Protein 3ML6 (pdb70)

Sequence (2054 aa):
MDMASVTKAMAAPESGLEVRDRMWLKITIPNAFLGSDVVDWLYHHVEGFPERREARKYASGLLKAGLIRHTVNKITFSEQCYYVFGDLSGPQPPPYHELEFGGSGGSRNELFLDVLESVNLLMSPQGQVLSAHVSGRVVMKSYLSGMPECKFGMNDIAIDDCTFHQCVRLSKFDSERSISFIPPDGEFELMRYRTTKDIILPFRVIPLVREVGRTKLEVKVVIKSNFKPSLLAQKIEVRIPTPLNTSGVQVICMKGKAKYKASENAIVWKIKRMAGMKESQISAEIELLPTNDKKKWARPPISMNFEVPFAPSGLKVRYLKVFEPKLNYSDHDVIKWVRYIGRSGIYETRCMDMASVTKAMAAPESGLEVRDRMWLKITIPNAFLGSDVVDWLYHHVEGFPERREARKYASGLLKAGLIRHTVNKITFSEQCYYVFGDLSGPPPYHELEFGGSGGSRNELFLDVLESVNLLMSPQGQVLSAHVSGRVVMKSYLSGMPECKFGMNDCTFHQCVRLSRSISFIPPDGEFELMRYRTTKDIILPFRVIPLVREVGRTKLEVKVVIKSNFKPSLLAQKIEVRIPTPLNTSGVQVICMKGKAKYKASENAIVWKIKRMAGMKESQISAEIELLPTNDKKKWARPPISMNFEVPFAPSGLKVRYLKVFEPKLNYSDHDVIKWVRYIGRSGIYETRCMDMASVTKAMAAPESGLEVRDRMWLKITIPNAFLGSDVVDWLYHHVEGFPERREARKYASGLLKAGLIRHTVNKITFSEQCYYVFGDLSGPQPPPYHELEFGGSGGSRNELFLDVLESVNLLMSPQGQVLSAHVSGRVVMKSYLSGMPECKFGMNIAIDDCTFHQCVRLSKFDSERSISFIPPDGEFELMRYRTTKDIILPFRVIPLVREVGRTKLEVKVVIKSNFKPSLLAQKIEVRIPTPLNTSGVQVICMKGKAKYKASENAIVWKIKRMAGMKESQISAEIELLPTNDKKKWARPPISMNFEVPFAPSGLKVRYLKVFEPKLNYSDHDVIKWVRYIGRSGIYETRCMDMASVTKAMAAPESGLEVRDRMWLKITIPNAFLGSDVVDWLYHHVEGFPERREARKYASGLLKAGLIRHTVNKITFSEQCYYVFGDLSGPQPPPYHELEFGGSGGSRNELFLDVLESVNLLMSPQGQVLSAHVSGRVVMKSYLSGMPECKFGMNDCTFHQCVRLSRSISFIPPDGEFELMRYRTTKDIILPFRVIPLVREVGRTKLEVKVVIKSNFKPSLLAQKIEVRIPTPLNTSGVQVICMKGKAKYKASENAIVWKIKRMAGMKESQISAEIELLPTWARPPISMNFEVPFAPSGLKVRYLKVFEPKLNYSDHDVIKWVRYIGRSGIYETRCMDMASVTKAMAAPESGLEVRDRMWLKITIPNAFLGSDVVDWLYHHVEGFPERREARKYASGLLKAGLIRHTVNKITFSEQCYYVFGDLSGPPPYHELEFGGSGGSRNELFLDVLESVNLLMSPQGQVLSAHVSGRVVMKSYLSGMPECKFGMNDDCTFHQCVRLSERSISFIPPDGEFELMRYRTTKDIILPFRVIPLVREVGRTKLEVKVVIKSNFKPSLLAQKIEVRIPTPLNTSGVQVICMKGKAKYKASENAIVWKIKRMAGMKESQISAEIELLPTNKWARPPISMNFEVPFAPSGLKVRYLKVFEPKLNYSDHDVIKWVRYIGRSGIYETRCMDMASVTKAMAAPESGLEVRDRMWLKITIPNAFLGSDVVDWLYHHVEGFPERREARKYASGLLKAGLIRHTVNKITFSEQCYYVFGDLSGPPPYHELEFGGSGGSRNELFLDVLESVNLLMSPQGQVLSAHVSGRVVMKSYLSGMPECKFGMNDDCTFHQCVRLSRSISFIPPDGEFELMRYRTTKDIILPFRVIPLVREVGRTKLEVKVVIKSNFKPSLLAQKIEVRIPTPLNTSGVQVICMKGKAKYKASENAIVWKIKRMAGMKESQISAEIELLPTNDKKKWARPPISMNFEVPFAPSGLKVRYLKVFEPKLNYSDHDVIKWVRYIGRSGIYETRC

Secondary structure (DSSP, 8-state):
--HHHHHHHHHSTTSSS--EEE--SS--EEEEEEHHHHHHHHHHT--S-SSHHHHHHHHHHHHHHSSEEESSS-SS--SSSEEEE-------PPP-EEB-SSSB-----EEEEEEEEEEEEEE-TTS-EEEEEEEEEEEEEEE-SS--EEEEEE------EEEE-TTB----SSS-SEEEE-PPSEEEEEEEEEE-SS---SEEEEEEEEEETTTEEEEEEEEEE-S-TT--EEEEEEEEEPPTTEEEEEEEESSSEEEEEGGGTEEEEEEEEE-SSEEEEEEEEEEE---SSPPS-----EEEEEEESS-TT---EEEEEEE-SSS---GGG-EEEEEE-EEEEEEEE--/--HHHHHHHHHSTTSSS--EEE--SS--EEEEEEHHHHHHHHHHH--S-SSHHHHHHHHHHHHHHSSEEESSS-SS--SSSEEEE---------EEB-SSSBPPPP-EEEEEEEEEEEEEE-TTS-EEEEEEEEEEEEEEE-SS--EEEEEE--EEE-TTEE----EEE-PPSEEEEEEEEEE-SS---SEEEEEEEEEETTTEEEEEEEEEE-S-TT--EEEEEEEEEPPTTEEEEEEEESSSEEEEEGGGTEEEEEEEEE-SSEEEEEEEEEEE------S------EEEE-EESS-TT---EEEEEEE-SSSS--GGG-EEEEEE-EEEEEEEE--/--HHHHHHHHHSTTSSS--EEE--SS--EEEEEEHHHHHHHHHHT--S-SSHHHHHHHHHHHHHHSSEEESSS-SS--SSSEEEE-------PPP---EETTEEPPPP-EEEEEEEEEEEEEE-TTS-EEEEEEEEEEEEEE--SS--EEEEEE---EEE--B-TTEE---TTTTSEEEE-PPSEEEEEEEEEE-SS---SEEEEEEEEEETTTEEEEEEEEEE-S-TT--EEEEEEEEEPPTTEEEEEEEESSSEEEEEGGGTEEEEEEEEE-SSEEEEEEEEEEE---SSS-------EEEE-EESS-TT---EEEEEEE-SSSS--GGG-EEEEEE-EEEEEEEE--/--HHHHHHHHHSTTSSS--EEE--SS--EEEEEEHHHHHHHHHHT--S-SSHHHHHHHHHHHHHHSSEEESSS-SS--SSSEEEE------------EEETTEEE----EEEEEEEEEEEEEE-TTS-EEEEEEEEEEEEEEE-SS--EEEEEE----B-TTEE---EEEE-PPSEEEEEEEEEE-SS---SEEEEEEEEEETTTEEEEEEEEEE-S-TT--EEEEEEEEEPPTTEEEEEEEESSSEEEEEGGGTEEEEEEEEE-SSEEEEEEEEEEE--------EEEE-EESS-TT---EEEEEEE-SSSS--GGG-EEE--B-EEEEEEEE--/--HHHHHHHHHSTTSSS--EEE--SS--EEEEEEHHHHHHHHHHTS-S-SSHHHHHHHHHHHHHHSSEEESSS-SS--SSSEEEE---------EEE-SSSEE----EEEEEEEEEEEEEE-TTS-EEEEEEEEEEEEEE--SS--EEEEEE-----B-TTEEP---EEEE-PPSEEEEEEEEEE-SS---SEEEEEEEEEETTTEEEEEEEEEE-S-TT--EEEEEEEEEPPTTEEEEEEEESSSEEEEEGGGTEEEEEEEEE-SSEEEEEEEEEEE----------EEEE-EESS-TT---EEEEEEE-SSSS--GGG-EEEEEE-EEEEEEEE--/--HHHHHHHHHSTTSSS--EEE--SS--EEEEEEHHHHHHHHHHT--S-SSHHHHHHHHHHHHHHSSEEESSS-SS--SSSEEEE---------EEB-SSSBPPPP-EEEEEEEEEEEEEE-TTS-EEEEEEEEEEEEEEE-SS--EEEEEE---EEE-TTEE---EEEE-PPSEEEEEEEEEE-SS---SEEEEEEEEEETTTEEEEEEEEEE-S-TT--EEEEEEEEEPPTTEEEEEEEESSSEEEEEGGGTEEEEEEEEE-SSEEEEEEEEEEE---SS-S------EEEE-EESS-TT---EEEEEEE-SSSS-BGGG-EEEEEE-EEEEEEEE--

Radius of gyration: 54.73 Å; Cα contacts (8 Å, |Δi|>4): 4835; chains: 6; bounding box: 173×129×125 Å

B-factor: mean 117.49, std 9.22, range [74.14, 153.23]

GO terms:
  GO:0043195 terminal bouton (C, HDA)
  GO:0065003 protein-containing complex assembly (P, IDA)
  GO:0002092 positive regulation of receptor internalization (P, IMP)
  GO:1900244 positive regulation of synaptic vesicle endocytosis (P, IMP)
  GO:0005515 protein binding (F, IPI)
  GO:0005886 plasma membrane (C, TAS)
  GO:0050750 low-density lipoprotein particle receptor binding (F, IDA)
  GO:0005048 signal sequence binding (F, IDA)
  GO:0030122 AP-2 adaptor complex (C, IDA)
  GO:0098978 glutamatergic synapse (C, IDA)
  GO:0098978 glutamatergic synapse (C, IMP)
  GO:0098884 postsynaptic neurotransmitter receptor internalization (P, IDA)
  GO:0098884 postsynaptic neurotransmitter receptor internalization (P, IMP)
  GO:0098894 extrinsic component of presynaptic endocytic zone membrane (C, IDA)
  GO:0098978 glutamatergic synapse (C, EXP)
  GO:0048488 synaptic vesicle endocytosis (P, IDA)
  GO:0098884 postsynaptic neurotransmitter receptor internalization (P, EXP)
  GO:0008021 synaptic vesicle (C, IDA)
  GO:0008021 synaptic vesicle (C, EXP)
  GO:0048488 synaptic vesicle endocytosis (P, IMP)

Structure (mmCIF, N/CA/C/O backbone):
data_3ML6
#
_entry.id   3ML6
#
_cell.length_a   292.371
_cell.length_b   98.137
_cell.length_c   171.322
_cell.angle_alpha   90.00
_cell.angle_beta   121.97
_cell.angle_gamma   90.00
#
_symmetry.space_group_name_H-M   'C 1 2 1'
#
loop_
_atom_site.group_PDB
_atom_site.id
_atom_site.type_symbol
_atom_site.label_atom_id
_atom_site.label_alt_id
_atom_site.label_comp_id
_atom_site.label_asym_id
_atom_site.label_entity_id
_atom_site.label_seq_id
_atom_site.pdbx_PDB_ins_code
_atom_site.Cartn_x
_atom_site.Cartn_y
_atom_site.Cartn_z
_atom_site.occupancy
_atom_site.B_iso_or_equiv
_atom_site.auth_seq_id
_atom_site.auth_comp_id
_atom_site.auth_asym_id
_atom_site.auth_atom_id
_atom_site.pdbx_PDB_model_num
ATOM 1 N N . MET A 1 7 ? 82.374 21.878 14.486 1.00 121.29 421 MET A N 1
ATOM 2 C CA . MET A 1 7 ? 81.932 20.850 13.488 1.00 121.74 421 MET A CA 1
ATOM 3 C C . MET A 1 7 ? 82.802 21.005 12.234 1.00 122.53 421 MET A C 1
ATOM 4 O O . MET A 1 7 ? 83.615 21.927 12.166 1.00 123.54 421 MET A O 1
ATOM 9 N N . ASP A 1 8 ? 82.642 20.106 11.255 1.00 123.65 422 ASP A N 1
ATOM 10 C CA . ASP A 1 8 ? 83.416 20.140 9.988 1.00 123.29 422 ASP A CA 1
ATOM 11 C C . ASP A 1 8 ? 82.763 21.071 8.954 1.00 121.90 422 ASP A C 1
ATOM 12 O O . ASP A 1 8 ? 81.539 21.243 8.950 1.00 121.40 422 ASP A O 1
ATOM 17 N N . MET A 1 9 ? 83.578 21.640 8.065 1.00 120.21 423 MET A N 1
ATOM 18 C CA . MET A 1 9 ? 83.065 22.543 7.036 1.00 119.63 423 MET A CA 1
ATOM 19 C C . MET A 1 9 ? 81.995 21.895 6.180 1.00 118.44 423 MET A C 1
ATOM 20 O O . MET A 1 9 ? 80.929 22.471 5.954 1.00 118.81 423 MET A O 1
ATOM 25 N N . ALA A 1 10 ? 82.295 20.693 5.702 1.00 117.41 424 ALA A N 1
ATOM 26 C CA . ALA A 1 10 ? 81.382 19.935 4.854 1.00 115.07 424 ALA A CA 1
ATOM 27 C C . ALA A 1 10 ? 79.987 19.804 5.460 1.00 114.56 424 ALA A C 1
ATOM 28 O O . ALA A 1 10 ? 78.979 20.002 4.777 1.00 114.08 424 ALA A O 1
ATOM 30 N N . SER A 1 11 ? 79.925 19.464 6.743 1.00 112.88 425 SER A N 1
ATOM 31 C CA . SER A 1 11 ? 78.637 19.313 7.410 1.00 111.26 425 SER A CA 1
ATOM 32 C C . SER A 1 11 ? 77.897 20.651 7.507 1.00 108.88 425 SER A C 1
ATOM 33 O O . SER A 1 11 ? 76.679 20.712 7.315 1.00 107.77 425 SER A O 1
ATOM 36 N N . VAL A 1 12 ? 78.644 21.719 7.786 1.00 106.62 426 VAL A N 1
ATOM 37 C CA . VAL A 1 12 ? 78.065 23.052 7.909 1.00 103.82 426 VAL A CA 1
ATOM 38 C C . VAL A 1 12 ? 77.297 23.420 6.647 1.00 102.58 426 VAL A C 1
ATOM 39 O O . VAL A 1 12 ? 76.115 23.742 6.701 1.00 101.87 426 VAL A O 1
ATOM 43 N N . THR A 1 13 ? 77.972 23.368 5.508 1.00 100.75 427 THR A N 1
ATOM 44 C CA . THR A 1 13 ? 77.342 23.710 4.246 1.00 100.33 427 THR A CA 1
ATOM 45 C C . THR A 1 13 ? 76.119 22.831 4.052 1.00 102.45 427 THR A C 1
ATOM 46 O O . THR A 1 13 ? 75.044 23.309 3.687 1.00 102.11 427 THR A O 1
ATOM 50 N N . LYS A 1 14 ? 76.301 21.539 4.310 1.00 104.82 428 LYS A N 1
ATOM 51 C CA . LYS A 1 14 ? 75.240 20.547 4.178 1.00 108.41 428 LYS A CA 1
ATOM 52 C C . LYS A 1 14 ? 73.995 20.988 4.941 1.00 108.80 428 LYS A C 1
ATOM 53 O O . LYS A 1 14 ? 72.882 20.519 4.672 1.00 108.99 428 LYS A O 1
ATOM 59 N N . ALA A 1 15 ? 74.196 21.892 5.893 1.00 108.34 429 ALA A N 1
ATOM 60 C CA . ALA A 1 15 ? 73.102 22.410 6.699 1.00 107.96 429 ALA A CA 1
ATOM 61 C C . ALA A 1 15 ? 72.240 23.343 5.872 1.00 108.02 429 ALA A C 1
ATOM 62 O O . ALA A 1 15 ? 71.018 23.219 5.861 1.00 107.36 429 ALA A O 1
ATOM 64 N N . MET A 1 16 ? 72.887 24.287 5.193 1.00 107.58 430 MET A N 1
ATOM 65 C CA . MET A 1 16 ? 72.189 25.241 4.338 1.00 106.80 430 MET A CA 1
ATOM 66 C C . MET A 1 16 ? 71.452 24.427 3.275 1.00 107.15 430 MET A C 1
ATOM 67 O O . MET A 1 16 ? 70.361 24.788 2.826 1.00 105.73 430 MET A O 1
ATOM 72 N N . ALA A 1 17 ? 72.087 23.325 2.881 1.00 108.93 431 ALA A N 1
ATOM 73 C CA . ALA A 1 17 ? 71.570 22.397 1.875 1.00 110.54 431 ALA A CA 1
ATOM 74 C C . ALA A 1 17 ? 70.098 22.034 2.049 1.00 111.37 431 ALA A C 1
ATOM 75 O O . ALA A 1 17 ? 69.309 22.208 1.121 1.00 110.60 431 ALA A O 1
ATOM 77 N N . ALA A 1 18 ? 69.737 21.509 3.220 1.00 113.11 432 ALA A N 1
ATOM 78 C CA . ALA A 1 18 ? 68.348 21.145 3.493 1.00 115.11 432 ALA A CA 1
ATOM 79 C C . ALA A 1 18 ? 67.455 22.261 2.954 1.00 117.21 432 ALA A C 1
ATOM 80 O O . ALA A 1 18 ? 67.622 23.428 3.314 1.00 117.78 432 ALA A O 1
ATOM 82 N N . PRO A 1 19 ? 66.491 21.917 2.083 1.00 119.40 433 PRO A N 1
ATOM 83 C CA . PRO A 1 19 ? 65.576 22.903 1.488 1.00 121.17 433 PRO A CA 1
ATOM 84 C C . PRO A 1 19 ? 64.784 23.719 2.514 1.00 123.14 433 PRO A C 1
ATOM 85 O O . PRO A 1 19 ? 64.251 24.789 2.213 1.00 123.55 433 PRO A O 1
ATOM 89 N N . GLU A 1 20 ? 64.737 23.208 3.734 1.00 125.10 434 GLU A N 1
ATOM 90 C CA . GLU A 1 20 ? 64.010 23.851 4.809 1.00 126.06 434 GLU A CA 1
ATOM 91 C C . GLU A 1 20 ? 64.877 24.852 5.570 1.00 125.70 434 GLU A C 1
ATOM 92 O O . GLU A 1 20 ? 64.355 25.775 6.196 1.00 127.16 434 GLU A O 1
ATOM 98 N N . SER A 1 21 ? 66.197 24.671 5.515 1.00 124.40 435 SER A N 1
ATOM 99 C CA . SER A 1 21 ? 67.136 25.569 6.201 1.00 122.76 435 SER A CA 1
ATOM 100 C C . SER A 1 21 ? 66.852 27.048 5.877 1.00 120.77 435 SER A C 1
ATOM 101 O O . SER A 1 21 ? 66.086 27.364 4.949 1.00 120.26 435 SER A O 1
ATOM 104 N N . GLY A 1 22 ? 67.470 27.946 6.644 1.00 117.92 436 GLY A N 1
ATOM 105 C CA . GLY A 1 22 ? 67.268 29.371 6.431 1.00 114.88 436 GLY A CA 1
ATOM 106 C C . GLY A 1 22 ? 67.640 29.910 5.057 1.00 112.18 436 GLY A C 1
ATOM 107 O O . GLY A 1 22 ? 66.813 30.531 4.389 1.00 111.65 436 GLY A O 1
ATOM 108 N N . LEU A 1 23 ? 68.882 29.668 4.640 1.00 109.90 437 LEU A N 1
ATOM 109 C CA . LEU A 1 23 ? 69.412 30.131 3.357 1.00 107.40 437 LEU A CA 1
ATOM 110 C C . LEU A 1 23 ? 68.484 29.990 2.154 1.00 107.49 437 LEU A C 1
ATOM 111 O O . LEU A 1 23 ? 68.041 28.894 1.826 1.00 107.68 437 LEU A O 1
ATOM 116 N N . GLU A 1 24 ? 68.208 31.109 1.490 1.00 107.71 438 GLU A N 1
ATOM 117 C CA . GLU A 1 24 ? 67.346 31.106 0.315 1.00 108.02 438 GLU A CA 1
ATOM 118 C C . GLU A 1 24 ? 68.169 30.713 -0.893 1.00 106.61 438 GLU A C 1
ATOM 119 O O . GLU A 1 24 ? 69.204 31.314 -1.157 1.00 107.09 438 GLU A O 1
ATOM 125 N N . VAL A 1 25 ? 67.701 29.711 -1.628 1.00 105.25 439 VAL A N 1
ATOM 126 C CA . VAL A 1 25 ? 68.409 29.227 -2.810 1.00 103.85 439 VAL A CA 1
ATOM 127 C C . VAL A 1 25 ? 67.434 28.999 -3.963 1.00 104.36 439 VAL A C 1
ATOM 128 O O . VAL A 1 25 ? 66.622 28.084 -3.913 1.00 104.25 439 VAL A O 1
ATOM 132 N N . ARG A 1 26 ? 67.509 29.841 -4.988 1.00 105.08 440 ARG A N 1
ATOM 133 C CA . ARG A 1 26 ? 66.595 29.735 -6.119 1.00 106.33 440 ARG A CA 1
ATOM 134 C C . ARG A 1 26 ? 67.299 29.993 -7.446 1.00 106.67 440 ARG A C 1
ATOM 135 O O . ARG A 1 26 ? 68.432 30.475 -7.477 1.00 105.44 440 ARG A O 1
ATOM 143 N N . ASP A 1 27 ? 66.619 29.669 -8.541 1.00 108.37 441 ASP A N 1
ATOM 144 C CA . ASP A 1 27 ? 67.171 29.874 -9.867 1.00 109.92 441 ASP A CA 1
ATOM 145 C C . ASP A 1 27 ? 67.170 31.354 -10.186 1.00 108.57 441 ASP A C 1
ATOM 146 O O . ASP A 1 27 ? 66.123 31.993 -10.200 1.00 107.86 441 ASP A O 1
ATOM 151 N N . ARG A 1 28 ? 68.358 31.905 -10.411 1.00 107.74 442 ARG A N 1
ATOM 152 C CA . ARG A 1 28 ? 68.501 33.320 -10.721 1.00 107.44 442 ARG A CA 1
ATOM 153 C C . ARG A 1 28 ? 68.896 33.489 -12.180 1.00 107.84 442 ARG A C 1
ATOM 154 O O . ARG A 1 28 ? 69.530 32.610 -12.762 1.00 107.46 442 ARG A O 1
ATOM 162 N N . MET A 1 29 ? 68.519 34.617 -12.772 1.00 107.72 443 MET A N 1
ATOM 163 C CA . MET A 1 29 ? 68.810 34.845 -14.166 1.00 108.91 443 MET A CA 1
ATOM 164 C C . MET A 1 29 ? 69.726 36.023 -14.411 1.00 108.69 443 MET A C 1
ATOM 165 O O . MET A 1 29 ? 69.362 37.159 -14.136 1.00 110.14 443 MET A O 1
ATOM 170 N N . TRP A 1 30 ? 70.909 35.738 -14.952 1.00 108.67 444 TRP A N 1
ATOM 171 C CA . TRP A 1 30 ? 71.935 36.745 -15.243 1.00 108.58 444 TRP A CA 1
ATOM 172 C C . TRP A 1 30 ? 72.180 36.837 -16.747 1.00 108.22 444 TRP A C 1
ATOM 173 O O . TRP A 1 30 ? 72.509 35.846 -17.387 1.00 108.72 444 TRP A O 1
ATOM 184 N N . LEU A 1 31 ? 72.040 38.031 -17.307 1.00 109.26 445 LEU A N 1
ATOM 185 C CA . LEU A 1 31 ? 72.219 38.208 -18.740 1.00 109.36 445 LEU A CA 1
ATOM 186 C C . LEU A 1 31 ? 71.197 37.297 -19.398 1.00 111.95 445 LEU A C 1
ATOM 187 O O . LEU A 1 31 ? 70.040 37.255 -18.984 1.00 112.98 445 LEU A O 1
ATOM 192 N N . LYS A 1 32 ? 71.616 36.559 -20.416 1.00 113.90 446 LYS A N 1
ATOM 193 C CA . LYS A 1 32 ? 70.701 35.643 -21.085 1.00 116.39 446 LYS A CA 1
ATOM 194 C C . LYS A 1 32 ? 70.558 34.375 -20.244 1.00 115.25 446 LYS A C 1
ATOM 195 O O . LYS A 1 32 ? 69.460 33.845 -20.076 1.00 115.11 446 LYS A O 1
ATOM 201 N N . ILE A 1 33 ? 71.682 33.912 -19.702 1.00 114.31 447 ILE A N 1
ATOM 202 C CA . ILE A 1 33 ? 71.732 32.698 -18.890 1.00 112.96 447 ILE A CA 1
ATOM 203 C C . ILE A 1 33 ? 70.746 32.700 -17.719 1.00 111.02 447 ILE A C 1
ATOM 204 O O . ILE A 1 33 ? 70.102 33.713 -17.433 1.00 111.31 447 ILE A O 1
ATOM 209 N N . THR A 1 34 ? 70.633 31.543 -17.065 1.00 109.17 448 THR A N 1
ATOM 210 C CA . THR A 1 34 ? 69.750 31.338 -15.914 1.00 106.33 448 THR A CA 1
ATOM 211 C C . THR A 1 34 ? 70.445 30.388 -14.948 1.00 104.59 448 THR A C 1
ATOM 212 O O . THR A 1 34 ? 70.388 29.178 -15.125 1.00 104.55 448 THR A O 1
ATOM 216 N N . ILE A 1 35 ? 71.098 30.930 -13.927 1.00 103.08 449 ILE A N 1
ATOM 217 C CA . ILE A 1 35 ? 71.813 30.096 -12.977 1.00 102.14 449 ILE A CA 1
ATOM 218 C C . ILE A 1 35 ? 70.901 29.288 -12.081 1.00 102.82 449 ILE A C 1
ATOM 219 O O . ILE A 1 35 ? 70.028 29.828 -11.411 1.00 102.22 449 ILE A O 1
ATOM 224 N N . PRO A 1 36 ? 71.097 27.964 -12.071 1.00 103.55 450 PRO A N 1
ATOM 225 C CA . PRO A 1 36 ? 70.336 27.003 -11.276 1.00 104.88 450 PRO A CA 1
ATOM 226 C C . PRO A 1 36 ? 70.695 26.969 -9.794 1.00 106.68 450 PRO A C 1
ATOM 227 O O . PRO A 1 36 ? 71.869 26.933 -9.425 1.00 107.12 450 PRO A O 1
ATOM 231 N N . ASN A 1 37 ? 69.672 26.970 -8.949 1.00 108.33 451 ASN A N 1
ATOM 232 C CA . ASN A 1 37 ? 69.855 26.913 -7.506 1.00 110.89 451 ASN A CA 1
ATOM 233 C C . ASN A 1 37 ? 71.080 27.695 -7.046 1.00 110.75 451 ASN A C 1
ATOM 234 O O . ASN A 1 37 ? 72.110 27.122 -6.667 1.00 110.65 451 ASN A O 1
ATOM 239 N N . ALA A 1 38 ? 70.937 29.019 -7.094 1.00 111.42 452 ALA A N 1
ATOM 240 C CA . ALA A 1 38 ? 71.984 29.955 -6.705 1.00 110.37 452 ALA A CA 1
ATOM 241 C C . ALA A 1 38 ? 71.504 30.850 -5.575 1.00 109.72 452 ALA A C 1
ATOM 242 O O . ALA A 1 38 ? 70.315 31.136 -5.450 1.00 109.86 452 ALA A O 1
ATOM 244 N N . PHE A 1 39 ? 72.448 31.310 -4.767 1.00 108.29 453 PHE A N 1
ATOM 245 C CA . PHE A 1 39 ? 72.145 32.161 -3.627 1.00 107.28 453 PHE A CA 1
ATOM 246 C C . PHE A 1 39 ? 73.117 33.342 -3.565 1.00 107.45 453 PHE A C 1
ATOM 247 O O . PHE A 1 39 ? 74.224 33.280 -4.110 1.00 106.92 453 PHE A O 1
ATOM 255 N N . LEU A 1 40 ? 72.705 34.419 -2.907 1.00 106.77 454 LEU A N 1
ATOM 256 C CA . LEU A 1 40 ? 73.558 35.585 -2.811 1.00 106.05 454 LEU A CA 1
ATOM 257 C C . LEU A 1 40 ? 74.648 35.400 -1.770 1.00 105.02 454 LEU A C 1
ATOM 258 O O . LEU A 1 40 ? 74.419 34.831 -0.709 1.00 104.99 454 LEU A O 1
ATOM 263 N N . GLY A 1 41 ? 75.838 35.891 -2.080 1.00 104.80 455 GLY A N 1
ATOM 264 C CA . GLY A 1 41 ? 76.952 35.765 -1.157 1.00 104.87 455 GLY A CA 1
ATOM 265 C C . GLY A 1 41 ? 76.744 36.424 0.198 1.00 104.14 455 GLY A C 1
ATOM 266 O O . GLY A 1 41 ? 77.534 36.228 1.128 1.00 102.98 455 GLY A O 1
ATOM 267 N N . SER A 1 42 ? 75.683 37.213 0.307 1.00 104.12 456 SER A N 1
ATOM 268 C CA . SER A 1 42 ? 75.364 37.902 1.547 1.00 104.72 456 SER A CA 1
ATOM 269 C C . SER A 1 42 ? 74.595 36.958 2.441 1.00 105.61 456 SER A C 1
ATOM 270 O O . SER A 1 42 ? 74.999 36.695 3.572 1.00 106.69 456 SER A O 1
ATOM 273 N N . ASP A 1 43 ? 73.481 36.452 1.918 1.00 106.87 457 ASP A N 1
ATOM 274 C CA . ASP A 1 43 ? 72.620 35.528 2.648 1.00 107.72 457 ASP A CA 1
ATOM 275 C C . ASP A 1 43 ? 73.421 34.406 3.273 1.00 105.88 457 ASP A C 1
ATOM 276 O O . ASP A 1 43 ? 72.981 33.796 4.242 1.00 106.40 457 ASP A O 1
ATOM 281 N N . VAL A 1 44 ? 74.598 34.141 2.718 1.00 104.03 458 VAL A N 1
ATOM 282 C CA . VAL A 1 44 ? 75.461 33.101 3.246 1.00 102.48 458 VAL A CA 1
ATOM 283 C C . VAL A 1 44 ? 76.106 33.538 4.558 1.00 103.28 458 VAL A C 1
ATOM 284 O O . VAL A 1 44 ? 76.190 32.757 5.507 1.00 103.44 458 VAL A O 1
ATOM 288 N N . VAL A 1 45 ? 76.567 34.785 4.609 1.00 104.92 459 VAL A N 1
ATOM 289 C CA . VAL A 1 45 ? 77.189 35.302 5.818 1.00 106.03 459 VAL A CA 1
ATOM 290 C C . VAL A 1 45 ? 76.105 35.485 6.865 1.00 106.64 459 VAL A C 1
ATOM 291 O O . VAL A 1 45 ? 76.350 35.304 8.053 1.00 106.81 459 VAL A O 1
ATOM 295 N N . ASP A 1 46 ? 74.903 35.836 6.419 1.00 107.81 460 ASP A N 1
ATOM 296 C CA . ASP A 1 46 ? 73.782 36.003 7.337 1.00 109.69 460 ASP A CA 1
ATOM 297 C C . ASP A 1 46 ? 73.532 34.663 8.013 1.00 110.55 460 ASP A C 1
ATOM 298 O O . ASP A 1 46 ? 73.839 34.480 9.190 1.00 111.18 460 ASP A O 1
ATOM 303 N N . TRP A 1 47 ? 72.978 33.728 7.250 1.00 111.67 461 TRP A N 1
ATOM 304 C CA . TRP A 1 47 ? 72.683 32.385 7.733 1.00 113.48 461 TRP A CA 1
ATOM 305 C C . TRP A 1 47 ? 73.900 31.753 8.434 1.00 115.89 461 TRP A C 1
ATOM 306 O O . TRP A 1 47 ? 73.735 30.912 9.319 1.00 116.92 461 TRP A O 1
ATOM 317 N N . LEU A 1 48 ? 75.087 32.199 8.036 1.00 118.12 462 LEU A N 1
ATOM 318 C CA . LEU A 1 48 ? 76.336 31.734 8.617 1.00 121.10 462 LEU A CA 1
ATOM 319 C C . LEU A 1 48 ? 76.381 31.973 10.121 1.00 122.07 462 LEU A C 1
ATOM 320 O O . LEU A 1 48 ? 76.709 31.064 10.883 1.00 123.94 462 LEU A O 1
ATOM 325 N N . TYR A 1 49 ? 76.058 33.189 10.550 1.00 122.65 463 TYR A N 1
ATOM 326 C CA . TYR A 1 49 ? 76.115 33.531 11.969 1.00 124.34 463 TYR A CA 1
ATOM 327 C C . TYR A 1 49 ? 74.765 33.358 12.661 1.00 122.61 463 TYR A C 1
ATOM 328 O O . TYR A 1 49 ? 74.694 32.902 13.802 1.00 122.63 463 TYR A O 1
ATOM 337 N N . HIS A 1 50 ? 73.699 33.729 11.961 1.00 121.26 464 HIS A N 1
ATOM 338 C CA . HIS A 1 50 ? 72.346 33.659 12.501 1.00 120.10 464 HIS A CA 1
ATOM 339 C C . HIS A 1 50 ? 72.000 32.257 12.998 1.00 119.59 464 HIS A C 1
ATOM 340 O O . HIS A 1 50 ? 71.335 32.098 14.021 1.00 120.23 464 HIS A O 1
ATOM 347 N N . HIS A 1 51 ? 72.455 31.245 12.267 1.00 118.54 465 HIS A N 1
ATOM 348 C CA . HIS A 1 51 ? 72.171 29.850 12.617 1.00 118.60 465 HIS A CA 1
ATOM 349 C C . HIS A 1 51 ? 73.425 29.052 12.972 1.00 118.10 465 HIS A C 1
ATOM 350 O O . HIS A 1 51 ? 73.335 27.990 13.578 1.00 117.77 465 HIS A O 1
ATOM 357 N N . VAL A 1 52 ? 74.591 29.553 12.588 1.00 119.05 466 VAL A N 1
ATOM 358 C CA . VAL A 1 52 ? 75.848 28.873 12.903 1.00 121.50 466 VAL A CA 1
ATOM 359 C C . VAL A 1 52 ? 76.500 29.530 14.113 1.00 123.53 466 VAL A C 1
ATOM 360 O O . VAL A 1 52 ? 76.884 30.706 14.049 1.00 124.71 466 VAL A O 1
ATOM 364 N N . GLU A 1 53 ? 76.645 28.784 15.208 1.00 125.00 467 GLU A N 1
ATOM 365 C CA . GLU A 1 53 ? 77.257 29.355 16.408 1.00 126.95 467 GLU A CA 1
ATOM 366 C C . GLU A 1 53 ? 78.737 29.073 16.546 1.00 126.03 467 GLU A C 1
ATOM 367 O O . GLU A 1 53 ? 79.245 28.058 16.060 1.00 126.93 467 GLU A O 1
ATOM 373 N N . GLY A 1 54 ? 79.412 30.000 17.221 1.00 126.73 468 GLY A N 1
ATOM 374 C CA . GLY A 1 54 ? 80.847 29.922 17.419 1.00 125.75 468 GLY A CA 1
ATOM 375 C C . GLY A 1 54 ? 81.436 31.141 16.730 1.00 125.56 468 GLY A C 1
ATOM 376 O O . GLY A 1 54 ? 82.655 31.265 16.561 1.00 124.66 468 GLY A O 1
ATOM 377 N N . PHE A 1 55 ? 80.540 32.046 16.332 1.00 125.03 469 PHE A N 1
ATOM 378 C CA . PHE A 1 55 ? 80.918 33.274 15.644 1.00 124.12 469 PHE A CA 1
ATOM 379 C C . PHE A 1 55 ? 80.747 34.510 16.508 1.00 124.85 469 PHE A C 1
ATOM 380 O O . PHE A 1 55 ? 79.636 34.796 16.971 1.00 124.86 469 PHE A O 1
ATOM 388 N N . PRO A 1 56 ? 81.855 35.243 16.764 1.00 125.31 470 PRO A N 1
ATOM 389 C CA . PRO A 1 56 ? 81.804 36.465 17.582 1.00 125.88 470 PRO A CA 1
ATOM 390 C C . PRO A 1 56 ? 81.027 37.589 16.865 1.00 126.06 470 PRO A C 1
ATOM 391 O O . PRO A 1 56 ? 80.000 38.087 17.354 1.00 125.08 470 PRO A O 1
ATOM 395 N N . GLU A 1 57 ? 81.524 37.973 15.693 1.00 125.53 471 GLU A N 1
ATOM 396 C CA . GLU A 1 57 ? 80.880 39.012 14.913 1.00 125.18 471 GLU A CA 1
ATOM 397 C C . GLU A 1 57 ? 80.567 38.538 13.488 1.00 124.49 471 GLU A C 1
ATOM 398 O O . GLU A 1 57 ? 81.015 37.470 13.062 1.00 123.60 471 GLU A O 1
ATOM 404 N N . ARG A 1 58 ? 79.789 39.339 12.763 1.00 122.11 472 ARG A N 1
ATOM 405 C CA . ARG A 1 58 ? 79.419 39.019 11.389 1.00 120.96 472 ARG A CA 1
ATOM 406 C C . ARG A 1 58 ? 80.651 39.153 10.494 1.00 121.69 472 ARG A C 1
ATOM 407 O O . ARG A 1 58 ? 80.626 38.803 9.312 1.00 121.44 472 ARG A O 1
ATOM 415 N N . ARG A 1 59 ? 81.732 39.660 11.077 1.00 122.00 473 ARG A N 1
ATOM 416 C CA . ARG A 1 59 ? 82.993 39.833 10.362 1.00 123.14 473 ARG A CA 1
ATOM 417 C C . ARG A 1 59 ? 83.716 38.493 10.360 1.00 123.41 473 ARG A C 1
ATOM 418 O O . ARG A 1 59 ? 84.638 38.269 9.575 1.00 122.89 473 ARG A O 1
ATOM 426 N N . GLU A 1 60 ? 83.281 37.604 11.246 1.00 123.13 474 GLU A N 1
ATOM 427 C CA . GLU A 1 60 ? 83.878 36.277 11.361 1.00 123.30 474 GLU A CA 1
ATOM 428 C C . GLU A 1 60 ? 83.068 35.278 10.531 1.00 120.74 474 GLU A C 1
ATOM 429 O O . GLU A 1 60 ? 83.601 34.296 10.010 1.00 119.76 474 GLU A O 1
ATOM 435 N N . ALA A 1 61 ? 81.771 35.542 10.431 1.00 117.98 475 ALA A N 1
ATOM 436 C CA . ALA A 1 61 ? 80.869 34.697 9.670 1.00 116.24 475 ALA A CA 1
ATOM 437 C C . ALA A 1 61 ? 81.208 34.832 8.186 1.00 115.68 475 ALA A C 1
ATOM 438 O O . ALA A 1 61 ? 80.941 33.939 7.381 1.00 116.51 475 ALA A O 1
ATOM 440 N N . ARG A 1 62 ? 81.809 35.957 7.830 1.00 113.21 476 ARG A N 1
ATOM 441 C CA . ARG A 1 62 ? 82.181 36.215 6.453 1.00 111.82 476 ARG A CA 1
ATOM 442 C C . ARG A 1 62 ? 83.559 35.632 6.171 1.00 111.37 476 ARG A C 1
ATOM 443 O O . ARG A 1 62 ? 83.840 35.183 5.066 1.00 111.83 476 ARG A O 1
ATOM 451 N N . LYS A 1 63 ? 84.426 35.644 7.173 1.00 111.58 477 LYS A N 1
ATOM 452 C CA . LYS A 1 63 ? 85.769 35.095 7.013 1.00 111.58 477 LYS A CA 1
ATOM 453 C C . LYS A 1 63 ? 85.628 33.599 6.749 1.00 110.87 477 LYS A C 1
ATOM 454 O O . LYS A 1 63 ? 86.402 33.012 5.987 1.00 111.19 477 LYS A O 1
ATOM 460 N N . TYR A 1 64 ? 84.630 32.991 7.389 1.00 109.71 478 TYR A N 1
ATOM 461 C CA . TYR A 1 64 ? 84.371 31.568 7.224 1.00 107.89 478 TYR A CA 1
ATOM 462 C C . TYR A 1 64 ? 83.826 31.324 5.829 1.00 106.85 478 TYR A C 1
ATOM 463 O O . TYR A 1 64 ? 84.284 30.428 5.123 1.00 106.70 478 TYR A O 1
ATOM 472 N N . ALA A 1 65 ? 82.846 32.128 5.436 1.00 105.83 479 ALA A N 1
ATOM 473 C CA . ALA A 1 65 ? 82.256 31.993 4.118 1.00 105.96 479 ALA A CA 1
ATOM 474 C C . ALA A 1 65 ? 83.368 32.018 3.082 1.00 105.78 479 ALA A C 1
ATOM 475 O O . ALA A 1 65 ? 83.362 31.229 2.151 1.00 105.65 479 ALA A O 1
ATOM 477 N N . SER A 1 66 ? 84.334 32.910 3.257 1.00 105.96 480 SER A N 1
ATOM 478 C CA . SER A 1 66 ? 85.445 33.003 2.323 1.00 106.16 480 SER A CA 1
ATOM 479 C C . SER A 1 66 ? 86.240 31.713 2.351 1.00 105.86 480 SER A C 1
ATOM 480 O O . SER A 1 66 ? 86.883 31.339 1.366 1.00 105.88 480 SER A O 1
ATOM 483 N N . GLY A 1 67 ? 86.194 31.037 3.493 1.00 105.01 481 GLY A N 1
ATOM 484 C CA . GLY A 1 67 ? 86.904 29.778 3.632 1.00 104.55 481 GLY A CA 1
ATOM 485 C C . GLY A 1 67 ? 86.250 28.688 2.806 1.00 102.52 481 GLY A C 1
ATOM 486 O O . GLY A 1 67 ? 86.926 27.867 2.190 1.00 102.71 481 GLY A O 1
ATOM 487 N N . LEU A 1 68 ? 84.923 28.691 2.797 1.00 100.16 482 LEU A N 1
ATOM 488 C CA . LEU A 1 68 ? 84.160 27.721 2.036 1.00 98.86 482 LEU A CA 1
ATOM 489 C C . LEU A 1 68 ? 84.373 27.905 0.542 1.00 100.83 482 LEU A C 1
ATOM 490 O O . LEU A 1 68 ? 84.312 26.947 -0.220 1.00 101.68 482 LEU A O 1
ATOM 495 N N . LEU A 1 69 ? 84.617 29.137 0.117 1.00 103.75 483 LEU A N 1
ATOM 496 C CA . LEU A 1 69 ? 84.846 29.419 -1.296 1.00 104.87 483 LEU A CA 1
ATOM 497 C C . LEU A 1 69 ? 86.180 28.830 -1.717 1.00 106.42 483 LEU A C 1
ATOM 498 O O . LEU A 1 69 ? 86.294 28.243 -2.791 1.00 106.43 483 LEU A O 1
ATOM 503 N N . LYS A 1 70 ? 87.196 28.993 -0.875 1.00 108.63 484 LYS A N 1
ATOM 504 C CA . LYS A 1 70 ? 88.505 28.451 -1.208 1.00 111.02 484 LYS A CA 1
ATOM 505 C C . LYS A 1 70 ? 88.415 26.939 -1.009 1.00 110.67 484 LYS A C 1
ATOM 506 O O . LYS A 1 70 ? 89.096 26.165 -1.684 1.00 110.83 484 LYS A O 1
ATOM 512 N N . ALA A 1 71 ? 87.542 26.529 -0.094 1.00 110.29 485 ALA A N 1
ATOM 513 C CA . ALA A 1 71 ? 87.342 25.116 0.223 1.00 109.11 485 ALA A CA 1
ATOM 514 C C . ALA A 1 71 ? 86.668 24.350 -0.905 1.00 108.02 485 ALA A C 1
ATOM 515 O O . ALA A 1 71 ? 86.911 23.167 -1.093 1.00 108.78 485 ALA A O 1
ATOM 517 N N . GLY A 1 72 ? 85.810 25.028 -1.648 1.00 106.24 486 GLY A N 1
ATOM 518 C CA . GLY A 1 72 ? 85.134 24.372 -2.742 1.00 104.04 486 GLY A CA 1
ATOM 519 C C . GLY A 1 72 ? 83.691 24.061 -2.428 1.00 103.51 486 GLY A C 1
ATOM 520 O O . GLY A 1 72 ? 82.880 23.902 -3.336 1.00 104.42 486 GLY A O 1
ATOM 521 N N . LEU A 1 73 ? 83.352 23.981 -1.149 1.00 102.07 487 LEU A N 1
ATOM 522 C CA . LEU A 1 73 ? 81.978 23.669 -0.770 1.00 101.45 487 LEU A CA 1
ATOM 523 C C . LEU A 1 73 ? 81.009 24.651 -1.419 1.00 101.19 487 LEU A C 1
ATOM 524 O O . LEU A 1 73 ? 79.826 24.370 -1.563 1.00 101.83 487 LEU A O 1
ATOM 529 N N . ILE A 1 74 ? 81.531 25.803 -1.816 1.00 101.93 488 ILE A N 1
ATOM 530 C CA . ILE A 1 74 ? 80.742 26.841 -2.471 1.00 103.21 488 ILE A CA 1
ATOM 531 C C . ILE A 1 74 ? 81.513 27.391 -3.665 1.00 103.88 488 ILE A C 1
ATOM 532 O O . ILE A 1 74 ? 82.620 27.907 -3.513 1.00 103.93 488 ILE A O 1
ATOM 537 N N . ARG A 1 75 ? 80.925 27.292 -4.851 1.00 103.47 489 ARG A N 1
ATOM 538 C CA . ARG A 1 75 ? 81.597 27.741 -6.053 1.00 103.41 489 ARG A CA 1
ATOM 539 C C . ARG A 1 75 ? 81.114 29.078 -6.543 1.00 103.30 489 ARG A C 1
ATOM 540 O O . ARG A 1 75 ? 79.942 29.412 -6.443 1.00 102.92 489 ARG A O 1
ATOM 548 N N . HIS A 1 76 ? 82.048 29.828 -7.100 1.00 105.47 490 HIS A N 1
ATOM 549 C CA . HIS A 1 76 ? 81.784 31.148 -7.629 1.00 106.92 490 HIS A CA 1
ATOM 550 C C . HIS A 1 76 ? 81.085 31.042 -8.971 1.00 105.14 490 HIS A C 1
ATOM 551 O O . HIS A 1 76 ? 81.621 30.449 -9.898 1.00 104.92 490 HIS A O 1
ATOM 558 N N . THR A 1 77 ? 79.899 31.630 -9.077 1.00 104.07 491 THR A N 1
ATOM 559 C CA . THR A 1 77 ? 79.132 31.598 -10.317 1.00 103.56 491 THR A CA 1
ATOM 560 C C . THR A 1 77 ? 79.960 31.953 -11.538 1.00 104.74 491 THR A C 1
ATOM 561 O O . THR A 1 77 ? 79.956 31.224 -12.522 1.00 105.27 491 THR A O 1
ATOM 565 N N . VAL A 1 78 ? 80.655 33.085 -11.486 1.00 107.36 492 VAL A N 1
ATOM 566 C CA . VAL A 1 78 ? 81.503 33.506 -12.599 1.00 109.80 492 VAL A CA 1
ATOM 567 C C . VAL A 1 78 ? 82.934 33.704 -12.092 1.00 111.56 492 VAL A C 1
ATOM 568 O O . VAL A 1 78 ? 83.162 34.334 -11.050 1.00 111.71 492 VAL A O 1
ATOM 572 N N . ASN A 1 79 ? 83.893 33.161 -12.839 1.00 114.42 493 ASN A N 1
ATOM 573 C CA . ASN A 1 79 ? 85.304 33.225 -12.461 1.00 116.92 493 ASN A CA 1
ATOM 574 C C . ASN A 1 79 ? 85.771 34.447 -11.680 1.00 116.76 493 ASN A C 1
ATOM 575 O O . ASN A 1 79 ? 85.896 35.541 -12.216 1.00 116.35 493 ASN A O 1
ATOM 580 N N . LYS A 1 80 ? 86.034 34.232 -10.398 1.00 117.06 494 LYS A N 1
ATOM 581 C CA . LYS A 1 80 ? 86.509 35.280 -9.521 1.00 117.52 494 LYS A CA 1
ATOM 582 C C . LYS A 1 80 ? 87.206 34.599 -8.359 1.00 118.05 494 LYS A C 1
ATOM 583 O O . LYS A 1 80 ? 86.702 33.626 -7.810 1.00 117.82 494 LYS A O 1
ATOM 589 N N . ILE A 1 81 ? 88.373 35.114 -7.996 1.00 118.59 495 ILE A N 1
ATOM 590 C CA . ILE A 1 81 ? 89.178 34.543 -6.920 1.00 119.27 495 ILE A CA 1
ATOM 591 C C . ILE A 1 81 ? 88.755 34.978 -5.506 1.00 118.31 495 ILE A C 1
ATOM 592 O O . ILE A 1 81 ? 88.593 34.140 -4.609 1.00 117.63 495 ILE A O 1
ATOM 597 N N . THR A 1 82 ? 88.580 36.285 -5.320 1.00 115.53 496 THR A N 1
ATOM 598 C CA . THR A 1 82 ? 88.201 36.842 -4.032 1.00 113.21 496 THR A CA 1
ATOM 599 C C . THR A 1 82 ? 86.733 36.605 -3.723 1.00 111.34 496 THR A C 1
ATOM 600 O O . THR A 1 82 ? 85.891 36.646 -4.613 1.00 111.06 496 THR A O 1
ATOM 604 N N . PHE A 1 83 ? 86.428 36.356 -2.458 1.00 108.53 497 PHE A N 1
ATOM 605 C CA . PHE A 1 83 ? 85.050 36.121 -2.063 1.00 107.29 497 PHE A CA 1
ATOM 606 C C . PHE A 1 83 ? 84.250 37.404 -1.917 1.00 106.50 497 PHE A C 1
ATOM 607 O O . PHE A 1 83 ? 84.387 38.103 -0.919 1.00 106.37 497 PHE A O 1
ATOM 615 N N . SER A 1 84 ? 83.411 37.711 -2.900 1.00 105.09 498 SER A N 1
ATOM 616 C CA . SER A 1 84 ? 82.577 38.906 -2.831 1.00 104.65 498 SER A CA 1
ATOM 617 C C . SER A 1 84 ? 81.309 38.560 -2.090 1.00 104.36 498 SER A C 1
ATOM 618 O O . SER A 1 84 ? 81.053 37.397 -1.822 1.00 104.89 498 SER A O 1
ATOM 621 N N . GLU A 1 85 ? 80.503 39.559 -1.767 1.00 104.22 499 GLU A N 1
ATOM 622 C CA . GLU A 1 85 ? 79.272 39.286 -1.052 1.00 105.01 499 GLU A CA 1
ATOM 623 C C . GLU A 1 85 ? 78.085 39.741 -1.878 1.00 104.77 499 GLU A C 1
ATOM 624 O O . GLU A 1 85 ? 76.938 39.458 -1.536 1.00 105.06 499 GLU A O 1
ATOM 630 N N . GLN A 1 86 ? 78.361 40.431 -2.976 1.00 103.20 500 GLN A N 1
ATOM 631 C CA . GLN A 1 86 ? 77.297 40.929 -3.827 1.00 104.16 500 GLN A CA 1
ATOM 632 C C . GLN A 1 86 ? 77.204 40.188 -5.148 1.00 104.19 500 GLN A C 1
ATOM 633 O O . GLN A 1 86 ? 76.808 40.759 -6.163 1.00 104.88 500 GLN A O 1
ATOM 639 N N . CYS A 1 87 ? 77.560 38.908 -5.121 1.00 103.88 501 CYS A N 1
ATOM 640 C CA . CYS A 1 87 ? 77.498 38.056 -6.304 1.00 104.43 501 CYS A CA 1
ATOM 641 C C . CYS A 1 87 ? 76.955 36.673 -5.937 1.00 104.21 501 CYS A C 1
ATOM 642 O O . CYS A 1 87 ? 77.158 36.191 -4.823 1.00 105.23 501 CYS A O 1
ATOM 645 N N . TYR A 1 88 ? 76.269 36.038 -6.880 1.00 103.70 502 TYR A N 1
ATOM 646 C CA . TYR A 1 88 ? 75.675 34.726 -6.652 1.00 104.77 502 TYR A CA 1
ATOM 647 C C . TYR A 1 88 ? 76.651 33.564 -6.569 1.00 104.97 502 TYR A C 1
ATOM 648 O O . TYR A 1 88 ? 77.748 33.630 -7.107 1.00 106.08 502 TYR A O 1
ATOM 657 N N . TYR A 1 89 ? 76.231 32.488 -5.912 1.00 103.38 503 TYR A N 1
ATOM 658 C CA . TYR A 1 89 ? 77.065 31.304 -5.755 1.00 102.73 503 TYR A CA 1
ATOM 659 C C . TYR A 1 89 ? 76.229 30.048 -5.879 1.00 101.81 503 TYR A C 1
ATOM 660 O O . TYR A 1 89 ? 75.013 30.099 -5.734 1.00 103.05 503 TYR A O 1
ATOM 669 N N . VAL A 1 90 ? 76.888 28.921 -6.137 1.00 100.98 504 VAL A N 1
ATOM 670 C CA . VAL A 1 90 ? 76.211 27.633 -6.263 1.00 99.69 504 VAL A CA 1
ATOM 671 C C . VAL A 1 90 ? 77.036 26.613 -5.513 1.00 100.12 504 VAL A C 1
ATOM 672 O O . VAL A 1 90 ? 78.255 26.714 -5.480 1.00 101.53 504 VAL A O 1
ATOM 676 N N . PHE A 1 91 ? 76.375 25.632 -4.916 1.00 99.95 505 PHE A N 1
ATOM 677 C CA . PHE A 1 91 ? 77.072 24.610 -4.148 1.00 101.05 505 PHE A CA 1
ATOM 678 C C . PHE A 1 91 ? 78.068 23.761 -4.927 1.00 102.81 505 PHE A C 1
ATOM 679 O O . PHE A 1 91 ? 78.052 23.730 -6.154 1.00 103.39 505 PHE A O 1
ATOM 687 N N . GLY A 1 92 ? 78.944 23.081 -4.194 1.00 103.81 506 GLY A N 1
ATOM 688 C CA . GLY A 1 92 ? 79.931 22.212 -4.811 1.00 105.66 506 GLY A CA 1
ATOM 689 C C . GLY A 1 92 ? 79.568 20.777 -4.479 1.00 108.25 506 GLY A C 1
ATOM 690 O O . GLY A 1 92 ? 78.427 20.501 -4.119 1.00 109.11 506 GLY A O 1
ATOM 691 N N . ASP A 1 93 ? 80.517 19.857 -4.584 1.00 108.88 507 ASP A N 1
ATOM 692 C CA . ASP A 1 93 ? 80.224 18.468 -4.279 1.00 111.59 507 ASP A CA 1
ATOM 693 C C . ASP A 1 93 ? 80.229 18.265 -2.780 1.00 111.92 507 ASP A C 1
ATOM 694 O O . ASP A 1 93 ? 81.279 18.164 -2.165 1.00 111.78 507 ASP A O 1
ATOM 699 N N . LEU A 1 94 ? 79.045 18.197 -2.196 1.00 113.31 508 LEU A N 1
ATOM 700 C CA . LEU A 1 94 ? 78.931 18.014 -0.762 1.00 114.80 508 LEU A CA 1
ATOM 701 C C . LEU A 1 94 ? 79.054 16.539 -0.357 1.00 117.44 508 LEU A C 1
ATOM 702 O O . LEU A 1 94 ? 79.202 16.215 0.830 1.00 116.89 508 LEU A O 1
ATOM 707 N N . SER A 1 95 ? 78.999 15.646 -1.343 1.00 120.15 509 SER A N 1
ATOM 708 C CA . SER A 1 95 ? 79.106 14.216 -1.072 1.00 123.60 509 SER A CA 1
ATOM 709 C C . SER A 1 95 ? 80.572 13.843 -0.910 1.00 125.43 509 SER A C 1
ATOM 710 O O . SER A 1 95 ? 81.425 14.716 -0.729 1.00 125.48 509 SER A O 1
ATOM 713 N N . GLY A 1 96 ? 80.857 12.544 -0.969 1.00 129.39 510 GLY A N 1
ATOM 714 C CA . GLY A 1 96 ? 82.228 12.074 -0.835 1.00 132.24 510 GLY A CA 1
ATOM 715 C C . GLY A 1 96 ? 83.098 12.381 -2.051 1.00 133.48 510 GLY A C 1
ATOM 716 O O . GLY A 1 96 ? 84.132 13.087 -1.891 1.00 133.97 510 GLY A O 1
ATOM 717 N N . PRO A 1 103 ? 91.445 11.703 -14.364 1.00 138.03 1153 PRO A N 1
ATOM 718 C CA . PRO A 1 103 ? 90.259 11.293 -15.187 1.00 137.55 1153 PRO A CA 1
ATOM 719 C C . PRO A 1 103 ? 89.764 12.360 -16.209 1.00 135.63 1153 PRO A C 1
ATOM 720 O O . PRO A 1 103 ? 88.612 12.812 -16.146 1.00 135.73 1153 PRO A O 1
ATOM 724 N N . GLN A 1 104 ? 90.638 12.727 -17.157 1.00 133.97 1154 GLN A N 1
ATOM 725 C CA . GLN A 1 104 ? 90.347 13.737 -18.200 1.00 131.98 1154 GLN A CA 1
ATOM 726 C C . GLN A 1 104 ? 90.569 13.295 -19.686 1.00 131.27 1154 GLN A C 1
ATOM 727 O O . GLN A 1 104 ? 91.656 13.498 -20.267 1.00 129.70 1154 GLN A O 1
ATOM 733 N N . PRO A 1 105 ? 89.529 12.683 -20.309 1.00 128.97 1155 PRO A N 1
ATOM 734 C CA . PRO A 1 105 ? 89.545 12.197 -21.707 1.00 127.19 1155 PRO A CA 1
ATOM 735 C C . PRO A 1 105 ? 89.365 13.315 -22.756 1.00 124.26 1155 PRO A C 1
ATOM 736 O O . PRO A 1 105 ? 88.678 14.311 -22.506 1.00 125.32 1155 PRO A O 1
ATOM 740 N N . PRO A 1 106 ? 89.972 13.157 -23.947 1.00 121.79 1156 PRO A N 1
ATOM 741 C CA . PRO A 1 106 ? 89.895 14.151 -25.033 1.00 119.58 1156 PRO A CA 1
ATOM 742 C C . PRO A 1 106 ? 88.502 14.348 -25.639 1.00 118.75 1156 PRO A C 1
ATOM 743 O O . PRO A 1 106 ? 87.940 13.417 -26.215 1.00 119.46 1156 PRO A O 1
ATOM 747 N N . PRO A 1 107 ? 87.951 15.581 -25.555 1.00 116.21 1157 PRO A N 1
ATOM 748 C CA . PRO A 1 107 ? 86.630 16.008 -26.041 1.00 113.02 1157 PRO A CA 1
ATOM 749 C C . PRO A 1 107 ? 86.410 15.941 -27.535 1.00 111.14 1157 PRO A C 1
ATOM 750 O O . PRO A 1 107 ? 87.359 15.959 -28.306 1.00 111.23 1157 PRO A O 1
ATOM 754 N N . TYR A 1 108 ? 85.141 15.884 -27.928 1.00 108.63 1158 TYR A N 1
ATOM 755 C CA . TYR A 1 108 ? 84.770 15.842 -29.333 1.00 106.88 1158 TYR A CA 1
ATOM 756 C C . TYR A 1 108 ? 84.698 17.248 -29.883 1.00 106.75 1158 TYR A C 1
ATOM 757 O O . TYR A 1 108 ? 85.167 18.179 -29.249 1.00 107.96 1158 TYR A O 1
ATOM 766 N N . HIS A 1 109 ? 84.117 17.400 -31.066 1.00 105.96 1159 HIS A N 1
ATOM 767 C CA . HIS A 1 109 ? 84.007 18.699 -31.711 1.00 106.13 1159 HIS A CA 1
ATOM 768 C C . HIS A 1 109 ? 83.018 18.636 -32.849 1.00 106.63 1159 HIS A C 1
ATOM 769 O O . HIS A 1 109 ? 82.896 17.632 -33.525 1.00 106.69 1159 HIS A O 1
ATOM 776 N N . GLU A 1 110 ? 82.298 19.715 -33.060 1.00 107.37 1160 GLU A N 1
ATOM 777 C CA . GLU A 1 110 ? 81.329 19.739 -34.126 1.00 108.69 1160 GLU A CA 1
ATOM 778 C C . GLU A 1 110 ? 82.068 19.676 -35.440 1.00 109.03 1160 GLU A C 1
ATOM 779 O O . GLU A 1 110 ? 83.019 20.411 -35.662 1.00 109.66 1160 GLU A O 1
ATOM 785 N N . LEU A 1 111 ? 81.628 18.794 -36.318 1.00 110.23 1161 LEU A N 1
ATOM 786 C CA . LEU A 1 111 ? 82.264 18.649 -37.617 1.00 112.01 1161 LEU A CA 1
ATOM 787 C C . LEU A 1 111 ? 81.962 19.828 -38.533 1.00 115.68 1161 LEU A C 1
ATOM 788 O O . LEU A 1 111 ? 80.805 20.076 -38.874 1.00 115.97 1161 LEU A O 1
ATOM 793 N N . GLU A 1 112 ? 83.003 20.564 -38.905 1.00 119.78 1162 GLU A N 1
ATOM 794 C CA . GLU A 1 112 ? 82.860 21.697 -39.808 1.00 124.83 1162 GLU A CA 1
ATOM 795 C C . GLU A 1 112 ? 83.606 21.394 -41.097 1.00 126.85 1162 GLU A C 1
ATOM 796 O O . GLU A 1 112 ? 84.150 20.301 -41.258 1.00 128.13 1162 GLU A O 1
ATOM 802 N N . PHE A 1 113 ? 83.637 22.352 -42.017 1.00 129.30 1163 PHE A N 1
ATOM 803 C CA . PHE A 1 113 ? 84.340 22.131 -43.271 1.00 130.75 1163 PHE A CA 1
ATOM 804 C C . PHE A 1 113 ? 85.764 22.588 -43.089 1.00 131.55 1163 PHE A C 1
ATOM 805 O O . PHE A 1 113 ? 86.128 23.672 -43.545 1.00 132.69 1163 PHE A O 1
ATOM 813 N N . GLY A 1 114 ? 86.578 21.793 -42.401 1.00 131.21 1164 GLY A N 1
ATOM 814 C CA . GLY A 1 114 ? 87.850 22.362 -41.992 1.00 132.04 1164 GLY A CA 1
ATOM 815 C C . GLY A 1 114 ? 87.645 23.487 -40.976 1.00 132.02 1164 GLY A C 1
ATOM 816 O O . GLY A 1 114 ? 87.965 24.653 -41.238 1.00 132.28 1164 GLY A O 1
ATOM 817 N N . GLY A 1 115 ? 87.100 23.149 -39.812 1.00 131.31 1165 GLY A N 1
ATOM 818 C CA . GLY A 1 115 ? 86.863 24.158 -38.792 1.00 131.07 1165 GLY A CA 1
ATOM 819 C C . GLY A 1 115 ? 86.670 23.571 -37.404 1.00 131.08 1165 GLY A C 1
ATOM 820 O O . GLY A 1 115 ? 86.335 22.385 -37.258 1.00 130.56 1165 GLY A O 1
ATOM 821 N N . SER A 1 116 ? 86.864 24.401 -36.384 1.00 129.53 1166 SER A N 1
ATOM 822 C CA . SER A 1 116 ? 86.724 23.966 -34.999 1.00 128.50 1166 SER A CA 1
ATOM 823 C C . SER A 1 116 ? 85.321 24.222 -34.452 1.00 126.66 1166 SER A C 1
ATOM 824 O O . SER A 1 116 ? 85.029 25.304 -33.943 1.00 127.58 1166 SER A O 1
ATOM 827 N N . GLY A 1 117 ? 84.460 23.214 -34.557 1.00 124.34 1167 GLY A N 1
ATOM 828 C CA . GLY A 1 117 ? 83.113 23.289 -34.027 1.00 122.24 1167 GLY A CA 1
ATOM 829 C C . GLY A 1 117 ? 83.172 23.213 -32.517 1.00 119.69 1167 GLY A C 1
ATOM 830 O O . GLY A 1 117 ? 84.021 22.519 -31.959 1.00 119.21 1167 GLY A O 1
ATOM 831 N N . GLY A 1 118 ? 82.278 23.932 -31.849 1.00 117.66 1168 GLY A N 1
ATOM 832 C CA . GLY A 1 118 ? 82.324 24.002 -30.397 1.00 116.27 1168 GLY A CA 1
ATOM 833 C C . GLY A 1 118 ? 82.374 22.643 -29.730 1.00 114.39 1168 GLY A C 1
ATOM 834 O O . GLY A 1 118 ? 81.689 21.718 -30.166 1.00 113.82 1168 GLY A O 1
ATOM 835 N N . SER A 1 119 ? 83.137 22.530 -28.649 1.00 113.22 1169 SER A N 1
ATOM 836 C CA . SER A 1 119 ? 83.204 21.283 -27.894 1.00 111.24 1169 SER A CA 1
ATOM 837 C C . SER A 1 119 ? 81.824 20.649 -27.699 1.00 109.87 1169 SER A C 1
ATOM 838 O O . SER A 1 119 ? 80.812 21.344 -27.609 1.00 109.53 1169 SER A O 1
ATOM 841 N N . ARG A 1 120 ? 81.805 19.321 -27.634 1.00 107.12 1170 ARG A N 1
ATOM 842 C CA . ARG A 1 120 ? 80.597 18.549 -27.424 1.00 104.61 1170 ARG A CA 1
ATOM 843 C C . ARG A 1 120 ? 80.185 18.549 -25.980 1.00 103.95 1170 ARG A C 1
ATOM 844 O O . ARG A 1 120 ? 81.020 18.406 -25.100 1.00 103.23 1170 ARG A O 1
ATOM 852 N N . ASN A 1 121 ? 78.890 18.711 -25.751 1.00 102.98 1171 ASN A N 1
ATOM 853 C CA . ASN A 1 121 ? 78.329 18.725 -24.412 1.00 101.88 1171 ASN A CA 1
ATOM 854 C C . ASN A 1 121 ? 76.859 18.345 -24.440 1.00 102.53 1171 ASN A C 1
ATOM 855 O O . ASN A 1 121 ? 75.991 19.229 -24.514 1.00 102.32 1171 ASN A O 1
ATOM 860 N N . GLU A 1 122 ? 76.591 17.035 -24.383 1.00 102.93 1172 GLU A N 1
ATOM 861 C CA . GLU A 1 122 ? 75.224 16.502 -24.393 1.00 102.06 1172 GLU A CA 1
ATOM 862 C C . GLU A 1 122 ? 75.014 15.504 -23.278 1.00 101.19 1172 GLU A C 1
ATOM 863 O O . GLU A 1 122 ? 75.958 15.092 -22.618 1.00 100.45 1172 GLU A O 1
ATOM 869 N N . LEU A 1 123 ? 73.764 15.116 -23.081 1.00 99.74 1173 LEU A N 1
ATOM 870 C CA . LEU A 1 123 ? 73.428 14.175 -22.040 1.00 100.58 1173 LEU A CA 1
ATOM 871 C C . LEU A 1 123 ? 72.244 13.348 -22.466 1.00 101.56 1173 LEU A C 1
ATOM 872 O O . LEU A 1 123 ? 71.472 13.775 -23.314 1.00 102.44 1173 LEU A O 1
ATOM 877 N N . PHE A 1 124 ? 72.093 12.170 -21.868 1.00 101.85 1174 PHE A N 1
ATOM 878 C CA . PHE A 1 124 ? 70.981 11.296 -22.199 1.00 101.09 1174 PHE A CA 1
ATOM 879 C C . PHE A 1 124 ? 70.185 10.884 -20.993 1.00 100.70 1174 PHE A C 1
ATOM 880 O O . PHE A 1 124 ? 70.747 10.448 -19.999 1.00 101.74 1174 PHE A O 1
ATOM 888 N N . LEU A 1 125 ? 68.871 11.018 -21.094 1.00 99.41 1175 LEU A N 1
ATOM 889 C CA . LEU A 1 125 ? 67.980 10.650 -20.010 1.00 99.17 1175 LEU A CA 1
ATOM 890 C C . LEU A 1 125 ? 67.109 9.471 -20.415 1.00 101.77 1175 LEU A C 1
ATOM 891 O O . LEU A 1 125 ? 66.399 9.540 -21.416 1.00 104.50 1175 LEU A O 1
ATOM 896 N N . ASP A 1 126 ? 67.156 8.395 -19.639 1.00 101.85 1176 ASP A N 1
ATOM 897 C CA . ASP A 1 126 ? 66.344 7.227 -19.925 1.00 101.41 1176 ASP A CA 1
ATOM 898 C C . ASP A 1 126 ? 65.423 6.946 -18.752 1.00 100.80 1176 ASP A C 1
ATOM 899 O O . ASP A 1 126 ? 65.879 6.814 -17.623 1.00 102.47 1176 ASP A O 1
ATOM 904 N N . VAL A 1 127 ? 64.126 6.869 -19.014 1.00 100.42 1177 VAL A N 1
ATOM 905 C CA . VAL A 1 127 ? 63.167 6.554 -17.968 1.00 100.67 1177 VAL A CA 1
ATOM 906 C C . VAL A 1 127 ? 62.700 5.123 -18.235 1.00 102.68 1177 VAL A C 1
ATOM 907 O O . VAL A 1 127 ? 61.978 4.876 -19.196 1.00 104.30 1177 VAL A O 1
ATOM 911 N N . LEU A 1 128 ? 63.116 4.180 -17.393 1.00 103.62 1178 LEU A N 1
ATOM 912 C CA . LEU A 1 128 ? 62.760 2.778 -17.584 1.00 104.20 1178 LEU A CA 1
ATOM 913 C C . LEU A 1 128 ? 61.820 2.229 -16.531 1.00 105.81 1178 LEU A C 1
ATOM 914 O O . LEU A 1 128 ? 62.237 1.923 -15.422 1.00 107.31 1178 LEU A O 1
ATOM 919 N N . GLU A 1 129 ? 60.556 2.076 -16.875 1.00 106.50 1179 GLU A N 1
ATOM 920 C CA . GLU A 1 129 ? 59.618 1.534 -15.919 1.00 108.65 1179 GLU A CA 1
ATOM 921 C C . GLU A 1 129 ? 59.120 0.171 -16.383 1.00 109.06 1179 GLU A C 1
ATOM 922 O O . GLU A 1 129 ? 59.221 -0.156 -17.560 1.00 110.41 1179 GLU A O 1
ATOM 928 N N . SER A 1 130 ? 58.589 -0.621 -15.451 1.00 108.87 1180 SER A N 1
ATOM 929 C CA . SER A 1 130 ? 58.045 -1.947 -15.742 1.00 108.02 1180 SER A CA 1
ATOM 930 C C . SER A 1 130 ? 56.708 -2.055 -15.049 1.00 107.59 1180 SER A C 1
ATOM 931 O O . SER A 1 130 ? 56.652 -1.968 -13.829 1.00 109.67 1180 SER A O 1
ATOM 934 N N . VAL A 1 131 ? 55.634 -2.242 -15.815 1.00 108.07 1181 VAL A N 1
ATOM 935 C CA . VAL A 1 131 ? 54.296 -2.338 -15.233 1.00 107.30 1181 VAL A CA 1
ATOM 936 C C . VAL A 1 131 ? 53.926 -3.760 -14.883 1.00 108.86 1181 VAL A C 1
ATOM 937 O O . VAL A 1 131 ? 54.195 -4.680 -15.654 1.00 109.34 1181 VAL A O 1
ATOM 941 N N . ASN A 1 132 ? 53.301 -3.925 -13.721 1.00 107.77 1182 ASN A N 1
ATOM 942 C CA . ASN A 1 132 ? 52.883 -5.228 -13.244 1.00 108.39 1182 ASN A CA 1
ATOM 943 C C . ASN A 1 132 ? 51.440 -5.163 -12.811 1.00 108.59 1182 ASN A C 1
ATOM 944 O O . ASN A 1 132 ? 51.095 -4.396 -11.924 1.00 109.81 1182 ASN A O 1
ATOM 949 N N . LEU A 1 133 ? 50.600 -5.977 -13.436 1.00 108.81 1183 LEU A N 1
ATOM 950 C CA . LEU A 1 133 ? 49.177 -5.997 -13.135 1.00 108.45 1183 LEU A CA 1
ATOM 951 C C . LEU A 1 133 ? 48.661 -7.416 -12.996 1.00 109.35 1183 LEU A C 1
ATOM 952 O O . LEU A 1 133 ? 49.331 -8.368 -13.380 1.00 110.65 1183 LEU A O 1
ATOM 957 N N . LEU A 1 134 ? 47.456 -7.539 -12.452 1.00 110.18 1184 LEU A N 1
ATOM 958 C CA . LEU A 1 134 ? 46.792 -8.820 -12.253 1.00 110.52 1184 LEU A CA 1
ATOM 959 C C . LEU A 1 134 ? 45.317 -8.487 -12.225 1.00 111.46 1184 LEU A C 1
ATOM 960 O O . LEU A 1 134 ? 44.684 -8.487 -11.176 1.00 111.35 1184 LEU A O 1
ATOM 965 N N . MET A 1 135 ? 44.784 -8.182 -13.397 1.00 113.11 1185 MET A N 1
ATOM 966 C CA . MET A 1 135 ? 43.388 -7.808 -13.542 1.00 114.65 1185 MET A CA 1
ATOM 967 C C . MET A 1 135 ? 42.477 -9.030 -13.475 1.00 115.89 1185 MET A C 1
ATOM 968 O O . MET A 1 135 ? 42.907 -10.125 -13.808 1.00 116.12 1185 MET A O 1
ATOM 973 N N . SER A 1 136 ? 41.227 -8.839 -13.041 1.00 116.24 1186 SER A N 1
ATOM 974 C CA . SER A 1 136 ? 40.260 -9.934 -12.931 1.00 115.13 1186 SER A CA 1
ATOM 975 C C . SER A 1 136 ? 39.502 -10.074 -14.242 1.00 115.77 1186 SER A C 1
ATOM 976 O O . SER A 1 136 ? 39.533 -9.193 -15.081 1.00 115.89 1186 SER A O 1
ATOM 979 N N . PRO A 1 137 ? 38.810 -11.192 -14.432 1.00 117.28 1187 PRO A N 1
ATOM 980 C CA . PRO A 1 137 ? 38.046 -11.439 -15.651 1.00 117.73 1187 PRO A CA 1
ATOM 981 C C . PRO A 1 137 ? 37.214 -10.273 -16.187 1.00 118.46 1187 PRO A C 1
ATOM 982 O O . PRO A 1 137 ? 37.090 -10.123 -17.401 1.00 117.66 1187 PRO A O 1
ATOM 986 N N . GLN A 1 138 ? 36.650 -9.455 -15.298 1.00 118.75 1188 GLN A N 1
ATOM 987 C CA . GLN A 1 138 ? 35.809 -8.326 -15.719 1.00 119.01 1188 GLN A CA 1
ATOM 988 C C . GLN A 1 138 ? 36.459 -6.946 -15.729 1.00 120.54 1188 GLN A C 1
ATOM 989 O O . GLN A 1 138 ? 35.782 -5.940 -15.971 1.00 122.05 1188 GLN A O 1
ATOM 995 N N . GLY A 1 139 ? 37.757 -6.886 -15.460 1.00 121.24 1189 GLY A N 1
ATOM 996 C CA . GLY A 1 139 ? 38.440 -5.602 -15.447 1.00 122.15 1189 GLY A CA 1
ATOM 997 C C . GLY A 1 139 ? 38.881 -5.190 -14.053 1.00 121.78 1189 GLY A C 1
ATOM 998 O O . GLY A 1 139 ? 39.746 -4.322 -13.895 1.00 121.43 1189 GLY A O 1
ATOM 999 N N . GLN A 1 140 ? 38.282 -5.816 -13.043 1.00 121.56 1190 GLN A N 1
ATOM 1000 C CA . GLN A 1 140 ? 38.609 -5.519 -11.657 1.00 121.87 1190 GLN A CA 1
ATOM 1001 C C . GLN A 1 140 ? 40.090 -5.714 -11.398 1.00 120.95 1190 GLN A C 1
ATOM 1002 O O . GLN A 1 140 ? 40.556 -6.832 -11.216 1.00 121.71 1190 GLN A O 1
ATOM 1008 N N . VAL A 1 141 ? 40.831 -4.615 -11.389 1.00 119.10 1191 VAL A N 1
ATOM 1009 C CA . VAL A 1 141 ? 42.257 -4.663 -11.143 1.00 115.80 1191 VAL A CA 1
ATOM 1010 C C . VAL A 1 141 ? 42.535 -5.080 -9.716 1.00 115.07 1191 VAL A C 1
ATOM 1011 O O . VAL A 1 141 ? 42.037 -4.478 -8.775 1.00 113.78 1191 VAL A O 1
ATOM 1015 N N . LEU A 1 142 ? 43.340 -6.121 -9.569 1.00 114.57 1192 LEU A N 1
ATOM 1016 C CA . LEU A 1 142 ? 43.692 -6.634 -8.254 1.00 114.62 1192 LEU A CA 1
ATOM 1017 C C . LEU A 1 142 ? 45.091 -6.149 -7.874 1.00 115.92 1192 LEU A C 1
ATOM 1018 O O . LEU A 1 142 ? 45.238 -5.315 -6.989 1.00 116.97 1192 LEU A O 1
ATOM 1023 N N . SER A 1 143 ? 46.117 -6.673 -8.534 1.00 115.31 1193 SER A N 1
ATOM 1024 C CA . SER A 1 143 ? 47.478 -6.249 -8.254 1.00 115.45 1193 SER A CA 1
ATOM 1025 C C . SER A 1 143 ? 47.791 -5.090 -9.195 1.00 115.64 1193 SER A C 1
ATOM 1026 O O . SER A 1 143 ? 47.168 -4.959 -10.244 1.00 116.71 1193 SER A O 1
ATOM 1029 N N . ALA A 1 144 ? 48.752 -4.249 -8.830 1.00 116.55 1194 ALA A N 1
ATOM 1030 C CA . ALA A 1 144 ? 49.101 -3.122 -9.675 1.00 116.02 1194 ALA A CA 1
ATOM 1031 C C . ALA A 1 144 ? 50.206 -2.254 -9.097 1.00 115.77 1194 ALA A C 1
ATOM 1032 O O . ALA A 1 144 ? 50.063 -1.704 -8.010 1.00 116.13 1194 ALA A O 1
ATOM 1034 N N . HIS A 1 145 ? 51.308 -2.135 -9.830 1.00 114.11 1195 HIS A N 1
ATOM 1035 C CA . HIS A 1 145 ? 52.419 -1.296 -9.407 1.00 112.96 1195 HIS A CA 1
ATOM 1036 C C . HIS A 1 145 ? 53.473 -1.198 -10.507 1.00 112.08 1195 HIS A C 1
ATOM 1037 O O . HIS A 1 145 ? 53.601 -2.107 -11.328 1.00 112.41 1195 HIS A O 1
ATOM 1044 N N . VAL A 1 146 ? 54.218 -0.092 -10.511 1.00 110.23 1196 VAL A N 1
ATOM 1045 C CA . VAL A 1 146 ? 55.266 0.150 -11.492 1.00 108.98 1196 VAL A CA 1
ATOM 1046 C C . VAL A 1 146 ? 56.621 0.273 -10.825 1.00 110.38 1196 VAL A C 1
ATOM 1047 O O . VAL A 1 146 ? 56.766 1.013 -9.864 1.00 111.12 1196 VAL A O 1
ATOM 1051 N N . SER A 1 147 ? 57.612 -0.448 -11.335 1.00 111.84 1197 SER A N 1
ATOM 1052 C CA . SER A 1 147 ? 58.955 -0.412 -10.769 1.00 112.15 1197 SER A CA 1
ATOM 1053 C C . SER A 1 147 ? 59.814 0.337 -11.760 1.00 112.27 1197 SER A C 1
ATOM 1054 O O . SER A 1 147 ? 60.179 -0.214 -12.794 1.00 113.65 1197 SER A O 1
ATOM 1057 N N . GLY A 1 148 ? 60.151 1.582 -11.448 1.00 111.53 1198 GLY A N 1
ATOM 1058 C CA . GLY A 1 148 ? 60.953 2.370 -12.371 1.00 112.54 1198 GLY A CA 1
ATOM 1059 C C . GLY A 1 148 ? 62.316 2.847 -11.896 1.00 111.91 1198 GLY A C 1
ATOM 1060 O O . GLY A 1 148 ? 62.659 2.713 -10.719 1.00 112.54 1198 GLY A O 1
ATOM 1061 N N . ARG A 1 149 ? 63.081 3.426 -12.823 1.00 108.99 1199 ARG A N 1
ATOM 1062 C CA . ARG A 1 149 ? 64.421 3.925 -12.549 1.00 106.38 1199 ARG A CA 1
ATOM 1063 C C . ARG A 1 149 ? 64.803 4.883 -13.661 1.00 104.51 1199 ARG A C 1
ATOM 1064 O O . ARG A 1 149 ? 64.492 4.643 -14.815 1.00 105.93 1199 ARG A O 1
ATOM 1072 N N . VAL A 1 150 ? 65.462 5.978 -13.310 1.00 103.77 1200 VAL A N 1
ATOM 1073 C CA . VAL A 1 150 ? 65.885 6.976 -14.293 1.00 101.25 1200 VAL A CA 1
ATOM 1074 C C . VAL A 1 150 ? 67.401 6.889 -14.464 1.00 101.77 1200 VAL A C 1
ATOM 1075 O O . VAL A 1 150 ? 68.154 7.214 -13.555 1.00 103.11 1200 VAL A O 1
ATOM 1079 N N . VAL A 1 151 ? 67.854 6.448 -15.626 1.00 100.63 1201 VAL A N 1
ATOM 1080 C CA . VAL A 1 151 ? 69.283 6.320 -15.868 1.00 100.10 1201 VAL A CA 1
ATOM 1081 C C . VAL A 1 151 ? 69.766 7.544 -16.622 1.00 99.34 1201 VAL A C 1
ATOM 1082 O O . VAL A 1 151 ? 68.985 8.172 -17.315 1.00 100.07 1201 VAL A O 1
ATOM 1086 N N . MET A 1 152 ? 71.046 7.879 -16.500 1.00 98.65 1202 MET A N 1
ATOM 1087 C CA . MET A 1 152 ? 71.578 9.041 -17.198 1.00 98.10 1202 MET A CA 1
ATOM 1088 C C . MET A 1 152 ? 73.005 8.889 -17.693 1.00 99.03 1202 MET A C 1
ATOM 1089 O O . MET A 1 152 ? 73.884 8.472 -16.949 1.00 98.48 1202 MET A O 1
ATOM 1094 N N . LYS A 1 153 ? 73.223 9.223 -18.960 1.00 99.86 1203 LYS A N 1
ATOM 1095 C CA . LYS A 1 153 ? 74.552 9.175 -19.539 1.00 101.33 1203 LYS A CA 1
ATOM 1096 C C . LYS A 1 153 ? 74.974 10.634 -19.547 1.00 103.01 1203 LYS A C 1
ATOM 1097 O O . LYS A 1 153 ? 74.311 11.461 -20.154 1.00 103.90 1203 LYS A O 1
ATOM 1103 N N . SER A 1 154 ? 76.065 10.957 -18.870 1.00 104.64 1204 SER A N 1
ATOM 1104 C CA . SER A 1 154 ? 76.530 12.329 -18.819 1.00 106.06 1204 SER A CA 1
ATOM 1105 C C . SER A 1 154 ? 77.786 12.553 -19.622 1.00 106.73 1204 SER A C 1
ATOM 1106 O O . SER A 1 154 ? 78.796 11.873 -19.445 1.00 106.10 1204 SER A O 1
ATOM 1109 N N . TYR A 1 155 ? 77.708 13.514 -20.525 1.00 107.74 1205 TYR A N 1
ATOM 1110 C CA . TYR A 1 155 ? 78.840 13.870 -21.344 1.00 108.25 1205 TYR A CA 1
ATOM 1111 C C . TYR A 1 155 ? 78.926 15.379 -21.257 1.00 107.62 1205 TYR A C 1
ATOM 1112 O O . TYR A 1 155 ? 78.803 16.086 -22.253 1.00 107.95 1205 TYR A O 1
ATOM 1121 N N . LEU A 1 156 ? 79.110 15.853 -20.028 1.00 106.84 1206 LEU A N 1
ATOM 1122 C CA . LEU A 1 156 ? 79.223 17.270 -19.740 1.00 106.65 1206 LEU A CA 1
ATOM 1123 C C . LEU A 1 156 ? 80.642 17.549 -19.247 1.00 107.91 1206 LEU A C 1
ATOM 1124 O O . LEU A 1 156 ? 81.196 16.794 -18.444 1.00 107.15 1206 LEU A O 1
ATOM 1129 N N . SER A 1 157 ? 81.227 18.632 -19.741 1.00 108.42 1207 SER A N 1
ATOM 1130 C CA . SER A 1 157 ? 82.587 18.998 -19.387 1.00 108.81 1207 SER A CA 1
ATOM 1131 C C . SER A 1 157 ? 82.743 19.623 -18.021 1.00 109.41 1207 SER A C 1
ATOM 1132 O O . SER A 1 157 ? 82.104 20.615 -17.709 1.00 109.99 1207 SER A O 1
ATOM 1135 N N . GLY A 1 158 ? 83.605 19.035 -17.204 1.00 110.88 1208 GLY A N 1
ATOM 1136 C CA . GLY A 1 158 ? 83.844 19.567 -15.872 1.00 112.29 1208 GLY A CA 1
ATOM 1137 C C . GLY A 1 158 ? 82.941 19.032 -14.772 1.00 112.35 1208 GLY A C 1
ATOM 1138 O O . GLY A 1 158 ? 82.844 17.815 -14.567 1.00 113.05 1208 GLY A O 1
ATOM 1139 N N . MET A 1 159 ? 82.300 19.951 -14.050 1.00 111.90 1209 MET A N 1
ATOM 1140 C CA . MET A 1 159 ? 81.382 19.603 -12.969 1.00 112.91 1209 MET A CA 1
ATOM 1141 C C . MET A 1 159 ? 80.221 20.576 -12.923 1.00 111.63 1209 MET A C 1
ATOM 1142 O O . MET A 1 159 ? 80.021 21.270 -11.928 1.00 113.00 1209 MET A O 1
ATOM 1147 N N . PRO A 1 160 ? 79.427 20.626 -13.991 1.00 108.90 1210 PRO A N 1
ATOM 1148 C CA . PRO A 1 160 ? 78.288 21.533 -14.040 1.00 109.65 1210 PRO A CA 1
ATOM 1149 C C . PRO A 1 160 ? 77.222 21.162 -13.038 1.00 107.40 1210 PRO A C 1
ATOM 1150 O O . PRO A 1 160 ? 76.937 19.992 -12.848 1.00 106.76 1210 PRO A O 1
ATOM 1154 N N . GLU A 1 161 ? 76.640 22.165 -12.397 1.00 107.95 1211 GLU A N 1
ATOM 1155 C CA . GLU A 1 161 ? 75.576 21.922 -11.442 1.00 109.93 1211 GLU A CA 1
ATOM 1156 C C . GLU A 1 161 ? 74.283 21.768 -12.243 1.00 110.40 1211 GLU A C 1
ATOM 1157 O O . GLU A 1 161 ? 73.991 22.597 -13.106 1.00 111.09 1211 GLU A O 1
ATOM 1163 N N . CYS A 1 162 ? 73.516 20.713 -11.956 1.00 109.31 1212 CYS A N 1
ATOM 1164 C CA . CYS A 1 162 ? 72.274 20.442 -12.668 1.00 107.03 1212 CYS A CA 1
ATOM 1165 C C . CYS A 1 162 ? 71.031 20.354 -11.787 1.00 106.39 1212 CYS A C 1
ATOM 1166 O O . CYS A 1 162 ? 71.103 19.981 -10.616 1.00 106.12 1212 CYS A O 1
ATOM 1169 N N . LYS A 1 163 ? 69.889 20.708 -12.367 1.00 106.06 1213 LYS A N 1
ATOM 1170 C CA . LYS A 1 163 ? 68.612 20.655 -11.662 1.00 106.42 1213 LYS A CA 1
ATOM 1171 C C . LYS A 1 163 ? 67.611 19.871 -12.516 1.00 107.39 1213 LYS A C 1
ATOM 1172 O O . LYS A 1 163 ? 67.186 20.339 -13.569 1.00 107.82 1213 LYS A O 1
ATOM 1178 N N . PHE A 1 164 ? 67.244 18.679 -12.051 1.00 107.00 1214 PHE A N 1
ATOM 1179 C CA . PHE A 1 164 ? 66.319 17.794 -12.748 1.00 106.41 1214 PHE A CA 1
ATOM 1180 C C . PHE A 1 164 ? 64.904 18.040 -12.238 1.00 108.12 1214 PHE A C 1
ATOM 1181 O O . PHE A 1 164 ? 64.684 18.085 -11.025 1.00 110.88 1214 PHE A O 1
ATOM 1189 N N . GLY A 1 165 ? 63.948 18.201 -13.152 1.00 109.33 1215 GLY A N 1
ATOM 1190 C CA . GLY A 1 165 ? 62.574 18.438 -12.736 1.00 111.95 1215 GLY A CA 1
ATOM 1191 C C . GLY A 1 165 ? 61.515 17.695 -13.531 1.00 111.74 1215 GLY A C 1
ATOM 1192 O O . GLY A 1 165 ? 61.622 17.551 -14.746 1.00 111.20 1215 GLY A O 1
ATOM 1193 N N . MET A 1 166 ? 60.476 17.234 -12.847 1.00 112.83 1216 MET A N 1
ATOM 1194 C CA . MET A 1 166 ? 59.400 16.514 -13.513 1.00 114.98 1216 MET A CA 1
ATOM 1195 C C . MET A 1 166 ? 58.035 16.994 -13.020 1.00 116.25 1216 MET A C 1
ATOM 1196 O O . MET A 1 166 ? 57.950 17.960 -12.263 1.00 117.12 1216 MET A O 1
ATOM 1201 N N . ASN A 1 167 ? 56.967 16.316 -13.441 1.00 116.12 1217 ASN A N 1
ATOM 1202 C CA . ASN A 1 167 ? 55.612 16.674 -13.015 1.00 116.04 1217 ASN A CA 1
ATOM 1203 C C . ASN A 1 167 ? 55.385 16.168 -11.585 1.00 117.70 1217 ASN A C 1
ATOM 1204 O O . ASN A 1 167 ? 56.285 15.574 -10.990 1.00 118.91 1217 ASN A O 1
ATOM 1209 N N . ASP A 1 168 ? 54.199 16.409 -11.028 1.00 119.48 1218 ASP A N 1
ATOM 1210 C CA . ASP A 1 168 ? 53.876 15.952 -9.665 1.00 121.68 1218 ASP A CA 1
ATOM 1211 C C . ASP A 1 168 ? 52.517 16.471 -9.192 1.00 122.61 1218 ASP A C 1
ATOM 1212 O O . ASP A 1 168 ? 51.703 16.862 -10.064 1.00 123.93 1218 ASP A O 1
ATOM 1217 N N . ILE A 1 191 ? 50.940 13.018 -9.815 1.00 111.59 1241 ILE A N 1
ATOM 1218 C CA . ILE A 1 191 ? 51.899 11.933 -9.643 1.00 111.99 1241 ILE A CA 1
ATOM 1219 C C . ILE A 1 191 ? 52.174 11.670 -8.166 1.00 112.91 1241 ILE A C 1
ATOM 1220 O O . ILE A 1 191 ? 52.814 12.475 -7.490 1.00 113.19 1241 ILE A O 1
ATOM 1225 N N . ALA A 1 192 ? 51.687 10.536 -7.672 1.00 114.04 1242 ALA A N 1
ATOM 1226 C CA . ALA A 1 192 ? 51.878 10.165 -6.275 1.00 114.83 1242 ALA A CA 1
ATOM 1227 C C . ALA A 1 192 ? 52.963 9.103 -6.130 1.00 115.98 1242 ALA A C 1
ATOM 1228 O O . ALA A 1 192 ? 52.673 7.907 -6.095 1.00 115.85 1242 ALA A O 1
ATOM 1230 N N . ILE A 1 193 ? 54.212 9.548 -6.047 1.00 116.88 1243 ILE A N 1
ATOM 1231 C CA . ILE A 1 193 ? 55.342 8.637 -5.905 1.00 117.85 1243 ILE A CA 1
ATOM 1232 C C . ILE A 1 193 ? 55.380 8.021 -4.510 1.00 119.96 1243 ILE A C 1
ATOM 1233 O O . ILE A 1 193 ? 55.188 8.713 -3.510 1.00 120.93 1243 ILE A O 1
ATOM 1238 N N . ASP A 1 194 ? 55.646 6.719 -4.464 1.00 123.14 1244 ASP A N 1
ATOM 1239 C CA . ASP A 1 194 ? 55.639 5.966 -3.217 1.00 126.57 1244 ASP A CA 1
ATOM 1240 C C . ASP A 1 194 ? 56.938 6.084 -2.421 1.00 126.74 1244 ASP A C 1
ATOM 1241 O O . ASP A 1 194 ? 56.946 6.642 -1.324 1.00 128.10 1244 ASP A O 1
ATOM 1246 N N . ASP A 1 195 ? 58.024 5.497 -2.904 1.00 126.30 1245 ASP A N 1
ATOM 1247 C CA . ASP A 1 195 ? 59.270 5.507 -2.136 1.00 126.44 1245 ASP A CA 1
ATOM 1248 C C . ASP A 1 195 ? 60.425 5.613 -3.105 1.00 125.54 1245 ASP A C 1
ATOM 1249 O O . ASP A 1 195 ? 60.214 5.488 -4.311 1.00 126.19 1245 ASP A O 1
ATOM 1254 N N . CYS A 1 196 ? 61.646 5.845 -2.628 1.00 123.83 1246 CYS A N 1
ATOM 1255 C CA . CYS A 1 196 ? 62.683 5.969 -3.634 1.00 121.40 1246 CYS A CA 1
ATOM 1256 C C . CYS A 1 196 ? 64.056 6.216 -3.069 1.00 119.94 1246 CYS A C 1
ATOM 1257 O O . CYS A 1 196 ? 64.214 6.651 -1.929 1.00 120.78 1246 CYS A O 1
ATOM 1260 N N . THR A 1 197 ? 65.053 5.936 -3.893 1.00 118.08 1247 THR A N 1
ATOM 1261 C CA . THR A 1 197 ? 66.424 6.198 -3.502 1.00 116.82 1247 THR A CA 1
ATOM 1262 C C . THR A 1 197 ? 67.006 7.214 -4.479 1.00 115.40 1247 THR A C 1
ATOM 1263 O O . THR A 1 197 ? 66.355 7.559 -5.462 1.00 115.25 1247 THR A O 1
ATOM 1267 N N . PHE A 1 198 ? 68.211 7.709 -4.205 1.00 113.03 1248 PHE A N 1
ATOM 1268 C CA . PHE A 1 198 ? 68.857 8.699 -5.066 1.00 110.01 1248 PHE A CA 1
ATOM 1269 C C . PHE A 1 198 ? 70.358 8.510 -5.107 1.00 110.86 1248 PHE A C 1
ATOM 1270 O O . PHE A 1 198 ? 70.968 8.158 -4.115 1.00 111.79 1248 PHE A O 1
ATOM 1278 N N . HIS A 1 199 ? 70.967 8.756 -6.252 1.00 111.39 1249 HIS A N 1
ATOM 1279 C CA . HIS A 1 199 ? 72.405 8.590 -6.346 1.00 111.31 1249 HIS A CA 1
ATOM 1280 C C . HIS A 1 199 ? 73.071 9.546 -5.381 1.00 114.13 1249 HIS A C 1
ATOM 1281 O O . HIS A 1 199 ? 72.648 10.685 -5.242 1.00 114.61 1249 HIS A O 1
ATOM 1288 N N . GLN A 1 200 ? 74.119 9.081 -4.722 1.00 115.97 1250 GLN A N 1
ATOM 1289 C CA . GLN A 1 200 ? 74.826 9.887 -3.734 1.00 118.57 1250 GLN A CA 1
ATOM 1290 C C . GLN A 1 200 ? 74.956 11.358 -4.103 1.00 118.26 1250 GLN A C 1
ATOM 1291 O O . GLN A 1 200 ? 74.611 12.238 -3.318 1.00 119.21 1250 GLN A O 1
ATOM 1297 N N . CYS A 1 201 ? 75.435 11.625 -5.308 1.00 117.18 1251 CYS A N 1
ATOM 1298 C CA . CYS A 1 201 ? 75.632 12.995 -5.766 1.00 116.23 1251 CYS A CA 1
ATOM 1299 C C . CYS A 1 201 ? 74.390 13.880 -5.719 1.00 115.37 1251 CYS A C 1
ATOM 1300 O O . CYS A 1 201 ? 74.452 15.049 -6.088 1.00 115.85 1251 CYS A O 1
ATOM 1303 N N . VAL A 1 202 ? 73.262 13.345 -5.278 1.00 113.74 1252 VAL A N 1
ATOM 1304 C CA . VAL A 1 202 ? 72.063 14.161 -5.222 1.00 112.47 1252 VAL A CA 1
ATOM 1305 C C . VAL A 1 202 ? 71.936 14.908 -3.920 1.00 114.41 1252 VAL A C 1
ATOM 1306 O O . VAL A 1 202 ? 71.940 14.312 -2.852 1.00 114.04 1252 VAL A O 1
ATOM 1310 N N . ARG A 1 203 ? 71.885 16.230 -4.040 1.00 116.55 1253 ARG A N 1
ATOM 1311 C CA . ARG A 1 203 ? 71.738 17.099 -2.894 1.00 118.41 1253 ARG A CA 1
ATOM 1312 C C . ARG A 1 203 ? 70.439 16.734 -2.212 1.00 119.53 1253 ARG A C 1
ATOM 1313 O O . ARG A 1 203 ? 69.629 15.981 -2.754 1.00 120.72 1253 ARG A O 1
ATOM 1321 N N . LEU A 1 204 ? 70.244 17.266 -1.017 1.00 119.76 1254 LEU A N 1
ATOM 1322 C CA . LEU A 1 204 ? 69.049 16.952 -0.242 1.00 120.72 1254 LEU A CA 1
ATOM 1323 C C . LEU A 1 204 ? 67.888 17.767 -0.779 1.00 123.06 1254 LEU A C 1
ATOM 1324 O O . LEU A 1 204 ? 67.656 18.879 -0.306 1.00 124.25 1254 LEU A O 1
ATOM 1329 N N . SER A 1 205 ? 67.175 17.249 -1.771 1.00 124.78 1255 SER A N 1
ATOM 1330 C CA . SER A 1 205 ? 66.132 18.038 -2.416 1.00 127.61 1255 SER A CA 1
ATOM 1331 C C . SER A 1 205 ? 64.718 17.579 -2.078 1.00 128.28 1255 SER A C 1
ATOM 1332 O O . SER A 1 205 ? 64.296 16.496 -2.486 1.00 128.88 1255 SER A O 1
ATOM 1335 N N . LYS A 1 206 ? 63.973 18.420 -1.369 1.00 128.17 1256 LYS A N 1
ATOM 1336 C CA . LYS A 1 206 ? 62.569 18.139 -1.097 1.00 127.98 1256 LYS A CA 1
ATOM 1337 C C . LYS A 1 206 ? 61.842 17.870 -2.411 1.00 127.08 1256 LYS A C 1
ATOM 1338 O O . LYS A 1 206 ? 62.031 18.591 -3.392 1.00 127.36 1256 LYS A O 1
ATOM 1344 N N . PHE A 1 207 ? 61.016 16.829 -2.430 1.00 126.32 1257 PHE A N 1
ATOM 1345 C CA . PHE A 1 207 ? 60.327 16.426 -3.638 1.00 125.38 1257 PHE A CA 1
ATOM 1346 C C . PHE A 1 207 ? 58.834 16.695 -3.666 1.00 126.03 1257 PHE A C 1
ATOM 1347 O O . PHE A 1 207 ? 58.234 16.687 -4.744 1.00 126.54 1257 PHE A O 1
ATOM 1355 N N . ASP A 1 208 ? 58.225 16.920 -2.500 1.00 126.39 1258 ASP A N 1
ATOM 1356 C CA . ASP A 1 208 ? 56.792 17.208 -2.472 1.00 126.82 1258 ASP A CA 1
ATOM 1357 C C . ASP A 1 208 ? 56.562 18.686 -2.793 1.00 126.72 1258 ASP A C 1
ATOM 1358 O O . ASP A 1 208 ? 55.470 19.062 -3.233 1.00 126.57 1258 ASP A O 1
ATOM 1363 N N . SER A 1 209 ? 57.582 19.523 -2.585 1.00 126.16 1259 SER A N 1
ATOM 1364 C CA . SER A 1 209 ? 57.446 20.954 -2.873 1.00 125.36 1259 SER A CA 1
ATOM 1365 C C . SER A 1 209 ? 58.273 21.398 -4.084 1.00 123.44 1259 SER A C 1
ATOM 1366 O O . SER A 1 209 ? 57.903 22.345 -4.787 1.00 124.33 1259 SER A O 1
ATOM 1369 N N . GLU A 1 210 ? 59.386 20.717 -4.336 1.00 121.29 1260 GLU A N 1
ATOM 1370 C CA . GLU A 1 210 ? 60.224 21.089 -5.462 1.00 119.00 1260 GLU A CA 1
ATOM 1371 C C . GLU A 1 210 ? 59.845 20.353 -6.743 1.00 116.87 1260 GLU A C 1
ATOM 1372 O O . GLU A 1 210 ? 59.773 20.968 -7.807 1.00 116.51 1260 GLU A O 1
ATOM 1374 N N . ARG A 1 211 ? 59.561 19.055 -6.642 1.00 113.98 1261 ARG A N 1
ATOM 1375 C CA . ARG A 1 211 ? 59.254 18.266 -7.829 1.00 111.49 1261 ARG A CA 1
ATOM 1376 C C . ARG A 1 211 ? 60.510 18.444 -8.680 1.00 110.72 1261 ARG A C 1
ATOM 1377 O O . ARG A 1 211 ? 60.452 18.467 -9.909 1.00 110.09 1261 ARG A O 1
ATOM 1379 N N . SER A 1 212 ? 61.640 18.594 -7.980 1.00 110.89 1262 SER A N 1
ATOM 1380 C CA . SER A 1 212 ? 62.970 18.781 -8.564 1.00 109.81 1262 SER A CA 1
ATOM 1381 C C . SER A 1 212 ? 64.096 18.632 -7.536 1.00 110.81 1262 SER A C 1
ATOM 1382 O O . SER A 1 212 ? 64.054 19.201 -6.444 1.00 111.03 1262 SER A O 1
ATOM 1385 N N . ILE A 1 213 ? 65.120 17.893 -7.932 1.00 111.53 1263 ILE A N 1
ATOM 1386 C CA . ILE A 1 213 ? 66.300 17.601 -7.124 1.00 112.71 1263 ILE A CA 1
ATOM 1387 C C . ILE A 1 213 ? 67.541 18.230 -7.776 1.00 113.42 1263 ILE A C 1
ATOM 1388 O O . ILE A 1 213 ? 67.554 18.443 -8.985 1.00 113.42 1263 ILE A O 1
ATOM 1393 N N . SER A 1 214 ? 68.581 18.515 -6.992 1.00 113.20 1264 SER A N 1
ATOM 1394 C CA . SER A 1 214 ? 69.802 19.110 -7.538 1.00 112.34 1264 SER A CA 1
ATOM 1395 C C . SER A 1 214 ? 70.951 18.125 -7.418 1.00 110.75 1264 SER A C 1
ATOM 1396 O O . SER A 1 214 ? 70.860 17.159 -6.666 1.00 112.36 1264 SER A O 1
ATOM 1399 N N . PHE A 1 215 ? 72.042 18.377 -8.135 1.00 109.29 1265 PHE A N 1
ATOM 1400 C CA . PHE A 1 215 ? 73.183 17.468 -8.093 1.00 107.71 1265 PHE A CA 1
ATOM 1401 C C . PHE A 1 215 ? 74.325 17.824 -9.043 1.00 108.11 1265 PHE A C 1
ATOM 1402 O O . PHE A 1 215 ? 74.144 18.597 -9.974 1.00 107.36 1265 PHE A O 1
ATOM 1410 N N . ILE A 1 216 ? 75.498 17.239 -8.803 1.00 107.74 1266 ILE A N 1
ATOM 1411 C CA . ILE A 1 216 ? 76.676 17.412 -9.661 1.00 107.04 1266 ILE A CA 1
ATOM 1412 C C . ILE A 1 216 ? 76.871 16.028 -10.269 1.00 108.66 1266 ILE A C 1
ATOM 1413 O O . ILE A 1 216 ? 77.418 15.134 -9.639 1.00 108.71 1266 ILE A O 1
ATOM 1418 N N . PRO A 1 217 ? 76.445 15.849 -11.515 1.00 108.09 1267 PRO A N 1
ATOM 1419 C CA . PRO A 1 217 ? 76.506 14.615 -12.287 1.00 107.43 1267 PRO A CA 1
ATOM 1420 C C . PRO A 1 217 ? 77.872 14.009 -12.486 1.00 111.52 1267 PRO A C 1
ATOM 1421 O O . PRO A 1 217 ? 78.758 14.648 -13.046 1.00 110.50 1267 PRO A O 1
ATOM 1425 N N . PRO A 1 218 ? 78.064 12.758 -12.028 1.00 112.59 1268 PRO A N 1
ATOM 1426 C CA . PRO A 1 218 ? 79.355 12.093 -12.197 1.00 112.42 1268 PRO A CA 1
ATOM 1427 C C . PRO A 1 218 ? 79.455 11.918 -13.696 1.00 115.63 1268 PRO A C 1
ATOM 1428 O O . PRO A 1 218 ? 78.432 11.915 -14.375 1.00 116.23 1268 PRO A O 1
ATOM 1432 N N . ASP A 1 219 ? 80.654 11.777 -14.236 1.00 117.18 1269 ASP A N 1
ATOM 1433 C CA . ASP A 1 219 ? 80.752 11.620 -15.678 1.00 118.47 1269 ASP A CA 1
ATOM 1434 C C . ASP A 1 219 ? 80.403 10.203 -16.098 1.00 117.87 1269 ASP A C 1
ATOM 1435 O O . ASP A 1 219 ? 80.600 9.252 -15.342 1.00 116.67 1269 ASP A O 1
ATOM 1440 N N . GLY A 1 220 ? 79.870 10.070 -17.307 1.00 116.47 1270 GLY A N 1
ATOM 1441 C CA . GLY A 1 220 ? 79.503 8.760 -17.799 1.00 113.77 1270 GLY A CA 1
ATOM 1442 C C . GLY A 1 220 ? 78.035 8.474 -17.584 1.00 112.75 1270 GLY A C 1
ATOM 1443 O O . GLY A 1 220 ? 77.204 9.373 -17.670 1.00 113.45 1270 GLY A O 1
ATOM 1444 N N . GLU A 1 221 ? 77.718 7.219 -17.288 1.00 111.81 1271 GLU A N 1
ATOM 1445 C CA . GLU A 1 221 ? 76.335 6.802 -17.075 1.00 109.61 1271 GLU A CA 1
ATOM 1446 C C . GLU A 1 221 ? 76.082 6.353 -15.635 1.00 109.22 1271 GLU A C 1
ATOM 1447 O O . GLU A 1 221 ? 76.923 5.708 -15.028 1.00 109.24 1271 GLU A O 1
ATOM 1453 N N . PHE A 1 222 ? 74.922 6.685 -15.090 1.00 107.78 1272 PHE A N 1
ATOM 1454 C CA . PHE A 1 222 ? 74.617 6.282 -13.734 1.00 107.82 1272 PHE A CA 1
ATOM 1455 C C . PHE A 1 222 ? 73.137 6.305 -13.500 1.00 108.14 1272 PHE A C 1
ATOM 1456 O O . PHE A 1 222 ? 72.398 6.900 -14.271 1.00 108.88 1272 PHE A O 1
ATOM 1464 N N . GLU A 1 223 ? 72.699 5.654 -12.432 1.00 108.19 1273 GLU A N 1
ATOM 1465 C CA . GLU A 1 223 ? 71.286 5.635 -12.103 1.00 108.91 1273 GLU A CA 1
ATOM 1466 C C . GLU A 1 223 ? 70.986 6.815 -11.212 1.00 109.21 1273 GLU A C 1
ATOM 1467 O O . GLU A 1 223 ? 71.153 6.730 -10.006 1.00 110.51 1273 GLU A O 1
ATOM 1473 N N . LEU A 1 224 ? 70.549 7.915 -11.810 1.00 108.81 1274 LEU A N 1
ATOM 1474 C CA . LEU A 1 224 ? 70.231 9.132 -11.067 1.00 107.00 1274 LEU A CA 1
ATOM 1475 C C . LEU A 1 224 ? 69.328 8.825 -9.893 1.00 107.21 1274 LEU A C 1
ATOM 1476 O O . LEU A 1 224 ? 69.604 9.216 -8.766 1.00 107.67 1274 LEU A O 1
ATOM 1481 N N . MET A 1 225 ? 68.240 8.121 -10.159 1.00 106.92 1275 MET A N 1
ATOM 1482 C CA . MET A 1 225 ? 67.309 7.778 -9.098 1.00 107.62 1275 MET A CA 1
ATOM 1483 C C . MET A 1 225 ? 66.514 6.525 -9.425 1.00 109.00 1275 MET A C 1
ATOM 1484 O O . MET A 1 225 ? 66.481 6.063 -10.562 1.00 109.16 1275 MET A O 1
ATOM 1489 N N . ARG A 1 226 ? 65.864 5.989 -8.407 1.00 109.42 1276 ARG A N 1
ATOM 1490 C CA . ARG A 1 226 ? 65.052 4.798 -8.543 1.00 110.47 1276 ARG A CA 1
ATOM 1491 C C . ARG A 1 226 ? 63.761 5.141 -7.838 1.00 110.05 1276 ARG A C 1
ATOM 1492 O O . ARG A 1 226 ? 63.723 6.105 -7.083 1.00 111.40 1276 ARG A O 1
ATOM 1500 N N . TYR A 1 227 ? 62.707 4.372 -8.088 1.00 109.93 1277 TYR A N 1
ATOM 1501 C CA . TYR A 1 227 ? 61.426 4.605 -7.439 1.00 108.77 1277 TYR A CA 1
ATOM 1502 C C . TYR A 1 227 ? 60.458 3.497 -7.743 1.00 109.28 1277 TYR A C 1
ATOM 1503 O O . TYR A 1 227 ? 60.754 2.585 -8.513 1.00 110.18 1277 TYR A O 1
ATOM 1512 N N . ARG A 1 228 ? 59.285 3.594 -7.138 1.00 109.63 1278 ARG A N 1
ATOM 1513 C CA . ARG A 1 228 ? 58.247 2.595 -7.316 1.00 110.63 1278 ARG A CA 1
ATOM 1514 C C . ARG A 1 228 ? 56.920 3.211 -6.932 1.00 111.62 1278 ARG A C 1
ATOM 1515 O O . ARG A 1 228 ? 56.791 3.765 -5.846 1.00 111.40 1278 ARG A O 1
ATOM 1523 N N . THR A 1 229 ? 55.941 3.128 -7.825 1.00 111.51 1279 THR A N 1
ATOM 1524 C CA . THR A 1 229 ? 54.634 3.693 -7.548 1.00 111.73 1279 THR A CA 1
ATOM 1525 C C . THR A 1 229 ? 53.545 2.662 -7.671 1.00 112.59 1279 THR A C 1
ATOM 1526 O O . THR A 1 229 ? 53.747 1.611 -8.267 1.00 113.15 1279 THR A O 1
ATOM 1530 N N . THR A 1 230 ? 52.380 2.988 -7.127 1.00 113.36 1280 THR A N 1
ATOM 1531 C CA . THR A 1 230 ? 51.249 2.081 -7.150 1.00 114.39 1280 THR A CA 1
ATOM 1532 C C . THR A 1 230 ? 49.943 2.817 -7.400 1.00 115.84 1280 THR A C 1
ATOM 1533 O O . THR A 1 230 ? 48.941 2.202 -7.753 1.00 116.41 1280 THR A O 1
ATOM 1537 N N . LYS A 1 231 ? 49.945 4.131 -7.212 1.00 116.90 1281 LYS A N 1
ATOM 1538 C CA . LYS A 1 231 ? 48.730 4.907 -7.425 1.00 117.32 1281 LYS A CA 1
ATOM 1539 C C . LYS A 1 231 ? 48.638 5.546 -8.807 1.00 116.47 1281 LYS A C 1
ATOM 1540 O O . LYS A 1 231 ? 49.638 5.941 -9.390 1.00 116.80 1281 LYS A O 1
ATOM 1546 N N . ASP A 1 232 ? 47.426 5.612 -9.336 1.00 115.81 1282 ASP A N 1
ATOM 1547 C CA . ASP A 1 232 ? 47.179 6.212 -10.636 1.00 116.76 1282 ASP A CA 1
ATOM 1548 C C . ASP A 1 232 ? 47.946 5.702 -11.831 1.00 116.00 1282 ASP A C 1
ATOM 1549 O O . ASP A 1 232 ? 48.152 6.420 -12.807 1.00 116.46 1282 ASP A O 1
ATOM 1554 N N . ILE A 1 233 ? 48.341 4.445 -11.780 1.00 114.38 1283 ILE A N 1
ATOM 1555 C CA . ILE A 1 233 ? 49.089 3.877 -12.878 1.00 111.46 1283 ILE A CA 1
ATOM 1556 C C . ILE A 1 233 ? 48.259 3.751 -14.140 1.00 109.27 1283 ILE A C 1
ATOM 1557 O O . ILE A 1 233 ? 47.072 3.462 -14.094 1.00 109.65 1283 ILE A O 1
ATOM 1562 N N . ILE A 1 234 ? 48.902 3.993 -15.270 1.00 107.85 1284 ILE A N 1
ATOM 1563 C CA . ILE A 1 234 ? 48.254 3.886 -16.568 1.00 107.39 1284 ILE A CA 1
ATOM 1564 C C . ILE A 1 234 ? 48.447 2.453 -17.042 1.00 107.22 1284 ILE A C 1
ATOM 1565 O O . ILE A 1 234 ? 49.575 1.975 -17.128 1.00 107.89 1284 ILE A O 1
ATOM 1570 N N . LEU A 1 235 ? 47.363 1.763 -17.356 1.00 105.51 1285 LEU A N 1
ATOM 1571 C CA . LEU A 1 235 ? 47.478 0.398 -17.831 1.00 103.10 1285 LEU A CA 1
ATOM 1572 C C . LEU A 1 235 ? 47.454 0.422 -19.345 1.00 102.22 1285 LEU A C 1
ATOM 1573 O O . LEU A 1 235 ? 46.420 0.654 -19.953 1.00 104.19 1285 LEU A O 1
ATOM 1578 N N . PRO A 1 236 ? 48.605 0.196 -19.976 1.00 101.79 1286 PRO A N 1
ATOM 1579 C CA . PRO A 1 236 ? 48.688 0.203 -21.430 1.00 103.36 1286 PRO A CA 1
ATOM 1580 C C . PRO A 1 236 ? 47.523 -0.519 -22.092 1.00 105.02 1286 PRO A C 1
ATOM 1581 O O . PRO A 1 236 ? 46.697 0.111 -22.750 1.00 106.01 1286 PRO A O 1
ATOM 1585 N N . PHE A 1 237 ? 47.453 -1.837 -21.907 1.00 106.80 1287 PHE A N 1
ATOM 1586 C CA . PHE A 1 237 ? 46.391 -2.651 -22.498 1.00 106.95 1287 PHE A CA 1
ATOM 1587 C C . PHE A 1 237 ? 45.428 -3.162 -21.443 1.00 108.08 1287 PHE A C 1
ATOM 1588 O O . PHE A 1 237 ? 45.744 -3.202 -20.262 1.00 107.54 1287 PHE A O 1
ATOM 1596 N N . ARG A 1 238 ? 44.244 -3.550 -21.893 1.00 110.09 1288 ARG A N 1
ATOM 1597 C CA . ARG A 1 238 ? 43.195 -4.094 -21.034 1.00 111.72 1288 ARG A CA 1
ATOM 1598 C C . ARG A 1 238 ? 42.814 -5.371 -21.762 1.00 112.38 1288 ARG A C 1
ATOM 1599 O O . ARG A 1 238 ? 42.683 -5.369 -22.984 1.00 112.29 1288 ARG A O 1
ATOM 1607 N N . VAL A 1 239 ? 42.656 -6.466 -21.035 1.00 110.98 1289 VAL A N 1
ATOM 1608 C CA . VAL A 1 239 ? 42.315 -7.712 -21.690 1.00 110.10 1289 VAL A CA 1
ATOM 1609 C C . VAL A 1 239 ? 40.923 -8.205 -21.338 1.00 110.82 1289 VAL A C 1
ATOM 1610 O O . VAL A 1 239 ? 40.585 -8.373 -20.172 1.00 110.05 1289 VAL A O 1
ATOM 1614 N N . ILE A 1 240 ? 40.112 -8.412 -22.366 1.00 111.12 1290 ILE A N 1
ATOM 1615 C CA . ILE A 1 240 ? 38.763 -8.910 -22.182 1.00 112.57 1290 ILE A CA 1
ATOM 1616 C C . ILE A 1 240 ? 38.767 -10.381 -22.613 1.00 114.96 1290 ILE A C 1
ATOM 1617 O O . ILE A 1 240 ? 38.623 -10.709 -23.799 1.00 116.43 1290 ILE A O 1
ATOM 1622 N N . PRO A 1 241 ? 38.937 -11.293 -21.644 1.00 115.41 1291 PRO A N 1
ATOM 1623 C CA . PRO A 1 241 ? 38.975 -12.728 -21.908 1.00 114.83 1291 PRO A CA 1
ATOM 1624 C C . PRO A 1 241 ? 37.591 -13.357 -21.838 1.00 116.03 1291 PRO A C 1
ATOM 1625 O O . PRO A 1 241 ? 36.823 -13.096 -20.908 1.00 116.88 1291 PRO A O 1
ATOM 1629 N N . LEU A 1 242 ? 37.274 -14.186 -22.824 1.00 115.60 1292 LEU A N 1
ATOM 1630 C CA . LEU A 1 242 ? 35.994 -14.863 -22.838 1.00 114.68 1292 LEU A CA 1
ATOM 1631 C C . LEU A 1 242 ? 36.138 -16.316 -23.285 1.00 116.53 1292 LEU A C 1
ATOM 1632 O O . LEU A 1 242 ? 36.324 -16.592 -24.471 1.00 116.88 1292 LEU A O 1
ATOM 1637 N N . VAL A 1 243 ? 36.066 -17.237 -22.323 1.00 116.84 1293 VAL A N 1
ATOM 1638 C CA . VAL A 1 243 ? 36.190 -18.664 -22.593 1.00 117.08 1293 VAL A CA 1
ATOM 1639 C C . VAL A 1 243 ? 34.899 -19.377 -22.255 1.00 119.32 1293 VAL A C 1
ATOM 1640 O O . VAL A 1 243 ? 34.373 -19.227 -21.158 1.00 118.65 1293 VAL A O 1
ATOM 1644 N N . ARG A 1 244 ? 34.389 -20.153 -23.204 1.00 121.66 1294 ARG A N 1
ATOM 1645 C CA . ARG A 1 244 ? 33.153 -20.902 -23.000 1.00 123.75 1294 ARG A CA 1
ATOM 1646 C C . ARG A 1 244 ? 33.367 -22.407 -23.240 1.00 126.06 1294 ARG A C 1
ATOM 1647 O O . ARG A 1 244 ? 34.256 -22.815 -24.003 1.00 126.57 1294 ARG A O 1
ATOM 1655 N N . GLU A 1 245 ? 32.558 -23.224 -22.563 1.00 127.13 1295 GLU A N 1
ATOM 1656 C CA . GLU A 1 245 ? 32.635 -24.686 -22.673 1.00 127.99 1295 GLU A CA 1
ATOM 1657 C C . GLU A 1 245 ? 31.444 -25.253 -23.444 1.00 128.30 1295 GLU A C 1
ATOM 1658 O O . GLU A 1 245 ? 30.280 -24.975 -23.120 1.00 128.24 1295 GLU A O 1
ATOM 1664 N N . VAL A 1 246 ? 31.747 -26.051 -24.463 1.00 128.22 1296 VAL A N 1
ATOM 1665 C CA . VAL A 1 246 ? 30.723 -26.678 -25.290 1.00 128.73 1296 VAL A CA 1
ATOM 1666 C C . VAL A 1 246 ? 30.942 -28.193 -25.222 1.00 128.91 1296 VAL A C 1
ATOM 1667 O O . VAL A 1 246 ? 31.644 -28.770 -26.061 1.00 128.79 1296 VAL A O 1
ATOM 1671 N N . GLY A 1 247 ? 30.343 -28.826 -24.212 1.00 128.79 1297 GLY A N 1
ATOM 1672 C CA . GLY A 1 247 ? 30.493 -30.259 -24.040 1.00 129.10 1297 GLY A CA 1
ATOM 1673 C C . GLY A 1 247 ? 31.848 -30.551 -23.427 1.00 129.67 1297 GLY A C 1
ATOM 1674 O O . GLY A 1 247 ? 32.279 -29.854 -22.507 1.00 129.79 1297 GLY A O 1
ATOM 1675 N N . ARG A 1 248 ? 32.530 -31.575 -23.928 1.00 129.83 1298 ARG A N 1
ATOM 1676 C CA . ARG A 1 248 ? 33.845 -31.916 -23.400 1.00 129.66 1298 ARG A CA 1
ATOM 1677 C C . ARG A 1 248 ? 34.932 -31.644 -24.436 1.00 130.41 1298 ARG A C 1
ATOM 1678 O O . ARG A 1 248 ? 35.977 -31.063 -24.116 1.00 130.08 1298 ARG A O 1
ATOM 1686 N N . THR A 1 249 ? 34.685 -32.049 -25.678 1.00 129.21 1299 THR A N 1
ATOM 1687 C CA . THR A 1 249 ? 35.667 -31.844 -26.742 1.00 128.77 1299 THR A CA 1
ATOM 1688 C C . THR A 1 249 ? 35.842 -30.390 -27.153 1.00 127.60 1299 THR A C 1
ATOM 1689 O O . THR A 1 249 ? 36.942 -29.981 -27.549 1.00 126.89 1299 THR A O 1
ATOM 1693 N N . LYS A 1 250 ? 34.757 -29.617 -27.053 1.00 126.63 1300 LYS A N 1
ATOM 1694 C CA . LYS A 1 250 ? 34.783 -28.208 -27.427 1.00 124.81 1300 LYS A CA 1
ATOM 1695 C C . LYS A 1 250 ? 34.982 -27.230 -26.267 1.00 124.61 1300 LYS A C 1
ATOM 1696 O O . LYS A 1 250 ? 34.422 -27.381 -25.165 1.00 124.42 1300 LYS A O 1
ATOM 1702 N N . LEU A 1 251 ? 35.822 -26.236 -26.559 1.00 124.29 1301 LEU A N 1
ATOM 1703 C CA . LEU A 1 251 ? 36.190 -25.155 -25.654 1.00 123.07 1301 LEU A CA 1
ATOM 1704 C C . LEU A 1 251 ? 36.458 -23.923 -26.524 1.00 123.25 1301 LEU A C 1
ATOM 1705 O O . LEU A 1 251 ? 37.472 -23.859 -27.230 1.00 122.02 1301 LEU A O 1
ATOM 1710 N N . GLU A 1 252 ? 35.540 -22.960 -26.476 1.00 123.39 1302 GLU A N 1
ATOM 1711 C CA . GLU A 1 252 ? 35.656 -21.735 -27.265 1.00 124.18 1302 GLU A CA 1
ATOM 1712 C C . GLU A 1 252 ? 36.443 -20.646 -26.545 1.00 122.57 1302 GLU A C 1
ATOM 1713 O O . GLU A 1 252 ? 36.411 -20.547 -25.312 1.00 123.18 1302 GLU A O 1
ATOM 1719 N N . VAL A 1 253 ? 37.146 -19.821 -27.314 1.00 120.18 1303 VAL A N 1
ATOM 1720 C CA . VAL A 1 253 ? 37.922 -18.745 -26.717 1.00 118.13 1303 VAL A CA 1
ATOM 1721 C C . VAL A 1 253 ? 37.982 -17.509 -27.600 1.00 116.93 1303 VAL A C 1
ATOM 1722 O O . VAL A 1 253 ? 38.313 -17.591 -28.783 1.00 116.46 1303 VAL A O 1
ATOM 1726 N N . LYS A 1 254 ? 37.656 -16.365 -27.008 1.00 114.80 1304 LYS A N 1
ATOM 1727 C CA . LYS A 1 254 ? 37.679 -15.102 -27.717 1.00 113.09 1304 LYS A CA 1
ATOM 1728 C C . LYS A 1 254 ? 38.256 -14.057 -26.780 1.00 112.07 1304 LYS A C 1
ATOM 1729 O O . LYS A 1 254 ? 37.618 -13.653 -25.810 1.00 112.24 1304 LYS A O 1
ATOM 1735 N N . VAL A 1 255 ? 39.478 -13.631 -27.065 1.00 110.92 1305 VAL A N 1
ATOM 1736 C CA . VAL A 1 255 ? 40.125 -12.629 -26.244 1.00 109.31 1305 VAL A CA 1
ATOM 1737 C C . VAL A 1 255 ? 40.354 -11.377 -27.075 1.00 109.28 1305 VAL A C 1
ATOM 1738 O O . VAL A 1 255 ? 40.769 -11.443 -28.230 1.00 110.01 1305 VAL A O 1
ATOM 1742 N N . VAL A 1 256 ? 40.056 -10.232 -26.482 1.00 108.42 1306 VAL A N 1
ATOM 1743 C CA . VAL A 1 256 ? 40.208 -8.955 -27.158 1.00 107.25 1306 VAL A CA 1
ATOM 1744 C C . VAL A 1 256 ? 41.050 -8.036 -26.300 1.00 107.34 1306 VAL A C 1
ATOM 1745 O O . VAL A 1 256 ? 40.828 -7.941 -25.095 1.00 107.90 1306 VAL A O 1
ATOM 1749 N N . ILE A 1 257 ? 42.019 -7.363 -26.913 1.00 106.03 1307 ILE A N 1
ATOM 1750 C CA . ILE A 1 257 ? 42.864 -6.433 -26.178 1.00 104.92 1307 ILE A CA 1
ATOM 1751 C C . ILE A 1 257 ? 42.588 -5.016 -26.644 1.00 106.59 1307 ILE A C 1
ATOM 1752 O O . ILE A 1 257 ? 42.414 -4.773 -27.833 1.00 107.75 1307 ILE A O 1
ATOM 1757 N N . LYS A 1 258 ? 42.528 -4.086 -25.700 1.00 107.15 1308 LYS A N 1
ATOM 1758 C CA . LYS A 1 258 ? 42.276 -2.699 -26.029 1.00 108.43 1308 LYS A CA 1
ATOM 1759 C C . LYS A 1 258 ? 43.511 -1.876 -25.689 1.00 109.36 1308 LYS A C 1
ATOM 1760 O O . LYS A 1 258 ? 43.976 -1.887 -24.553 1.00 110.09 1308 LYS A O 1
ATOM 1766 N N . SER A 1 259 ? 44.057 -1.184 -26.683 1.00 110.98 1309 SER A N 1
ATOM 1767 C CA . SER A 1 259 ? 45.225 -0.340 -26.466 1.00 111.80 1309 SER A CA 1
ATOM 1768 C C . SER A 1 259 ? 44.725 0.894 -25.734 1.00 111.80 1309 SER A C 1
ATOM 1769 O O . SER A 1 259 ? 43.682 1.454 -26.080 1.00 113.43 1309 SER A O 1
ATOM 1772 N N . ASN A 1 260 ? 45.462 1.326 -24.721 1.00 112.09 1310 ASN A N 1
ATOM 1773 C CA . ASN A 1 260 ? 45.032 2.486 -23.975 1.00 111.90 1310 ASN A CA 1
ATOM 1774 C C . ASN A 1 260 ? 46.065 3.586 -23.804 1.00 111.11 1310 ASN A C 1
ATOM 1775 O O . ASN A 1 260 ? 46.797 3.609 -22.826 1.00 111.12 1310 ASN A O 1
ATOM 1780 N N . PHE A 1 261 ? 46.107 4.494 -24.774 1.00 109.24 1311 PHE A N 1
ATOM 1781 C CA . PHE A 1 261 ? 47.018 5.633 -24.772 1.00 107.17 1311 PHE A CA 1
ATOM 1782 C C . PHE A 1 261 ? 46.856 6.471 -26.040 1.00 108.88 1311 PHE A C 1
ATOM 1783 O O . PHE A 1 261 ? 46.241 6.033 -27.007 1.00 108.81 1311 PHE A O 1
ATOM 1791 N N . LYS A 1 262 ? 47.385 7.687 -26.023 1.00 110.23 1312 LYS A N 1
ATOM 1792 C CA . LYS A 1 262 ? 47.279 8.565 -27.173 1.00 111.38 1312 LYS A CA 1
ATOM 1793 C C . LYS A 1 262 ? 47.446 7.777 -28.466 1.00 110.93 1312 LYS A C 1
ATOM 1794 O O . LYS A 1 262 ? 48.429 7.067 -28.641 1.00 110.35 1312 LYS A O 1
ATOM 1800 N N . PRO A 1 263 ? 46.480 7.898 -29.387 1.00 110.35 1313 PRO A N 1
ATOM 1801 C CA . PRO A 1 263 ? 46.487 7.214 -30.676 1.00 110.02 1313 PRO A CA 1
ATOM 1802 C C . PRO A 1 263 ? 47.785 7.404 -31.447 1.00 109.69 1313 PRO A C 1
ATOM 1803 O O . PRO A 1 263 ? 48.151 6.589 -32.288 1.00 110.41 1313 PRO A O 1
ATOM 1807 N N . SER A 1 264 ? 48.486 8.484 -31.148 1.00 109.80 1314 SER A N 1
ATOM 1808 C CA . SER A 1 264 ? 49.732 8.796 -31.831 1.00 108.36 1314 SER A CA 1
ATOM 1809 C C . SER A 1 264 ? 50.898 7.892 -31.478 1.00 107.71 1314 SER A C 1
ATOM 1810 O O . SER A 1 264 ? 51.823 7.730 -32.266 1.00 107.36 1314 SER A O 1
ATOM 1813 N N . LEU A 1 265 ? 50.853 7.297 -30.298 1.00 106.86 1315 LEU A N 1
ATOM 1814 C CA . LEU A 1 265 ? 51.934 6.431 -29.859 1.00 106.16 1315 LEU A CA 1
ATOM 1815 C C . LEU A 1 265 ? 51.678 4.963 -30.174 1.00 107.15 1315 LEU A C 1
ATOM 1816 O O . LEU A 1 265 ? 50.563 4.469 -30.011 1.00 106.87 1315 LEU A O 1
ATOM 1821 N N . LEU A 1 266 ? 52.717 4.263 -30.616 1.00 107.20 1316 LEU A N 1
ATOM 1822 C CA . LEU A 1 266 ? 52.586 2.856 -30.960 1.00 107.51 1316 LEU A CA 1
ATOM 1823 C C . LEU A 1 266 ? 53.413 1.967 -30.055 1.00 107.64 1316 LEU A C 1
ATOM 1824 O O . LEU A 1 266 ? 54.613 2.152 -29.923 1.00 107.54 1316 LEU A O 1
ATOM 1829 N N . ALA A 1 267 ? 52.765 0.996 -29.430 1.00 107.87 1317 ALA A N 1
ATOM 1830 C CA . ALA A 1 267 ? 53.470 0.068 -28.569 1.00 108.50 1317 ALA A CA 1
ATOM 1831 C C . ALA A 1 267 ? 53.918 -1.040 -29.483 1.00 108.92 1317 ALA A C 1
ATOM 1832 O O . ALA A 1 267 ? 53.133 -1.517 -30.286 1.00 108.55 1317 ALA A O 1
ATOM 1834 N N . GLN A 1 268 ? 55.174 -1.443 -29.389 1.00 109.64 1318 GLN A N 1
ATOM 1835 C CA . GLN A 1 268 ? 55.647 -2.515 -30.244 1.00 111.71 1318 GLN A CA 1
ATOM 1836 C C . GLN A 1 268 ? 56.031 -3.744 -29.452 1.00 111.71 1318 GLN A C 1
ATOM 1837 O O . GLN A 1 268 ? 55.851 -3.786 -28.241 1.00 112.69 1318 GLN A O 1
ATOM 1843 N N . LYS A 1 269 ? 56.569 -4.738 -30.148 1.00 111.32 1319 LYS A N 1
ATOM 1844 C CA . LYS A 1 269 ? 56.962 -5.993 -29.529 1.00 109.83 1319 LYS A CA 1
ATOM 1845 C C . LYS A 1 269 ? 55.860 -6.415 -28.571 1.00 109.05 1319 LYS A C 1
ATOM 1846 O O . LYS A 1 269 ? 56.034 -6.340 -27.364 1.00 109.70 1319 LYS A O 1
ATOM 1852 N N . ILE A 1 270 ? 54.716 -6.834 -29.101 1.00 108.66 1320 ILE A N 1
ATOM 1853 C CA . ILE A 1 270 ? 53.620 -7.268 -28.246 1.00 108.38 1320 ILE A CA 1
ATOM 1854 C C . ILE A 1 270 ? 53.514 -8.787 -28.262 1.00 110.21 1320 ILE A C 1
ATOM 1855 O O . ILE A 1 270 ? 53.740 -9.426 -29.288 1.00 110.51 1320 ILE A O 1
ATOM 1860 N N . GLU A 1 271 ? 53.179 -9.364 -27.116 1.00 111.77 1321 GLU A N 1
ATOM 1861 C CA . GLU A 1 271 ? 53.033 -10.807 -27.011 1.00 112.79 1321 GLU A CA 1
ATOM 1862 C C . GLU A 1 271 ? 51.910 -11.173 -26.045 1.00 111.76 1321 GLU A C 1
ATOM 1863 O O . GLU A 1 271 ? 51.859 -10.698 -24.908 1.00 112.40 1321 GLU A O 1
ATOM 1869 N N . VAL A 1 272 ? 50.996 -12.006 -26.521 1.00 111.36 1322 VAL A N 1
ATOM 1870 C CA . VAL A 1 272 ? 49.870 -12.468 -25.719 1.00 111.07 1322 VAL A CA 1
ATOM 1871 C C . VAL A 1 272 ? 50.018 -13.973 -25.547 1.00 113.09 1322 VAL A C 1
ATOM 1872 O O . VAL A 1 272 ? 50.271 -14.691 -26.512 1.00 113.27 1322 VAL A O 1
ATOM 1876 N N . ARG A 1 273 ? 49.860 -14.451 -24.319 1.00 113.74 1323 ARG A N 1
ATOM 1877 C CA . ARG A 1 273 ? 49.996 -15.876 -24.037 1.00 114.37 1323 ARG A CA 1
ATOM 1878 C C . ARG A 1 273 ? 48.702 -16.436 -23.451 1.00 114.97 1323 ARG A C 1
ATOM 1879 O O . ARG A 1 273 ? 48.357 -16.140 -22.301 1.00 115.86 1323 ARG A O 1
ATOM 1887 N N . ILE A 1 274 ? 47.987 -17.235 -24.240 1.00 115.37 1324 ILE A N 1
ATOM 1888 C CA . ILE A 1 274 ? 46.748 -17.848 -23.775 1.00 116.36 1324 ILE A CA 1
ATOM 1889 C C . ILE A 1 274 ? 46.976 -19.336 -23.493 1.00 117.58 1324 ILE A C 1
ATOM 1890 O O . ILE A 1 274 ? 47.296 -20.106 -24.399 1.00 116.66 1324 ILE A O 1
ATOM 1895 N N . PRO A 1 275 ? 46.798 -19.754 -22.222 1.00 118.33 1325 PRO A N 1
ATOM 1896 C CA . PRO A 1 275 ? 46.973 -21.121 -21.708 1.00 118.59 1325 PRO A CA 1
ATOM 1897 C C . PRO A 1 275 ? 45.895 -22.131 -22.098 1.00 119.98 1325 PRO A C 1
ATOM 1898 O O . PRO A 1 275 ? 44.713 -21.963 -21.777 1.00 119.12 1325 PRO A O 1
ATOM 1902 N N . THR A 1 276 ? 46.315 -23.191 -22.780 1.00 121.15 1326 THR A N 1
ATOM 1903 C CA . THR A 1 276 ? 45.390 -24.241 -23.204 1.00 122.17 1326 THR A CA 1
ATOM 1904 C C . THR A 1 276 ? 45.366 -25.395 -22.182 1.00 123.76 1326 THR A C 1
ATOM 1905 O O . THR A 1 276 ? 46.377 -25.659 -21.512 1.00 124.51 1326 THR A O 1
ATOM 1909 N N . PRO A 1 277 ? 44.212 -26.084 -22.032 1.00 122.65 1327 PRO A N 1
ATOM 1910 C CA . PRO A 1 277 ? 44.156 -27.192 -21.070 1.00 122.28 1327 PRO A CA 1
ATOM 1911 C C . PRO A 1 277 ? 45.237 -28.217 -21.428 1.00 122.59 1327 PRO A C 1
ATOM 1912 O O . PRO A 1 277 ? 45.854 -28.130 -22.504 1.00 122.89 1327 PRO A O 1
ATOM 1916 N N . LEU A 1 278 ? 45.475 -29.183 -20.540 1.00 122.47 1328 LEU A N 1
ATOM 1917 C CA . LEU A 1 278 ? 46.488 -30.208 -20.807 1.00 122.16 1328 LEU A CA 1
ATOM 1918 C C . LEU A 1 278 ? 45.951 -31.271 -21.782 1.00 121.99 1328 LEU A C 1
ATOM 1919 O O . LEU A 1 278 ? 46.691 -31.798 -22.625 1.00 120.99 1328 LEU A O 1
ATOM 1924 N N . ASN A 1 279 ? 44.653 -31.547 -21.666 1.00 121.85 1329 ASN A N 1
ATOM 1925 C CA . ASN A 1 279 ? 43.950 -32.518 -22.502 1.00 122.51 1329 ASN A CA 1
ATOM 1926 C C . ASN A 1 279 ? 43.640 -31.988 -23.907 1.00 123.25 1329 ASN A C 1
ATOM 1927 O O . ASN A 1 279 ? 42.731 -32.470 -24.591 1.00 123.33 1329 ASN A O 1
ATOM 1932 N N . THR A 1 280 ? 44.406 -30.989 -24.330 1.00 124.70 1330 THR A N 1
ATOM 1933 C CA . THR A 1 280 ? 44.223 -30.383 -25.645 1.00 125.59 1330 THR A CA 1
ATOM 1934 C C . THR A 1 280 ? 44.557 -31.402 -26.729 1.00 125.21 1330 THR A C 1
ATOM 1935 O O . THR A 1 280 ? 45.655 -31.958 -26.748 1.00 124.95 1330 THR A O 1
ATOM 1939 N N . SER A 1 281 ? 43.610 -31.644 -27.626 1.00 125.03 1331 SER A N 1
ATOM 1940 C CA . SER A 1 281 ? 43.828 -32.582 -28.717 1.00 126.21 1331 SER A CA 1
ATOM 1941 C C . SER A 1 281 ? 44.143 -31.827 -30.013 1.00 125.90 1331 SER A C 1
ATOM 1942 O O . SER A 1 281 ? 45.060 -32.203 -30.753 1.00 125.93 1331 SER A O 1
ATOM 1945 N N . GLY A 1 282 ? 43.380 -30.761 -30.271 1.00 126.05 1332 GLY A N 1
ATOM 1946 C CA . GLY A 1 282 ? 43.570 -29.948 -31.465 1.00 125.01 1332 GLY A CA 1
ATOM 1947 C C . GLY A 1 282 ? 43.099 -28.522 -31.227 1.00 125.10 1332 GLY A C 1
ATOM 1948 O O . GLY A 1 282 ? 42.083 -28.309 -30.556 1.00 124.94 1332 GLY A O 1
ATOM 1949 N N . VAL A 1 283 ? 43.829 -27.543 -31.764 1.00 124.83 1333 VAL A N 1
ATOM 1950 C CA . VAL A 1 283 ? 43.458 -26.141 -31.581 1.00 123.81 1333 VAL A CA 1
ATOM 1951 C C . VAL A 1 283 ? 43.493 -25.338 -32.874 1.00 122.91 1333 VAL A C 1
ATOM 1952 O O . VAL A 1 283 ? 44.458 -25.394 -33.636 1.00 121.71 1333 VAL A O 1
ATOM 1956 N N . GLN A 1 284 ? 42.430 -24.575 -33.098 1.00 122.95 1334 GLN A N 1
ATOM 1957 C CA . GLN A 1 284 ? 42.294 -23.760 -34.304 1.00 124.16 1334 GLN A CA 1
ATOM 1958 C C . GLN A 1 284 ? 42.169 -22.271 -33.929 1.00 122.88 1334 GLN A C 1
ATOM 1959 O O . GLN A 1 284 ? 41.267 -21.888 -33.172 1.00 122.74 1334 GLN A O 1
ATOM 1965 N N . VAL A 1 285 ? 43.070 -21.439 -34.461 1.00 120.55 1335 VAL A N 1
ATOM 1966 C CA . VAL A 1 285 ? 43.074 -20.005 -34.145 1.00 118.82 1335 VAL A CA 1
ATOM 1967 C C . VAL A 1 285 ? 42.752 -19.084 -35.306 1.00 116.75 1335 VAL A C 1
ATOM 1968 O O . VAL A 1 285 ? 42.984 -19.404 -36.470 1.00 116.92 1335 VAL A O 1
ATOM 1972 N N . ILE A 1 286 ? 42.229 -17.917 -34.965 1.00 116.56 1336 ILE A N 1
ATOM 1973 C CA . ILE A 1 286 ? 41.870 -16.912 -35.952 1.00 116.53 1336 ILE A CA 1
ATOM 1974 C C . ILE A 1 286 ? 42.217 -15.527 -35.404 1.00 116.76 1336 ILE A C 1
ATOM 1975 O O . ILE A 1 286 ? 41.872 -15.187 -34.270 1.00 116.68 1336 ILE A O 1
ATOM 1980 N N . CYS A 1 287 ? 42.905 -14.737 -36.218 1.00 116.09 1337 CYS A N 1
ATOM 1981 C CA . CYS A 1 287 ? 43.311 -13.395 -35.838 1.00 116.21 1337 CYS A CA 1
ATOM 1982 C C . CYS A 1 287 ? 43.555 -12.580 -37.105 1.00 116.03 1337 CYS A C 1
ATOM 1983 O O . CYS A 1 287 ? 44.240 -13.029 -38.026 1.00 115.46 1337 CYS A O 1
ATOM 1986 N N . MET A 1 288 ? 42.996 -11.377 -37.146 1.00 116.89 1338 MET A N 1
ATOM 1987 C CA . MET A 1 288 ? 43.139 -10.518 -38.311 1.00 117.17 1338 MET A CA 1
ATOM 1988 C C . MET A 1 288 ? 44.458 -9.761 -38.293 1.00 116.82 1338 MET A C 1
ATOM 1989 O O . MET A 1 288 ? 44.998 -9.407 -39.339 1.00 117.47 1338 MET A O 1
ATOM 1994 N N . LYS A 1 289 ? 44.974 -9.514 -37.098 1.00 116.69 1339 LYS A N 1
ATOM 1995 C CA . LYS A 1 289 ? 46.215 -8.778 -36.951 1.00 117.10 1339 LYS A CA 1
ATOM 1996 C C . LYS A 1 289 ? 47.326 -9.609 -36.336 1.00 116.72 1339 LYS A C 1
ATOM 1997 O O . LYS A 1 289 ? 47.078 -10.433 -35.468 1.00 115.68 1339 LYS A O 1
ATOM 2003 N N . GLY A 1 290 ? 48.555 -9.378 -36.787 1.00 117.00 1340 GLY A N 1
ATOM 2004 C CA . GLY A 1 290 ? 49.687 -10.128 -36.275 1.00 117.23 1340 GLY A CA 1
ATOM 2005 C C . GLY A 1 290 ? 49.570 -11.599 -36.628 1.00 118.18 1340 GLY A C 1
ATOM 2006 O O . GLY A 1 290 ? 48.873 -11.956 -37.573 1.00 118.46 1340 GLY A O 1
ATOM 2007 N N . LYS A 1 291 ? 50.258 -12.455 -35.881 1.00 118.10 1341 LYS A N 1
ATOM 2008 C CA . LYS A 1 291 ? 50.209 -13.895 -36.115 1.00 117.79 1341 LYS A CA 1
ATOM 2009 C C . LYS A 1 291 ? 50.188 -14.637 -34.790 1.00 117.91 1341 LYS A C 1
ATOM 2010 O O . LYS A 1 291 ? 50.750 -14.163 -33.809 1.00 118.72 1341 LYS A O 1
ATOM 2016 N N . ALA A 1 292 ? 49.528 -15.792 -34.756 1.00 118.41 1342 ALA A N 1
ATOM 2017 C CA . ALA A 1 292 ? 49.430 -16.587 -33.524 1.00 119.69 1342 ALA A CA 1
ATOM 2018 C C . ALA A 1 292 ? 49.552 -18.105 -33.742 1.00 119.55 1342 ALA A C 1
ATOM 2019 O O . ALA A 1 292 ? 48.778 -18.698 -34.491 1.00 119.83 1342 ALA A O 1
ATOM 2021 N N . LYS A 1 293 ? 50.524 -18.723 -33.073 1.00 119.16 1343 LYS A N 1
ATOM 2022 C CA . LYS A 1 293 ? 50.759 -20.167 -33.170 1.00 118.87 1343 LYS A CA 1
ATOM 2023 C C . LYS A 1 293 ? 50.329 -20.833 -31.869 1.00 120.12 1343 LYS A C 1
ATOM 2024 O O . LYS A 1 293 ? 50.150 -20.161 -30.850 1.00 121.57 1343 LYS A O 1
ATOM 2030 N N . TYR A 1 294 ? 50.168 -22.151 -31.894 1.00 121.13 1344 TYR A N 1
ATOM 2031 C CA . TYR A 1 294 ? 49.812 -22.877 -30.678 1.00 122.24 1344 TYR A CA 1
ATOM 2032 C C . TYR A 1 294 ? 50.972 -23.787 -30.298 1.00 122.62 1344 TYR A C 1
ATOM 2033 O O . TYR A 1 294 ? 51.037 -24.941 -30.734 1.00 123.12 1344 TYR A O 1
ATOM 2042 N N . LYS A 1 295 ? 51.904 -23.265 -29.506 1.00 123.00 1345 LYS A N 1
ATOM 2043 C CA . LYS A 1 295 ? 53.033 -24.074 -29.070 1.00 122.97 1345 LYS A CA 1
ATOM 2044 C C . LYS A 1 295 ? 52.505 -24.967 -27.952 1.00 122.64 1345 LYS A C 1
ATOM 2045 O O . LYS A 1 295 ? 52.339 -24.514 -26.806 1.00 123.44 1345 LYS A O 1
ATOM 2051 N N . ALA A 1 296 ? 52.208 -26.223 -28.300 1.00 122.18 1346 ALA A N 1
ATOM 2052 C CA . ALA A 1 296 ? 51.673 -27.185 -27.336 1.00 122.33 1346 ALA A CA 1
ATOM 2053 C C . ALA A 1 296 ? 52.739 -27.557 -26.305 1.00 122.15 1346 ALA A C 1
ATOM 2054 O O . ALA A 1 296 ? 52.428 -27.884 -25.151 1.00 122.14 1346 ALA A O 1
ATOM 2056 N N . SER A 1 297 ? 53.996 -27.492 -26.734 1.00 121.18 1347 SER A N 1
ATOM 2057 C CA . SER A 1 297 ? 55.137 -27.789 -25.878 1.00 119.83 1347 SER A CA 1
ATOM 2058 C C . SER A 1 297 ? 55.086 -26.920 -24.618 1.00 119.76 1347 SER A C 1
ATOM 2059 O O . SER A 1 297 ? 55.777 -27.176 -23.636 1.00 119.49 1347 SER A O 1
ATOM 2062 N N . GLU A 1 298 ? 54.246 -25.895 -24.657 1.00 121.39 1348 GLU A N 1
ATOM 2063 C CA . GLU A 1 298 ? 54.094 -24.968 -23.546 1.00 122.28 1348 GLU A CA 1
ATOM 2064 C C . GLU A 1 298 ? 52.636 -24.871 -23.107 1.00 122.80 1348 GLU A C 1
ATOM 2065 O O . GLU A 1 298 ? 52.321 -24.146 -22.168 1.00 123.84 1348 GLU A O 1
ATOM 2071 N N . ASN A 1 299 ? 51.754 -25.599 -23.790 1.00 122.56 1349 ASN A N 1
ATOM 2072 C CA . ASN A 1 299 ? 50.322 -25.589 -23.483 1.00 122.90 1349 ASN A CA 1
ATOM 2073 C C . ASN A 1 299 ? 49.757 -24.173 -23.465 1.00 121.89 1349 ASN A C 1
ATOM 2074 O O . ASN A 1 299 ? 49.144 -23.730 -22.481 1.00 120.49 1349 ASN A O 1
ATOM 2079 N N . ALA A 1 300 ? 49.967 -23.468 -24.569 1.00 120.19 1350 ALA A N 1
ATOM 2080 C CA . ALA A 1 300 ? 49.491 -22.107 -24.697 1.00 118.69 1350 ALA A CA 1
ATOM 2081 C C . ALA A 1 300 ? 49.626 -21.644 -26.132 1.00 117.00 1350 ALA A C 1
ATOM 2082 O O . ALA A 1 300 ? 50.471 -22.134 -26.878 1.00 117.00 1350 ALA A O 1
ATOM 2084 N N . ILE A 1 301 ? 48.778 -20.699 -26.509 1.00 114.65 1351 ILE A N 1
ATOM 2085 C CA . ILE A 1 301 ? 48.801 -20.141 -27.845 1.00 112.27 1351 ILE A CA 1
ATOM 2086 C C . ILE A 1 301 ? 49.533 -18.808 -27.731 1.00 112.55 1351 ILE A C 1
ATOM 2087 O O . ILE A 1 301 ? 49.191 -17.975 -26.894 1.00 112.99 1351 ILE A O 1
ATOM 2092 N N . VAL A 1 302 ? 50.556 -18.626 -28.559 1.00 112.06 1352 VAL A N 1
ATOM 2093 C CA . VAL A 1 302 ? 51.366 -17.412 -28.565 1.00 111.78 1352 VAL A CA 1
ATOM 2094 C C . VAL A 1 302 ? 50.913 -16.480 -29.689 1.00 111.55 1352 VAL A C 1
ATOM 2095 O O . VAL A 1 302 ? 50.922 -16.862 -30.856 1.00 112.08 1352 VAL A O 1
ATOM 2099 N N . TRP A 1 303 ? 50.522 -15.259 -29.331 1.00 111.29 1353 TRP A N 1
ATOM 2100 C CA . TRP A 1 303 ? 50.061 -14.258 -30.302 1.00 110.58 1353 TRP A CA 1
ATOM 2101 C C . TRP A 1 303 ? 51.061 -13.112 -30.372 1.00 111.01 1353 TRP A C 1
ATOM 2102 O O . TRP A 1 303 ? 51.231 -12.374 -29.410 1.00 112.59 1353 TRP A O 1
ATOM 2113 N N . LYS A 1 304 ? 51.729 -12.963 -31.504 1.00 110.80 1354 LYS A N 1
ATOM 2114 C CA . LYS A 1 304 ? 52.695 -11.895 -31.633 1.00 111.35 1354 LYS A CA 1
ATOM 2115 C C . LYS A 1 304 ? 52.215 -10.823 -32.604 1.00 111.37 1354 LYS A C 1
ATOM 2116 O O . LYS A 1 304 ? 51.829 -11.127 -33.734 1.00 112.54 1354 LYS A O 1
ATOM 2122 N N . ILE A 1 305 ? 52.237 -9.568 -32.153 1.00 110.66 1355 ILE A N 1
ATOM 2123 C CA . ILE A 1 305 ? 51.792 -8.439 -32.965 1.00 109.09 1355 ILE A CA 1
ATOM 2124 C C . ILE A 1 305 ? 52.887 -7.407 -33.132 1.00 109.06 1355 ILE A C 1
ATOM 2125 O O . ILE A 1 305 ? 53.305 -6.772 -32.175 1.00 108.73 1355 ILE A O 1
ATOM 2130 N N . LYS A 1 306 ? 53.337 -7.240 -34.366 1.00 110.48 1356 LYS A N 1
ATOM 2131 C CA . LYS A 1 306 ? 54.410 -6.304 -34.690 1.00 111.40 1356 LYS A CA 1
ATOM 2132 C C . LYS A 1 306 ? 54.376 -4.995 -33.890 1.00 111.10 1356 LYS A C 1
ATOM 2133 O O . LYS A 1 306 ? 55.376 -4.595 -33.292 1.00 109.76 1356 LYS A O 1
ATOM 2139 N N . ARG A 1 307 ? 53.228 -4.332 -33.882 1.00 109.59 1357 ARG A N 1
ATOM 2140 C CA . ARG A 1 307 ? 53.061 -3.090 -33.146 1.00 108.48 1357 ARG A CA 1
ATOM 2141 C C . ARG A 1 307 ? 51.602 -2.704 -33.166 1.00 106.74 1357 ARG A C 1
ATOM 2142 O O . ARG A 1 307 ? 50.844 -3.181 -33.994 1.00 107.67 1357 ARG A O 1
ATOM 2150 N N . MET A 1 308 ? 51.198 -1.840 -32.253 1.00 104.83 1358 MET A N 1
ATOM 2151 C CA . MET A 1 308 ? 49.808 -1.447 -32.205 1.00 103.98 1358 MET A CA 1
ATOM 2152 C C . MET A 1 308 ? 49.643 -0.015 -31.733 1.00 105.36 1358 MET A C 1
ATOM 2153 O O . MET A 1 308 ? 50.253 0.397 -30.758 1.00 104.74 1358 MET A O 1
ATOM 2158 N N . ALA A 1 309 ? 48.806 0.738 -32.432 1.00 106.42 1359 ALA A N 1
ATOM 2159 C CA . ALA A 1 309 ? 48.560 2.132 -32.100 1.00 107.03 1359 ALA A CA 1
ATOM 2160 C C . ALA A 1 309 ? 47.761 2.277 -30.827 1.00 107.65 1359 ALA A C 1
ATOM 2161 O O . ALA A 1 309 ? 47.430 1.304 -30.178 1.00 108.15 1359 ALA A O 1
ATOM 2163 N N . GLY A 1 310 ? 47.449 3.511 -30.475 1.00 108.06 1360 GLY A N 1
ATOM 2164 C CA . GLY A 1 310 ? 46.679 3.757 -29.272 1.00 109.69 1360 GLY A CA 1
ATOM 2165 C C . GLY A 1 310 ? 45.197 3.708 -29.562 1.00 109.71 1360 GLY A C 1
ATOM 2166 O O . GLY A 1 310 ? 44.800 3.651 -30.723 1.00 110.55 1360 GLY A O 1
ATOM 2167 N N . MET A 1 311 ? 44.382 3.729 -28.513 1.00 109.05 1361 MET A N 1
ATOM 2168 C CA . MET A 1 311 ? 42.935 3.683 -28.660 1.00 108.80 1361 MET A CA 1
ATOM 2169 C C . MET A 1 311 ? 42.550 2.807 -29.840 1.00 109.76 1361 MET A C 1
ATOM 2170 O O . MET A 1 311 ? 42.177 3.303 -30.901 1.00 110.93 1361 MET A O 1
ATOM 2175 N N . LYS A 1 312 ? 42.664 1.500 -29.649 1.00 110.56 1362 LYS A N 1
ATOM 2176 C CA . LYS A 1 312 ? 42.333 0.536 -30.680 1.00 111.44 1362 LYS A CA 1
ATOM 2177 C C . LYS A 1 312 ? 42.119 -0.812 -30.043 1.00 112.11 1362 LYS A C 1
ATOM 2178 O O . LYS A 1 312 ? 42.564 -1.051 -28.925 1.00 112.28 1362 LYS A O 1
ATOM 2184 N N . GLU A 1 313 ? 41.412 -1.685 -30.745 1.00 113.18 1363 GLU A N 1
ATOM 2185 C CA . GLU A 1 313 ? 41.147 -3.020 -30.241 1.00 113.51 1363 GLU A CA 1
ATOM 2186 C C . GLU A 1 313 ? 41.572 -4.019 -31.288 1.00 113.57 1363 GLU A C 1
ATOM 2187 O O . GLU A 1 313 ? 41.673 -3.695 -32.468 1.00 113.10 1363 GLU A O 1
ATOM 2193 N N . SER A 1 314 ? 41.837 -5.234 -30.843 1.00 113.61 1364 SER A N 1
ATOM 2194 C CA . SER A 1 314 ? 42.241 -6.299 -31.740 1.00 114.35 1364 SER A CA 1
ATOM 2195 C C . SER A 1 314 ? 41.706 -7.568 -31.117 1.00 114.76 1364 SER A C 1
ATOM 2196 O O . SER A 1 314 ? 41.571 -7.656 -29.889 1.00 116.10 1364 SER A O 1
ATOM 2199 N N . GLN A 1 315 ? 41.400 -8.553 -31.951 1.00 114.29 1365 GLN A N 1
ATOM 2200 C CA . GLN A 1 315 ? 40.831 -9.777 -31.427 1.00 114.00 1365 GLN A CA 1
ATOM 2201 C C . GLN A 1 315 ? 41.484 -11.018 -31.977 1.00 112.76 1365 GLN A C 1
ATOM 2202 O O . GLN A 1 315 ? 42.043 -11.003 -33.078 1.00 112.97 1365 GLN A O 1
ATOM 2208 N N . ILE A 1 316 ? 41.428 -12.079 -31.176 1.00 111.45 1366 ILE A N 1
ATOM 2209 C CA . ILE A 1 316 ? 41.946 -13.385 -31.550 1.00 109.72 1366 ILE A CA 1
ATOM 2210 C C . ILE A 1 316 ? 40.971 -14.365 -30.945 1.00 110.12 1366 ILE A C 1
ATOM 2211 O O . ILE A 1 316 ? 40.562 -14.216 -29.796 1.00 109.70 1366 ILE A O 1
ATOM 2216 N N . SER A 1 317 ? 40.572 -15.349 -31.736 1.00 111.85 1367 SER A N 1
ATOM 2217 C CA . SER A 1 317 ? 39.635 -16.364 -31.274 1.00 114.01 1367 SER A CA 1
ATOM 2218 C C . SER A 1 317 ? 40.126 -17.750 -31.695 1.00 115.57 1367 SER A C 1
ATOM 2219 O O . SER A 1 317 ? 40.824 -17.895 -32.707 1.00 114.98 1367 SER A O 1
ATOM 2222 N N . ALA A 1 318 ? 39.763 -18.768 -30.918 1.00 116.13 1368 ALA A N 1
ATOM 2223 C CA . ALA A 1 318 ? 40.194 -20.115 -31.232 1.00 117.07 1368 ALA A CA 1
ATOM 2224 C C . ALA A 1 318 ? 39.331 -21.177 -30.572 1.00 118.50 1368 ALA A C 1
ATOM 2225 O O . ALA A 1 318 ? 38.791 -20.966 -29.481 1.00 118.92 1368 ALA A O 1
ATOM 2227 N N . GLU A 1 319 ? 39.201 -22.313 -31.260 1.00 120.94 1369 GLU A N 1
ATOM 2228 C CA . GLU A 1 319 ? 38.442 -23.456 -30.757 1.00 122.56 1369 GLU A CA 1
ATOM 2229 C C . GLU A 1 319 ? 39.438 -24.528 -30.323 1.00 122.27 1369 GLU A C 1
ATOM 2230 O O . GLU A 1 319 ? 40.325 -24.928 -31.093 1.00 121.49 1369 GLU A O 1
ATOM 2236 N N . ILE A 1 320 ? 39.292 -24.979 -29.081 1.00 123.36 1370 ILE A N 1
ATOM 2237 C CA . ILE A 1 320 ? 40.181 -25.996 -28.520 1.00 124.46 1370 ILE A CA 1
ATOM 2238 C C . ILE A 1 320 ? 39.487 -27.361 -28.365 1.00 126.70 1370 ILE A C 1
ATOM 2239 O O . ILE A 1 320 ? 38.435 -27.477 -27.710 1.00 126.77 1370 ILE A O 1
ATOM 2244 N N . GLU A 1 321 ? 40.088 -28.385 -28.974 1.00 127.43 1371 GLU A N 1
ATOM 2245 C CA . GLU A 1 321 ? 39.574 -29.744 -28.908 1.00 127.75 1371 GLU A CA 1
ATOM 2246 C C . GLU A 1 321 ? 40.112 -30.434 -27.666 1.00 127.02 1371 GLU A C 1
ATOM 2247 O O . GLU A 1 321 ? 41.289 -30.299 -27.318 1.00 127.18 1371 GLU A O 1
ATOM 2253 N N . LEU A 1 322 ? 39.244 -31.170 -26.989 1.00 127.07 1372 LEU A N 1
ATOM 2254 C CA . LEU A 1 322 ? 39.656 -31.861 -25.774 1.00 128.03 1372 LEU A CA 1
ATOM 2255 C C . LEU A 1 322 ? 39.381 -33.369 -25.790 1.00 128.29 1372 LEU A C 1
ATOM 2256 O O . LEU A 1 322 ? 38.296 -33.807 -26.220 1.00 128.37 1372 LEU A O 1
ATOM 2261 N N . LEU A 1 323 ? 40.365 -34.151 -25.318 1.00 128.67 1373 LEU A N 1
ATOM 2262 C CA . LEU A 1 323 ? 40.250 -35.615 -25.216 1.00 129.83 1373 LEU A CA 1
ATOM 2263 C C . LEU A 1 323 ? 39.619 -35.869 -23.847 1.00 131.46 1373 LEU A C 1
ATOM 2264 O O . LEU A 1 323 ? 40.069 -35.310 -22.839 1.00 131.22 1373 LEU A O 1
ATOM 2269 N N . PRO A 1 324 ? 38.583 -36.729 -23.788 1.00 133.68 1374 PRO A N 1
ATOM 2270 C CA . PRO A 1 324 ? 37.895 -37.043 -22.515 1.00 134.79 1374 PRO A CA 1
ATOM 2271 C C . PRO A 1 324 ? 38.855 -37.135 -21.296 1.00 135.03 1374 PRO A C 1
ATOM 2272 O O . PRO A 1 324 ? 39.801 -37.934 -21.262 1.00 133.62 1374 PRO A O 1
ATOM 2276 N N . THR A 1 325 ? 38.635 -36.250 -20.329 1.00 135.00 1375 THR A N 1
ATOM 2277 C CA . THR A 1 325 ? 39.476 -36.148 -19.135 1.00 135.25 1375 THR A CA 1
ATOM 2278 C C . THR A 1 325 ? 39.432 -37.315 -18.150 1.00 136.62 1375 THR A C 1
ATOM 2279 O O . THR A 1 325 ? 38.576 -37.353 -17.247 1.00 135.84 1375 THR A O 1
ATOM 2283 N N . ASN A 1 326 ? 40.356 -38.261 -18.307 1.00 136.26 1376 ASN A N 1
ATOM 2284 C CA . ASN A 1 326 ? 40.394 -39.389 -17.382 1.00 137.22 1376 ASN A CA 1
ATOM 2285 C C . ASN A 1 326 ? 41.312 -39.013 -16.222 1.00 136.85 1376 ASN A C 1
ATOM 2286 O O . ASN A 1 326 ? 42.535 -39.156 -16.326 1.00 136.56 1376 ASN A O 1
ATOM 2291 N N . ASP A 1 327 ? 40.711 -38.518 -15.135 1.00 137.04 1377 ASP A N 1
ATOM 2292 C CA . ASP A 1 327 ? 41.449 -38.089 -13.937 1.00 137.54 1377 ASP A CA 1
ATOM 2293 C C . ASP A 1 327 ? 42.563 -37.043 -14.221 1.00 137.50 1377 ASP A C 1
ATOM 2294 O O . ASP A 1 327 ? 43.755 -37.389 -14.399 1.00 137.32 1377 ASP A O 1
ATOM 2299 N N . LYS A 1 328 ? 42.168 -35.765 -14.256 1.00 137.06 1378 LYS A N 1
ATOM 2300 C CA . LYS A 1 328 ? 43.104 -34.663 -14.506 1.00 136.59 1378 LYS A CA 1
ATOM 2301 C C . LYS A 1 328 ? 43.586 -34.035 -13.197 1.00 137.25 1378 LYS A C 1
ATOM 2302 O O . LYS A 1 328 ? 42.857 -34.026 -12.191 1.00 137.68 1378 LYS A O 1
ATOM 2308 N N . LYS A 1 329 ? 44.818 -33.519 -13.224 1.00 138.17 1379 LYS A N 1
ATOM 2309 C CA . LYS A 1 329 ? 45.446 -32.884 -12.056 1.00 137.91 1379 LYS A CA 1
ATOM 2310 C C . LYS A 1 329 ? 44.501 -31.874 -11.375 1.00 138.97 1379 LYS A C 1
ATOM 2311 O O . LYS A 1 329 ? 43.507 -31.442 -11.984 1.00 139.88 1379 LYS A O 1
ATOM 2317 N N . LYS A 1 330 ? 44.782 -31.523 -10.113 1.00 139.88 1380 LYS A N 1
ATOM 2318 C CA . LYS A 1 330 ? 43.959 -30.525 -9.395 1.00 140.38 1380 LYS A CA 1
ATOM 2319 C C . LYS A 1 330 ? 44.300 -29.145 -10.023 1.00 141.91 1380 LYS A C 1
ATOM 2320 O O . LYS A 1 330 ? 45.498 -28.806 -10.160 1.00 142.11 1380 LYS A O 1
ATOM 2326 N N . TRP A 1 331 ? 43.286 -28.364 -10.434 1.00 141.25 1381 TRP A N 1
ATOM 2327 C CA . TRP A 1 331 ? 43.594 -27.056 -11.039 1.00 142.26 1381 TRP A CA 1
ATOM 2328 C C . TRP A 1 331 ? 42.496 -26.033 -11.415 1.00 142.19 1381 TRP A C 1
ATOM 2329 O O . TRP A 1 331 ? 41.277 -26.326 -11.424 1.00 142.18 1381 TRP A O 1
ATOM 2340 N N . ALA A 1 332 ? 42.995 -24.823 -11.714 1.00 141.15 1382 ALA A N 1
ATOM 2341 C CA . ALA A 1 332 ? 42.222 -23.647 -12.136 1.00 138.76 1382 ALA A CA 1
ATOM 2342 C C . ALA A 1 332 ? 43.070 -22.862 -13.179 1.00 136.55 1382 ALA A C 1
ATOM 2343 O O . ALA A 1 332 ? 44.295 -22.706 -13.011 1.00 136.99 1382 ALA A O 1
ATOM 2345 N N . ARG A 1 333 ? 42.401 -22.389 -14.243 1.00 132.76 1383 ARG A N 1
ATOM 2346 C CA . ARG A 1 333 ? 42.985 -21.646 -15.381 1.00 130.29 1383 ARG A CA 1
ATOM 2347 C C . ARG A 1 333 ? 44.093 -20.616 -15.073 1.00 128.49 1383 ARG A C 1
ATOM 2348 O O . ARG A 1 333 ? 43.831 -19.583 -14.428 1.00 126.98 1383 ARG A O 1
ATOM 2356 N N . PRO A 1 334 ? 45.350 -20.899 -15.510 1.00 125.13 1384 PRO A N 1
ATOM 2357 C CA . PRO A 1 334 ? 46.468 -19.970 -15.280 1.00 124.67 1384 PRO A CA 1
ATOM 2358 C C . PRO A 1 334 ? 46.121 -18.647 -15.976 1.00 123.61 1384 PRO A C 1
ATOM 2359 O O . PRO A 1 334 ? 45.651 -18.639 -17.118 1.00 124.48 1384 PRO A O 1
ATOM 2363 N N . PRO A 1 335 ? 46.344 -17.514 -15.304 1.00 120.94 1385 PRO A N 1
ATOM 2364 C CA . PRO A 1 335 ? 46.011 -16.232 -15.928 1.00 119.98 1385 PRO A CA 1
ATOM 2365 C C . PRO A 1 335 ? 46.702 -16.030 -17.275 1.00 117.86 1385 PRO A C 1
ATOM 2366 O O . PRO A 1 335 ? 47.747 -16.625 -17.538 1.00 118.19 1385 PRO A O 1
ATOM 2370 N N . ILE A 1 336 ? 46.103 -15.199 -18.127 1.00 115.59 1386 ILE A N 1
ATOM 2371 C CA . ILE A 1 336 ? 46.656 -14.904 -19.448 1.00 112.47 1386 ILE A CA 1
ATOM 2372 C C . ILE A 1 336 ? 47.747 -13.846 -19.296 1.00 112.85 1386 ILE A C 1
ATOM 2373 O O . ILE A 1 336 ? 47.465 -12.698 -18.947 1.00 111.89 1386 ILE A O 1
ATOM 2378 N N . SER A 1 337 ? 48.992 -14.232 -19.553 1.00 111.86 1387 SER A N 1
ATOM 2379 C CA . SER A 1 337 ? 50.117 -13.307 -19.429 1.00 111.54 1387 SER A CA 1
ATOM 2380 C C . SER A 1 337 ? 50.226 -12.428 -20.671 1.00 111.66 1387 SER A C 1
ATOM 2381 O O . SER A 1 337 ? 49.631 -12.730 -21.700 1.00 112.26 1387 SER A O 1
ATOM 2384 N N . MET A 1 338 ? 50.982 -11.340 -20.569 1.00 111.73 1388 MET A N 1
ATOM 2385 C CA . MET A 1 338 ? 51.166 -10.426 -21.689 1.00 110.47 1388 MET A CA 1
ATOM 2386 C C . MET A 1 338 ? 52.488 -9.697 -21.553 1.00 111.70 1388 MET A C 1
ATOM 2387 O O . MET A 1 338 ? 52.870 -9.298 -20.461 1.00 112.87 1388 MET A O 1
ATOM 2392 N N . ASN A 1 339 ? 53.193 -9.533 -22.661 1.00 112.42 1389 ASN A N 1
ATOM 2393 C CA . ASN A 1 339 ? 54.472 -8.844 -22.637 1.00 114.31 1389 ASN A CA 1
ATOM 2394 C C . ASN A 1 339 ? 54.458 -7.815 -23.743 1.00 112.85 1389 ASN A C 1
ATOM 2395 O O . ASN A 1 339 ? 53.819 -8.012 -24.768 1.00 113.46 1389 ASN A O 1
ATOM 2400 N N . PHE A 1 340 ? 55.156 -6.707 -23.526 1.00 110.78 1390 PHE A N 1
ATOM 2401 C CA . PHE A 1 340 ? 55.212 -5.647 -24.521 1.00 107.49 1390 PHE A CA 1
ATOM 2402 C C . PHE A 1 340 ? 56.293 -4.600 -24.272 1.00 108.02 1390 PHE A C 1
ATOM 2403 O O . PHE A 1 340 ? 57.311 -4.881 -23.644 1.00 108.96 1390 PHE A O 1
ATOM 2411 N N . GLU A 1 341 ? 56.058 -3.398 -24.786 1.00 106.85 1391 GLU A N 1
ATOM 2412 C CA . GLU A 1 341 ? 56.981 -2.285 -24.654 1.00 106.06 1391 GLU A CA 1
ATOM 2413 C C . GLU A 1 341 ? 56.303 -1.053 -25.198 1.00 104.71 1391 GLU A C 1
ATOM 2414 O O . GLU A 1 341 ? 55.996 -0.989 -26.376 1.00 105.33 1391 GLU A O 1
ATOM 2420 N N . VAL A 1 342 ? 56.065 -0.077 -24.337 1.00 103.56 1392 VAL A N 1
ATOM 2421 C CA . VAL A 1 342 ? 55.419 1.154 -24.746 1.00 102.97 1392 VAL A CA 1
ATOM 2422 C C . VAL A 1 342 ? 56.365 2.327 -24.580 1.00 103.50 1392 VAL A C 1
ATOM 2423 O O . VAL A 1 342 ? 57.056 2.440 -23.575 1.00 105.54 1392 VAL A O 1
ATOM 2427 N N . PRO A 1 343 ? 56.398 3.228 -25.565 1.00 103.70 1393 PRO A N 1
ATOM 2428 C CA . PRO A 1 343 ? 57.258 4.405 -25.563 1.00 104.83 1393 PRO A CA 1
ATOM 2429 C C . PRO A 1 343 ? 56.879 5.508 -24.587 1.00 105.26 1393 PRO A C 1
ATOM 2430 O O . PRO A 1 343 ? 57.074 6.677 -24.873 1.00 105.98 1393 PRO A O 1
ATOM 2434 N N . PHE A 1 344 ? 56.332 5.157 -23.436 1.00 105.54 1394 PHE A N 1
ATOM 2435 C CA . PHE A 1 344 ? 56.001 6.185 -22.474 1.00 106.62 1394 PHE A CA 1
ATOM 2436 C C . PHE A 1 344 ? 56.129 5.703 -21.046 1.00 107.46 1394 PHE A C 1
ATOM 2437 O O . PHE A 1 344 ? 56.397 4.539 -20.808 1.00 108.23 1394 PHE A O 1
ATOM 2445 N N . ALA A 1 345 ? 55.956 6.609 -20.096 1.00 108.31 1395 ALA A N 1
ATOM 2446 C CA . ALA A 1 345 ? 56.085 6.272 -18.688 1.00 108.17 1395 ALA A CA 1
ATOM 2447 C C . ALA A 1 345 ? 54.780 5.755 -18.093 1.00 107.94 1395 ALA A C 1
ATOM 2448 O O . ALA A 1 345 ? 53.902 6.540 -17.753 1.00 109.69 1395 ALA A O 1
ATOM 2450 N N . PRO A 1 346 ? 54.633 4.428 -17.943 1.00 107.62 1396 PRO A N 1
ATOM 2451 C CA . PRO A 1 346 ? 53.414 3.843 -17.380 1.00 106.37 1396 PRO A CA 1
ATOM 2452 C C . PRO A 1 346 ? 52.985 4.421 -16.050 1.00 106.74 1396 PRO A C 1
ATOM 2453 O O . PRO A 1 346 ? 51.846 4.240 -15.645 1.00 107.33 1396 PRO A O 1
ATOM 2457 N N . SER A 1 347 ? 53.889 5.118 -15.370 1.00 106.19 1397 SER A N 1
ATOM 2458 C CA . SER A 1 347 ? 53.575 5.704 -14.073 1.00 104.90 1397 SER A CA 1
ATOM 2459 C C . SER A 1 347 ? 52.981 7.082 -14.229 1.00 104.97 1397 SER A C 1
ATOM 2460 O O . SER A 1 347 ? 52.327 7.579 -13.327 1.00 105.23 1397 SER A O 1
ATOM 2463 N N . GLY A 1 348 ? 53.223 7.701 -15.376 1.00 104.77 1398 GLY A N 1
ATOM 2464 C CA . GLY A 1 348 ? 52.708 9.035 -15.620 1.00 105.58 1398 GLY A CA 1
ATOM 2465 C C . GLY A 1 348 ? 53.811 10.063 -15.476 1.00 105.47 1398 GLY A C 1
ATOM 2466 O O . GLY A 1 348 ? 53.638 11.249 -15.740 1.00 104.90 1398 GLY A O 1
ATOM 2467 N N . LEU A 1 349 ? 54.969 9.594 -15.050 1.00 105.51 1399 LEU A N 1
ATOM 2468 C CA . LEU A 1 349 ? 56.106 10.465 -14.862 1.00 104.95 1399 LEU A CA 1
ATOM 2469 C C . LEU A 1 349 ? 56.577 10.984 -16.198 1.00 106.15 1399 LEU A C 1
ATOM 2470 O O . LEU A 1 349 ? 56.713 10.229 -17.155 1.00 107.73 1399 LEU A O 1
ATOM 2475 N N . LYS A 1 350 ? 56.820 12.282 -16.261 1.00 105.78 1400 LYS A N 1
ATOM 2476 C CA . LYS A 1 350 ? 57.305 12.904 -17.480 1.00 105.90 1400 LYS A CA 1
ATOM 2477 C C . LYS A 1 350 ? 58.413 13.878 -17.090 1.00 104.92 1400 LYS A C 1
ATOM 2478 O O . LYS A 1 350 ? 58.296 14.559 -16.084 1.00 105.07 1400 LYS A O 1
ATOM 2484 N N . VAL A 1 351 ? 59.493 13.931 -17.866 1.00 103.75 1401 VAL A N 1
ATOM 2485 C CA . VAL A 1 351 ? 60.596 14.831 -17.569 1.00 102.14 1401 VAL A CA 1
ATOM 2486 C C . VAL A 1 351 ? 60.295 16.213 -18.075 1.00 103.81 1401 VAL A C 1
ATOM 2487 O O . VAL A 1 351 ? 60.049 16.396 -19.262 1.00 104.35 1401 VAL A O 1
ATOM 2491 N N . ARG A 1 352 ? 60.332 17.184 -17.169 1.00 105.57 1402 ARG A N 1
ATOM 2492 C CA . ARG A 1 352 ? 60.047 18.571 -17.512 1.00 108.43 1402 ARG A CA 1
ATOM 2493 C C . ARG A 1 352 ? 61.266 19.378 -17.926 1.00 108.54 1402 ARG A C 1
ATOM 2494 O O . ARG A 1 352 ? 61.167 20.273 -18.763 1.00 108.99 1402 ARG A O 1
ATOM 2502 N N . TYR A 1 353 ? 62.415 19.085 -17.334 1.00 107.61 1403 TYR A N 1
ATOM 2503 C CA . TYR A 1 353 ? 63.609 19.836 -17.680 1.00 105.67 1403 TYR A CA 1
ATOM 2504 C C . TYR A 1 353 ? 64.851 19.362 -16.948 1.00 106.14 1403 TYR A C 1
ATOM 2505 O O . TYR A 1 353 ? 64.763 18.762 -15.873 1.00 107.62 1403 TYR A O 1
ATOM 2514 N N . LEU A 1 354 ? 66.010 19.641 -17.531 1.00 105.48 1404 LEU A N 1
ATOM 2515 C CA . LEU A 1 354 ? 67.268 19.295 -16.902 1.00 105.81 1404 LEU A CA 1
ATOM 2516 C C . LEU A 1 354 ? 68.261 20.422 -17.134 1.00 106.53 1404 LEU A C 1
ATOM 2517 O O . LEU A 1 354 ? 68.990 20.426 -18.120 1.00 107.77 1404 LEU A O 1
ATOM 2522 N N . LYS A 1 355 ? 68.275 21.383 -16.219 1.00 105.99 1405 LYS A N 1
ATOM 2523 C CA . LYS A 1 355 ? 69.157 22.526 -16.314 1.00 104.75 1405 LYS A CA 1
ATOM 2524 C C . LYS A 1 355 ? 70.594 22.128 -16.059 1.00 105.07 1405 LYS A C 1
ATOM 2525 O O . LYS A 1 355 ? 70.873 21.336 -15.167 1.00 105.90 1405 LYS A O 1
ATOM 2531 N N . VAL A 1 356 ? 71.497 22.673 -16.865 1.00 105.21 1406 VAL A N 1
ATOM 2532 C CA . VAL A 1 356 ? 72.924 22.406 -16.752 1.00 105.59 1406 VAL A CA 1
ATOM 2533 C C . VAL A 1 356 ? 73.694 23.718 -16.715 1.00 107.32 1406 VAL A C 1
ATOM 2534 O O . VAL A 1 356 ? 73.494 24.582 -17.563 1.00 107.88 1406 VAL A O 1
ATOM 2538 N N . PHE A 1 357 ? 74.581 23.872 -15.740 1.00 107.81 1407 PHE A N 1
ATOM 2539 C CA . PHE A 1 357 ? 75.343 25.100 -15.634 1.00 107.83 1407 PHE A CA 1
ATOM 2540 C C . PHE A 1 357 ? 76.755 24.886 -15.147 1.00 108.48 1407 PHE A C 1
ATOM 2541 O O . PHE A 1 357 ? 76.964 24.303 -14.094 1.00 108.29 1407 PHE A O 1
ATOM 2549 N N . GLU A 1 358 ? 77.725 25.375 -15.910 1.00 110.29 1408 GLU A N 1
ATOM 2550 C CA . GLU A 1 358 ? 79.131 25.240 -15.534 1.00 112.38 1408 GLU A CA 1
ATOM 2551 C C . GLU A 1 358 ? 79.702 26.595 -15.158 1.00 115.06 1408 GLU A C 1
ATOM 2552 O O . GLU A 1 358 ? 79.594 27.639 -15.786 1.00 116.48 1408 GLU A O 1
ATOM 2558 N N . PRO A 1 359 ? 80.201 26.636 -13.930 1.00 116.10 1409 PRO A N 1
ATOM 2559 C CA . PRO A 1 359 ? 80.551 27.928 -13.324 1.00 117.12 1409 PRO A CA 1
ATOM 2560 C C . PRO A 1 359 ? 81.898 28.395 -13.832 1.00 117.65 1409 PRO A C 1
ATOM 2561 O O . PRO A 1 359 ? 82.100 29.546 -14.221 1.00 118.40 1409 PRO A O 1
ATOM 2565 N N . LYS A 1 360 ? 82.817 27.448 -13.815 1.00 118.76 1410 LYS A N 1
ATOM 2566 C CA . LYS A 1 360 ? 84.187 27.602 -14.317 1.00 119.43 1410 LYS A CA 1
ATOM 2567 C C . LYS A 1 360 ? 84.212 27.881 -15.822 1.00 119.67 1410 LYS A C 1
ATOM 2568 O O . LYS A 1 360 ? 84.616 28.965 -16.253 1.00 120.09 1410 LYS A O 1
ATOM 2574 N N . LEU A 1 361 ? 83.788 26.900 -16.612 1.00 119.45 1411 LEU A N 1
ATOM 2575 C CA . LEU A 1 361 ? 83.688 27.077 -18.053 1.00 119.64 1411 LEU A CA 1
ATOM 2576 C C . LEU A 1 361 ? 82.606 28.109 -18.334 1.00 121.15 1411 LEU A C 1
ATOM 2577 O O . LEU A 1 361 ? 82.037 28.683 -17.405 1.00 121.64 1411 LEU A O 1
ATOM 2582 N N . ASN A 1 362 ? 82.315 28.348 -19.608 1.00 122.38 1412 ASN A N 1
ATOM 2583 C CA . ASN A 1 362 ? 81.276 29.321 -19.954 1.00 124.41 1412 ASN A CA 1
ATOM 2584 C C . ASN A 1 362 ? 79.857 28.804 -20.282 1.00 123.13 1412 ASN A C 1
ATOM 2585 O O . ASN A 1 362 ? 78.901 29.575 -20.203 1.00 123.61 1412 ASN A O 1
ATOM 2590 N N . TYR A 1 363 ? 79.705 27.533 -20.657 1.00 120.78 1413 TYR A N 1
ATOM 2591 C CA . TYR A 1 363 ? 78.406 27.051 -21.113 1.00 117.31 1413 TYR A CA 1
ATOM 2592 C C . TYR A 1 363 ? 77.262 26.979 -20.131 1.00 118.07 1413 TYR A C 1
ATOM 2593 O O . TYR A 1 363 ? 77.429 26.744 -18.932 1.00 117.76 1413 TYR A O 1
ATOM 2602 N N . SER A 1 364 ? 76.089 27.218 -20.699 1.00 118.91 1414 SER A N 1
ATOM 2603 C CA . SER A 1 364 ? 74.817 27.197 -20.006 1.00 119.72 1414 SER A CA 1
ATOM 2604 C C . SER A 1 364 ? 73.945 26.265 -20.837 1.00 119.68 1414 SER A C 1
ATOM 2605 O O . SER A 1 364 ? 74.389 25.747 -21.860 1.00 118.96 1414 SER A O 1
ATOM 2608 N N . ASP A 1 365 ? 72.711 26.055 -20.405 1.00 119.31 1415 ASP A N 1
ATOM 2609 C CA . ASP A 1 365 ? 71.811 25.180 -21.130 1.00 118.87 1415 ASP A CA 1
ATOM 2610 C C . ASP A 1 365 ? 71.907 25.390 -22.636 1.00 120.09 1415 ASP A C 1
ATOM 2611 O O . ASP A 1 365 ? 72.104 24.449 -23.396 1.00 120.99 1415 ASP A O 1
ATOM 2616 N N . HIS A 1 366 ? 71.785 26.636 -23.059 1.00 121.95 1416 HIS A N 1
ATOM 2617 C CA . HIS A 1 366 ? 71.821 26.975 -24.470 1.00 123.98 1416 HIS A CA 1
ATOM 2618 C C . HIS A 1 366 ? 72.891 26.214 -25.233 1.00 122.49 1416 HIS A C 1
ATOM 2619 O O . HIS A 1 366 ? 72.745 25.968 -26.420 1.00 122.80 1416 HIS A O 1
ATOM 2626 N N . ASP A 1 367 ? 73.961 25.830 -24.552 1.00 120.47 1417 ASP A N 1
ATOM 2627 C CA . ASP A 1 367 ? 75.061 25.129 -25.207 1.00 118.72 1417 ASP A CA 1
ATOM 2628 C C . ASP A 1 367 ? 74.992 23.616 -25.122 1.00 115.71 1417 ASP A C 1
ATOM 2629 O O . ASP A 1 367 ? 75.778 22.918 -25.758 1.00 115.26 1417 ASP A O 1
ATOM 2634 N N . VAL A 1 368 ? 74.055 23.105 -24.335 1.00 113.41 1418 VAL A N 1
ATOM 2635 C CA . VAL A 1 368 ? 73.931 21.660 -24.158 1.00 110.75 1418 VAL A CA 1
ATOM 2636 C C . VAL A 1 368 ? 72.803 21.024 -24.974 1.00 109.26 1418 VAL A C 1
ATOM 2637 O O . VAL A 1 368 ? 71.707 21.584 -25.103 1.00 109.82 1418 VAL A O 1
ATOM 2641 N N . ILE A 1 369 ? 73.101 19.851 -25.528 1.00 107.13 1419 ILE A N 1
ATOM 2642 C CA . ILE A 1 369 ? 72.159 19.075 -26.327 1.00 105.98 1419 ILE A CA 1
ATOM 2643 C C . ILE A 1 369 ? 71.546 18.024 -25.427 1.00 105.45 1419 ILE A C 1
ATOM 2644 O O . ILE A 1 369 ? 72.246 17.145 -24.937 1.00 106.31 1419 ILE A O 1
ATOM 2649 N N . LYS A 1 370 ? 70.240 18.082 -25.233 1.00 104.69 1420 LYS A N 1
ATOM 2650 C CA . LYS A 1 370 ? 69.601 17.136 -24.338 1.00 104.91 1420 LYS A CA 1
ATOM 2651 C C . LYS A 1 370 ? 68.674 16.139 -25.019 1.00 103.73 1420 LYS A C 1
ATOM 2652 O O . LYS A 1 370 ? 67.765 16.525 -25.746 1.00 104.41 1420 LYS A O 1
ATOM 2658 N N . TRP A 1 371 ? 68.906 14.854 -24.755 1.00 101.76 1421 TRP A N 1
ATOM 2659 C CA . TRP A 1 371 ? 68.116 13.774 -25.333 1.00 99.35 1421 TRP A CA 1
ATOM 2660 C C . TRP A 1 371 ? 67.379 12.944 -24.285 1.00 98.93 1421 TRP A C 1
ATOM 2661 O O . TRP A 1 371 ? 67.988 12.473 -23.335 1.00 100.22 1421 TRP A O 1
ATOM 2672 N N . VAL A 1 372 ? 66.080 12.737 -24.470 1.00 98.17 1422 VAL A N 1
ATOM 2673 C CA . VAL A 1 372 ? 65.299 11.946 -23.531 1.00 97.20 1422 VAL A CA 1
ATOM 2674 C C . VAL A 1 372 ? 64.719 10.742 -24.238 1.00 98.15 1422 VAL A C 1
ATOM 2675 O O . VAL A 1 372 ? 64.804 10.647 -25.454 1.00 100.14 1422 VAL A O 1
ATOM 2679 N N . ARG A 1 373 ? 64.132 9.824 -23.476 1.00 98.54 1423 ARG A N 1
ATOM 2680 C CA . ARG A 1 373 ? 63.518 8.626 -24.040 1.00 99.53 1423 ARG A CA 1
ATOM 2681 C C . ARG A 1 373 ? 62.846 7.795 -22.973 1.00 99.34 1423 ARG A C 1
ATOM 2682 O O . ARG A 1 373 ? 63.488 7.400 -22.020 1.00 100.49 1423 ARG A O 1
ATOM 2690 N N . TYR A 1 374 ? 61.557 7.531 -23.118 1.00 99.00 1424 TYR A N 1
ATOM 2691 C CA . TYR A 1 374 ? 60.874 6.710 -22.137 1.00 99.46 1424 TYR A CA 1
ATOM 2692 C C . TYR A 1 374 ? 60.716 5.316 -22.713 1.00 100.35 1424 TYR A C 1
ATOM 2693 O O . TYR A 1 374 ? 60.322 5.168 -23.861 1.00 102.91 1424 TYR A O 1
ATOM 2702 N N . ILE A 1 375 ? 61.023 4.296 -21.921 1.00 99.41 1425 ILE A N 1
ATOM 2703 C CA . ILE A 1 375 ? 60.921 2.917 -22.375 1.00 99.09 1425 ILE A CA 1
ATOM 2704 C C . ILE A 1 375 ? 60.224 2.063 -21.338 1.00 100.86 1425 ILE A C 1
ATOM 2705 O O . ILE A 1 375 ? 60.862 1.413 -20.521 1.00 101.72 1425 ILE A O 1
ATOM 2710 N N . GLY A 1 376 ? 58.903 2.068 -21.373 1.00 102.57 1426 GLY A N 1
ATOM 2711 C CA . GLY A 1 376 ? 58.148 1.288 -20.419 1.00 105.41 1426 GLY A CA 1
ATOM 2712 C C . GLY A 1 376 ? 57.935 -0.121 -20.904 1.00 106.93 1426 GLY A C 1
ATOM 2713 O O . GLY A 1 376 ? 57.293 -0.338 -21.919 1.00 108.35 1426 GLY A O 1
ATOM 2714 N N . ARG A 1 377 ? 58.485 -1.084 -20.181 1.00 109.33 1427 ARG A N 1
ATOM 2715 C CA . ARG A 1 377 ? 58.344 -2.485 -20.546 1.00 112.02 1427 ARG A CA 1
ATOM 2716 C C . ARG A 1 377 ? 57.311 -3.135 -19.623 1.00 111.86 1427 ARG A C 1
ATOM 2717 O O . ARG A 1 377 ? 56.734 -2.462 -18.770 1.00 112.26 1427 ARG A O 1
ATOM 2725 N N . SER A 1 378 ? 57.059 -4.429 -19.791 1.00 111.94 1428 SER A N 1
ATOM 2726 C CA . SER A 1 378 ? 56.080 -5.105 -18.949 1.00 111.19 1428 SER A CA 1
ATOM 2727 C C . SER A 1 378 ? 56.675 -6.298 -18.246 1.00 111.63 1428 SER A C 1
ATOM 2728 O O . SER A 1 378 ? 57.465 -7.046 -18.821 1.00 112.57 1428 SER A O 1
ATOM 2731 N N . GLY A 1 379 ? 56.281 -6.474 -16.994 1.00 112.26 1429 GLY A N 1
ATOM 2732 C CA . GLY A 1 379 ? 56.770 -7.595 -16.217 1.00 114.35 1429 GLY A CA 1
ATOM 2733 C C . GLY A 1 379 ? 55.645 -8.589 -15.993 1.00 114.72 1429 GLY A C 1
ATOM 2734 O O . GLY A 1 379 ? 55.201 -9.263 -16.922 1.00 115.44 1429 GLY A O 1
ATOM 2735 N N . ILE A 1 380 ? 55.177 -8.681 -14.758 1.00 113.59 1430 ILE A N 1
ATOM 2736 C CA . ILE A 1 380 ? 54.102 -9.590 -14.431 1.00 114.01 1430 ILE A CA 1
ATOM 2737 C C . ILE A 1 380 ? 52.791 -8.911 -14.798 1.00 113.47 1430 ILE A C 1
ATOM 2738 O O . ILE A 1 380 ? 52.145 -8.299 -13.953 1.00 114.00 1430 ILE A O 1
ATOM 2743 N N . TYR A 1 381 ? 52.411 -9.015 -16.066 1.00 112.38 1431 TYR A N 1
ATOM 2744 C CA . TYR A 1 381 ? 51.176 -8.416 -16.567 1.00 111.21 1431 TYR A CA 1
ATOM 2745 C C . TYR A 1 381 ? 50.245 -9.548 -16.945 1.00 111.92 1431 TYR A C 1
ATOM 2746 O O . TYR A 1 381 ? 50.307 -10.049 -18.063 1.00 112.61 1431 TYR A O 1
ATOM 2755 N N . GLU A 1 382 ? 49.377 -9.942 -16.018 1.00 113.12 1432 GLU A N 1
ATOM 2756 C CA . GLU A 1 382 ? 48.457 -11.051 -16.257 1.00 113.85 1432 GLU A CA 1
ATOM 2757 C C . GLU A 1 382 ? 47.008 -10.733 -15.948 1.00 114.80 1432 GLU A C 1
ATOM 2758 O O . GLU A 1 382 ? 46.703 -10.023 -14.991 1.00 114.78 1432 GLU A O 1
ATOM 2764 N N . THR A 1 383 ? 46.113 -11.277 -16.760 1.00 115.49 1433 THR A N 1
ATOM 2765 C CA . THR A 1 383 ? 44.688 -11.076 -16.547 1.00 117.09 1433 THR A CA 1
ATOM 2766 C C . THR A 1 383 ? 44.032 -12.417 -16.196 1.00 118.48 1433 THR A C 1
ATOM 2767 O O . THR A 1 383 ? 44.192 -13.409 -16.908 1.00 117.47 1433 THR A O 1
ATOM 2771 N N . ARG A 1 384 ? 43.306 -12.442 -15.082 1.00 120.37 1434 ARG A N 1
ATOM 2772 C CA . ARG A 1 384 ? 42.630 -13.650 -14.634 1.00 121.95 1434 ARG A CA 1
ATOM 2773 C C . ARG A 1 384 ? 41.738 -14.130 -15.734 1.00 124.32 1434 ARG A C 1
ATOM 2774 O O . ARG A 1 384 ? 40.863 -13.390 -16.194 1.00 125.26 1434 ARG A O 1
ATOM 2782 N N . CYS A 1 385 ? 41.956 -15.376 -16.141 1.00 127.99 1435 CYS A N 1
ATOM 2783 C CA . CYS A 1 385 ? 41.168 -15.990 -17.201 1.00 130.53 1435 CYS A CA 1
ATOM 2784 C C . CYS A 1 385 ? 39.684 -16.013 -16.818 1.00 131.97 1435 CYS A C 1
ATOM 2785 O O . CYS A 1 385 ? 39.047 -17.088 -16.941 1.00 132.94 1435 CYS A O 1
ATOM 2788 N N . MET B 1 7 ? -1.810 51.461 -49.827 1.00 141.62 421 MET B N 1
ATOM 2789 C CA . MET B 1 7 ? -0.738 50.599 -50.421 1.00 140.20 421 MET B CA 1
ATOM 2790 C C . MET B 1 7 ? -1.168 49.122 -50.334 1.00 139.56 421 MET B C 1
ATOM 2791 O O . MET B 1 7 ? -2.196 48.802 -49.724 1.00 139.60 421 MET B O 1
ATOM 2796 N N . ASP B 1 8 ? -0.393 48.233 -50.957 1.00 138.49 422 ASP B N 1
ATOM 2797 C CA . ASP B 1 8 ? -0.689 46.789 -50.958 1.00 136.36 422 ASP B CA 1
ATOM 2798 C C . ASP B 1 8 ? -0.146 46.125 -49.684 1.00 135.49 422 ASP B C 1
ATOM 2799 O O . ASP B 1 8 ? 0.847 46.600 -49.103 1.00 134.88 422 ASP B O 1
ATOM 2804 N N . MET B 1 9 ? -0.806 45.041 -49.256 1.00 135.06 423 MET B N 1
ATOM 2805 C CA . MET B 1 9 ? -0.393 44.280 -48.064 1.00 134.86 423 MET B CA 1
ATOM 2806 C C . MET B 1 9 ? 1.065 43.796 -48.164 1.00 134.38 423 MET B C 1
ATOM 2807 O O . MET B 1 9 ? 1.864 43.985 -47.235 1.00 133.35 423 MET B O 1
ATOM 2812 N N . ALA B 1 10 ? 1.396 43.170 -49.296 1.00 133.47 424 ALA B N 1
ATOM 2813 C CA . ALA B 1 10 ? 2.737 42.654 -49.544 1.00 131.40 424 ALA B CA 1
ATOM 2814 C C . ALA B 1 10 ? 3.808 43.719 -49.273 1.00 131.05 424 ALA B C 1
ATOM 2815 O O . ALA B 1 10 ? 4.791 43.456 -48.568 1.00 130.66 424 ALA B O 1
ATOM 2817 N N . SER B 1 11 ? 3.613 44.919 -49.826 1.00 129.60 425 SER B N 1
ATOM 2818 C CA . SER B 1 11 ? 4.576 46.001 -49.636 1.00 128.37 425 SER B CA 1
ATOM 2819 C C . SER B 1 11 ? 4.685 46.405 -48.172 1.00 127.33 425 SER B C 1
ATOM 2820 O O . SER B 1 11 ? 5.788 46.635 -47.664 1.00 125.62 425 SER B O 1
ATOM 2823 N N . VAL B 1 12 ? 3.538 46.474 -47.500 1.00 125.70 426 VAL B N 1
ATOM 2824 C CA . VAL B 1 12 ? 3.493 46.859 -46.094 1.00 124.31 426 VAL B CA 1
ATOM 2825 C C . VAL B 1 12 ? 4.415 45.983 -45.253 1.00 125.32 426 VAL B C 1
ATOM 2826 O O . VAL B 1 12 ? 5.278 46.483 -44.524 1.00 123.90 426 VAL B O 1
ATOM 2830 N N . THR B 1 13 ? 4.218 44.672 -45.355 1.00 126.63 427 THR B N 1
ATOM 2831 C CA . THR B 1 13 ? 5.026 43.716 -44.597 1.00 127.62 427 THR B CA 1
ATOM 2832 C C . THR B 1 13 ? 6.493 43.905 -44.968 1.00 128.58 427 THR B C 1
ATOM 2833 O O . THR B 1 13 ? 7.362 43.954 -44.084 1.00 126.80 427 THR B O 1
ATOM 2837 N N . LYS B 1 14 ? 6.746 44.020 -46.277 1.00 128.92 428 LYS B N 1
ATOM 2838 C CA . LYS B 1 14 ? 8.094 44.213 -46.810 1.00 129.00 428 LYS B CA 1
ATOM 2839 C C . LYS B 1 14 ? 8.785 45.382 -46.114 1.00 130.50 428 LYS B C 1
ATOM 2840 O O . LYS B 1 14 ? 10.024 45.489 -46.128 1.00 130.59 428 LYS B O 1
ATOM 2846 N N . ALA B 1 15 ? 7.972 46.254 -45.506 1.00 132.01 429 ALA B N 1
ATOM 2847 C CA . ALA B 1 15 ? 8.467 47.430 -44.777 1.00 133.61 429 ALA B CA 1
ATOM 2848 C C . ALA B 1 15 ? 9.127 46.999 -43.466 1.00 133.75 429 ALA B C 1
ATOM 2849 O O . ALA B 1 15 ? 10.258 47.402 -43.160 1.00 133.94 429 ALA B O 1
ATOM 2851 N N . MET B 1 16 ? 8.406 46.185 -42.697 1.00 134.23 430 MET B N 1
ATOM 2852 C CA . MET B 1 16 ? 8.923 45.681 -41.433 1.00 134.63 430 MET B CA 1
ATOM 2853 C C . MET B 1 16 ? 10.194 44.902 -41.744 1.00 135.52 430 MET B C 1
ATOM 2854 O O . MET B 1 16 ? 11.138 44.864 -40.941 1.00 135.84 430 MET B O 1
ATOM 2859 N N . ALA B 1 17 ? 10.179 44.267 -42.919 1.00 134.86 431 ALA B N 1
ATOM 2860 C CA . ALA B 1 17 ? 11.282 43.450 -43.425 1.00 134.47 431 ALA B CA 1
ATOM 2861 C C . ALA B 1 17 ? 12.660 44.111 -43.283 1.00 134.14 431 ALA B C 1
ATOM 2862 O O . ALA B 1 17 ? 13.571 43.527 -42.674 1.00 134.00 431 ALA B O 1
ATOM 2864 N N . ALA B 1 18 ? 12.816 45.310 -43.852 1.00 132.89 432 ALA B N 1
ATOM 2865 C CA . ALA B 1 18 ? 14.086 46.036 -43.758 1.00 132.37 432 ALA B CA 1
ATOM 2866 C C . ALA B 1 18 ? 14.604 45.879 -42.327 1.00 131.34 432 ALA B C 1
ATOM 2867 O O . ALA B 1 18 ? 13.901 46.210 -41.371 1.00 130.91 432 ALA B O 1
ATOM 2869 N N . PRO B 1 19 ? 15.839 45.367 -42.162 1.00 130.72 433 PRO B N 1
ATOM 2870 C CA . PRO B 1 19 ? 16.441 45.164 -40.831 1.00 131.42 433 PRO B CA 1
ATOM 2871 C C . PRO B 1 19 ? 16.524 46.449 -39.991 1.00 131.59 433 PRO B C 1
ATOM 2872 O O . PRO B 1 19 ? 16.706 46.404 -38.761 1.00 131.13 433 PRO B O 1
ATOM 2876 N N . GLU B 1 20 ? 16.375 47.586 -40.677 1.00 133.62 434 GLU B N 1
ATOM 2877 C CA . GLU B 1 20 ? 16.430 48.907 -40.058 1.00 134.38 434 GLU B CA 1
ATOM 2878 C C . GLU B 1 20 ? 15.058 49.372 -39.551 1.00 135.31 434 GLU B C 1
ATOM 2879 O O . GLU B 1 20 ? 14.976 50.179 -38.618 1.00 136.17 434 GLU B O 1
ATOM 2885 N N . SER B 1 21 ? 13.989 48.863 -40.167 1.00 136.01 435 SER B N 1
ATOM 2886 C CA . SER B 1 21 ? 12.620 49.204 -39.772 1.00 136.74 435 SER B CA 1
ATOM 2887 C C . SER B 1 21 ? 12.406 49.063 -38.250 1.00 136.92 435 SER B C 1
ATOM 2888 O O . SER B 1 21 ? 13.232 48.473 -37.533 1.00 136.52 435 SER B O 1
ATOM 2891 N N . GLY B 1 22 ? 11.293 49.606 -37.763 1.00 136.21 436 GLY B N 1
ATOM 2892 C CA . GLY B 1 22 ? 11.002 49.546 -36.338 1.00 135.37 436 GLY B CA 1
ATOM 2893 C C . GLY B 1 22 ? 10.899 48.154 -35.717 1.00 134.90 436 GLY B C 1
ATOM 2894 O O . GLY B 1 22 ? 11.599 47.847 -34.729 1.00 135.12 436 GLY B O 1
ATOM 2895 N N . LEU B 1 23 ? 10.028 47.315 -36.293 1.00 133.79 437 LEU B N 1
ATOM 2896 C CA . LEU B 1 23 ? 9.785 45.944 -35.813 1.00 132.17 437 LEU B CA 1
ATOM 2897 C C . LEU B 1 23 ? 11.027 45.152 -35.407 1.00 130.47 437 LEU B C 1
ATOM 2898 O O . LEU B 1 23 ? 11.936 44.946 -36.218 1.00 130.76 437 LEU B O 1
ATOM 2903 N N . GLU B 1 24 ? 11.052 44.704 -34.154 1.00 127.81 438 GLU B N 1
ATOM 2904 C CA . GLU B 1 24 ? 12.166 43.909 -33.658 1.00 126.16 438 GLU B CA 1
ATOM 2905 C C . GLU B 1 24 ? 11.948 42.455 -34.095 1.00 123.70 438 GLU B C 1
ATOM 2906 O O . GLU B 1 24 ? 10.882 41.881 -33.860 1.00 124.13 438 GLU B O 1
ATOM 2912 N N . VAL B 1 25 ? 12.956 41.864 -34.732 1.00 120.13 439 VAL B N 1
ATOM 2913 C CA . VAL B 1 25 ? 12.858 40.490 -35.206 1.00 117.02 439 VAL B CA 1
ATOM 2914 C C . VAL B 1 25 ? 14.149 39.754 -34.899 1.00 117.39 439 VAL B C 1
ATOM 2915 O O . VAL B 1 25 ? 15.187 40.049 -35.486 1.00 118.39 439 VAL B O 1
ATOM 2919 N N . ARG B 1 26 ? 14.087 38.792 -33.986 1.00 119.49 440 ARG B N 1
ATOM 2920 C CA . ARG B 1 26 ? 15.274 38.027 -33.617 1.00 122.00 440 ARG B CA 1
ATOM 2921 C C . ARG B 1 26 ? 14.972 36.546 -33.402 1.00 123.11 440 ARG B C 1
ATOM 2922 O O . ARG B 1 26 ? 13.816 36.115 -33.402 1.00 122.95 440 ARG B O 1
ATOM 2930 N N . ASP B 1 27 ? 16.032 35.769 -33.229 1.00 125.34 441 ASP B N 1
ATOM 2931 C CA . ASP B 1 27 ? 15.896 34.343 -32.998 1.00 127.19 441 ASP B CA 1
ATOM 2932 C C . ASP B 1 27 ? 15.405 34.141 -31.569 1.00 128.26 441 ASP B C 1
ATOM 2933 O O . ASP B 1 27 ? 16.086 34.535 -30.611 1.00 128.42 441 ASP B O 1
ATOM 2938 N N . ARG B 1 28 ? 14.224 33.542 -31.425 1.00 128.85 442 ARG B N 1
ATOM 2939 C CA . ARG B 1 28 ? 13.681 33.262 -30.100 1.00 129.18 442 ARG B CA 1
ATOM 2940 C C . ARG B 1 28 ? 13.752 31.760 -29.810 1.00 128.65 442 ARG B C 1
ATOM 2941 O O . ARG B 1 28 ? 13.776 30.938 -30.732 1.00 128.84 442 ARG B O 1
ATOM 2949 N N . MET B 1 29 ? 13.797 31.404 -28.532 1.00 127.90 443 MET B N 1
ATOM 2950 C CA . MET B 1 29 ? 13.882 30.003 -28.155 1.00 128.21 443 MET B CA 1
ATOM 2951 C C . MET B 1 29 ? 12.680 29.514 -27.329 1.00 128.11 443 MET B C 1
ATOM 2952 O O . MET B 1 29 ? 12.472 29.955 -26.197 1.00 129.25 443 MET B O 1
ATOM 2957 N N . TRP B 1 30 ? 11.902 28.594 -27.909 1.00 127.66 444 TRP B N 1
ATOM 2958 C CA . TRP B 1 30 ? 10.704 28.021 -27.275 1.00 125.89 444 TRP B CA 1
ATOM 2959 C C . TRP B 1 30 ? 10.929 26.528 -27.033 1.00 124.77 444 TRP B C 1
ATOM 2960 O O . TRP B 1 30 ? 11.208 25.769 -27.965 1.00 125.67 444 TRP B O 1
ATOM 2971 N N . LEU B 1 31 ? 10.786 26.104 -25.782 1.00 124.85 445 LEU B N 1
ATOM 2972 C CA . LEU B 1 31 ? 11.004 24.705 -25.419 1.00 122.60 445 LEU B CA 1
ATOM 2973 C C . LEU B 1 31 ? 12.456 24.402 -25.785 1.00 123.72 445 LEU B C 1
ATOM 2974 O O . LEU B 1 31 ? 13.356 25.192 -25.491 1.00 124.16 445 LEU B O 1
ATOM 2979 N N . LYS B 1 32 ? 12.692 23.269 -26.432 1.00 124.84 446 LYS B N 1
ATOM 2980 C CA . LYS B 1 32 ? 14.054 22.922 -26.845 1.00 127.38 446 LYS B CA 1
ATOM 2981 C C . LYS B 1 32 ? 14.402 23.696 -28.130 1.00 126.68 446 LYS B C 1
ATOM 2982 O O . LYS B 1 32 ? 15.521 24.193 -28.293 1.00 125.42 446 LYS B O 1
ATOM 2988 N N . ILE B 1 33 ? 13.415 23.799 -29.019 1.00 125.22 447 ILE B N 1
ATOM 2989 C CA . ILE B 1 33 ? 13.546 24.477 -30.307 1.00 124.00 447 ILE B CA 1
ATOM 2990 C C . ILE B 1 33 ? 14.063 25.916 -30.173 1.00 122.46 447 ILE B C 1
ATOM 2991 O O . ILE B 1 33 ? 14.164 26.454 -29.069 1.00 122.69 447 ILE B O 1
ATOM 2996 N N . THR B 1 34 ? 14.390 26.517 -31.320 1.00 120.99 448 THR B N 1
ATOM 2997 C CA . THR B 1 34 ? 14.902 27.885 -31.418 1.00 118.09 448 THR B CA 1
ATOM 2998 C C . THR B 1 34 ? 14.368 28.500 -32.711 1.00 117.36 448 THR B C 1
ATOM 2999 O O . THR B 1 34 ? 14.940 28.312 -33.782 1.00 114.77 448 THR B O 1
ATOM 3003 N N . ILE B 1 35 ? 13.270 29.235 -32.613 1.00 117.41 449 ILE B N 1
ATOM 3004 C CA . ILE B 1 35 ? 12.689 29.836 -33.803 1.00 117.87 449 ILE B CA 1
ATOM 3005 C C . ILE B 1 35 ? 13.521 30.954 -34.382 1.00 119.78 449 ILE B C 1
ATOM 3006 O O . ILE B 1 35 ? 13.859 31.919 -33.698 1.00 118.95 449 ILE B O 1
ATOM 3011 N N . PRO B 1 36 ? 13.840 30.843 -35.679 1.00 121.37 450 PRO B N 1
ATOM 3012 C CA . PRO B 1 36 ? 14.635 31.796 -36.447 1.00 122.68 450 PRO B CA 1
ATOM 3013 C C . PRO B 1 36 ? 13.866 33.055 -36.863 1.00 124.38 450 PRO B C 1
ATOM 3014 O O . PRO B 1 36 ? 12.732 32.973 -37.367 1.00 124.17 450 PRO B O 1
ATOM 3018 N N . ASN B 1 37 ? 14.500 34.209 -36.656 1.00 125.88 451 ASN B N 1
ATOM 3019 C CA . ASN B 1 37 ? 13.926 35.495 -37.026 1.00 128.13 451 ASN B CA 1
ATOM 3020 C C . ASN B 1 37 ? 12.420 35.534 -36.798 1.00 128.28 451 ASN B C 1
ATOM 3021 O O . ASN B 1 37 ? 11.617 35.498 -37.742 1.00 127.99 451 ASN B O 1
ATOM 3026 N N . ALA B 1 38 ? 12.059 35.605 -35.521 1.00 128.31 452 ALA B N 1
ATOM 3027 C CA . ALA B 1 38 ? 10.671 35.642 -35.102 1.00 127.32 452 ALA B CA 1
ATOM 3028 C C . ALA B 1 38 ? 10.407 36.913 -34.312 1.00 126.61 452 ALA B C 1
ATOM 3029 O O . ALA B 1 38 ? 11.307 37.467 -33.681 1.00 126.97 452 ALA B O 1
ATOM 3031 N N . PHE B 1 39 ? 9.159 37.355 -34.337 1.00 125.53 453 PHE B N 1
ATOM 3032 C CA . PHE B 1 39 ? 8.747 38.569 -33.641 1.00 124.50 453 PHE B CA 1
ATOM 3033 C C . PHE B 1 39 ? 7.440 38.341 -32.877 1.00 125.00 453 PHE B C 1
ATOM 3034 O O . PHE B 1 39 ? 6.670 37.439 -33.211 1.00 125.57 453 PHE B O 1
ATOM 3042 N N . LEU B 1 40 ? 7.191 39.151 -31.853 1.00 125.24 454 LEU B N 1
ATOM 3043 C CA . LEU B 1 40 ? 5.965 39.020 -31.071 1.00 125.75 454 LEU B CA 1
ATOM 3044 C C . LEU B 1 40 ? 4.761 39.606 -31.820 1.00 126.27 454 LEU B C 1
ATOM 3045 O O . LEU B 1 40 ? 4.865 40.645 -32.479 1.00 126.33 454 LEU B O 1
ATOM 3050 N N . GLY B 1 41 ? 3.621 38.925 -31.712 1.00 125.88 455 GLY B N 1
ATOM 3051 C CA . GLY B 1 41 ? 2.408 39.365 -32.384 1.00 124.80 455 GLY B CA 1
ATOM 3052 C C . GLY B 1 41 ? 1.929 40.740 -31.958 1.00 124.09 455 GLY B C 1
ATOM 3053 O O . GLY B 1 41 ? 1.032 41.318 -32.593 1.00 124.30 455 GLY B O 1
ATOM 3054 N N . SER B 1 42 ? 2.524 41.258 -30.878 1.00 123.52 456 SER B N 1
ATOM 3055 C CA . SER B 1 42 ? 2.182 42.578 -30.341 1.00 122.44 456 SER B CA 1
ATOM 3056 C C . SER B 1 42 ? 2.951 43.634 -31.117 1.00 121.81 456 SER B C 1
ATOM 3057 O O . SER B 1 42 ? 2.353 44.521 -31.729 1.00 121.38 456 SER B O 1
ATOM 3060 N N . ASP B 1 43 ? 4.277 43.519 -31.090 1.00 120.63 457 ASP B N 1
ATOM 3061 C CA . ASP B 1 43 ? 5.146 44.452 -31.786 1.00 119.86 457 ASP B CA 1
ATOM 3062 C C . ASP B 1 43 ? 4.670 44.708 -33.203 1.00 120.59 457 ASP B C 1
ATOM 3063 O O . ASP B 1 43 ? 4.986 45.741 -33.797 1.00 119.84 457 ASP B O 1
ATOM 3068 N N . VAL B 1 44 ? 3.903 43.764 -33.736 1.00 121.17 458 VAL B N 1
ATOM 3069 C CA . VAL B 1 44 ? 3.371 4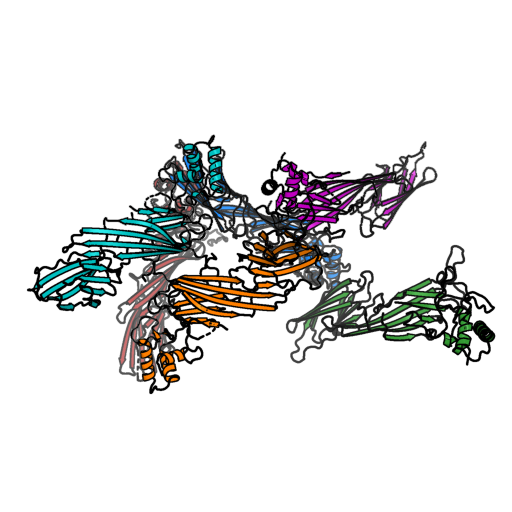3.873 -35.092 1.00 122.03 458 VAL B CA 1
ATOM 3070 C C . VAL B 1 44 ? 2.258 44.916 -35.150 1.00 124.17 458 VAL B C 1
ATOM 3071 O O . VAL B 1 44 ? 2.201 45.740 -36.075 1.00 122.81 458 VAL B O 1
ATOM 3075 N N . VAL B 1 45 ? 1.366 44.858 -34.164 1.00 125.65 459 VAL B N 1
ATOM 3076 C CA . VAL B 1 45 ? 0.253 45.803 -34.084 1.00 127.44 459 VAL B CA 1
ATOM 3077 C C . VAL B 1 45 ? 0.816 47.197 -33.749 1.00 127.74 459 VAL B C 1
ATOM 3078 O O . VAL B 1 45 ? 0.289 48.227 -34.207 1.00 126.58 459 VAL B O 1
ATOM 3082 N N . ASP B 1 46 ? 1.891 47.211 -32.952 1.00 127.27 460 ASP B N 1
ATOM 3083 C CA . ASP B 1 46 ? 2.547 48.461 -32.562 1.00 126.83 460 ASP B CA 1
ATOM 3084 C C . ASP B 1 46 ? 3.044 49.109 -33.838 1.00 127.30 460 ASP B C 1
ATOM 3085 O O . ASP B 1 46 ? 2.481 50.100 -34.300 1.00 128.12 460 ASP B O 1
ATOM 3090 N N . TRP B 1 47 ? 4.105 48.529 -34.393 1.00 126.66 461 TRP B N 1
ATOM 3091 C CA . TRP B 1 47 ? 4.718 49.018 -35.621 1.00 127.15 461 TRP B CA 1
ATOM 3092 C C . TRP B 1 47 ? 3.693 49.215 -36.754 1.00 129.53 461 TRP B C 1
ATOM 3093 O O . TRP B 1 47 ? 3.903 50.052 -37.647 1.00 128.71 461 TRP B O 1
ATOM 3104 N N . LEU B 1 48 ? 2.566 48.517 -36.661 1.00 130.94 462 LEU B N 1
ATOM 3105 C CA . LEU B 1 48 ? 1.462 48.709 -37.595 1.00 134.23 462 LEU B CA 1
ATOM 3106 C C . LEU B 1 48 ? 0.858 50.113 -37.493 1.00 135.62 462 LEU B C 1
ATOM 3107 O O . LEU B 1 48 ? 0.846 50.860 -38.472 1.00 135.65 462 LEU B O 1
ATOM 3112 N N . TYR B 1 49 ? 0.354 50.468 -36.312 1.00 138.80 463 TYR B N 1
ATOM 3113 C CA . TYR B 1 49 ? -0.280 51.750 -36.114 1.00 141.27 463 TYR B CA 1
ATOM 3114 C C . TYR B 1 49 ? 0.777 52.764 -35.744 1.00 140.66 463 TYR B C 1
ATOM 3115 O O . TYR B 1 49 ? 0.527 53.968 -35.801 1.00 140.80 463 TYR B O 1
ATOM 3124 N N . HIS B 1 50 ? 1.969 52.290 -35.396 1.00 140.38 464 HIS B N 1
ATOM 3125 C CA . HIS B 1 50 ? 3.068 53.181 -35.033 1.00 138.78 464 HIS B CA 1
ATOM 3126 C C . HIS B 1 50 ? 3.746 53.803 -36.255 1.00 138.63 464 HIS B C 1
ATOM 3127 O O . HIS B 1 50 ? 4.075 54.990 -36.254 1.00 139.49 464 HIS B O 1
ATOM 3134 N N . HIS B 1 51 ? 3.955 52.996 -37.290 1.00 137.14 465 HIS B N 1
ATOM 3135 C CA . HIS B 1 51 ? 4.643 53.449 -38.510 1.00 136.26 465 HIS B CA 1
ATOM 3136 C C . HIS B 1 51 ? 3.787 53.440 -39.789 1.00 136.72 465 HIS B C 1
ATOM 3137 O O . HIS B 1 51 ? 4.155 54.034 -40.802 1.00 135.94 465 HIS B O 1
ATOM 3144 N N . VAL B 1 52 ? 2.651 52.758 -39.721 1.00 137.71 466 VAL B N 1
ATOM 3145 C CA . VAL B 1 52 ? 1.718 52.575 -40.830 1.00 138.89 466 VAL B CA 1
ATOM 3146 C C . VAL B 1 52 ? 0.529 53.520 -40.637 1.00 140.59 466 VAL B C 1
ATOM 3147 O O . VAL B 1 52 ? -0.226 53.414 -39.653 1.00 139.27 466 VAL B O 1
ATOM 3151 N N . GLU B 1 53 ? 0.356 54.446 -41.574 1.00 140.85 467 GLU B N 1
ATOM 3152 C CA . GLU B 1 53 ? -0.754 55.381 -41.467 1.00 142.04 467 GLU B CA 1
ATOM 3153 C C . GLU B 1 53 ? -1.996 54.975 -42.265 1.00 142.74 467 GLU B C 1
ATOM 3154 O O . GLU B 1 53 ? -1.910 54.294 -43.297 1.00 143.48 467 GLU B O 1
ATOM 3160 N N . GLY B 1 54 ? -3.148 55.410 -41.761 1.00 143.39 468 GLY B N 1
ATOM 3161 C CA . GLY B 1 54 ? -4.424 55.092 -42.372 1.00 143.39 468 GLY B CA 1
ATOM 3162 C C . GLY B 1 54 ? -5.180 54.302 -41.323 1.00 143.84 468 GLY B C 1
ATOM 3163 O O . GLY B 1 54 ? -6.237 53.722 -41.591 1.00 143.65 468 GLY B O 1
ATOM 3164 N N . PHE B 1 55 ? -4.634 54.279 -40.112 1.00 143.05 469 PHE B N 1
ATOM 3165 C CA . PHE B 1 55 ? -5.255 53.564 -39.003 1.00 142.63 469 PHE B CA 1
ATOM 3166 C C . PHE B 1 55 ? -5.829 54.537 -37.978 1.00 141.33 469 PHE B C 1
ATOM 3167 O O . PHE B 1 55 ? -5.128 55.421 -37.487 1.00 141.16 469 PHE B O 1
ATOM 3175 N N . PRO B 1 56 ? -7.109 54.368 -37.661 1.00 139.99 470 PRO B N 1
ATOM 3176 C CA . PRO B 1 56 ? -7.786 55.241 -36.697 1.00 138.55 470 PRO B CA 1
ATOM 3177 C C . PRO B 1 56 ? -7.409 54.904 -35.258 1.00 137.94 470 PRO B C 1
ATOM 3178 O O . PRO B 1 56 ? -7.106 55.803 -34.474 1.00 137.92 470 PRO B O 1
ATOM 3182 N N . GLU B 1 57 ? -7.431 53.619 -34.920 1.00 136.45 471 GLU B N 1
ATOM 3183 C CA . GLU B 1 57 ? -7.103 53.179 -33.576 1.00 135.81 471 GLU B CA 1
ATOM 3184 C C . GLU B 1 57 ? -6.238 51.934 -33.641 1.00 134.72 471 GLU B C 1
ATOM 3185 O O . GLU B 1 57 ? -6.101 51.312 -34.695 1.00 134.82 471 GLU B O 1
ATOM 3191 N N . ARG B 1 58 ? -5.633 51.580 -32.512 1.00 133.21 472 ARG B N 1
ATOM 3192 C CA . ARG B 1 58 ? -4.786 50.396 -32.438 1.00 132.02 472 ARG B CA 1
ATOM 3193 C C . ARG B 1 58 ? -5.638 49.144 -32.587 1.00 132.08 472 ARG B C 1
ATOM 3194 O O . ARG B 1 58 ? -5.123 48.035 -32.733 1.00 131.26 472 ARG B O 1
ATOM 3202 N N . ARG B 1 59 ? -6.951 49.339 -32.548 1.00 132.20 473 ARG B N 1
ATOM 3203 C CA . ARG B 1 59 ? -7.906 48.255 -32.690 1.00 132.35 473 ARG B CA 1
ATOM 3204 C C . ARG B 1 59 ? -8.012 47.947 -34.178 1.00 132.47 473 ARG B C 1
ATOM 3205 O O . ARG B 1 59 ? -8.465 46.872 -34.561 1.00 132.75 473 ARG B O 1
ATOM 3213 N N . GLU B 1 60 ? -7.602 48.904 -35.008 1.00 132.13 474 GLU B N 1
ATOM 3214 C CA . GLU B 1 60 ? -7.632 48.746 -36.466 1.00 132.44 474 GLU B CA 1
ATOM 3215 C C . GLU B 1 60 ? -6.293 48.205 -36.988 1.00 131.83 474 GLU B C 1
ATOM 3216 O O . GLU B 1 60 ? -6.235 47.504 -38.010 1.00 131.64 474 GLU B O 1
ATOM 3222 N N . ALA B 1 61 ? -5.220 48.554 -36.280 1.00 131.19 475 ALA B N 1
ATOM 3223 C CA . ALA B 1 61 ? -3.870 48.108 -36.624 1.00 129.99 475 ALA B CA 1
ATOM 3224 C C . ALA B 1 61 ? -3.762 46.597 -36.361 1.00 129.98 475 ALA B C 1
ATOM 3225 O O . ALA B 1 61 ? -2.956 45.891 -36.983 1.00 129.51 475 ALA B O 1
ATOM 3227 N N . ARG B 1 62 ? -4.590 46.115 -35.434 1.00 129.53 476 ARG B N 1
ATOM 3228 C CA . ARG B 1 62 ? -4.619 44.707 -35.066 1.00 128.31 476 ARG B CA 1
ATOM 3229 C C . ARG B 1 62 ? -5.510 43.930 -36.041 1.00 126.90 476 ARG B C 1
ATOM 3230 O O . ARG B 1 62 ? -5.227 42.781 -36.367 1.00 126.80 476 ARG B O 1
ATOM 3238 N N . LYS B 1 63 ? -6.590 44.561 -36.494 1.00 125.22 477 LYS B N 1
ATOM 3239 C CA . LYS B 1 63 ? -7.508 43.927 -37.438 1.00 124.21 477 LYS B CA 1
ATOM 3240 C C . LYS B 1 63 ? -6.743 43.670 -38.740 1.00 125.15 477 LYS B C 1
ATOM 3241 O O . LYS B 1 63 ? -6.999 42.683 -39.444 1.00 124.47 477 LYS B O 1
ATOM 3247 N N . TYR B 1 64 ? -5.813 44.574 -39.055 1.00 125.24 478 TYR B N 1
ATOM 3248 C CA . TYR B 1 64 ? -5.003 44.464 -40.267 1.00 126.34 478 TYR B CA 1
ATOM 3249 C C . TYR B 1 64 ? -4.003 43.330 -40.072 1.00 125.94 478 TYR B C 1
ATOM 3250 O O . TYR B 1 64 ? -3.833 42.480 -40.959 1.00 125.20 478 TYR B O 1
ATOM 3259 N N . ALA B 1 65 ? -3.345 43.326 -38.909 1.00 125.32 479 ALA B N 1
ATOM 3260 C CA . ALA B 1 65 ? -2.368 42.283 -38.582 1.00 125.54 479 ALA B CA 1
ATOM 3261 C C . ALA B 1 65 ? -3.015 40.895 -38.756 1.00 124.95 479 ALA B C 1
ATOM 3262 O O . ALA B 1 65 ? -2.408 39.974 -39.320 1.00 125.00 479 ALA B O 1
ATOM 3264 N N . SER B 1 66 ? -4.251 40.753 -38.279 1.00 125.04 480 SER B N 1
ATOM 3265 C CA . SER B 1 66 ? -4.980 39.497 -38.413 1.00 124.33 480 SER B CA 1
ATOM 3266 C C . SER B 1 66 ? -5.211 39.205 -39.906 1.00 125.11 480 SER B C 1
ATOM 3267 O O . SER B 1 66 ? -5.320 38.044 -40.310 1.00 125.18 480 SER B O 1
ATOM 3270 N N . GLY B 1 67 ? -5.282 40.263 -40.718 1.00 126.35 481 GLY B N 1
ATOM 3271 C CA . GLY B 1 67 ? -5.477 40.102 -42.150 1.00 126.99 481 GLY B CA 1
ATOM 3272 C C . GLY B 1 67 ? -4.235 39.513 -42.792 1.00 127.66 481 GLY B C 1
ATOM 3273 O O . GLY B 1 67 ? -4.324 38.676 -43.694 1.00 127.87 481 GLY B O 1
ATOM 3274 N N . LEU B 1 68 ? -3.072 39.953 -42.316 1.00 127.88 482 LEU B N 1
ATOM 3275 C CA . LEU B 1 68 ? -1.789 39.471 -42.819 1.00 127.41 482 LEU B CA 1
ATOM 3276 C C . LEU B 1 68 ? -1.572 38.011 -42.450 1.00 127.21 482 LEU B C 1
ATOM 3277 O O . LEU B 1 68 ? -0.900 37.274 -43.178 1.00 128.34 482 LEU B O 1
ATOM 3282 N N . LEU B 1 69 ? -2.136 37.595 -41.317 1.00 126.41 483 LEU B N 1
ATOM 3283 C CA . LEU B 1 69 ? -2.012 36.210 -40.877 1.00 125.67 483 LEU B CA 1
ATOM 3284 C C . LEU B 1 69 ? -2.830 35.315 -41.805 1.00 126.30 483 LEU B C 1
ATOM 3285 O O . LEU B 1 69 ? -2.367 34.247 -42.211 1.00 126.15 483 LEU B O 1
ATOM 3290 N N . LYS B 1 70 ? -4.045 35.743 -42.140 1.00 126.04 484 LYS B N 1
ATOM 3291 C CA . LYS B 1 70 ? -4.857 34.950 -43.047 1.00 127.16 484 LYS B CA 1
ATOM 3292 C C . LYS B 1 70 ? -4.276 35.094 -44.461 1.00 126.94 484 LYS B C 1
ATOM 3293 O O . LYS B 1 70 ? -4.399 34.188 -45.301 1.00 127.17 484 LYS B O 1
ATOM 3299 N N . ALA B 1 71 ? -3.636 36.239 -44.705 1.00 125.55 485 ALA B N 1
ATOM 3300 C CA . ALA B 1 71 ? -3.023 36.547 -45.998 1.00 124.06 485 ALA B CA 1
ATOM 3301 C C . ALA B 1 71 ? -1.795 35.680 -46.279 1.00 123.19 485 ALA B C 1
ATOM 3302 O O . ALA B 1 71 ? -1.509 35.351 -47.431 1.00 123.73 485 ALA B O 1
ATOM 3304 N N . GLY B 1 72 ? -1.071 35.315 -45.225 1.00 121.99 486 GLY B N 1
ATOM 3305 C CA . GLY B 1 72 ? 0.108 34.492 -45.397 1.00 120.67 486 GLY B CA 1
ATOM 3306 C C . GLY B 1 72 ? 1.396 35.274 -45.256 1.00 119.43 486 GLY B C 1
ATOM 3307 O O . GLY B 1 72 ? 2.442 34.699 -44.975 1.00 120.08 486 GLY B O 1
ATOM 3308 N N . LEU B 1 73 ? 1.331 36.584 -45.449 1.00 118.84 487 LEU B N 1
ATOM 3309 C CA . LEU B 1 73 ? 2.522 37.417 -45.330 1.00 118.97 487 LEU B CA 1
ATOM 3310 C C . LEU B 1 73 ? 3.183 37.189 -43.974 1.00 119.56 487 LEU B C 1
ATOM 3311 O O . LEU B 1 73 ? 4.371 37.456 -43.792 1.00 119.92 487 LEU B O 1
ATOM 3316 N N . ILE B 1 74 ? 2.406 36.689 -43.023 1.00 119.68 488 ILE B N 1
ATOM 3317 C CA . ILE B 1 74 ? 2.924 36.384 -41.695 1.00 120.88 488 ILE B CA 1
ATOM 3318 C C . ILE B 1 74 ? 2.396 35.032 -41.258 1.00 120.55 488 ILE B C 1
ATOM 3319 O O . ILE B 1 74 ? 1.183 34.805 -41.219 1.00 119.77 488 ILE B O 1
ATOM 3324 N N . ARG B 1 75 ? 3.313 34.131 -40.929 1.00 120.03 489 ARG B N 1
ATOM 3325 C CA . ARG B 1 75 ? 2.919 32.793 -40.537 1.00 119.92 489 ARG B CA 1
ATOM 3326 C C . ARG B 1 75 ? 2.978 32.547 -39.041 1.00 119.54 489 ARG B C 1
ATOM 3327 O O . ARG B 1 75 ? 3.856 33.051 -38.346 1.00 119.97 489 ARG B O 1
ATOM 3335 N N . HIS B 1 76 ? 2.028 31.757 -38.557 1.00 120.15 490 HIS B N 1
ATOM 3336 C CA . HIS B 1 76 ? 1.960 31.437 -37.147 1.00 120.70 490 HIS B CA 1
ATOM 3337 C C . HIS B 1 76 ? 3.002 30.408 -36.762 1.00 120.55 490 HIS B C 1
ATOM 3338 O O . HIS B 1 76 ? 3.034 29.317 -37.318 1.00 120.38 490 HIS B O 1
ATOM 3345 N N . THR B 1 77 ? 3.852 30.756 -35.806 1.00 120.54 491 THR B N 1
ATOM 3346 C CA . THR B 1 77 ? 4.900 29.848 -35.351 1.00 121.52 491 THR B CA 1
ATOM 3347 C C . THR B 1 77 ? 4.421 28.428 -35.085 1.00 122.42 491 THR B C 1
ATOM 3348 O O . THR B 1 77 ? 5.018 27.460 -35.570 1.00 123.02 491 THR B O 1
ATOM 3352 N N . VAL B 1 78 ? 3.365 28.300 -34.287 1.00 122.70 492 VAL B N 1
ATOM 3353 C CA . VAL B 1 78 ? 2.808 26.989 -33.987 1.00 123.70 492 VAL B CA 1
ATOM 3354 C C . VAL B 1 78 ? 1.337 26.988 -34.392 1.00 124.52 492 VAL B C 1
ATOM 3355 O O . VAL B 1 78 ? 0.593 27.917 -34.076 1.00 124.81 492 VAL B O 1
ATOM 3359 N N . ASN B 1 79 ? 0.940 25.943 -35.110 1.00 126.21 493 ASN B N 1
ATOM 3360 C CA . ASN B 1 79 ? -0.425 25.779 -35.606 1.00 127.05 493 ASN B CA 1
ATOM 3361 C C . ASN B 1 79 ? -1.543 26.408 -34.761 1.00 127.94 493 ASN B C 1
ATOM 3362 O O . ASN B 1 79 ? -1.901 25.904 -33.688 1.00 128.65 493 ASN B O 1
ATOM 3367 N N . LYS B 1 80 ? -2.096 27.511 -35.259 1.00 127.78 494 LYS B N 1
ATOM 3368 C CA . LYS B 1 80 ? -3.201 28.207 -34.594 1.00 126.79 494 LYS B CA 1
ATOM 3369 C C . LYS B 1 80 ? -3.903 29.021 -35.665 1.00 128.24 494 LYS B C 1
ATOM 3370 O O . LYS B 1 80 ? -3.255 29.668 -36.499 1.00 128.50 494 LYS B O 1
ATOM 3376 N N . ILE B 1 81 ? -5.230 28.974 -35.642 1.00 129.01 495 ILE B N 1
ATOM 3377 C CA . ILE B 1 81 ? -6.042 29.673 -36.635 1.00 129.38 495 ILE B CA 1
ATOM 3378 C C . ILE B 1 81 ? -6.248 31.163 -36.364 1.00 130.89 495 ILE B C 1
ATOM 3379 O O . ILE B 1 81 ? -6.053 32.020 -37.240 1.00 129.29 495 ILE B O 1
ATOM 3384 N N . THR B 1 82 ? -6.664 31.455 -35.143 1.00 131.82 496 THR B N 1
ATOM 3385 C CA . THR B 1 82 ? -6.925 32.821 -34.725 1.00 132.66 496 THR B CA 1
ATOM 3386 C C . THR B 1 82 ? -5.630 33.613 -34.493 1.00 133.21 496 THR B C 1
ATOM 3387 O O . THR B 1 82 ? -4.624 33.061 -34.007 1.00 132.50 496 THR B O 1
ATOM 3391 N N . PHE B 1 83 ? -5.663 34.903 -34.841 1.00 132.86 497 PHE B N 1
ATOM 3392 C CA . PHE B 1 83 ? -4.500 35.781 -34.660 1.00 133.47 497 PHE B CA 1
ATOM 3393 C C . PHE B 1 83 ? -4.327 36.252 -33.203 1.00 132.05 497 PHE B C 1
ATOM 3394 O O . PHE B 1 83 ? -5.016 37.171 -32.751 1.00 131.64 497 PHE B O 1
ATOM 3402 N N . SER B 1 84 ? -3.413 35.617 -32.471 1.00 130.78 498 SER B N 1
ATOM 3403 C CA . SER B 1 84 ? -3.151 36.009 -31.089 1.00 129.54 498 SER B CA 1
ATOM 3404 C C . SER B 1 84 ? -2.119 37.132 -31.114 1.00 128.88 498 SER B C 1
ATOM 3405 O O . SER B 1 84 ? -1.501 37.410 -32.148 1.00 128.25 498 SER B O 1
ATOM 3408 N N . GLU B 1 85 ? -1.929 37.784 -29.979 1.00 127.44 499 GLU B N 1
ATOM 3409 C CA . GLU B 1 85 ? -0.960 38.854 -29.926 1.00 126.67 499 GLU B CA 1
ATOM 3410 C C . GLU B 1 85 ? 0.162 38.508 -28.971 1.00 125.89 499 GLU B C 1
ATOM 3411 O O . GLU B 1 85 ? 1.175 39.200 -28.923 1.00 126.00 499 GLU B O 1
ATOM 3417 N N . GLN B 1 86 ? -0.014 37.438 -28.203 1.00 125.65 500 GLN B N 1
ATOM 3418 C CA . GLN B 1 86 ? 1.023 37.046 -27.255 1.00 125.85 500 GLN B CA 1
ATOM 3419 C C . GLN B 1 86 ? 1.782 35.791 -27.655 1.00 126.08 500 GLN B C 1
ATOM 3420 O O . GLN B 1 86 ? 2.243 35.026 -26.811 1.00 125.48 500 GLN B O 1
ATOM 3426 N N . CYS B 1 87 ? 1.920 35.608 -28.966 1.00 128.14 501 CYS B N 1
ATOM 3427 C CA . CYS B 1 87 ? 2.636 34.471 -29.546 1.00 128.26 501 CYS B CA 1
ATOM 3428 C C . CYS B 1 87 ? 3.535 34.955 -30.699 1.00 127.87 501 CYS B C 1
ATOM 3429 O O . CYS B 1 87 ? 3.183 35.908 -31.420 1.00 130.14 501 CYS B O 1
ATOM 3432 N N . TYR B 1 88 ? 4.684 34.297 -30.874 1.00 125.93 502 TYR B N 1
ATOM 3433 C CA . TYR B 1 88 ? 5.639 34.657 -31.925 1.00 123.48 502 TYR B CA 1
ATOM 3434 C C . TYR B 1 88 ? 5.190 34.325 -33.353 1.00 124.17 502 TYR B C 1
ATOM 3435 O O . TYR B 1 88 ? 4.356 33.438 -33.576 1.00 125.75 502 TYR B O 1
ATOM 3444 N N . TYR B 1 89 ? 5.741 35.056 -34.315 1.00 123.29 503 TYR B N 1
ATOM 3445 C CA . TYR B 1 89 ? 5.416 34.862 -35.723 1.00 123.35 503 TYR B CA 1
ATOM 3446 C C . TYR B 1 89 ? 6.690 34.964 -36.581 1.00 122.56 503 TYR B C 1
ATOM 3447 O O . TYR B 1 89 ? 7.711 35.517 -36.146 1.00 122.89 503 TYR B O 1
ATOM 3456 N N . VAL B 1 90 ? 6.621 34.427 -37.799 1.00 121.17 504 VAL B N 1
ATOM 3457 C CA . VAL B 1 90 ? 7.735 34.482 -38.745 1.00 120.19 504 VAL B CA 1
ATOM 3458 C C . VAL B 1 90 ? 7.161 34.842 -40.110 1.00 120.00 504 VAL B C 1
ATOM 3459 O O . VAL B 1 90 ? 6.039 34.451 -40.452 1.00 121.00 504 VAL B O 1
ATOM 3463 N N . PHE B 1 91 ? 7.926 35.600 -40.885 1.00 120.24 505 PHE B N 1
ATOM 3464 C CA . PHE B 1 91 ? 7.479 36.034 -42.200 1.00 120.82 505 PHE B CA 1
ATOM 3465 C C . PHE B 1 91 ? 7.181 34.903 -43.181 1.00 121.72 505 PHE B C 1
ATOM 3466 O O . PHE B 1 91 ? 7.596 33.760 -42.983 1.00 122.61 505 PHE B O 1
ATOM 3474 N N . GLY B 1 92 ? 6.441 35.236 -44.236 1.00 122.10 506 GLY B N 1
ATOM 3475 C CA . GLY B 1 92 ? 6.111 34.265 -45.270 1.00 123.54 506 GLY B CA 1
ATOM 3476 C C . GLY B 1 92 ? 6.879 34.630 -46.536 1.00 124.50 506 GLY B C 1
ATOM 3477 O O . GLY B 1 92 ? 7.876 35.361 -46.463 1.00 123.06 506 GLY B O 1
ATOM 3478 N N . ASP B 1 93 ? 6.438 34.138 -47.694 1.00 124.72 507 ASP B N 1
ATOM 3479 C CA . ASP B 1 93 ? 7.124 34.466 -48.943 1.00 125.97 507 ASP B CA 1
ATOM 3480 C C . ASP B 1 93 ? 6.724 35.864 -49.399 1.00 125.00 507 ASP B C 1
ATOM 3481 O O . ASP B 1 93 ? 5.649 36.063 -49.975 1.00 123.81 507 ASP B O 1
ATOM 3486 N N . LEU B 1 94 ? 7.601 36.829 -49.143 1.00 124.98 508 LEU B N 1
ATOM 3487 C CA . LEU B 1 94 ? 7.343 38.209 -49.521 1.00 124.25 508 LEU B CA 1
ATOM 3488 C C . LEU B 1 94 ? 7.680 38.464 -50.993 1.00 124.85 508 LEU B C 1
ATOM 3489 O O . LEU B 1 94 ? 7.314 39.499 -51.546 1.00 124.60 508 LEU B O 1
ATOM 3494 N N . SER B 1 95 ? 8.370 37.520 -51.627 1.00 126.11 509 SER B N 1
ATOM 3495 C CA . SER B 1 95 ? 8.739 37.665 -53.034 1.00 128.36 509 SER B CA 1
ATOM 3496 C C . SER B 1 95 ? 7.547 37.272 -53.913 1.00 129.78 509 SER B C 1
ATOM 3497 O O . SER B 1 95 ? 6.418 37.166 -53.421 1.00 129.47 509 SER B O 1
ATOM 3500 N N . GLY B 1 96 ? 7.801 37.065 -55.206 1.00 129.61 510 GLY B N 1
ATOM 3501 C CA . GLY B 1 96 ? 6.744 36.677 -56.128 1.00 131.33 510 GLY B CA 1
ATOM 3502 C C . GLY B 1 96 ? 6.248 35.253 -55.891 1.00 132.65 510 GLY B C 1
ATOM 3503 O O . GLY B 1 96 ? 5.023 35.078 -55.672 1.00 134.25 510 GLY B O 1
ATOM 3504 N N . PRO B 1 105 ? 5.024 14.125 -56.067 1.00 122.58 1155 PRO B N 1
ATOM 3505 C CA . PRO B 1 105 ? 6.381 13.949 -55.466 1.00 122.64 1155 PRO B CA 1
ATOM 3506 C C . PRO B 1 105 ? 6.458 13.305 -54.053 1.00 122.35 1155 PRO B C 1
ATOM 3507 O O . PRO B 1 105 ? 6.865 13.968 -53.087 1.00 122.00 1155 PRO B O 1
ATOM 3511 N N . PRO B 1 106 ? 6.087 11.998 -53.931 1.00 122.14 1156 PRO B N 1
ATOM 3512 C CA . PRO B 1 106 ? 6.065 11.149 -52.719 1.00 120.26 1156 PRO B CA 1
ATOM 3513 C C . PRO B 1 106 ? 7.426 11.061 -52.014 1.00 118.96 1156 PRO B C 1
ATOM 3514 O O . PRO B 1 106 ? 8.409 10.602 -52.599 1.00 119.64 1156 PRO B O 1
ATOM 3518 N N . PRO B 1 107 ? 7.490 11.498 -50.744 1.00 117.95 1157 PRO B N 1
ATOM 3519 C CA . PRO B 1 107 ? 8.667 11.531 -49.854 1.00 114.82 1157 PRO B CA 1
ATOM 3520 C C . PRO B 1 107 ? 9.349 10.211 -49.533 1.00 112.83 1157 PRO B C 1
ATOM 3521 O O . PRO B 1 107 ? 8.738 9.150 -49.621 1.00 114.06 1157 PRO B O 1
ATOM 3525 N N . TYR B 1 108 ? 10.618 10.294 -49.147 1.00 110.75 1158 TYR B N 1
ATOM 3526 C CA . TYR B 1 108 ? 11.392 9.112 -48.783 1.00 109.06 1158 TYR B CA 1
ATOM 3527 C C . TYR B 1 108 ? 11.122 8.764 -47.333 1.00 108.70 1158 TYR B C 1
ATOM 3528 O O . TYR B 1 108 ? 10.195 9.300 -46.737 1.00 109.12 1158 TYR B O 1
ATOM 3537 N N . HIS B 1 109 ? 11.939 7.875 -46.771 1.00 108.84 1159 HIS B N 1
ATOM 3538 C CA . HIS B 1 109 ? 11.791 7.443 -45.385 1.00 108.96 1159 HIS B CA 1
ATOM 3539 C C . HIS B 1 109 ? 13.035 6.753 -44.929 1.00 109.20 1159 HIS B C 1
ATOM 3540 O O . HIS B 1 109 ? 13.683 6.066 -45.705 1.00 109.88 1159 HIS B O 1
ATOM 3547 N N . GLU B 1 110 ? 13.374 6.919 -43.664 1.00 109.61 1160 GLU B N 1
ATOM 3548 C CA . GLU B 1 110 ? 14.562 6.270 -43.159 1.00 110.95 1160 GLU B CA 1
ATOM 3549 C C . GLU B 1 110 ? 14.336 4.770 -43.145 1.00 110.52 1160 GLU B C 1
ATOM 3550 O O . GLU B 1 110 ? 13.305 4.301 -42.673 1.00 109.68 1160 GLU B O 1
ATOM 3556 N N . LEU B 1 111 ? 15.293 4.015 -43.671 1.00 110.72 1161 LEU B N 1
ATOM 3557 C CA . LEU B 1 111 ? 15.160 2.562 -43.708 1.00 111.81 1161 LEU B CA 1
ATOM 3558 C C . LEU B 1 111 ? 15.338 1.954 -42.334 1.00 115.61 1161 LEU B C 1
ATOM 3559 O O . LEU B 1 111 ? 16.395 2.084 -41.717 1.00 116.36 1161 LEU B O 1
ATOM 3564 N N . GLU B 1 112 ? 14.282 1.317 -41.844 1.00 120.54 1162 GLU B N 1
ATOM 3565 C CA . GLU B 1 112 ? 14.314 0.655 -40.552 1.00 125.09 1162 GLU B CA 1
ATOM 3566 C C . GLU B 1 112 ? 14.063 -0.827 -40.765 1.00 126.62 1162 GLU B C 1
ATOM 3567 O O . GLU B 1 112 ? 13.836 -1.267 -41.892 1.00 127.22 1162 GLU B O 1
ATOM 3573 N N . PHE B 1 113 ? 14.105 -1.600 -39.688 1.00 128.03 1163 PHE B N 1
ATOM 3574 C CA . PHE B 1 113 ? 13.884 -3.034 -39.802 1.00 130.54 1163 PHE B CA 1
ATOM 3575 C C . PHE B 1 113 ? 12.393 -3.286 -39.813 1.00 131.45 1163 PHE B C 1
ATOM 3576 O O . PHE B 1 113 ? 11.829 -3.674 -38.790 1.00 132.25 1163 PHE B O 1
ATOM 3584 N N . GLY B 1 114 ? 11.729 -3.051 -40.944 1.00 132.36 1164 GLY B N 1
ATOM 3585 C CA . GLY B 1 114 ? 10.277 -3.077 -40.860 1.00 131.67 1164 GLY B CA 1
ATOM 3586 C C . GLY B 1 114 ? 9.773 -1.953 -39.969 1.00 132.14 1164 GLY B C 1
ATOM 3587 O O . GLY B 1 114 ? 9.172 -2.194 -38.918 1.00 132.69 1164 GLY B O 1
ATOM 3588 N N . GLY B 1 115 ? 10.026 -0.714 -40.383 1.00 132.21 1165 GLY B N 1
ATOM 3589 C CA . GLY B 1 115 ? 9.590 0.429 -39.596 1.00 131.82 1165 GLY B CA 1
ATOM 3590 C C . GLY B 1 115 ? 9.546 1.728 -40.384 1.00 131.62 1165 GLY B C 1
ATOM 3591 O O . GLY B 1 115 ? 10.205 1.865 -41.431 1.00 131.07 1165 GLY B O 1
ATOM 3592 N N . SER B 1 116 ? 8.786 2.694 -39.876 1.00 130.18 1166 SER B N 1
ATOM 3593 C CA . SER B 1 116 ? 8.643 3.986 -40.538 1.00 128.95 1166 SER B CA 1
ATOM 3594 C C . SER B 1 116 ? 9.642 5.020 -40.022 1.00 127.14 1166 SER B C 1
ATOM 3595 O O . SER B 1 116 ? 9.382 5.714 -39.038 1.00 126.98 1166 SER B O 1
ATOM 3598 N N . GLY B 1 117 ? 10.783 5.120 -40.697 1.00 125.06 1167 GLY B N 1
ATOM 3599 C CA . GLY B 1 117 ? 11.792 6.109 -40.371 1.00 123.29 1167 GLY B CA 1
ATOM 3600 C C . GLY B 1 117 ? 11.288 7.482 -40.762 1.00 121.68 1167 GLY B C 1
ATOM 3601 O O . GLY B 1 117 ? 10.548 7.618 -41.736 1.00 121.80 1167 GLY B O 1
ATOM 3602 N N . GLY B 1 118 ? 11.674 8.504 -40.006 1.00 119.68 1168 GLY B N 1
ATOM 3603 C CA . GLY B 1 118 ? 11.158 9.836 -40.259 1.00 117.60 1168 GLY B CA 1
ATOM 3604 C C . GLY B 1 118 ? 11.376 10.293 -41.680 1.00 116.23 1168 GLY B C 1
ATOM 3605 O O . GLY B 1 118 ? 12.425 10.027 -42.266 1.00 115.43 1168 GLY B O 1
ATOM 3606 N N . SER B 1 119 ? 10.395 10.990 -42.245 1.00 115.09 1169 SER B N 1
ATOM 3607 C CA . SER B 1 119 ? 10.515 11.500 -43.607 1.00 114.71 1169 SER B CA 1
ATOM 3608 C C . SER B 1 119 ? 11.866 12.179 -43.816 1.00 113.70 1169 SER B C 1
ATOM 3609 O O . SER B 1 119 ? 12.459 12.698 -42.870 1.00 113.94 1169 SER B O 1
ATOM 3612 N N . ARG B 1 120 ? 12.350 12.175 -45.055 1.00 114.11 1170 ARG B N 1
ATOM 3613 C CA . ARG B 1 120 ? 13.624 12.780 -45.366 1.00 114.08 1170 ARG B CA 1
ATOM 3614 C C . ARG B 1 120 ? 13.547 14.276 -45.202 1.00 114.81 1170 ARG B C 1
ATOM 3615 O O . ARG B 1 120 ? 12.532 14.899 -45.522 1.00 115.73 1170 ARG B O 1
ATOM 3623 N N . ASN B 1 121 ? 14.631 14.837 -44.679 1.00 114.65 1171 ASN B N 1
ATOM 3624 C CA . ASN B 1 121 ? 14.757 16.269 -44.476 1.00 113.51 1171 ASN B CA 1
ATOM 3625 C C . ASN B 1 121 ? 16.233 16.676 -44.412 1.00 112.73 1171 ASN B C 1
ATOM 3626 O O . ASN B 1 121 ? 16.770 16.903 -43.322 1.00 113.62 1171 ASN B O 1
ATOM 3631 N N . GLU B 1 122 ? 16.891 16.739 -45.577 1.00 110.26 1172 GLU B N 1
ATOM 3632 C CA . GLU B 1 122 ? 18.300 17.145 -45.654 1.00 107.64 1172 GLU B CA 1
ATOM 3633 C C . GLU B 1 122 ? 18.502 18.221 -46.713 1.00 106.88 1172 GLU B C 1
ATOM 3634 O O . GLU B 1 122 ? 17.626 18.480 -47.534 1.00 107.07 1172 GLU B O 1
ATOM 3640 N N . LEU B 1 123 ? 19.671 18.843 -46.684 1.00 105.92 1173 LEU B N 1
ATOM 3641 C CA . LEU B 1 123 ? 20.001 19.892 -47.632 1.00 105.99 1173 LEU B CA 1
ATOM 3642 C C . LEU B 1 123 ? 21.490 19.879 -47.918 1.00 106.09 1173 LEU B C 1
ATOM 3643 O O . LEU B 1 123 ? 22.285 19.403 -47.109 1.00 106.15 1173 LEU B O 1
ATOM 3648 N N . PHE B 1 124 ? 21.873 20.409 -49.070 1.00 105.42 1174 PHE B N 1
ATOM 3649 C CA . PHE B 1 124 ? 23.274 20.439 -49.427 1.00 105.57 1174 PHE B CA 1
ATOM 3650 C C . PHE B 1 124 ? 23.752 21.846 -49.735 1.00 105.07 1174 PHE B C 1
ATOM 3651 O O . PHE B 1 124 ? 23.111 22.588 -50.476 1.00 105.92 1174 PHE B O 1
ATOM 3659 N N . LEU B 1 125 ? 24.892 22.205 -49.168 1.00 104.50 1175 LEU B N 1
ATOM 3660 C CA . LEU B 1 125 ? 25.461 23.509 -49.401 1.00 104.37 1175 LEU B CA 1
ATOM 3661 C C . LEU B 1 125 ? 26.787 23.388 -50.116 1.00 105.49 1175 LEU B C 1
ATOM 3662 O O . LEU B 1 125 ? 27.700 22.708 -49.645 1.00 106.29 1175 LEU B O 1
ATOM 3667 N N . ASP B 1 126 ? 26.895 24.053 -51.258 1.00 106.68 1176 ASP B N 1
ATOM 3668 C CA . ASP B 1 126 ? 28.133 24.021 -52.007 1.00 107.75 1176 ASP B CA 1
ATOM 3669 C C . ASP B 1 126 ? 28.672 25.436 -52.178 1.00 106.61 1176 ASP B C 1
ATOM 3670 O O . ASP B 1 126 ? 27.953 26.326 -52.634 1.00 106.62 1176 ASP B O 1
ATOM 3675 N N . VAL B 1 127 ? 29.927 25.639 -51.784 1.00 106.16 1177 VAL B N 1
ATOM 3676 C CA . VAL B 1 127 ? 30.578 26.936 -51.923 1.00 106.51 1177 VAL B CA 1
ATOM 3677 C C . VAL B 1 127 ? 31.594 26.783 -53.048 1.00 106.31 1177 VAL B C 1
ATOM 3678 O O . VAL B 1 127 ? 32.612 26.123 -52.871 1.00 106.61 1177 VAL B O 1
ATOM 3682 N N . LEU B 1 128 ? 31.321 27.387 -54.199 1.00 107.08 1178 LEU B N 1
ATOM 3683 C CA . LEU B 1 128 ? 32.209 27.270 -55.350 1.00 109.18 1178 LEU B CA 1
ATOM 3684 C C . LEU B 1 128 ? 32.914 28.559 -55.733 1.00 109.60 1178 LEU B C 1
ATOM 3685 O O . LEU B 1 128 ? 32.323 29.426 -56.364 1.00 110.31 1178 LEU B O 1
ATOM 3690 N N . GLU B 1 129 ? 34.184 28.682 -55.383 1.00 109.83 1179 GLU B N 1
ATOM 3691 C CA . GLU B 1 129 ? 34.912 29.887 -55.726 1.00 110.51 1179 GLU B CA 1
ATOM 3692 C C . GLU B 1 129 ? 35.996 29.550 -56.725 1.00 110.94 1179 GLU B C 1
ATOM 3693 O O . GLU B 1 129 ? 36.381 28.388 -56.853 1.00 111.04 1179 GLU B O 1
ATOM 3699 N N . SER B 1 130 ? 36.462 30.570 -57.445 1.00 111.77 1180 SER B N 1
ATOM 3700 C CA . SER B 1 130 ? 37.530 30.442 -58.448 1.00 112.03 1180 SER B CA 1
ATOM 3701 C C . SER B 1 130 ? 38.540 31.559 -58.210 1.00 111.65 1180 SER B C 1
ATOM 3702 O O . SER B 1 130 ? 38.195 32.725 -58.323 1.00 113.21 1180 SER B O 1
ATOM 3705 N N . VAL B 1 131 ? 39.780 31.210 -57.891 1.00 110.66 1181 VAL B N 1
ATOM 3706 C CA . VAL B 1 131 ? 40.803 32.212 -57.631 1.00 110.25 1181 VAL B CA 1
ATOM 3707 C C . VAL B 1 131 ? 41.541 32.607 -58.898 1.00 110.08 1181 VAL B C 1
ATOM 3708 O O . VAL B 1 131 ? 41.887 31.757 -59.709 1.00 110.65 1181 VAL B O 1
ATOM 3712 N N . ASN B 1 132 ? 41.784 33.903 -59.054 1.00 108.78 1182 ASN B N 1
ATOM 3713 C CA . ASN B 1 132 ? 42.499 34.436 -60.208 1.00 108.10 1182 ASN B CA 1
ATOM 3714 C C . ASN B 1 132 ? 43.610 35.346 -59.718 1.00 108.88 1182 ASN B C 1
ATOM 3715 O O . ASN B 1 132 ? 43.350 36.324 -59.027 1.00 110.13 1182 ASN B O 1
ATOM 3720 N N . LEU B 1 133 ? 44.844 35.026 -60.089 1.00 108.22 1183 LEU B N 1
ATOM 3721 C CA . LEU B 1 133 ? 46.004 35.789 -59.664 1.00 106.85 1183 LEU B CA 1
ATOM 3722 C C . LEU B 1 133 ? 46.941 36.049 -60.827 1.00 108.64 1183 LEU B C 1
ATOM 3723 O O . LEU B 1 133 ? 46.830 35.431 -61.875 1.00 109.77 1183 LEU B O 1
ATOM 3728 N N . LEU B 1 134 ? 47.865 36.976 -60.623 1.00 110.63 1184 LEU B N 1
ATOM 3729 C CA . LEU B 1 134 ? 48.860 37.338 -61.621 1.00 112.44 1184 LEU B CA 1
ATOM 3730 C C . LEU B 1 134 ? 50.020 37.911 -60.824 1.00 113.68 1184 LEU B C 1
ATOM 3731 O O . LEU B 1 134 ? 50.255 39.112 -60.816 1.00 114.76 1184 LEU B O 1
ATOM 3736 N N . MET B 1 135 ? 50.729 37.029 -60.137 1.00 114.58 1185 MET B N 1
ATOM 3737 C CA . MET B 1 135 ? 51.852 37.402 -59.299 1.00 115.91 1185 MET B CA 1
ATOM 3738 C C . MET B 1 135 ? 53.072 37.727 -60.154 1.00 116.68 1185 MET B C 1
ATOM 3739 O O . MET B 1 135 ? 53.199 37.224 -61.266 1.00 116.74 1185 MET B O 1
ATOM 3744 N N . SER B 1 136 ? 53.960 38.576 -59.634 1.00 118.68 1186 SER B N 1
ATOM 3745 C CA . SER B 1 136 ? 55.194 38.969 -60.340 1.00 118.59 1186 SER B CA 1
ATOM 3746 C C . SER B 1 136 ? 56.322 38.008 -59.985 1.00 118.88 1186 SER B C 1
ATOM 3747 O O . SER B 1 136 ? 56.224 37.252 -59.027 1.00 118.59 1186 SER B O 1
ATOM 3750 N N . PRO B 1 137 ? 57.416 38.037 -60.753 1.00 119.32 1187 PRO B N 1
ATOM 3751 C CA . PRO B 1 137 ? 58.556 37.160 -60.503 1.00 119.97 1187 PRO B CA 1
ATOM 3752 C C . PRO B 1 137 ? 59.012 37.026 -59.048 1.00 121.17 1187 PRO B C 1
ATOM 3753 O O . PRO B 1 137 ? 59.469 35.954 -58.658 1.00 121.66 1187 PRO B O 1
ATOM 3757 N N . GLN B 1 138 ? 58.882 38.087 -58.246 1.00 122.29 1188 GLN B N 1
ATOM 3758 C CA . GLN B 1 138 ? 59.329 38.047 -56.844 1.00 123.24 1188 GLN B CA 1
ATOM 3759 C C . GLN B 1 138 ? 58.248 37.872 -55.788 1.00 122.95 1188 GLN B C 1
ATOM 3760 O O . GLN B 1 138 ? 58.535 37.936 -54.596 1.00 123.41 1188 GLN B O 1
ATOM 3766 N N . GLY B 1 139 ? 57.009 37.672 -56.213 1.00 123.05 1189 GLY B N 1
ATOM 3767 C CA . GLY B 1 139 ? 55.936 37.496 -55.252 1.00 123.59 1189 GLY B CA 1
ATOM 3768 C C . GLY B 1 139 ? 54.969 38.660 -55.258 1.00 123.83 1189 GLY B C 1
ATOM 3769 O O . GLY B 1 139 ? 53.850 38.564 -54.748 1.00 123.47 1189 GLY B O 1
ATOM 3770 N N . GLN B 1 140 ? 55.402 39.769 -55.848 1.00 123.80 1190 GLN B N 1
ATOM 3771 C CA . GLN B 1 140 ? 54.579 40.973 -55.925 1.00 123.55 1190 GLN B CA 1
ATOM 3772 C C . GLN B 1 140 ? 53.261 40.668 -56.619 1.00 122.10 1190 GLN B C 1
ATOM 3773 O O . GLN B 1 140 ? 53.193 40.600 -57.843 1.00 122.46 1190 GLN B O 1
ATOM 3779 N N . VAL B 1 141 ? 52.209 40.486 -55.839 1.00 120.78 1191 VAL B N 1
ATOM 3780 C CA . VAL B 1 141 ? 50.904 40.204 -56.409 1.00 118.68 1191 VAL B CA 1
ATOM 3781 C C . VAL B 1 141 ? 50.379 41.416 -57.170 1.00 118.36 1191 VAL B C 1
ATOM 3782 O O . VAL B 1 141 ? 50.297 42.511 -56.622 1.00 118.39 1191 VAL B O 1
ATOM 3786 N N . LEU B 1 142 ? 50.017 41.214 -58.428 1.00 117.62 1192 LEU B N 1
ATOM 3787 C CA . LEU B 1 142 ? 49.500 42.295 -59.247 1.00 117.80 1192 LEU B CA 1
ATOM 3788 C C . LEU B 1 142 ? 47.993 42.169 -59.329 1.00 118.08 1192 LEU B C 1
ATOM 3789 O O . LEU B 1 142 ? 47.278 42.971 -58.732 1.00 119.27 1192 LEU B O 1
ATOM 3794 N N . SER B 1 143 ? 47.506 41.168 -60.060 1.00 118.54 1193 SER B N 1
ATOM 3795 C CA . SER B 1 143 ? 46.068 40.956 -60.174 1.00 118.71 1193 SER B CA 1
ATOM 3796 C C . SER B 1 143 ? 45.647 40.029 -59.046 1.00 118.70 1193 SER B C 1
ATOM 3797 O O . SER B 1 143 ? 46.481 39.299 -58.513 1.00 119.25 1193 SER B O 1
ATOM 3800 N N . ALA B 1 144 ? 44.367 40.057 -58.672 1.00 119.08 1194 ALA B N 1
ATOM 3801 C CA . ALA B 1 144 ? 43.885 39.198 -57.590 1.00 119.22 1194 ALA B CA 1
ATOM 3802 C C . ALA B 1 144 ? 42.413 39.391 -57.253 1.00 119.30 1194 ALA B C 1
ATOM 3803 O O . ALA B 1 144 ? 41.988 40.485 -56.872 1.00 119.27 1194 ALA B O 1
ATOM 3805 N N . HIS B 1 145 ? 41.639 38.319 -57.390 1.00 117.79 1195 HIS B N 1
ATOM 3806 C CA . HIS B 1 145 ? 40.218 38.355 -57.065 1.00 116.16 1195 HIS B CA 1
ATOM 3807 C C . HIS B 1 145 ? 39.598 36.970 -57.136 1.00 114.66 1195 HIS B C 1
ATOM 3808 O O . HIS B 1 145 ? 40.078 36.118 -57.876 1.00 115.27 1195 HIS B O 1
ATOM 3815 N N . VAL B 1 146 ? 38.539 36.754 -56.354 1.00 113.19 1196 VAL B N 1
ATOM 3816 C CA . VAL B 1 146 ? 37.835 35.474 -56.315 1.00 111.61 1196 VAL B CA 1
ATOM 3817 C C . VAL B 1 146 ? 36.398 35.636 -56.779 1.00 111.93 1196 VAL B C 1
ATOM 3818 O O . VAL B 1 146 ? 35.692 36.529 -56.330 1.00 112.02 1196 VAL B O 1
ATOM 3822 N N . SER B 1 147 ? 35.966 34.770 -57.681 1.00 112.25 1197 SER B N 1
ATOM 3823 C CA . SER B 1 147 ? 34.613 34.834 -58.189 1.00 113.41 1197 SER B CA 1
ATOM 3824 C C . SER B 1 147 ? 33.891 33.623 -57.636 1.00 113.73 1197 SER B C 1
ATOM 3825 O O . SER B 1 147 ? 34.113 32.504 -58.083 1.00 115.17 1197 SER B O 1
ATOM 3828 N N . GLY B 1 148 ? 33.026 33.848 -56.656 1.00 114.19 1198 GLY B N 1
ATOM 3829 C CA . GLY B 1 148 ? 32.308 32.743 -56.047 1.00 113.32 1198 GLY B CA 1
ATOM 3830 C C . GLY B 1 148 ? 30.792 32.744 -56.153 1.00 112.56 1198 GLY B C 1
ATOM 3831 O O . GLY B 1 148 ? 30.170 33.710 -56.596 1.00 113.13 1198 GLY B O 1
ATOM 3832 N N . ARG B 1 149 ? 30.200 31.640 -55.711 1.00 112.17 1199 ARG B N 1
ATOM 3833 C CA . ARG B 1 149 ? 28.759 31.457 -55.739 1.00 110.56 1199 ARG B CA 1
ATOM 3834 C C . ARG B 1 149 ? 28.420 30.337 -54.761 1.00 109.08 1199 ARG B C 1
ATOM 3835 O O . ARG B 1 149 ? 29.179 29.380 -54.629 1.00 109.65 1199 ARG B O 1
ATOM 3843 N N . VAL B 1 150 ? 27.300 30.475 -54.058 1.00 107.08 1200 VAL B N 1
ATOM 3844 C CA . VAL B 1 150 ? 26.856 29.464 -53.109 1.00 105.77 1200 VAL B CA 1
ATOM 3845 C C . VAL B 1 150 ? 25.621 28.762 -53.645 1.00 105.07 1200 VAL B C 1
ATOM 3846 O O . VAL B 1 150 ? 24.555 29.363 -53.736 1.00 105.36 1200 VAL B O 1
ATOM 3850 N N . VAL B 1 151 ? 25.767 27.490 -54.002 1.00 105.40 1201 VAL B N 1
ATOM 3851 C CA . VAL B 1 151 ? 24.652 26.730 -54.541 1.00 105.56 1201 VAL B CA 1
ATOM 3852 C C . VAL B 1 151 ? 24.033 25.900 -53.444 1.00 105.01 1201 VAL B C 1
ATOM 3853 O O . VAL B 1 151 ? 24.705 25.542 -52.480 1.00 104.97 1201 VAL B O 1
ATOM 3857 N N . MET B 1 152 ? 22.750 25.588 -53.599 1.00 104.70 1202 MET B N 1
ATOM 3858 C CA . MET B 1 152 ? 22.040 24.800 -52.600 1.00 105.09 1202 MET B CA 1
ATOM 3859 C C . MET B 1 152 ? 20.989 23.823 -53.149 1.00 105.53 1202 MET B C 1
ATOM 3860 O O . MET B 1 152 ? 20.141 24.191 -53.975 1.00 105.24 1202 MET B O 1
ATOM 3865 N N . LYS B 1 153 ? 21.066 22.574 -52.686 1.00 106.14 1203 LYS B N 1
ATOM 3866 C CA . LYS B 1 153 ? 20.108 21.534 -53.060 1.00 107.64 1203 LYS B CA 1
ATOM 3867 C C . LYS B 1 153 ? 19.184 21.447 -51.856 1.00 107.73 1203 LYS B C 1
ATOM 3868 O O . LYS B 1 153 ? 19.628 21.123 -50.757 1.00 107.36 1203 LYS B O 1
ATOM 3874 N N . SER B 1 154 ? 17.905 21.729 -52.049 1.00 108.16 1204 SER B N 1
ATOM 3875 C CA . SER B 1 154 ? 16.985 21.668 -50.936 1.00 109.45 1204 SER B CA 1
ATOM 3876 C C . SER B 1 154 ? 16.073 20.493 -51.023 1.00 110.06 1204 SER B C 1
ATOM 3877 O O . SER B 1 154 ? 15.398 20.281 -52.021 1.00 109.16 1204 SER B O 1
ATOM 3880 N N . TYR B 1 155 ? 16.054 19.734 -49.948 1.00 111.46 1205 TYR B N 1
ATOM 3881 C CA . TYR B 1 155 ? 15.193 18.581 -49.849 1.00 112.22 1205 TYR B CA 1
ATOM 3882 C C . TYR B 1 155 ? 14.506 18.712 -48.505 1.00 112.33 1205 TYR B C 1
ATOM 3883 O O . TYR B 1 155 ? 14.628 17.856 -47.626 1.00 111.56 1205 TYR B O 1
ATOM 3892 N N . LEU B 1 156 ? 13.804 19.832 -48.356 1.00 113.06 1206 LEU B N 1
ATOM 3893 C CA . LEU B 1 156 ? 13.066 20.138 -47.139 1.00 114.55 1206 LEU B CA 1
ATOM 3894 C C . LEU B 1 156 ? 11.559 20.095 -47.441 1.00 113.89 1206 LEU B C 1
ATOM 3895 O O . LEU B 1 156 ? 11.095 20.615 -48.458 1.00 112.23 1206 LEU B O 1
ATOM 3900 N N . SER B 1 157 ? 10.802 19.479 -46.546 1.00 113.39 1207 SER B N 1
ATOM 3901 C CA . SER B 1 157 ? 9.373 19.333 -46.728 1.00 113.32 1207 SER B CA 1
ATOM 3902 C C . SER B 1 157 ? 8.573 20.592 -46.438 1.00 112.87 1207 SER B C 1
ATOM 3903 O O . SER B 1 157 ? 8.649 21.154 -45.346 1.00 113.40 1207 SER B O 1
ATOM 3906 N N . GLY B 1 158 ? 7.796 21.031 -47.420 1.00 113.42 1208 GLY B N 1
ATOM 3907 C CA . GLY B 1 158 ? 6.970 22.210 -47.231 1.00 113.75 1208 GLY B CA 1
ATOM 3908 C C . GLY B 1 158 ? 7.628 23.521 -47.602 1.00 113.12 1208 GLY B C 1
ATOM 3909 O O . GLY B 1 158 ? 8.122 23.679 -48.716 1.00 114.29 1208 GLY B O 1
ATOM 3910 N N . MET B 1 159 ? 7.617 24.469 -46.670 1.00 111.90 1209 MET B N 1
ATOM 3911 C CA . MET B 1 159 ? 8.214 25.785 -46.879 1.00 111.50 1209 MET B CA 1
ATOM 3912 C C . MET B 1 159 ? 8.848 26.282 -45.603 1.00 111.48 1209 MET B C 1
ATOM 3913 O O . MET B 1 159 ? 8.464 27.325 -45.075 1.00 112.08 1209 MET B O 1
ATOM 3918 N N . PRO B 1 160 ? 9.841 25.552 -45.091 1.00 111.32 1210 PRO B N 1
ATOM 3919 C CA . PRO B 1 160 ? 10.502 25.966 -43.857 1.00 110.84 1210 PRO B CA 1
ATOM 3920 C C . PRO B 1 160 ? 11.256 27.267 -44.025 1.00 111.55 1210 PRO B C 1
ATOM 3921 O O . PRO B 1 160 ? 11.867 27.510 -45.058 1.00 111.21 1210 PRO B O 1
ATOM 3925 N N . GLU B 1 161 ? 11.199 28.111 -43.008 1.00 112.99 1211 GLU B N 1
ATOM 3926 C CA . GLU B 1 161 ? 11.921 29.365 -43.052 1.00 114.52 1211 GLU B CA 1
ATOM 3927 C C . GLU B 1 161 ? 13.355 29.071 -42.613 1.00 114.29 1211 GLU B C 1
ATOM 3928 O O . GLU B 1 161 ? 13.569 28.408 -41.591 1.00 114.01 1211 GLU B O 1
ATOM 3934 N N . CYS B 1 162 ? 14.326 29.560 -43.390 1.00 114.27 1212 CYS B N 1
ATOM 3935 C CA . CYS B 1 162 ? 15.746 29.338 -43.105 1.00 114.02 1212 CYS B CA 1
ATOM 3936 C C . CYS B 1 162 ? 16.593 30.604 -42.931 1.00 113.34 1212 CYS B C 1
ATOM 3937 O O . CYS B 1 162 ? 16.327 31.649 -43.542 1.00 112.68 1212 CYS B O 1
ATOM 3940 N N . LYS B 1 163 ? 17.626 30.488 -42.099 1.00 113.02 1213 LYS B N 1
ATOM 3941 C CA . LYS B 1 163 ? 18.526 31.600 -41.826 1.00 113.50 1213 LYS B CA 1
ATOM 3942 C C . LYS B 1 163 ? 19.961 31.125 -42.067 1.00 113.33 1213 LYS B C 1
ATOM 3943 O O . LYS B 1 163 ? 20.492 30.308 -41.305 1.00 113.46 1213 LYS B O 1
ATOM 3949 N N . PHE B 1 164 ? 20.579 31.632 -43.131 1.00 113.42 1214 PHE B N 1
ATOM 3950 C CA . PHE B 1 164 ? 21.948 31.262 -43.466 1.00 113.51 1214 PHE B CA 1
ATOM 3951 C C . PHE B 1 164 ? 22.926 32.260 -42.871 1.00 113.61 1214 PHE B C 1
ATOM 3952 O O . PHE B 1 164 ? 22.737 33.467 -43.007 1.00 113.31 1214 PHE B O 1
ATOM 3960 N N . GLY B 1 165 ? 23.973 31.755 -42.221 1.00 114.48 1215 GLY B N 1
ATOM 3961 C CA . GLY B 1 165 ? 24.965 32.634 -41.619 1.00 116.16 1215 GLY B CA 1
ATOM 3962 C C . GLY B 1 165 ? 26.419 32.225 -41.815 1.00 117.62 1215 GLY B C 1
ATOM 3963 O O . GLY B 1 165 ? 26.754 31.040 -41.766 1.00 118.19 1215 GLY B O 1
ATOM 3964 N N . MET B 1 166 ? 27.294 33.203 -42.029 1.00 118.93 1216 MET B N 1
ATOM 3965 C CA . MET B 1 166 ? 28.710 32.908 -42.224 1.00 121.23 1216 MET B CA 1
ATOM 3966 C C . MET B 1 166 ? 29.601 33.861 -41.449 1.00 122.91 1216 MET B C 1
ATOM 3967 O O . MET B 1 166 ? 29.118 34.638 -40.624 1.00 123.65 1216 MET B O 1
ATOM 3972 N N . ASN B 1 167 ? 30.902 33.785 -41.748 1.00 124.39 1217 ASN B N 1
ATOM 3973 C CA . ASN B 1 167 ? 31.962 34.615 -41.161 1.00 126.81 1217 ASN B CA 1
ATOM 3974 C C . ASN B 1 167 ? 33.313 34.144 -41.711 1.00 127.32 1217 ASN B C 1
ATOM 3975 O O . ASN B 1 167 ? 33.310 33.299 -42.632 1.00 126.68 1217 ASN B O 1
ATOM 3980 N N . ASP B 1 195 ? 30.705 43.110 -53.594 1.00 128.84 1245 ASP B N 1
ATOM 3981 C CA . ASP B 1 195 ? 29.357 43.108 -54.159 1.00 129.35 1245 ASP B CA 1
ATOM 3982 C C . ASP B 1 195 ? 28.847 41.674 -54.170 1.00 127.62 1245 ASP B C 1
ATOM 3983 O O . ASP B 1 195 ? 29.611 40.736 -53.913 1.00 127.83 1245 ASP B O 1
ATOM 3988 N N . CYS B 1 196 ? 27.565 41.507 -54.478 1.00 125.74 1246 CYS B N 1
ATOM 3989 C CA . CYS B 1 196 ? 26.963 40.186 -54.514 1.00 122.91 1246 CYS B CA 1
ATOM 3990 C C . CYS B 1 196 ? 25.474 40.245 -54.791 1.00 121.46 1246 CYS B C 1
ATOM 3991 O O . CYS B 1 196 ? 24.814 41.248 -54.517 1.00 121.26 1246 CYS B O 1
ATOM 3994 N N . THR B 1 197 ? 24.954 39.156 -55.338 1.00 119.65 1247 THR B N 1
ATOM 3995 C CA . THR B 1 197 ? 23.536 39.053 -55.647 1.00 118.24 1247 THR B CA 1
ATOM 3996 C C . THR B 1 197 ? 22.910 38.003 -54.726 1.00 116.86 1247 THR B C 1
ATOM 3997 O O . THR B 1 197 ? 23.621 37.340 -53.980 1.00 116.65 1247 THR B O 1
ATOM 4001 N N . PHE B 1 198 ? 21.587 37.866 -54.764 1.00 115.16 1248 PHE B N 1
ATOM 4002 C CA . PHE B 1 198 ? 20.895 36.887 -53.936 1.00 113.81 1248 PHE B CA 1
ATOM 4003 C C . PHE B 1 198 ? 19.675 36.320 -54.623 1.00 114.87 1248 PHE B C 1
ATOM 4004 O O . PHE B 1 198 ? 18.980 37.031 -55.338 1.00 115.82 1248 PHE B O 1
ATOM 4012 N N . HIS B 1 199 ? 19.402 35.040 -54.401 1.00 116.87 1249 HIS B N 1
ATOM 4013 C CA . HIS B 1 199 ? 18.237 34.416 -55.012 1.00 118.09 1249 HIS B CA 1
ATOM 4014 C C . HIS B 1 199 ? 16.990 35.160 -54.548 1.00 119.02 1249 HIS B C 1
ATOM 4015 O O . HIS B 1 199 ? 16.860 35.481 -53.371 1.00 118.77 1249 HIS B O 1
ATOM 4022 N N . GLN B 1 200 ? 16.080 35.438 -55.473 1.00 120.08 1250 GLN B N 1
ATOM 4023 C CA . GLN B 1 200 ? 14.852 36.156 -55.149 1.00 122.28 1250 GLN B CA 1
ATOM 4024 C C . GLN B 1 200 ? 14.253 35.830 -53.775 1.00 121.63 1250 GLN B C 1
ATOM 4025 O O . GLN B 1 200 ? 13.952 36.733 -52.994 1.00 121.93 1250 GLN B O 1
ATOM 4031 N N . CYS B 1 201 ? 14.096 34.544 -53.480 1.00 120.88 1251 CYS B N 1
ATOM 4032 C CA . CYS B 1 201 ? 13.511 34.105 -52.216 1.00 120.89 1251 CYS B CA 1
ATOM 4033 C C . CYS B 1 201 ? 14.233 34.621 -50.963 1.00 120.12 1251 CYS B C 1
ATOM 4034 O O . CYS B 1 201 ? 13.830 34.304 -49.837 1.00 120.28 1251 CYS B O 1
ATOM 4037 N N . VAL B 1 202 ? 15.291 35.408 -51.144 1.00 119.94 1252 VAL B N 1
ATOM 4038 C CA . VAL B 1 202 ? 16.032 35.924 -49.995 1.00 119.37 1252 VAL B CA 1
ATOM 4039 C C . VAL B 1 202 ? 15.439 37.224 -49.472 1.00 119.26 1252 VAL B C 1
ATOM 4040 O O . VAL B 1 202 ? 15.319 38.208 -50.202 1.00 118.44 1252 VAL B O 1
ATOM 4044 N N . ARG B 1 203 ? 15.057 37.213 -48.201 1.00 120.03 1253 ARG B N 1
ATOM 4045 C CA . ARG B 1 203 ? 14.496 38.397 -47.579 1.00 121.51 1253 ARG B CA 1
ATOM 4046 C C . ARG B 1 203 ? 15.670 39.361 -47.443 1.00 122.99 1253 ARG B C 1
ATOM 4047 O O . ARG B 1 203 ? 16.716 39.002 -46.897 1.00 123.53 1253 ARG B O 1
ATOM 4055 N N . LEU B 1 204 ? 15.505 40.559 -48.000 1.00 125.29 1254 LEU B N 1
ATOM 4056 C CA . LEU B 1 204 ? 16.540 41.590 -47.969 1.00 126.97 1254 LEU B CA 1
ATOM 4057 C C . LEU B 1 204 ? 16.919 41.960 -46.526 1.00 127.81 1254 LEU B C 1
ATOM 4058 O O . LEU B 1 204 ? 16.092 42.496 -45.776 1.00 127.69 1254 LEU B O 1
ATOM 4063 N N . SER B 1 205 ? 18.164 41.656 -46.146 1.00 129.22 1255 SER B N 1
ATOM 4064 C CA . SER B 1 205 ? 18.687 41.948 -44.798 1.00 130.37 1255 SER B CA 1
ATOM 4065 C C . SER B 1 205 ? 20.202 41.722 -44.705 1.00 130.71 1255 SER B C 1
ATOM 4066 O O . SER B 1 205 ? 20.797 42.044 -43.644 1.00 131.52 1255 SER B O 1
ATOM 4069 N N . ARG B 1 211 ? 27.172 38.078 -39.690 1.00 124.26 1261 ARG B N 1
ATOM 4070 C CA . ARG B 1 211 ? 26.448 38.179 -40.988 1.00 123.68 1261 ARG B CA 1
ATOM 4071 C C . ARG B 1 211 ? 25.426 37.063 -41.040 1.00 123.75 1261 ARG B C 1
ATOM 4072 O O . ARG B 1 211 ? 25.615 36.027 -40.397 1.00 123.98 1261 ARG B O 1
ATOM 4074 N N . SER B 1 212 ? 24.346 37.289 -41.796 1.00 124.06 1262 SER B N 1
ATOM 4075 C CA . SER B 1 212 ? 23.262 36.310 -41.962 1.00 123.21 1262 SER B CA 1
ATOM 4076 C C . SER B 1 212 ? 22.040 36.804 -42.763 1.00 121.92 1262 SER B C 1
ATOM 4077 O O . SER B 1 212 ? 21.554 37.928 -42.569 1.00 122.26 1262 SER B O 1
ATOM 4080 N N . ILE B 1 213 ? 21.551 35.949 -43.662 1.00 119.78 1263 ILE B N 1
ATOM 4081 C CA . ILE B 1 213 ? 20.384 36.260 -44.485 1.00 118.87 1263 ILE B CA 1
ATOM 4082 C C . ILE B 1 213 ? 19.250 35.245 -44.240 1.00 118.56 1263 ILE B C 1
ATOM 4083 O O . ILE B 1 213 ? 19.509 34.088 -43.880 1.00 118.26 1263 ILE B O 1
ATOM 4088 N N . SER B 1 214 ? 17.999 35.671 -44.424 1.00 117.98 1264 SER B N 1
ATOM 4089 C CA . SER B 1 214 ? 16.854 34.777 -44.219 1.00 117.19 1264 SER B CA 1
ATOM 4090 C C . SER B 1 214 ? 16.183 34.482 -45.557 1.00 115.79 1264 SER B C 1
ATOM 4091 O O . SER B 1 214 ? 16.397 35.206 -46.535 1.00 115.20 1264 SER B O 1
ATOM 4094 N N . PHE B 1 215 ? 15.360 33.435 -45.595 1.00 115.29 1265 PHE B N 1
ATOM 4095 C CA . PHE B 1 215 ? 14.675 33.072 -46.837 1.00 113.78 1265 PHE B CA 1
ATOM 4096 C C . PHE B 1 215 ? 13.829 31.800 -46.758 1.00 113.34 1265 PHE B C 1
ATOM 4097 O O . PHE B 1 215 ? 13.968 30.996 -45.828 1.00 112.68 1265 PHE B O 1
ATOM 4105 N N . ILE B 1 216 ? 12.954 31.634 -47.748 1.00 112.72 1266 ILE B N 1
ATOM 4106 C CA . ILE B 1 216 ? 12.118 30.446 -47.865 1.00 113.49 1266 ILE B CA 1
ATOM 4107 C C . ILE B 1 216 ? 12.636 29.770 -49.133 1.00 113.16 1266 ILE B C 1
ATOM 4108 O O . ILE B 1 216 ? 12.314 30.190 -50.248 1.00 112.20 1266 ILE B O 1
ATOM 4113 N N . PRO B 1 217 ? 13.462 28.717 -48.967 1.00 112.58 1267 PRO B N 1
ATOM 4114 C CA . PRO B 1 217 ? 14.090 27.925 -50.025 1.00 112.16 1267 PRO B CA 1
ATOM 4115 C C . PRO B 1 217 ? 13.181 27.274 -51.041 1.00 112.36 1267 PRO B C 1
ATOM 4116 O O . PRO B 1 217 ? 12.341 26.457 -50.687 1.00 112.66 1267 PRO B O 1
ATOM 4120 N N . PRO B 1 218 ? 13.338 27.630 -52.328 1.00 112.75 1268 PRO B N 1
ATOM 4121 C CA . PRO B 1 218 ? 12.499 27.029 -53.365 1.00 113.94 1268 PRO B CA 1
ATOM 4122 C C . PRO B 1 218 ? 12.919 25.581 -53.350 1.00 114.94 1268 PRO B C 1
ATOM 4123 O O . PRO B 1 218 ? 14.020 25.272 -52.893 1.00 114.00 1268 PRO B O 1
ATOM 4127 N N . ASP B 1 219 ? 12.075 24.683 -53.832 1.00 117.10 1269 ASP B N 1
ATOM 4128 C CA . ASP B 1 219 ? 12.482 23.294 -53.789 1.00 118.85 1269 ASP B CA 1
ATOM 4129 C C . ASP B 1 219 ? 13.432 22.982 -54.911 1.00 118.24 1269 ASP B C 1
ATOM 4130 O O . ASP B 1 219 ? 13.381 23.605 -55.965 1.00 118.56 1269 ASP B O 1
ATOM 4135 N N . GLY B 1 220 ? 14.313 22.022 -54.674 1.00 117.04 1270 GLY B N 1
ATOM 4136 C CA . GLY B 1 220 ? 15.261 21.653 -55.698 1.00 116.42 1270 GLY B CA 1
ATOM 4137 C C . GLY B 1 220 ? 16.592 22.333 -55.487 1.00 115.38 1270 GLY B C 1
ATOM 4138 O O . GLY B 1 220 ? 17.017 22.545 -54.354 1.00 114.73 1270 GLY B O 1
ATOM 4139 N N . GLU B 1 221 ? 17.245 22.684 -56.586 1.00 114.65 1271 GLU B N 1
ATOM 4140 C CA . GLU B 1 221 ? 18.546 23.322 -56.527 1.00 114.67 1271 GLU B CA 1
ATOM 4141 C C . GLU B 1 221 ? 18.495 24.729 -57.091 1.00 114.13 1271 GLU B C 1
ATOM 4142 O O . GLU B 1 221 ? 17.808 24.992 -58.076 1.00 114.60 1271 GLU B O 1
ATOM 4148 N N . PHE B 1 222 ? 19.235 25.635 -56.468 1.00 113.89 1272 PHE B N 1
ATOM 4149 C CA . PHE B 1 222 ? 19.257 27.024 -56.917 1.00 113.96 1272 PHE B CA 1
ATOM 4150 C C . PHE B 1 222 ? 20.512 27.730 -56.412 1.00 113.14 1272 PHE B C 1
ATOM 4151 O O . PHE B 1 222 ? 21.183 27.253 -55.488 1.00 112.23 1272 PHE B O 1
ATOM 4159 N N . GLU B 1 223 ? 20.815 28.877 -57.010 1.00 111.86 1273 GLU B N 1
ATOM 4160 C CA . GLU B 1 223 ? 21.975 29.659 -56.595 1.00 111.64 1273 GLU B CA 1
ATOM 4161 C C . GLU B 1 223 ? 21.499 30.604 -55.505 1.00 111.82 1273 GLU B C 1
ATOM 4162 O O . GLU B 1 223 ? 20.979 31.681 -55.798 1.00 112.56 1273 GLU B O 1
ATOM 4168 N N . LEU B 1 224 ? 21.659 30.198 -54.250 1.00 111.84 1274 LEU B N 1
ATOM 4169 C CA . LEU B 1 224 ? 21.234 31.029 -53.126 1.00 111.22 1274 LEU B CA 1
ATOM 4170 C C . LEU B 1 224 ? 21.775 32.434 -53.282 1.00 111.35 1274 LEU B C 1
ATOM 4171 O O . LEU B 1 224 ? 21.036 33.410 -53.171 1.00 111.01 1274 LEU B O 1
ATOM 4176 N N . MET B 1 225 ? 23.072 32.525 -53.545 1.00 111.18 1275 MET B N 1
ATOM 4177 C CA . MET B 1 225 ? 23.708 33.818 -53.713 1.00 112.31 1275 MET B CA 1
ATOM 4178 C C . MET B 1 225 ? 24.989 33.733 -54.535 1.00 112.92 1275 MET B C 1
ATOM 4179 O O . MET B 1 225 ? 25.534 32.652 -54.758 1.00 113.60 1275 MET B O 1
ATOM 4184 N N . ARG B 1 226 ? 25.457 34.892 -54.982 1.00 113.22 1276 ARG B N 1
ATOM 4185 C CA . ARG B 1 226 ? 26.678 35.012 -55.761 1.00 112.81 1276 ARG B CA 1
ATOM 4186 C C . ARG B 1 226 ? 27.467 36.119 -55.102 1.00 112.78 1276 ARG B C 1
ATOM 4187 O O . ARG B 1 226 ? 26.917 36.884 -54.324 1.00 113.87 1276 ARG B O 1
ATOM 4195 N N . TYR B 1 227 ? 28.750 36.218 -55.413 1.00 112.00 1277 TYR B N 1
ATOM 4196 C CA . TYR B 1 227 ? 29.580 37.261 -54.824 1.00 111.59 1277 TYR B CA 1
ATOM 4197 C C . TYR B 1 227 ? 30.936 37.306 -55.495 1.00 112.73 1277 TYR B C 1
ATOM 4198 O O . TYR B 1 227 ? 31.242 36.480 -56.348 1.00 114.00 1277 TYR B O 1
ATOM 4207 N N . ARG B 1 228 ? 31.754 38.268 -55.094 1.00 113.55 1278 ARG B N 1
ATOM 4208 C CA . ARG B 1 228 ? 33.085 38.414 -55.658 1.00 114.33 1278 ARG B CA 1
ATOM 4209 C C . ARG B 1 228 ? 33.916 39.218 -54.663 1.00 114.58 1278 ARG B C 1
ATOM 4210 O O . ARG B 1 228 ? 33.496 40.295 -54.250 1.00 115.10 1278 ARG B O 1
ATOM 4218 N N . THR B 1 229 ? 35.069 38.687 -54.256 1.00 113.89 1279 THR B N 1
ATOM 4219 C CA . THR B 1 229 ? 35.928 39.387 -53.301 1.00 114.24 1279 THR B CA 1
ATOM 4220 C C . THR B 1 229 ? 37.305 39.618 -53.885 1.00 115.13 1279 THR B C 1
ATOM 4221 O O . THR B 1 229 ? 37.676 38.997 -54.878 1.00 115.12 1279 THR B O 1
ATOM 4225 N N . THR B 1 230 ? 38.060 40.506 -53.248 1.00 116.30 1280 THR B N 1
ATOM 4226 C CA . THR B 1 230 ? 39.396 40.853 -53.705 1.00 117.04 1280 THR B CA 1
ATOM 4227 C C . THR B 1 230 ? 40.348 41.056 -52.531 1.00 117.41 1280 THR B C 1
ATOM 4228 O O . THR B 1 230 ? 41.564 41.012 -52.687 1.00 117.49 1280 THR B O 1
ATOM 4232 N N . LYS B 1 231 ? 39.793 41.272 -51.349 1.00 117.82 1281 LYS B N 1
ATOM 4233 C CA . LYS B 1 231 ? 40.623 41.500 -50.178 1.00 118.38 1281 LYS B CA 1
ATOM 4234 C C . LYS B 1 231 ? 40.879 40.221 -49.383 1.00 118.62 1281 LYS B C 1
ATOM 4235 O O . LYS B 1 231 ? 40.024 39.333 -49.317 1.00 118.68 1281 LYS B O 1
ATOM 4241 N N . ASP B 1 232 ? 42.077 40.131 -48.808 1.00 118.30 1282 ASP B N 1
ATOM 4242 C CA . ASP B 1 232 ? 42.469 39.004 -47.953 1.00 118.17 1282 ASP B CA 1
ATOM 4243 C C . ASP B 1 232 ? 42.336 37.600 -48.543 1.00 116.69 1282 ASP B C 1
ATOM 4244 O O . ASP B 1 232 ? 42.171 36.623 -47.806 1.00 116.62 1282 ASP B O 1
ATOM 4249 N N . ILE B 1 233 ? 42.427 37.496 -49.863 1.00 114.41 1283 ILE B N 1
ATOM 4250 C CA . ILE B 1 233 ? 42.312 36.207 -50.513 1.00 111.93 1283 ILE B CA 1
ATOM 4251 C C . ILE B 1 233 ? 43.458 35.277 -50.161 1.00 111.45 1283 ILE B C 1
ATOM 4252 O O . ILE B 1 233 ? 44.602 35.712 -50.028 1.00 112.19 1283 ILE B O 1
ATOM 4257 N N . ILE B 1 234 ? 43.140 33.994 -49.991 1.00 111.52 1284 ILE B N 1
ATOM 4258 C CA . ILE B 1 234 ? 44.148 32.985 -49.668 1.00 110.60 1284 ILE B CA 1
ATOM 4259 C C . ILE B 1 234 ? 44.658 32.441 -51.000 1.00 111.09 1284 ILE B C 1
ATOM 4260 O O . ILE B 1 234 ? 43.867 32.000 -51.837 1.00 111.33 1284 ILE B O 1
ATOM 4265 N N . LEU B 1 235 ? 45.969 32.485 -51.211 1.00 109.82 1285 LEU B N 1
ATOM 4266 C CA . LEU B 1 235 ? 46.525 31.971 -52.448 1.00 108.34 1285 LEU B CA 1
ATOM 4267 C C . LEU B 1 235 ? 47.000 30.550 -52.198 1.00 108.05 1285 LEU B C 1
ATOM 4268 O O . LEU B 1 235 ? 48.011 30.336 -51.539 1.00 108.28 1285 LEU B O 1
ATOM 4273 N N . PRO B 1 236 ? 46.253 29.555 -52.699 1.00 108.06 1286 PRO B N 1
ATOM 4274 C CA . PRO B 1 236 ? 46.617 28.151 -52.519 1.00 106.46 1286 PRO B CA 1
ATOM 4275 C C . PRO B 1 236 ? 48.105 27.896 -52.712 1.00 107.09 1286 PRO B C 1
ATOM 4276 O O . PRO B 1 236 ? 48.805 27.557 -51.765 1.00 106.35 1286 PRO B O 1
ATOM 4280 N N . PHE B 1 237 ? 48.583 28.071 -53.940 1.00 107.73 1287 PHE B N 1
ATOM 4281 C CA . PHE B 1 237 ? 49.991 27.867 -54.255 1.00 108.45 1287 PHE B CA 1
ATOM 4282 C C . PHE B 1 237 ? 50.723 29.176 -54.539 1.00 110.51 1287 PHE B C 1
ATOM 4283 O O . PHE B 1 237 ? 50.106 30.197 -54.857 1.00 111.47 1287 PHE B O 1
ATOM 4291 N N . ARG B 1 238 ? 52.047 29.121 -54.423 1.00 111.96 1288 ARG B N 1
ATOM 4292 C CA . ARG B 1 238 ? 52.920 30.253 -54.676 1.00 112.93 1288 ARG B CA 1
ATOM 4293 C C . ARG B 1 238 ? 53.943 29.663 -55.624 1.00 112.03 1288 ARG B C 1
ATOM 4294 O O . ARG B 1 238 ? 54.438 28.562 -55.386 1.00 111.71 1288 ARG B O 1
ATOM 4302 N N . VAL B 1 239 ? 54.244 30.368 -56.708 1.00 111.12 1289 VAL B N 1
ATOM 4303 C CA . VAL B 1 239 ? 55.210 29.857 -57.665 1.00 110.24 1289 VAL B CA 1
ATOM 4304 C C . VAL B 1 239 ? 56.522 30.641 -57.705 1.00 111.73 1289 VAL B C 1
ATOM 4305 O O . VAL B 1 239 ? 56.545 31.853 -57.924 1.00 111.50 1289 VAL B O 1
ATOM 4309 N N . ILE B 1 240 ? 57.615 29.924 -57.483 1.00 111.57 1290 ILE B N 1
ATOM 4310 C CA . ILE B 1 240 ? 58.943 30.502 -57.489 1.00 112.20 1290 ILE B CA 1
ATOM 4311 C C . ILE B 1 240 ? 59.612 30.095 -58.794 1.00 112.60 1290 ILE B C 1
ATOM 4312 O O . ILE B 1 240 ? 60.225 29.035 -58.882 1.00 113.24 1290 ILE B O 1
ATOM 4317 N N . PRO B 1 241 ? 59.467 30.919 -59.841 1.00 113.03 1291 PRO B N 1
ATOM 4318 C CA . PRO B 1 241 ? 60.062 30.648 -61.147 1.00 113.91 1291 PRO B CA 1
ATOM 4319 C C . PRO B 1 241 ? 61.490 31.161 -61.275 1.00 114.48 1291 PRO B C 1
ATOM 4320 O O . PRO B 1 241 ? 61.778 32.291 -60.908 1.00 115.70 1291 PRO B O 1
ATOM 4324 N N . LEU B 1 242 ? 62.381 30.333 -61.804 1.00 114.59 1292 LEU B N 1
ATOM 4325 C CA . LEU B 1 242 ? 63.766 30.734 -61.990 1.00 113.74 1292 LEU B CA 1
ATOM 4326 C C . LEU B 1 242 ? 64.295 30.227 -63.321 1.00 114.33 1292 LEU B C 1
ATOM 4327 O O . LEU B 1 242 ? 64.573 29.047 -63.475 1.00 114.57 1292 LEU B O 1
ATOM 4332 N N . VAL B 1 243 ? 64.411 31.131 -64.286 1.00 114.94 1293 VAL B N 1
ATOM 4333 C CA . VAL B 1 243 ? 64.917 30.799 -65.613 1.00 115.88 1293 VAL B CA 1
ATOM 4334 C C . VAL B 1 243 ? 66.231 31.520 -65.890 1.00 119.60 1293 VAL B C 1
ATOM 4335 O O . VAL B 1 243 ? 66.319 32.734 -65.745 1.00 120.31 1293 VAL B O 1
ATOM 4339 N N . ARG B 1 244 ? 67.245 30.775 -66.309 1.00 121.72 1294 ARG B N 1
ATOM 4340 C CA . ARG B 1 244 ? 68.549 31.357 -66.583 1.00 124.35 1294 ARG B CA 1
ATOM 4341 C C . ARG B 1 244 ? 68.977 31.044 -68.012 1.00 125.41 1294 ARG B C 1
ATOM 4342 O O . ARG B 1 244 ? 68.557 30.050 -68.592 1.00 125.70 1294 ARG B O 1
ATOM 4350 N N . GLU B 1 245 ? 69.812 31.909 -68.575 1.00 127.18 1295 GLU B N 1
ATOM 4351 C CA . GLU B 1 245 ? 70.310 31.735 -69.933 1.00 128.56 1295 GLU B CA 1
ATOM 4352 C C . GLU B 1 245 ? 71.793 31.414 -69.961 1.00 129.21 1295 GLU B C 1
ATOM 4353 O O . GLU B 1 245 ? 72.609 32.115 -69.356 1.00 130.28 1295 GLU B O 1
ATOM 4359 N N . VAL B 1 246 ? 72.133 30.339 -70.661 1.00 128.76 1296 VAL B N 1
ATOM 4360 C CA . VAL B 1 246 ? 73.520 29.908 -70.774 1.00 128.31 1296 VAL B CA 1
ATOM 4361 C C . VAL B 1 246 ? 73.894 29.854 -72.262 1.00 128.62 1296 VAL B C 1
ATOM 4362 O O . VAL B 1 246 ? 73.766 28.814 -72.918 1.00 128.47 1296 VAL B O 1
ATOM 4366 N N . GLY B 1 247 ? 74.350 30.986 -72.793 1.00 128.08 1297 GLY B N 1
ATOM 4367 C CA . GLY B 1 247 ? 74.706 31.044 -74.201 1.00 129.18 1297 GLY B CA 1
ATOM 4368 C C . GLY B 1 247 ? 73.448 31.176 -75.038 1.00 129.07 1297 GLY B C 1
ATOM 4369 O O . GLY B 1 247 ? 72.541 31.927 -74.686 1.00 129.70 1297 GLY B O 1
ATOM 4370 N N . ARG B 1 248 ? 73.371 30.451 -76.143 1.00 127.88 1298 ARG B N 1
ATOM 4371 C CA . ARG B 1 248 ? 72.186 30.535 -76.976 1.00 126.99 1298 ARG B CA 1
ATOM 4372 C C . ARG B 1 248 ? 71.448 29.204 -76.951 1.00 126.94 1298 ARG B C 1
ATOM 4373 O O . ARG B 1 248 ? 70.227 29.180 -76.813 1.00 127.75 1298 ARG B O 1
ATOM 4381 N N . THR B 1 249 ? 72.187 28.100 -77.060 1.00 126.41 1299 THR B N 1
ATOM 4382 C CA . THR B 1 249 ? 71.592 26.759 -77.052 1.00 125.68 1299 THR B CA 1
ATOM 4383 C C . THR B 1 249 ? 71.010 26.348 -75.701 1.00 125.38 1299 THR B C 1
ATOM 4384 O O . THR B 1 249 ? 70.019 25.607 -75.636 1.00 125.23 1299 THR B O 1
ATOM 4388 N N . LYS B 1 250 ? 71.625 26.824 -74.625 1.00 123.70 1300 LYS B N 1
ATOM 4389 C CA . LYS B 1 250 ? 71.158 26.478 -73.290 1.00 121.12 1300 LYS B CA 1
ATOM 4390 C C . LYS B 1 250 ? 70.257 27.523 -72.623 1.00 120.03 1300 LYS B C 1
ATOM 4391 O O . LYS B 1 250 ? 70.454 28.738 -72.747 1.00 120.09 1300 LYS B O 1
ATOM 4397 N N . LEU B 1 251 ? 69.257 27.001 -71.919 1.00 118.95 1301 LEU B N 1
ATOM 4398 C CA . LEU B 1 251 ? 68.262 27.778 -71.192 1.00 116.65 1301 LEU B CA 1
ATOM 4399 C C . LEU B 1 251 ? 67.820 26.899 -70.010 1.00 117.61 1301 LEU B C 1
ATOM 4400 O O . LEU B 1 251 ? 67.089 25.931 -70.196 1.00 117.74 1301 LEU B O 1
ATOM 4405 N N . GLU B 1 252 ? 68.277 27.232 -68.804 1.00 117.58 1302 GLU B N 1
ATOM 4406 C CA . GLU B 1 252 ? 67.946 26.453 -67.610 1.00 117.43 1302 GLU B CA 1
ATOM 4407 C C . GLU B 1 252 ? 66.642 26.912 -66.973 1.00 116.93 1302 GLU B C 1
ATOM 4408 O O . GLU B 1 252 ? 66.288 28.089 -67.051 1.00 118.62 1302 GLU B O 1
ATOM 4414 N N . VAL B 1 253 ? 65.929 25.986 -66.338 1.00 114.63 1303 VAL B N 1
ATOM 4415 C CA . VAL B 1 253 ? 64.673 26.328 -65.686 1.00 112.69 1303 VAL B CA 1
ATOM 4416 C C . VAL B 1 253 ? 64.423 25.518 -64.438 1.00 112.52 1303 VAL B C 1
ATOM 4417 O O . VAL B 1 253 ? 64.498 24.301 -64.457 1.00 112.05 1303 VAL B O 1
ATOM 4421 N N . LYS B 1 254 ? 64.112 26.204 -63.352 1.00 111.56 1304 LYS B N 1
ATOM 4422 C CA . LYS B 1 254 ? 63.842 25.543 -62.094 1.00 110.78 1304 LYS B CA 1
ATOM 4423 C C . LYS B 1 254 ? 62.664 26.246 -61.452 1.00 111.61 1304 LYS B C 1
ATOM 4424 O O . LYS B 1 254 ? 62.794 27.369 -60.970 1.00 112.73 1304 LYS B O 1
ATOM 4430 N N . VAL B 1 255 ? 61.509 25.591 -61.459 1.00 111.63 1305 VAL B N 1
ATOM 4431 C CA . VAL B 1 255 ? 60.312 26.156 -60.855 1.00 109.98 1305 VAL B CA 1
ATOM 4432 C C . VAL B 1 255 ? 59.895 25.332 -59.641 1.00 110.43 1305 VAL B C 1
ATOM 4433 O O . VAL B 1 255 ? 59.882 24.101 -59.687 1.00 110.65 1305 VAL B O 1
ATOM 4437 N N . VAL B 1 256 ? 59.573 26.020 -58.552 1.00 109.43 1306 VAL B N 1
ATOM 4438 C CA . VAL B 1 256 ? 59.159 25.359 -57.331 1.00 108.64 1306 VAL B CA 1
ATOM 4439 C C . VAL B 1 256 ? 57.834 25.924 -56.868 1.00 108.26 1306 VAL B C 1
ATOM 4440 O O . VAL B 1 256 ? 57.635 27.136 -56.867 1.00 108.77 1306 VAL B O 1
ATOM 4444 N N . ILE B 1 257 ? 56.920 25.043 -56.485 1.00 108.29 1307 ILE B N 1
ATOM 4445 C CA . ILE B 1 257 ? 55.616 25.477 -56.023 1.00 107.91 1307 ILE B CA 1
ATOM 4446 C C . ILE B 1 257 ? 55.478 25.165 -54.555 1.00 109.05 1307 ILE B C 1
ATOM 4447 O O . ILE B 1 257 ? 55.910 24.106 -54.100 1.00 108.89 1307 ILE B O 1
ATOM 4452 N N . LYS B 1 258 ? 54.892 26.098 -53.813 1.00 109.54 1308 LYS B N 1
ATOM 4453 C CA . LYS B 1 258 ? 54.692 25.913 -52.385 1.00 110.65 1308 LYS B CA 1
ATOM 4454 C C . LYS B 1 258 ? 53.197 25.834 -52.085 1.00 111.16 1308 LYS B C 1
ATOM 4455 O O . LYS B 1 258 ? 52.448 26.754 -52.421 1.00 111.94 1308 LYS B O 1
ATOM 4461 N N . SER B 1 259 ? 52.763 24.730 -51.473 1.00 112.01 1309 SER B N 1
ATOM 4462 C CA . SER B 1 259 ? 51.357 24.548 -51.121 1.00 112.02 1309 SER B CA 1
ATOM 4463 C C . SER B 1 259 ? 51.121 25.426 -49.909 1.00 112.39 1309 SER B C 1
ATOM 4464 O O . SER B 1 259 ? 51.931 25.449 -48.977 1.00 112.70 1309 SER B O 1
ATOM 4467 N N . ASN B 1 260 ? 50.006 26.141 -49.908 1.00 113.28 1310 ASN B N 1
ATOM 4468 C CA . ASN B 1 260 ? 49.732 27.037 -48.811 1.00 113.00 1310 ASN B CA 1
ATOM 4469 C C . ASN B 1 260 ? 48.362 26.869 -48.156 1.00 112.73 1310 ASN B C 1
ATOM 4470 O O . ASN B 1 260 ? 47.407 27.542 -48.522 1.00 114.12 1310 ASN B O 1
ATOM 4475 N N . PHE B 1 261 ? 48.283 25.964 -47.183 1.00 111.99 1311 PHE B N 1
ATOM 4476 C CA . PHE B 1 261 ? 47.052 25.704 -46.441 1.00 111.93 1311 PHE B CA 1
ATOM 4477 C C . PHE B 1 261 ? 47.276 24.584 -45.429 1.00 112.55 1311 PHE B C 1
ATOM 4478 O O . PHE B 1 261 ? 48.286 23.879 -45.487 1.00 111.53 1311 PHE B O 1
ATOM 4486 N N . LYS B 1 262 ? 46.342 24.434 -44.492 1.00 113.55 1312 LYS B N 1
ATOM 4487 C CA . LYS B 1 262 ? 46.456 23.399 -43.468 1.00 114.28 1312 LYS B CA 1
ATOM 4488 C C . LYS B 1 262 ? 47.004 22.116 -44.077 1.00 113.13 1312 LYS B C 1
ATOM 4489 O O . LYS B 1 262 ? 46.477 21.611 -45.058 1.00 115.01 1312 LYS B O 1
ATOM 4495 N N . PRO B 1 263 ? 48.066 21.568 -43.491 1.00 112.66 1313 PRO B N 1
ATOM 4496 C CA . PRO B 1 263 ? 48.707 20.339 -43.962 1.00 113.17 1313 PRO B CA 1
ATOM 4497 C C . PRO B 1 263 ? 47.728 19.190 -44.130 1.00 112.59 1313 PRO B C 1
ATOM 4498 O O . PRO B 1 263 ? 47.968 18.266 -44.904 1.00 112.32 1313 PRO B O 1
ATOM 4502 N N . SER B 1 264 ? 46.625 19.259 -43.397 1.00 112.33 1314 SER B N 1
ATOM 4503 C CA . SER B 1 264 ? 45.600 18.223 -43.436 1.00 111.50 1314 SER B CA 1
ATOM 4504 C C . SER B 1 264 ? 44.805 18.144 -44.743 1.00 110.39 1314 SER B C 1
ATOM 4505 O O . SER B 1 264 ? 44.309 17.079 -45.111 1.00 110.55 1314 SER B O 1
ATOM 4508 N N . LEU B 1 265 ? 44.689 19.265 -45.445 1.00 109.26 1315 LEU B N 1
ATOM 4509 C CA . LEU B 1 265 ? 43.939 19.301 -46.695 1.00 108.06 1315 LEU B CA 1
ATOM 4510 C C . LEU B 1 265 ? 44.810 19.042 -47.916 1.00 108.36 1315 LEU B C 1
ATOM 4511 O O . LEU B 1 265 ? 45.926 19.558 -48.019 1.00 108.95 1315 LEU B O 1
ATOM 4516 N N . LEU B 1 266 ? 44.291 18.254 -48.852 1.00 108.60 1316 LEU B N 1
ATOM 4517 C CA . LEU B 1 266 ? 45.044 17.942 -50.058 1.00 109.46 1316 LEU B CA 1
ATOM 4518 C C . LEU B 1 266 ? 44.367 18.530 -51.287 1.00 109.46 1316 LEU B C 1
ATOM 4519 O O . LEU B 1 266 ? 43.183 18.293 -51.523 1.00 110.05 1316 LEU B O 1
ATOM 4524 N N . ALA B 1 267 ? 45.113 19.301 -52.068 1.00 109.28 1317 ALA B N 1
ATOM 4525 C CA . ALA B 1 267 ? 44.562 19.865 -53.286 1.00 109.19 1317 ALA B CA 1
ATOM 4526 C C . ALA B 1 267 ? 44.863 18.827 -54.355 1.00 109.44 1317 ALA B C 1
ATOM 4527 O O . ALA B 1 267 ? 45.974 18.303 -54.412 1.00 108.89 1317 ALA B O 1
ATOM 4529 N N . GLN B 1 268 ? 43.881 18.494 -55.181 1.00 110.24 1318 GLN B N 1
ATOM 4530 C CA . GLN B 1 268 ? 44.127 17.517 -56.227 1.00 111.86 1318 GLN B CA 1
ATOM 4531 C C . GLN B 1 268 ? 44.002 18.114 -57.609 1.00 111.40 1318 GLN B C 1
ATOM 4532 O O . GLN B 1 268 ? 43.796 19.317 -57.761 1.00 111.79 1318 GLN B O 1
ATOM 4538 N N . LYS B 1 269 ? 44.123 17.256 -58.615 1.00 111.28 1319 LYS B N 1
ATOM 4539 C CA . LYS B 1 269 ? 44.060 17.681 -59.999 1.00 110.18 1319 LYS B CA 1
ATOM 4540 C C . LYS B 1 269 ? 44.894 18.938 -60.138 1.00 109.25 1319 LYS B C 1
ATOM 4541 O O . LYS B 1 269 ? 44.346 20.023 -60.290 1.00 109.52 1319 LYS B O 1
ATOM 4547 N N . ILE B 1 270 ? 46.214 18.797 -60.060 1.00 108.28 1320 ILE B N 1
ATOM 4548 C CA . ILE B 1 270 ? 47.106 19.941 -60.192 1.00 107.56 1320 ILE B CA 1
ATOM 4549 C C . ILE B 1 270 ? 47.761 19.936 -61.556 1.00 108.93 1320 ILE B C 1
ATOM 4550 O O . ILE B 1 270 ? 48.127 18.881 -62.072 1.00 108.78 1320 ILE B O 1
ATOM 4555 N N . GLU B 1 271 ? 47.910 21.123 -62.136 1.00 110.43 1321 GLU B N 1
ATOM 4556 C CA . GLU B 1 271 ? 48.533 21.254 -63.444 1.00 111.11 1321 GLU B CA 1
ATOM 4557 C C . GLU B 1 271 ? 49.366 22.517 -63.528 1.00 110.54 1321 GLU B C 1
ATOM 4558 O O . GLU B 1 271 ? 48.896 23.604 -63.216 1.00 110.97 1321 GLU B O 1
ATOM 4564 N N . VAL B 1 272 ? 50.613 22.354 -63.946 1.00 110.00 1322 VAL B N 1
ATOM 4565 C CA . VAL B 1 272 ? 51.545 23.458 -64.102 1.00 109.28 1322 VAL B CA 1
ATOM 4566 C C . VAL B 1 272 ? 51.933 23.549 -65.575 1.00 110.46 1322 VAL B C 1
ATOM 4567 O O . VAL B 1 272 ? 52.272 22.546 -66.200 1.00 110.82 1322 VAL B O 1
ATOM 4571 N N . ARG B 1 273 ? 51.879 24.753 -66.126 1.00 110.47 1323 ARG B N 1
ATOM 4572 C CA . ARG B 1 273 ? 52.217 24.961 -67.523 1.00 111.85 1323 ARG B CA 1
ATOM 4573 C C . ARG B 1 273 ? 53.367 25.944 -67.701 1.00 111.78 1323 ARG B C 1
ATOM 4574 O O . ARG B 1 273 ? 53.202 27.141 -67.502 1.00 112.57 1323 ARG B O 1
ATOM 4582 N N . ILE B 1 274 ? 54.533 25.428 -68.075 1.00 111.39 1324 ILE B N 1
ATOM 4583 C CA . ILE B 1 274 ? 55.711 26.257 -68.304 1.00 111.06 1324 ILE B CA 1
ATOM 4584 C C . ILE B 1 274 ? 55.996 26.399 -69.798 1.00 111.46 1324 ILE B C 1
ATOM 4585 O O . ILE B 1 274 ? 56.313 25.424 -70.479 1.00 112.97 1324 ILE B O 1
ATOM 4590 N N . PRO B 1 275 ? 55.910 27.633 -70.316 1.00 110.81 1325 PRO B N 1
ATOM 4591 C CA . PRO B 1 275 ? 56.114 28.025 -71.712 1.00 112.45 1325 PRO B CA 1
ATOM 4592 C C . PRO B 1 275 ? 57.535 27.976 -72.219 1.00 113.60 1325 PRO B C 1
ATOM 4593 O O . PRO B 1 275 ? 58.397 28.649 -71.691 1.00 114.25 1325 PRO B O 1
ATOM 4597 N N . THR B 1 276 ? 57.767 27.204 -73.271 1.00 114.24 1326 THR B N 1
ATOM 4598 C CA . THR B 1 276 ? 59.097 27.080 -73.855 1.00 114.25 1326 THR B CA 1
ATOM 4599 C C . THR B 1 276 ? 59.234 28.007 -75.063 1.00 115.06 1326 THR B C 1
ATOM 4600 O O . THR B 1 276 ? 58.257 28.270 -75.754 1.00 114.43 1326 THR B O 1
ATOM 4604 N N . PRO B 1 277 ? 60.448 28.519 -75.329 1.00 115.27 1327 PRO B N 1
ATOM 4605 C CA . PRO B 1 277 ? 60.642 29.406 -76.477 1.00 115.15 1327 PRO B CA 1
ATOM 4606 C C . PRO B 1 277 ? 60.176 28.692 -77.736 1.00 116.40 1327 PRO B C 1
ATOM 4607 O O . PRO B 1 277 ? 59.908 27.496 -77.712 1.00 117.27 1327 PRO B O 1
ATOM 4611 N N . LEU B 1 278 ? 60.080 29.421 -78.837 1.00 116.40 1328 LEU B N 1
ATOM 4612 C CA . LEU B 1 278 ? 59.643 28.833 -80.097 1.00 116.72 1328 LEU B CA 1
ATOM 4613 C C . LEU B 1 278 ? 60.795 28.065 -80.752 1.00 118.12 1328 LEU B C 1
ATOM 4614 O O . LEU B 1 278 ? 60.591 27.034 -81.391 1.00 118.59 1328 LEU B O 1
ATOM 4619 N N . ASN B 1 279 ? 62.007 28.580 -80.568 1.00 118.95 1329 ASN B N 1
ATOM 4620 C CA . ASN B 1 279 ? 63.220 27.996 -81.130 1.00 118.96 1329 ASN B CA 1
ATOM 4621 C C . ASN B 1 279 ? 63.706 26.795 -80.330 1.00 119.65 1329 ASN B C 1
ATOM 4622 O O . ASN B 1 279 ? 64.881 26.443 -80.377 1.00 120.03 1329 ASN B O 1
ATOM 4627 N N . THR B 1 280 ? 62.803 26.170 -79.588 1.00 119.14 1330 THR B N 1
ATOM 4628 C CA . THR B 1 280 ? 63.167 25.009 -78.793 1.00 119.20 1330 THR B CA 1
ATOM 4629 C C . THR B 1 280 ? 63.549 23.848 -79.693 1.00 120.61 1330 THR B C 1
ATOM 4630 O O . THR B 1 280 ? 62.783 23.463 -80.570 1.00 121.07 1330 THR B O 1
ATOM 4634 N N . SER B 1 281 ? 64.734 23.288 -79.474 1.00 121.39 1331 SER B N 1
ATOM 4635 C CA . SER B 1 281 ? 65.205 22.164 -80.278 1.00 121.37 1331 SER B CA 1
ATOM 4636 C C . SER B 1 281 ? 65.056 20.868 -79.488 1.00 121.54 1331 SER B C 1
ATOM 4637 O O . SER B 1 281 ? 64.658 19.841 -80.035 1.00 121.17 1331 SER B O 1
ATOM 4640 N N . GLY B 1 282 ? 65.372 20.925 -78.200 1.00 120.63 1332 GLY B N 1
ATOM 4641 C CA . GLY B 1 282 ? 65.259 19.752 -77.353 1.00 121.20 1332 GLY B CA 1
ATOM 4642 C C . GLY B 1 282 ? 65.079 20.161 -75.904 1.00 120.50 1332 GLY B C 1
ATOM 4643 O O . GLY B 1 282 ? 65.680 21.138 -75.467 1.00 120.91 1332 GLY B O 1
ATOM 4644 N N . VAL B 1 283 ? 64.261 19.424 -75.155 1.00 119.03 1333 VAL B N 1
ATOM 4645 C CA . VAL B 1 283 ? 64.019 19.748 -73.753 1.00 117.08 1333 VAL B CA 1
ATOM 4646 C C . VAL B 1 283 ? 64.100 18.530 -72.846 1.00 118.22 1333 VAL B C 1
ATOM 4647 O O . VAL B 1 283 ? 63.535 17.484 -73.145 1.00 118.05 1333 VAL B O 1
ATOM 4651 N N . GLN B 1 284 ? 64.811 18.685 -71.733 1.00 119.23 1334 GLN B N 1
ATOM 4652 C CA . GLN B 1 284 ? 64.991 17.620 -70.748 1.00 120.48 1334 GLN B CA 1
ATOM 4653 C C . GLN B 1 284 ? 64.406 18.051 -69.401 1.00 118.94 1334 GLN B C 1
ATOM 4654 O O . GLN B 1 284 ? 64.802 19.079 -68.866 1.00 118.81 1334 GLN B O 1
ATOM 4660 N N . VAL B 1 285 ? 63.484 17.264 -68.846 1.00 116.62 1335 VAL B N 1
ATOM 4661 C CA . VAL B 1 285 ? 62.863 17.611 -67.571 1.00 113.97 1335 VAL B CA 1
ATOM 4662 C C . VAL B 1 285 ? 63.147 16.646 -66.446 1.00 113.43 1335 VAL B C 1
ATOM 4663 O O . VAL B 1 285 ? 63.438 15.482 -66.669 1.00 114.50 1335 VAL B O 1
ATOM 4667 N N . ILE B 1 286 ? 63.040 17.148 -65.228 1.00 112.16 1336 ILE B N 1
ATOM 4668 C CA . ILE B 1 286 ? 63.258 16.341 -64.050 1.00 111.62 1336 ILE B CA 1
ATOM 4669 C C . ILE B 1 286 ? 62.299 16.776 -62.965 1.00 112.92 1336 ILE B C 1
ATOM 4670 O O . ILE B 1 286 ? 62.140 17.966 -62.711 1.00 112.53 1336 ILE B O 1
ATOM 4675 N N . CYS B 1 287 ? 61.652 15.805 -62.337 1.00 113.36 1337 CYS B N 1
ATOM 4676 C CA . CYS B 1 287 ? 60.695 16.074 -61.270 1.00 114.08 1337 CYS B CA 1
ATOM 4677 C C . CYS B 1 287 ? 60.565 14.820 -60.429 1.00 114.85 1337 CYS B C 1
ATOM 4678 O O . CYS B 1 287 ? 60.417 13.727 -60.964 1.00 116.17 1337 CYS B O 1
ATOM 4681 N N . MET B 1 288 ? 60.613 14.974 -59.111 1.00 115.70 1338 MET B N 1
ATOM 4682 C CA . MET B 1 288 ? 60.520 13.827 -58.216 1.00 116.11 1338 MET B CA 1
ATOM 4683 C C . MET B 1 288 ? 59.075 13.421 -57.955 1.00 115.58 1338 MET B C 1
ATOM 4684 O O . MET B 1 288 ? 58.795 12.258 -57.665 1.00 114.83 1338 MET B O 1
ATOM 4689 N N . LYS B 1 289 ? 58.162 14.382 -58.071 1.00 114.82 1339 LYS B N 1
ATOM 4690 C CA . LYS B 1 289 ? 56.749 14.128 -57.829 1.00 114.56 1339 LYS B CA 1
ATOM 4691 C C . LYS B 1 289 ? 55.908 14.322 -59.085 1.00 115.20 1339 LYS B C 1
ATOM 4692 O O . LYS B 1 289 ? 56.192 15.188 -59.906 1.00 116.57 1339 LYS B O 1
ATOM 4698 N N . GLY B 1 290 ? 54.868 13.512 -59.229 1.00 116.28 1340 GLY B N 1
ATOM 4699 C CA . GLY B 1 290 ? 54.008 13.624 -60.392 1.00 117.00 1340 GLY B CA 1
ATOM 4700 C C . GLY B 1 290 ? 54.764 13.301 -61.661 1.00 116.81 1340 GLY B C 1
ATOM 4701 O O . GLY B 1 290 ? 55.809 12.655 -61.617 1.00 116.65 1340 GLY B O 1
ATOM 4702 N N . LYS B 1 291 ? 54.244 13.749 -62.796 1.00 116.34 1341 LYS B N 1
ATOM 4703 C CA . LYS B 1 291 ? 54.888 13.489 -64.073 1.00 117.26 1341 LYS B CA 1
ATOM 4704 C C . LYS B 1 291 ? 54.786 14.740 -64.940 1.00 117.88 1341 LYS B C 1
ATOM 4705 O O . LYS B 1 291 ? 53.822 15.490 -64.827 1.00 118.52 1341 LYS B O 1
ATOM 4711 N N . ALA B 1 292 ? 55.775 14.971 -65.803 1.00 118.40 1342 ALA B N 1
ATOM 4712 C CA . ALA B 1 292 ? 55.771 16.151 -66.668 1.00 117.95 1342 ALA B CA 1
ATOM 4713 C C . ALA B 1 292 ? 56.284 15.871 -68.072 1.00 117.49 1342 ALA B C 1
ATOM 4714 O O . ALA B 1 292 ? 57.385 15.378 -68.244 1.00 117.14 1342 ALA B O 1
ATOM 4716 N N . LYS B 1 293 ? 55.478 16.205 -69.072 1.00 117.74 1343 LYS B N 1
ATOM 4717 C CA . LYS B 1 293 ? 55.841 16.000 -70.475 1.00 118.62 1343 LYS B CA 1
ATOM 4718 C C . LYS B 1 293 ? 56.058 17.352 -71.152 1.00 119.48 1343 LYS B C 1
ATOM 4719 O O . LYS B 1 293 ? 55.640 18.383 -70.630 1.00 119.71 1343 LYS B O 1
ATOM 4725 N N . TYR B 1 294 ? 56.724 17.354 -72.300 1.00 119.39 1344 TYR B N 1
ATOM 4726 C CA . TYR B 1 294 ? 56.938 18.595 -73.024 1.00 119.52 1344 TYR B CA 1
ATOM 4727 C C . TYR B 1 294 ? 56.152 18.548 -74.312 1.00 119.88 1344 TYR B C 1
ATOM 4728 O O . TYR B 1 294 ? 56.654 18.080 -75.331 1.00 121.33 1344 TYR B O 1
ATOM 4737 N N . LYS B 1 295 ? 54.911 19.013 -74.269 1.00 120.39 1345 LYS B N 1
ATOM 4738 C CA . LYS B 1 295 ? 54.083 19.034 -75.466 1.00 120.85 1345 LYS B CA 1
ATOM 4739 C C . LYS B 1 295 ? 54.525 20.255 -76.283 1.00 120.92 1345 LYS B C 1
ATOM 4740 O O . LYS B 1 295 ? 54.132 21.391 -75.992 1.00 120.19 1345 LYS B O 1
ATOM 4746 N N . ALA B 1 296 ? 55.374 20.007 -77.282 1.00 120.21 1346 ALA B N 1
ATOM 4747 C CA . ALA B 1 296 ? 55.901 21.058 -78.148 1.00 119.44 1346 ALA B CA 1
ATOM 4748 C C . ALA B 1 296 ? 54.790 21.659 -79.001 1.00 118.90 1346 ALA B C 1
ATOM 4749 O O . ALA B 1 296 ? 54.829 22.831 -79.360 1.00 118.71 1346 ALA B O 1
ATOM 4751 N N . SER B 1 297 ? 53.797 20.841 -79.319 1.00 118.28 1347 SER B N 1
ATOM 4752 C CA . SER B 1 297 ? 52.664 21.269 -80.118 1.00 117.47 1347 SER B CA 1
ATOM 4753 C C . SER B 1 297 ? 52.018 22.483 -79.461 1.00 118.03 1347 SER B C 1
ATOM 4754 O O . SER B 1 297 ? 51.222 23.193 -80.077 1.00 117.56 1347 SER B O 1
ATOM 4757 N N . GLU B 1 298 ? 52.379 22.722 -78.204 1.00 118.77 1348 GLU B N 1
ATOM 4758 C CA . GLU B 1 298 ? 51.830 23.836 -77.438 1.00 119.20 1348 GLU B CA 1
ATOM 4759 C C . GLU B 1 298 ? 52.936 24.738 -76.898 1.00 119.80 1348 GLU B C 1
ATOM 4760 O O . GLU B 1 298 ? 52.666 25.733 -76.227 1.00 120.13 1348 GLU B O 1
ATOM 4766 N N . ASN B 1 299 ? 54.180 24.380 -77.196 1.00 120.35 1349 ASN B N 1
ATOM 4767 C CA . ASN B 1 299 ? 55.344 25.143 -76.742 1.00 120.62 1349 ASN B CA 1
ATOM 4768 C C . ASN B 1 299 ? 55.297 25.371 -75.241 1.00 120.66 1349 ASN B C 1
ATOM 4769 O O . ASN B 1 299 ? 55.370 26.509 -74.759 1.00 120.59 1349 ASN B O 1
ATOM 4774 N N . ALA B 1 300 ? 55.179 24.272 -74.506 1.00 118.53 1350 ALA B N 1
ATOM 4775 C CA . ALA B 1 300 ? 55.138 24.341 -73.067 1.00 116.56 1350 ALA B CA 1
ATOM 4776 C C . ALA B 1 300 ? 55.291 22.959 -72.474 1.00 114.86 1350 ALA B C 1
ATOM 4777 O O . ALA B 1 300 ? 54.964 21.970 -73.118 1.00 115.17 1350 ALA B O 1
ATOM 4779 N N . ILE B 1 301 ? 55.808 22.901 -71.251 1.00 112.49 1351 ILE B N 1
ATOM 4780 C CA . ILE B 1 301 ? 55.982 21.649 -70.539 1.00 109.50 1351 ILE B CA 1
ATOM 4781 C C . ILE B 1 301 ? 54.810 21.520 -69.582 1.00 110.73 1351 ILE B C 1
ATOM 4782 O O . ILE B 1 301 ? 54.556 22.416 -68.798 1.00 111.57 1351 ILE B O 1
ATOM 4787 N N . VAL B 1 302 ? 54.087 20.412 -69.653 1.00 110.74 1352 VAL B N 1
ATOM 4788 C CA . VAL B 1 302 ? 52.941 20.194 -68.786 1.00 109.82 1352 VAL B CA 1
ATOM 4789 C C . VAL B 1 302 ? 53.315 19.293 -67.619 1.00 110.04 1352 VAL B C 1
ATOM 4790 O O . VAL B 1 302 ? 53.778 18.176 -67.810 1.00 110.81 1352 VAL B O 1
ATOM 4794 N N . TRP B 1 303 ? 53.104 19.784 -66.408 1.00 108.96 1353 TRP B N 1
ATOM 4795 C CA . TRP B 1 303 ? 53.426 19.032 -65.207 1.00 108.38 1353 TRP B CA 1
ATOM 4796 C C . TRP B 1 303 ? 52.144 18.671 -64.473 1.00 109.22 1353 TRP B C 1
ATOM 4797 O O . TRP B 1 303 ? 51.429 19.539 -63.993 1.00 109.74 1353 TRP B O 1
ATOM 4808 N N . LYS B 1 304 ? 51.843 17.385 -64.386 1.00 110.39 1354 LYS B N 1
ATOM 4809 C CA . LYS B 1 304 ? 50.627 16.952 -63.711 1.00 111.06 1354 LYS B CA 1
ATOM 4810 C C . LYS B 1 304 ? 50.945 16.218 -62.412 1.00 111.28 1354 LYS B C 1
ATOM 4811 O O . LYS B 1 304 ? 51.734 15.265 -62.395 1.00 111.85 1354 LYS B O 1
ATOM 4817 N N . ILE B 1 305 ? 50.322 16.675 -61.327 1.00 110.78 1355 ILE B N 1
ATOM 4818 C CA . ILE B 1 305 ? 50.524 16.102 -59.999 1.00 110.43 1355 ILE B CA 1
ATOM 4819 C C . ILE B 1 305 ? 49.212 15.584 -59.410 1.00 111.27 1355 ILE B C 1
ATOM 4820 O O . ILE B 1 305 ? 48.306 16.362 -59.128 1.00 110.96 1355 ILE B O 1
ATOM 4825 N N . LYS B 1 306 ? 49.132 14.269 -59.219 1.00 112.50 1356 LYS B N 1
ATOM 4826 C CA . LYS B 1 306 ? 47.941 13.609 -58.685 1.00 113.43 1356 LYS B CA 1
ATOM 4827 C C . LYS B 1 306 ? 47.234 14.409 -57.584 1.00 113.01 1356 LYS B C 1
ATOM 4828 O O . LYS B 1 306 ? 46.027 14.651 -57.656 1.00 112.55 1356 LYS B O 1
ATOM 4834 N N . ARG B 1 307 ? 47.993 14.805 -56.564 1.00 112.62 1357 ARG B N 1
ATOM 4835 C CA . ARG B 1 307 ? 47.465 15.568 -55.426 1.00 111.93 1357 ARG B CA 1
ATOM 4836 C C . ARG B 1 307 ? 48.623 16.051 -54.558 1.00 110.80 1357 ARG B C 1
ATOM 4837 O O . ARG B 1 307 ? 49.723 15.506 -54.617 1.00 110.08 1357 ARG B O 1
ATOM 4845 N N . MET B 1 308 ? 48.380 17.068 -53.745 1.00 109.42 1358 MET B N 1
ATOM 4846 C CA . MET B 1 308 ? 49.443 17.589 -52.911 1.00 108.66 1358 MET B CA 1
ATOM 4847 C C . MET B 1 308 ? 48.914 18.119 -51.602 1.00 109.29 1358 MET B C 1
ATOM 4848 O O . MET B 1 308 ? 47.916 18.839 -51.569 1.00 109.40 1358 MET B O 1
ATOM 4853 N N . ALA B 1 309 ? 49.601 17.764 -50.521 1.00 110.12 1359 ALA B N 1
ATOM 4854 C CA . ALA B 1 309 ? 49.203 18.180 -49.185 1.00 111.66 1359 ALA B CA 1
ATOM 4855 C C . ALA B 1 309 ? 49.461 19.656 -48.946 1.00 112.35 1359 ALA B C 1
ATOM 4856 O O . ALA B 1 309 ? 49.934 20.362 -49.835 1.00 113.86 1359 ALA B O 1
ATOM 4858 N N . GLY B 1 310 ? 49.147 20.116 -47.738 1.00 113.51 1360 GLY B N 1
ATOM 4859 C CA . GLY B 1 310 ? 49.367 21.509 -47.395 1.00 113.96 1360 GLY B CA 1
ATOM 4860 C C . GLY B 1 310 ? 50.780 21.727 -46.901 1.00 114.61 1360 GLY B C 1
ATOM 4861 O O . GLY B 1 310 ? 51.502 20.759 -46.634 1.00 115.06 1360 GLY B O 1
ATOM 4862 N N . MET B 1 311 ? 51.182 22.989 -46.779 1.00 114.53 1361 MET B N 1
ATOM 4863 C CA . MET B 1 311 ? 52.524 23.315 -46.311 1.00 115.49 1361 MET B CA 1
ATOM 4864 C C . MET B 1 311 ? 53.536 22.295 -46.822 1.00 114.93 1361 MET B C 1
ATOM 4865 O O . MET B 1 311 ? 53.980 21.412 -46.087 1.00 115.03 1361 MET B O 1
ATOM 4870 N N . LYS B 1 312 ? 53.881 22.418 -48.098 1.00 115.13 1362 LYS B N 1
ATOM 4871 C CA . LYS B 1 312 ? 54.842 21.526 -48.733 1.00 114.12 1362 LYS B CA 1
ATOM 4872 C C . LYS B 1 312 ? 55.353 22.191 -49.999 1.00 113.34 1362 LYS B C 1
ATOM 4873 O O . LYS B 1 312 ? 54.722 23.101 -50.533 1.00 113.00 1362 LYS B O 1
ATOM 4879 N N . GLU B 1 313 ? 56.504 21.748 -50.474 1.00 112.32 1363 GLU B N 1
ATOM 4880 C CA . GLU B 1 313 ? 57.053 22.307 -51.694 1.00 112.22 1363 GLU B CA 1
ATOM 4881 C C . GLU B 1 313 ? 57.341 21.153 -52.631 1.00 112.33 1363 GLU B C 1
ATOM 4882 O O . GLU B 1 313 ? 57.491 20.011 -52.196 1.00 112.41 1363 GLU B O 1
ATOM 4888 N N . SER B 1 314 ? 57.431 21.459 -53.917 1.00 112.01 1364 SER B N 1
ATOM 4889 C CA . SER B 1 314 ? 57.736 20.452 -54.911 1.00 111.64 1364 SER B CA 1
ATOM 4890 C C . SER B 1 314 ? 58.503 21.179 -55.985 1.00 110.94 1364 SER B C 1
ATOM 4891 O O . SER B 1 314 ? 58.278 22.369 -56.206 1.00 111.59 1364 SER B O 1
ATOM 4894 N N . GLN B 1 315 ? 59.404 20.473 -56.655 1.00 110.58 1365 GLN B N 1
ATOM 4895 C CA . GLN B 1 315 ? 60.205 21.106 -57.679 1.00 109.50 1365 GLN B CA 1
ATOM 4896 C C . GLN B 1 315 ? 60.246 20.349 -58.986 1.00 109.73 1365 GLN B C 1
ATOM 4897 O O . GLN B 1 315 ? 60.095 19.130 -59.014 1.00 110.03 1365 GLN B O 1
ATOM 4903 N N . ILE B 1 316 ? 60.445 21.102 -60.064 1.00 109.51 1366 ILE B N 1
ATOM 4904 C CA . ILE B 1 316 ? 60.570 20.558 -61.410 1.00 108.72 1366 ILE B CA 1
ATOM 4905 C C . ILE B 1 316 ? 61.620 21.417 -62.081 1.00 110.04 1366 ILE B C 1
ATOM 4906 O O . ILE B 1 316 ? 61.567 22.638 -61.982 1.00 110.01 1366 ILE B O 1
ATOM 4911 N N . SER B 1 317 ? 62.580 20.784 -62.744 1.00 110.65 1367 SER B N 1
ATOM 4912 C CA . SER B 1 317 ? 63.645 21.515 -63.418 1.00 112.32 1367 SER B CA 1
ATOM 4913 C C . SER B 1 317 ? 63.845 20.932 -64.796 1.00 113.60 1367 SER B C 1
ATOM 4914 O O . SER B 1 317 ? 63.594 19.749 -65.003 1.00 113.86 1367 SER B O 1
ATOM 4917 N N . ALA B 1 318 ? 64.310 21.755 -65.733 1.00 115.06 1368 ALA B N 1
ATOM 4918 C CA . ALA B 1 318 ? 64.529 21.301 -67.099 1.00 115.89 1368 ALA B CA 1
ATOM 4919 C C . ALA B 1 318 ? 65.485 22.172 -67.888 1.00 116.98 1368 ALA B C 1
ATOM 4920 O O . ALA B 1 318 ? 65.555 23.378 -67.683 1.00 116.56 1368 ALA B O 1
ATOM 4922 N N . GLU B 1 319 ? 66.216 21.538 -68.799 1.00 117.85 1369 GLU B N 1
ATOM 4923 C CA . GLU B 1 319 ? 67.170 22.224 -69.665 1.00 119.28 1369 GLU B CA 1
ATOM 4924 C C . GLU B 1 319 ? 66.555 22.297 -71.055 1.00 119.16 1369 GLU B C 1
ATOM 4925 O O . GLU B 1 319 ? 66.157 21.275 -71.612 1.00 118.60 1369 GLU B O 1
ATOM 4931 N N . ILE B 1 320 ? 66.485 23.502 -71.611 1.00 118.62 1370 ILE B N 1
ATOM 4932 C CA . ILE B 1 320 ? 65.930 23.695 -72.942 1.00 118.02 1370 ILE B CA 1
ATOM 4933 C C . ILE B 1 320 ? 66.982 24.065 -73.984 1.00 119.92 1370 ILE B C 1
ATOM 4934 O O . ILE B 1 320 ? 67.729 25.032 -73.828 1.00 120.32 1370 ILE B O 1
ATOM 4939 N N . GLU B 1 321 ? 67.035 23.270 -75.047 1.00 121.02 1371 GLU B N 1
ATOM 4940 C CA . GLU B 1 321 ? 67.988 23.484 -76.122 1.00 122.33 1371 GLU B CA 1
ATOM 4941 C C . GLU B 1 321 ? 67.389 24.459 -77.120 1.00 122.33 1371 GLU B C 1
ATOM 4942 O O . GLU B 1 321 ? 66.197 24.402 -77.419 1.00 123.32 1371 GLU B O 1
ATOM 4948 N N . LEU B 1 322 ? 68.217 25.356 -77.637 1.00 121.28 1372 LEU B N 1
ATOM 4949 C CA . LEU B 1 322 ? 67.733 26.343 -78.580 1.00 121.54 1372 LEU B CA 1
ATOM 4950 C C . LEU B 1 322 ? 68.550 26.396 -79.878 1.00 122.54 1372 LEU B C 1
ATOM 4951 O O . LEU B 1 322 ? 69.782 26.318 -79.854 1.00 122.92 1372 LEU B O 1
ATOM 4956 N N . LEU B 1 323 ? 67.851 26.514 -81.008 1.00 122.68 1373 LEU B N 1
ATOM 4957 C CA . LEU B 1 323 ? 68.490 26.630 -82.318 1.00 122.16 1373 LEU B CA 1
ATOM 4958 C C . LEU B 1 323 ? 68.717 28.122 -82.533 1.00 123.97 1373 LEU B C 1
ATOM 4959 O O . LEU B 1 323 ? 67.821 28.931 -82.317 1.00 125.17 1373 LEU B O 1
ATOM 4964 N N . PRO B 1 324 ? 69.927 28.510 -82.939 1.00 124.83 1374 PRO B N 1
ATOM 4965 C CA . PRO B 1 324 ? 70.270 29.907 -83.180 1.00 127.14 1374 PRO B CA 1
ATOM 4966 C C . PRO B 1 324 ? 69.206 30.821 -83.764 1.00 126.76 1374 PRO B C 1
ATOM 4967 O O . PRO B 1 324 ? 68.535 30.509 -84.767 1.00 127.24 1374 PRO B O 1
ATOM 4971 N N . THR B 1 325 ? 69.088 31.962 -83.087 1.00 124.92 1375 THR B N 1
ATOM 4972 C CA . THR B 1 325 ? 68.175 33.025 -83.456 1.00 123.48 1375 THR B CA 1
ATOM 4973 C C . THR B 1 325 ? 68.976 34.246 -83.852 1.00 123.47 1375 THR B C 1
ATOM 4974 O O . THR B 1 325 ? 69.980 34.584 -83.214 1.00 121.43 1375 THR B O 1
ATOM 4978 N N . ASN B 1 326 ? 68.492 34.923 -84.885 1.00 124.13 1376 ASN B N 1
ATOM 4979 C CA . ASN B 1 326 ? 69.146 36.112 -85.400 1.00 124.78 1376 ASN B CA 1
ATOM 4980 C C . ASN B 1 326 ? 68.587 37.372 -84.759 1.00 124.63 1376 ASN B C 1
ATOM 4981 O O . ASN B 1 326 ? 69.317 38.343 -84.548 1.00 124.27 1376 ASN B O 1
ATOM 4986 N N . ASP B 1 327 ? 67.296 37.349 -84.444 1.00 123.96 1377 ASP B N 1
ATOM 4987 C CA . ASP B 1 327 ? 66.638 38.508 -83.856 1.00 124.24 1377 ASP B CA 1
ATOM 4988 C C . ASP B 1 327 ? 67.221 39.151 -82.612 1.00 124.07 1377 ASP B C 1
ATOM 4989 O O . ASP B 1 327 ? 68.144 38.634 -81.970 1.00 124.00 1377 ASP B O 1
ATOM 4994 N N . LYS B 1 328 ? 66.649 40.307 -82.294 1.00 123.03 1378 LYS B N 1
ATOM 4995 C CA . LYS B 1 328 ? 67.048 41.099 -81.143 1.00 122.58 1378 LYS B CA 1
ATOM 4996 C C . LYS B 1 328 ? 65.920 41.082 -80.096 1.00 121.76 1378 LYS B C 1
ATOM 4997 O O . LYS B 1 328 ? 66.160 41.256 -78.892 1.00 121.51 1378 LYS B O 1
ATOM 5003 N N . LYS B 1 329 ? 64.693 40.861 -80.571 1.00 120.46 1379 LYS B N 1
ATOM 5004 C CA . LYS B 1 329 ? 63.515 40.823 -79.704 1.00 119.42 1379 LYS B CA 1
ATOM 5005 C C . LYS B 1 329 ? 63.630 39.715 -78.637 1.00 119.64 1379 LYS B C 1
ATOM 5006 O O . LYS B 1 329 ? 63.277 38.560 -78.893 1.00 120.05 1379 LYS B O 1
ATOM 5012 N N . LYS B 1 330 ? 64.121 40.058 -77.448 1.00 119.20 1380 LYS B N 1
ATOM 5013 C CA . LYS B 1 330 ? 64.258 39.074 -76.375 1.00 118.69 1380 LYS B CA 1
ATOM 5014 C C . LYS B 1 330 ? 62.928 38.399 -76.061 1.00 117.86 1380 LYS B C 1
ATOM 5015 O O . LYS B 1 330 ? 61.953 39.071 -75.740 1.00 119.27 1380 LYS B O 1
ATOM 5021 N N . TRP B 1 331 ? 62.906 37.069 -76.156 1.00 117.04 1381 TRP B N 1
ATOM 5022 C CA . TRP B 1 331 ? 61.710 36.253 -75.914 1.00 114.94 1381 TRP B CA 1
ATOM 5023 C C . TRP B 1 331 ? 60.786 36.790 -74.834 1.00 115.71 1381 TRP B C 1
ATOM 5024 O O . TRP B 1 331 ? 61.180 36.926 -73.666 1.00 116.57 1381 TRP B O 1
ATOM 5035 N N . ALA B 1 332 ? 59.554 37.098 -75.242 1.00 116.42 1382 ALA B N 1
ATOM 5036 C CA . ALA B 1 332 ? 58.527 37.602 -74.333 1.00 117.90 1382 ALA B CA 1
ATOM 5037 C C . ALA B 1 332 ? 57.965 36.356 -73.681 1.00 118.17 1382 ALA B C 1
ATOM 5038 O O . ALA B 1 332 ? 57.167 35.639 -74.286 1.00 117.87 1382 ALA B O 1
ATOM 5040 N N . ARG B 1 333 ? 58.392 36.100 -72.449 1.00 119.57 1383 ARG B N 1
ATOM 5041 C CA . ARG B 1 333 ? 57.971 34.903 -71.735 1.00 120.67 1383 ARG B CA 1
ATOM 5042 C C . ARG B 1 333 ? 56.536 34.873 -71.220 1.00 120.69 1383 ARG B C 1
ATOM 5043 O O . ARG B 1 333 ? 56.194 35.596 -70.285 1.00 120.92 1383 ARG B O 1
ATOM 5051 N N . PRO B 1 334 ? 55.670 34.038 -71.841 1.00 119.71 1384 PRO B N 1
ATOM 5052 C CA . PRO B 1 334 ? 54.275 33.932 -71.412 1.00 121.58 1384 PRO B CA 1
ATOM 5053 C C . PRO B 1 334 ? 54.301 33.452 -69.971 1.00 120.67 1384 PRO B C 1
ATOM 5054 O O . PRO B 1 334 ? 55.058 32.549 -69.636 1.00 121.76 1384 PRO B O 1
ATOM 5058 N N . PRO B 1 335 ? 53.474 34.040 -69.101 1.00 119.36 1385 PRO B N 1
ATOM 5059 C CA . PRO B 1 335 ? 53.474 33.613 -67.697 1.00 119.77 1385 PRO B CA 1
ATOM 5060 C C . PRO B 1 335 ? 53.185 32.114 -67.506 1.00 117.23 1385 PRO B C 1
ATOM 5061 O O . PRO B 1 335 ? 52.549 31.476 -68.352 1.00 116.60 1385 PRO B O 1
ATOM 5065 N N . ILE B 1 336 ? 53.666 31.562 -66.395 1.00 114.48 1386 ILE B N 1
ATOM 5066 C CA . ILE B 1 336 ? 53.461 30.159 -66.085 1.00 113.51 1386 ILE B CA 1
ATOM 5067 C C . ILE B 1 336 ? 52.070 29.972 -65.494 1.00 113.65 1386 ILE B C 1
ATOM 5068 O O . ILE B 1 336 ? 51.805 30.429 -64.383 1.00 113.91 1386 ILE B O 1
ATOM 5073 N N . SER B 1 337 ? 51.185 29.306 -66.238 1.00 113.52 1387 SER B N 1
ATOM 5074 C CA . SER B 1 337 ? 49.816 29.061 -65.779 1.00 111.88 1387 SER B CA 1
ATOM 5075 C C . SER B 1 337 ? 49.774 27.907 -64.793 1.00 110.70 1387 SER B C 1
ATOM 5076 O O . SER B 1 337 ? 50.716 27.131 -64.689 1.00 110.35 1387 SER B O 1
ATOM 5079 N N . MET B 1 338 ? 48.670 27.800 -64.069 1.00 110.25 1388 MET B N 1
ATOM 5080 C CA . MET B 1 338 ? 48.502 26.738 -63.102 1.00 109.75 1388 MET B CA 1
ATOM 5081 C C . MET B 1 338 ? 47.028 26.454 -62.884 1.00 112.09 1388 MET B C 1
ATOM 5082 O O . MET B 1 338 ? 46.217 27.375 -62.818 1.00 112.29 1388 MET B O 1
ATOM 5087 N N . ASN B 1 339 ? 46.679 25.173 -62.799 1.00 113.77 1389 ASN B N 1
ATOM 5088 C CA . ASN B 1 339 ? 45.295 24.780 -62.568 1.00 115.10 1389 ASN B CA 1
ATOM 5089 C C . ASN B 1 339 ? 45.257 23.767 -61.433 1.00 114.27 1389 ASN B C 1
ATOM 5090 O O . ASN B 1 339 ? 46.207 23.004 -61.239 1.00 114.27 1389 ASN B O 1
ATOM 5095 N N . PHE B 1 340 ? 44.161 23.768 -60.680 1.00 113.31 1390 PHE B N 1
ATOM 5096 C CA . PHE B 1 340 ? 44.028 22.858 -59.548 1.00 112.41 1390 PHE B CA 1
ATOM 5097 C C . PHE B 1 340 ? 42.612 22.762 -58.989 1.00 112.20 1390 PHE B C 1
ATOM 5098 O O . PHE B 1 340 ? 41.629 22.988 -59.690 1.00 112.76 1390 PHE B O 1
ATOM 5106 N N . GLU B 1 341 ? 42.532 22.424 -57.709 1.00 111.99 1391 GLU B N 1
ATOM 5107 C CA . GLU B 1 341 ? 41.266 22.309 -57.014 1.00 112.19 1391 GLU B CA 1
ATOM 5108 C C . GLU B 1 341 ? 41.556 22.075 -55.546 1.00 110.93 1391 GLU B C 1
ATOM 5109 O O . GLU B 1 341 ? 42.162 21.067 -55.183 1.00 111.55 1391 GLU B O 1
ATOM 5115 N N . VAL B 1 342 ? 41.127 23.007 -54.703 1.00 110.19 1392 VAL B N 1
ATOM 5116 C CA . VAL B 1 342 ? 41.357 22.885 -53.272 1.00 109.07 1392 VAL B CA 1
ATOM 5117 C C . VAL B 1 342 ? 40.044 22.795 -52.524 1.00 109.08 1392 VAL B C 1
ATOM 5118 O O . VAL B 1 342 ? 39.104 23.536 -52.797 1.00 109.07 1392 VAL B O 1
ATOM 5122 N N . PRO B 1 343 ? 39.977 21.886 -51.551 1.00 109.00 1393 PRO B N 1
ATOM 5123 C CA . PRO B 1 343 ? 38.798 21.652 -50.736 1.00 108.66 1393 PRO B CA 1
ATOM 5124 C C . PRO B 1 343 ? 38.454 22.740 -49.756 1.00 109.18 1393 PRO B C 1
ATOM 5125 O O . PRO B 1 343 ? 37.959 22.449 -48.682 1.00 110.19 1393 PRO B O 1
ATOM 5129 N N . PHE B 1 344 ? 38.712 23.990 -50.096 1.00 109.81 1394 PHE B N 1
ATOM 5130 C CA . PHE B 1 344 ? 38.347 25.050 -49.173 1.00 110.33 1394 PHE B CA 1
ATOM 5131 C C . PHE B 1 344 ? 37.979 26.330 -49.895 1.00 110.44 1394 PHE B C 1
ATOM 5132 O O . PHE B 1 344 ? 38.118 26.417 -51.108 1.00 110.30 1394 PHE B O 1
ATOM 5140 N N . ALA B 1 345 ? 37.512 27.321 -49.143 1.00 110.71 1395 ALA B N 1
ATOM 5141 C CA . ALA B 1 345 ? 37.105 28.599 -49.711 1.00 110.28 1395 ALA B CA 1
ATOM 5142 C C . ALA B 1 345 ? 38.284 29.555 -49.841 1.00 110.39 1395 ALA B C 1
ATOM 5143 O O . ALA B 1 345 ? 38.698 30.172 -48.860 1.00 110.91 1395 ALA B O 1
ATOM 5145 N N . PRO B 1 346 ? 38.825 29.711 -51.060 1.00 110.96 1396 PRO B N 1
ATOM 5146 C CA . PRO B 1 346 ? 39.964 30.599 -51.302 1.00 109.72 1396 PRO B CA 1
ATOM 5147 C C . PRO B 1 346 ? 39.742 32.026 -50.824 1.00 109.63 1396 PRO B C 1
ATOM 5148 O O . PRO B 1 346 ? 40.704 32.776 -50.655 1.00 110.10 1396 PRO B O 1
ATOM 5152 N N . SER B 1 347 ? 38.481 32.401 -50.614 1.00 108.50 1397 SER B N 1
ATOM 5153 C CA . SER B 1 347 ? 38.152 33.746 -50.155 1.00 107.45 1397 SER B CA 1
ATOM 5154 C C . SER B 1 347 ? 38.218 33.852 -48.640 1.00 107.18 1397 SER B C 1
ATOM 5155 O O . SER B 1 347 ? 38.335 34.942 -48.096 1.00 107.88 1397 SER B O 1
ATOM 5158 N N . GLY B 1 348 ? 38.152 32.716 -47.959 1.00 107.38 1398 GLY B N 1
ATOM 5159 C CA . GLY B 1 348 ? 38.192 32.728 -46.509 1.00 107.64 1398 GLY B CA 1
ATOM 5160 C C . GLY B 1 348 ? 36.792 32.551 -45.952 1.00 107.84 1398 GLY B C 1
ATOM 5161 O O . GLY B 1 348 ? 36.586 32.441 -44.744 1.00 107.82 1398 GLY B O 1
ATOM 5162 N N . LEU B 1 349 ? 35.816 32.531 -46.849 1.00 107.37 1399 LEU B N 1
ATOM 5163 C CA . LEU B 1 349 ? 34.434 32.355 -46.460 1.00 106.71 1399 LEU B CA 1
ATOM 5164 C C . LEU B 1 349 ? 34.217 30.951 -45.922 1.00 107.75 1399 LEU B C 1
ATOM 5165 O O . LEU B 1 349 ? 34.662 29.968 -46.512 1.00 108.07 1399 LEU B O 1
ATOM 5170 N N . LYS B 1 350 ? 33.542 30.864 -44.787 1.00 108.89 1400 LYS B N 1
ATOM 5171 C CA . LYS B 1 350 ? 33.242 29.578 -44.177 1.00 110.33 1400 LYS B CA 1
ATOM 5172 C C . LYS B 1 350 ? 31.796 29.634 -43.705 1.00 109.65 1400 LYS B C 1
ATOM 5173 O O . LYS B 1 350 ? 31.349 30.668 -43.215 1.00 110.30 1400 LYS B O 1
ATOM 5179 N N . VAL B 1 351 ? 31.053 28.545 -43.882 1.00 109.19 1401 VAL B N 1
ATOM 5180 C CA . VAL B 1 351 ? 29.659 28.518 -43.455 1.00 109.00 1401 VAL B CA 1
ATOM 5181 C C . VAL B 1 351 ? 29.559 28.186 -41.982 1.00 110.30 1401 VAL B C 1
ATOM 5182 O O . VAL B 1 351 ? 30.061 27.152 -41.533 1.00 110.26 1401 VAL B O 1
ATOM 5186 N N . ARG B 1 352 ? 28.894 29.062 -41.235 1.00 111.62 1402 ARG B N 1
ATOM 5187 C CA . ARG B 1 352 ? 28.749 28.885 -39.796 1.00 113.65 1402 ARG B CA 1
ATOM 5188 C C . ARG B 1 352 ? 27.496 28.121 -39.399 1.00 112.56 1402 ARG B C 1
ATOM 5189 O O . ARG B 1 352 ? 27.501 27.396 -38.406 1.00 113.21 1402 ARG B O 1
ATOM 5197 N N . TYR B 1 353 ? 26.420 28.278 -40.159 1.00 111.40 1403 TYR B N 1
ATOM 5198 C CA . TYR B 1 353 ? 25.190 27.599 -39.800 1.00 110.63 1403 TYR B CA 1
ATOM 5199 C C . TYR B 1 353 ? 24.059 27.866 -40.764 1.00 110.21 1403 TYR B C 1
ATOM 5200 O O . TYR B 1 353 ? 24.040 28.879 -41.453 1.00 110.57 1403 TYR B O 1
ATOM 5209 N N . LEU B 1 354 ? 23.099 26.957 -40.792 1.00 109.66 1404 LEU B N 1
ATOM 5210 C CA . LEU B 1 354 ? 21.938 27.119 -41.646 1.00 109.86 1404 LEU B CA 1
ATOM 5211 C C . LEU B 1 354 ? 20.723 26.604 -40.896 1.00 110.28 1404 LEU B C 1
ATOM 5212 O O . LEU B 1 354 ? 20.364 25.432 -40.989 1.00 111.87 1404 LEU B O 1
ATOM 5217 N N . LYS B 1 355 ? 20.100 27.496 -40.136 1.00 110.61 1405 LYS B N 1
ATOM 5218 C CA . LYS B 1 355 ? 18.918 27.161 -39.352 1.00 110.32 1405 LYS B CA 1
ATOM 5219 C C . LYS B 1 355 ? 17.724 26.885 -40.266 1.00 110.29 1405 LYS B C 1
ATOM 5220 O O . LYS B 1 355 ? 17.508 27.591 -41.259 1.00 109.69 1405 LYS B O 1
ATOM 5226 N N . VAL B 1 356 ? 16.960 25.852 -39.920 1.00 110.31 1406 VAL B N 1
ATOM 5227 C CA . VAL B 1 356 ? 15.774 25.462 -40.676 1.00 111.01 1406 VAL B CA 1
ATOM 5228 C C . VAL B 1 356 ? 14.605 25.309 -39.713 1.00 111.28 1406 VAL B C 1
ATOM 5229 O O . VAL B 1 356 ? 14.723 24.636 -38.689 1.00 111.33 1406 VAL B O 1
ATOM 5233 N N . PHE B 1 357 ? 13.476 25.928 -40.032 1.00 112.98 1407 PHE B N 1
ATOM 5234 C CA . PHE B 1 357 ? 12.320 25.817 -39.163 1.00 115.48 1407 PHE B CA 1
ATOM 5235 C C . PHE B 1 357 ? 11.004 25.790 -39.915 1.00 115.47 1407 PHE B C 1
ATOM 5236 O O . PHE B 1 357 ? 10.719 26.683 -40.716 1.00 115.78 1407 PHE B O 1
ATOM 5244 N N . GLU B 1 358 ? 10.201 24.762 -39.658 1.00 116.84 1408 GLU B N 1
ATOM 5245 C CA . GLU B 1 358 ? 8.903 24.621 -40.304 1.00 118.12 1408 GLU B CA 1
ATOM 5246 C C . GLU B 1 358 ? 7.773 24.799 -39.296 1.00 118.26 1408 GLU B C 1
ATOM 5247 O O . GLU B 1 358 ? 7.498 23.908 -38.493 1.00 118.50 1408 GLU B O 1
ATOM 5253 N N . PRO B 1 359 ? 7.122 25.957 -39.343 1.00 118.16 1409 PRO B N 1
ATOM 5254 C CA . PRO B 1 359 ? 6.029 26.265 -38.414 1.00 118.93 1409 PRO B CA 1
ATOM 5255 C C . PRO B 1 359 ? 4.834 25.322 -38.556 1.00 118.70 1409 PRO B C 1
ATOM 5256 O O . PRO B 1 359 ? 4.291 24.872 -37.547 1.00 118.98 1409 PRO B O 1
ATOM 5260 N N . LYS B 1 360 ? 4.429 25.035 -39.789 1.00 119.77 1410 LYS B N 1
ATOM 5261 C CA . LYS B 1 360 ? 3.258 24.205 -40.032 1.00 119.62 1410 LYS B CA 1
ATOM 5262 C C . LYS B 1 360 ? 3.539 22.797 -39.552 1.00 119.63 1410 LYS B C 1
ATOM 5263 O O . LYS B 1 360 ? 2.881 22.287 -38.644 1.00 120.07 1410 LYS B O 1
ATOM 5269 N N . LEU B 1 361 ? 4.535 22.178 -40.169 1.00 118.20 1411 LEU B N 1
ATOM 5270 C CA . LEU B 1 361 ? 5.000 20.865 -39.750 1.00 117.67 1411 LEU B CA 1
ATOM 5271 C C . LEU B 1 361 ? 5.769 21.015 -38.447 1.00 119.01 1411 LEU B C 1
ATOM 5272 O O . LEU B 1 361 ? 6.068 22.131 -38.023 1.00 118.62 1411 LEU B O 1
ATOM 5277 N N . ASN B 1 362 ? 6.089 19.895 -37.809 1.00 120.63 1412 ASN B N 1
ATOM 5278 C CA . ASN B 1 362 ? 6.808 19.945 -36.531 1.00 122.12 1412 ASN B CA 1
ATOM 5279 C C . ASN B 1 362 ? 8.342 20.175 -36.525 1.00 121.87 1412 ASN B C 1
ATOM 5280 O O . ASN B 1 362 ? 8.862 20.740 -35.562 1.00 122.99 1412 ASN B O 1
ATOM 5285 N N . TYR B 1 363 ? 9.068 19.738 -37.557 1.00 120.26 1413 TYR B N 1
ATOM 5286 C CA . TYR B 1 363 ? 10.523 19.726 -37.495 1.00 118.79 1413 TYR B CA 1
ATOM 5287 C C . TYR B 1 363 ? 11.264 21.036 -37.345 1.00 119.01 1413 TYR B C 1
ATOM 5288 O O . TYR B 1 363 ? 10.848 22.096 -37.838 1.00 118.53 1413 TYR B O 1
ATOM 5297 N N . SER B 1 364 ? 12.374 20.913 -36.618 1.00 119.94 1414 SER B N 1
ATOM 5298 C CA . SER B 1 364 ? 13.306 21.990 -36.313 1.00 120.36 1414 SER B CA 1
ATOM 5299 C C . SER B 1 364 ? 14.665 21.453 -36.761 1.00 120.28 1414 SER B C 1
ATOM 5300 O O . SER B 1 364 ? 14.766 20.321 -37.228 1.00 119.33 1414 SER B O 1
ATOM 5303 N N . ASP B 1 365 ? 15.707 22.259 -36.614 1.00 120.66 1415 ASP B N 1
ATOM 5304 C CA . ASP B 1 365 ? 17.041 21.842 -37.019 1.00 121.26 1415 ASP B CA 1
ATOM 5305 C C . ASP B 1 365 ? 17.341 20.404 -36.620 1.00 122.29 1415 ASP B C 1
ATOM 5306 O O . ASP B 1 365 ? 17.758 19.596 -37.445 1.00 121.86 1415 ASP B O 1
ATOM 5311 N N . HIS B 1 366 ? 17.112 20.088 -35.355 1.00 123.00 1416 HIS B N 1
ATOM 5312 C CA . HIS B 1 366 ? 17.382 18.758 -34.844 1.00 124.16 1416 HIS B CA 1
ATOM 5313 C C . HIS B 1 366 ? 16.931 17.626 -35.743 1.00 122.42 1416 HIS B C 1
ATOM 5314 O O . HIS B 1 366 ? 17.511 16.542 -35.720 1.00 122.44 1416 HIS B O 1
ATOM 5321 N N . ASP B 1 367 ? 15.921 17.894 -36.564 1.00 120.70 1417 ASP B N 1
ATOM 5322 C CA . ASP B 1 367 ? 15.381 16.888 -37.481 1.00 119.25 1417 ASP B CA 1
ATOM 5323 C C . ASP B 1 367 ? 15.997 16.933 -38.891 1.00 117.23 1417 ASP B C 1
ATOM 5324 O O . ASP B 1 367 ? 15.773 16.022 -39.703 1.00 117.52 1417 ASP B O 1
ATOM 5329 N N . VAL B 1 368 ? 16.768 17.982 -39.181 1.00 114.92 1418 VAL B N 1
ATOM 5330 C CA . VAL B 1 368 ? 17.370 18.139 -40.501 1.00 112.54 1418 VAL B CA 1
ATOM 5331 C C . VAL B 1 368 ? 18.833 17.715 -40.582 1.00 110.81 1418 VAL B C 1
ATOM 5332 O O . VAL B 1 368 ? 19.623 17.977 -39.673 1.00 110.99 1418 VAL B O 1
ATOM 5336 N N . ILE B 1 369 ? 19.169 17.050 -41.685 1.00 109.58 1419 ILE B N 1
ATOM 5337 C CA . ILE B 1 369 ? 20.522 16.569 -41.951 1.00 108.70 1419 ILE B CA 1
ATOM 5338 C C . ILE B 1 369 ? 21.171 17.574 -42.881 1.00 107.96 1419 ILE B C 1
ATOM 5339 O O . ILE B 1 369 ? 20.720 17.767 -44.006 1.00 107.63 1419 ILE B O 1
ATOM 5344 N N . LYS B 1 370 ? 22.237 18.209 -42.422 1.00 107.78 1420 LYS B N 1
ATOM 5345 C CA . LYS B 1 370 ? 22.884 19.220 -43.241 1.00 108.81 1420 LYS B CA 1
ATOM 5346 C C . LYS B 1 370 ? 24.270 18.828 -43.754 1.00 107.89 1420 LYS B C 1
ATOM 5347 O O . LYS B 1 370 ? 25.145 18.425 -42.980 1.00 108.86 1420 LYS B O 1
ATOM 5353 N N . TRP B 1 371 ? 24.465 18.967 -45.065 1.00 106.06 1421 TRP B N 1
ATOM 5354 C CA . TRP B 1 371 ? 25.736 18.633 -45.702 1.00 104.88 1421 TRP B CA 1
ATOM 5355 C C . TRP B 1 371 ? 26.366 19.839 -46.395 1.00 103.42 1421 TRP B C 1
ATOM 5356 O O . TRP B 1 371 ? 25.707 20.517 -4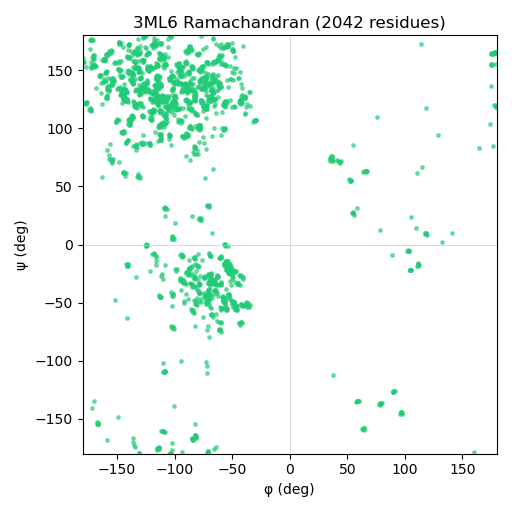7.180 1.00 103.56 1421 TRP B O 1
ATOM 5367 N N . VAL B 1 372 ? 27.646 20.085 -46.123 1.00 103.80 1422 VAL B N 1
ATOM 5368 C CA . VAL B 1 372 ? 28.367 21.206 -46.725 1.00 103.83 1422 VAL B CA 1
ATOM 5369 C C . VAL B 1 372 ? 29.533 20.682 -47.552 1.00 103.31 1422 VAL B C 1
ATOM 5370 O O . VAL B 1 372 ? 29.860 19.502 -47.472 1.00 104.79 1422 VAL B O 1
ATOM 5374 N N . ARG B 1 373 ? 30.160 21.552 -48.338 1.00 102.84 1423 ARG B N 1
ATOM 5375 C CA . ARG B 1 373 ? 31.291 21.150 -49.173 1.00 103.39 1423 ARG B CA 1
ATOM 5376 C C . ARG B 1 373 ? 31.862 22.352 -49.899 1.00 103.44 1423 ARG B C 1
ATOM 5377 O O . ARG B 1 373 ? 31.150 23.023 -50.639 1.00 103.16 1423 ARG B O 1
ATOM 5385 N N . TYR B 1 374 ? 33.141 22.634 -49.684 1.00 103.77 1424 TYR B N 1
ATOM 5386 C CA . TYR B 1 374 ? 33.763 23.756 -50.361 1.00 105.17 1424 TYR B CA 1
ATOM 5387 C C . TYR B 1 374 ? 34.592 23.196 -51.508 1.00 105.68 1424 TYR B C 1
ATOM 5388 O O . TYR B 1 374 ? 35.332 22.233 -51.332 1.00 106.70 1424 TYR B O 1
ATOM 5397 N N . ILE B 1 375 ? 34.458 23.794 -52.685 1.00 105.50 1425 ILE B N 1
ATOM 5398 C CA . ILE B 1 375 ? 35.205 23.358 -53.853 1.00 106.26 1425 ILE B CA 1
ATOM 5399 C C . ILE B 1 375 ? 35.812 24.543 -54.577 1.00 106.18 1425 ILE B C 1
ATOM 5400 O O . ILE B 1 375 ? 35.222 25.097 -55.506 1.00 106.31 1425 ILE B O 1
ATOM 5405 N N . GLY B 1 376 ? 37.001 24.933 -54.129 1.00 107.05 1426 GLY B N 1
ATOM 5406 C CA . GLY B 1 376 ? 37.688 26.056 -54.733 1.00 107.87 1426 GLY B CA 1
ATOM 5407 C C . GLY B 1 376 ? 38.535 25.599 -55.898 1.00 109.41 1426 GLY B C 1
ATOM 5408 O O . GLY B 1 376 ? 39.466 24.808 -55.727 1.00 108.47 1426 GLY B O 1
ATOM 5409 N N . ARG B 1 377 ? 38.203 26.096 -57.088 1.00 110.91 1427 ARG B N 1
ATOM 5410 C CA . ARG B 1 377 ? 38.926 25.745 -58.307 1.00 111.88 1427 ARG B CA 1
ATOM 5411 C C . ARG B 1 377 ? 39.818 26.918 -58.709 1.00 110.79 1427 ARG B C 1
ATOM 5412 O O . ARG B 1 377 ? 39.844 27.931 -58.031 1.00 110.68 1427 ARG B O 1
ATOM 5420 N N . SER B 1 378 ? 40.553 26.785 -59.801 1.00 110.59 1428 SER B N 1
ATOM 5421 C CA . SER B 1 378 ? 41.413 27.864 -60.236 1.00 110.35 1428 SER B CA 1
ATOM 5422 C C . SER B 1 378 ? 41.106 28.280 -61.662 1.00 111.52 1428 SER B C 1
ATOM 5423 O O . SER B 1 378 ? 40.866 27.443 -62.525 1.00 111.54 1428 SER B O 1
ATOM 5426 N N . GLY B 1 379 ? 41.116 29.582 -61.902 1.00 111.50 1429 GLY B N 1
ATOM 5427 C CA . GLY B 1 379 ? 40.865 30.090 -63.234 1.00 111.72 1429 GLY B CA 1
ATOM 5428 C C . GLY B 1 379 ? 42.164 30.625 -63.810 1.00 113.11 1429 GLY B C 1
ATOM 5429 O O . GLY B 1 379 ? 43.072 29.854 -64.133 1.00 114.07 1429 GLY B O 1
ATOM 5430 N N . ILE B 1 380 ? 42.262 31.946 -63.932 1.00 113.13 1430 ILE B N 1
ATOM 5431 C CA . ILE B 1 380 ? 43.461 32.581 -64.458 1.00 111.87 1430 ILE B CA 1
ATOM 5432 C C . ILE B 1 380 ? 44.475 32.729 -63.334 1.00 111.69 1430 ILE B C 1
ATOM 5433 O O . ILE B 1 380 ? 44.562 33.780 -62.703 1.00 112.59 1430 ILE B O 1
ATOM 5438 N N . TYR B 1 381 ? 45.224 31.660 -63.080 1.00 110.12 1431 TYR B N 1
ATOM 5439 C CA . TYR B 1 381 ? 46.233 31.644 -62.031 1.00 109.36 1431 TYR B CA 1
ATOM 5440 C C . TYR B 1 381 ? 47.580 31.548 -62.712 1.00 110.91 1431 TYR B C 1
ATOM 5441 O O . TYR B 1 381 ? 48.033 30.452 -63.028 1.00 112.19 1431 TYR B O 1
ATOM 5450 N N . GLU B 1 382 ? 48.221 32.691 -62.938 1.00 111.71 1432 GLU B N 1
ATOM 5451 C CA . GLU B 1 382 ? 49.504 32.713 -63.624 1.00 112.43 1432 GLU B CA 1
ATOM 5452 C C . GLU B 1 382 ? 50.566 33.494 -62.891 1.00 113.20 1432 GLU B C 1
ATOM 5453 O O . GLU B 1 382 ? 50.278 34.514 -62.285 1.00 113.49 1432 GLU B O 1
ATOM 5459 N N . THR B 1 383 ? 51.802 33.015 -62.963 1.00 114.06 1433 THR B N 1
ATOM 5460 C CA . THR B 1 383 ? 52.921 33.705 -62.336 1.00 114.58 1433 THR B CA 1
ATOM 5461 C C . THR B 1 383 ? 53.889 34.183 -63.407 1.00 116.71 1433 THR B C 1
ATOM 5462 O O . THR B 1 383 ? 54.322 33.403 -64.251 1.00 116.14 1433 THR B O 1
ATOM 5466 N N . ARG B 1 384 ? 54.209 35.473 -63.370 1.00 119.07 1434 ARG B N 1
ATOM 5467 C CA . ARG B 1 384 ? 55.122 36.076 -64.331 1.00 121.41 1434 ARG B CA 1
ATOM 5468 C C . ARG B 1 384 ? 56.424 35.314 -64.312 1.00 124.20 1434 ARG B C 1
ATOM 5469 O O . ARG B 1 384 ? 57.054 35.179 -63.260 1.00 124.90 1434 ARG B O 1
ATOM 5477 N N . CYS B 1 385 ? 56.817 34.821 -65.481 1.00 127.24 1435 CYS B N 1
ATOM 5478 C CA . CYS B 1 385 ? 58.046 34.050 -65.630 1.00 128.96 1435 CYS B CA 1
ATOM 5479 C C . CYS B 1 385 ? 59.254 34.841 -65.154 1.00 129.86 1435 CYS B C 1
ATOM 5480 O O . CYS B 1 385 ? 60.193 35.041 -65.957 1.00 130.35 1435 CYS B O 1
ATOM 5483 N N . MET C 1 7 ? 113.576 90.675 -51.056 1.00 132.70 421 MET C N 1
ATOM 5484 C CA . MET C 1 7 ? 112.963 90.032 -49.849 1.00 132.11 421 MET C CA 1
ATOM 5485 C C . MET C 1 7 ? 114.066 89.356 -49.018 1.00 132.82 421 MET C C 1
ATOM 5486 O O . MET C 1 7 ? 115.233 89.352 -49.432 1.00 133.81 421 MET C O 1
ATOM 5491 N N . ASP C 1 8 ? 113.716 88.809 -47.849 1.00 132.56 422 ASP C N 1
ATOM 5492 C CA . ASP C 1 8 ? 114.710 88.137 -46.986 1.00 131.86 422 ASP C CA 1
ATOM 5493 C C . ASP C 1 8 ? 114.909 86.670 -47.381 1.00 132.05 422 ASP C C 1
ATOM 5494 O O . ASP C 1 8 ? 113.997 86.038 -47.944 1.00 132.79 422 ASP C O 1
ATOM 5499 N N . MET C 1 9 ? 116.098 86.132 -47.089 1.00 131.53 423 MET C N 1
ATOM 5500 C CA . MET C 1 9 ? 116.414 84.737 -47.427 1.00 132.10 423 MET C CA 1
ATOM 5501 C C . MET C 1 9 ? 115.395 83.763 -46.820 1.00 130.90 423 MET C C 1
ATOM 5502 O O . MET C 1 9 ? 114.840 82.904 -47.522 1.00 130.26 423 MET C O 1
ATOM 5507 N N . ALA C 1 10 ? 115.160 83.910 -45.515 1.00 129.12 424 ALA C N 1
ATOM 5508 C CA . ALA C 1 10 ? 114.222 83.063 -44.785 1.00 126.38 424 ALA C CA 1
ATOM 5509 C C . ALA C 1 10 ? 112.861 82.945 -45.490 1.00 126.15 424 ALA C C 1
ATOM 5510 O O . ALA C 1 10 ? 112.333 81.843 -45.671 1.00 126.13 424 ALA C O 1
ATOM 5512 N N . SER C 1 11 ? 112.292 84.076 -45.889 1.00 125.17 425 SER C N 1
ATOM 5513 C CA . SER C 1 11 ? 111.004 84.059 -46.563 1.00 123.92 425 SER C CA 1
ATOM 5514 C C . SER C 1 11 ? 111.069 83.352 -47.900 1.00 123.58 425 SER C C 1
ATOM 5515 O O . SER C 1 11 ? 110.141 82.627 -48.261 1.00 122.98 425 SER C O 1
ATOM 5518 N N . VAL C 1 12 ? 112.166 83.560 -48.626 1.00 123.14 426 VAL C N 1
ATOM 5519 C CA . VAL C 1 12 ? 112.358 82.934 -49.937 1.00 123.81 426 VAL C CA 1
ATOM 5520 C C . VAL C 1 12 ? 112.224 81.403 -49.845 1.00 124.27 426 VAL C C 1
ATOM 5521 O O . VAL C 1 12 ? 111.419 80.780 -50.565 1.00 122.73 426 VAL C O 1
ATOM 5525 N N . THR C 1 13 ? 113.031 80.804 -48.965 1.00 122.75 427 THR C N 1
ATOM 5526 C CA . THR C 1 13 ? 113.009 79.357 -48.770 1.00 121.96 427 THR C CA 1
ATOM 5527 C C . THR C 1 13 ? 111.599 78.940 -48.372 1.00 121.31 427 THR C C 1
ATOM 5528 O O . THR C 1 13 ? 111.054 77.982 -48.922 1.00 121.22 427 THR C O 1
ATOM 5532 N N . LYS C 1 14 ? 111.018 79.680 -47.424 1.00 121.32 428 LYS C N 1
ATOM 5533 C CA . LYS C 1 14 ? 109.661 79.429 -46.946 1.00 121.41 428 LYS C CA 1
ATOM 5534 C C . LYS C 1 14 ? 108.679 79.323 -48.116 1.00 122.03 428 LYS C C 1
ATOM 5535 O O . LYS C 1 14 ? 107.593 78.749 -47.981 1.00 121.31 428 LYS C O 1
ATOM 5541 N N . ALA C 1 15 ? 109.068 79.884 -49.260 1.00 122.67 429 ALA C N 1
ATOM 5542 C CA . ALA C 1 15 ? 108.241 79.860 -50.459 1.00 124.03 429 ALA C CA 1
ATOM 5543 C C . ALA C 1 15 ? 108.220 78.454 -51.038 1.00 125.59 429 ALA C C 1
ATOM 5544 O O . ALA C 1 15 ? 107.147 77.909 -51.330 1.00 125.89 429 ALA C O 1
ATOM 5546 N N . MET C 1 16 ? 109.412 77.879 -51.210 1.00 127.75 430 MET C N 1
ATOM 5547 C CA . MET C 1 16 ? 109.545 76.520 -51.743 1.00 129.91 430 MET C CA 1
ATOM 5548 C C . MET C 1 16 ? 108.799 75.585 -50.789 1.00 130.79 430 MET C C 1
ATOM 5549 O O . MET C 1 16 ? 108.215 74.580 -51.204 1.00 131.16 430 MET C O 1
ATOM 5554 N N . ALA C 1 17 ? 108.848 75.942 -49.505 1.00 132.14 431 ALA C N 1
ATOM 5555 C CA . ALA C 1 17 ? 108.215 75.194 -48.424 1.00 132.76 431 ALA C CA 1
ATOM 5556 C C . ALA C 1 17 ? 106.774 74.778 -48.718 1.00 133.23 431 ALA C C 1
ATOM 5557 O O . ALA C 1 17 ? 106.452 73.590 -48.606 1.00 133.34 431 ALA C O 1
ATOM 5559 N N . ALA C 1 18 ? 105.912 75.745 -49.071 1.00 134.11 432 ALA C N 1
ATOM 5560 C CA . ALA C 1 18 ? 104.501 75.459 -49.389 1.00 134.05 432 ALA C CA 1
ATOM 5561 C C . ALA C 1 18 ? 104.480 74.213 -50.275 1.00 134.94 432 ALA C C 1
ATOM 5562 O O . ALA C 1 18 ? 105.114 74.186 -51.339 1.00 135.67 432 ALA C O 1
ATOM 5564 N N . PRO C 1 19 ? 103.757 73.160 -49.843 1.00 134.37 433 PRO C N 1
ATOM 5565 C CA . PRO C 1 19 ? 103.667 71.900 -50.605 1.00 134.51 433 PRO C CA 1
ATOM 5566 C C . PRO C 1 19 ? 103.178 72.074 -52.047 1.00 133.39 433 PRO C C 1
ATOM 5567 O O . PRO C 1 19 ? 103.368 71.187 -52.897 1.00 133.05 433 PRO C O 1
ATOM 5571 N N . GLU C 1 20 ? 102.566 73.231 -52.307 1.00 132.45 434 GLU C N 1
ATOM 5572 C CA . GLU C 1 20 ? 102.030 73.561 -53.623 1.00 131.03 434 GLU C CA 1
ATOM 5573 C C . GLU C 1 20 ? 103.062 74.228 -54.528 1.00 130.08 434 GLU C C 1
ATOM 5574 O O . GLU C 1 20 ? 102.949 74.157 -55.759 1.00 129.54 434 GLU C O 1
ATOM 5580 N N . SER C 1 21 ? 104.059 74.872 -53.912 1.00 128.83 435 SER C N 1
ATOM 5581 C CA . SER C 1 21 ? 105.132 75.554 -54.642 1.00 128.17 435 SER C CA 1
ATOM 5582 C C . SER C 1 21 ? 105.740 74.653 -55.726 1.00 128.58 435 SER C C 1
ATOM 5583 O O . SER C 1 21 ? 105.500 73.440 -55.753 1.00 128.22 435 SER C O 1
ATOM 5586 N N . GLY C 1 22 ? 106.524 75.256 -56.617 1.00 128.62 436 GLY C N 1
ATOM 5587 C CA . GLY C 1 22 ? 107.139 74.506 -57.700 1.00 129.20 436 GLY C CA 1
ATOM 5588 C C . GLY C 1 22 ? 108.066 73.373 -57.278 1.00 129.82 436 GLY C C 1
ATOM 5589 O O . GLY C 1 22 ? 107.874 72.219 -57.689 1.00 130.65 436 GLY C O 1
ATOM 5590 N N . LEU C 1 23 ? 109.068 73.705 -56.462 1.00 130.15 437 LEU C N 1
ATOM 5591 C CA . LEU C 1 23 ? 110.065 72.745 -55.969 1.00 129.83 437 LEU C CA 1
ATOM 5592 C C . LEU C 1 23 ? 109.528 71.370 -55.551 1.00 129.82 437 LEU C C 1
ATOM 5593 O O . LEU C 1 23 ? 108.676 71.276 -54.657 1.00 129.39 437 LEU C O 1
ATOM 5598 N N . GLU C 1 24 ? 110.044 70.312 -56.183 1.00 129.61 438 GLU C N 1
ATOM 5599 C CA . GLU C 1 24 ? 109.627 68.951 -55.847 1.00 129.25 438 GLU C CA 1
ATOM 5600 C C . GLU C 1 24 ? 110.421 68.494 -54.634 1.00 128.02 438 GLU C C 1
ATOM 5601 O O . GLU C 1 24 ? 111.656 68.566 -54.629 1.00 127.83 438 GLU C O 1
ATOM 5607 N N . VAL C 1 25 ? 109.705 68.025 -53.615 1.00 126.37 439 VAL C N 1
ATOM 5608 C CA . VAL C 1 25 ? 110.327 67.566 -52.376 1.00 125.16 439 VAL C CA 1
ATOM 5609 C C . VAL C 1 25 ? 109.692 66.249 -51.914 1.00 125.27 439 VAL C C 1
ATOM 5610 O O . VAL C 1 25 ? 108.534 66.237 -51.475 1.00 125.01 439 VAL C O 1
ATOM 5614 N N . ARG C 1 26 ? 110.438 65.148 -52.000 1.00 124.97 440 ARG C N 1
ATOM 5615 C CA . ARG C 1 26 ? 109.914 63.854 -51.574 1.00 125.09 440 ARG C CA 1
ATOM 5616 C C . ARG C 1 26 ? 110.964 63.033 -50.834 1.00 124.88 440 ARG C C 1
ATOM 5617 O O . ARG C 1 26 ? 112.147 63.400 -50.765 1.00 125.26 440 ARG C O 1
ATOM 5625 N N . ASP C 1 27 ? 110.519 61.915 -50.275 1.00 124.76 441 ASP C N 1
ATOM 5626 C CA . ASP C 1 27 ? 111.409 61.020 -49.551 1.00 123.84 441 ASP C CA 1
ATOM 5627 C C . ASP C 1 27 ? 112.257 60.256 -50.568 1.00 124.04 441 ASP C C 1
ATOM 5628 O O . ASP C 1 27 ? 111.725 59.530 -51.422 1.00 124.06 441 ASP C O 1
ATOM 5633 N N . ARG C 1 28 ? 113.571 60.440 -50.492 1.00 123.98 442 ARG C N 1
ATOM 5634 C CA . ARG C 1 28 ? 114.474 59.744 -51.403 1.00 124.70 442 ARG C CA 1
ATOM 5635 C C . ARG C 1 28 ? 115.227 58.651 -50.639 1.00 124.21 442 ARG C C 1
ATOM 5636 O O . ARG C 1 28 ? 115.386 58.729 -49.417 1.00 123.25 442 ARG C O 1
ATOM 5644 N N . MET C 1 29 ? 115.691 57.630 -51.348 1.00 123.48 443 MET C N 1
ATOM 5645 C CA . MET C 1 29 ? 116.414 56.558 -50.679 1.00 123.16 443 MET C CA 1
ATOM 5646 C C . MET C 1 29 ? 117.849 56.399 -51.180 1.00 121.98 443 MET C C 1
ATOM 5647 O O . MET C 1 29 ? 118.073 56.077 -52.345 1.00 122.33 443 MET C O 1
ATOM 5652 N N . TRP C 1 30 ? 118.813 56.616 -50.283 1.00 121.17 444 TRP C N 1
ATOM 5653 C CA . TRP C 1 30 ? 120.245 56.515 -50.607 1.00 119.68 444 TRP C CA 1
ATOM 5654 C C . TRP C 1 30 ? 120.861 55.366 -49.809 1.00 119.99 444 TRP C C 1
ATOM 5655 O O . TRP C 1 30 ? 120.770 55.340 -48.576 1.00 119.67 444 TRP C O 1
ATOM 5666 N N . LEU C 1 31 ? 121.494 54.427 -50.507 1.00 118.56 445 LEU C N 1
ATOM 5667 C CA . LEU C 1 31 ? 122.074 53.276 -49.836 1.00 119.14 445 LEU C CA 1
ATOM 5668 C C . LEU C 1 31 ? 120.938 52.580 -49.095 1.00 120.63 445 LEU C C 1
ATOM 5669 O O . LEU C 1 31 ? 119.854 52.387 -49.656 1.00 121.15 445 LEU C O 1
ATOM 5674 N N . LYS C 1 32 ? 121.168 52.199 -47.844 1.00 121.69 446 LYS C N 1
ATOM 5675 C CA . LYS C 1 32 ? 120.112 51.544 -47.077 1.00 123.78 446 LYS C CA 1
ATOM 5676 C C . LYS C 1 32 ? 119.122 52.602 -46.582 1.00 122.20 446 LYS C C 1
ATOM 5677 O O . LYS C 1 32 ? 117.904 52.410 -46.632 1.00 122.32 446 LYS C O 1
ATOM 5683 N N . ILE C 1 33 ? 119.667 53.728 -46.130 1.00 120.84 447 ILE C N 1
ATOM 5684 C CA . ILE C 1 33 ? 118.884 54.839 -45.605 1.00 119.10 447 ILE C CA 1
ATOM 5685 C C . ILE C 1 33 ? 117.801 55.334 -46.557 1.00 117.84 447 ILE C C 1
ATOM 5686 O O . ILE C 1 33 ? 117.727 54.924 -47.716 1.00 117.10 447 ILE C O 1
ATOM 5691 N N . THR C 1 34 ? 116.951 56.208 -46.027 1.00 117.83 448 THR C N 1
ATOM 5692 C CA . THR C 1 34 ? 115.838 56.805 -46.748 1.00 116.11 448 THR C CA 1
ATOM 5693 C C . THR C 1 34 ? 115.666 58.242 -46.253 1.00 116.31 448 THR C C 1
ATOM 5694 O O . THR C 1 34 ? 115.051 58.477 -45.211 1.00 115.05 448 THR C O 1
ATOM 5698 N N . ILE C 1 35 ? 116.221 59.197 -46.996 1.00 117.27 449 ILE C N 1
ATOM 5699 C CA . ILE C 1 35 ? 116.134 60.615 -46.629 1.00 117.72 449 ILE C CA 1
ATOM 5700 C C . ILE C 1 35 ? 114.740 61.201 -46.761 1.00 118.59 449 ILE C C 1
ATOM 5701 O O . ILE C 1 35 ? 114.143 61.208 -47.842 1.00 117.24 449 ILE C O 1
ATOM 5706 N N . PRO C 1 36 ? 114.228 61.749 -45.656 1.00 119.73 450 PRO C N 1
ATOM 5707 C CA . PRO C 1 36 ? 112.903 62.356 -45.559 1.00 121.35 450 PRO C CA 1
ATOM 5708 C C . PRO C 1 36 ? 112.811 63.730 -46.197 1.00 122.97 450 PRO C C 1
ATOM 5709 O O . PRO C 1 36 ? 113.683 64.574 -45.981 1.00 123.73 450 PRO C O 1
ATOM 5713 N N . ASN C 1 37 ? 111.744 63.949 -46.969 1.00 125.79 451 ASN C N 1
ATOM 5714 C CA . ASN C 1 37 ? 111.492 65.233 -47.628 1.00 126.96 451 ASN C CA 1
ATOM 5715 C C . ASN C 1 37 ? 112.782 65.917 -48.076 1.00 127.45 451 ASN C C 1
ATOM 5716 O O . ASN C 1 37 ? 113.228 66.921 -47.494 1.00 127.40 451 ASN C O 1
ATOM 5721 N N . ALA C 1 38 ? 113.370 65.338 -49.122 1.00 128.63 452 ALA C N 1
ATOM 5722 C CA . ALA C 1 38 ? 114.614 65.816 -49.701 1.00 128.25 452 ALA C CA 1
ATOM 5723 C C . ALA C 1 38 ? 114.398 66.202 -51.157 1.00 127.86 452 ALA C C 1
ATOM 5724 O O . ALA C 1 38 ? 113.543 65.638 -51.840 1.00 127.79 452 ALA C O 1
ATOM 5726 N N . PHE C 1 39 ? 115.193 67.158 -51.624 1.00 126.77 453 PHE C N 1
ATOM 5727 C CA . PHE C 1 39 ? 115.103 67.651 -52.998 1.00 125.79 453 PHE C CA 1
ATOM 5728 C C . PHE C 1 39 ? 116.484 67.713 -53.642 1.00 126.92 453 PHE C C 1
ATOM 5729 O O . PHE C 1 39 ? 117.501 67.779 -52.940 1.00 126.20 453 PHE C O 1
ATOM 5737 N N . LEU C 1 40 ? 116.526 67.697 -54.972 1.00 126.64 454 LEU C N 1
ATOM 5738 C CA . LEU C 1 40 ? 117.810 67.756 -55.670 1.00 127.98 454 LEU C CA 1
ATOM 5739 C C . LEU C 1 40 ? 118.359 69.191 -55.706 1.00 127.84 454 LEU C C 1
ATOM 5740 O O . LEU C 1 40 ? 117.598 70.156 -55.883 1.00 127.71 454 LEU C O 1
ATOM 5745 N N . GLY C 1 41 ? 119.677 69.318 -55.530 1.00 126.42 455 GLY C N 1
ATOM 5746 C CA . GLY C 1 41 ? 120.322 70.622 -55.534 1.00 125.81 455 GLY C CA 1
ATOM 5747 C C . GLY C 1 41 ? 120.144 71.407 -56.825 1.00 125.85 455 GLY C C 1
ATOM 5748 O O . GLY C 1 41 ? 120.470 72.604 -56.893 1.00 126.23 455 GLY C O 1
ATOM 5749 N N . SER C 1 42 ? 119.631 70.734 -57.852 1.00 124.59 456 SER C N 1
ATOM 5750 C CA . SER C 1 42 ? 119.400 71.360 -59.144 1.00 123.77 456 SER C CA 1
ATOM 5751 C C . SER C 1 42 ? 118.040 72.039 -59.130 1.00 124.17 456 SER C C 1
ATOM 5752 O O . SER C 1 42 ? 117.935 73.238 -59.385 1.00 124.33 456 SER C O 1
ATOM 5755 N N . ASP C 1 43 ? 117.006 71.262 -58.820 1.00 124.91 457 ASP C N 1
ATOM 5756 C CA . ASP C 1 43 ? 115.635 71.766 -58.770 1.00 125.90 457 ASP C CA 1
ATOM 5757 C C . ASP C 1 43 ? 115.571 73.063 -57.968 1.00 124.57 457 ASP C C 1
ATOM 5758 O O . ASP C 1 43 ? 114.647 73.864 -58.147 1.00 123.93 457 ASP C O 1
ATOM 5763 N N . VAL C 1 44 ? 116.537 73.252 -57.068 1.00 122.62 458 VAL C N 1
ATOM 5764 C CA . VAL C 1 44 ? 116.584 74.459 -56.242 1.00 121.68 458 VAL C CA 1
ATOM 5765 C C . VAL C 1 44 ? 117.007 75.682 -57.061 1.00 122.11 458 VAL C C 1
ATOM 5766 O O . VAL C 1 44 ? 116.428 76.761 -56.929 1.00 121.93 458 VAL C O 1
ATOM 5770 N N . VAL C 1 45 ? 118.024 75.514 -57.901 1.00 122.07 459 VAL C N 1
ATOM 5771 C CA . VAL C 1 45 ? 118.495 76.604 -58.738 1.00 121.95 459 VAL C CA 1
ATOM 5772 C C . VAL C 1 45 ? 117.428 76.885 -59.796 1.00 122.15 459 VAL C C 1
ATOM 5773 O O . VAL C 1 45 ? 117.244 78.030 -60.200 1.00 121.85 459 VAL C O 1
ATOM 5777 N N . ASP C 1 46 ? 116.721 75.838 -60.225 1.00 123.31 460 ASP C N 1
ATOM 5778 C CA . ASP C 1 46 ? 115.645 75.982 -61.206 1.00 123.90 460 ASP C CA 1
ATOM 5779 C C . ASP C 1 46 ? 114.580 76.878 -60.598 1.00 124.40 460 ASP C C 1
ATOM 5780 O O . ASP C 1 46 ? 114.427 78.032 -60.988 1.00 124.94 460 ASP C O 1
ATOM 5785 N N . TRP C 1 47 ? 113.843 76.323 -59.642 1.00 125.27 461 TRP C N 1
ATOM 5786 C CA . TRP C 1 47 ? 112.787 77.048 -58.953 1.00 126.87 461 TRP C CA 1
ATOM 5787 C C . TRP C 1 47 ? 113.273 78.405 -58.404 1.00 129.28 461 TRP C C 1
ATOM 5788 O O . TRP C 1 47 ? 112.473 79.332 -58.248 1.00 129.66 461 TRP C O 1
ATOM 5799 N N . LEU C 1 48 ? 114.416 78.647 -57.943 1.00 131.01 462 LEU C N 1
ATOM 5800 C CA . LEU C 1 48 ? 115.030 79.893 -57.505 1.00 134.54 462 LEU C CA 1
ATOM 5801 C C . LEU C 1 48 ? 114.783 81.035 -58.490 1.00 136.33 462 LEU C C 1
ATOM 5802 O O . LEU C 1 48 ? 114.315 82.104 -58.097 1.00 137.62 462 LEU C O 1
ATOM 5807 N N . TYR C 1 49 ? 115.109 80.794 -59.756 1.00 137.72 463 TYR C N 1
ATOM 5808 C CA . TYR C 1 49 ? 114.960 81.797 -60.800 1.00 140.16 463 TYR C CA 1
ATOM 5809 C C . TYR C 1 49 ? 113.604 81.695 -61.486 1.00 139.63 463 TYR C C 1
ATOM 5810 O O . TYR C 1 49 ? 112.909 82.699 -61.649 1.00 140.39 463 TYR C O 1
ATOM 5819 N N . HIS C 1 50 ? 113.224 80.485 -61.882 1.00 138.87 464 HIS C N 1
ATOM 5820 C CA . HIS C 1 50 ? 111.950 80.268 -62.561 1.00 137.64 464 HIS C CA 1
ATOM 5821 C C . HIS C 1 50 ? 110.792 80.965 -61.847 1.00 136.93 464 HIS C C 1
ATOM 5822 O O . HIS C 1 50 ? 109.839 81.415 -62.483 1.00 137.18 464 HIS C O 1
ATOM 5829 N N . HIS C 1 51 ? 110.888 81.061 -60.525 1.00 136.56 465 HIS C N 1
ATOM 5830 C CA . HIS C 1 51 ? 109.840 81.690 -59.727 1.00 137.36 465 HIS C CA 1
ATOM 5831 C C . HIS C 1 51 ? 110.363 82.869 -58.908 1.00 136.25 465 HIS C C 1
ATOM 5832 O O . HIS C 1 51 ? 109.598 83.753 -58.523 1.00 135.05 465 HIS C O 1
ATOM 5839 N N . VAL C 1 52 ? 111.666 82.877 -58.643 1.00 135.05 466 VAL C N 1
ATOM 5840 C CA . VAL C 1 52 ? 112.276 83.940 -57.846 1.00 134.73 466 VAL C CA 1
ATOM 5841 C C . VAL C 1 52 ? 112.848 84.986 -58.796 1.00 133.85 466 VAL C C 1
ATOM 5842 O O . VAL C 1 52 ? 113.777 84.693 -59.569 1.00 134.02 466 VAL C O 1
ATOM 5846 N N . GLU C 1 53 ? 112.306 86.205 -58.741 1.00 133.35 467 GLU C N 1
ATOM 5847 C CA . GLU C 1 53 ? 112.796 87.268 -59.620 1.00 132.47 467 GLU C CA 1
ATOM 5848 C C . GLU C 1 53 ? 113.821 88.188 -58.977 1.00 132.64 467 GLU C C 1
ATOM 5849 O O . GLU C 1 53 ? 113.833 88.392 -57.749 1.00 133.74 467 GLU C O 1
ATOM 5855 N N . GLY C 1 54 ? 114.684 88.723 -59.837 1.00 132.65 468 GLY C N 1
ATOM 5856 C CA . GLY C 1 54 ? 115.761 89.589 -59.402 1.00 133.96 468 GLY C CA 1
ATOM 5857 C C . GLY C 1 54 ? 117.047 88.879 -59.783 1.00 133.66 468 GLY C C 1
ATOM 5858 O O . GLY C 1 54 ? 118.148 89.279 -59.397 1.00 134.00 468 GLY C O 1
ATOM 5859 N N . PHE C 1 55 ? 116.884 87.805 -60.556 1.00 133.19 469 PHE C N 1
ATOM 5860 C CA . PHE C 1 55 ? 118.005 86.976 -61.026 1.00 133.55 469 PHE C CA 1
ATOM 5861 C C . PHE C 1 55 ? 118.301 87.218 -62.525 1.00 134.21 469 PHE C C 1
ATOM 5862 O O . PHE C 1 55 ? 117.433 86.981 -63.391 1.00 132.56 469 PHE C O 1
ATOM 5870 N N . PRO C 1 56 ? 119.512 87.679 -62.820 1.00 134.63 470 PRO C N 1
ATOM 5871 C CA . PRO C 1 56 ? 119.922 87.935 -64.205 1.00 134.89 470 PRO C CA 1
ATOM 5872 C C . PRO C 1 56 ? 120.079 86.639 -64.993 1.00 134.62 470 PRO C C 1
ATOM 5873 O O . PRO C 1 56 ? 119.482 86.489 -66.059 1.00 135.08 470 PRO C O 1
ATOM 5877 N N . GLU C 1 57 ? 120.875 85.715 -64.466 1.00 134.26 471 GLU C N 1
ATOM 5878 C CA . GLU C 1 57 ? 121.098 84.430 -65.119 1.00 134.10 471 GLU C CA 1
ATOM 5879 C C . GLU C 1 57 ? 120.958 83.283 -64.124 1.00 133.86 471 GLU C C 1
ATOM 5880 O O . GLU C 1 57 ? 120.872 83.505 -62.916 1.00 133.93 471 GLU C O 1
ATOM 5886 N N . ARG C 1 58 ? 120.917 82.060 -64.642 1.00 133.34 472 ARG C N 1
ATOM 5887 C CA . ARG C 1 58 ? 120.812 80.877 -63.799 1.00 131.19 472 ARG C CA 1
ATOM 5888 C C . ARG C 1 58 ? 122.109 80.686 -63.026 1.00 131.66 472 ARG C C 1
ATOM 5889 O O . ARG C 1 58 ? 122.193 79.858 -62.120 1.00 131.50 472 ARG C O 1
ATOM 5897 N N . ARG C 1 59 ? 123.118 81.467 -63.396 1.00 131.73 473 ARG C N 1
ATOM 5898 C CA . ARG C 1 59 ? 124.415 81.413 -62.740 1.00 131.09 473 ARG C CA 1
ATOM 5899 C C . ARG C 1 59 ? 124.314 82.221 -61.446 1.00 131.06 473 ARG C C 1
ATOM 5900 O O . ARG C 1 59 ? 125.149 82.080 -60.540 1.00 130.26 473 ARG C O 1
ATOM 5908 N N . GLU C 1 60 ? 123.285 83.069 -61.371 1.00 129.96 474 GLU C N 1
ATOM 5909 C CA . GLU C 1 60 ? 123.050 83.892 -60.183 1.00 129.61 474 GLU C CA 1
ATOM 5910 C C . GLU C 1 60 ? 122.067 83.205 -59.234 1.00 128.84 474 GLU C C 1
ATOM 5911 O O . GLU C 1 60 ? 122.116 83.400 -58.008 1.00 128.54 474 GLU C O 1
ATOM 5917 N N . ALA C 1 61 ? 121.176 82.406 -59.818 1.00 128.12 475 ALA C N 1
ATOM 5918 C CA . ALA C 1 61 ? 120.184 81.656 -59.055 1.00 127.86 475 ALA C CA 1
ATOM 5919 C C . ALA C 1 61 ? 120.901 80.555 -58.264 1.00 127.32 475 ALA C C 1
ATOM 5920 O O . ALA C 1 61 ? 120.409 80.101 -57.221 1.00 127.56 475 ALA C O 1
ATOM 5922 N N . ARG C 1 62 ? 122.064 80.140 -58.770 1.00 125.64 476 ARG C N 1
ATOM 5923 C CA . ARG C 1 62 ? 122.864 79.108 -58.129 1.00 124.29 476 ARG C CA 1
ATOM 5924 C C . ARG C 1 62 ? 123.770 79.722 -57.053 1.00 124.39 476 ARG C C 1
ATOM 5925 O O . ARG C 1 62 ? 124.040 79.094 -56.029 1.00 124.77 476 ARG C O 1
ATOM 5933 N N . LYS C 1 63 ? 124.240 80.947 -57.291 1.00 124.55 477 LYS C N 1
ATOM 5934 C CA . LYS C 1 63 ? 125.100 81.652 -56.330 1.00 124.17 477 LYS C CA 1
ATOM 5935 C C . LYS C 1 63 ? 124.280 81.919 -55.063 1.00 123.54 477 LYS C C 1
ATOM 5936 O O . LYS C 1 63 ? 124.813 81.915 -53.950 1.00 123.52 477 LYS C O 1
ATOM 5942 N N . TYR C 1 64 ? 122.981 82.159 -55.255 1.00 124.22 478 TYR C N 1
ATOM 5943 C CA . TYR C 1 64 ? 122.048 82.405 -54.156 1.00 124.46 478 TYR C CA 1
ATOM 5944 C C . TYR C 1 64 ? 121.819 81.093 -53.405 1.00 124.55 478 TYR C C 1
ATOM 5945 O O . TYR C 1 64 ? 121.892 81.048 -52.167 1.00 124.58 478 TYR C O 1
ATOM 5954 N N . ALA C 1 65 ? 121.539 80.029 -54.159 1.00 123.27 479 ALA C N 1
ATOM 5955 C CA . ALA C 1 65 ? 121.318 78.718 -53.564 1.00 122.35 479 ALA C CA 1
ATOM 5956 C C . ALA C 1 65 ? 122.504 78.386 -52.649 1.00 121.78 479 ALA C C 1
ATOM 5957 O O . ALA C 1 65 ? 122.302 77.923 -51.522 1.00 121.69 479 ALA C O 1
ATOM 5959 N N . SER C 1 66 ? 123.728 78.646 -53.124 1.00 120.59 480 SER C N 1
ATOM 5960 C CA . SER C 1 66 ? 124.935 78.383 -52.333 1.00 119.45 480 SER C CA 1
ATOM 5961 C C . SER C 1 66 ? 124.922 79.251 -51.071 1.00 119.19 480 SER C C 1
ATOM 5962 O O . SER C 1 66 ? 125.506 78.893 -50.049 1.00 118.20 480 SER C O 1
ATOM 5965 N N . GLY C 1 67 ? 124.249 80.395 -51.152 1.00 119.67 481 GLY C N 1
ATOM 5966 C CA . GLY C 1 67 ? 124.154 81.279 -50.007 1.00 120.41 481 GLY C CA 1
ATOM 5967 C C . GLY C 1 67 ? 123.245 80.677 -48.945 1.00 120.97 481 GLY C C 1
ATOM 5968 O O . GLY C 1 67 ? 123.519 80.786 -47.741 1.00 120.76 481 GLY C O 1
ATOM 5969 N N . LEU C 1 68 ? 122.161 80.043 -49.396 1.00 120.44 482 LEU C N 1
ATOM 5970 C CA . LEU C 1 68 ? 121.196 79.399 -48.505 1.00 121.59 482 LEU C CA 1
ATOM 5971 C C . LEU C 1 68 ? 121.848 78.232 -47.768 1.00 122.88 482 LEU C C 1
ATOM 5972 O O . LEU C 1 68 ? 121.482 77.916 -46.631 1.00 122.66 482 LEU C O 1
ATOM 5977 N N . LEU C 1 69 ? 122.794 77.576 -48.435 1.00 123.97 483 LEU C N 1
ATOM 5978 C CA . LEU C 1 69 ? 123.492 76.444 -47.841 1.00 124.45 483 LEU C CA 1
ATOM 5979 C C . LEU C 1 69 ? 124.401 76.918 -46.727 1.00 125.21 483 LEU C C 1
ATOM 5980 O O . LEU C 1 69 ? 124.465 76.291 -45.670 1.00 125.30 483 LEU C O 1
ATOM 5985 N N . LYS C 1 70 ? 125.102 78.023 -46.953 1.00 126.46 484 LYS C N 1
ATOM 5986 C CA . LYS C 1 70 ? 125.979 78.549 -45.919 1.00 128.07 484 LYS C CA 1
ATOM 5987 C C . LYS C 1 70 ? 125.081 79.200 -44.868 1.00 128.64 484 LYS C C 1
ATOM 5988 O O . LYS C 1 70 ? 125.415 79.251 -43.680 1.00 128.48 484 LYS C O 1
ATOM 5994 N N . ALA C 1 71 ? 123.922 79.673 -45.322 1.00 128.49 485 ALA C N 1
ATOM 5995 C CA . ALA C 1 71 ? 122.940 80.323 -44.451 1.00 130.16 485 ALA C CA 1
ATOM 5996 C C . ALA C 1 71 ? 122.276 79.347 -43.454 1.00 130.82 485 ALA C C 1
ATOM 5997 O O . ALA C 1 71 ? 121.928 79.721 -42.321 1.00 129.95 485 ALA C O 1
ATOM 5999 N N . GLY C 1 72 ? 122.099 78.100 -43.885 1.00 130.13 486 GLY C N 1
ATOM 6000 C CA . GLY C 1 72 ? 121.488 77.108 -43.026 1.00 128.69 486 GLY C CA 1
ATOM 6001 C C . GLY C 1 72 ? 120.067 76.801 -43.428 1.00 127.47 486 GLY C C 1
ATOM 6002 O O . GLY C 1 72 ? 119.560 75.740 -43.097 1.00 127.36 486 GLY C O 1
ATOM 6003 N N . LEU C 1 73 ? 119.423 77.719 -44.140 1.00 126.36 487 LEU C N 1
ATOM 6004 C CA . LEU C 1 73 ? 118.046 77.501 -44.569 1.00 125.12 487 LEU C CA 1
ATOM 6005 C C . LEU C 1 73 ? 117.931 76.185 -45.325 1.00 124.76 487 LEU C C 1
ATOM 6006 O O . LEU C 1 73 ? 116.843 75.616 -45.438 1.00 124.89 487 LEU C O 1
ATOM 6011 N N . ILE C 1 74 ? 119.058 75.712 -45.847 1.00 123.87 488 ILE C N 1
ATOM 6012 C CA . ILE C 1 74 ? 119.100 74.447 -46.581 1.00 123.55 488 ILE C CA 1
ATOM 6013 C C . ILE C 1 74 ? 120.317 73.656 -46.108 1.00 123.91 488 ILE C C 1
ATOM 6014 O O . ILE C 1 74 ? 121.449 74.140 -46.181 1.00 123.05 488 ILE C O 1
ATOM 6019 N N . ARG C 1 75 ? 120.084 72.443 -45.617 1.00 124.49 489 ARG C N 1
ATOM 6020 C CA . ARG C 1 75 ? 121.182 71.621 -45.129 1.00 124.86 489 ARG C CA 1
ATOM 6021 C C . ARG C 1 75 ? 121.606 70.506 -46.074 1.00 124.67 489 ARG C C 1
ATOM 6022 O O . ARG C 1 75 ? 120.795 69.900 -46.781 1.00 123.24 489 ARG C O 1
ATOM 6030 N N . HIS C 1 76 ? 122.907 70.259 -46.072 1.00 125.09 490 HIS C N 1
ATOM 6031 C CA . HIS C 1 76 ? 123.518 69.248 -46.914 1.00 126.15 490 HIS C CA 1
ATOM 6032 C C . HIS C 1 76 ? 123.225 67.862 -46.354 1.00 125.70 490 HIS C C 1
ATOM 6033 O O . HIS C 1 76 ? 123.603 67.562 -45.224 1.00 125.45 490 HIS C O 1
ATOM 6040 N N . THR C 1 77 ? 122.568 67.018 -47.147 1.00 124.92 491 THR C N 1
ATOM 6041 C CA . THR C 1 77 ? 122.234 65.653 -46.729 1.00 123.63 491 THR C CA 1
ATOM 6042 C C . THR C 1 77 ? 123.401 64.916 -46.081 1.00 123.74 491 THR C C 1
ATOM 6043 O O . THR C 1 77 ? 123.278 64.366 -44.981 1.00 123.44 491 THR C O 1
ATOM 6047 N N . VAL C 1 78 ? 124.530 64.896 -46.775 1.00 123.93 492 VAL C N 1
ATOM 6048 C CA . VAL C 1 78 ? 125.719 64.233 -46.265 1.00 124.21 492 VAL C CA 1
ATOM 6049 C C . VAL C 1 78 ? 126.856 65.247 -46.191 1.00 125.45 492 VAL C C 1
ATOM 6050 O O . VAL C 1 78 ? 127.097 65.973 -47.152 1.00 125.04 492 VAL C O 1
ATOM 6054 N N . ASN C 1 79 ? 127.540 65.293 -45.049 1.00 126.64 493 ASN C N 1
ATOM 6055 C CA . ASN C 1 79 ? 128.655 66.221 -44.816 1.00 127.93 493 ASN C CA 1
ATOM 6056 C C . ASN C 1 79 ? 129.473 66.648 -46.037 1.00 127.78 493 ASN C C 1
ATOM 6057 O O . ASN C 1 79 ? 130.281 65.868 -46.561 1.00 128.00 493 ASN C O 1
ATOM 6062 N N . LYS C 1 80 ? 129.277 67.902 -46.458 1.00 127.83 494 LYS C N 1
ATOM 6063 C CA . LYS C 1 80 ? 129.987 68.488 -47.600 1.00 125.65 494 LYS C CA 1
ATOM 6064 C C . LYS C 1 80 ? 129.903 69.993 -47.420 1.00 125.80 494 LYS C C 1
ATOM 6065 O O . LYS C 1 80 ? 128.845 70.536 -47.078 1.00 125.25 494 LYS C O 1
ATOM 6071 N N . ILE C 1 81 ? 131.032 70.657 -47.639 1.00 127.30 495 ILE C N 1
ATOM 6072 C CA . ILE C 1 81 ? 131.113 72.106 -47.476 1.00 127.48 495 ILE C CA 1
ATOM 6073 C C . ILE C 1 81 ? 130.639 72.913 -48.694 1.00 127.42 495 ILE C C 1
ATOM 6074 O O . ILE C 1 81 ? 129.850 73.868 -48.563 1.00 125.91 495 ILE C O 1
ATOM 6079 N N . THR C 1 82 ? 131.123 72.517 -49.869 1.00 124.95 496 THR C N 1
ATOM 6080 C CA . THR C 1 82 ? 130.788 73.172 -51.127 1.00 123.17 496 THR C CA 1
ATOM 6081 C C . THR C 1 82 ? 129.364 72.832 -51.588 1.00 122.53 496 THR C C 1
ATOM 6082 O O . THR C 1 82 ? 128.916 71.697 -51.437 1.00 121.70 496 THR C O 1
ATOM 6086 N N . PHE C 1 83 ? 128.660 73.814 -52.149 1.00 121.10 497 PHE C N 1
ATOM 6087 C CA . PHE C 1 83 ? 127.297 73.605 -52.643 1.00 119.50 497 PHE C CA 1
ATOM 6088 C C . PHE C 1 83 ? 127.274 72.891 -53.999 1.00 119.99 497 PHE C C 1
ATOM 6089 O O . PHE C 1 83 ? 127.513 73.511 -55.036 1.00 119.40 497 PHE C O 1
ATOM 6097 N N . SER C 1 84 ? 126.991 71.588 -53.992 1.00 120.47 498 SER C N 1
ATOM 6098 C CA . SER C 1 84 ? 126.909 70.818 -55.237 1.00 121.44 498 SER C CA 1
ATOM 6099 C C . SER C 1 84 ? 125.496 70.941 -55.773 1.00 121.67 498 SER C C 1
ATOM 6100 O O . SER C 1 84 ? 124.599 71.406 -55.076 1.00 120.33 498 SER C O 1
ATOM 6103 N N . GLU C 1 85 ? 125.293 70.526 -57.012 1.00 122.67 499 GLU C N 1
ATOM 6104 C CA . GLU C 1 85 ? 123.965 70.606 -57.577 1.00 124.01 499 GLU C CA 1
ATOM 6105 C C . GLU C 1 85 ? 123.431 69.229 -57.888 1.00 124.68 499 GLU C C 1
ATOM 6106 O O . GLU C 1 85 ? 122.252 69.075 -58.205 1.00 124.83 499 GLU C O 1
ATOM 6112 N N . GLN C 1 86 ? 124.297 68.224 -57.790 1.00 125.93 500 GLN C N 1
ATOM 6113 C CA . GLN C 1 86 ? 123.892 66.852 -58.082 1.00 127.21 500 GLN C CA 1
ATOM 6114 C C . GLN C 1 86 ? 123.761 65.997 -56.829 1.00 128.20 500 GLN C C 1
ATOM 6115 O O . GLN C 1 86 ? 123.978 64.787 -56.870 1.00 128.94 500 GLN C O 1
ATOM 6121 N N . CYS C 1 87 ? 123.407 66.641 -55.719 1.00 129.31 501 CYS C N 1
ATOM 6122 C CA . CYS C 1 87 ? 123.212 65.961 -54.436 1.00 130.39 501 CYS C CA 1
ATOM 6123 C C . CYS C 1 87 ? 121.945 66.478 -53.726 1.00 129.08 501 CYS C C 1
ATOM 6124 O O . CYS C 1 87 ? 121.566 67.645 -53.875 1.00 130.89 501 CYS C O 1
ATOM 6127 N N . TYR C 1 88 ? 121.289 65.603 -52.965 1.00 126.62 502 TYR C N 1
ATOM 6128 C CA . TYR C 1 88 ? 120.064 65.960 -52.267 1.00 122.07 502 TYR C CA 1
ATOM 6129 C C . TYR C 1 88 ? 120.281 66.873 -51.078 1.00 121.25 502 TYR C C 1
ATOM 6130 O O . TYR C 1 88 ? 121.374 66.927 -50.509 1.00 121.50 502 TYR C O 1
ATOM 6139 N N . TYR C 1 89 ? 119.220 67.587 -50.712 1.00 120.52 503 TYR C N 1
ATOM 6140 C CA . TYR C 1 89 ? 119.233 68.514 -49.579 1.00 119.62 503 TYR C CA 1
ATOM 6141 C C . TYR C 1 89 ? 117.909 68.449 -48.813 1.00 119.28 503 TYR C C 1
ATOM 6142 O O . TYR C 1 89 ? 116.886 67.970 -49.323 1.00 118.20 503 TYR C O 1
ATOM 6151 N N . VAL C 1 90 ? 117.938 68.949 -47.585 1.00 118.98 504 VAL C N 1
ATOM 6152 C CA . VAL C 1 90 ? 116.753 68.984 -46.744 1.00 118.87 504 VAL C CA 1
ATOM 6153 C C . VAL C 1 90 ? 116.708 70.334 -46.047 1.00 118.55 504 VAL C C 1
ATOM 6154 O O . VAL C 1 90 ? 117.746 70.904 -45.721 1.00 118.92 504 VAL C O 1
ATOM 6158 N N . PHE C 1 91 ? 115.505 70.852 -45.839 1.00 117.89 505 PHE C N 1
ATOM 6159 C CA . PHE C 1 91 ? 115.335 72.151 -45.194 1.00 118.26 505 PHE C CA 1
ATOM 6160 C C . PHE C 1 91 ? 115.931 72.255 -43.784 1.00 118.60 505 PHE C C 1
ATOM 6161 O O . PHE C 1 91 ? 116.229 71.251 -43.132 1.00 118.98 505 PHE C O 1
ATOM 6169 N N . GLY C 1 92 ? 116.099 73.489 -43.322 1.00 117.52 506 GLY C N 1
ATOM 6170 C CA . GLY C 1 92 ? 116.624 73.729 -41.988 1.00 116.43 506 GLY C CA 1
ATOM 6171 C C . GLY C 1 92 ? 115.501 74.326 -41.160 1.00 115.50 506 GLY C C 1
ATOM 6172 O O . GLY C 1 92 ? 114.334 74.187 -41.533 1.00 115.33 506 GLY C O 1
ATOM 6173 N N . ASP C 1 93 ? 115.825 74.989 -40.049 1.00 115.71 507 ASP C N 1
ATOM 6174 C CA . ASP C 1 93 ? 114.785 75.597 -39.224 1.00 116.51 507 ASP C CA 1
ATOM 6175 C C . ASP C 1 93 ? 114.309 76.904 -39.850 1.00 116.88 507 ASP C C 1
ATOM 6176 O O . ASP C 1 93 ? 114.967 77.941 -39.738 1.00 116.62 507 ASP C O 1
ATOM 6181 N N . LEU C 1 94 ? 113.157 76.843 -40.511 1.00 118.09 508 LEU C N 1
ATOM 6182 C CA . LEU C 1 94 ? 112.594 78.010 -41.166 1.00 118.80 508 LEU C CA 1
ATOM 6183 C C . LEU C 1 94 ? 111.821 78.897 -40.189 1.00 120.77 508 LEU C C 1
ATOM 6184 O O . LEU C 1 94 ? 111.447 80.024 -40.523 1.00 121.09 508 LEU C O 1
ATOM 6189 N N . SER C 1 95 ? 111.582 78.390 -38.982 1.00 123.29 509 SER C N 1
ATOM 6190 C CA . SER C 1 95 ? 110.871 79.159 -37.963 1.00 125.87 509 SER C CA 1
ATOM 6191 C C . SER C 1 95 ? 111.842 80.113 -37.252 1.00 127.43 509 SER C C 1
ATOM 6192 O O . SER C 1 95 ? 112.951 80.365 -37.742 1.00 126.99 509 SER C O 1
ATOM 6195 N N . GLY C 1 96 ? 111.418 80.645 -36.107 1.00 129.26 510 GLY C N 1
ATOM 6196 C CA . GLY C 1 96 ? 112.262 81.559 -35.354 1.00 131.43 510 GLY C CA 1
ATOM 6197 C C . GLY C 1 96 ? 113.415 80.844 -34.666 1.00 132.72 510 GLY C C 1
ATOM 6198 O O . GLY C 1 96 ? 114.591 81.204 -34.927 1.00 133.14 510 GLY C O 1
ATOM 6199 N N . PRO C 1 103 ? 122.653 74.022 -24.690 1.00 134.32 1153 PRO C N 1
ATOM 6200 C CA . PRO C 1 103 ? 124.095 73.635 -24.706 1.00 134.37 1153 PRO C CA 1
ATOM 6201 C C . PRO C 1 103 ? 124.389 72.143 -25.006 1.00 133.15 1153 PRO C C 1
ATOM 6202 O O . PRO C 1 103 ? 123.749 71.536 -25.891 1.00 132.62 1153 PRO C O 1
ATOM 6206 N N . GLN C 1 104 ? 125.358 71.558 -24.287 1.00 130.06 1154 GLN C N 1
ATOM 6207 C CA . GLN C 1 104 ? 125.731 70.153 -24.518 1.00 128.38 1154 GLN C CA 1
ATOM 6208 C C . GLN C 1 104 ? 125.764 69.205 -23.310 1.00 127.63 1154 GLN C C 1
ATOM 6209 O O . GLN C 1 104 ? 126.525 69.414 -22.357 1.00 127.70 1154 GLN C O 1
ATOM 6215 N N . PRO C 1 105 ? 124.918 68.156 -23.332 1.00 126.27 1155 PRO C N 1
ATOM 6216 C CA . PRO C 1 105 ? 124.896 67.182 -22.231 1.00 125.02 1155 PRO C CA 1
ATOM 6217 C C . PRO C 1 105 ? 125.713 65.918 -22.610 1.00 122.80 1155 PRO C C 1
ATOM 6218 O O . PRO C 1 105 ? 125.406 65.267 -23.610 1.00 122.28 1155 PRO C O 1
ATOM 6222 N N . PRO C 1 106 ? 126.778 65.573 -21.842 1.00 120.83 1156 PRO C N 1
ATOM 6223 C CA . PRO C 1 106 ? 127.510 64.358 -22.251 1.00 119.63 1156 PRO C CA 1
ATOM 6224 C C . PRO C 1 106 ? 126.543 63.177 -22.464 1.00 118.23 1156 PRO C C 1
ATOM 6225 O O . PRO C 1 106 ? 125.869 62.739 -21.536 1.00 118.78 1156 PRO C O 1
ATOM 6229 N N . PRO C 1 107 ? 126.485 62.642 -23.696 1.00 116.90 1157 PRO C N 1
ATOM 6230 C CA . PRO C 1 107 ? 125.634 61.530 -24.149 1.00 115.56 1157 PRO C CA 1
ATOM 6231 C C . PRO C 1 107 ? 125.840 60.177 -23.480 1.00 113.50 1157 PRO C C 1
ATOM 6232 O O . PRO C 1 107 ? 126.906 59.903 -22.925 1.00 113.75 1157 PRO C O 1
ATOM 6236 N N . TYR C 1 108 ? 124.813 59.331 -23.562 1.00 112.07 1158 TYR C N 1
ATOM 6237 C CA . TYR C 1 108 ? 124.862 57.987 -23.000 1.00 111.00 1158 TYR C CA 1
ATOM 6238 C C . TYR C 1 108 ? 125.515 57.041 -23.977 1.00 110.10 1158 TYR C C 1
ATOM 6239 O O . TYR C 1 108 ? 126.098 57.470 -24.962 1.00 111.05 1158 TYR C O 1
ATOM 6248 N N . HIS C 1 109 ? 125.407 55.749 -23.706 1.00 109.51 1159 HIS C N 1
ATOM 6249 C CA . HIS C 1 109 ? 125.994 54.743 -24.568 1.00 110.29 1159 HIS C CA 1
ATOM 6250 C C . HIS C 1 109 ? 125.406 53.397 -24.255 1.00 110.70 1159 HIS C C 1
ATOM 6251 O O . HIS C 1 109 ? 125.099 53.110 -23.111 1.00 109.30 1159 HIS C O 1
ATOM 6258 N N . GLU C 1 110 ? 125.254 52.567 -25.276 1.00 111.98 1160 GLU C N 1
ATOM 6259 C CA . GLU C 1 110 ? 124.712 51.236 -25.080 1.00 113.98 1160 GLU C CA 1
ATOM 6260 C C . GLU C 1 110 ? 125.723 50.431 -24.283 1.00 113.50 1160 GLU C C 1
ATOM 6261 O O . GLU C 1 110 ? 126.913 50.403 -24.593 1.00 112.37 1160 GLU C O 1
ATOM 6267 N N . LEU C 1 111 ? 125.242 49.779 -23.241 1.00 113.98 1161 LEU C N 1
ATOM 6268 C CA . LEU C 1 111 ? 126.114 48.998 -22.399 1.00 115.44 1161 LEU C CA 1
ATOM 6269 C C . LEU C 1 111 ? 126.539 47.720 -23.094 1.00 117.96 1161 LEU C C 1
ATOM 6270 O O . LEU C 1 111 ? 125.714 46.884 -23.441 1.00 117.68 1161 LEU C O 1
ATOM 6275 N N . GLU C 1 112 ? 127.841 47.598 -23.321 1.00 121.54 1162 GLU C N 1
ATOM 6276 C CA . GLU C 1 112 ? 128.408 46.415 -23.946 1.00 126.49 1162 GLU C CA 1
ATOM 6277 C C . GLU C 1 112 ? 129.402 45.794 -22.981 1.00 127.86 1162 GLU C C 1
ATOM 6278 O O . GLU C 1 112 ? 129.722 46.382 -21.948 1.00 128.40 1162 GLU C O 1
ATOM 6284 N N . PHE C 1 113 ? 129.891 44.606 -23.311 1.00 129.21 1163 PHE C N 1
ATOM 6285 C CA . PHE C 1 113 ? 130.830 43.924 -22.432 1.00 130.15 1163 PHE C CA 1
ATOM 6286 C C . PHE C 1 113 ? 132.202 44.522 -22.646 1.00 131.05 1163 PHE C C 1
ATOM 6287 O O . PHE C 1 113 ? 133.031 43.937 -23.343 1.00 132.02 1163 PHE C O 1
ATOM 6295 N N . GLY C 1 114 ? 132.451 45.697 -22.074 1.00 131.05 1164 GLY C N 1
ATOM 6296 C CA . GLY C 1 114 ? 133.679 46.381 -22.447 1.00 131.80 1164 GLY C CA 1
ATOM 6297 C C . GLY C 1 114 ? 133.637 46.809 -23.911 1.00 132.10 1164 GLY C C 1
ATOM 6298 O O . GLY C 1 114 ? 134.452 46.353 -24.724 1.00 131.84 1164 GLY C O 1
ATOM 6299 N N . GLY C 1 115 ? 132.682 47.678 -24.250 1.00 131.85 1165 GLY C N 1
ATOM 6300 C CA . GLY C 1 115 ? 132.551 48.143 -25.622 1.00 130.39 1165 GLY C CA 1
ATOM 6301 C C . GLY C 1 115 ? 131.752 49.427 -25.755 1.00 130.07 1165 GLY C C 1
ATOM 6302 O O . GLY C 1 115 ? 130.954 49.780 -24.870 1.00 130.35 1165 GLY C O 1
ATOM 6303 N N . SER C 1 116 ? 131.953 50.123 -26.870 1.00 128.91 1166 SER C N 1
ATOM 6304 C CA . SER C 1 116 ? 131.265 51.384 -27.126 1.00 128.32 1166 SER C CA 1
ATOM 6305 C C . SER C 1 116 ? 129.975 51.188 -27.919 1.00 126.79 1166 SER C C 1
ATOM 6306 O O . SER C 1 116 ? 129.987 51.162 -29.150 1.00 126.68 1166 SER C O 1
ATOM 6309 N N . GLY C 1 117 ? 128.864 51.057 -27.201 1.00 124.76 1167 GLY C N 1
ATOM 6310 C CA . GLY C 1 117 ? 127.556 50.927 -27.813 1.00 121.55 1167 GLY C CA 1
ATOM 6311 C C . GLY C 1 117 ? 127.140 52.265 -28.384 1.00 119.68 1167 GLY C C 1
ATOM 6312 O O . GLY C 1 117 ? 127.438 53.309 -27.803 1.00 120.01 1167 GLY C O 1
ATOM 6313 N N . GLY C 1 118 ? 126.460 52.246 -29.524 1.00 118.55 1168 GLY C N 1
ATOM 6314 C CA . GLY C 1 118 ? 126.115 53.488 -30.193 1.00 116.76 1168 GLY C CA 1
ATOM 6315 C C . GLY C 1 118 ? 125.442 54.492 -29.284 1.00 115.12 1168 GLY C C 1
ATOM 6316 O O . GLY C 1 118 ? 124.624 54.115 -28.444 1.00 115.09 1168 GLY C O 1
ATOM 6317 N N . SER C 1 119 ? 125.751 55.772 -29.458 1.00 113.69 1169 SER C N 1
ATOM 6318 C CA . SER C 1 119 ? 125.122 56.818 -28.656 1.00 113.64 1169 SER C CA 1
ATOM 6319 C C . SER C 1 119 ? 123.600 56.663 -28.615 1.00 113.52 1169 SER C C 1
ATOM 6320 O O . SER C 1 119 ? 122.997 56.123 -29.543 1.00 113.70 1169 SER C O 1
ATOM 6323 N N . ARG C 1 120 ? 122.988 57.140 -27.534 1.00 113.46 1170 ARG C N 1
ATOM 6324 C CA . ARG C 1 120 ? 121.543 57.073 -27.366 1.00 113.42 1170 ARG C CA 1
ATOM 6325 C C . ARG C 1 120 ? 120.874 58.080 -28.301 1.00 113.03 1170 ARG C C 1
ATOM 6326 O O . ARG C 1 120 ? 121.443 59.128 -28.584 1.00 113.18 1170 ARG C O 1
ATOM 6334 N N . ASN C 1 121 ? 119.677 57.757 -28.786 1.00 114.01 1171 ASN C N 1
ATOM 6335 C CA . ASN C 1 121 ? 118.938 58.644 -29.694 1.00 114.67 1171 ASN C CA 1
ATOM 6336 C C . ASN C 1 121 ? 117.484 58.238 -29.752 1.00 113.36 1171 ASN C C 1
ATOM 6337 O O . ASN C 1 121 ? 116.957 57.948 -30.821 1.00 113.86 1171 ASN C O 1
ATOM 6342 N N . GLU C 1 122 ? 116.813 58.234 -28.620 1.00 110.73 1172 GLU C N 1
ATOM 6343 C CA . GLU C 1 122 ? 115.440 57.804 -28.659 1.00 109.85 1172 GLU C CA 1
ATOM 6344 C C . GLU C 1 122 ? 114.425 58.916 -28.541 1.00 108.23 1172 GLU C C 1
ATOM 6345 O O . GLU C 1 122 ? 114.762 60.060 -28.250 1.00 108.29 1172 GLU C O 1
ATOM 6351 N N . LEU C 1 123 ? 113.170 58.572 -28.790 1.00 107.29 1173 LEU C N 1
ATOM 6352 C CA . LEU C 1 123 ? 112.088 59.538 -28.698 1.00 106.87 1173 LEU C CA 1
ATOM 6353 C C . LEU C 1 123 ? 110.827 58.849 -28.216 1.00 105.42 1173 LEU C C 1
ATOM 6354 O O . LEU C 1 123 ? 110.689 57.638 -28.343 1.00 105.03 1173 LEU C O 1
ATOM 6359 N N . PHE C 1 124 ? 109.905 59.619 -27.660 1.00 104.03 1174 PHE C N 1
ATOM 6360 C CA . PHE C 1 124 ? 108.664 59.042 -27.175 1.00 104.07 1174 PHE C CA 1
ATOM 6361 C C . PHE C 1 124 ? 107.455 59.733 -27.779 1.00 105.16 1174 PHE C C 1
ATOM 6362 O O . PHE C 1 124 ? 107.379 60.964 -27.793 1.00 106.13 1174 PHE C O 1
ATOM 6370 N N . LEU C 1 125 ? 106.506 58.935 -28.260 1.00 104.98 1175 LEU C N 1
ATOM 6371 C CA . LEU C 1 125 ? 105.281 59.450 -28.851 1.00 104.42 1175 LEU C CA 1
ATOM 6372 C C . LEU C 1 125 ? 104.078 59.066 -28.015 1.00 104.84 1175 LEU C C 1
ATOM 6373 O O . LEU C 1 125 ? 103.834 57.888 -27.775 1.00 105.72 1175 LEU C O 1
ATOM 6378 N N . ASP C 1 126 ? 103.323 60.058 -27.574 1.00 105.21 1176 ASP C N 1
ATOM 6379 C CA . ASP C 1 126 ? 102.136 59.786 -26.788 1.00 106.57 1176 ASP C CA 1
ATOM 6380 C C . ASP C 1 126 ? 100.903 60.335 -27.486 1.00 105.83 1176 ASP C C 1
ATOM 6381 O O . ASP C 1 126 ? 100.855 61.509 -27.824 1.00 107.86 1176 ASP C O 1
ATOM 6386 N N . VAL C 1 127 ? 99.910 59.489 -27.714 1.00 103.74 1177 VAL C N 1
ATOM 6387 C CA . VAL C 1 127 ? 98.684 59.927 -28.350 1.00 101.84 1177 VAL C CA 1
ATOM 6388 C C . VAL C 1 127 ? 97.646 59.944 -27.250 1.00 102.58 1177 VAL C C 1
ATOM 6389 O O . VAL C 1 127 ? 97.253 58.896 -26.766 1.00 103.71 1177 VAL C O 1
ATOM 6393 N N . LEU C 1 128 ? 97.208 61.130 -26.846 1.00 103.67 1178 LEU C N 1
ATOM 6394 C CA . LEU C 1 128 ? 96.227 61.254 -25.772 1.00 104.88 1178 LEU C CA 1
ATOM 6395 C C . LEU C 1 128 ? 94.880 61.798 -26.201 1.00 107.00 1178 LEU C C 1
ATOM 6396 O O . LEU C 1 128 ? 94.712 62.993 -26.383 1.00 107.75 1178 LEU C O 1
ATOM 6401 N N . GLU C 1 129 ? 93.905 60.924 -26.346 1.00 107.94 1179 GLU C N 1
ATOM 6402 C CA . GLU C 1 129 ? 92.594 61.370 -26.744 1.00 109.81 1179 GLU C CA 1
ATOM 6403 C C . GLU C 1 129 ? 91.607 61.181 -25.612 1.00 111.24 1179 GLU C C 1
ATOM 6404 O O . GLU C 1 129 ? 91.865 60.423 -24.680 1.00 113.23 1179 GLU C O 1
ATOM 6410 N N . SER C 1 130 ? 90.484 61.889 -25.691 1.00 111.98 1180 SER C N 1
ATOM 6411 C CA . SER C 1 130 ? 89.419 61.807 -24.695 1.00 111.96 1180 SER C CA 1
ATOM 6412 C C . SER C 1 130 ? 88.084 61.703 -25.433 1.00 111.51 1180 SER C C 1
ATOM 6413 O O . SER C 1 130 ? 87.714 62.603 -26.181 1.00 112.37 1180 SER C O 1
ATOM 6416 N N . VAL C 1 131 ? 87.363 60.607 -25.226 1.00 111.23 1181 VAL C N 1
ATOM 6417 C CA . VAL C 1 131 ? 86.092 60.419 -25.901 1.00 111.24 1181 VAL C CA 1
ATOM 6418 C C . VAL C 1 131 ? 84.931 60.956 -25.089 1.00 111.17 1181 VAL C C 1
ATOM 6419 O O . VAL C 1 131 ? 84.882 60.782 -23.872 1.00 111.49 1181 VAL C O 1
ATOM 6423 N N . ASN C 1 132 ? 84.001 61.609 -25.778 1.00 110.41 1182 ASN C N 1
ATOM 6424 C CA . ASN C 1 132 ? 82.819 62.177 -25.152 1.00 110.46 1182 ASN C CA 1
ATOM 6425 C C . ASN C 1 132 ? 81.589 61.768 -25.926 1.00 111.44 1182 ASN C C 1
ATOM 6426 O O . ASN C 1 132 ? 81.465 62.046 -27.116 1.00 112.05 1182 ASN C O 1
ATOM 6431 N N . LEU C 1 133 ? 80.676 61.105 -25.235 1.00 111.99 1183 LEU C N 1
ATOM 6432 C CA . LEU C 1 133 ? 79.460 60.620 -25.857 1.00 112.33 1183 LEU C CA 1
ATOM 6433 C C . LEU C 1 133 ? 78.254 60.915 -24.994 1.00 112.57 1183 LEU C C 1
ATOM 6434 O O . LEU C 1 133 ? 78.384 61.244 -23.814 1.00 112.66 1183 LEU C O 1
ATOM 6439 N N . LEU C 1 134 ? 77.081 60.792 -25.606 1.00 113.53 1184 LEU C N 1
ATOM 6440 C CA . LEU C 1 134 ? 75.800 61.008 -24.947 1.00 114.46 1184 LEU C CA 1
ATOM 6441 C C . LEU C 1 134 ? 74.812 60.162 -25.733 1.00 115.56 1184 LEU C C 1
ATOM 6442 O O . LEU C 1 134 ? 74.013 60.680 -26.508 1.00 116.18 1184 LEU C O 1
ATOM 6447 N N . MET C 1 135 ? 74.890 58.854 -25.536 1.00 116.84 1185 MET C N 1
ATOM 6448 C CA . MET C 1 135 ? 74.032 57.899 -26.219 1.00 117.73 1185 MET C CA 1
ATOM 6449 C C . MET C 1 135 ? 72.625 57.901 -25.603 1.00 117.66 1185 MET C C 1
ATOM 6450 O O . MET C 1 135 ? 72.465 58.215 -24.425 1.00 117.84 1185 MET C O 1
ATOM 6455 N N . SER C 1 136 ? 71.613 57.562 -26.401 1.00 117.88 1186 SER C N 1
ATOM 6456 C CA . SER C 1 136 ? 70.232 57.512 -25.912 1.00 118.43 1186 SER C CA 1
ATOM 6457 C C . SER C 1 136 ? 69.939 56.112 -25.364 1.00 120.35 1186 SER C C 1
ATOM 6458 O O . SER C 1 136 ? 70.696 55.167 -25.595 1.00 120.73 1186 SER C O 1
ATOM 6461 N N . PRO C 1 137 ? 68.829 55.955 -24.634 1.00 121.01 1187 PRO C N 1
ATOM 6462 C CA . PRO C 1 137 ? 68.456 54.658 -24.061 1.00 121.20 1187 PRO C CA 1
ATOM 6463 C C . PRO C 1 137 ? 68.575 53.419 -24.972 1.00 122.40 1187 PRO C C 1
ATOM 6464 O O . PRO C 1 137 ? 68.898 52.334 -24.491 1.00 122.05 1187 PRO C O 1
ATOM 6468 N N . GLN C 1 138 ? 68.334 53.574 -26.274 1.00 122.41 1188 GLN C N 1
ATOM 6469 C CA . GLN C 1 138 ? 68.389 52.432 -27.196 1.00 123.86 1188 GLN C CA 1
ATOM 6470 C C . GLN C 1 138 ? 69.644 52.326 -28.050 1.00 124.05 1188 GLN C C 1
ATOM 6471 O O . GLN C 1 138 ? 69.715 51.478 -28.942 1.00 124.49 1188 GLN C O 1
ATOM 6477 N N . GLY C 1 139 ? 70.627 53.182 -27.799 1.00 124.48 1189 GLY C N 1
ATOM 6478 C CA . GLY C 1 139 ? 71.853 53.125 -28.579 1.00 124.14 1189 GLY C CA 1
ATOM 6479 C C . GLY C 1 139 ? 72.022 54.322 -29.491 1.00 123.86 1189 GLY C C 1
ATOM 6480 O O . GLY C 1 139 ? 73.121 54.601 -29.973 1.00 123.90 1189 GLY C O 1
ATOM 6481 N N . GLN C 1 140 ? 70.926 55.038 -29.716 1.00 123.77 1190 GLN C N 1
ATOM 6482 C CA . GLN C 1 140 ? 70.936 56.212 -30.574 1.00 123.26 1190 GLN C CA 1
ATOM 6483 C C . GLN C 1 140 ? 71.922 57.251 -30.058 1.00 122.12 1190 GLN C C 1
ATOM 6484 O O . GLN C 1 140 ? 71.644 57.983 -29.108 1.00 121.96 1190 GLN C O 1
ATOM 6490 N N . VAL C 1 141 ? 73.091 57.290 -30.685 1.00 120.52 1191 VAL C N 1
ATOM 6491 C CA . VAL C 1 141 ? 74.130 58.226 -30.298 1.00 118.67 1191 VAL C CA 1
ATOM 6492 C C . VAL C 1 141 ? 73.699 59.639 -30.636 1.00 118.43 1191 VAL C C 1
ATOM 6493 O O . VAL C 1 141 ? 73.339 59.924 -31.776 1.00 118.25 1191 VAL C O 1
ATOM 6497 N N . LEU C 1 142 ? 73.735 60.514 -29.634 1.00 117.60 1192 LEU C N 1
ATOM 6498 C CA . LEU C 1 142 ? 73.350 61.909 -29.809 1.00 117.29 1192 LEU C CA 1
ATOM 6499 C C . LEU C 1 142 ? 74.612 62.769 -29.910 1.00 118.06 1192 LEU C C 1
ATOM 6500 O O . LEU C 1 142 ? 74.934 63.277 -30.983 1.00 117.96 1192 LEU C O 1
ATOM 6505 N N . SER C 1 143 ? 75.328 62.930 -28.803 1.00 118.76 1193 SER C N 1
ATOM 6506 C CA . SER C 1 143 ? 76.565 63.707 -28.814 1.00 119.61 1193 SER C CA 1
ATOM 6507 C C . SER C 1 143 ? 77.710 62.749 -29.110 1.00 120.17 1193 SER C C 1
ATOM 6508 O O . SER C 1 143 ? 77.586 61.557 -28.864 1.00 120.77 1193 SER C O 1
ATOM 6511 N N . ALA C 1 144 ? 78.819 63.261 -29.632 1.00 120.04 1194 ALA C N 1
ATOM 6512 C CA . ALA C 1 144 ? 79.950 62.405 -29.961 1.00 119.15 1194 ALA C CA 1
ATOM 6513 C C . ALA C 1 144 ? 81.126 63.152 -30.574 1.00 119.26 1194 ALA C C 1
ATOM 6514 O O . ALA C 1 144 ? 81.001 63.753 -31.640 1.00 118.82 1194 ALA C O 1
ATOM 6516 N N . HIS C 1 145 ? 82.271 63.103 -29.905 1.00 118.11 1195 HIS C N 1
ATOM 6517 C CA . HIS C 1 145 ? 83.478 63.750 -30.412 1.00 117.18 1195 HIS C CA 1
ATOM 6518 C C . HIS C 1 145 ? 84.690 63.377 -29.561 1.00 116.36 1195 HIS C C 1
ATOM 6519 O O . HIS C 1 145 ? 84.550 63.058 -28.377 1.00 116.54 1195 HIS C O 1
ATOM 6526 N N . VAL C 1 146 ? 85.875 63.423 -30.165 1.00 115.04 1196 VAL C N 1
ATOM 6527 C CA . VAL C 1 146 ? 87.109 63.093 -29.459 1.00 114.29 1196 VAL C CA 1
ATOM 6528 C C . VAL C 1 146 ? 88.048 64.292 -29.463 1.00 114.92 1196 VAL C C 1
ATOM 6529 O O . VAL C 1 146 ? 88.268 64.906 -30.505 1.00 115.74 1196 VAL C O 1
ATOM 6533 N N . SER C 1 147 ? 88.593 64.632 -28.299 1.00 115.46 1197 SER C N 1
ATOM 6534 C CA . SER C 1 147 ? 89.526 65.749 -28.181 1.00 115.62 1197 SER C CA 1
ATOM 6535 C C . SER C 1 147 ? 90.900 65.184 -27.927 1.00 115.31 1197 SER C C 1
ATOM 6536 O O . SER C 1 147 ? 91.203 64.767 -26.812 1.00 116.28 1197 SER C O 1
ATOM 6539 N N . GLY C 1 148 ? 91.736 65.182 -28.957 1.00 115.74 1198 GLY C N 1
ATOM 6540 C CA . GLY C 1 148 ? 93.066 64.618 -28.813 1.00 115.80 1198 GLY C CA 1
ATOM 6541 C C . GLY C 1 148 ? 94.254 65.543 -28.975 1.00 115.41 1198 GLY C C 1
ATOM 6542 O O . GLY C 1 148 ? 94.124 66.696 -29.382 1.00 116.16 1198 GLY C O 1
ATOM 6543 N N . ARG C 1 149 ? 95.428 65.001 -28.675 1.00 113.92 1199 ARG C N 1
ATOM 6544 C CA . ARG C 1 149 ? 96.680 65.731 -28.751 1.00 112.16 1199 ARG C CA 1
ATOM 6545 C C . ARG C 1 149 ? 97.833 64.728 -28.793 1.00 109.67 1199 ARG C C 1
ATOM 6546 O O . ARG C 1 149 ? 97.803 63.718 -28.111 1.00 109.55 1199 ARG C O 1
ATOM 6554 N N . VAL C 1 150 ? 98.842 65.005 -29.605 1.00 107.15 1200 VAL C N 1
ATOM 6555 C CA . VAL C 1 150 ? 99.998 64.130 -29.726 1.00 104.27 1200 VAL C CA 1
ATOM 6556 C C . VAL C 1 150 ? 101.204 64.783 -29.075 1.00 103.96 1200 VAL C C 1
ATOM 6557 O O . VAL C 1 150 ? 101.732 65.755 -29.585 1.00 104.88 1200 VAL C O 1
ATOM 6561 N N . VAL C 1 151 ? 101.645 64.257 -27.946 1.00 103.17 1201 VAL C N 1
ATOM 6562 C CA . VAL C 1 151 ? 102.798 64.827 -27.272 1.00 102.79 1201 VAL C CA 1
ATOM 6563 C C . VAL C 1 151 ? 104.055 64.067 -27.639 1.00 103.67 1201 VAL C C 1
ATOM 6564 O O . VAL C 1 151 ? 103.990 62.906 -28.018 1.00 104.79 1201 VAL C O 1
ATOM 6568 N N . MET C 1 152 ? 105.206 64.712 -27.516 1.00 103.95 1202 MET C N 1
ATOM 6569 C CA . MET C 1 152 ? 106.451 64.053 -27.868 1.00 105.35 1202 MET C CA 1
ATOM 6570 C C . MET C 1 152 ? 107.652 64.450 -27.019 1.00 105.79 1202 MET C C 1
ATOM 6571 O O . MET C 1 152 ? 107.909 65.631 -26.795 1.00 106.37 1202 MET C O 1
ATOM 6576 N N . LYS C 1 153 ? 108.381 63.452 -26.538 1.00 106.62 1203 LYS C N 1
ATOM 6577 C CA . LYS C 1 153 ? 109.579 63.701 -25.751 1.00 108.62 1203 LYS C CA 1
ATOM 6578 C C . LYS C 1 153 ? 110.685 63.444 -26.742 1.00 108.50 1203 LYS C C 1
ATOM 6579 O O . LYS C 1 153 ? 110.768 62.355 -27.305 1.00 108.50 1203 LYS C O 1
ATOM 6585 N N . SER C 1 154 ? 111.524 64.443 -26.975 1.00 109.44 1204 SER C N 1
ATOM 6586 C CA . SER C 1 154 ? 112.618 64.286 -27.922 1.00 109.63 1204 SER C CA 1
ATOM 6587 C C . SER C 1 154 ? 113.955 64.191 -27.248 1.00 110.44 1204 SER C C 1
ATOM 6588 O O . SER C 1 154 ? 114.334 65.066 -26.478 1.00 109.57 1204 SER C O 1
ATOM 6591 N N . TYR C 1 155 ? 114.668 63.117 -27.545 1.00 111.56 1205 TYR C N 1
ATOM 6592 C CA . TYR C 1 155 ? 115.990 62.912 -26.994 1.00 113.18 1205 TYR C CA 1
ATOM 6593 C C . TYR C 1 155 ? 116.863 62.572 -28.196 1.00 112.90 1205 TYR C C 1
ATOM 6594 O O . TYR C 1 155 ? 117.492 61.512 -28.264 1.00 112.07 1205 TYR C O 1
ATOM 6603 N N . LEU C 1 156 ? 116.867 63.485 -29.160 1.00 113.44 1206 LEU C N 1
ATOM 6604 C CA . LEU C 1 156 ? 117.656 63.326 -30.371 1.00 114.16 1206 LEU C CA 1
ATOM 6605 C C . LEU C 1 156 ? 118.787 64.363 -30.372 1.00 113.28 1206 LEU C C 1
ATOM 6606 O O . LEU C 1 156 ? 118.584 65.538 -30.037 1.00 112.03 1206 LEU C O 1
ATOM 6611 N N . SER C 1 157 ? 119.976 63.914 -30.752 1.00 113.68 1207 SER C N 1
ATOM 6612 C CA . SER C 1 157 ? 121.156 64.766 -30.780 1.00 114.38 1207 SER C CA 1
ATOM 6613 C C . SER C 1 157 ? 121.230 65.752 -31.951 1.00 114.95 1207 SER C C 1
ATOM 6614 O O . SER C 1 157 ? 121.186 65.363 -33.122 1.00 114.64 1207 SER C O 1
ATOM 6617 N N . GLY C 1 158 ? 121.347 67.035 -31.626 1.00 115.18 1208 GLY C N 1
ATOM 6618 C CA . GLY C 1 158 ? 121.447 68.046 -32.661 1.00 115.27 1208 GLY C CA 1
ATOM 6619 C C . GLY C 1 158 ? 120.127 68.620 -33.124 1.00 115.00 1208 GLY C C 1
ATOM 6620 O O . GLY C 1 158 ? 119.332 69.116 -32.321 1.00 115.37 1208 GLY C O 1
ATOM 6621 N N . MET C 1 159 ? 119.917 68.576 -34.436 1.00 115.58 1209 MET C N 1
ATOM 6622 C CA . MET C 1 159 ? 118.687 69.071 -35.051 1.00 117.30 1209 MET C CA 1
ATOM 6623 C C . MET C 1 159 ? 118.253 68.203 -36.230 1.00 117.26 1209 MET C C 1
ATOM 6624 O O . MET C 1 159 ? 118.138 68.683 -37.365 1.00 116.55 1209 MET C O 1
ATOM 6629 N N . PRO C 1 160 ? 118.022 66.903 -35.976 1.00 117.96 1210 PRO C N 1
ATOM 6630 C CA . PRO C 1 160 ? 117.596 65.999 -37.045 1.00 115.11 1210 PRO C CA 1
ATOM 6631 C C . PRO C 1 160 ? 116.243 66.374 -37.635 1.00 114.94 1210 PRO C C 1
ATOM 6632 O O . PRO C 1 160 ? 115.324 66.786 -36.924 1.00 114.33 1210 PRO C O 1
ATOM 6636 N N . GLU C 1 161 ? 116.129 66.246 -38.945 1.00 115.54 1211 GLU C N 1
ATOM 6637 C CA . GLU C 1 161 ? 114.873 66.559 -39.584 1.00 116.50 1211 GLU C CA 1
ATOM 6638 C C . GLU C 1 161 ? 114.010 65.308 -39.478 1.00 115.91 1211 GLU C C 1
ATOM 6639 O O . GLU C 1 161 ? 114.484 64.200 -39.755 1.00 115.16 1211 GLU C O 1
ATOM 6645 N N . CYS C 1 162 ? 112.753 65.489 -39.067 1.00 115.07 1212 CYS C N 1
ATOM 6646 C CA . CYS C 1 162 ? 111.817 64.375 -38.895 1.00 114.57 1212 CYS C CA 1
ATOM 6647 C C . CYS C 1 162 ? 110.532 64.468 -39.711 1.00 114.35 1212 CYS C C 1
ATOM 6648 O O . CYS C 1 162 ? 110.027 65.564 -39.977 1.00 114.86 1212 CYS C O 1
ATOM 6651 N N . LYS C 1 163 ? 110.001 63.305 -40.091 1.00 114.08 1213 LYS C N 1
ATOM 6652 C CA . LYS C 1 163 ? 108.753 63.235 -40.850 1.00 114.31 1213 LYS C CA 1
ATOM 6653 C C . LYS C 1 163 ? 107.793 62.285 -40.134 1.00 113.34 1213 LYS C C 1
ATOM 6654 O O . LYS C 1 163 ? 108.019 61.082 -40.084 1.00 113.20 1213 LYS C O 1
ATOM 6660 N N . PHE C 1 164 ? 106.730 62.838 -39.567 1.00 112.73 1214 PHE C N 1
ATOM 6661 C CA . PHE C 1 164 ? 105.729 62.051 -38.851 1.00 112.33 1214 PHE C CA 1
ATOM 6662 C C . PHE C 1 164 ? 104.591 61.677 -39.800 1.00 113.88 1214 PHE C C 1
ATOM 6663 O O . PHE C 1 164 ? 104.073 62.523 -40.536 1.00 115.20 1214 PHE C O 1
ATOM 6671 N N . GLY C 1 165 ? 104.190 60.409 -39.770 1.00 114.50 1215 GLY C N 1
ATOM 6672 C CA . GLY C 1 165 ? 103.110 59.963 -40.635 1.00 116.64 1215 GLY C CA 1
ATOM 6673 C C . GLY C 1 165 ? 102.110 59.032 -39.975 1.00 117.32 1215 GLY C C 1
ATOM 6674 O O . GLY C 1 165 ? 102.478 58.174 -39.174 1.00 116.76 1215 GLY C O 1
ATOM 6675 N N . MET C 1 166 ? 100.839 59.192 -40.323 1.00 118.81 1216 MET C N 1
ATOM 6676 C CA . MET C 1 166 ? 99.782 58.359 -39.759 1.00 121.03 1216 MET C CA 1
ATOM 6677 C C . MET C 1 166 ? 98.811 57.899 -40.847 1.00 122.77 1216 MET C C 1
ATOM 6678 O O . MET C 1 166 ? 99.081 58.061 -42.033 1.00 123.06 1216 MET C O 1
ATOM 6683 N N . ASN C 1 167 ? 97.660 57.371 -40.438 1.00 123.82 1217 ASN C N 1
ATOM 6684 C CA . ASN C 1 167 ? 96.639 56.873 -41.369 1.00 126.10 1217 ASN C CA 1
ATOM 6685 C C . ASN C 1 167 ? 95.536 57.892 -41.713 1.00 126.96 1217 ASN C C 1
ATOM 6686 O O . ASN C 1 167 ? 94.346 57.488 -41.794 1.00 127.42 1217 ASN C O 1
ATOM 6691 N N . ILE C 1 191 ? 89.538 58.486 -39.408 1.00 121.19 1241 ILE C N 1
ATOM 6692 C CA . ILE C 1 191 ? 90.792 59.188 -39.652 1.00 121.81 1241 ILE C CA 1
ATOM 6693 C C . ILE C 1 191 ? 90.542 60.609 -40.147 1.00 122.92 1241 ILE C C 1
ATOM 6694 O O . ILE C 1 191 ? 91.465 61.296 -40.585 1.00 123.38 1241 ILE C O 1
ATOM 6696 N N . ALA C 1 192 ? 89.288 61.043 -40.075 1.00 123.43 1242 ALA C N 1
ATOM 6697 C CA . ALA C 1 192 ? 88.913 62.381 -40.516 1.00 123.91 1242 ALA C CA 1
ATOM 6698 C C . ALA C 1 192 ? 88.942 63.372 -39.358 1.00 124.38 1242 ALA C C 1
ATOM 6699 O O . ALA C 1 192 ? 88.069 63.353 -38.490 1.00 125.13 1242 ALA C O 1
ATOM 6701 N N . ILE C 1 193 ? 89.957 64.230 -39.360 1.00 123.45 1243 ILE C N 1
ATOM 6702 C CA . ILE C 1 193 ? 90.113 65.246 -38.330 1.00 123.46 1243 ILE C CA 1
ATOM 6703 C C . ILE C 1 193 ? 89.402 66.532 -38.732 1.00 123.81 1243 ILE C C 1
ATOM 6704 O O . ILE C 1 193 ? 89.333 66.876 -39.912 1.00 124.43 1243 ILE C O 1
ATOM 6709 N N . ASP C 1 194 ? 88.874 67.235 -37.738 1.00 124.15 1244 ASP C N 1
ATOM 6710 C CA . ASP C 1 194 ? 88.149 68.473 -37.963 1.00 124.56 1244 ASP C CA 1
ATOM 6711 C C . ASP C 1 194 ? 89.006 69.735 -37.897 1.00 125.08 1244 ASP C C 1
ATOM 6712 O O . ASP C 1 194 ? 88.857 70.615 -38.745 1.00 125.34 1244 ASP C O 1
ATOM 6717 N N . ASP C 1 195 ? 89.804 69.915 -36.862 1.00 125.70 1245 ASP C N 1
ATOM 6718 C CA . ASP C 1 195 ? 90.495 71.189 -36.726 1.00 125.32 1245 ASP C CA 1
ATOM 6719 C C . ASP C 1 195 ? 91.673 70.971 -35.829 1.00 125.03 1245 ASP C C 1
ATOM 6720 O O . ASP C 1 195 ? 91.627 70.104 -34.957 1.00 124.76 1245 ASP C O 1
ATOM 6725 N N . CYS C 1 196 ? 92.750 71.720 -36.023 1.00 124.64 1246 CYS C N 1
ATOM 6726 C CA . CYS C 1 196 ? 93.909 71.343 -35.225 1.00 122.80 1246 CYS C CA 1
ATOM 6727 C C . CYS C 1 196 ? 95.026 72.383 -35.303 1.00 121.77 1246 CYS C C 1
ATOM 6728 O O . CYS C 1 196 ? 95.127 73.140 -36.266 1.00 121.73 1246 CYS C O 1
ATOM 6731 N N . THR C 1 197 ? 95.860 72.410 -34.272 1.00 120.11 1247 THR C N 1
ATOM 6732 C CA . THR C 1 197 ? 96.978 73.338 -34.204 1.00 118.44 1247 THR C CA 1
ATOM 6733 C C . THR C 1 197 ? 98.276 72.519 -34.326 1.00 117.50 1247 THR C C 1
ATOM 6734 O O . THR C 1 197 ? 98.233 71.285 -34.350 1.00 118.00 1247 THR C O 1
ATOM 6738 N N . PHE C 1 198 ? 99.421 73.190 -34.415 1.00 116.21 1248 PHE C N 1
ATOM 6739 C CA . PHE C 1 198 ? 100.701 72.490 -34.509 1.00 115.57 1248 PHE C CA 1
ATOM 6740 C C . PHE C 1 198 ? 101.790 73.292 -33.816 1.00 115.72 1248 PHE C C 1
ATOM 6741 O O . PHE C 1 198 ? 101.771 74.517 -33.851 1.00 116.37 1248 PHE C O 1
ATOM 6749 N N . HIS C 1 199 ? 102.747 72.609 -33.200 1.00 116.87 1249 HIS C N 1
ATOM 6750 C CA . HIS C 1 199 ? 103.846 73.299 -32.530 1.00 118.03 1249 HIS C CA 1
ATOM 6751 C C . HIS C 1 199 ? 104.608 74.090 -33.583 1.00 119.24 1249 HIS C C 1
ATOM 6752 O O . HIS C 1 199 ? 104.849 73.601 -34.688 1.00 119.60 1249 HIS C O 1
ATOM 6759 N N . GLN C 1 200 ? 104.991 75.312 -33.233 1.00 120.50 1250 GLN C N 1
ATOM 6760 C CA . GLN C 1 200 ? 105.715 76.197 -34.153 1.00 122.17 1250 GLN C CA 1
ATOM 6761 C C . GLN C 1 200 ? 106.710 75.487 -35.077 1.00 121.95 1250 GLN C C 1
ATOM 6762 O O . GLN C 1 200 ? 106.670 75.650 -36.300 1.00 121.70 1250 GLN C O 1
ATOM 6768 N N . CYS C 1 201 ? 107.597 74.702 -34.479 1.00 120.95 1251 CYS C N 1
ATOM 6769 C CA . CYS C 1 201 ? 108.625 73.968 -35.213 1.00 121.02 1251 CYS C CA 1
ATOM 6770 C C . CYS C 1 201 ? 108.101 73.082 -36.346 1.00 120.41 1251 CYS C C 1
ATOM 6771 O O . CYS C 1 201 ? 108.886 72.432 -37.032 1.00 119.95 1251 CYS C O 1
ATOM 6774 N N . VAL C 1 202 ? 106.788 73.038 -36.538 1.00 119.84 1252 VAL C N 1
ATOM 6775 C CA . VAL C 1 202 ? 106.225 72.207 -37.595 1.00 119.99 1252 VAL C CA 1
ATOM 6776 C C . VAL C 1 202 ? 106.183 72.932 -38.930 1.00 120.42 1252 VAL C C 1
ATOM 6777 O O . VAL C 1 202 ? 105.576 74.001 -39.053 1.00 120.75 1252 VAL C O 1
ATOM 6781 N N . ARG C 1 203 ? 106.836 72.345 -39.927 1.00 121.21 1253 ARG C N 1
ATOM 6782 C CA . ARG C 1 203 ? 106.850 72.922 -41.260 1.00 122.03 1253 ARG C CA 1
ATOM 6783 C C . ARG C 1 203 ? 105.499 72.710 -41.908 1.00 122.99 1253 ARG C C 1
ATOM 6784 O O . ARG C 1 203 ? 104.867 71.662 -41.740 1.00 123.33 1253 ARG C O 1
ATOM 6792 N N . LEU C 1 204 ? 105.083 73.708 -42.685 1.00 124.88 1254 LEU C N 1
ATOM 6793 C CA . LEU C 1 204 ? 103.812 73.684 -43.403 1.00 127.19 1254 LEU C CA 1
ATOM 6794 C C . LEU C 1 204 ? 103.839 72.758 -44.618 1.00 129.21 1254 LEU C C 1
ATOM 6795 O O . LEU C 1 204 ? 104.126 73.181 -45.738 1.00 129.13 1254 LEU C O 1
ATOM 6800 N N . SER C 1 205 ? 103.537 71.496 -44.350 1.00 130.97 1255 SER C N 1
ATOM 6801 C CA . SER C 1 205 ? 103.409 70.493 -45.382 1.00 132.13 1255 SER C CA 1
ATOM 6802 C C . SER C 1 205 ? 101.978 69.985 -45.383 1.00 132.45 1255 SER C C 1
ATOM 6803 O O . SER C 1 205 ? 101.160 70.366 -44.546 1.00 132.68 1255 SER C O 1
ATOM 6806 N N . LYS C 1 206 ? 101.672 69.134 -46.358 1.00 133.07 1256 LYS C N 1
ATOM 6807 C CA . LYS C 1 206 ? 100.316 68.636 -46.553 1.00 132.83 1256 LYS C CA 1
ATOM 6808 C C . LYS C 1 206 ? 99.833 67.787 -45.384 1.00 132.65 1256 LYS C C 1
ATOM 6809 O O . LYS C 1 206 ? 100.431 66.762 -45.058 1.00 132.13 1256 LYS C O 1
ATOM 6815 N N . PHE C 1 207 ? 98.741 68.219 -44.762 1.00 133.10 1257 PHE C N 1
ATOM 6816 C CA . PHE C 1 207 ? 98.129 67.459 -43.670 1.00 133.87 1257 PHE C CA 1
ATOM 6817 C C . PHE C 1 207 ? 96.957 66.737 -44.352 1.00 134.61 1257 PHE C C 1
ATOM 6818 O O . PHE C 1 207 ? 96.010 66.267 -43.707 1.00 133.94 1257 PHE C O 1
ATOM 6826 N N . ASP C 1 208 ? 97.057 66.675 -45.679 1.00 135.35 1258 ASP C N 1
ATOM 6827 C CA . ASP C 1 208 ? 96.050 66.074 -46.550 1.00 135.32 1258 ASP C CA 1
ATOM 6828 C C . ASP C 1 208 ? 96.767 65.327 -47.687 1.00 135.04 1258 ASP C C 1
ATOM 6829 O O . ASP C 1 208 ? 96.664 64.093 -47.790 1.00 135.64 1258 ASP C O 1
ATOM 6834 N N . SER C 1 209 ? 97.504 66.084 -48.515 1.00 134.81 1259 SER C N 1
ATOM 6835 C CA . SER C 1 209 ? 98.238 65.552 -49.685 1.00 134.41 1259 SER C CA 1
ATOM 6836 C C . SER C 1 209 ? 99.415 64.633 -49.326 1.00 133.35 1259 SER C C 1
ATOM 6837 O O . SER C 1 209 ? 100.228 64.275 -50.197 1.00 132.72 1259 SER C O 1
ATOM 6840 N N . GLU C 1 210 ? 99.492 64.266 -48.044 1.00 132.19 1260 GLU C N 1
ATOM 6841 C CA . GLU C 1 210 ? 100.528 63.380 -47.528 1.00 131.72 1260 GLU C CA 1
ATOM 6842 C C . GLU C 1 210 ? 100.013 62.608 -46.304 1.00 131.75 1260 GLU C C 1
ATOM 6843 O O . GLU C 1 210 ? 100.156 61.375 -46.215 1.00 132.38 1260 GLU C O 1
ATOM 6849 N N . ARG C 1 211 ? 99.401 63.364 -45.387 1.00 130.93 1261 ARG C N 1
ATOM 6850 C CA . ARG C 1 211 ? 98.881 62.874 -44.108 1.00 129.36 1261 ARG C CA 1
ATOM 6851 C C . ARG C 1 211 ? 100.059 62.984 -43.110 1.00 128.46 1261 ARG C C 1
ATOM 6852 O O . ARG C 1 211 ? 99.898 62.822 -41.902 1.00 129.02 1261 ARG C O 1
ATOM 6854 N N . SER C 1 212 ? 101.244 63.291 -43.637 1.00 127.19 1262 SER C N 1
ATOM 6855 C CA . SER C 1 212 ? 102.448 63.438 -42.827 1.00 124.29 1262 SER C CA 1
ATOM 6856 C C . SER C 1 212 ? 102.964 64.884 -42.823 1.00 122.28 1262 SER C C 1
ATOM 6857 O O . SER C 1 212 ? 102.887 65.605 -43.832 1.00 122.20 1262 SER C O 1
ATOM 6860 N N . ILE C 1 213 ? 103.508 65.280 -41.674 1.00 119.20 1263 ILE C N 1
ATOM 6861 C CA . ILE C 1 213 ? 104.046 66.622 -41.437 1.00 117.46 1263 ILE C CA 1
ATOM 6862 C C . ILE C 1 213 ? 105.560 66.569 -41.157 1.00 117.11 1263 ILE C C 1
ATOM 6863 O O . ILE C 1 213 ? 106.063 65.563 -40.659 1.00 117.25 1263 ILE C O 1
ATOM 6868 N N . SER C 1 214 ? 106.283 67.642 -41.472 1.00 116.09 1264 SER C N 1
ATOM 6869 C CA . SER C 1 214 ? 107.726 67.689 -41.226 1.00 115.01 1264 SER C CA 1
ATOM 6870 C C . SER C 1 214 ? 108.041 68.711 -40.147 1.00 114.98 1264 SER C C 1
ATOM 6871 O O . SER C 1 214 ? 107.208 69.560 -39.840 1.00 114.35 1264 SER C O 1
ATOM 6874 N N . PHE C 1 215 ? 109.242 68.642 -39.579 1.00 115.62 1265 PHE C N 1
ATOM 6875 C CA . PHE C 1 215 ? 109.619 69.579 -38.519 1.00 115.43 1265 PHE C CA 1
ATOM 6876 C C . PHE C 1 215 ? 110.988 69.314 -37.877 1.00 114.03 1265 PHE C C 1
ATOM 6877 O O . PHE C 1 215 ? 111.573 68.236 -38.014 1.00 112.90 1265 PHE C O 1
ATOM 6885 N N . ILE C 1 216 ? 111.473 70.322 -37.160 1.00 113.63 1266 ILE C N 1
ATOM 6886 C CA . ILE C 1 216 ? 112.725 70.226 -36.431 1.00 114.47 1266 ILE C CA 1
ATOM 6887 C C . ILE C 1 216 ? 112.302 70.320 -34.967 1.00 114.03 1266 ILE C C 1
ATOM 6888 O O . ILE C 1 216 ? 112.019 71.410 -34.450 1.00 113.91 1266 ILE C O 1
ATOM 6893 N N . PRO C 1 217 ? 112.247 69.159 -34.288 1.00 115.19 1267 PRO C N 1
ATOM 6894 C CA . PRO C 1 217 ? 111.860 68.980 -32.886 1.00 114.87 1267 PRO C CA 1
ATOM 6895 C C . PRO C 1 217 ? 112.629 69.756 -31.838 1.00 113.39 1267 PRO C C 1
ATOM 6896 O O . PRO C 1 217 ? 113.831 69.571 -31.674 1.00 113.40 1267 PRO C O 1
ATOM 6900 N N . PRO C 1 218 ? 111.934 70.631 -31.100 1.00 115.45 1268 PRO C N 1
ATOM 6901 C CA . PRO C 1 218 ? 112.613 71.405 -30.059 1.00 117.36 1268 PRO C CA 1
ATOM 6902 C C . PRO C 1 218 ? 113.068 70.343 -29.067 1.00 117.54 1268 PRO C C 1
ATOM 6903 O O . PRO C 1 218 ? 112.495 69.255 -29.034 1.00 117.91 1268 PRO C O 1
ATOM 6907 N N . ASP C 1 219 ? 114.085 70.621 -28.267 1.00 119.08 1269 ASP C N 1
ATOM 6908 C CA . ASP C 1 219 ? 114.496 69.598 -27.326 1.00 120.77 1269 ASP C CA 1
ATOM 6909 C C . ASP C 1 219 ? 113.563 69.559 -26.121 1.00 119.22 1269 ASP C C 1
ATOM 6910 O O . ASP C 1 219 ? 112.963 70.572 -25.741 1.00 119.68 1269 ASP C O 1
ATOM 6915 N N . GLY C 1 220 ? 113.431 68.377 -25.531 1.00 118.42 1270 GLY C N 1
ATOM 6916 C CA . GLY C 1 220 ? 112.558 68.234 -24.384 1.00 117.30 1270 GLY C CA 1
ATOM 6917 C C . GLY C 1 220 ? 111.191 67.715 -24.785 1.00 116.11 1270 GLY C C 1
ATOM 6918 O O . GLY C 1 220 ? 111.061 66.906 -25.706 1.00 115.84 1270 GLY C O 1
ATOM 6919 N N . GLU C 1 221 ? 110.165 68.201 -24.101 1.00 115.78 1271 GLU C N 1
ATOM 6920 C CA . GLU C 1 221 ? 108.812 67.760 -24.366 1.00 115.39 1271 GLU C CA 1
ATOM 6921 C C . GLU C 1 221 ? 107.952 68.896 -24.874 1.00 114.59 1271 GLU C C 1
ATOM 6922 O O . GLU C 1 221 ? 108.069 70.027 -24.409 1.00 113.95 1271 GLU C O 1
ATOM 6928 N N . PHE C 1 222 ? 107.074 68.586 -25.818 1.00 113.39 1272 PHE C N 1
ATOM 6929 C CA . PHE C 1 222 ? 106.193 69.595 -26.381 1.00 112.49 1272 PHE C CA 1
ATOM 6930 C C . PHE C 1 222 ? 104.976 68.977 -27.025 1.00 112.44 1272 PHE C C 1
ATOM 6931 O O . PHE C 1 222 ? 104.959 67.791 -27.326 1.00 111.97 1272 PHE C O 1
ATOM 6939 N N . GLU C 1 223 ? 103.955 69.790 -27.242 1.00 111.74 1273 GLU C N 1
ATOM 6940 C CA . GLU C 1 223 ? 102.747 69.303 -27.868 1.00 111.69 1273 GLU C CA 1
ATOM 6941 C C . GLU C 1 223 ? 102.916 69.443 -29.369 1.00 111.55 1273 GLU C C 1
ATOM 6942 O O . GLU C 1 223 ? 102.627 70.498 -29.922 1.00 112.52 1273 GLU C O 1
ATOM 6948 N N . LEU C 1 224 ? 103.392 68.385 -30.023 1.00 110.86 1274 LEU C N 1
ATOM 6949 C CA . LEU C 1 224 ? 103.593 68.412 -31.471 1.00 110.27 1274 LEU C CA 1
ATOM 6950 C C . LEU C 1 224 ? 102.361 68.946 -32.188 1.00 110.94 1274 LEU C C 1
ATOM 6951 O O . LEU C 1 224 ? 102.463 69.835 -33.032 1.00 112.13 1274 LEU C O 1
ATOM 6956 N N . MET C 1 225 ? 101.196 68.396 -31.864 1.00 111.40 1275 MET C N 1
ATOM 6957 C CA . MET C 1 225 ? 99.964 68.848 -32.490 1.00 112.56 1275 MET C CA 1
ATOM 6958 C C . MET C 1 225 ? 98.757 68.582 -31.618 1.00 112.65 1275 MET C C 1
ATOM 6959 O O . MET C 1 225 ? 98.830 67.857 -30.640 1.00 112.81 1275 MET C O 1
ATOM 6964 N N . ARG C 1 226 ? 97.644 69.191 -31.987 1.00 113.39 1276 ARG C N 1
ATOM 6965 C CA . ARG C 1 226 ? 96.390 69.032 -31.277 1.00 113.91 1276 ARG C CA 1
ATOM 6966 C C . ARG C 1 226 ? 95.369 68.778 -32.354 1.00 114.39 1276 ARG C C 1
ATOM 6967 O O . ARG C 1 226 ? 95.645 69.016 -33.519 1.00 115.05 1276 ARG C O 1
ATOM 6975 N N . TYR C 1 227 ? 94.198 68.289 -31.972 1.00 113.49 1277 TYR C N 1
ATOM 6976 C CA . TYR C 1 227 ? 93.140 68.033 -32.935 1.00 112.87 1277 TYR C CA 1
ATOM 6977 C C . TYR C 1 227 ? 91.845 67.643 -32.250 1.00 112.49 1277 TYR C C 1
ATOM 6978 O O . TYR C 1 227 ? 91.786 67.500 -31.032 1.00 112.82 1277 TYR C O 1
ATOM 6987 N N . ARG C 1 228 ? 90.801 67.480 -33.048 1.00 112.30 1278 ARG C N 1
ATOM 6988 C CA . ARG C 1 228 ? 89.491 67.115 -32.536 1.00 112.61 1278 ARG C CA 1
ATOM 6989 C C . ARG C 1 228 ? 88.690 66.494 -33.675 1.00 113.05 1278 ARG C C 1
ATOM 6990 O O . ARG C 1 228 ? 88.569 67.092 -34.739 1.00 114.61 1278 ARG C O 1
ATOM 6998 N N . THR C 1 229 ? 88.165 65.288 -33.464 1.00 113.19 1279 THR C N 1
ATOM 6999 C CA . THR C 1 229 ? 87.398 64.605 -34.498 1.00 113.42 1279 THR C CA 1
ATOM 7000 C C . THR C 1 229 ? 86.014 64.271 -34.006 1.00 114.55 1279 THR C C 1
ATOM 7001 O O . THR C 1 229 ? 85.751 64.303 -32.800 1.00 113.95 1279 THR C O 1
ATOM 7005 N N . THR C 1 230 ? 85.135 63.945 -34.948 1.00 116.04 1280 THR C N 1
ATOM 7006 C CA . THR C 1 230 ? 83.756 63.625 -34.618 1.00 117.50 1280 THR C CA 1
ATOM 7007 C C . THR C 1 230 ? 83.231 62.492 -35.484 1.00 117.88 1280 THR C C 1
ATOM 7008 O O . THR C 1 230 ? 82.211 61.880 -35.176 1.00 118.47 1280 THR C O 1
ATOM 7012 N N . LYS C 1 231 ? 83.924 62.218 -36.576 1.00 118.04 1281 LYS C N 1
ATOM 7013 C CA . LYS C 1 231 ? 83.484 61.161 -37.463 1.00 119.28 1281 LYS C CA 1
ATOM 7014 C C . LYS C 1 231 ? 84.178 59.831 -37.182 1.00 119.16 1281 LYS C C 1
ATOM 7015 O O . LYS C 1 231 ? 85.336 59.802 -36.770 1.00 119.62 1281 LYS C O 1
ATOM 7021 N N . ASP C 1 232 ? 83.445 58.738 -37.394 1.00 119.33 1282 ASP C N 1
ATOM 7022 C CA . ASP C 1 232 ? 83.959 57.377 -37.231 1.00 118.89 1282 ASP C CA 1
ATOM 7023 C C . ASP C 1 232 ? 84.594 57.047 -35.888 1.00 116.50 1282 ASP C C 1
ATOM 7024 O O . ASP C 1 232 ? 85.449 56.170 -35.808 1.00 117.26 1282 ASP C O 1
ATOM 7029 N N . ILE C 1 233 ? 84.183 57.727 -34.833 1.00 114.28 1283 ILE C N 1
ATOM 7030 C CA . ILE C 1 233 ? 84.758 57.463 -33.529 1.00 111.60 1283 ILE C CA 1
ATOM 7031 C C . ILE C 1 233 ? 84.437 56.056 -33.027 1.00 111.78 1283 ILE C C 1
ATOM 7032 O O . ILE C 1 233 ? 83.343 55.545 -33.243 1.00 111.27 1283 ILE C O 1
ATOM 7037 N N . ILE C 1 234 ? 85.411 55.438 -32.366 1.00 111.66 1284 ILE C N 1
ATOM 7038 C CA . ILE C 1 234 ? 85.243 54.114 -31.775 1.00 112.14 1284 ILE C CA 1
ATOM 7039 C C . ILE C 1 234 ? 84.744 54.318 -30.350 1.00 111.60 1284 ILE C C 1
ATOM 7040 O O . ILE C 1 234 ? 85.392 55.000 -29.558 1.00 112.26 1284 ILE C O 1
ATOM 7045 N N . LEU C 1 235 ? 83.600 53.734 -30.020 1.00 111.06 1285 LEU C N 1
ATOM 7046 C CA . LEU C 1 235 ? 83.065 53.863 -28.674 1.00 110.23 1285 LEU C CA 1
ATOM 7047 C C . LEU C 1 235 ? 83.502 52.663 -27.852 1.00 109.33 1285 LEU C C 1
ATOM 7048 O O . LEU C 1 235 ? 82.977 51.568 -28.019 1.00 109.64 1285 LEU C O 1
ATOM 7053 N N . PRO C 1 236 ? 84.481 52.850 -26.955 1.00 109.38 1286 PRO C N 1
ATOM 7054 C CA . PRO C 1 236 ? 84.971 51.757 -26.123 1.00 107.85 1286 PRO C CA 1
ATOM 7055 C C . PRO C 1 236 ? 83.855 50.877 -25.597 1.00 108.19 1286 PRO C C 1
ATOM 7056 O O . PRO C 1 236 ? 83.749 49.724 -25.989 1.00 108.95 1286 PRO C O 1
ATOM 7060 N N . PHE C 1 237 ? 83.017 51.424 -24.722 1.00 108.12 1287 PHE C N 1
ATOM 7061 C CA . PHE C 1 237 ? 81.915 50.667 -24.142 1.00 107.41 1287 PHE C CA 1
ATOM 7062 C C . PHE C 1 237 ? 80.575 51.129 -24.664 1.00 109.32 1287 PHE C C 1
ATOM 7063 O O . PHE C 1 237 ? 80.456 52.214 -25.212 1.00 109.87 1287 PHE C O 1
ATOM 7071 N N . ARG C 1 238 ? 79.570 50.282 -24.496 1.00 110.57 1288 ARG C N 1
ATOM 7072 C CA . ARG C 1 238 ? 78.212 50.591 -24.906 1.00 111.08 1288 ARG C CA 1
ATOM 7073 C C . ARG C 1 238 ? 77.425 50.241 -23.666 1.00 110.71 1288 ARG C C 1
ATOM 7074 O O . ARG C 1 238 ? 77.700 49.228 -23.033 1.00 111.32 1288 ARG C O 1
ATOM 7082 N N . VAL C 1 239 ? 76.468 51.074 -23.287 1.00 110.45 1289 VAL C N 1
ATOM 7083 C CA . VAL C 1 239 ? 75.693 50.771 -22.097 1.00 110.17 1289 VAL C CA 1
ATOM 7084 C C . VAL C 1 239 ? 74.231 50.470 -22.371 1.00 111.27 1289 VAL C C 1
ATOM 7085 O O . VAL C 1 239 ? 73.523 51.267 -22.986 1.00 111.66 1289 VAL C O 1
ATOM 7089 N N . ILE C 1 240 ? 73.796 49.300 -21.915 1.00 111.03 1290 ILE C N 1
ATOM 7090 C CA . ILE C 1 240 ? 72.422 48.869 -22.079 1.00 112.63 1290 ILE C CA 1
ATOM 7091 C C . ILE C 1 240 ? 71.732 49.020 -20.736 1.00 113.19 1290 ILE C C 1
ATOM 7092 O O . ILE C 1 240 ? 71.786 48.126 -19.888 1.00 114.25 1290 ILE C O 1
ATOM 7097 N N . PRO C 1 241 ? 71.086 50.173 -20.518 1.00 113.92 1291 PRO C N 1
ATOM 7098 C CA . PRO C 1 241 ? 70.377 50.473 -19.277 1.00 115.99 1291 PRO C CA 1
ATOM 7099 C C . PRO C 1 241 ? 68.935 50.004 -19.312 1.00 115.79 1291 PRO C C 1
ATOM 7100 O O . PRO C 1 241 ? 68.225 50.221 -20.292 1.00 115.97 1291 PRO C O 1
ATOM 7104 N N . LEU C 1 242 ? 68.506 49.366 -18.231 1.00 116.22 1292 LEU C N 1
ATOM 7105 C CA . LEU C 1 242 ? 67.142 48.879 -18.126 1.00 116.90 1292 LEU C CA 1
ATOM 7106 C C . LEU C 1 242 ? 66.590 49.083 -16.717 1.00 117.35 1292 LEU C C 1
ATOM 7107 O O . LEU C 1 242 ? 66.941 48.350 -15.788 1.00 118.14 1292 LEU C O 1
ATOM 7112 N N . VAL C 1 243 ? 65.739 50.093 -16.561 1.00 118.26 1293 VAL C N 1
ATOM 7113 C CA . VAL C 1 243 ? 65.119 50.394 -15.270 1.00 119.03 1293 VAL C CA 1
ATOM 7114 C C . VAL C 1 243 ? 63.616 50.207 -15.346 1.00 120.28 1293 VAL C C 1
ATOM 7115 O O . VAL C 1 243 ? 62.958 50.730 -16.244 1.00 119.84 1293 VAL C O 1
ATOM 7119 N N . ARG C 1 244 ? 63.077 49.458 -14.395 1.00 122.19 1294 ARG C N 1
ATOM 7120 C CA . ARG C 1 244 ? 61.646 49.184 -14.363 1.00 124.88 1294 ARG C CA 1
ATOM 7121 C C . ARG C 1 244 ? 61.042 49.612 -13.020 1.00 126.27 1294 ARG C C 1
ATOM 7122 O O . ARG C 1 244 ? 61.731 49.628 -11.989 1.00 126.95 1294 ARG C O 1
ATOM 7130 N N . GLU C 1 245 ? 59.760 49.975 -13.048 1.00 127.56 1295 GLU C N 1
ATOM 7131 C CA . GLU C 1 245 ? 59.054 50.411 -11.851 1.00 128.61 1295 GLU C CA 1
ATOM 7132 C C . GLU C 1 245 ? 58.054 49.369 -11.401 1.00 128.09 1295 GLU C C 1
ATOM 7133 O O . GLU C 1 245 ? 57.217 48.922 -12.195 1.00 129.08 1295 GLU C O 1
ATOM 7139 N N . VAL C 1 246 ? 58.145 48.997 -10.124 1.00 128.10 1296 VAL C N 1
ATOM 7140 C CA . VAL C 1 246 ? 57.241 48.016 -9.509 1.00 127.15 1296 VAL C CA 1
ATOM 7141 C C . VAL C 1 246 ? 56.523 48.669 -8.308 1.00 128.28 1296 VAL C C 1
ATOM 7142 O O . VAL C 1 246 ? 56.966 48.552 -7.159 1.00 127.59 1296 VAL C O 1
ATOM 7146 N N . GLY C 1 247 ? 55.415 49.358 -8.590 1.00 127.93 1297 GLY C N 1
ATOM 7147 C CA . GLY C 1 247 ? 54.669 50.040 -7.547 1.00 128.40 1297 GLY C CA 1
ATOM 7148 C C . GLY C 1 247 ? 55.361 51.352 -7.224 1.00 129.18 1297 GLY C C 1
ATOM 7149 O O . GLY C 1 247 ? 55.789 52.075 -8.130 1.00 129.30 1297 GLY C O 1
ATOM 7150 N N . ARG C 1 248 ? 55.477 51.664 -5.936 1.00 129.00 1298 ARG C N 1
ATOM 7151 C CA . ARG C 1 248 ? 56.144 52.893 -5.523 1.00 129.34 1298 ARG C CA 1
ATOM 7152 C C . ARG C 1 248 ? 57.457 52.575 -4.786 1.00 129.07 1298 ARG C C 1
ATOM 7153 O O . ARG C 1 248 ? 58.492 53.205 -5.070 1.00 130.21 1298 ARG C O 1
ATOM 7161 N N . THR C 1 249 ? 57.417 51.598 -3.863 1.00 127.78 1299 THR C N 1
ATOM 7162 C CA . THR C 1 249 ? 58.605 51.190 -3.078 1.00 126.33 1299 THR C CA 1
ATOM 7163 C C . THR C 1 249 ? 59.685 50.479 -3.910 1.00 125.19 1299 THR C C 1
ATOM 7164 O O . THR C 1 249 ? 60.886 50.601 -3.626 1.00 123.68 1299 THR C O 1
ATOM 7168 N N . LYS C 1 250 ? 59.254 49.751 -4.940 1.00 124.23 1300 LYS C N 1
ATOM 7169 C CA . LYS C 1 250 ? 60.187 49.026 -5.789 1.00 122.97 1300 LYS C CA 1
ATOM 7170 C C . LYS C 1 250 ? 60.549 49.708 -7.116 1.00 122.46 1300 LYS C C 1
ATOM 7171 O O . LYS C 1 250 ? 59.710 50.317 -7.796 1.00 122.13 1300 LYS C O 1
ATOM 7177 N N . L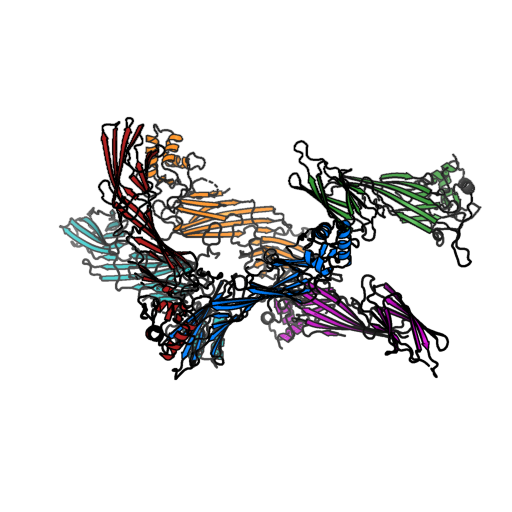EU C 1 251 ? 61.832 49.594 -7.448 1.00 122.40 1301 LEU C N 1
ATOM 7178 C CA . LEU C 1 251 ? 62.414 50.142 -8.662 1.00 121.42 1301 LEU C CA 1
ATOM 7179 C C . LEU C 1 251 ? 63.565 49.218 -9.028 1.00 121.44 1301 LEU C C 1
ATOM 7180 O O . LEU C 1 251 ? 64.596 49.203 -8.356 1.00 120.58 1301 LEU C O 1
ATOM 7185 N N . GLU C 1 252 ? 63.376 48.437 -10.087 1.00 122.20 1302 GLU C N 1
ATOM 7186 C CA . GLU C 1 252 ? 64.394 47.493 -10.536 1.00 122.88 1302 GLU C CA 1
ATOM 7187 C C . GLU C 1 252 ? 65.382 48.116 -11.518 1.00 121.29 1302 GLU C C 1
ATOM 7188 O O . GLU C 1 252 ? 65.024 49.004 -12.300 1.00 121.55 1302 GLU C O 1
ATOM 7194 N N . VAL C 1 253 ? 66.627 47.641 -11.479 1.00 117.75 1303 VAL C N 1
ATOM 7195 C CA . VAL C 1 253 ? 67.655 48.147 -12.378 1.00 114.25 1303 VAL C CA 1
ATOM 7196 C C . VAL C 1 253 ? 68.648 47.075 -12.810 1.00 113.61 1303 VAL C C 1
ATOM 7197 O O . VAL C 1 253 ? 69.212 46.354 -11.988 1.00 113.26 1303 VAL C O 1
ATOM 7201 N N . LYS C 1 254 ? 68.860 46.980 -14.114 1.00 112.49 1304 LYS C N 1
ATOM 7202 C CA . LYS C 1 254 ? 69.792 46.015 -14.656 1.00 111.90 1304 LYS C CA 1
ATOM 7203 C C . LYS C 1 254 ? 70.553 46.706 -15.774 1.00 111.23 1304 LYS C C 1
ATOM 7204 O O . LYS C 1 254 ? 69.996 46.971 -16.840 1.00 112.00 1304 LYS C O 1
ATOM 7210 N N . VAL C 1 255 ? 71.823 47.015 -15.528 1.00 110.26 1305 VAL C N 1
ATOM 7211 C CA . VAL C 1 255 ? 72.636 47.671 -16.541 1.00 108.20 1305 VAL C CA 1
ATOM 7212 C C . VAL C 1 255 ? 73.745 46.738 -16.959 1.00 108.45 1305 VAL C C 1
ATOM 7213 O O . VAL C 1 255 ? 74.363 46.072 -16.127 1.00 108.07 1305 VAL C O 1
ATOM 7217 N N . VAL C 1 256 ? 73.984 46.686 -18.261 1.00 108.65 1306 VAL C N 1
ATOM 7218 C CA . VAL C 1 256 ? 75.019 45.832 -18.804 1.00 108.32 1306 VAL C CA 1
ATOM 7219 C C . VAL C 1 256 ? 75.913 46.637 -19.727 1.00 108.00 1306 VAL C C 1
ATOM 7220 O O . VAL C 1 256 ? 75.436 47.418 -20.538 1.00 107.98 1306 VAL C O 1
ATOM 7224 N N . ILE C 1 257 ? 77.215 46.438 -19.597 1.00 106.26 1307 ILE C N 1
ATOM 7225 C CA . ILE C 1 257 ? 78.169 47.144 -20.420 1.00 105.97 1307 ILE C CA 1
ATOM 7226 C C . ILE C 1 257 ? 78.866 46.167 -21.333 1.00 106.65 1307 ILE C C 1
ATOM 7227 O O . ILE C 1 257 ? 79.206 45.068 -20.921 1.00 108.39 1307 ILE C O 1
ATOM 7232 N N . LYS C 1 258 ? 79.071 46.564 -22.581 1.00 106.98 1308 LYS C N 1
ATOM 7233 C CA . LYS C 1 258 ? 79.742 45.713 -23.548 1.00 107.59 1308 LYS C CA 1
ATOM 7234 C C . LYS C 1 258 ? 81.062 46.351 -23.958 1.00 108.54 1308 LYS C C 1
ATOM 7235 O O . LYS C 1 258 ? 81.074 47.468 -24.450 1.00 109.42 1308 LYS C O 1
ATOM 7241 N N . SER C 1 259 ? 82.171 45.651 -23.743 1.00 109.70 1309 SER C N 1
ATOM 7242 C CA . SER C 1 259 ? 83.492 46.161 -24.111 1.00 110.71 1309 SER C CA 1
ATOM 7243 C C . SER C 1 259 ? 83.575 46.065 -25.617 1.00 111.73 1309 SER C C 1
ATOM 7244 O O . SER C 1 259 ? 83.186 45.061 -26.194 1.00 113.65 1309 SER C O 1
ATOM 7247 N N . ASN C 1 260 ? 84.103 47.091 -26.262 1.00 112.29 1310 ASN C N 1
ATOM 7248 C CA . ASN C 1 260 ? 84.160 47.071 -27.705 1.00 111.43 1310 ASN C CA 1
ATOM 7249 C C . ASN C 1 260 ? 85.520 47.390 -28.300 1.00 110.91 1310 ASN C C 1
ATOM 7250 O O . ASN C 1 260 ? 85.811 48.534 -28.619 1.00 111.84 1310 ASN C O 1
ATOM 7255 N N . PHE C 1 261 ? 86.350 46.365 -28.447 1.00 109.71 1311 PHE C N 1
ATOM 7256 C CA . PHE C 1 261 ? 87.690 46.499 -29.016 1.00 109.33 1311 PHE C CA 1
ATOM 7257 C C . PHE C 1 261 ? 88.410 45.148 -29.004 1.00 110.90 1311 PHE C C 1
ATOM 7258 O O . PHE C 1 261 ? 87.961 44.209 -28.340 1.00 111.66 1311 PHE C O 1
ATOM 7266 N N . LYS C 1 262 ? 89.511 45.038 -29.750 1.00 111.69 1312 LYS C N 1
ATOM 7267 C CA . LYS C 1 262 ? 90.275 43.784 -29.816 1.00 111.83 1312 LYS C CA 1
ATOM 7268 C C . LYS C 1 262 ? 90.323 43.122 -28.445 1.00 111.75 1312 LYS C C 1
ATOM 7269 O O . LYS C 1 262 ? 90.709 43.744 -27.463 1.00 112.72 1312 LYS C O 1
ATOM 7275 N N . PRO C 1 263 ? 89.919 41.853 -28.360 1.00 111.76 1313 PRO C N 1
ATOM 7276 C CA . PRO C 1 263 ? 89.911 41.092 -27.111 1.00 111.03 1313 PRO C CA 1
ATOM 7277 C C . PRO C 1 263 ? 91.243 41.114 -26.392 1.00 111.12 1313 PRO C C 1
ATOM 7278 O O . PRO C 1 263 ? 91.310 40.921 -25.185 1.00 110.90 1313 PRO C O 1
ATOM 7282 N N . SER C 1 264 ? 92.303 41.364 -27.146 1.00 110.24 1314 SER C N 1
ATOM 7283 C CA . SER C 1 264 ? 93.653 41.398 -26.600 1.00 109.63 1314 SER C CA 1
ATOM 7284 C C . SER C 1 264 ? 93.955 42.599 -25.704 1.00 108.69 1314 SER C C 1
ATOM 7285 O O . SER C 1 264 ? 94.820 42.528 -24.838 1.00 108.67 1314 SER C O 1
ATOM 7288 N N . LEU C 1 265 ? 93.245 43.700 -25.912 1.00 108.16 1315 LEU C N 1
ATOM 7289 C CA . LEU C 1 265 ? 93.475 44.909 -25.130 1.00 106.92 1315 LEU C CA 1
ATOM 7290 C C . LEU C 1 265 ? 92.552 45.001 -23.934 1.00 106.99 1315 LEU C C 1
ATOM 7291 O O . LEU C 1 265 ? 91.369 44.702 -24.036 1.00 107.34 1315 LEU C O 1
ATOM 7296 N N . LEU C 1 266 ? 93.094 45.436 -22.801 1.00 106.47 1316 LEU C N 1
ATOM 7297 C CA . LEU C 1 266 ? 92.303 45.568 -21.582 1.00 106.87 1316 LEU C CA 1
ATOM 7298 C C . LEU C 1 266 ? 92.175 47.009 -21.141 1.00 107.19 1316 LEU C C 1
ATOM 7299 O O . LEU C 1 266 ? 93.172 47.687 -20.953 1.00 106.69 1316 LEU C O 1
ATOM 7304 N N . ALA C 1 267 ? 90.949 47.473 -20.960 1.00 107.13 1317 ALA C N 1
ATOM 7305 C CA . ALA C 1 267 ? 90.730 48.833 -20.505 1.00 107.62 1317 ALA C CA 1
ATOM 7306 C C . ALA C 1 267 ? 90.737 48.739 -19.003 1.00 108.96 1317 ALA C C 1
ATOM 7307 O O . ALA C 1 267 ? 90.092 47.859 -18.455 1.00 110.06 1317 ALA C O 1
ATOM 7309 N N . GLN C 1 268 ? 91.464 49.618 -18.327 1.00 109.51 1318 GLN C N 1
ATOM 7310 C CA . GLN C 1 268 ? 91.496 49.561 -16.875 1.00 110.86 1318 GLN C CA 1
ATOM 7311 C C . GLN C 1 268 ? 90.852 50.762 -16.250 1.00 109.55 1318 GLN C C 1
ATOM 7312 O O . GLN C 1 268 ? 90.314 51.609 -16.938 1.00 109.46 1318 GLN C O 1
ATOM 7318 N N . LYS C 1 269 ? 90.940 50.836 -14.931 1.00 108.64 1319 LYS C N 1
ATOM 7319 C CA . LYS C 1 269 ? 90.360 51.936 -14.188 1.00 107.26 1319 LYS C CA 1
ATOM 7320 C C . LYS C 1 269 ? 88.988 52.243 -14.755 1.00 107.20 1319 LYS C C 1
ATOM 7321 O O . LYS C 1 269 ? 88.809 53.256 -15.413 1.00 108.31 1319 LYS C O 1
ATOM 7327 N N . ILE C 1 270 ? 88.024 51.359 -14.521 1.00 106.96 1320 ILE C N 1
ATOM 7328 C CA . ILE C 1 270 ? 86.674 51.578 -15.014 1.00 105.44 1320 ILE C CA 1
ATOM 7329 C C . ILE C 1 270 ? 85.749 51.989 -13.899 1.00 107.01 1320 ILE C C 1
ATOM 7330 O O . ILE C 1 270 ? 85.858 51.515 -12.776 1.00 106.32 1320 ILE C O 1
ATOM 7335 N N . GLU C 1 271 ? 84.834 52.889 -14.215 1.00 109.09 1321 GLU C N 1
ATOM 7336 C CA . GLU C 1 271 ? 83.903 53.369 -13.215 1.00 111.56 1321 GLU C CA 1
ATOM 7337 C C . GLU C 1 271 ? 82.536 53.627 -13.841 1.00 111.43 1321 GLU C C 1
ATOM 7338 O O . GLU C 1 271 ? 82.428 54.313 -14.865 1.00 112.46 1321 GLU C O 1
ATOM 7344 N N . VAL C 1 272 ? 81.501 53.058 -13.226 1.00 110.41 1322 VAL C N 1
ATOM 7345 C CA . VAL C 1 272 ? 80.135 53.238 -13.684 1.00 108.83 1322 VAL C CA 1
ATOM 7346 C C . VAL C 1 272 ? 79.349 53.936 -12.590 1.00 109.87 1322 VAL C C 1
ATOM 7347 O O . VAL C 1 272 ? 79.425 53.560 -11.421 1.00 110.18 1322 VAL C O 1
ATOM 7351 N N . ARG C 1 273 ? 78.595 54.958 -12.970 1.00 110.69 1323 ARG C N 1
ATOM 7352 C CA . ARG C 1 273 ? 77.821 55.724 -12.004 1.00 111.16 1323 ARG C CA 1
ATOM 7353 C C . ARG C 1 273 ? 76.329 55.682 -12.341 1.00 112.76 1323 ARG C C 1
ATOM 7354 O O . ARG C 1 273 ? 75.887 56.295 -13.317 1.00 113.50 1323 ARG C O 1
ATOM 7362 N N . ILE C 1 274 ? 75.559 54.947 -11.536 1.00 112.36 1324 ILE C N 1
ATOM 7363 C CA . ILE C 1 274 ? 74.114 54.835 -11.744 1.00 111.58 1324 ILE C CA 1
ATOM 7364 C C . ILE C 1 274 ? 73.371 55.665 -10.685 1.00 113.29 1324 ILE C C 1
ATOM 7365 O O . ILE C 1 274 ? 73.448 55.370 -9.490 1.00 113.81 1324 ILE C O 1
ATOM 7370 N N . PRO C 1 275 ? 72.626 56.701 -11.123 1.00 114.05 1325 PRO C N 1
ATOM 7371 C CA . PRO C 1 275 ? 71.848 57.646 -10.310 1.00 114.49 1325 PRO C CA 1
ATOM 7372 C C . PRO C 1 275 ? 70.574 57.117 -9.673 1.00 116.04 1325 PRO C C 1
ATOM 7373 O O . PRO C 1 275 ? 69.654 56.710 -10.372 1.00 115.33 1325 PRO C O 1
ATOM 7377 N N . THR C 1 276 ? 70.511 57.155 -8.346 1.00 117.84 1326 THR C N 1
ATOM 7378 C CA . THR C 1 276 ? 69.329 56.679 -7.616 1.00 119.59 1326 THR C CA 1
ATOM 7379 C C . THR C 1 276 ? 68.377 57.832 -7.302 1.00 120.72 1326 THR C C 1
ATOM 7380 O O . THR C 1 276 ? 68.823 58.962 -7.120 1.00 122.26 1326 THR C O 1
ATOM 7384 N N . PRO C 1 277 ? 67.054 57.567 -7.233 1.00 120.86 1327 PRO C N 1
ATOM 7385 C CA . PRO C 1 277 ? 66.108 58.645 -6.928 1.00 121.11 1327 PRO C CA 1
ATOM 7386 C C . PRO C 1 277 ? 66.481 59.263 -5.590 1.00 121.43 1327 PRO C C 1
ATOM 7387 O O . PRO C 1 277 ? 67.316 58.716 -4.862 1.00 121.71 1327 PRO C O 1
ATOM 7391 N N . LEU C 1 278 ? 65.865 60.394 -5.262 1.00 121.64 1328 LEU C N 1
ATOM 7392 C CA . LEU C 1 278 ? 66.165 61.089 -4.008 1.00 121.94 1328 LEU C CA 1
ATOM 7393 C C . LEU C 1 278 ? 65.452 60.408 -2.839 1.00 121.60 1328 LEU C C 1
ATOM 7394 O O . LEU C 1 278 ? 65.980 60.341 -1.724 1.00 120.64 1328 LEU C O 1
ATOM 7399 N N . ASN C 1 279 ? 64.264 59.875 -3.128 1.00 121.30 1329 ASN C N 1
ATOM 7400 C CA . ASN C 1 279 ? 63.429 59.187 -2.144 1.00 120.55 1329 ASN C CA 1
ATOM 7401 C C . ASN C 1 279 ? 63.898 57.756 -1.879 1.00 121.54 1329 ASN C C 1
ATOM 7402 O O . ASN C 1 279 ? 63.132 56.917 -1.410 1.00 121.56 1329 ASN C O 1
ATOM 7407 N N . THR C 1 280 ? 65.162 57.487 -2.183 1.00 121.06 1330 THR C N 1
ATOM 7408 C CA . THR C 1 280 ? 65.731 56.168 -1.967 1.00 121.26 1330 THR C CA 1
ATOM 7409 C C . THR C 1 280 ? 65.768 55.853 -0.478 1.00 122.13 1330 THR C C 1
ATOM 7410 O O . THR C 1 280 ? 66.307 56.627 0.310 1.00 121.83 1330 THR C O 1
ATOM 7414 N N . SER C 1 281 ? 65.179 54.720 -0.099 1.00 122.33 1331 SER C N 1
ATOM 7415 C CA . SER C 1 281 ? 65.151 54.285 1.300 1.00 122.48 1331 SER C CA 1
ATOM 7416 C C . SER C 1 281 ? 66.193 53.191 1.543 1.00 122.67 1331 SER C C 1
ATOM 7417 O O . SER C 1 281 ? 66.891 53.194 2.557 1.00 122.84 1331 SER C O 1
ATOM 7420 N N . GLY C 1 282 ? 66.289 52.259 0.599 1.00 122.43 1332 GLY C N 1
ATOM 7421 C CA . GLY C 1 282 ? 67.249 51.172 0.697 1.00 121.88 1332 GLY C CA 1
ATOM 7422 C C . GLY C 1 282 ? 67.609 50.648 -0.688 1.00 121.55 1332 GLY C C 1
ATOM 7423 O O . GLY C 1 282 ? 66.754 50.590 -1.573 1.00 121.64 1332 GLY C O 1
ATOM 7424 N N . VAL C 1 283 ? 68.868 50.272 -0.892 1.00 120.48 1333 VAL C N 1
ATOM 7425 C CA . VAL C 1 283 ? 69.302 49.753 -2.190 1.00 119.49 1333 VAL C CA 1
ATOM 7426 C C . VAL C 1 283 ? 70.157 48.488 -2.071 1.00 119.93 1333 VAL C C 1
ATOM 7427 O O . VAL C 1 283 ? 71.097 48.425 -1.275 1.00 119.44 1333 VAL C O 1
ATOM 7431 N N . GLN C 1 284 ? 69.812 47.482 -2.872 1.00 120.11 1334 GLN C N 1
ATOM 7432 C CA . GLN C 1 284 ? 70.516 46.204 -2.887 1.00 119.82 1334 GLN C CA 1
ATOM 7433 C C . GLN C 1 284 ? 71.138 45.988 -4.254 1.00 118.64 1334 GLN C C 1
ATOM 7434 O O . GLN C 1 284 ? 70.423 46.006 -5.255 1.00 119.00 1334 GLN C O 1
ATOM 7440 N N . VAL C 1 285 ? 72.454 45.774 -4.300 1.00 117.33 1335 VAL C N 1
ATOM 7441 C CA . VAL C 1 285 ? 73.150 45.556 -5.574 1.00 115.27 1335 VAL C CA 1
ATOM 7442 C C . VAL C 1 285 ? 73.766 44.174 -5.741 1.00 115.25 1335 VAL C C 1
ATOM 7443 O O . VAL C 1 285 ? 74.102 43.501 -4.769 1.00 115.79 1335 VAL C O 1
ATOM 7447 N N . ILE C 1 286 ? 73.936 43.776 -6.995 1.00 113.59 1336 ILE C N 1
ATOM 7448 C CA . ILE C 1 286 ? 74.510 42.485 -7.313 1.00 112.14 1336 ILE C CA 1
ATOM 7449 C C . ILE C 1 286 ? 75.373 42.635 -8.551 1.00 112.30 1336 ILE C C 1
ATOM 7450 O O . ILE C 1 286 ? 74.958 43.247 -9.531 1.00 112.76 1336 ILE C O 1
ATOM 7455 N N . CYS C 1 287 ? 76.580 42.087 -8.493 1.00 112.30 1337 CYS C N 1
ATOM 7456 C CA . CYS C 1 287 ? 77.517 42.157 -9.605 1.00 112.56 1337 CYS C CA 1
ATOM 7457 C C . CYS C 1 287 ? 78.518 41.033 -9.438 1.00 113.37 1337 CYS C C 1
ATOM 7458 O O . CYS C 1 287 ? 79.045 40.824 -8.351 1.00 113.31 1337 CYS C O 1
ATOM 7461 N N . MET C 1 288 ? 78.782 40.310 -10.515 1.00 113.93 1338 MET C N 1
ATOM 7462 C CA . MET C 1 288 ? 79.715 39.200 -10.457 1.00 113.03 1338 MET C CA 1
ATOM 7463 C C . MET C 1 288 ? 81.150 39.660 -10.630 1.00 113.21 1338 MET C C 1
ATOM 7464 O O . MET C 1 288 ? 82.072 39.011 -10.146 1.00 112.63 1338 MET C O 1
ATOM 7469 N N . LYS C 1 289 ? 81.332 40.780 -11.321 1.00 114.04 1339 LYS C N 1
ATOM 7470 C CA . LYS C 1 289 ? 82.665 41.319 -11.540 1.00 115.48 1339 LYS C CA 1
ATOM 7471 C C . LYS C 1 289 ? 82.879 42.676 -10.858 1.00 116.52 1339 LYS C C 1
ATOM 7472 O O . LYS C 1 289 ? 81.959 43.492 -10.771 1.00 116.08 1339 LYS C O 1
ATOM 7478 N N . GLY C 1 290 ? 84.103 42.912 -10.385 1.00 117.03 1340 GLY C N 1
ATOM 7479 C CA . GLY C 1 290 ? 84.418 44.157 -9.707 1.00 116.56 1340 GLY C CA 1
ATOM 7480 C C . GLY C 1 290 ? 83.611 44.298 -8.430 1.00 117.07 1340 GLY C C 1
ATOM 7481 O O . GLY C 1 290 ? 83.128 43.312 -7.877 1.00 117.09 1340 GLY C O 1
ATOM 7482 N N . LYS C 1 291 ? 83.465 45.529 -7.956 1.00 118.19 1341 LYS C N 1
ATOM 7483 C CA . LYS C 1 291 ? 82.704 45.811 -6.738 1.00 118.62 1341 LYS C CA 1
ATOM 7484 C C . LYS C 1 291 ? 81.860 47.078 -6.917 1.00 118.87 1341 LYS C C 1
ATOM 7485 O O . LYS C 1 291 ? 82.255 47.994 -7.642 1.00 119.50 1341 LYS C O 1
ATOM 7491 N N . ALA C 1 292 ? 80.704 47.134 -6.258 1.00 118.68 1342 ALA C N 1
ATOM 7492 C CA . ALA C 1 292 ? 79.835 48.297 -6.384 1.00 119.06 1342 ALA C CA 1
ATOM 7493 C C . ALA C 1 292 ? 79.170 48.678 -5.069 1.00 118.75 1342 ALA C C 1
ATOM 7494 O O . ALA C 1 292 ? 78.513 47.855 -4.442 1.00 119.39 1342 ALA C O 1
ATOM 7496 N N . LYS C 1 293 ? 79.343 49.935 -4.668 1.00 118.88 1343 LYS C N 1
ATOM 7497 C CA . LYS C 1 293 ? 78.769 50.467 -3.438 1.00 118.59 1343 LYS C CA 1
ATOM 7498 C C . LYS C 1 293 ? 77.688 51.479 -3.780 1.00 118.85 1343 LYS C C 1
ATOM 7499 O O . LYS C 1 293 ? 77.637 51.971 -4.903 1.00 119.44 1343 LYS C O 1
ATOM 7505 N N . TYR C 1 294 ? 76.813 51.778 -2.823 1.00 118.59 1344 TYR C N 1
ATOM 7506 C CA . TYR C 1 294 ? 75.774 52.779 -3.051 1.00 118.84 1344 TYR C CA 1
ATOM 7507 C C . TYR C 1 294 ? 76.054 53.983 -2.170 1.00 119.65 1344 TYR C C 1
ATOM 7508 O O . TYR C 1 294 ? 75.610 54.036 -1.028 1.00 120.35 1344 TYR C O 1
ATOM 7517 N N . LYS C 1 295 ? 76.811 54.942 -2.693 1.00 119.94 1345 LYS C N 1
ATOM 7518 C CA . LYS C 1 295 ? 77.114 56.148 -1.939 1.00 119.77 1345 LYS C CA 1
ATOM 7519 C C . LYS C 1 295 ? 75.872 57.028 -2.055 1.00 120.50 1345 LYS C C 1
ATOM 7520 O O . LYS C 1 295 ? 75.651 57.673 -3.085 1.00 121.63 1345 LYS C O 1
ATOM 7526 N N . ALA C 1 296 ? 75.046 57.021 -1.007 1.00 120.25 1346 ALA C N 1
ATOM 7527 C CA . ALA C 1 296 ? 73.811 57.806 -0.979 1.00 120.42 1346 ALA C CA 1
ATOM 7528 C C . ALA C 1 296 ? 74.131 59.295 -0.907 1.00 119.91 1346 ALA C C 1
ATOM 7529 O O . ALA C 1 296 ? 73.386 60.137 -1.417 1.00 119.55 1346 ALA C O 1
ATOM 7531 N N . SER C 1 297 ? 75.255 59.605 -0.274 1.00 119.63 1347 SER C N 1
ATOM 7532 C CA . SER C 1 297 ? 75.708 60.974 -0.138 1.00 119.32 1347 SER C CA 1
ATOM 7533 C C . SER C 1 297 ? 75.772 61.619 -1.530 1.00 119.93 1347 SER C C 1
ATOM 7534 O O . SER C 1 297 ? 75.862 62.837 -1.651 1.00 120.84 1347 SER C O 1
ATOM 7537 N N . GLU C 1 298 ? 75.710 60.797 -2.574 1.00 120.93 1348 GLU C N 1
ATOM 7538 C CA . GLU C 1 298 ? 75.776 61.275 -3.953 1.00 121.19 1348 GLU C CA 1
ATOM 7539 C C . GLU C 1 298 ? 74.589 60.810 -4.777 1.00 121.05 1348 GLU C C 1
ATOM 7540 O O . GLU C 1 298 ? 74.487 61.117 -5.969 1.00 121.71 1348 GLU C O 1
ATOM 7546 N N . ASN C 1 299 ? 73.689 60.075 -4.130 1.00 121.07 1349 ASN C N 1
ATOM 7547 C CA . ASN C 1 299 ? 72.498 59.543 -4.790 1.00 121.06 1349 ASN C CA 1
ATOM 7548 C C . ASN C 1 299 ? 72.851 58.794 -6.065 1.00 121.05 1349 ASN C C 1
ATOM 7549 O O . ASN C 1 299 ? 72.352 59.103 -7.152 1.00 119.64 1349 ASN C O 1
ATOM 7554 N N . ALA C 1 300 ? 73.714 57.798 -5.912 1.00 119.54 1350 ALA C N 1
ATOM 7555 C CA . ALA C 1 300 ? 74.153 57.003 -7.037 1.00 117.76 1350 ALA C CA 1
ATOM 7556 C C . ALA C 1 300 ? 74.946 55.806 -6.558 1.00 116.72 1350 ALA C C 1
ATOM 7557 O O . ALA C 1 300 ? 75.545 55.840 -5.483 1.00 116.08 1350 ALA C O 1
ATOM 7559 N N . ILE C 1 301 ? 74.935 54.748 -7.366 1.00 115.36 1351 ILE C N 1
ATOM 7560 C CA . ILE C 1 301 ? 75.663 53.524 -7.062 1.00 113.03 1351 ILE C CA 1
ATOM 7561 C C . ILE C 1 301 ? 76.942 53.576 -7.890 1.00 113.43 1351 ILE C C 1
ATOM 7562 O O . ILE C 1 301 ? 76.891 53.769 -9.104 1.00 112.89 1351 ILE C O 1
ATOM 7567 N N . VAL C 1 302 ? 78.085 53.423 -7.227 1.00 112.77 1352 VAL C N 1
ATOM 7568 C CA . VAL C 1 302 ? 79.372 53.461 -7.908 1.00 112.89 1352 VAL C CA 1
ATOM 7569 C C . VAL C 1 302 ? 79.889 52.045 -8.126 1.00 112.06 1352 VAL C C 1
ATOM 7570 O O . VAL C 1 302 ? 80.041 51.281 -7.177 1.00 113.38 1352 VAL C O 1
ATOM 7574 N N . TRP C 1 303 ? 80.161 51.701 -9.380 1.00 111.02 1353 TRP C N 1
ATOM 7575 C CA . TRP C 1 303 ? 80.641 50.371 -9.732 1.00 109.63 1353 TRP C CA 1
ATOM 7576 C C . TRP C 1 303 ? 82.057 50.471 -10.241 1.00 109.80 1353 TRP C C 1
ATOM 7577 O O . TRP C 1 303 ? 82.302 51.067 -11.277 1.00 109.99 1353 TRP C O 1
ATOM 7588 N N . LYS C 1 304 ? 82.993 49.893 -9.510 1.00 109.79 1354 LYS C N 1
ATOM 7589 C CA . LYS C 1 304 ? 84.381 49.936 -9.922 1.00 109.56 1354 LYS C CA 1
ATOM 7590 C C . LYS C 1 304 ? 84.888 48.575 -10.377 1.00 109.86 1354 LYS C C 1
ATOM 7591 O O . LYS C 1 304 ? 84.769 47.587 -9.662 1.00 110.59 1354 LYS C O 1
ATOM 7597 N N . ILE C 1 305 ? 85.462 48.536 -11.573 1.00 109.25 1355 ILE C N 1
ATOM 7598 C CA . ILE C 1 305 ? 85.990 47.307 -12.155 1.00 108.51 1355 ILE C CA 1
ATOM 7599 C C . ILE C 1 305 ? 87.488 47.415 -12.452 1.00 109.72 1355 ILE C C 1
ATOM 7600 O O . ILE C 1 305 ? 87.896 48.167 -13.325 1.00 110.80 1355 ILE C O 1
ATOM 7605 N N . LYS C 1 306 ? 88.299 46.647 -11.736 1.00 110.54 1356 LYS C N 1
ATOM 7606 C CA . LYS C 1 306 ? 89.744 46.659 -11.915 1.00 110.79 1356 LYS C CA 1
ATOM 7607 C C . LYS C 1 306 ? 90.192 46.838 -13.369 1.00 109.56 1356 LYS C C 1
ATOM 7608 O O . LYS C 1 306 ? 90.995 47.718 -13.671 1.00 109.15 1356 LYS C O 1
ATOM 7614 N N . ARG C 1 307 ? 89.680 45.999 -14.263 1.00 108.80 1357 ARG C N 1
ATOM 7615 C CA . ARG C 1 307 ? 90.024 46.079 -15.675 1.00 107.90 1357 ARG C CA 1
ATOM 7616 C C . ARG C 1 307 ? 89.103 45.165 -16.448 1.00 106.84 1357 ARG C C 1
ATOM 7617 O O . ARG C 1 307 ? 88.479 44.294 -15.874 1.00 106.93 1357 ARG C O 1
ATOM 7625 N N . MET C 1 308 ? 89.021 45.353 -17.755 1.00 105.47 1358 MET C N 1
ATOM 7626 C CA . MET C 1 308 ? 88.148 44.519 -18.561 1.00 103.76 1358 MET C CA 1
ATOM 7627 C C . MET C 1 308 ? 88.661 44.331 -19.970 1.00 105.43 1358 MET C C 1
ATOM 7628 O O . MET C 1 308 ? 89.060 45.278 -20.633 1.00 104.78 1358 MET C O 1
ATOM 7633 N N . ALA C 1 309 ? 88.633 43.091 -20.425 1.00 106.35 1359 ALA C N 1
ATOM 7634 C CA . ALA C 1 309 ? 89.114 42.757 -21.749 1.00 108.51 1359 ALA C CA 1
ATOM 7635 C C . ALA C 1 309 ? 88.196 43.279 -22.835 1.00 109.36 1359 ALA C C 1
ATOM 7636 O O . ALA C 1 309 ? 87.202 43.935 -22.547 1.00 109.39 1359 ALA C O 1
ATOM 7638 N N . GLY C 1 310 ? 88.542 42.978 -24.085 1.00 110.21 1360 GLY C N 1
ATOM 7639 C CA . GLY C 1 310 ? 87.737 43.415 -25.210 1.00 110.38 1360 GLY C CA 1
ATOM 7640 C C . GLY C 1 310 ? 86.640 42.416 -25.503 1.00 111.05 1360 GLY C C 1
ATOM 7641 O O . GLY C 1 310 ? 86.650 41.321 -24.950 1.00 112.90 1360 GLY C O 1
ATOM 7642 N N . MET C 1 311 ? 85.697 42.791 -26.362 1.00 111.64 1361 MET C N 1
ATOM 7643 C CA . MET C 1 311 ? 84.590 41.915 -26.727 1.00 110.67 1361 MET C CA 1
ATOM 7644 C C . MET C 1 311 ? 84.151 41.090 -25.529 1.00 111.34 1361 MET C C 1
ATOM 7645 O O . MET C 1 311 ? 84.441 39.897 -25.442 1.00 112.01 1361 MET C O 1
ATOM 7650 N N . LYS C 1 312 ? 83.456 41.732 -24.602 1.00 110.93 1362 LYS C N 1
ATOM 7651 C CA . LYS C 1 312 ? 82.995 41.058 -23.403 1.00 111.72 1362 LYS C CA 1
ATOM 7652 C C . LYS C 1 312 ? 81.871 41.879 -22.803 1.00 111.62 1362 LYS C C 1
ATOM 7653 O O . LYS C 1 312 ? 81.753 43.060 -23.099 1.00 112.46 1362 LYS C O 1
ATOM 7659 N N . GLU C 1 313 ? 81.038 41.257 -21.977 1.00 111.98 1363 GLU C N 1
ATOM 7660 C CA . GLU C 1 313 ? 79.945 41.972 -21.336 1.00 111.68 1363 GLU C CA 1
ATOM 7661 C C . GLU C 1 313 ? 80.034 41.729 -19.861 1.00 111.21 1363 GLU C C 1
ATOM 7662 O O . GLU C 1 313 ? 80.638 40.764 -19.423 1.00 112.07 1363 GLU C O 1
ATOM 7668 N N . SER C 1 314 ? 79.423 42.609 -19.094 1.00 110.19 1364 SER C N 1
ATOM 7669 C CA . SER C 1 314 ? 79.410 42.475 -17.656 1.00 110.18 1364 SER C CA 1
ATOM 7670 C C . SER C 1 314 ? 78.117 43.091 -17.209 1.00 110.55 1364 SER C C 1
ATOM 7671 O O . SER C 1 314 ? 77.607 43.994 -17.853 1.00 110.83 1364 SER C O 1
ATOM 7674 N N . GLN C 1 315 ? 77.576 42.611 -16.105 1.00 110.48 1365 GLN C N 1
ATOM 7675 C CA . GLN C 1 315 ? 76.304 43.121 -15.652 1.00 109.77 1365 GLN C CA 1
ATOM 7676 C C . GLN C 1 315 ? 76.276 43.442 -14.181 1.00 110.20 1365 GLN C C 1
ATOM 7677 O O . GLN C 1 315 ? 77.027 42.872 -13.387 1.00 110.84 1365 GLN C O 1
ATOM 7683 N N . ILE C 1 316 ? 75.405 44.381 -13.837 1.00 110.05 1366 ILE C N 1
ATOM 7684 C CA . ILE C 1 316 ? 75.200 44.796 -12.464 1.00 109.49 1366 ILE C CA 1
ATOM 7685 C C . ILE C 1 316 ? 73.720 45.072 -12.373 1.00 110.79 1366 ILE C C 1
ATOM 7686 O O . ILE C 1 316 ? 73.148 45.687 -13.269 1.00 110.14 1366 ILE C O 1
ATOM 7691 N N . SER C 1 317 ? 73.095 44.588 -11.308 1.00 111.78 1367 SER C N 1
ATOM 7692 C CA . SER C 1 317 ? 71.667 44.782 -11.111 1.00 113.75 1367 SER C CA 1
ATOM 7693 C C . SER C 1 317 ? 71.428 45.155 -9.657 1.00 115.11 1367 SER C C 1
ATOM 7694 O O . SER C 1 317 ? 72.210 44.779 -8.774 1.00 115.42 1367 SER C O 1
ATOM 7697 N N . ALA C 1 318 ? 70.349 45.898 -9.414 1.00 116.37 1368 ALA C N 1
ATOM 7698 C CA . ALA C 1 318 ? 70.015 46.333 -8.065 1.00 117.12 1368 ALA C CA 1
ATOM 7699 C C . ALA C 1 318 ? 68.559 46.721 -7.894 1.00 118.17 1368 ALA C C 1
ATOM 7700 O O . ALA C 1 318 ? 67.919 47.209 -8.826 1.00 117.70 1368 ALA C O 1
ATOM 7702 N N . GLU C 1 319 ? 68.044 46.483 -6.691 1.00 119.45 1369 GLU C N 1
ATOM 7703 C CA . GLU C 1 319 ? 66.673 46.829 -6.360 1.00 121.64 1369 GLU C CA 1
ATOM 7704 C C . GLU C 1 319 ? 66.708 48.044 -5.447 1.00 121.83 1369 GLU C C 1
ATOM 7705 O O . GLU C 1 319 ? 67.404 48.035 -4.428 1.00 121.38 1369 GLU C O 1
ATOM 7711 N N . ILE C 1 320 ? 65.964 49.086 -5.827 1.00 121.87 1370 ILE C N 1
ATOM 7712 C CA . ILE C 1 320 ? 65.901 50.332 -5.066 1.00 121.64 1370 ILE C CA 1
ATOM 7713 C C . ILE C 1 320 ? 64.564 50.525 -4.354 1.00 122.23 1370 ILE C C 1
ATOM 7714 O O . ILE C 1 320 ? 63.502 50.509 -4.976 1.00 121.90 1370 ILE C O 1
ATOM 7719 N N . GLU C 1 321 ? 64.632 50.708 -3.042 1.00 123.13 1371 GLU C N 1
ATOM 7720 C CA . GLU C 1 321 ? 63.448 50.913 -2.212 1.00 124.49 1371 GLU C CA 1
ATOM 7721 C C . GLU C 1 321 ? 63.116 52.404 -2.195 1.00 124.25 1371 GLU C C 1
ATOM 7722 O O . GLU C 1 321 ? 64.007 53.251 -2.107 1.00 124.65 1371 GLU C O 1
ATOM 7728 N N . LEU C 1 322 ? 61.833 52.727 -2.272 1.00 122.10 1372 LEU C N 1
ATOM 7729 C CA . LEU C 1 322 ? 61.420 54.123 -2.281 1.00 121.05 1372 LEU C CA 1
ATOM 7730 C C . LEU C 1 322 ? 60.369 54.448 -1.214 1.00 122.71 1372 LEU C C 1
ATOM 7731 O O . LEU C 1 322 ? 59.448 53.668 -0.967 1.00 122.78 1372 LEU C O 1
ATOM 7736 N N . LEU C 1 323 ? 60.525 55.603 -0.573 1.00 124.23 1373 LEU C N 1
ATOM 7737 C CA . LEU C 1 323 ? 59.585 56.068 0.441 1.00 125.85 1373 LEU C CA 1
ATOM 7738 C C . LEU C 1 323 ? 58.567 56.874 -0.331 1.00 128.21 1373 LEU C C 1
ATOM 7739 O O . LEU C 1 323 ? 58.930 57.691 -1.176 1.00 129.88 1373 LEU C O 1
ATOM 7744 N N . PRO C 1 324 ? 57.275 56.646 -0.068 1.00 129.54 1374 PRO C N 1
ATOM 7745 C CA . PRO C 1 324 ? 56.194 57.365 -0.755 1.00 130.59 1374 PRO C CA 1
ATOM 7746 C C . PRO C 1 324 ? 56.371 58.879 -1.002 1.00 131.52 1374 PRO C C 1
ATOM 7747 O O . PRO C 1 324 ? 56.791 59.645 -0.115 1.00 131.30 1374 PRO C O 1
ATOM 7751 N N . THR C 1 325 ? 56.043 59.304 -2.219 1.00 130.92 1375 THR C N 1
ATOM 7752 C CA . THR C 1 325 ? 56.100 60.723 -2.559 1.00 130.55 1375 THR C CA 1
ATOM 7753 C C . THR C 1 325 ? 54.791 61.008 -3.268 1.00 130.67 1375 THR C C 1
ATOM 7754 O O . THR C 1 325 ? 54.730 61.002 -4.507 1.00 130.52 1375 THR C O 1
ATOM 7758 N N . ASN C 1 326 ? 53.741 61.219 -2.473 1.00 130.78 1376 ASN C N 1
ATOM 7759 C CA . ASN C 1 326 ? 52.417 61.512 -3.015 1.00 131.03 1376 ASN C CA 1
ATOM 7760 C C . ASN C 1 326 ? 52.246 63.011 -3.329 1.00 130.99 1376 ASN C C 1
ATOM 7761 O O . ASN C 1 326 ? 51.119 63.524 -3.381 1.00 131.38 1376 ASN C O 1
ATOM 7766 N N . ASP C 1 327 ? 53.371 63.697 -3.572 1.00 130.05 1377 ASP C N 1
ATOM 7767 C CA . ASP C 1 327 ? 53.358 65.131 -3.874 1.00 128.88 1377 ASP C CA 1
ATOM 7768 C C . ASP C 1 327 ? 54.218 65.596 -5.063 1.00 128.82 1377 ASP C C 1
ATOM 7769 O O . ASP C 1 327 ? 53.885 66.601 -5.705 1.00 128.98 1377 ASP C O 1
ATOM 7774 N N . LYS C 1 328 ? 55.301 64.873 -5.362 1.00 128.42 1378 LYS C N 1
ATOM 7775 C CA . LYS C 1 328 ? 56.208 65.245 -6.466 1.00 128.04 1378 LYS C CA 1
ATOM 7776 C C . LYS C 1 328 ? 55.904 64.559 -7.823 1.00 127.93 1378 LYS C C 1
ATOM 7777 O O . LYS C 1 328 ? 54.949 63.777 -7.941 1.00 127.65 1378 LYS C O 1
ATOM 7783 N N . LYS C 1 329 ? 56.722 64.856 -8.840 1.00 127.26 1379 LYS C N 1
ATOM 7784 C CA . LYS C 1 329 ? 56.527 64.291 -10.180 1.00 127.48 1379 LYS C CA 1
ATOM 7785 C C . LYS C 1 329 ? 57.458 63.129 -10.573 1.00 128.33 1379 LYS C C 1
ATOM 7786 O O . LYS C 1 329 ? 58.206 62.592 -9.743 1.00 128.26 1379 LYS C O 1
ATOM 7792 N N . LYS C 1 330 ? 57.396 62.753 -11.853 1.00 128.41 1380 LYS C N 1
ATOM 7793 C CA . LYS C 1 330 ? 58.219 61.672 -12.393 1.00 128.34 1380 LYS C CA 1
ATOM 7794 C C . LYS C 1 330 ? 59.701 62.057 -12.358 1.00 129.17 1380 LYS C C 1
ATOM 7795 O O . LYS C 1 330 ? 60.181 62.813 -13.215 1.00 129.76 1380 LYS C O 1
ATOM 7801 N N . TRP C 1 331 ? 60.405 61.536 -11.352 1.00 129.75 1381 TRP C N 1
ATOM 7802 C CA . TRP C 1 331 ? 61.838 61.771 -11.144 1.00 129.50 1381 TRP C CA 1
ATOM 7803 C C . TRP C 1 331 ? 62.641 61.801 -12.453 1.00 128.30 1381 TRP C C 1
ATOM 7804 O O . TRP C 1 331 ? 62.741 60.788 -13.151 1.00 128.61 1381 TRP C O 1
ATOM 7815 N N . ALA C 1 332 ? 63.186 62.973 -12.790 1.00 127.81 1382 ALA C N 1
ATOM 7816 C CA . ALA C 1 332 ? 64.018 63.125 -13.987 1.00 126.75 1382 ALA C CA 1
ATOM 7817 C C . ALA C 1 332 ? 65.269 62.296 -13.683 1.00 126.21 1382 ALA C C 1
ATOM 7818 O O . ALA C 1 332 ? 65.821 62.371 -12.579 1.00 126.13 1382 ALA C O 1
ATOM 7820 N N . ARG C 1 333 ? 65.722 61.501 -14.641 1.00 124.21 1383 ARG C N 1
ATOM 7821 C CA . ARG C 1 333 ? 66.884 60.655 -14.394 1.00 123.27 1383 ARG C CA 1
ATOM 7822 C C . ARG C 1 333 ? 68.202 61.150 -14.989 1.00 122.59 1383 ARG C C 1
ATOM 7823 O O . ARG C 1 333 ? 68.364 61.196 -16.206 1.00 122.17 1383 ARG C O 1
ATOM 7831 N N . PRO C 1 334 ? 69.167 61.515 -14.127 1.00 121.78 1384 PRO C N 1
ATOM 7832 C CA . PRO C 1 334 ? 70.473 62.000 -14.594 1.00 121.94 1384 PRO C CA 1
ATOM 7833 C C . PRO C 1 334 ? 71.096 60.852 -15.391 1.00 120.80 1384 PRO C C 1
ATOM 7834 O O . PRO C 1 334 ? 71.024 59.702 -14.966 1.00 120.99 1384 PRO C O 1
ATOM 7838 N N . PRO C 1 335 ? 71.726 61.141 -16.544 1.00 119.65 1385 PRO C N 1
ATOM 7839 C CA . PRO C 1 335 ? 72.319 60.051 -17.326 1.00 120.02 1385 PRO C CA 1
ATOM 7840 C C . PRO C 1 335 ? 73.373 59.277 -16.544 1.00 118.60 1385 PRO C C 1
ATOM 7841 O O . PRO C 1 335 ? 73.971 59.802 -15.602 1.00 119.76 1385 PRO C O 1
ATOM 7845 N N . ILE C 1 336 ? 73.596 58.026 -16.940 1.00 117.71 1386 ILE C N 1
ATOM 7846 C CA . ILE C 1 336 ? 74.591 57.174 -16.291 1.00 115.81 1386 ILE C CA 1
ATOM 7847 C C . ILE C 1 336 ? 75.984 57.503 -16.836 1.00 115.64 1386 ILE C C 1
ATOM 7848 O O . ILE C 1 336 ? 76.280 57.261 -18.009 1.00 115.01 1386 ILE C O 1
ATOM 7853 N N . SER C 1 337 ? 76.830 58.073 -15.982 1.00 114.60 1387 SER C N 1
ATOM 7854 C CA . SER C 1 337 ? 78.178 58.443 -16.380 1.00 113.15 1387 SER C CA 1
ATOM 7855 C C . SER C 1 337 ? 79.095 57.239 -16.356 1.00 111.49 1387 SER C C 1
ATOM 7856 O O . SER C 1 337 ? 78.779 56.210 -15.763 1.00 111.03 1387 SER C O 1
ATOM 7859 N N . MET C 1 338 ? 80.238 57.372 -17.009 1.00 111.53 1388 MET C N 1
ATOM 7860 C CA . MET C 1 338 ? 81.198 56.292 -17.046 1.00 110.56 1388 MET C CA 1
ATOM 7861 C C . MET C 1 338 ? 82.599 56.837 -17.264 1.00 112.31 1388 MET C C 1
ATOM 7862 O O . MET C 1 338 ? 82.793 57.777 -18.039 1.00 112.90 1388 MET C O 1
ATOM 7867 N N . ASN C 1 339 ? 83.570 56.260 -16.561 1.00 113.38 1389 ASN C N 1
ATOM 7868 C CA . ASN C 1 339 ? 84.960 56.675 -16.689 1.00 114.48 1389 ASN C CA 1
ATOM 7869 C C . ASN C 1 339 ? 85.834 55.463 -16.907 1.00 113.27 1389 ASN C C 1
ATOM 7870 O O . ASN C 1 339 ? 85.526 54.376 -16.423 1.00 113.23 1389 ASN C O 1
ATOM 7875 N N . PHE C 1 340 ? 86.923 55.648 -17.640 1.00 111.26 1390 PHE C N 1
ATOM 7876 C CA . PHE C 1 340 ? 87.812 54.542 -17.920 1.00 109.06 1390 PHE C CA 1
ATOM 7877 C C . PHE C 1 340 ? 89.154 54.940 -18.508 1.00 108.74 1390 PHE C C 1
ATOM 7878 O O . PHE C 1 340 ? 89.634 56.035 -18.282 1.00 109.39 1390 PHE C O 1
ATOM 7886 N N . GLU C 1 341 ? 89.753 54.034 -19.268 1.00 108.49 1391 GLU C N 1
ATOM 7887 C CA . GLU C 1 341 ? 91.046 54.272 -19.882 1.00 107.03 1391 GLU C CA 1
ATOM 7888 C C . GLU C 1 341 ? 91.343 53.089 -20.787 1.00 107.39 1391 GLU C C 1
ATOM 7889 O O . GLU C 1 341 ? 91.473 51.961 -20.322 1.00 108.35 1391 GLU C O 1
ATOM 7895 N N . VAL C 1 342 ? 91.438 53.342 -22.081 1.00 106.21 1392 VAL C N 1
ATOM 7896 C CA . VAL C 1 342 ? 91.719 52.280 -23.018 1.00 105.47 1392 VAL C CA 1
ATOM 7897 C C . VAL C 1 342 ? 93.042 52.527 -23.723 1.00 106.64 1392 VAL C C 1
ATOM 7898 O O . VAL C 1 342 ? 93.346 53.640 -24.120 1.00 106.57 1392 VAL C O 1
ATOM 7902 N N . PRO C 1 343 ? 93.853 51.479 -23.878 1.00 108.23 1393 PRO C N 1
ATOM 7903 C CA . PRO C 1 343 ? 95.158 51.533 -24.526 1.00 107.17 1393 PRO C CA 1
ATOM 7904 C C . PRO C 1 343 ? 95.151 51.729 -26.024 1.00 107.90 1393 PRO C C 1
ATOM 7905 O O . PRO C 1 343 ? 96.012 51.200 -26.710 1.00 108.29 1393 PRO C O 1
ATOM 7909 N N . PHE C 1 344 ? 94.186 52.470 -26.545 1.00 108.75 1394 PHE C N 1
ATOM 7910 C CA . PHE C 1 344 ? 94.166 52.721 -27.979 1.00 109.66 1394 PHE C CA 1
ATOM 7911 C C . PHE C 1 344 ? 93.604 54.092 -28.315 1.00 110.10 1394 PHE C C 1
ATOM 7912 O O . PHE C 1 344 ? 93.134 54.813 -27.437 1.00 110.20 1394 PHE C O 1
ATOM 7920 N N . ALA C 1 345 ? 93.677 54.460 -29.587 1.00 110.27 1395 ALA C N 1
ATOM 7921 C CA . ALA C 1 345 ? 93.188 55.757 -30.039 1.00 110.13 1395 ALA C CA 1
ATOM 7922 C C . ALA C 1 345 ? 91.698 55.723 -30.379 1.00 110.13 1395 ALA C C 1
ATOM 7923 O O . ALA C 1 345 ? 91.319 55.265 -31.459 1.00 110.70 1395 ALA C O 1
ATOM 7925 N N . PRO C 1 346 ? 90.834 56.229 -29.474 1.00 109.56 1396 PRO C N 1
ATOM 7926 C CA . PRO C 1 346 ? 89.383 56.240 -29.699 1.00 110.10 1396 PRO C CA 1
ATOM 7927 C C . PRO C 1 346 ? 88.956 56.872 -31.012 1.00 109.29 1396 PRO C C 1
ATOM 7928 O O . PRO C 1 346 ? 87.833 56.662 -31.461 1.00 110.04 1396 PRO C O 1
ATOM 7932 N N . SER C 1 347 ? 89.847 57.641 -31.626 1.00 107.95 1397 SER C N 1
ATOM 7933 C CA . SER C 1 347 ? 89.537 58.301 -32.887 1.00 107.27 1397 SER C CA 1
ATOM 7934 C C . SER C 1 347 ? 89.844 57.411 -34.077 1.00 106.58 1397 SER C C 1
ATOM 7935 O O . SER C 1 347 ? 89.330 57.626 -35.166 1.00 106.42 1397 SER C O 1
ATOM 7938 N N . GLY C 1 348 ? 90.697 56.419 -33.867 1.00 107.20 1398 GLY C N 1
ATOM 7939 C CA . GLY C 1 348 ? 91.065 55.528 -34.951 1.00 107.79 1398 GLY C CA 1
ATOM 7940 C C . GLY C 1 348 ? 92.448 55.884 -35.460 1.00 108.35 1398 GLY C C 1
ATOM 7941 O O . GLY C 1 348 ? 93.017 55.203 -36.317 1.00 108.50 1398 GLY C O 1
ATOM 7942 N N . LEU C 1 349 ? 92.996 56.965 -34.921 1.00 107.84 1399 LEU C N 1
ATOM 7943 C CA . LEU C 1 349 ? 94.310 57.412 -35.322 1.00 107.63 1399 LEU C CA 1
ATOM 7944 C C . LEU C 1 349 ? 95.357 56.422 -34.855 1.00 108.12 1399 LEU C C 1
ATOM 7945 O O . LEU C 1 349 ? 95.350 55.988 -33.713 1.00 108.34 1399 LEU C O 1
ATOM 7950 N N . LYS C 1 350 ? 96.260 56.063 -35.749 1.00 108.65 1400 LYS C N 1
ATOM 7951 C CA . LYS C 1 350 ? 97.331 55.138 -35.417 1.00 109.58 1400 LYS C CA 1
ATOM 7952 C C . LYS C 1 350 ? 98.607 55.724 -36.021 1.00 109.54 1400 LYS C C 1
ATOM 7953 O O . LYS C 1 350 ? 98.573 56.249 -37.130 1.00 110.80 1400 LYS C O 1
ATOM 7959 N N . VAL C 1 351 ? 99.725 55.658 -35.300 1.00 109.45 1401 VAL C N 1
ATOM 7960 C CA . VAL C 1 351 ? 100.982 56.183 -35.828 1.00 109.65 1401 VAL C CA 1
ATOM 7961 C C . VAL C 1 351 ? 101.646 55.161 -36.728 1.00 110.70 1401 VAL C C 1
ATOM 7962 O O . VAL C 1 351 ? 101.893 54.024 -36.317 1.00 111.20 1401 VAL C O 1
ATOM 7966 N N . ARG C 1 352 ? 101.944 55.575 -37.954 1.00 111.48 1402 ARG C N 1
ATOM 7967 C CA . ARG C 1 352 ? 102.561 54.682 -38.916 1.00 112.84 1402 ARG C CA 1
ATOM 7968 C C . ARG C 1 352 ? 104.076 54.737 -38.946 1.00 112.53 1402 ARG C C 1
ATOM 7969 O O . ARG C 1 352 ? 104.729 53.733 -39.226 1.00 112.97 1402 ARG C O 1
ATOM 7977 N N . TYR C 1 353 ? 104.647 55.894 -38.639 1.00 112.07 1403 TYR C N 1
ATOM 7978 C CA . TYR C 1 353 ? 106.093 55.999 -38.663 1.00 111.56 1403 TYR C CA 1
ATOM 7979 C C . TYR C 1 353 ? 106.604 57.375 -38.285 1.00 111.40 1403 TYR C C 1
ATOM 7980 O O . TYR C 1 353 ? 105.891 58.366 -38.426 1.00 111.53 1403 TYR C O 1
ATOM 7989 N N . LEU C 1 354 ? 107.844 57.427 -37.806 1.00 110.54 1404 LEU C N 1
ATOM 7990 C CA . LEU C 1 354 ? 108.478 58.694 -37.463 1.00 110.78 1404 LEU C CA 1
ATOM 7991 C C . LEU C 1 354 ? 109.942 58.647 -37.874 1.00 110.66 1404 LEU C C 1
ATOM 7992 O O . LEU C 1 354 ? 110.815 58.268 -37.098 1.00 110.41 1404 LEU C O 1
ATOM 7997 N N . LYS C 1 355 ? 110.189 59.043 -39.114 1.00 110.83 1405 LYS C N 1
ATOM 7998 C CA . LYS C 1 355 ? 111.522 59.052 -39.677 1.00 110.84 1405 LYS C CA 1
ATOM 7999 C C . LYS C 1 355 ? 112.371 60.131 -39.015 1.00 110.56 1405 LYS C C 1
ATOM 8000 O O . LYS C 1 355 ? 111.907 61.239 -38.762 1.00 110.37 1405 LYS C O 1
ATOM 8006 N N . VAL C 1 356 ? 113.617 59.783 -38.727 1.00 110.42 1406 VAL C N 1
ATOM 8007 C CA . VAL C 1 356 ? 114.558 60.703 -38.107 1.00 111.55 1406 VAL C CA 1
ATOM 8008 C C . VAL C 1 356 ? 115.860 60.699 -38.907 1.00 112.20 1406 VAL C C 1
ATOM 8009 O O . VAL C 1 356 ? 116.419 59.639 -39.204 1.00 111.78 1406 VAL C O 1
ATOM 8013 N N . PHE C 1 357 ? 116.350 61.884 -39.254 1.00 113.88 1407 PHE C N 1
ATOM 8014 C CA . PHE C 1 357 ? 117.580 61.972 -40.027 1.00 115.40 1407 PHE C CA 1
ATOM 8015 C C . PHE C 1 357 ? 118.453 63.162 -39.632 1.00 115.26 1407 PHE C C 1
ATOM 8016 O O . PHE C 1 357 ? 117.997 64.306 -39.637 1.00 115.21 1407 PHE C O 1
ATOM 8024 N N . GLU C 1 358 ? 119.696 62.873 -39.261 1.00 116.12 1408 GLU C N 1
ATOM 8025 C CA . GLU C 1 358 ? 120.653 63.904 -38.885 1.00 118.28 1408 GLU C CA 1
ATOM 8026 C C . GLU C 1 358 ? 121.675 64.056 -39.999 1.00 119.81 1408 GLU C C 1
ATOM 8027 O O . GLU C 1 358 ? 122.393 63.111 -40.326 1.00 118.22 1408 GLU C O 1
ATOM 8033 N N . PRO C 1 359 ? 121.732 65.243 -40.589 1.00 122.00 1409 PRO C N 1
ATOM 8034 C CA . PRO C 1 359 ? 122.588 65.466 -41.761 1.00 120.64 1409 PRO C CA 1
ATOM 8035 C C . PRO C 1 359 ? 124.039 65.619 -41.343 1.00 121.41 1409 PRO C C 1
ATOM 8036 O O . PRO C 1 359 ? 124.943 64.986 -41.889 1.00 121.15 1409 PRO C O 1
ATOM 8040 N N . LYS C 1 360 ? 124.234 66.477 -40.354 1.00 121.12 1410 LYS C N 1
ATOM 8041 C CA . LYS C 1 360 ? 125.540 66.742 -39.751 1.00 121.84 1410 LYS C CA 1
ATOM 8042 C C . LYS C 1 360 ? 126.135 65.465 -39.155 1.00 122.07 1410 LYS C C 1
ATOM 8043 O O . LYS C 1 360 ? 127.158 64.962 -39.634 1.00 122.32 1410 LYS C O 1
ATOM 8049 N N . LEU C 1 361 ? 125.493 64.950 -38.112 1.00 122.53 1411 LEU C N 1
ATOM 8050 C CA . LEU C 1 361 ? 125.913 63.696 -37.505 1.00 123.30 1411 LEU C CA 1
ATOM 8051 C C . LEU C 1 361 ? 125.675 62.566 -38.497 1.00 123.35 1411 LEU C C 1
ATOM 8052 O O . LEU C 1 361 ? 125.158 62.794 -39.590 1.00 123.74 1411 LEU C O 1
ATOM 8057 N N . ASN C 1 362 ? 126.051 61.350 -38.119 1.00 124.57 1412 ASN C N 1
ATOM 8058 C CA . ASN C 1 362 ? 125.867 60.197 -39.012 1.00 126.61 1412 ASN C CA 1
ATOM 8059 C C . ASN C 1 362 ? 124.550 59.382 -38.939 1.00 125.81 1412 ASN C C 1
ATOM 8060 O O . ASN C 1 362 ? 124.194 58.715 -39.911 1.00 125.32 1412 ASN C O 1
ATOM 8065 N N . TYR C 1 363 ? 123.841 59.417 -37.810 1.00 123.21 1413 TYR C N 1
ATOM 8066 C CA . TYR C 1 363 ? 122.684 58.555 -37.599 1.00 121.05 1413 TYR C CA 1
ATOM 8067 C C . TYR C 1 363 ? 121.441 58.771 -38.443 1.00 120.81 1413 TYR C C 1
ATOM 8068 O O . TYR C 1 363 ? 121.074 59.890 -38.812 1.00 120.37 1413 TYR C O 1
ATOM 8077 N N . SER C 1 364 ? 120.827 57.634 -38.750 1.00 121.97 1414 SER C N 1
ATOM 8078 C CA . SER C 1 364 ? 119.597 57.523 -39.524 1.00 122.85 1414 SER C CA 1
ATOM 8079 C C . SER C 1 364 ? 118.647 56.716 -38.631 1.00 123.48 1414 SER C C 1
ATOM 8080 O O . SER C 1 364 ? 119.032 56.306 -37.521 1.00 123.53 1414 SER C O 1
ATOM 8083 N N . ASP C 1 365 ? 117.424 56.477 -39.104 1.00 123.22 1415 ASP C N 1
ATOM 8084 C CA . ASP C 1 365 ? 116.448 55.716 -38.322 1.00 123.76 1415 ASP C CA 1
ATOM 8085 C C . ASP C 1 365 ? 117.077 54.509 -37.625 1.00 123.12 1415 ASP C C 1
ATOM 8086 O O . ASP C 1 365 ? 116.944 54.330 -36.412 1.00 123.34 1415 ASP C O 1
ATOM 8091 N N . HIS C 1 366 ? 117.760 53.684 -38.407 1.00 123.72 1416 HIS C N 1
ATOM 8092 C CA . HIS C 1 366 ? 118.392 52.486 -37.890 1.00 124.09 1416 HIS C CA 1
ATOM 8093 C C . HIS C 1 366 ? 119.070 52.677 -36.546 1.00 122.33 1416 HIS C C 1
ATOM 8094 O O . HIS C 1 366 ? 119.160 51.736 -35.759 1.00 123.11 1416 HIS C O 1
ATOM 8101 N N . ASP C 1 367 ? 119.521 53.899 -36.273 1.00 120.72 1417 ASP C N 1
ATOM 8102 C CA . ASP C 1 367 ? 120.221 54.208 -35.026 1.00 118.74 1417 ASP C CA 1
ATOM 8103 C C . ASP C 1 367 ? 119.321 54.735 -33.899 1.00 117.10 1417 ASP C C 1
ATOM 8104 O O . ASP C 1 367 ? 119.752 54.849 -32.742 1.00 117.24 1417 ASP C O 1
ATOM 8109 N N . VAL C 1 368 ? 118.069 55.031 -34.232 1.00 114.25 1418 VAL C N 1
ATOM 8110 C CA . VAL C 1 368 ? 117.134 55.563 -33.252 1.00 111.93 1418 VAL C CA 1
ATOM 8111 C C . VAL C 1 368 ? 116.152 54.530 -32.690 1.00 110.27 1418 VAL C C 1
ATOM 8112 O O . VAL C 1 368 ? 115.641 53.669 -33.406 1.00 110.39 1418 VAL C O 1
ATOM 8116 N N . ILE C 1 369 ? 115.917 54.637 -31.384 1.00 109.40 1419 ILE C N 1
ATOM 8117 C CA . ILE C 1 369 ? 115.005 53.772 -30.638 1.00 108.30 1419 ILE C CA 1
ATOM 8118 C C . ILE C 1 369 ? 113.695 54.525 -30.502 1.00 107.45 1419 ILE C C 1
ATOM 8119 O O . ILE C 1 369 ? 113.642 55.558 -29.844 1.00 107.89 1419 ILE C O 1
ATOM 8124 N N . LYS C 1 370 ? 112.633 54.006 -31.096 1.00 106.29 1420 LYS C N 1
ATOM 8125 C CA . LYS C 1 370 ? 111.361 54.707 -31.046 1.00 106.38 1420 LYS C CA 1
ATOM 8126 C C . LYS C 1 370 ? 110.291 54.013 -30.202 1.00 106.14 1420 LYS C C 1
ATOM 8127 O O . LYS C 1 370 ? 109.995 52.841 -30.409 1.00 107.50 1420 LYS C O 1
ATOM 8133 N N . TRP C 1 371 ? 109.700 54.751 -29.264 1.00 104.96 1421 TRP C N 1
ATOM 8134 C CA . TRP C 1 371 ? 108.665 54.215 -28.377 1.00 104.23 1421 TRP C CA 1
ATOM 8135 C C . TRP C 1 371 ? 107.325 54.925 -28.532 1.00 102.79 1421 TRP C C 1
ATOM 8136 O O . TRP C 1 371 ? 107.267 56.145 -28.482 1.00 103.96 1421 TRP C O 1
ATOM 8147 N N . VAL C 1 372 ? 106.245 54.171 -28.692 1.00 102.15 1422 VAL C N 1
ATOM 8148 C CA . VAL C 1 372 ? 104.925 54.771 -28.837 1.00 101.71 1422 VAL C CA 1
ATOM 8149 C C . VAL C 1 372 ? 104.028 54.329 -27.703 1.00 101.06 1422 VAL C C 1
ATOM 8150 O O . VAL C 1 372 ? 104.397 53.461 -26.935 1.00 102.09 1422 VAL C O 1
ATOM 8154 N N . ARG C 1 373 ? 102.849 54.924 -27.599 1.00 101.67 1423 ARG C N 1
ATOM 8155 C CA . ARG C 1 373 ? 101.907 54.569 -26.546 1.00 102.33 1423 ARG C CA 1
ATOM 8156 C C . ARG C 1 373 ? 100.609 55.335 -26.681 1.00 101.43 1423 ARG C C 1
ATOM 8157 O O . ARG C 1 373 ? 100.614 56.555 -26.649 1.00 101.18 1423 ARG C O 1
ATOM 8165 N N . TYR C 1 374 ? 99.496 54.633 -26.826 1.00 100.73 1424 TYR C N 1
ATOM 8166 C CA . TYR C 1 374 ? 98.225 55.315 -26.944 1.00 101.76 1424 TYR C CA 1
ATOM 8167 C C . TYR C 1 374 ? 97.525 55.232 -25.603 1.00 102.77 1424 TYR C C 1
ATOM 8168 O O . TYR C 1 374 ? 97.488 54.173 -24.987 1.00 104.70 1424 TYR C O 1
ATOM 8177 N N . ILE C 1 375 ? 96.969 56.346 -25.149 1.00 102.68 1425 ILE C N 1
ATOM 8178 C CA . ILE C 1 375 ? 96.285 56.360 -23.876 1.00 102.93 1425 ILE C CA 1
ATOM 8179 C C . ILE C 1 375 ? 94.974 57.118 -23.985 1.00 103.20 1425 ILE C C 1
ATOM 8180 O O . ILE C 1 375 ? 94.893 58.301 -23.695 1.00 104.01 1425 ILE C O 1
ATOM 8185 N N . GLY C 1 376 ? 93.940 56.418 -24.423 1.00 104.55 1426 GLY C N 1
ATOM 8186 C CA . GLY C 1 376 ? 92.641 57.041 -24.559 1.00 106.59 1426 GLY C CA 1
ATOM 8187 C C . GLY C 1 376 ? 91.867 57.013 -23.258 1.00 107.86 1426 GLY C C 1
ATOM 8188 O O . GLY C 1 376 ? 91.561 55.944 -22.741 1.00 108.62 1426 GLY C O 1
ATOM 8189 N N . ARG C 1 377 ? 91.557 58.187 -22.725 1.00 109.02 1427 ARG C N 1
ATOM 8190 C CA . ARG C 1 377 ? 90.813 58.297 -21.482 1.00 110.57 1427 ARG C CA 1
ATOM 8191 C C . ARG C 1 377 ? 89.376 58.697 -21.806 1.00 110.27 1427 ARG C C 1
ATOM 8192 O O . ARG C 1 377 ? 89.023 58.838 -22.965 1.00 110.89 1427 ARG C O 1
ATOM 8200 N N . SER C 1 378 ? 88.540 58.868 -20.793 1.00 110.64 1428 SER C N 1
ATOM 8201 C CA . SER C 1 378 ? 87.155 59.234 -21.033 1.00 110.67 1428 SER C CA 1
ATOM 8202 C C . SER C 1 378 ? 86.778 60.489 -20.275 1.00 111.54 1428 SER C C 1
ATOM 8203 O O . SER C 1 378 ? 87.149 60.662 -19.116 1.00 111.74 1428 SER C O 1
ATOM 8206 N N . GLY C 1 379 ? 86.021 61.356 -20.935 1.00 112.70 1429 GLY C N 1
ATOM 8207 C CA . GLY C 1 379 ? 85.578 62.588 -20.309 1.00 112.88 1429 GLY C CA 1
ATOM 8208 C C . GLY C 1 379 ? 84.093 62.503 -20.030 1.00 113.73 1429 GLY C C 1
ATOM 8209 O O . GLY C 1 379 ? 83.669 61.758 -19.148 1.00 114.50 1429 GLY C O 1
ATOM 8210 N N . ILE C 1 380 ? 83.300 63.262 -20.778 1.00 113.42 1430 ILE C N 1
ATOM 8211 C CA . ILE C 1 380 ? 81.855 63.231 -20.614 1.00 113.87 1430 ILE C CA 1
ATOM 8212 C C . ILE C 1 380 ? 81.274 62.060 -21.407 1.00 114.13 1430 ILE C C 1
ATOM 8213 O O . ILE C 1 380 ? 80.847 62.205 -22.563 1.00 114.37 1430 ILE C O 1
ATOM 8218 N N . TYR C 1 381 ? 81.286 60.890 -20.767 1.00 113.47 1431 TYR C N 1
ATOM 8219 C CA . TYR C 1 381 ? 80.770 59.661 -21.362 1.00 112.52 1431 TYR C CA 1
ATOM 8220 C C . TYR C 1 381 ? 79.543 59.265 -20.563 1.00 113.12 1431 TYR C C 1
ATOM 8221 O O . TYR C 1 381 ? 79.650 58.607 -19.521 1.00 113.73 1431 TYR C O 1
ATOM 8230 N N . GLU C 1 382 ? 78.375 59.667 -21.051 1.00 114.50 1432 GLU C N 1
ATOM 8231 C CA . GLU C 1 382 ? 77.138 59.373 -20.349 1.00 116.40 1432 GLU C CA 1
ATOM 8232 C C . GLU C 1 382 ? 76.074 58.767 -21.244 1.00 116.32 1432 GLU C C 1
ATOM 8233 O O . GLU C 1 382 ? 75.939 59.149 -22.409 1.00 115.83 1432 GLU C O 1
ATOM 8239 N N . THR C 1 383 ? 75.311 57.829 -20.690 1.00 116.25 1433 THR C N 1
ATOM 8240 C CA . THR C 1 383 ? 74.233 57.207 -21.441 1.00 116.31 1433 THR C CA 1
ATOM 8241 C C . THR C 1 383 ? 72.903 57.568 -20.799 1.00 118.47 1433 THR C C 1
ATOM 8242 O O . THR C 1 383 ? 72.734 57.417 -19.587 1.00 118.20 1433 THR C O 1
ATOM 8246 N N . ARG C 1 384 ? 71.973 58.064 -21.619 1.00 121.42 1434 ARG C N 1
ATOM 8247 C CA . ARG C 1 384 ? 70.649 58.462 -21.142 1.00 123.97 1434 ARG C CA 1
ATOM 8248 C C . ARG C 1 384 ? 69.986 57.285 -20.478 1.00 125.78 1434 ARG C C 1
ATOM 8249 O O . ARG C 1 384 ? 69.822 56.230 -21.096 1.00 125.86 1434 ARG C O 1
ATOM 8257 N N . CYS C 1 385 ? 69.618 57.482 -19.213 1.00 128.07 1435 CYS C N 1
ATOM 8258 C CA . CYS C 1 385 ? 68.979 56.454 -18.402 1.00 129.61 1435 CYS C CA 1
ATOM 8259 C C . CYS C 1 385 ? 67.706 55.968 -19.086 1.00 131.21 1435 CYS C C 1
ATOM 8260 O O . CYS C 1 385 ? 66.634 55.966 -18.429 1.00 131.67 1435 CYS C O 1
ATOM 8263 N N . MET D 1 7 ? 34.145 -16.819 -15.072 1.00 112.82 421 MET D N 1
ATOM 8264 C CA . MET D 1 7 ? 33.670 -15.553 -14.428 1.00 113.34 421 MET D CA 1
ATOM 8265 C C . MET D 1 7 ? 34.662 -15.238 -13.283 1.00 112.92 421 MET D C 1
ATOM 8266 O O . MET D 1 7 ? 35.522 -16.062 -12.997 1.00 113.66 421 MET D O 1
ATOM 8271 N N . ASP D 1 8 ? 34.568 -14.060 -12.654 1.00 111.97 422 ASP D N 1
ATOM 8272 C CA . ASP D 1 8 ? 35.479 -13.695 -11.549 1.00 111.00 422 ASP D CA 1
ATOM 8273 C C . ASP D 1 8 ? 34.997 -14.231 -10.214 1.00 109.45 422 ASP D C 1
ATOM 8274 O O . ASP D 1 8 ? 33.809 -14.421 -10.017 1.00 109.48 422 ASP D O 1
ATOM 8279 N N . MET D 1 9 ? 35.922 -14.449 -9.287 1.00 108.50 423 MET D N 1
ATOM 8280 C CA . MET D 1 9 ? 35.566 -14.977 -7.974 1.00 107.53 423 MET D CA 1
ATOM 8281 C C . MET D 1 9 ? 34.560 -14.103 -7.255 1.00 107.51 423 MET D C 1
ATOM 8282 O O . MET D 1 9 ? 33.570 -14.599 -6.713 1.00 107.54 423 MET D O 1
ATOM 8287 N N . ALA D 1 10 ? 34.822 -12.802 -7.246 1.00 107.11 424 ALA D N 1
ATOM 8288 C CA . ALA D 1 10 ? 33.952 -11.835 -6.578 1.00 106.73 424 ALA D CA 1
ATOM 8289 C C . ALA D 1 10 ? 32.496 -11.955 -7.013 1.00 105.34 424 ALA D C 1
ATOM 8290 O O . ALA D 1 10 ? 31.583 -11.965 -6.185 1.00 105.63 424 ALA D O 1
ATOM 8292 N N . SER D 1 11 ? 32.279 -12.048 -8.319 1.00 104.27 425 SER D N 1
ATOM 8293 C CA . SER D 1 11 ? 30.928 -12.162 -8.843 1.00 102.57 425 SER D CA 1
ATOM 8294 C C . SER D 1 11 ? 30.283 -13.475 -8.414 1.00 100.95 425 SER D C 1
ATOM 8295 O O . SER D 1 11 ? 29.108 -13.501 -8.066 1.00 102.48 425 SER D O 1
ATOM 8298 N N . VAL D 1 12 ? 31.056 -14.557 -8.426 1.00 100.05 426 VAL D N 1
ATOM 8299 C CA . VAL D 1 12 ? 30.547 -15.867 -8.040 1.00 97.73 426 VAL D CA 1
ATOM 8300 C C . VAL D 1 12 ? 29.941 -15.819 -6.658 1.00 97.67 426 VAL D C 1
ATOM 8301 O O . VAL D 1 12 ? 28.794 -16.199 -6.469 1.00 98.73 426 VAL D O 1
ATOM 8305 N N . THR D 1 13 ? 30.722 -15.358 -5.691 1.00 98.99 427 THR D N 1
ATOM 8306 C CA . THR D 1 13 ? 30.259 -15.264 -4.318 1.00 101.45 427 THR D CA 1
ATOM 8307 C C . THR D 1 13 ? 29.016 -14.393 -4.274 1.00 103.26 427 THR D C 1
ATOM 8308 O O . THR D 1 13 ? 28.007 -14.756 -3.650 1.00 104.37 427 THR D O 1
ATOM 8312 N N . LYS D 1 14 ? 29.090 -13.246 -4.949 1.00 104.90 428 LYS D N 1
ATOM 8313 C CA . LYS D 1 14 ? 27.967 -12.311 -5.020 1.00 107.33 428 LYS D CA 1
ATOM 8314 C C . LYS D 1 14 ? 26.677 -13.023 -5.454 1.00 107.92 428 LYS D C 1
ATOM 8315 O O . LYS D 1 14 ? 25.572 -12.519 -5.231 1.00 108.55 428 LYS D O 1
ATOM 8321 N N . ALA D 1 15 ? 26.833 -14.194 -6.076 1.00 108.82 429 ALA D N 1
ATOM 8322 C CA . ALA D 1 15 ? 25.706 -14.996 -6.537 1.00 108.02 429 ALA D CA 1
ATOM 8323 C C . ALA D 1 15 ? 25.014 -15.622 -5.351 1.00 108.23 429 ALA D C 1
ATOM 8324 O O . ALA D 1 15 ? 23.810 -15.515 -5.224 1.00 108.84 429 ALA D O 1
ATOM 8326 N N . MET D 1 16 ? 25.778 -16.284 -4.491 1.00 108.16 430 MET D N 1
ATOM 8327 C CA . MET D 1 16 ? 25.220 -16.901 -3.297 1.00 109.19 430 MET D CA 1
ATOM 8328 C C . MET D 1 16 ? 24.566 -15.805 -2.470 1.00 110.88 430 MET D C 1
ATOM 8329 O O . MET D 1 16 ? 23.576 -16.051 -1.777 1.00 111.08 430 MET D O 1
ATOM 8334 N N . ALA D 1 17 ? 25.146 -14.603 -2.547 1.00 111.96 431 ALA D N 1
ATOM 8335 C CA . ALA D 1 17 ? 24.677 -13.406 -1.833 1.00 113.69 431 ALA D CA 1
ATOM 8336 C C . ALA D 1 17 ? 23.168 -13.145 -1.939 1.00 115.92 431 ALA D C 1
ATOM 8337 O O . ALA D 1 17 ? 22.491 -12.997 -0.920 1.00 115.95 431 ALA D O 1
ATOM 8339 N N . ALA D 1 18 ? 22.652 -13.063 -3.165 1.00 117.50 432 ALA D N 1
ATOM 8340 C CA . ALA D 1 18 ? 21.220 -12.843 -3.378 1.00 118.47 432 ALA D CA 1
ATOM 8341 C C . ALA D 1 18 ? 20.457 -13.731 -2.409 1.00 119.42 432 ALA D C 1
ATOM 8342 O O . ALA D 1 18 ? 20.629 -14.946 -2.393 1.00 119.80 432 ALA D O 1
ATOM 8344 N N . PRO D 1 19 ? 19.585 -13.133 -1.598 1.00 121.47 433 PRO D N 1
ATOM 8345 C CA . PRO D 1 19 ? 18.799 -13.886 -0.612 1.00 122.19 433 PRO D CA 1
ATOM 8346 C C . PRO D 1 19 ? 17.956 -15.024 -1.218 1.00 124.21 433 PRO D C 1
ATOM 8347 O O . PRO D 1 19 ? 17.517 -15.953 -0.513 1.00 123.44 433 PRO D O 1
ATOM 8351 N N . GLU D 1 20 ? 17.747 -14.942 -2.529 1.00 124.33 434 GLU D N 1
ATOM 8352 C CA . GLU D 1 20 ? 16.964 -15.941 -3.240 1.00 126.07 434 GLU D CA 1
ATOM 8353 C C . GLU D 1 20 ? 17.807 -17.128 -3.725 1.00 126.96 434 GLU D C 1
ATOM 8354 O O . GLU D 1 20 ? 17.285 -18.227 -3.940 1.00 127.51 434 GLU D O 1
ATOM 8360 N N . SER D 1 21 ? 19.109 -16.908 -3.880 1.00 126.97 435 SER D N 1
ATOM 8361 C CA . SER D 1 21 ? 20.028 -17.951 -4.334 1.00 126.53 435 SER D CA 1
ATOM 8362 C C . SER D 1 21 ? 19.871 -19.224 -3.527 1.00 125.14 435 SER D C 1
ATOM 8363 O O . SER D 1 21 ? 19.237 -19.233 -2.476 1.00 126.17 435 SER D O 1
ATOM 8366 N N . GLY D 1 22 ? 20.476 -20.296 -4.017 1.00 124.43 436 GLY D N 1
ATOM 8367 C CA . GLY D 1 22 ? 20.381 -21.572 -3.332 1.00 122.53 436 GLY D CA 1
ATOM 8368 C C . GLY D 1 22 ? 20.929 -21.616 -1.911 1.00 120.87 436 GLY D C 1
ATOM 8369 O O . GLY D 1 22 ? 20.227 -22.015 -0.979 1.00 120.97 436 GLY D O 1
ATOM 8370 N N . LEU D 1 23 ? 22.181 -21.201 -1.745 1.00 119.69 437 LEU D N 1
ATOM 8371 C CA . LEU D 1 23 ? 22.859 -21.214 -0.450 1.00 118.17 437 LEU D CA 1
ATOM 8372 C C . LEU D 1 23 ? 22.043 -20.730 0.741 1.00 116.88 437 LEU D C 1
ATOM 8373 O O . LEU D 1 23 ? 21.541 -19.609 0.735 1.00 115.59 437 LEU D O 1
ATOM 8378 N N . GLU D 1 24 ? 21.919 -21.580 1.760 1.00 115.96 438 GLU D N 1
ATOM 8379 C CA . GLU D 1 24 ? 21.183 -21.211 2.966 1.00 116.02 438 GLU D CA 1
ATOM 8380 C C . GLU D 1 24 ? 22.095 -20.420 3.875 1.00 115.86 438 GLU D C 1
ATOM 8381 O O . GLU D 1 24 ? 23.184 -20.876 4.201 1.00 115.61 438 GLU D O 1
ATOM 8387 N N . VAL D 1 25 ? 21.631 -19.251 4.303 1.00 115.57 439 VAL D N 1
ATOM 8388 C CA . VAL D 1 25 ? 22.408 -18.373 5.164 1.00 115.48 439 VAL D CA 1
ATOM 8389 C C . VAL D 1 25 ? 21.545 -17.795 6.269 1.00 116.25 439 VAL D C 1
ATOM 8390 O O . VAL D 1 25 ? 20.686 -16.962 6.010 1.00 116.84 439 VAL D O 1
ATOM 8394 N N . ARG D 1 26 ? 21.784 -18.226 7.502 1.00 118.73 440 ARG D N 1
ATOM 8395 C CA . ARG D 1 26 ? 21.011 -17.737 8.644 1.00 120.29 440 ARG D CA 1
ATOM 8396 C C . ARG D 1 26 ? 21.874 -17.495 9.887 1.00 120.90 440 ARG D C 1
ATOM 8397 O O . ARG D 1 26 ? 23.063 -17.844 9.924 1.00 120.69 440 ARG D O 1
ATOM 8405 N N . ASP D 1 27 ? 21.259 -16.897 10.906 1.00 120.89 441 ASP D N 1
ATOM 8406 C CA . ASP D 1 27 ? 21.953 -16.625 12.159 1.00 120.62 441 ASP D CA 1
ATOM 8407 C C . ASP D 1 27 ? 22.093 -17.934 12.916 1.00 120.53 441 ASP D C 1
ATOM 8408 O O . ASP D 1 27 ? 21.094 -18.565 13.249 1.00 122.27 441 ASP D O 1
ATOM 8413 N N . ARG D 1 28 ? 23.324 -18.351 13.182 1.00 120.31 442 ARG D N 1
ATOM 8414 C CA . ARG D 1 28 ? 23.547 -19.580 13.934 1.00 119.98 442 ARG D CA 1
ATOM 8415 C C . ARG D 1 28 ? 24.085 -19.251 15.311 1.00 119.85 442 ARG D C 1
ATOM 8416 O O . ARG D 1 28 ? 24.682 -18.198 15.511 1.00 120.98 442 ARG D O 1
ATOM 8424 N N . MET D 1 29 ? 23.870 -20.141 16.269 1.00 119.54 443 MET D N 1
ATOM 8425 C CA . MET D 1 29 ? 24.334 -19.881 17.620 1.00 119.83 443 MET D CA 1
ATOM 8426 C C . MET D 1 29 ? 25.347 -20.896 18.135 1.00 120.26 443 MET D C 1
ATOM 8427 O O . MET D 1 29 ? 25.028 -22.072 18.314 1.00 122.36 443 MET D O 1
ATOM 8432 N N . TRP D 1 30 ? 26.566 -20.427 18.387 1.00 119.23 444 TRP D N 1
ATOM 8433 C CA . TRP D 1 30 ? 27.645 -21.280 18.876 1.00 117.56 444 TRP D CA 1
ATOM 8434 C C . TRP D 1 30 ? 28.039 -20.865 20.283 1.00 117.25 444 TRP D C 1
ATOM 8435 O O . TRP D 1 30 ? 28.360 -19.709 20.526 1.00 117.99 444 TRP D O 1
ATOM 8446 N N . LEU D 1 31 ? 28.033 -21.809 21.213 1.00 117.49 445 LEU D N 1
ATOM 8447 C CA . LEU D 1 31 ? 28.362 -21.483 22.592 1.00 117.74 445 LEU D CA 1
ATOM 8448 C C . LEU D 1 31 ? 27.373 -20.412 23.021 1.00 118.25 445 LEU D C 1
ATOM 8449 O O . LEU D 1 31 ? 26.179 -20.529 22.739 1.00 117.97 445 LEU D O 1
ATOM 8454 N N . LYS D 1 32 ? 27.855 -19.369 23.689 1.00 118.10 446 LYS D N 1
ATOM 8455 C CA . LYS D 1 32 ? 26.964 -18.300 24.127 1.00 118.71 446 LYS D CA 1
ATOM 8456 C C . LYS D 1 32 ? 26.657 -17.383 22.949 1.00 117.00 446 LYS D C 1
ATOM 8457 O O . LYS D 1 32 ? 25.517 -16.958 22.752 1.00 117.19 446 LYS D O 1
ATOM 8463 N N . ILE D 1 33 ? 27.687 -17.098 22.161 1.00 114.82 447 ILE D N 1
ATOM 8464 C CA . ILE D 1 33 ? 27.564 -16.231 20.996 1.00 113.51 447 ILE D CA 1
ATOM 8465 C C . ILE D 1 33 ? 26.481 -16.645 19.995 1.00 112.40 447 ILE D C 1
ATOM 8466 O O . ILE D 1 33 ? 25.869 -17.707 20.119 1.00 113.00 447 ILE D O 1
ATOM 8471 N N . THR D 1 34 ? 26.252 -15.782 19.010 1.00 110.81 448 THR D N 1
ATOM 8472 C CA . THR D 1 34 ? 25.249 -16.000 17.980 1.00 110.31 448 THR D CA 1
ATOM 8473 C C . THR D 1 34 ? 25.764 -15.384 16.688 1.00 110.07 448 THR D C 1
ATOM 8474 O O . THR D 1 34 ? 25.626 -14.185 16.462 1.00 110.27 448 THR D O 1
ATOM 8478 N N . ILE D 1 35 ? 26.356 -16.211 15.839 1.00 110.35 449 ILE D N 1
ATOM 8479 C CA . ILE D 1 35 ? 26.910 -15.739 14.581 1.00 111.27 449 ILE D CA 1
ATOM 8480 C C . ILE D 1 35 ? 25.864 -15.287 13.575 1.00 110.93 449 ILE D C 1
ATOM 8481 O O . ILE D 1 35 ? 24.975 -16.052 13.203 1.00 111.72 449 ILE D O 1
ATOM 8486 N N . PRO D 1 36 ? 25.966 -14.029 13.115 1.00 110.55 450 PRO D N 1
ATOM 8487 C CA . PRO D 1 36 ? 25.063 -13.409 12.143 1.00 110.67 450 PRO D CA 1
ATOM 8488 C C . PRO D 1 36 ? 25.278 -13.851 10.699 1.00 109.53 450 PRO D C 1
ATOM 8489 O O . PRO D 1 36 ? 26.406 -13.895 10.214 1.00 109.99 450 PRO D O 1
ATOM 8493 N N . ASN D 1 37 ? 24.179 -14.164 10.019 1.00 109.61 451 ASN D N 1
ATOM 8494 C CA . ASN D 1 37 ? 24.214 -14.587 8.627 1.00 108.48 451 ASN D CA 1
ATOM 8495 C C . ASN D 1 37 ? 25.421 -15.458 8.324 1.00 107.70 451 ASN D C 1
ATOM 8496 O O . ASN D 1 37 ? 26.361 -15.022 7.648 1.00 107.93 451 ASN D O 1
ATOM 8501 N N . ALA D 1 38 ? 25.373 -16.691 8.830 1.00 105.82 452 ALA D N 1
ATOM 8502 C CA . ALA D 1 38 ? 26.436 -17.670 8.651 1.00 103.40 452 ALA D CA 1
ATOM 8503 C C . ALA D 1 38 ? 25.911 -18.897 7.940 1.00 102.73 452 ALA D C 1
ATOM 8504 O O . ALA D 1 38 ? 24.743 -19.239 8.049 1.00 101.97 452 ALA D O 1
ATOM 8506 N N . PHE D 1 39 ? 26.797 -19.572 7.228 1.00 103.11 453 PHE D N 1
ATOM 8507 C CA . PHE D 1 39 ? 26.438 -20.761 6.474 1.00 105.32 453 PHE D CA 1
ATOM 8508 C C . PHE D 1 39 ? 27.453 -21.877 6.692 1.00 106.39 453 PHE D C 1
ATOM 8509 O O . PHE D 1 39 ? 28.597 -21.614 7.051 1.00 105.26 453 PHE D O 1
ATOM 8517 N N . LEU D 1 40 ? 27.041 -23.123 6.475 1.00 107.77 454 LEU D N 1
ATOM 8518 C CA . LEU D 1 40 ? 27.949 -24.247 6.663 1.00 109.44 454 LEU D CA 1
ATOM 8519 C C . LEU D 1 40 ? 28.910 -24.398 5.488 1.00 110.28 454 LEU D C 1
ATOM 8520 O O . LEU D 1 40 ? 28.535 -24.209 4.331 1.00 109.93 454 LEU D O 1
ATOM 8525 N N . GLY D 1 41 ? 30.156 -24.740 5.804 1.00 111.87 455 GLY D N 1
ATOM 8526 C CA . GLY D 1 41 ? 31.181 -24.902 4.788 1.00 113.12 455 GLY D CA 1
ATOM 8527 C C . GLY D 1 41 ? 30.874 -25.963 3.752 1.00 113.16 455 GLY D C 1
ATOM 8528 O O . GLY D 1 41 ? 31.554 -26.058 2.728 1.00 112.56 455 GLY D O 1
ATOM 8529 N N . SER D 1 42 ? 29.849 -26.763 4.021 1.00 114.15 456 SER D N 1
ATOM 8530 C CA . SER D 1 42 ? 29.452 -27.819 3.102 1.00 115.91 456 SER D CA 1
ATOM 8531 C C . SER D 1 42 ? 28.533 -27.250 2.037 1.00 116.60 456 SER D C 1
ATOM 8532 O O . SER D 1 42 ? 28.802 -27.358 0.844 1.00 115.87 456 SER D O 1
ATOM 8535 N N . ASP D 1 43 ? 27.444 -26.640 2.488 1.00 117.73 457 ASP D N 1
ATOM 8536 C CA . ASP D 1 43 ? 26.462 -26.045 1.594 1.00 119.06 457 ASP D CA 1
ATOM 8537 C C . ASP D 1 43 ? 27.129 -25.168 0.544 1.00 118.99 457 ASP D C 1
ATOM 8538 O O . ASP D 1 43 ? 26.560 -24.913 -0.523 1.00 119.31 457 ASP D O 1
ATOM 8543 N N . VAL D 1 44 ? 28.337 -24.704 0.848 1.00 117.90 458 VAL D N 1
ATOM 8544 C CA . VAL D 1 44 ? 29.062 -23.866 -0.090 1.00 116.64 458 VAL D CA 1
ATOM 8545 C C . VAL D 1 44 ? 29.609 -24.698 -1.232 1.00 116.19 458 VAL D C 1
ATOM 8546 O O . VAL D 1 44 ? 29.550 -24.274 -2.381 1.00 116.29 458 VAL D O 1
ATOM 8550 N N . VAL D 1 45 ? 30.138 -25.878 -0.922 1.00 115.91 459 VAL D N 1
ATOM 8551 C CA . VAL D 1 45 ? 30.670 -26.738 -1.968 1.00 115.70 459 VAL D CA 1
ATOM 8552 C C . VAL D 1 45 ? 29.494 -27.286 -2.771 1.00 115.37 459 VAL D C 1
ATOM 8553 O O . VAL D 1 45 ? 29.605 -27.504 -3.978 1.00 114.86 459 VAL D O 1
ATOM 8557 N N . ASP D 1 46 ? 28.367 -27.498 -2.095 1.00 114.97 460 ASP D N 1
ATOM 8558 C CA . ASP D 1 46 ? 27.161 -27.990 -2.759 1.00 114.58 460 ASP D CA 1
ATOM 8559 C C . ASP D 1 46 ? 26.780 -26.952 -3.811 1.00 113.68 460 ASP D C 1
ATOM 8560 O O . ASP D 1 46 ? 26.975 -27.167 -5.013 1.00 114.57 460 ASP D O 1
ATOM 8565 N N . TRP D 1 47 ? 26.257 -25.820 -3.340 1.00 111.73 461 TRP D N 1
ATOM 8566 C CA . TRP D 1 47 ? 25.834 -24.720 -4.201 1.00 109.73 461 TRP D CA 1
ATOM 8567 C C . TRP D 1 47 ? 26.907 -24.316 -5.213 1.00 110.05 461 TRP D C 1
ATOM 8568 O O . TRP D 1 47 ? 26.594 -23.797 -6.281 1.00 110.10 461 TRP D O 1
ATOM 8579 N N . LEU D 1 48 ? 28.164 -24.503 -4.824 1.00 111.35 462 LEU D N 1
ATOM 8580 C CA . LEU D 1 48 ? 29.288 -24.196 -5.690 1.00 112.20 462 LEU D CA 1
ATOM 8581 C C . LEU D 1 48 ? 29.378 -25.306 -6.715 1.00 113.82 462 LEU D C 1
ATOM 8582 O O . LEU D 1 48 ? 30.079 -25.191 -7.720 1.00 111.74 462 LEU D O 1
ATOM 8587 N N . TYR D 1 49 ? 28.652 -26.387 -6.451 1.00 117.20 463 TYR D N 1
ATOM 8588 C CA . TYR D 1 49 ? 28.604 -27.507 -7.385 1.00 120.39 463 TYR D CA 1
ATOM 8589 C C . TYR D 1 49 ? 27.318 -27.528 -8.214 1.00 120.42 463 TYR D C 1
ATOM 8590 O O . TYR D 1 49 ? 27.366 -27.600 -9.442 1.00 119.12 463 TYR D O 1
ATOM 8599 N N . HIS D 1 50 ? 26.172 -27.472 -7.541 1.00 121.78 464 HIS D N 1
ATOM 8600 C CA . HIS D 1 50 ? 24.877 -27.555 -8.219 1.00 123.48 464 HIS D CA 1
ATOM 8601 C C . HIS D 1 50 ? 24.513 -26.355 -9.106 1.00 122.83 464 HIS D C 1
ATOM 8602 O O . HIS D 1 50 ? 23.770 -26.504 -10.076 1.00 122.80 464 HIS D O 1
ATOM 8609 N N . HIS D 1 51 ? 25.028 -25.175 -8.773 1.00 121.92 465 HIS D N 1
ATOM 8610 C CA . HIS D 1 51 ? 24.661 -23.962 -9.500 1.00 120.81 465 HIS D CA 1
ATOM 8611 C C . HIS D 1 51 ? 25.800 -23.373 -10.331 1.00 119.90 465 HIS D C 1
ATOM 8612 O O . HIS D 1 51 ? 25.562 -22.698 -11.332 1.00 119.65 465 HIS D O 1
ATOM 8619 N N . VAL D 1 52 ? 27.034 -23.626 -9.909 1.00 119.10 466 VAL D N 1
ATOM 8620 C CA . VAL D 1 52 ? 28.213 -23.056 -10.578 1.00 117.97 466 VAL D CA 1
ATOM 8621 C C . VAL D 1 52 ? 28.787 -24.061 -11.567 1.00 118.34 466 VAL D C 1
ATOM 8622 O O . VAL D 1 52 ? 29.258 -25.134 -11.177 1.00 118.07 466 VAL D O 1
ATOM 8626 N N . GLU D 1 53 ? 28.768 -23.713 -12.846 1.00 118.32 467 GLU D N 1
ATOM 8627 C CA . GLU D 1 53 ? 29.280 -24.630 -13.849 1.00 119.69 467 GLU D CA 1
ATOM 8628 C C . GLU D 1 53 ? 30.722 -24.383 -14.217 1.00 118.91 467 GLU D C 1
ATOM 8629 O O . GLU D 1 53 ? 31.208 -23.261 -14.139 1.00 119.85 467 GLU D O 1
ATOM 8635 N N . GLY D 1 54 ? 31.389 -25.437 -14.671 1.00 118.72 468 GLY D N 1
ATOM 8636 C CA . GLY D 1 54 ? 32.802 -25.381 -14.987 1.00 118.16 468 GLY D CA 1
ATOM 8637 C C . GLY D 1 54 ? 33.515 -26.188 -13.928 1.00 118.79 468 GLY D C 1
ATOM 8638 O O . GLY D 1 54 ? 34.734 -26.116 -13.771 1.00 118.74 468 GLY D O 1
ATOM 8639 N N . PHE D 1 55 ? 32.725 -26.963 -13.193 1.00 119.57 469 PHE D N 1
ATOM 8640 C CA . PHE D 1 55 ? 33.231 -27.755 -12.083 1.00 120.24 469 PHE D CA 1
ATOM 8641 C C . PHE D 1 55 ? 33.024 -29.233 -12.357 1.00 121.33 469 PHE D C 1
ATOM 8642 O O . PHE D 1 55 ? 31.948 -29.784 -12.127 1.00 121.92 469 PHE D O 1
ATOM 8650 N N . PRO D 1 56 ? 34.076 -29.869 -12.863 1.00 121.72 470 PRO D N 1
ATOM 8651 C CA . PRO D 1 56 ? 34.036 -31.289 -13.223 1.00 123.36 470 PRO D CA 1
ATOM 8652 C C . PRO D 1 56 ? 33.432 -32.153 -12.124 1.00 123.98 470 PRO D C 1
ATOM 8653 O O . PRO D 1 56 ? 32.480 -32.889 -12.383 1.00 124.01 470 PRO D O 1
ATOM 8657 N N . GLU D 1 57 ? 33.980 -32.070 -10.916 1.00 125.64 471 GLU D N 1
ATOM 8658 C CA . GLU D 1 57 ? 33.485 -32.908 -9.808 1.00 127.07 471 GLU D CA 1
ATOM 8659 C C . GLU D 1 57 ? 33.222 -32.105 -8.527 1.00 125.75 471 GLU D C 1
ATOM 8660 O O . GLU D 1 57 ? 33.403 -30.888 -8.521 1.00 125.97 471 GLU D O 1
ATOM 8666 N N . ARG D 1 58 ? 32.786 -32.782 -7.470 1.00 124.74 472 ARG D N 1
ATOM 8667 C CA . ARG D 1 58 ? 32.524 -32.123 -6.195 1.00 122.83 472 ARG D CA 1
ATOM 8668 C C . ARG D 1 58 ? 33.833 -31.907 -5.448 1.00 123.35 472 ARG D C 1
ATOM 8669 O O . ARG D 1 58 ? 33.877 -31.231 -4.420 1.00 123.28 472 ARG D O 1
ATOM 8677 N N . ARG D 1 59 ? 34.898 -32.491 -5.984 1.00 124.26 473 ARG D N 1
ATOM 8678 C CA . ARG D 1 59 ? 36.230 -32.380 -5.410 1.00 125.58 473 ARG D CA 1
ATOM 8679 C C . ARG D 1 59 ? 36.867 -31.090 -5.924 1.00 125.53 473 ARG D C 1
ATOM 8680 O O . ARG D 1 59 ? 37.833 -30.595 -5.347 1.00 126.20 473 ARG D O 1
ATOM 8688 N N . GLU D 1 60 ? 36.321 -30.558 -7.020 1.00 125.99 474 GLU D N 1
ATOM 8689 C CA . GLU D 1 60 ? 36.811 -29.314 -7.620 1.00 125.26 474 GLU D CA 1
ATOM 8690 C C . GLU D 1 60 ? 36.028 -28.125 -7.087 1.00 123.78 474 GLU D C 1
ATOM 8691 O O . GLU D 1 60 ? 36.553 -27.025 -6.979 1.00 123.88 474 GLU D O 1
ATOM 8697 N N . ALA D 1 61 ? 34.766 -28.364 -6.752 1.00 122.95 475 ALA D N 1
ATOM 8698 C CA . ALA D 1 61 ? 33.896 -27.331 -6.212 1.00 120.98 475 ALA D CA 1
ATOM 8699 C C . ALA D 1 61 ? 34.392 -26.955 -4.821 1.00 119.78 475 ALA D C 1
ATOM 8700 O O . ALA D 1 61 ? 34.158 -25.847 -4.343 1.00 119.81 475 ALA D O 1
ATOM 8702 N N . ARG D 1 62 ? 35.081 -27.892 -4.182 1.00 118.95 476 ARG D N 1
ATOM 8703 C CA . ARG D 1 62 ? 35.619 -27.686 -2.849 1.00 118.50 476 ARG D CA 1
ATOM 8704 C C . ARG D 1 62 ? 36.971 -27.004 -2.924 1.00 117.77 476 ARG D C 1
ATOM 8705 O O . ARG D 1 62 ? 37.325 -26.215 -2.056 1.00 118.18 476 ARG D O 1
ATOM 8713 N N . LYS D 1 63 ? 37.730 -27.315 -3.967 1.00 116.90 477 LYS D N 1
ATOM 8714 C CA . LYS D 1 63 ? 39.043 -26.712 -4.138 1.00 115.06 477 LYS D CA 1
ATOM 8715 C C . LYS D 1 63 ? 38.847 -25.227 -4.382 1.00 113.70 477 LYS D C 1
ATOM 8716 O O . LYS D 1 63 ? 39.677 -24.415 -3.969 1.00 114.36 477 LYS D O 1
ATOM 8722 N N . TYR D 1 64 ? 37.741 -24.880 -5.049 1.00 111.42 478 TYR D N 1
ATOM 8723 C CA . TYR D 1 64 ? 37.409 -23.478 -5.343 1.00 109.54 478 TYR D CA 1
ATOM 8724 C C . TYR D 1 64 ? 36.978 -22.791 -4.047 1.00 108.67 478 TYR D C 1
ATOM 8725 O O . TYR D 1 64 ? 37.427 -21.685 -3.736 1.00 108.80 478 TYR D O 1
ATOM 8734 N N . ALA D 1 65 ? 36.107 -23.451 -3.291 1.00 106.72 479 ALA D N 1
ATOM 8735 C CA . ALA D 1 65 ? 35.650 -22.895 -2.035 1.00 104.80 479 ALA D CA 1
ATOM 8736 C C . ALA D 1 65 ? 36.865 -22.546 -1.187 1.00 104.26 479 ALA D C 1
ATOM 8737 O O . ALA D 1 65 ? 36.915 -21.486 -0.587 1.00 104.19 479 ALA D O 1
ATOM 8739 N N . SER D 1 66 ? 37.856 -23.430 -1.156 1.00 103.70 480 SER D N 1
ATOM 8740 C CA . SER D 1 66 ? 39.065 -23.187 -0.381 1.00 102.71 480 SER D CA 1
ATOM 8741 C C . SER D 1 66 ? 39.771 -21.958 -0.929 1.00 102.13 480 SER D C 1
ATOM 8742 O O . SER D 1 66 ? 40.480 -21.260 -0.208 1.00 103.59 480 SER D O 1
ATOM 8745 N N . GLY D 1 67 ? 39.573 -21.696 -2.214 1.00 101.52 481 GLY D N 1
ATOM 8746 C CA . GLY D 1 67 ? 40.190 -20.535 -2.834 1.00 100.97 481 GLY D CA 1
ATOM 8747 C C . GLY D 1 67 ? 39.544 -19.247 -2.354 1.00 100.04 481 GLY D C 1
ATOM 8748 O O . GLY D 1 67 ? 40.208 -18.242 -2.126 1.00 99.79 481 GLY D O 1
ATOM 8749 N N . LEU D 1 68 ? 38.230 -19.285 -2.202 1.00 100.04 482 LEU D N 1
ATOM 8750 C CA . LEU D 1 68 ? 37.493 -18.135 -1.737 1.00 99.28 482 LEU D CA 1
ATOM 8751 C C . LEU D 1 68 ? 37.862 -17.821 -0.306 1.00 102.24 482 LEU D C 1
ATOM 8752 O O . LEU D 1 68 ? 37.802 -16.670 0.104 1.00 103.68 482 LEU D O 1
ATOM 8757 N N . LEU D 1 69 ? 38.240 -18.840 0.461 1.00 106.08 483 LEU D N 1
ATOM 8758 C CA . LEU D 1 69 ? 38.614 -18.621 1.853 1.00 109.44 483 LEU D CA 1
ATOM 8759 C C . LEU D 1 69 ? 39.942 -17.896 1.922 1.00 110.77 483 LEU D C 1
ATOM 8760 O O . LEU D 1 69 ? 40.113 -16.984 2.730 1.00 110.94 483 LEU D O 1
ATOM 8765 N N . LYS D 1 70 ? 40.884 -18.302 1.078 1.00 111.46 484 LYS D N 1
ATOM 8766 C CA . LYS D 1 70 ? 42.182 -17.647 1.053 1.00 113.03 484 LYS D CA 1
ATOM 8767 C C . LYS D 1 70 ? 41.982 -16.292 0.379 1.00 112.19 484 LYS D C 1
ATOM 8768 O O . LYS D 1 70 ? 42.685 -15.321 0.662 1.00 113.03 484 LYS D O 1
ATOM 8774 N N . ALA D 1 71 ? 40.994 -16.233 -0.504 1.00 110.59 485 ALA D N 1
ATOM 8775 C CA . ALA D 1 71 ? 40.681 -15.013 -1.236 1.00 108.72 485 ALA D CA 1
ATOM 8776 C C . ALA D 1 71 ? 40.085 -13.924 -0.339 1.00 106.19 485 ALA D C 1
ATOM 8777 O O . ALA D 1 71 ? 40.290 -12.739 -0.571 1.00 106.03 485 ALA D O 1
ATOM 8779 N N . GLY D 1 72 ? 39.344 -14.332 0.682 1.00 104.86 486 GLY D N 1
ATOM 8780 C CA . GLY D 1 72 ? 38.736 -13.368 1.573 1.00 103.28 486 GLY D CA 1
ATOM 8781 C C . GLY D 1 72 ? 37.248 -13.209 1.340 1.00 102.31 486 GLY D C 1
ATOM 8782 O O . GLY D 1 72 ? 36.527 -12.766 2.223 1.00 101.49 486 GLY D O 1
ATOM 8783 N N . LEU D 1 73 ? 36.776 -13.570 0.156 1.00 101.55 487 LEU D N 1
ATOM 8784 C CA . LEU D 1 73 ? 35.361 -13.441 -0.145 1.00 100.94 487 LEU D CA 1
ATOM 8785 C C . LEU D 1 73 ? 34.531 -14.178 0.894 1.00 101.04 487 LEU D C 1
ATOM 8786 O O . LEU D 1 73 ? 33.357 -13.880 1.087 1.00 101.60 487 LEU D O 1
ATOM 8791 N N . ILE D 1 74 ? 35.158 -15.137 1.565 1.00 101.86 488 ILE D N 1
ATOM 8792 C CA . ILE D 1 74 ? 34.511 -15.925 2.614 1.00 102.88 488 ILE D CA 1
ATOM 8793 C C . ILE D 1 74 ? 35.425 -16.009 3.830 1.00 104.45 488 ILE D C 1
ATOM 8794 O O . ILE D 1 74 ? 36.547 -16.503 3.730 1.00 104.95 488 ILE D O 1
ATOM 8799 N N . ARG D 1 75 ? 34.948 -15.534 4.976 1.00 105.30 489 ARG D N 1
ATOM 8800 C CA . ARG D 1 75 ? 35.763 -15.536 6.177 1.00 107.48 489 ARG D CA 1
ATOM 8801 C C . ARG D 1 75 ? 35.431 -16.648 7.136 1.00 108.44 489 ARG D C 1
ATOM 8802 O O . ARG D 1 75 ? 34.275 -17.029 7.279 1.00 108.94 489 ARG D O 1
ATOM 8810 N N . HIS D 1 76 ? 36.466 -17.158 7.793 1.00 110.63 490 HIS D N 1
ATOM 8811 C CA . HIS D 1 76 ? 36.329 -18.246 8.747 1.00 112.70 490 HIS D CA 1
ATOM 8812 C C . HIS D 1 76 ? 35.776 -17.726 10.061 1.00 112.42 490 HIS D C 1
ATOM 8813 O O . HIS D 1 76 ? 36.362 -16.833 10.660 1.00 113.16 490 HIS D O 1
ATOM 8820 N N . THR D 1 77 ? 34.653 -18.290 10.505 1.00 112.60 491 THR D N 1
ATOM 8821 C CA . THR D 1 77 ? 33.998 -17.874 11.746 1.00 113.37 491 THR D CA 1
ATOM 8822 C C . THR D 1 77 ? 34.953 -17.766 12.915 1.00 114.91 491 THR D C 1
ATOM 8823 O O . THR D 1 77 ? 34.990 -16.751 13.616 1.00 115.25 491 THR D O 1
ATOM 8827 N N . VAL D 1 78 ? 35.707 -18.829 13.146 1.00 116.57 492 VAL D N 1
ATOM 8828 C CA . VAL D 1 78 ? 36.671 -18.832 14.232 1.00 118.51 492 VAL D CA 1
ATOM 8829 C C . VAL D 1 78 ? 38.045 -19.139 13.650 1.00 119.75 492 VAL D C 1
ATOM 8830 O O . VAL D 1 78 ? 38.196 -20.067 12.850 1.00 120.57 492 VAL D O 1
ATOM 8834 N N . ASN D 1 79 ? 39.037 -18.342 14.038 1.00 121.01 493 ASN D N 1
ATOM 8835 C CA . ASN D 1 79 ? 40.409 -18.486 13.540 1.00 122.66 493 ASN D CA 1
ATOM 8836 C C . ASN D 1 79 ? 40.883 -19.889 13.140 1.00 122.38 493 ASN D C 1
ATOM 8837 O O . ASN D 1 79 ? 41.131 -20.750 13.997 1.00 122.47 493 ASN D O 1
ATOM 8842 N N . LYS D 1 80 ? 41.011 -20.109 11.832 1.00 119.90 494 LYS D N 1
ATOM 8843 C CA . LYS D 1 80 ? 41.480 -21.384 11.313 1.00 118.86 494 LYS D CA 1
ATOM 8844 C C . LYS D 1 80 ? 42.009 -21.117 9.921 1.00 117.73 494 LYS D C 1
ATOM 8845 O O . LYS D 1 80 ? 41.405 -20.392 9.141 1.00 117.33 494 LYS D O 1
ATOM 8851 N N . ILE D 1 81 ? 43.154 -21.704 9.624 1.00 117.20 495 ILE D N 1
ATOM 8852 C CA . ILE D 1 81 ? 43.810 -21.507 8.345 1.00 116.85 495 ILE D CA 1
ATOM 8853 C C . ILE D 1 81 ? 43.268 -22.377 7.219 1.00 116.70 495 ILE D C 1
ATOM 8854 O O . ILE D 1 81 ? 42.948 -21.890 6.139 1.00 116.62 495 ILE D O 1
ATOM 8859 N N . THR D 1 82 ? 43.177 -23.672 7.478 1.00 116.88 496 THR D N 1
ATOM 8860 C CA . THR D 1 82 ? 42.696 -24.632 6.495 1.00 116.45 496 THR D CA 1
ATOM 8861 C C . THR D 1 82 ? 41.186 -24.541 6.302 1.00 116.74 496 THR D C 1
ATOM 8862 O O . THR D 1 82 ? 40.442 -24.302 7.256 1.00 115.72 496 THR D O 1
ATOM 8866 N N . PHE D 1 83 ? 40.740 -24.737 5.064 1.00 116.41 497 PHE D N 1
ATOM 8867 C CA . PHE D 1 83 ? 39.311 -24.692 4.757 1.00 117.29 497 PHE D CA 1
ATOM 8868 C C . PHE D 1 83 ? 38.572 -25.978 5.136 1.00 119.64 497 PHE D C 1
ATOM 8869 O O . PHE D 1 83 ? 38.642 -26.975 4.421 1.00 120.35 497 PHE D O 1
ATOM 8877 N N . SER D 1 84 ? 37.852 -25.952 6.254 1.00 122.38 498 SER D N 1
ATOM 8878 C CA . SER D 1 84 ? 37.092 -27.124 6.694 1.00 123.53 498 SER D CA 1
ATOM 8879 C C . SER D 1 84 ? 35.726 -27.072 6.053 1.00 122.78 498 SER D C 1
ATOM 8880 O O . SER D 1 84 ? 35.348 -26.061 5.474 1.00 123.47 498 SER D O 1
ATOM 8883 N N . GLU D 1 85 ? 34.974 -28.152 6.155 1.00 121.25 499 GLU D N 1
ATOM 8884 C CA . GLU D 1 85 ? 33.667 -28.141 5.543 1.00 120.09 499 GLU D CA 1
ATOM 8885 C C . GLU D 1 85 ? 32.598 -28.317 6.592 1.00 120.41 499 GLU D C 1
ATOM 8886 O O . GLU D 1 85 ? 31.409 -28.166 6.307 1.00 118.91 499 GLU D O 1
ATOM 8892 N N . GLN D 1 86 ? 33.023 -28.621 7.812 1.00 119.82 500 GLN D N 1
ATOM 8893 C CA . GLN D 1 86 ? 32.070 -28.831 8.892 1.00 121.04 500 GLN D CA 1
ATOM 8894 C C . GLN D 1 86 ? 32.059 -27.710 9.908 1.00 120.66 500 GLN D C 1
ATOM 8895 O O . GLN D 1 86 ? 31.775 -27.934 11.087 1.00 120.81 500 GLN D O 1
ATOM 8901 N N . CYS D 1 87 ? 32.358 -26.503 9.430 1.00 121.05 501 CYS D N 1
ATOM 8902 C CA . CYS D 1 87 ? 32.390 -25.290 10.259 1.00 120.29 501 CYS D CA 1
ATOM 8903 C C . CYS D 1 87 ? 31.711 -24.123 9.525 1.00 119.42 501 CYS D C 1
ATOM 8904 O O . CYS D 1 87 ? 31.775 -24.022 8.292 1.00 119.78 501 CYS D O 1
ATOM 8907 N N . TYR D 1 88 ? 31.075 -23.237 10.284 1.00 117.69 502 TYR D N 1
ATOM 8908 C CA . TYR D 1 88 ? 30.380 -22.099 9.693 1.00 116.57 502 TYR D CA 1
ATOM 8909 C C . TYR D 1 88 ? 31.287 -21.014 9.130 1.00 115.51 502 TYR D C 1
ATOM 8910 O O . TYR D 1 88 ? 32.434 -20.875 9.537 1.00 116.89 502 TYR D O 1
ATOM 8919 N N . TYR D 1 89 ? 30.747 -20.234 8.202 1.00 113.82 503 TYR D N 1
ATOM 8920 C CA . TYR D 1 89 ? 31.473 -19.142 7.568 1.00 112.36 503 TYR D CA 1
ATOM 8921 C C . TYR D 1 89 ? 30.567 -17.923 7.387 1.00 112.53 503 TYR D C 1
ATOM 8922 O O . TYR D 1 89 ? 29.334 -18.038 7.428 1.00 114.22 503 TYR D O 1
ATOM 8931 N N . VAL D 1 90 ? 31.178 -16.759 7.182 1.00 110.89 504 VAL D N 1
ATOM 8932 C CA . VAL D 1 90 ? 30.432 -15.525 6.958 1.00 110.63 504 VAL D CA 1
ATOM 8933 C C . VAL D 1 90 ? 31.118 -14.787 5.822 1.00 110.08 504 VAL D C 1
ATOM 8934 O O . VAL D 1 90 ? 32.337 -14.871 5.675 1.00 111.07 504 VAL D O 1
ATOM 8938 N N . PHE D 1 91 ? 30.338 -14.071 5.022 1.00 110.53 505 PHE D N 1
ATOM 8939 C CA . PHE D 1 91 ? 30.877 -13.337 3.887 1.00 110.38 505 PHE D CA 1
ATOM 8940 C C . PHE D 1 91 ? 31.877 -12.246 4.221 1.00 108.99 505 PHE D C 1
ATOM 8941 O O . PHE D 1 91 ? 31.956 -11.781 5.354 1.00 109.16 505 PHE D O 1
ATOM 8949 N N . GLY D 1 92 ? 32.645 -11.852 3.210 1.00 108.02 506 GLY D N 1
ATOM 8950 C CA . GLY D 1 92 ? 33.634 -10.804 3.379 1.00 107.79 506 GLY D CA 1
ATOM 8951 C C . GLY D 1 92 ? 33.153 -9.571 2.638 1.00 107.70 506 GLY D C 1
ATOM 8952 O O . GLY D 1 92 ? 31.965 -9.479 2.335 1.00 108.58 506 GLY D O 1
ATOM 8953 N N . ASP D 1 93 ? 34.041 -8.625 2.340 1.00 106.00 507 ASP D N 1
ATOM 8954 C CA . ASP D 1 93 ? 33.612 -7.428 1.626 1.00 105.36 507 ASP D CA 1
ATOM 8955 C C . ASP D 1 93 ? 33.458 -7.744 0.152 1.00 106.01 507 ASP D C 1
ATOM 8956 O O . ASP D 1 93 ? 34.432 -7.852 -0.581 1.00 106.80 507 ASP D O 1
ATOM 8961 N N . LEU D 1 94 ? 32.217 -7.903 -0.279 1.00 107.84 508 LEU D N 1
ATOM 8962 C CA . LEU D 1 94 ? 31.942 -8.205 -1.668 1.00 109.21 508 LEU D CA 1
ATOM 8963 C C . LEU D 1 94 ? 31.920 -6.946 -2.536 1.00 112.26 508 LEU D C 1
ATOM 8964 O O . LEU D 1 94 ? 31.907 -7.031 -3.763 1.00 112.63 508 LEU D O 1
ATOM 8969 N N . SER D 1 95 ? 31.921 -5.776 -1.902 1.00 117.31 509 SER D N 1
ATOM 8970 C CA . SER D 1 95 ? 31.915 -4.514 -2.647 1.00 121.61 509 SER D CA 1
ATOM 8971 C C . SER D 1 95 ? 33.340 -4.168 -3.086 1.00 124.59 509 SER D C 1
ATOM 8972 O O . SER D 1 95 ? 34.228 -5.026 -3.070 1.00 125.56 509 SER D O 1
ATOM 8975 N N . GLY D 1 96 ? 33.553 -2.915 -3.481 1.00 127.08 510 GLY D N 1
ATOM 8976 C CA . GLY D 1 96 ? 34.878 -2.488 -3.903 1.00 130.08 510 GLY D CA 1
ATOM 8977 C C . GLY D 1 96 ? 35.883 -2.355 -2.758 1.00 131.89 510 GLY D C 1
ATOM 8978 O O . GLY D 1 96 ? 36.934 -3.040 -2.799 1.00 133.84 510 GLY D O 1
ATOM 8979 N N . PRO D 1 103 ? 46.069 3.215 9.098 1.00 124.45 1153 PRO D N 1
ATOM 8980 C CA . PRO D 1 103 ? 44.785 3.947 9.280 1.00 125.92 1153 PRO D CA 1
ATOM 8981 C C . PRO D 1 103 ? 43.944 3.465 10.488 1.00 126.31 1153 PRO D C 1
ATOM 8982 O O . PRO D 1 103 ? 42.718 3.662 10.532 1.00 125.73 1153 PRO D O 1
ATOM 8986 N N . GLN D 1 104 ? 44.618 2.851 11.466 1.00 126.17 1154 GLN D N 1
ATOM 8987 C CA . GLN D 1 104 ? 43.976 2.321 12.684 1.00 126.70 1154 GLN D CA 1
ATOM 8988 C C . GLN D 1 104 ? 44.676 2.865 13.932 1.00 127.06 1154 GLN D C 1
ATOM 8989 O O . GLN D 1 104 ? 45.663 2.279 14.396 1.00 127.84 1154 GLN D O 1
ATOM 8995 N N . PRO D 1 105 ? 44.165 3.978 14.505 1.00 126.32 1155 PRO D N 1
ATOM 8996 C CA . PRO D 1 105 ? 44.738 4.614 15.702 1.00 125.73 1155 PRO D CA 1
ATOM 8997 C C . PRO D 1 105 ? 44.599 3.812 16.990 1.00 123.42 1155 PRO D C 1
ATOM 8998 O O . PRO D 1 105 ? 43.557 3.213 17.259 1.00 123.77 1155 PRO D O 1
ATOM 9002 N N . PRO D 1 106 ? 45.657 3.804 17.806 1.00 121.37 1156 PRO D N 1
ATOM 9003 C CA . PRO D 1 106 ? 45.718 3.096 19.091 1.00 119.48 1156 PRO D CA 1
ATOM 9004 C C . PRO D 1 106 ? 44.373 3.159 19.838 1.00 118.18 1156 PRO D C 1
ATOM 9005 O O . PRO D 1 106 ? 43.881 4.236 20.164 1.00 117.89 1156 PRO D O 1
ATOM 9009 N N . PRO D 1 107 ? 43.779 1.993 20.139 1.00 116.63 1157 PRO D N 1
ATOM 9010 C CA . PRO D 1 107 ? 42.496 1.796 20.830 1.00 114.59 1157 PRO D CA 1
ATOM 9011 C C . PRO D 1 107 ? 42.403 2.298 22.252 1.00 112.16 1157 PRO D C 1
ATOM 9012 O O . PRO D 1 107 ? 43.414 2.469 22.926 1.00 112.63 1157 PRO D O 1
ATOM 9016 N N . TYR D 1 108 ? 41.173 2.514 22.703 1.00 109.70 1158 TYR D N 1
ATOM 9017 C CA . TYR D 1 108 ? 40.930 2.970 24.057 1.00 108.13 1158 TYR D CA 1
ATOM 9018 C C . TYR D 1 108 ? 40.883 1.791 24.996 1.00 108.58 1158 TYR D C 1
ATOM 9019 O O . TYR D 1 108 ? 41.263 0.692 24.618 1.00 109.36 1158 TYR D O 1
ATOM 9028 N N . HIS D 1 109 ? 40.419 2.020 26.217 1.00 108.95 1159 HIS D N 1
ATOM 9029 C CA . HIS D 1 109 ? 40.344 0.968 27.223 1.00 109.20 1159 HIS D CA 1
ATOM 9030 C C . HIS D 1 109 ? 39.448 1.411 28.363 1.00 109.19 1159 HIS D C 1
ATOM 9031 O O . HIS D 1 109 ? 39.412 2.586 28.725 1.00 108.42 1159 HIS D O 1
ATOM 9038 N N . GLU D 1 110 ? 38.723 0.465 28.934 1.00 110.16 1160 GLU D N 1
ATOM 9039 C CA . GLU D 1 110 ? 37.852 0.786 30.045 1.00 112.55 1160 GLU D CA 1
ATOM 9040 C C . GLU D 1 110 ? 38.715 1.206 31.237 1.00 112.40 1160 GLU D C 1
ATOM 9041 O O . GLU D 1 110 ? 39.675 0.522 31.601 1.00 111.67 1160 GLU D O 1
ATOM 9047 N N . LEU D 1 111 ? 38.374 2.336 31.842 1.00 112.77 1161 LEU D N 1
ATOM 9048 C CA . LEU D 1 111 ? 39.132 2.815 32.983 1.00 113.39 1161 LEU D CA 1
ATOM 9049 C C . LEU D 1 111 ? 38.863 1.970 34.212 1.00 115.80 1161 LEU D C 1
ATOM 9050 O O . LEU D 1 111 ? 37.730 1.870 34.675 1.00 116.45 1161 LEU D O 1
ATOM 9055 N N . GLU D 1 112 ? 39.915 1.338 34.719 1.00 120.26 1162 GLU D N 1
ATOM 9056 C CA . GLU D 1 112 ? 39.824 0.519 35.918 1.00 125.18 1162 GLU D CA 1
ATOM 9057 C C . GLU D 1 112 ? 40.828 1.038 36.933 1.00 127.15 1162 GLU D C 1
ATOM 9058 O O . GLU D 1 112 ? 41.739 1.788 36.581 1.00 127.42 1162 GLU D O 1
ATOM 9064 N N . PHE D 1 113 ? 40.667 0.647 38.192 1.00 128.52 1163 PHE D N 1
ATOM 9065 C CA . PHE D 1 113 ? 41.559 1.142 39.231 1.00 129.84 1163 PHE D CA 1
ATOM 9066 C C . PHE D 1 113 ? 42.912 0.483 39.059 1.00 130.76 1163 PHE D C 1
ATOM 9067 O O . PHE D 1 113 ? 43.207 -0.507 39.728 1.00 132.04 1163 PHE D O 1
ATOM 9075 N N . GLY D 1 114 ? 43.736 1.007 38.155 1.00 131.18 1164 GLY D N 1
ATOM 9076 C CA . GLY D 1 114 ? 44.955 0.275 37.836 1.00 131.47 1164 GLY D CA 1
ATOM 9077 C C . GLY D 1 114 ? 44.646 -1.085 37.205 1.00 131.69 1164 GLY D C 1
ATOM 9078 O O . GLY D 1 114 ? 44.979 -2.134 37.765 1.00 131.56 1164 GLY D O 1
ATOM 9079 N N . GLY D 1 115 ? 44.002 -1.071 36.038 1.00 131.70 1165 GLY D N 1
ATOM 9080 C CA . GLY D 1 115 ? 43.649 -2.309 35.364 1.00 130.25 1165 GLY D CA 1
ATOM 9081 C C . GLY D 1 115 ? 43.351 -2.131 33.886 1.00 129.76 1165 GLY D C 1
ATOM 9082 O O . GLY D 1 115 ? 43.029 -1.026 33.422 1.00 129.94 1165 GLY D O 1
ATOM 9083 N N . SER D 1 116 ? 43.453 -3.232 33.145 1.00 128.56 1166 SER D N 1
ATOM 9084 C CA . SER D 1 116 ? 43.205 -3.218 31.705 1.00 127.64 1166 SER D CA 1
ATOM 9085 C C . SER D 1 116 ? 41.743 -3.565 31.358 1.00 126.28 1166 SER D C 1
ATOM 9086 O O . SER D 1 116 ? 41.383 -4.741 31.216 1.00 126.00 1166 SER D O 1
ATOM 9089 N N . GLY D 1 117 ? 40.915 -2.531 31.244 1.00 123.91 1167 GLY D N 1
ATOM 9090 C CA . GLY D 1 117 ? 39.524 -2.703 30.869 1.00 120.91 1167 GLY D CA 1
ATOM 9091 C C . GLY D 1 117 ? 39.433 -3.041 29.397 1.00 119.04 1167 GLY D C 1
ATOM 9092 O O . GLY D 1 117 ? 40.177 -2.495 28.582 1.00 119.43 1167 GLY D O 1
ATOM 9093 N N . GLY D 1 118 ? 38.527 -3.948 29.049 1.00 118.03 1168 GLY D N 1
ATOM 9094 C CA . GLY D 1 118 ? 38.428 -4.408 27.672 1.00 116.78 1168 GLY D CA 1
ATOM 9095 C C . GLY D 1 118 ? 38.475 -3.283 26.656 1.00 115.00 1168 GLY D C 1
ATOM 9096 O O . GLY D 1 118 ? 37.920 -2.212 26.899 1.00 114.57 1168 GLY D O 1
ATOM 9097 N N . SER D 1 119 ? 39.116 -3.515 25.515 1.00 113.59 1169 SER D N 1
ATOM 9098 C CA . SER D 1 119 ? 39.175 -2.501 24.464 1.00 112.88 1169 SER D CA 1
ATOM 9099 C C . SER D 1 119 ? 37.775 -1.994 24.121 1.00 112.34 1169 SER D C 1
ATOM 9100 O O . SER D 1 119 ? 36.790 -2.710 24.300 1.00 112.58 1169 SER D O 1
ATOM 9103 N N . ARG D 1 120 ? 37.687 -0.760 23.629 1.00 111.73 1170 ARG D N 1
ATOM 9104 C CA . ARG D 1 120 ? 36.393 -0.176 23.281 1.00 111.42 1170 ARG D CA 1
ATOM 9105 C C . ARG D 1 120 ? 35.908 -0.585 21.888 1.00 111.09 1170 ARG D C 1
ATOM 9106 O O . ARG D 1 120 ? 36.702 -0.716 20.956 1.00 110.90 1170 ARG D O 1
ATOM 9114 N N . ASN D 1 121 ? 34.598 -0.779 21.757 1.00 110.79 1171 ASN D N 1
ATOM 9115 C CA . ASN D 1 121 ? 33.983 -1.112 20.478 1.00 111.72 1171 ASN D CA 1
ATOM 9116 C C . ASN D 1 121 ? 32.496 -0.769 20.471 1.00 111.08 1171 ASN D C 1
ATOM 9117 O O . ASN D 1 121 ? 31.649 -1.639 20.674 1.00 111.50 1171 ASN D O 1
ATOM 9122 N N . GLU D 1 122 ? 32.184 0.503 20.244 1.00 108.85 1172 GLU D N 1
ATOM 9123 C CA . GLU D 1 122 ? 30.801 0.963 20.261 1.00 107.33 1172 GLU D CA 1
ATOM 9124 C C . GLU D 1 122 ? 30.347 1.471 18.896 1.00 106.17 1172 GLU D C 1
ATOM 9125 O O . GLU D 1 122 ? 31.146 1.588 17.966 1.00 107.10 1172 GLU D O 1
ATOM 9131 N N . LEU D 1 123 ? 29.057 1.771 18.788 1.00 105.49 1173 LEU D N 1
ATOM 9132 C CA . LEU D 1 123 ? 28.481 2.274 17.551 1.00 105.11 1173 LEU D CA 1
ATOM 9133 C C . LEU D 1 123 ? 27.287 3.152 17.866 1.00 105.24 1173 LEU D C 1
ATOM 9134 O O . LEU D 1 123 ? 26.675 3.027 18.923 1.00 105.35 1173 LEU D O 1
ATOM 9139 N N . PHE D 1 124 ? 26.951 4.042 16.948 1.00 104.51 1174 PHE D N 1
ATOM 9140 C CA . PHE D 1 124 ? 25.821 4.927 17.167 1.00 104.92 1174 PHE D CA 1
ATOM 9141 C C . PHE D 1 124 ? 24.821 4.827 16.025 1.00 104.88 1174 PHE D C 1
ATOM 9142 O O . PHE D 1 124 ? 25.198 4.884 14.853 1.00 107.09 1174 PHE D O 1
ATOM 9150 N N . LEU D 1 125 ? 23.546 4.694 16.367 1.00 103.45 1175 LEU D N 1
ATOM 9151 C CA . LEU D 1 125 ? 22.495 4.610 15.368 1.00 102.46 1175 LEU D CA 1
ATOM 9152 C C . LEU D 1 125 ? 21.586 5.825 15.490 1.00 103.65 1175 LEU D C 1
ATOM 9153 O O . LEU D 1 125 ? 21.059 6.105 16.566 1.00 105.92 1175 LEU D O 1
ATOM 9158 N N . ASP D 1 126 ? 21.411 6.555 14.395 1.00 104.17 1176 ASP D N 1
ATOM 9159 C CA . ASP D 1 126 ? 20.534 7.716 14.400 1.00 104.73 1176 ASP D CA 1
ATOM 9160 C C . ASP D 1 126 ? 19.434 7.522 13.360 1.00 104.70 1176 ASP D C 1
ATOM 9161 O O . ASP D 1 126 ? 19.717 7.253 12.194 1.00 106.12 1176 ASP D O 1
ATOM 9166 N N . VAL D 1 127 ? 18.181 7.637 13.782 1.00 104.59 1177 VAL D N 1
ATOM 9167 C CA . VAL D 1 127 ? 17.056 7.511 12.862 1.00 104.29 1177 VAL D CA 1
ATOM 9168 C C . VAL D 1 127 ? 16.505 8.927 12.696 1.00 105.67 1177 VAL D C 1
ATOM 9169 O O . VAL D 1 127 ? 15.907 9.468 13.623 1.00 106.47 1177 VAL D O 1
ATOM 9173 N N . LEU D 1 128 ? 16.710 9.528 11.525 1.00 106.06 1178 LEU D N 1
ATOM 9174 C CA . LEU D 1 128 ? 16.259 10.896 11.269 1.00 108.08 1178 LEU D CA 1
ATOM 9175 C C . LEU D 1 128 ? 15.145 10.991 10.243 1.00 109.10 1178 LEU D C 1
ATOM 9176 O O . LEU D 1 128 ? 15.390 10.910 9.042 1.00 110.47 1178 LEU D O 1
ATOM 9181 N N . GLU D 1 129 ? 13.919 11.181 10.708 1.00 110.28 1179 GLU D N 1
ATOM 9182 C CA . GLU D 1 129 ? 12.793 11.295 9.796 1.00 110.71 1179 GLU D CA 1
ATOM 9183 C C . GLU D 1 129 ? 12.234 12.704 9.835 1.00 112.37 1179 GLU D C 1
ATOM 9184 O O . GLU D 1 129 ? 12.469 13.443 10.793 1.00 114.26 1179 GLU D O 1
ATOM 9190 N N . SER D 1 130 ? 11.508 13.078 8.785 1.00 113.66 1180 SER D N 1
ATOM 9191 C CA . SER D 1 130 ? 10.904 14.406 8.700 1.00 114.67 1180 SER D CA 1
ATOM 9192 C C . SER D 1 130 ? 9.458 14.195 8.244 1.00 114.67 1180 SER D C 1
ATOM 9193 O O . SER D 1 130 ? 9.225 13.625 7.170 1.00 114.70 1180 SER D O 1
ATOM 9196 N N . VAL D 1 131 ? 8.498 14.631 9.065 1.00 114.37 1181 VAL D N 1
ATOM 9197 C CA . VAL D 1 131 ? 7.085 14.479 8.729 1.00 114.58 1181 VAL D CA 1
ATOM 9198 C C . VAL D 1 131 ? 6.552 15.686 7.975 1.00 113.09 1181 VAL D C 1
ATOM 9199 O O . VAL D 1 131 ? 6.843 16.831 8.338 1.00 113.00 1181 VAL D O 1
ATOM 9203 N N . ASN D 1 132 ? 5.775 15.404 6.927 1.00 113.42 1182 ASN D N 1
ATOM 9204 C CA . ASN D 1 132 ? 5.156 16.428 6.091 1.00 113.81 1182 ASN D CA 1
ATOM 9205 C C . ASN D 1 132 ? 3.666 16.133 5.955 1.00 113.72 1182 ASN D C 1
ATOM 9206 O O . ASN D 1 132 ? 3.272 15.068 5.454 1.00 113.59 1182 ASN D O 1
ATOM 9211 N N . LEU D 1 133 ? 2.849 17.088 6.400 1.00 113.34 1183 LEU D N 1
ATOM 9212 C CA . LEU D 1 133 ? 1.401 16.949 6.361 1.00 114.06 1183 LEU D CA 1
ATOM 9213 C C . LEU D 1 133 ? 0.741 18.213 5.828 1.00 114.03 1183 LEU D C 1
ATOM 9214 O O . LEU D 1 133 ? 1.364 19.271 5.734 1.00 112.96 1183 LEU D O 1
ATOM 9219 N N . LEU D 1 134 ? -0.538 18.079 5.494 1.00 115.90 1184 LEU D N 1
ATOM 9220 C CA . LEU D 1 134 ? -1.350 19.162 4.948 1.00 117.51 1184 LEU D CA 1
ATOM 9221 C C . LEU D 1 134 ? -2.784 18.751 5.272 1.00 117.64 1184 LEU D C 1
ATOM 9222 O O . LEU D 1 134 ? -3.542 18.320 4.408 1.00 118.01 1184 LEU D O 1
ATOM 9227 N N . MET D 1 135 ? -3.125 18.872 6.547 1.00 118.06 1185 MET D N 1
ATOM 9228 C CA . MET D 1 135 ? -4.435 18.510 7.071 1.00 119.44 1185 MET D CA 1
ATOM 9229 C C . MET D 1 135 ? -5.450 19.595 6.711 1.00 119.46 1185 MET D C 1
ATOM 9230 O O . MET D 1 135 ? -5.086 20.764 6.595 1.00 118.64 1185 MET D O 1
ATOM 9235 N N . SER D 1 136 ? -6.717 19.203 6.541 1.00 120.42 1186 SER D N 1
ATOM 9236 C CA . SER D 1 136 ? -7.807 20.143 6.219 1.00 121.06 1186 SER D CA 1
ATOM 9237 C C . SER D 1 136 ? -8.395 20.703 7.522 1.00 121.87 1186 SER D C 1
ATOM 9238 O O . SER D 1 136 ? -8.162 20.167 8.604 1.00 122.78 1186 SER D O 1
ATOM 9241 N N . PRO D 1 137 ? -9.191 21.774 7.428 1.00 122.46 1187 PRO D N 1
ATOM 9242 C CA . PRO D 1 137 ? -9.810 22.406 8.600 1.00 124.46 1187 PRO D CA 1
ATOM 9243 C C . PRO D 1 137 ? -10.438 21.469 9.637 1.00 124.55 1187 PRO D C 1
ATOM 9244 O O . PRO D 1 137 ? -10.397 21.765 10.843 1.00 124.46 1187 PRO D O 1
ATOM 9248 N N . GLN D 1 138 ? -11.009 20.351 9.179 1.00 124.82 1188 GLN D N 1
ATOM 9249 C CA . GLN D 1 138 ? -11.659 19.406 10.092 1.00 126.07 1188 GLN D CA 1
ATOM 9250 C C . GLN D 1 138 ? -10.894 18.131 10.458 1.00 125.49 1188 GLN D C 1
ATOM 9251 O O . GLN D 1 138 ? -11.444 17.239 11.113 1.00 125.77 1188 GLN D O 1
ATOM 9257 N N . GLY D 1 139 ? -9.634 18.039 10.052 1.00 126.03 1189 GLY D N 1
ATOM 9258 C CA . GLY D 1 139 ? -8.854 16.854 10.378 1.00 125.90 1189 GLY D CA 1
ATOM 9259 C C . GLY D 1 139 ? -8.567 16.004 9.153 1.00 126.91 1189 GLY D C 1
ATOM 9260 O O . GLY D 1 139 ? -7.654 15.167 9.153 1.00 126.55 1189 GLY D O 1
ATOM 9261 N N . GLN D 1 140 ? -9.352 16.227 8.103 1.00 126.40 1190 GLN D N 1
ATOM 9262 C CA . GLN D 1 140 ? -9.193 15.504 6.860 1.00 126.06 1190 GLN D CA 1
ATOM 9263 C C . GLN D 1 140 ? -7.778 15.666 6.329 1.00 124.44 1190 GLN D C 1
ATOM 9264 O O . GLN D 1 140 ? -7.431 16.674 5.722 1.00 124.09 1190 GLN D O 1
ATOM 9270 N N . VAL D 1 141 ? -6.953 14.664 6.565 1.00 124.61 1191 VAL D N 1
ATOM 9271 C CA . VAL D 1 141 ? -5.591 14.723 6.085 1.00 124.28 1191 VAL D CA 1
ATOM 9272 C C . VAL D 1 141 ? -5.536 14.582 4.562 1.00 124.39 1191 VAL D C 1
ATOM 9273 O O . VAL D 1 141 ? -6.105 13.641 3.967 1.00 123.28 1191 VAL D O 1
ATOM 9277 N N . LEU D 1 142 ? -4.853 15.537 3.937 1.00 123.87 1192 LEU D N 1
ATOM 9278 C CA . LEU D 1 142 ? -4.712 15.546 2.487 1.00 123.56 1192 LEU D CA 1
ATOM 9279 C C . LEU D 1 142 ? -3.346 15.019 2.092 1.00 123.14 1192 LEU D C 1
ATOM 9280 O O . LEU D 1 142 ? -3.233 13.909 1.561 1.00 122.76 1192 LEU D O 1
ATOM 9285 N N . SER D 1 143 ? -2.309 15.806 2.350 1.00 122.90 1193 SER D N 1
ATOM 9286 C CA . SER D 1 143 ? -0.953 15.367 2.036 1.00 123.48 1193 SER D CA 1
ATOM 9287 C C . SER D 1 143 ? -0.424 14.632 3.266 1.00 122.96 1193 SER D C 1
ATOM 9288 O O . SER D 1 143 ? -0.908 14.861 4.385 1.00 123.15 1193 SER D O 1
ATOM 9291 N N . ALA D 1 144 ? 0.558 13.752 3.066 1.00 122.90 1194 ALA D N 1
ATOM 9292 C CA . ALA D 1 144 ? 1.124 12.982 4.179 1.00 121.85 1194 ALA D CA 1
ATOM 9293 C C . ALA D 1 144 ? 2.226 12.005 3.765 1.00 121.76 1194 ALA D C 1
ATOM 9294 O O . ALA D 1 144 ? 1.980 11.073 2.986 1.00 122.78 1194 ALA D O 1
ATOM 9296 N N . HIS D 1 145 ? 3.430 12.207 4.300 1.00 120.88 1195 HIS D N 1
ATOM 9297 C CA . HIS D 1 145 ? 4.561 11.331 3.992 1.00 120.39 1195 HIS D CA 1
ATOM 9298 C C . HIS D 1 145 ? 5.733 11.688 4.887 1.00 118.99 1195 HIS D C 1
ATOM 9299 O O . HIS D 1 145 ? 5.856 12.829 5.350 1.00 117.91 1195 HIS D O 1
ATOM 9306 N N . VAL D 1 146 ? 6.596 10.702 5.114 1.00 117.71 1196 VAL D N 1
ATOM 9307 C CA . VAL D 1 146 ? 7.786 10.881 5.942 1.00 116.60 1196 VAL D CA 1
ATOM 9308 C C . VAL D 1 146 ? 9.046 10.578 5.144 1.00 116.12 1196 VAL D C 1
ATOM 9309 O O . VAL D 1 146 ? 9.138 9.543 4.475 1.00 115.23 1196 VAL D O 1
ATOM 9313 N N . SER D 1 147 ? 10.010 11.491 5.212 1.00 116.71 1197 SER D N 1
ATOM 9314 C CA . SER D 1 147 ? 11.269 11.323 4.495 1.00 117.82 1197 SER D CA 1
ATOM 9315 C C . SER D 1 147 ? 12.348 11.028 5.528 1.00 117.95 1197 SER D C 1
ATOM 9316 O O . SER D 1 147 ? 12.807 11.942 6.228 1.00 118.45 1197 SER D O 1
ATOM 9319 N N . GLY D 1 148 ? 12.758 9.761 5.613 1.00 117.85 1198 GLY D N 1
ATOM 9320 C CA . GLY D 1 148 ? 13.761 9.377 6.593 1.00 116.17 1198 GLY D CA 1
ATOM 9321 C C . GLY D 1 148 ? 15.073 8.820 6.078 1.00 115.50 1198 GLY D C 1
ATOM 9322 O O . GLY D 1 148 ? 15.244 8.533 4.890 1.00 115.89 1198 GLY D O 1
ATOM 9323 N N . ARG D 1 149 ? 15.999 8.645 7.011 1.00 115.01 1199 ARG D N 1
ATOM 9324 C CA . ARG D 1 149 ? 17.322 8.128 6.713 1.00 114.15 1199 ARG D CA 1
ATOM 9325 C C . ARG D 1 149 ? 17.944 7.626 8.016 1.00 112.87 1199 ARG D C 1
ATOM 9326 O O . ARG D 1 149 ? 17.771 8.241 9.066 1.00 113.67 1199 ARG D O 1
ATOM 9334 N N . VAL D 1 150 ? 18.651 6.502 7.950 1.00 110.75 1200 VAL D N 1
ATOM 9335 C CA . VAL D 1 150 ? 19.294 5.919 9.130 1.00 108.15 1200 VAL D CA 1
ATOM 9336 C C . VAL D 1 150 ? 20.806 6.118 9.040 1.00 106.92 1200 VAL D C 1
ATOM 9337 O O . VAL D 1 150 ? 21.469 5.489 8.220 1.00 107.77 1200 VAL D O 1
ATOM 9341 N N . VAL D 1 151 ? 21.361 6.990 9.871 1.00 106.05 1201 VAL D N 1
ATOM 9342 C CA . VAL D 1 151 ? 22.799 7.232 9.833 1.00 106.05 1201 VAL D CA 1
ATOM 9343 C C . VAL D 1 151 ? 23.494 6.383 10.885 1.00 105.77 1201 VAL D C 1
ATOM 9344 O O . VAL D 1 151 ? 22.875 5.981 11.867 1.00 106.49 1201 VAL D O 1
ATOM 9348 N N . MET D 1 152 ? 24.778 6.107 10.689 1.00 105.12 1202 MET D N 1
ATOM 9349 C CA . MET D 1 152 ? 25.513 5.294 11.647 1.00 104.04 1202 MET D CA 1
ATOM 9350 C C . MET D 1 152 ? 26.977 5.672 11.809 1.00 104.46 1202 MET D C 1
ATOM 9351 O O . MET D 1 152 ? 27.708 5.859 10.831 1.00 104.66 1202 MET D O 1
ATOM 9356 N N . LYS D 1 153 ? 27.392 5.803 13.061 1.00 104.96 1203 LYS D N 1
ATOM 9357 C CA . LYS D 1 153 ? 28.775 6.105 13.379 1.00 107.77 1203 LYS D CA 1
ATOM 9358 C C . LYS D 1 153 ? 29.328 4.759 13.827 1.00 108.36 1203 LYS D C 1
ATOM 9359 O O . LYS D 1 153 ? 28.825 4.166 14.782 1.00 108.11 1203 LYS D O 1
ATOM 9365 N N . SER D 1 154 ? 30.349 4.265 13.135 1.00 109.13 1204 SER D N 1
ATOM 9366 C CA . SER D 1 154 ? 30.926 2.974 13.485 1.00 109.40 1204 SER D CA 1
ATOM 9367 C C . SER D 1 154 ? 32.283 3.114 14.112 1.00 108.94 1204 SER D C 1
ATOM 9368 O O . SER D 1 154 ? 33.178 3.747 13.559 1.00 109.73 1204 SER D O 1
ATOM 9371 N N . TYR D 1 155 ? 32.427 2.517 15.280 1.00 109.03 1205 TYR D N 1
ATOM 9372 C CA . TYR D 1 155 ? 33.689 2.534 15.987 1.00 109.57 1205 TYR D CA 1
ATOM 9373 C C . TYR D 1 155 ? 33.929 1.102 16.405 1.00 109.80 1205 TYR D C 1
ATOM 9374 O O . TYR D 1 155 ? 34.042 0.787 17.588 1.00 107.95 1205 TYR D O 1
ATOM 9383 N N . LEU D 1 156 ? 33.969 0.237 15.397 1.00 109.55 1206 LEU D N 1
ATOM 9384 C CA . LEU D 1 156 ? 34.195 -1.187 15.585 1.00 108.99 1206 LEU D CA 1
ATOM 9385 C C . LEU D 1 156 ? 35.556 -1.551 14.994 1.00 109.71 1206 LEU D C 1
ATOM 9386 O O . LEU D 1 156 ? 35.929 -1.096 13.913 1.00 109.28 1206 LEU D O 1
ATOM 9391 N N . SER D 1 157 ? 36.298 -2.373 15.720 1.00 111.12 1207 SER D N 1
ATOM 9392 C CA . SER D 1 157 ? 37.634 -2.772 15.302 1.00 112.75 1207 SER D CA 1
ATOM 9393 C C . SER D 1 157 ? 37.661 -3.836 14.210 1.00 113.83 1207 SER D C 1
ATOM 9394 O O . SER D 1 157 ? 37.081 -4.911 14.363 1.00 113.47 1207 SER D O 1
ATOM 9397 N N . GLY D 1 158 ? 38.343 -3.529 13.110 1.00 113.63 1208 GLY D N 1
ATOM 9398 C CA . GLY D 1 158 ? 38.450 -4.481 12.016 1.00 113.83 1208 GLY D CA 1
ATOM 9399 C C . GLY D 1 158 ? 37.355 -4.407 10.970 1.00 113.68 1208 GLY D C 1
ATOM 9400 O O . GLY D 1 158 ? 37.098 -3.346 10.401 1.00 114.19 1208 GLY D O 1
ATOM 9401 N N . MET D 1 159 ? 36.724 -5.548 10.704 1.00 113.96 1209 MET D N 1
ATOM 9402 C CA . MET D 1 159 ? 35.638 -5.638 9.730 1.00 113.95 1209 MET D CA 1
ATOM 9403 C C . MET D 1 159 ? 34.566 -6.610 10.217 1.00 113.06 1209 MET D C 1
ATOM 9404 O O . MET D 1 159 ? 34.287 -7.615 9.565 1.00 113.41 1209 MET D O 1
ATOM 9409 N N . PRO D 1 160 ? 33.939 -6.317 11.362 1.00 111.76 1210 PRO D N 1
ATOM 9410 C CA . PRO D 1 160 ? 32.909 -7.204 11.893 1.00 111.39 1210 PRO D CA 1
ATOM 9411 C C . PRO D 1 160 ? 31.684 -7.248 11.009 1.00 110.95 1210 PRO D C 1
ATOM 9412 O O . PRO D 1 160 ? 31.273 -6.226 10.465 1.00 110.55 1210 PRO D O 1
ATOM 9416 N N . GLU D 1 161 ? 31.111 -8.439 10.863 1.00 111.81 1211 GLU D N 1
ATOM 9417 C CA . GLU D 1 161 ? 29.911 -8.604 10.064 1.00 112.99 1211 GLU D CA 1
ATOM 9418 C C . GLU D 1 161 ? 28.738 -8.237 10.972 1.00 112.39 1211 GLU D C 1
ATOM 9419 O O . GLU D 1 161 ? 28.652 -8.718 12.103 1.00 112.00 1211 GLU D O 1
ATOM 9425 N N . CYS D 1 162 ? 27.844 -7.383 10.472 1.00 111.73 1212 CYS D N 1
ATOM 9426 C CA . CYS D 1 162 ? 26.687 -6.916 11.237 1.00 111.52 1212 CYS D CA 1
ATOM 9427 C C . CYS D 1 162 ? 25.327 -7.188 10.578 1.00 111.85 1212 CYS D C 1
ATOM 9428 O O . CYS D 1 162 ? 25.200 -7.218 9.352 1.00 111.29 1212 CYS D O 1
ATOM 9431 N N . LYS D 1 163 ? 24.309 -7.374 11.412 1.00 112.16 1213 LYS D N 1
ATOM 9432 C CA . LYS D 1 163 ? 22.949 -7.636 10.940 1.00 113.33 1213 LYS D CA 1
ATOM 9433 C C . LYS D 1 163 ? 22.010 -6.647 11.628 1.00 113.27 1213 LYS D C 1
ATOM 9434 O O . LYS D 1 163 ? 21.799 -6.711 12.838 1.00 113.30 1213 LYS D O 1
ATOM 9440 N N . PHE D 1 164 ? 21.459 -5.728 10.845 1.00 112.92 1214 PHE D N 1
ATOM 9441 C CA . PHE D 1 164 ? 20.552 -4.704 11.343 1.00 113.46 1214 PHE D CA 1
ATOM 9442 C C . PHE D 1 164 ? 19.114 -5.166 11.172 1.00 113.75 1214 PHE D C 1
ATOM 9443 O O . PHE D 1 164 ? 18.735 -5.620 10.097 1.00 113.49 1214 PHE D O 1
ATOM 9451 N N . GLY D 1 165 ? 18.310 -5.048 12.224 1.00 114.92 1215 GLY D N 1
ATOM 9452 C CA . GLY D 1 165 ? 16.926 -5.484 12.134 1.00 116.26 1215 GLY D CA 1
ATOM 9453 C C . GLY D 1 165 ? 15.924 -4.556 12.794 1.00 117.77 1215 GLY D C 1
ATOM 9454 O O . GLY D 1 165 ? 16.186 -3.998 13.870 1.00 118.47 1215 GLY D O 1
ATOM 9455 N N . MET D 1 166 ? 14.767 -4.391 12.156 1.00 118.16 1216 MET D N 1
ATOM 9456 C CA . MET D 1 166 ? 13.731 -3.517 12.700 1.00 119.62 1216 MET D CA 1
ATOM 9457 C C . MET D 1 166 ? 12.350 -4.172 12.733 1.00 119.80 1216 MET D C 1
ATOM 9458 O O . MET D 1 166 ? 12.202 -5.345 12.361 1.00 119.83 1216 MET D O 1
ATOM 9463 N N . ASN D 1 167 ? 11.360 -3.400 13.205 1.00 119.03 1217 ASN D N 1
ATOM 9464 C CA . ASN D 1 167 ? 9.968 -3.847 13.347 1.00 117.59 1217 ASN D CA 1
ATOM 9465 C C . ASN D 1 167 ? 9.259 -4.343 12.076 1.00 119.15 1217 ASN D C 1
ATOM 9466 O O . ASN D 1 167 ? 8.963 -5.560 12.035 1.00 120.42 1217 ASN D O 1
ATOM 9471 N N . ASP D 1 195 ? 9.791 2.142 -0.848 1.00 131.88 1245 ASP D N 1
ATOM 9472 C CA . ASP D 1 195 ? 11.055 2.072 -1.574 1.00 132.08 1245 ASP D CA 1
ATOM 9473 C C . ASP D 1 195 ? 12.163 2.513 -0.603 1.00 131.12 1245 ASP D C 1
ATOM 9474 O O . ASP D 1 195 ? 11.878 2.988 0.514 1.00 132.39 1245 ASP D O 1
ATOM 9479 N N . CYS D 1 196 ? 13.415 2.378 -1.044 1.00 128.62 1246 CYS D N 1
ATOM 9480 C CA . CYS D 1 196 ? 14.568 2.746 -0.226 1.00 126.61 1246 CYS D CA 1
ATOM 9481 C C . CYS D 1 196 ? 15.886 2.375 -0.904 1.00 124.42 1246 CYS D C 1
ATOM 9482 O O . CYS D 1 196 ? 15.958 1.450 -1.720 1.00 124.00 1246 CYS D O 1
ATOM 9485 N N . THR D 1 197 ? 16.932 3.103 -0.542 1.00 122.23 1247 THR D N 1
ATOM 9486 C CA . THR D 1 197 ? 18.258 2.869 -1.079 1.00 120.05 1247 THR D CA 1
ATOM 9487 C C . THR D 1 197 ? 19.133 2.348 0.061 1.00 118.55 1247 THR D C 1
ATOM 9488 O O . THR D 1 197 ? 18.693 2.318 1.213 1.00 118.25 1247 THR D O 1
ATOM 9492 N N . PHE D 1 198 ? 20.352 1.917 -0.256 1.00 117.20 1248 PHE D N 1
ATOM 9493 C CA . PHE D 1 198 ? 21.280 1.394 0.756 1.00 115.65 1248 PHE D CA 1
ATOM 9494 C C . PHE D 1 198 ? 22.724 1.769 0.428 1.00 116.51 1248 PHE D C 1
ATOM 9495 O O . PHE D 1 198 ? 23.105 1.793 -0.739 1.00 116.27 1248 PHE D O 1
ATOM 9503 N N . HIS D 1 199 ? 23.539 2.037 1.445 1.00 116.42 1249 HIS D N 1
ATOM 9504 C CA . HIS D 1 199 ? 24.938 2.371 1.190 1.00 117.05 1249 HIS D CA 1
ATOM 9505 C C . HIS D 1 199 ? 25.586 1.172 0.511 1.00 117.88 1249 HIS D C 1
ATOM 9506 O O . HIS D 1 199 ? 25.351 0.030 0.895 1.00 118.41 1249 HIS D O 1
ATOM 9513 N N . GLN D 1 200 ? 26.409 1.437 -0.492 1.00 119.39 1250 GLN D N 1
ATOM 9514 C CA . GLN D 1 200 ? 27.068 0.377 -1.245 1.00 120.60 1250 GLN D CA 1
ATOM 9515 C C . GLN D 1 200 ? 27.519 -0.819 -0.411 1.00 119.98 1250 GLN D C 1
ATOM 9516 O O . GLN D 1 200 ? 27.245 -1.967 -0.760 1.00 119.92 1250 GLN D O 1
ATOM 9522 N N . CYS D 1 201 ? 28.208 -0.549 0.689 1.00 118.79 1251 CYS D N 1
ATOM 9523 C CA . CYS D 1 201 ? 28.712 -1.606 1.566 1.00 118.39 1251 CYS D CA 1
ATOM 9524 C C . CYS D 1 201 ? 27.647 -2.572 2.097 1.00 118.02 1251 CYS D C 1
ATOM 9525 O O . CYS D 1 201 ? 27.971 -3.498 2.846 1.00 117.74 1251 CYS D O 1
ATOM 9528 N N . VAL D 1 202 ? 26.384 -2.359 1.734 1.00 116.21 1252 VAL D N 1
ATOM 9529 C CA . VAL D 1 202 ? 25.327 -3.241 2.214 1.00 115.18 1252 VAL D CA 1
ATOM 9530 C C . VAL D 1 202 ? 25.137 -4.442 1.311 1.00 116.39 1252 VAL D C 1
ATOM 9531 O O . VAL D 1 202 ? 24.886 -4.303 0.111 1.00 116.42 1252 VAL D O 1
ATOM 9535 N N . ARG D 1 203 ? 25.258 -5.628 1.898 1.00 117.80 1253 ARG D N 1
ATOM 9536 C CA . ARG D 1 203 ? 25.083 -6.854 1.139 1.00 119.01 1253 ARG D CA 1
ATOM 9537 C C . ARG D 1 203 ? 23.610 -7.046 0.874 1.00 120.03 1253 ARG D C 1
ATOM 9538 O O . ARG D 1 203 ? 22.791 -6.809 1.760 1.00 120.44 1253 ARG D O 1
ATOM 9546 N N . LEU D 1 204 ? 23.291 -7.460 -0.355 1.00 120.98 1254 LEU D N 1
ATOM 9547 C CA . LEU D 1 204 ? 21.915 -7.705 -0.822 1.00 122.55 1254 LEU D CA 1
ATOM 9548 C C . LEU D 1 204 ? 21.234 -8.890 -0.120 1.00 124.18 1254 LEU D C 1
ATOM 9549 O O . LEU D 1 204 ? 20.917 -9.898 -0.765 1.00 124.25 1254 LEU D O 1
ATOM 9554 N N . SER D 1 205 ? 21.002 -8.769 1.185 1.00 124.51 1255 SER D N 1
ATOM 9555 C CA . SER D 1 205 ? 20.365 -9.837 1.958 1.00 125.44 1255 SER D CA 1
ATOM 9556 C C . SER D 1 205 ? 18.933 -9.443 2.402 1.00 126.50 1255 SER D C 1
ATOM 9557 O O . SER D 1 205 ? 18.662 -9.441 3.631 1.00 127.14 1255 SER D O 1
ATOM 9560 N N . ARG D 1 211 ? 12.153 -6.512 8.140 1.00 121.54 1261 ARG D N 1
ATOM 9561 C CA . ARG D 1 211 ? 13.362 -7.029 7.444 1.00 121.23 1261 ARG D CA 1
ATOM 9562 C C . ARG D 1 211 ? 14.576 -6.986 8.362 1.00 121.03 1261 ARG D C 1
ATOM 9563 O O . ARG D 1 211 ? 14.497 -6.600 9.533 1.00 121.05 1261 ARG D O 1
ATOM 9565 N N . SER D 1 212 ? 15.703 -7.396 7.807 1.00 120.51 1262 SER D N 1
ATOM 9566 C CA . SER D 1 212 ? 16.955 -7.428 8.530 1.00 120.18 1262 SER D CA 1
ATOM 9567 C C . SER D 1 212 ? 18.025 -7.532 7.466 1.00 119.00 1262 SER D C 1
ATOM 9568 O O . SER D 1 212 ? 18.067 -8.478 6.674 1.00 119.11 1262 SER D O 1
ATOM 9571 N N . ILE D 1 213 ? 18.902 -6.549 7.458 1.00 117.23 1263 ILE D N 1
ATOM 9572 C CA . ILE D 1 213 ? 19.953 -6.509 6.465 1.00 116.63 1263 ILE D CA 1
ATOM 9573 C C . ILE D 1 213 ? 21.318 -6.769 7.083 1.00 116.89 1263 ILE D C 1
ATOM 9574 O O . ILE D 1 213 ? 21.527 -6.504 8.271 1.00 117.96 1263 ILE D O 1
ATOM 9579 N N . SER D 1 214 ? 22.248 -7.286 6.281 1.00 116.26 1264 SER D N 1
ATOM 9580 C CA . SER D 1 214 ? 23.605 -7.564 6.759 1.00 115.16 1264 SER D CA 1
ATOM 9581 C C . SER D 1 214 ? 24.587 -6.639 6.056 1.00 114.24 1264 SER D C 1
ATOM 9582 O O . SER D 1 214 ? 24.255 -6.036 5.036 1.00 113.99 1264 SER D O 1
ATOM 9585 N N . PHE D 1 215 ? 25.798 -6.534 6.593 1.00 113.89 1265 PHE D N 1
ATOM 9586 C CA . PHE D 1 215 ? 26.809 -5.666 5.992 1.00 113.90 1265 PHE D CA 1
ATOM 9587 C C . PHE D 1 215 ? 28.122 -5.538 6.785 1.00 112.36 1265 PHE D C 1
ATOM 9588 O O . PHE D 1 215 ? 28.199 -5.902 7.961 1.00 113.38 1265 PHE D O 1
ATOM 9596 N N . ILE D 1 216 ? 29.158 -5.025 6.125 1.00 110.78 1266 ILE D N 1
ATOM 9597 C CA . ILE D 1 216 ? 30.448 -4.789 6.765 1.00 110.73 1266 ILE D CA 1
ATOM 9598 C C . ILE D 1 216 ? 30.568 -3.276 6.757 1.00 108.69 1266 ILE D C 1
ATOM 9599 O O . ILE D 1 216 ? 30.880 -2.667 5.745 1.00 108.52 1266 ILE D O 1
ATOM 9604 N N . PRO D 1 217 ? 30.337 -2.657 7.905 1.00 108.15 1267 PRO D N 1
ATOM 9605 C CA . PRO D 1 217 ? 30.366 -1.220 8.138 1.00 110.86 1267 PRO D CA 1
ATOM 9606 C C . PRO D 1 217 ? 31.642 -0.501 7.827 1.00 110.06 1267 PRO D C 1
ATOM 9607 O O . PRO D 1 217 ? 32.671 -0.803 8.394 1.00 109.85 1267 PRO D O 1
ATOM 9611 N N . PRO D 1 218 ? 31.590 0.464 6.908 1.00 110.40 1268 PRO D N 1
ATOM 9612 C CA . PRO D 1 218 ? 32.790 1.223 6.568 1.00 114.40 1268 PRO D CA 1
ATOM 9613 C C . PRO D 1 218 ? 33.091 1.985 7.842 1.00 114.92 1268 PRO D C 1
ATOM 9614 O O . PRO D 1 218 ? 32.190 2.204 8.643 1.00 115.43 1268 PRO D O 1
ATOM 9618 N N . ASP D 1 219 ? 34.335 2.391 8.048 1.00 117.35 1269 ASP D N 1
ATOM 9619 C CA . ASP D 1 219 ? 34.669 3.112 9.270 1.00 119.59 1269 ASP D CA 1
ATOM 9620 C C . ASP D 1 219 ? 34.210 4.569 9.183 1.00 118.48 1269 ASP D C 1
ATOM 9621 O O . ASP D 1 219 ? 34.167 5.160 8.103 1.00 117.74 1269 ASP D O 1
ATOM 9626 N N . GLY D 1 220 ? 33.861 5.142 10.325 1.00 117.10 1270 GLY D N 1
ATOM 9627 C CA . GLY D 1 220 ? 33.420 6.517 10.334 1.00 115.59 1270 GLY D CA 1
ATOM 9628 C C . GLY D 1 220 ? 31.914 6.604 10.314 1.00 115.82 1270 GLY D C 1
ATOM 9629 O O . GLY D 1 220 ? 31.233 5.772 10.895 1.00 115.89 1270 GLY D O 1
ATOM 9630 N N . GLU D 1 221 ? 31.391 7.606 9.621 1.00 115.79 1271 GLU D N 1
ATOM 9631 C CA . GLU D 1 221 ? 29.951 7.827 9.541 1.00 114.81 1271 GLU D CA 1
ATOM 9632 C C . GLU D 1 221 ? 29.448 7.668 8.118 1.00 113.03 1271 GLU D C 1
ATOM 9633 O O . GLU D 1 221 ? 30.113 8.062 7.163 1.00 112.70 1271 GLU D O 1
ATOM 9639 N N . PHE D 1 222 ? 28.266 7.097 7.974 1.00 111.58 1272 PHE D N 1
ATOM 9640 C CA . PHE D 1 222 ? 27.704 6.913 6.645 1.00 111.93 1272 PHE D CA 1
ATOM 9641 C C . PHE D 1 222 ? 26.196 6.727 6.716 1.00 113.02 1272 PHE D C 1
ATOM 9642 O O . PHE D 1 222 ? 25.650 6.454 7.782 1.00 112.84 1272 PHE D O 1
ATOM 9650 N N . GLU D 1 223 ? 25.519 6.889 5.584 1.00 112.82 1273 GLU D N 1
ATOM 9651 C CA . GLU D 1 223 ? 24.082 6.690 5.559 1.00 112.94 1273 GLU D CA 1
ATOM 9652 C C . GLU D 1 223 ? 23.811 5.221 5.265 1.00 111.48 1273 GLU D C 1
ATOM 9653 O O . GLU D 1 223 ? 23.768 4.811 4.109 1.00 112.26 1273 GLU D O 1
ATOM 9659 N N . LEU D 1 224 ? 23.634 4.427 6.311 1.00 110.48 1274 LEU D N 1
ATOM 9660 C CA . LEU D 1 224 ? 23.369 3.009 6.139 1.00 109.87 1274 LEU D CA 1
ATOM 9661 C C . LEU D 1 224 ? 22.276 2.789 5.112 1.00 110.86 1274 LEU D C 1
ATOM 9662 O O . LEU D 1 224 ? 22.435 2.000 4.182 1.00 111.73 1274 LEU D O 1
ATOM 9667 N N . MET D 1 225 ? 21.159 3.487 5.286 1.00 111.65 1275 MET D N 1
ATOM 9668 C CA . MET D 1 225 ? 20.035 3.355 4.365 1.00 112.34 1275 MET D CA 1
ATOM 9669 C C . MET D 1 225 ? 19.127 4.569 4.362 1.00 112.66 1275 MET D C 1
ATOM 9670 O O . MET D 1 225 ? 19.173 5.416 5.252 1.00 112.52 1275 MET D O 1
ATOM 9675 N N . ARG D 1 226 ? 18.292 4.635 3.339 1.00 113.25 1276 ARG D N 1
ATOM 9676 C CA . ARG D 1 226 ? 17.359 5.727 3.186 1.00 114.20 1276 ARG D CA 1
ATOM 9677 C C . ARG D 1 226 ? 16.033 5.060 2.906 1.00 114.58 1276 ARG D C 1
ATOM 9678 O O . ARG D 1 226 ? 15.997 3.866 2.588 1.00 115.05 1276 ARG D O 1
ATOM 9686 N N . TYR D 1 227 ? 14.949 5.818 3.028 1.00 114.33 1277 TYR D N 1
ATOM 9687 C CA . TYR D 1 227 ? 13.619 5.272 2.784 1.00 114.59 1277 TYR D CA 1
ATOM 9688 C C . TYR D 1 227 ? 12.570 6.371 2.825 1.00 114.11 1277 TYR D C 1
ATOM 9689 O O . TYR D 1 227 ? 12.875 7.538 3.110 1.00 113.44 1277 TYR D O 1
ATOM 9698 N N . ARG D 1 228 ? 11.333 5.979 2.528 1.00 114.15 1278 ARG D N 1
ATOM 9699 C CA . ARG D 1 228 ? 10.216 6.899 2.528 1.00 113.82 1278 ARG D CA 1
ATOM 9700 C C . ARG D 1 228 ? 8.945 6.088 2.669 1.00 114.03 1278 ARG D C 1
ATOM 9701 O O . ARG D 1 228 ? 8.737 5.112 1.943 1.00 112.91 1278 ARG D O 1
ATOM 9709 N N . THR D 1 229 ? 8.115 6.478 3.631 1.00 114.76 1279 THR D N 1
ATOM 9710 C CA . THR D 1 229 ? 6.851 5.794 3.849 1.00 115.65 1279 THR D CA 1
ATOM 9711 C C . THR D 1 229 ? 5.662 6.763 3.791 1.00 117.85 1279 THR D C 1
ATOM 9712 O O . THR D 1 229 ? 5.815 7.991 3.891 1.00 116.59 1279 THR D O 1
ATOM 9716 N N . THR D 1 230 ? 4.474 6.190 3.628 1.00 117.76 1280 THR D N 1
ATOM 9717 C CA . THR D 1 230 ? 3.256 6.968 3.531 1.00 119.01 1280 THR D CA 1
ATOM 9718 C C . THR D 1 230 ? 2.107 6.309 4.263 1.00 118.55 1280 THR D C 1
ATOM 9719 O O . THR D 1 230 ? 1.104 6.955 4.543 1.00 119.57 1280 THR D O 1
ATOM 9723 N N . LYS D 1 231 ? 2.246 5.025 4.576 1.00 119.10 1281 LYS D N 1
ATOM 9724 C CA . LYS D 1 231 ? 1.191 4.302 5.289 1.00 119.47 1281 LYS D CA 1
ATOM 9725 C C . LYS D 1 231 ? 1.405 4.277 6.814 1.00 119.90 1281 LYS D C 1
ATOM 9726 O O . LYS D 1 231 ? 2.543 4.233 7.296 1.00 120.10 1281 LYS D O 1
ATOM 9732 N N . ASP D 1 232 ? 0.301 4.326 7.561 1.00 118.48 1282 ASP D N 1
ATOM 9733 C CA . ASP D 1 232 ? 0.316 4.263 9.028 1.00 117.66 1282 ASP D CA 1
ATOM 9734 C C . ASP D 1 232 ? 1.185 5.273 9.753 1.00 116.48 1282 ASP D C 1
ATOM 9735 O O . ASP D 1 232 ? 1.629 5.010 10.867 1.00 115.84 1282 ASP D O 1
ATOM 9740 N N . ILE D 1 233 ? 1.416 6.425 9.135 1.00 114.96 1283 ILE D N 1
ATOM 9741 C CA . ILE D 1 233 ? 2.241 7.453 9.743 1.00 113.60 1283 ILE D CA 1
ATOM 9742 C C . ILE D 1 233 ? 1.603 8.026 11.009 1.00 112.91 1283 ILE D C 1
ATOM 9743 O O . ILE D 1 233 ? 0.391 8.214 11.085 1.00 113.72 1283 ILE D O 1
ATOM 9748 N N . ILE D 1 234 ? 2.435 8.274 12.015 1.00 112.85 1284 ILE D N 1
ATOM 9749 C CA . ILE D 1 234 ? 1.981 8.857 13.274 1.00 112.45 1284 ILE D CA 1
ATOM 9750 C C . ILE D 1 234 ? 2.087 10.369 13.144 1.00 111.91 1284 ILE D C 1
ATOM 9751 O O . ILE D 1 234 ? 3.153 10.904 12.837 1.00 111.63 1284 ILE D O 1
ATOM 9756 N N . LEU D 1 235 ? 0.985 11.061 13.374 1.00 110.68 1285 LEU D N 1
ATOM 9757 C CA . LEU D 1 235 ? 1.012 12.497 13.256 1.00 110.93 1285 LEU D CA 1
ATOM 9758 C C . LEU D 1 235 ? 1.207 13.084 14.634 1.00 109.92 1285 LEU D C 1
ATOM 9759 O O . LEU D 1 235 ? 0.306 13.052 15.465 1.00 109.44 1285 LEU D O 1
ATOM 9764 N N . PRO D 1 236 ? 2.398 13.618 14.884 1.00 110.19 1286 PRO D N 1
ATOM 9765 C CA . PRO D 1 236 ? 2.719 14.201 16.191 1.00 111.53 1286 PRO D CA 1
ATOM 9766 C C . PRO D 1 236 ? 1.580 15.061 16.730 1.00 111.23 1286 PRO D C 1
ATOM 9767 O O . PRO D 1 236 ? 0.928 14.686 17.704 1.00 111.28 1286 PRO D O 1
ATOM 9771 N N . PHE D 1 237 ? 1.351 16.206 16.095 1.00 111.29 1287 PHE D N 1
ATOM 9772 C CA . PHE D 1 237 ? 0.302 17.131 16.515 1.00 112.91 1287 PHE D CA 1
ATOM 9773 C C . PHE D 1 237 ? -0.889 17.075 15.555 1.00 113.35 1287 PHE D C 1
ATOM 9774 O O . PHE D 1 237 ? -0.768 16.615 14.417 1.00 114.52 1287 PHE D O 1
ATOM 9782 N N . ARG D 1 238 ? -2.037 17.557 16.027 1.00 116.19 1288 ARG D N 1
ATOM 9783 C CA . ARG D 1 238 ? -3.261 17.651 15.223 1.00 117.86 1288 ARG D CA 1
ATOM 9784 C C . ARG D 1 238 ? -3.684 19.097 15.458 1.00 116.11 1288 ARG D C 1
ATOM 9785 O O . ARG D 1 238 ? -3.640 19.577 16.599 1.00 116.46 1288 ARG D O 1
ATOM 9793 N N . VAL D 1 239 ? -4.060 19.811 14.405 1.00 114.63 1289 VAL D N 1
ATOM 9794 C CA . VAL D 1 239 ? -4.462 21.192 14.613 1.00 115.33 1289 VAL D CA 1
ATOM 9795 C C . VAL D 1 239 ? -5.941 21.441 14.371 1.00 115.24 1289 VAL D C 1
ATOM 9796 O O . VAL D 1 239 ? -6.487 21.115 13.313 1.00 115.81 1289 VAL D O 1
ATOM 9800 N N . ILE D 1 240 ? -6.586 22.009 15.386 1.00 116.36 1290 ILE D N 1
ATOM 9801 C CA . ILE D 1 240 ? -8.000 22.331 15.324 1.00 119.24 1290 ILE D CA 1
ATOM 9802 C C . ILE D 1 240 ? -8.101 23.843 15.146 1.00 118.22 1290 ILE D C 1
ATOM 9803 O O . ILE D 1 240 ? -8.061 24.614 16.109 1.00 117.62 1290 ILE D O 1
ATOM 9808 N N . PRO D 1 241 ? -8.212 24.281 13.885 1.00 120.67 1291 PRO D N 1
ATOM 9809 C CA . PRO D 1 241 ? -8.315 25.697 13.524 1.00 123.34 1291 PRO D CA 1
ATOM 9810 C C . PRO D 1 241 ? -9.773 26.184 13.472 1.00 122.01 1291 PRO D C 1
ATOM 9811 O O . PRO D 1 241 ? -10.648 25.537 12.865 1.00 122.41 1291 PRO D O 1
ATOM 9815 N N . LEU D 1 242 ? -10.024 27.327 14.104 1.00 122.23 1292 LEU D N 1
ATOM 9816 C CA . LEU D 1 242 ? -11.361 27.899 14.121 1.00 122.97 1292 LEU D CA 1
ATOM 9817 C C . LEU D 1 242 ? -11.310 29.422 13.952 1.00 121.85 1292 LEU D C 1
ATOM 9818 O O . LEU D 1 242 ? -10.973 30.161 14.883 1.00 120.54 1292 LEU D O 1
ATOM 9823 N N . VAL D 1 243 ? -11.631 29.877 12.743 1.00 122.72 1293 VAL D N 1
ATOM 9824 C CA . VAL D 1 243 ? -11.652 31.304 12.427 1.00 123.59 1293 VAL D CA 1
ATOM 9825 C C . VAL D 1 243 ? -13.067 31.762 12.087 1.00 123.82 1293 VAL D C 1
ATOM 9826 O O . VAL D 1 243 ? -13.744 31.173 11.228 1.00 123.21 1293 VAL D O 1
ATOM 9830 N N . ARG D 1 244 ? -13.505 32.823 12.756 1.00 124.82 1294 ARG D N 1
ATOM 9831 C CA . ARG D 1 244 ? -14.838 33.345 12.514 1.00 127.12 1294 ARG D CA 1
ATOM 9832 C C . ARG D 1 244 ? -14.768 34.816 12.104 1.00 128.20 1294 ARG D C 1
ATOM 9833 O O . ARG D 1 244 ? -13.815 35.526 12.471 1.00 128.22 1294 ARG D O 1
ATOM 9841 N N . GLU D 1 245 ? -15.771 35.252 11.325 1.00 129.49 1295 GLU D N 1
ATOM 9842 C CA . GLU D 1 245 ? -15.867 36.638 10.833 1.00 130.19 1295 GLU D CA 1
ATOM 9843 C C . GLU D 1 245 ? -16.988 37.403 11.549 1.00 129.83 1295 GLU D C 1
ATOM 9844 O O . GLU D 1 245 ? -18.149 36.964 11.566 1.00 130.05 1295 GLU D O 1
ATOM 9850 N N . VAL D 1 246 ? -16.629 38.548 12.129 1.00 130.05 1296 VAL D N 1
ATOM 9851 C CA . VAL D 1 246 ? -17.585 39.405 12.840 1.00 130.70 1296 VAL D CA 1
ATOM 9852 C C . VAL D 1 246 ? -17.588 40.792 12.169 1.00 131.05 1296 VAL D C 1
ATOM 9853 O O . VAL D 1 246 ? -16.872 41.713 12.601 1.00 130.38 1296 VAL D O 1
ATOM 9857 N N . GLY D 1 247 ? -18.394 40.932 11.113 1.00 130.62 1297 GLY D N 1
ATOM 9858 C CA . GLY D 1 247 ? -18.452 42.187 10.381 1.00 129.98 1297 GLY D CA 1
ATOM 9859 C C . GLY D 1 247 ? -17.254 42.275 9.449 1.00 130.76 1297 GLY D C 1
ATOM 9860 O O . GLY D 1 247 ? -16.888 41.292 8.782 1.00 130.57 1297 GLY D O 1
ATOM 9861 N N . ARG D 1 248 ? -16.630 43.444 9.397 1.00 129.98 1298 ARG D N 1
ATOM 9862 C CA . ARG D 1 248 ? -15.472 43.614 8.540 1.00 130.04 1298 ARG D CA 1
ATOM 9863 C C . ARG D 1 248 ? -14.228 43.831 9.395 1.00 129.88 1298 ARG D C 1
ATOM 9864 O O . ARG D 1 248 ? -13.193 43.204 9.151 1.00 130.42 1298 ARG D O 1
ATOM 9872 N N . THR D 1 249 ? -14.337 44.693 10.407 1.00 129.67 1299 THR D N 1
ATOM 9873 C CA . THR D 1 249 ? -13.202 45.007 11.287 1.00 130.00 1299 THR D CA 1
ATOM 9874 C C . THR D 1 249 ? -12.781 43.839 12.174 1.00 128.80 1299 THR D C 1
ATOM 9875 O O . THR D 1 249 ? -11.596 43.688 12.510 1.00 128.13 1299 THR D O 1
ATOM 9879 N N . LYS D 1 250 ? -13.758 43.018 12.554 1.00 128.35 1300 LYS D N 1
ATOM 9880 C CA . LYS D 1 250 ? -13.478 41.872 13.407 1.00 127.59 1300 LYS D CA 1
ATOM 9881 C C . LYS D 1 250 ? -13.337 40.520 12.691 1.00 126.48 1300 LYS D C 1
ATOM 9882 O O . LYS D 1 250 ? -14.046 40.194 11.721 1.00 125.38 1300 LYS D O 1
ATOM 9888 N N . LEU D 1 251 ? -12.363 39.764 13.192 1.00 126.93 1301 LEU D N 1
ATOM 9889 C CA . LEU D 1 251 ? -12.021 38.434 12.710 1.00 126.64 1301 LEU D CA 1
ATOM 9890 C C . LEU D 1 251 ? -11.459 37.659 13.916 1.00 126.17 1301 LEU D C 1
ATOM 9891 O O . LEU D 1 251 ? -10.340 37.926 14.388 1.00 125.67 1301 LEU D O 1
ATOM 9896 N N . GLU D 1 252 ? -12.256 36.718 14.424 1.00 126.39 1302 GLU D N 1
ATOM 9897 C CA . GLU D 1 252 ? -11.859 35.911 15.577 1.00 126.73 1302 GLU D CA 1
ATOM 9898 C C . GLU D 1 252 ? -11.074 34.661 15.170 1.00 124.69 1302 GLU D C 1
ATOM 9899 O O . GLU D 1 252 ? -11.325 34.061 14.109 1.00 123.52 1302 GLU D O 1
ATOM 9905 N N . VAL D 1 253 ? -10.136 34.266 16.032 1.00 122.29 1303 VAL D N 1
ATOM 9906 C CA . VAL D 1 253 ? -9.313 33.089 15.784 1.00 121.97 1303 VAL D CA 1
ATOM 9907 C C . VAL D 1 253 ? -8.958 32.310 17.043 1.00 120.18 1303 VAL D C 1
ATOM 9908 O O . VAL D 1 253 ? -8.396 32.860 17.996 1.00 119.77 1303 VAL D O 1
ATOM 9912 N N . LYS D 1 254 ? -9.268 31.018 17.023 1.00 119.65 1304 LYS D N 1
ATOM 9913 C CA . LYS D 1 254 ? -8.983 30.145 18.152 1.00 118.49 1304 LYS D CA 1
ATOM 9914 C C . LYS D 1 254 ? -8.418 28.845 17.589 1.00 116.67 1304 LYS D C 1
ATOM 9915 O O . LYS D 1 254 ? -9.144 28.045 16.973 1.00 116.72 1304 LYS D O 1
ATOM 9921 N N . VAL D 1 255 ? -7.117 28.647 17.778 1.00 115.77 1305 VAL D N 1
ATOM 9922 C CA . VAL D 1 255 ? -6.482 27.429 17.304 1.00 115.27 1305 VAL D CA 1
ATOM 9923 C C . VAL D 1 255 ? -5.973 26.626 18.488 1.00 113.50 1305 VAL D C 1
ATOM 9924 O O . VAL D 1 255 ? -5.377 27.170 19.433 1.00 111.85 1305 VAL D O 1
ATOM 9928 N N . VAL D 1 256 ? -6.245 25.324 18.429 1.00 113.94 1306 VAL D N 1
ATOM 9929 C CA . VAL D 1 256 ? -5.840 24.399 19.481 1.00 115.19 1306 VAL D CA 1
ATOM 9930 C C . VAL D 1 256 ? -5.051 23.241 18.876 1.00 113.34 1306 VAL D C 1
ATOM 9931 O O . VAL D 1 256 ? -5.456 22.663 17.853 1.00 113.52 1306 VAL D O 1
ATOM 9935 N N . ILE D 1 257 ? -3.928 22.916 19.515 1.00 111.81 1307 ILE D N 1
ATOM 9936 C CA . ILE D 1 257 ? -3.067 21.835 19.066 1.00 110.32 1307 ILE D CA 1
ATOM 9937 C C . ILE D 1 257 ? -3.107 20.703 20.079 1.00 110.10 1307 ILE D C 1
ATOM 9938 O O . ILE D 1 257 ? -3.083 20.941 21.294 1.00 111.25 1307 ILE D O 1
ATOM 9943 N N . LYS D 1 258 ? -3.196 19.475 19.578 1.00 109.80 1308 LYS D N 1
ATOM 9944 C CA . LYS D 1 258 ? -3.224 18.310 20.444 1.00 110.97 1308 LYS D CA 1
ATOM 9945 C C . LYS D 1 258 ? -1.971 17.469 20.225 1.00 112.15 1308 LYS D C 1
ATOM 9946 O O . LYS D 1 258 ? -1.714 17.017 19.111 1.00 112.31 1308 LYS D O 1
ATOM 9952 N N . SER D 1 259 ? -1.182 17.283 21.287 1.00 113.04 1309 SER D N 1
ATOM 9953 C CA . SER D 1 259 ? 0.040 16.481 21.218 1.00 112.76 1309 SER D CA 1
ATOM 9954 C C . SER D 1 259 ? -0.412 15.038 21.119 1.00 113.12 1309 SER D C 1
ATOM 9955 O O . SER D 1 259 ? -1.304 14.601 21.847 1.00 114.20 1309 SER D O 1
ATOM 9958 N N . ASN D 1 260 ? 0.210 14.286 20.229 1.00 114.33 1310 ASN D N 1
ATOM 9959 C CA . ASN D 1 260 ? -0.195 12.911 20.054 1.00 114.82 1310 ASN D CA 1
ATOM 9960 C C . ASN D 1 260 ? 0.933 11.878 20.126 1.00 114.62 1310 ASN D C 1
ATOM 9961 O O . ASN D 1 260 ? 1.513 11.492 19.110 1.00 115.19 1310 ASN D O 1
ATOM 9966 N N . PHE D 1 261 ? 1.242 11.446 21.343 1.00 112.99 1311 PHE D N 1
ATOM 9967 C CA . PHE D 1 261 ? 2.264 10.436 21.584 1.00 111.98 1311 PHE D CA 1
ATOM 9968 C C . PHE D 1 261 ? 2.401 10.173 23.076 1.00 112.78 1311 PHE D C 1
ATOM 9969 O O . PHE D 1 261 ? 1.883 10.942 23.889 1.00 113.41 1311 PHE D O 1
ATOM 9977 N N . LYS D 1 262 ? 3.065 9.075 23.436 1.00 114.33 1312 LYS D N 1
ATOM 9978 C CA . LYS D 1 262 ? 3.246 8.719 24.846 1.00 115.57 1312 LYS D CA 1
ATOM 9979 C C . LYS D 1 262 ? 3.506 9.960 25.682 1.00 115.32 1312 LYS D C 1
ATOM 9980 O O . LYS D 1 262 ? 4.403 10.751 25.381 1.00 115.21 1312 LYS D O 1
ATOM 9986 N N . PRO D 1 263 ? 2.721 10.142 26.749 1.00 115.11 1313 PRO D N 1
ATOM 9987 C CA . PRO D 1 263 ? 2.831 11.285 27.659 1.00 113.93 1313 PRO D CA 1
ATOM 9988 C C . PRO D 1 263 ? 4.243 11.503 28.175 1.00 113.27 1313 PRO D C 1
ATOM 9989 O O . PRO D 1 263 ? 4.619 12.619 28.531 1.00 113.60 1313 PRO D O 1
ATOM 9993 N N . SER D 1 264 ? 5.021 10.428 28.203 1.00 111.75 1314 SER D N 1
ATOM 9994 C CA . SER D 1 264 ? 6.395 10.478 28.684 1.00 110.56 1314 SER D CA 1
ATOM 9995 C C . SER D 1 264 ? 7.382 11.242 27.784 1.00 109.96 1314 SER D C 1
ATOM 9996 O O . SER D 1 264 ? 8.390 11.766 28.252 1.00 109.70 1314 SER D O 1
ATOM 9999 N N . LEU D 1 265 ? 7.090 11.315 26.494 1.00 109.43 1315 LEU D N 1
ATOM 10000 C CA . LEU D 1 265 ? 7.977 11.992 25.563 1.00 107.41 1315 LEU D CA 1
ATOM 10001 C C . LEU D 1 265 ? 7.569 13.437 25.334 1.00 107.27 1315 LEU D C 1
ATOM 10002 O O . LEU D 1 265 ? 6.391 13.756 25.195 1.00 106.70 1315 LEU D O 1
ATOM 10007 N N . LEU D 1 266 ? 8.561 14.311 25.288 1.00 107.70 1316 LEU D N 1
ATOM 10008 C CA . LEU D 1 266 ? 8.313 15.733 25.080 1.00 109.41 1316 LEU D CA 1
ATOM 10009 C C . LEU D 1 266 ? 8.881 16.247 23.759 1.00 110.06 1316 LEU D C 1
ATOM 10010 O O . LEU D 1 266 ? 10.079 16.123 23.493 1.00 110.44 1316 LEU D O 1
ATOM 10015 N N . ALA D 1 267 ? 8.024 16.826 22.927 1.00 109.45 1317 ALA D N 1
ATOM 10016 C CA . ALA D 1 267 ? 8.482 17.372 21.666 1.00 109.46 1317 ALA D CA 1
ATOM 10017 C C . ALA D 1 267 ? 8.933 18.782 21.996 1.00 110.40 1317 ALA D C 1
ATOM 10018 O O . ALA D 1 267 ? 8.234 19.501 22.696 1.00 112.05 1317 ALA D O 1
ATOM 10020 N N . GLN D 1 268 ? 10.106 19.183 21.531 1.00 112.19 1318 GLN D N 1
ATOM 10021 C CA . GLN D 1 268 ? 10.575 20.535 21.814 1.00 113.33 1318 GLN D CA 1
ATOM 10022 C C . GLN D 1 268 ? 10.654 21.369 20.552 1.00 112.48 1318 GLN D C 1
ATOM 10023 O O . GLN D 1 268 ? 10.262 20.920 19.468 1.00 113.09 1318 GLN D O 1
ATOM 10029 N N . LYS D 1 269 ? 11.187 22.580 20.699 1.00 112.63 1319 LYS D N 1
ATOM 10030 C CA . LYS D 1 269 ? 11.309 23.502 19.581 1.00 113.34 1319 LYS D CA 1
ATOM 10031 C C . LYS D 1 269 ? 10.035 23.437 18.747 1.00 114.06 1319 LYS D C 1
ATOM 10032 O O . LYS D 1 269 ? 10.024 22.871 17.649 1.00 113.67 1319 LYS D O 1
ATOM 10038 N N . ILE D 1 270 ? 8.952 23.995 19.285 1.00 114.54 1320 ILE D N 1
ATOM 10039 C CA . ILE D 1 270 ? 7.676 23.995 18.578 1.00 114.69 1320 ILE D CA 1
ATOM 10040 C C . ILE D 1 270 ? 7.412 25.380 18.031 1.00 113.77 1320 ILE D C 1
ATOM 10041 O O . ILE D 1 270 ? 7.724 26.378 18.675 1.00 113.35 1320 ILE D O 1
ATOM 10046 N N . GLU D 1 271 ? 6.849 25.432 16.831 1.00 115.73 1321 GLU D N 1
ATOM 10047 C CA . GLU D 1 271 ? 6.524 26.701 16.191 1.00 117.49 1321 GLU D CA 1
ATOM 10048 C C . GLU D 1 271 ? 5.212 26.601 15.420 1.00 116.67 1321 GLU D C 1
ATOM 10049 O O . GLU D 1 271 ? 5.035 25.701 14.589 1.00 115.93 1321 GLU D O 1
ATOM 10055 N N . VAL D 1 272 ? 4.297 27.529 15.709 1.00 115.29 1322 VAL D N 1
ATOM 10056 C CA . VAL D 1 272 ? 3.012 27.585 15.022 1.00 115.19 1322 VAL D CA 1
ATOM 10057 C C . VAL D 1 272 ? 2.927 28.909 14.277 1.00 114.49 1322 VAL D C 1
ATOM 10058 O O . VAL D 1 272 ? 3.224 29.974 14.833 1.00 114.31 1322 VAL D O 1
ATOM 10062 N N . ARG D 1 273 ? 2.539 28.833 13.008 1.00 116.29 1323 ARG D N 1
ATOM 10063 C CA . ARG D 1 273 ? 2.425 30.026 12.176 1.00 117.69 1323 ARG D CA 1
ATOM 10064 C C . ARG D 1 273 ? 1.005 30.221 11.655 1.00 117.02 1323 ARG D C 1
ATOM 10065 O O . ARG D 1 273 ? 0.518 29.460 10.796 1.00 116.82 1323 ARG D O 1
ATOM 10073 N N . ILE D 1 274 ? 0.354 31.253 12.191 1.00 116.45 1324 ILE D N 1
ATOM 10074 C CA . ILE D 1 274 ? -1.010 31.574 11.815 1.00 118.21 1324 ILE D CA 1
ATOM 10075 C C . ILE D 1 274 ? -1.006 32.823 10.926 1.00 116.77 1324 ILE D C 1
ATOM 10076 O O . ILE D 1 274 ? -0.609 33.903 11.366 1.00 116.19 1324 ILE D O 1
ATOM 10081 N N . PRO D 1 275 ? -1.445 32.673 9.653 1.00 117.57 1325 PRO D N 1
ATOM 10082 C CA . PRO D 1 275 ? -1.526 33.723 8.620 1.00 119.23 1325 PRO D CA 1
ATOM 10083 C C . PRO D 1 275 ? -2.643 34.773 8.779 1.00 118.36 1325 PRO D C 1
ATOM 10084 O O . PRO D 1 275 ? -3.832 34.428 8.729 1.00 118.80 1325 PRO D O 1
ATOM 10088 N N . THR D 1 276 ? -2.259 36.048 8.942 1.00 119.12 1326 THR D N 1
ATOM 10089 C CA . THR D 1 276 ? -3.230 37.152 9.098 1.00 120.17 1326 THR D CA 1
ATOM 10090 C C . THR D 1 276 ? -3.552 37.775 7.736 1.00 120.75 1326 THR D C 1
ATOM 10091 O O . THR D 1 276 ? -2.699 37.786 6.838 1.00 120.66 1326 THR D O 1
ATOM 10095 N N . PRO D 1 277 ? -4.765 38.356 7.585 1.00 122.13 1327 PRO D N 1
ATOM 10096 C CA . PRO D 1 277 ? -5.122 38.949 6.295 1.00 122.13 1327 PRO D CA 1
ATOM 10097 C C . PRO D 1 277 ? -4.127 40.060 6.043 1.00 122.11 1327 PRO D C 1
ATOM 10098 O O . PRO D 1 277 ? -3.350 40.424 6.940 1.00 123.03 1327 PRO D O 1
ATOM 10102 N N . LEU D 1 278 ? -4.161 40.606 4.834 1.00 122.41 1328 LEU D N 1
ATOM 10103 C CA . LEU D 1 278 ? -3.254 41.686 4.452 1.00 122.04 1328 LEU D CA 1
ATOM 10104 C C . LEU D 1 278 ? -3.771 43.018 5.034 1.00 122.54 1328 LEU D C 1
ATOM 10105 O O . LEU D 1 278 ? -2.990 43.882 5.458 1.00 122.27 1328 LEU D O 1
ATOM 10110 N N . ASN D 1 279 ? -5.097 43.143 5.078 1.00 123.44 1329 ASN D N 1
ATOM 10111 C CA . ASN D 1 279 ? -5.775 44.325 5.590 1.00 124.36 1329 ASN D CA 1
ATOM 10112 C C . ASN D 1 279 ? -5.794 44.372 7.126 1.00 125.27 1329 ASN D C 1
ATOM 10113 O O . ASN D 1 279 ? -6.624 45.053 7.733 1.00 125.29 1329 ASN D O 1
ATOM 10118 N N . THR D 1 280 ? -4.875 43.648 7.752 1.00 126.52 1330 THR D N 1
ATOM 10119 C CA . THR D 1 280 ? -4.795 43.630 9.208 1.00 127.25 1330 THR D CA 1
ATOM 10120 C C . THR D 1 280 ? -4.416 45.021 9.736 1.00 127.19 1330 THR D C 1
ATOM 10121 O O . THR D 1 280 ? -3.399 45.598 9.319 1.00 127.38 1330 THR D O 1
ATOM 10125 N N . SER D 1 281 ? -5.233 45.565 10.639 1.00 127.20 1331 SER D N 1
ATOM 10126 C CA . SER D 1 281 ? -4.950 46.882 11.226 1.00 127.46 1331 SER D CA 1
ATOM 10127 C C . SER D 1 281 ? -4.345 46.730 12.638 1.00 126.86 1331 SER D C 1
ATOM 10128 O O . SER D 1 281 ? -3.386 47.425 13.005 1.00 126.04 1331 SER D O 1
ATOM 10131 N N . GLY D 1 282 ? -4.913 45.807 13.415 1.00 126.97 1332 GLY D N 1
ATOM 10132 C CA . GLY D 1 282 ? -4.438 45.541 14.766 1.00 125.50 1332 GLY D CA 1
ATOM 10133 C C . GLY D 1 282 ? -4.774 44.116 15.191 1.00 126.25 1332 GLY D C 1
ATOM 10134 O O . GLY D 1 282 ? -5.861 43.609 14.875 1.00 126.01 1332 GLY D O 1
ATOM 10135 N N . VAL D 1 283 ? -3.851 43.459 15.896 1.00 126.16 1333 VAL D N 1
ATOM 10136 C CA . VAL D 1 283 ? -4.087 42.083 16.342 1.00 126.24 1333 VAL D CA 1
ATOM 10137 C C . VAL D 1 283 ? -3.742 41.880 17.820 1.00 125.20 1333 VAL D C 1
ATOM 10138 O O . VAL D 1 283 ? -2.689 42.315 18.311 1.00 124.63 1333 VAL D O 1
ATOM 10142 N N . GLN D 1 284 ? -4.663 41.221 18.518 1.00 125.31 1334 GLN D N 1
ATOM 10143 C CA . GLN D 1 284 ? -4.514 40.921 19.939 1.00 125.48 1334 GLN D CA 1
ATOM 10144 C C . GLN D 1 284 ? -4.495 39.399 20.157 1.00 123.74 1334 GLN D C 1
ATOM 10145 O O . GLN D 1 284 ? -5.416 38.687 19.736 1.00 122.80 1334 GLN D O 1
ATOM 10151 N N . VAL D 1 285 ? -3.448 38.911 20.817 1.00 122.38 1335 VAL D N 1
ATOM 10152 C CA . VAL D 1 285 ? -3.309 37.482 21.057 1.00 121.41 1335 VAL D CA 1
ATOM 10153 C C . VAL D 1 285 ? -3.320 37.069 22.521 1.00 120.20 1335 VAL D C 1
ATOM 10154 O O . VAL D 1 285 ? -2.949 37.836 23.410 1.00 120.10 1335 VAL D O 1
ATOM 10158 N N . ILE D 1 286 ? -3.753 35.835 22.751 1.00 120.55 1336 ILE D N 1
ATOM 10159 C CA . ILE D 1 286 ? -3.791 35.271 24.086 1.00 121.94 1336 ILE D CA 1
ATOM 10160 C C . ILE D 1 286 ? -3.402 33.792 24.041 1.00 121.04 1336 ILE D C 1
ATOM 10161 O O . ILE D 1 286 ? -3.891 33.012 23.201 1.00 120.17 1336 ILE D O 1
ATOM 10166 N N . CYS D 1 287 ? -2.505 33.426 24.953 1.00 121.01 1337 CYS D N 1
ATOM 10167 C CA . CYS D 1 287 ? -2.011 32.062 25.055 1.00 121.71 1337 CYS D CA 1
ATOM 10168 C C . CYS D 1 287 ? -1.482 31.853 26.476 1.00 121.19 1337 CYS D C 1
ATOM 10169 O O . CYS D 1 287 ? -0.734 32.688 27.012 1.00 120.98 1337 CYS D O 1
ATOM 10172 N N . MET D 1 288 ? -1.869 30.733 27.078 1.00 121.68 1338 MET D N 1
ATOM 10173 C CA . MET D 1 288 ? -1.451 30.424 28.440 1.00 121.88 1338 MET D CA 1
ATOM 10174 C C . MET D 1 288 ? -0.062 29.797 28.476 1.00 120.97 1338 MET D C 1
ATOM 10175 O O . MET D 1 288 ? 0.674 29.949 29.459 1.00 120.50 1338 MET D O 1
ATOM 10180 N N . LYS D 1 289 ? 0.280 29.093 27.397 1.00 120.59 1339 LYS D N 1
ATOM 10181 C CA . LYS D 1 289 ? 1.575 28.418 27.275 1.00 120.15 1339 LYS D CA 1
ATOM 10182 C C . LYS D 1 289 ? 2.485 29.015 26.185 1.00 120.53 1339 LYS D C 1
ATOM 10183 O O . LYS D 1 289 ? 2.019 29.429 25.118 1.00 118.68 1339 LYS D O 1
ATOM 10189 N N . GLY D 1 290 ? 3.789 29.036 26.457 1.00 120.03 1340 GLY D N 1
ATOM 10190 C CA . GLY D 1 290 ? 4.728 29.592 25.501 1.00 119.99 1340 GLY D CA 1
ATOM 10191 C C . GLY D 1 290 ? 4.477 31.077 25.293 1.00 120.67 1340 GLY D C 1
ATOM 10192 O O . GLY D 1 290 ? 3.887 31.745 26.148 1.00 120.63 1340 GLY D O 1
ATOM 10193 N N . LYS D 1 291 ? 4.930 31.599 24.156 1.00 121.65 1341 LYS D N 1
ATOM 10194 C CA . LYS D 1 291 ? 4.755 33.017 23.826 1.00 120.87 1341 LYS D CA 1
ATOM 10195 C C . LYS D 1 291 ? 4.435 33.168 22.334 1.00 121.17 1341 LYS D C 1
ATOM 10196 O O . LYS D 1 291 ? 4.883 32.364 21.508 1.00 121.35 1341 LYS D O 1
ATOM 10202 N N . ALA D 1 292 ? 3.647 34.184 21.990 1.00 120.89 1342 ALA D N 1
ATOM 10203 C CA . ALA D 1 292 ? 3.266 34.398 20.592 1.00 122.19 1342 ALA D CA 1
ATOM 10204 C C . ALA D 1 292 ? 3.236 35.873 20.189 1.00 122.84 1342 ALA D C 1
ATOM 10205 O O . ALA D 1 292 ? 2.536 36.678 20.808 1.00 124.05 1342 ALA D O 1
ATOM 10207 N N . LYS D 1 293 ? 3.991 36.214 19.143 1.00 122.80 1343 LYS D N 1
ATOM 10208 C CA . LYS D 1 293 ? 4.058 37.584 18.637 1.00 122.15 1343 LYS D CA 1
ATOM 10209 C C . LYS D 1 293 ? 3.385 37.654 17.276 1.00 122.30 1343 LYS D C 1
ATOM 10210 O O . LYS D 1 293 ? 3.162 36.625 16.628 1.00 122.29 1343 LYS D O 1
ATOM 10216 N N . TYR D 1 294 ? 3.028 38.863 16.857 1.00 123.22 1344 TYR D N 1
ATOM 10217 C CA . TYR D 1 294 ? 2.428 39.028 15.542 1.00 124.79 1344 TYR D CA 1
ATOM 10218 C C . TYR D 1 294 ? 3.388 39.791 14.651 1.00 125.53 1344 TYR D C 1
ATOM 10219 O O . TYR D 1 294 ? 3.376 41.035 14.627 1.00 126.48 1344 TYR D O 1
ATOM 10228 N N . LYS D 1 295 ? 4.227 39.051 13.930 1.00 125.66 1345 LYS D N 1
ATOM 10229 C CA . LYS D 1 295 ? 5.179 39.673 13.013 1.00 125.33 1345 LYS D CA 1
ATOM 10230 C C . LYS D 1 295 ? 4.376 40.006 11.753 1.00 124.78 1345 LYS D C 1
ATOM 10231 O O . LYS D 1 295 ? 4.078 39.121 10.931 1.00 123.39 1345 LYS D O 1
ATOM 10237 N N . ALA D 1 296 ? 3.993 41.284 11.646 1.00 124.18 1346 ALA D N 1
ATOM 10238 C CA . ALA D 1 296 ? 3.203 41.787 10.517 1.00 124.29 1346 ALA D CA 1
ATOM 10239 C C . ALA D 1 296 ? 4.044 41.775 9.247 1.00 124.06 1346 ALA D C 1
ATOM 10240 O O . ALA D 1 296 ? 3.527 41.609 8.134 1.00 122.79 1346 ALA D O 1
ATOM 10242 N N . SER D 1 297 ? 5.349 41.947 9.437 1.00 123.14 1347 SER D N 1
ATOM 10243 C CA . SER D 1 297 ? 6.306 41.937 8.339 1.00 122.83 1347 SER D CA 1
ATOM 10244 C C . SER D 1 297 ? 6.164 40.632 7.543 1.00 123.40 1347 SER D C 1
ATOM 10245 O O . SER D 1 297 ? 6.661 40.515 6.419 1.00 123.82 1347 SER D O 1
ATOM 10248 N N . GLU D 1 298 ? 5.473 39.659 8.135 1.00 124.28 1348 GLU D N 1
ATOM 10249 C CA . GLU D 1 298 ? 5.262 38.350 7.516 1.00 123.97 1348 GLU D CA 1
ATOM 10250 C C . GLU D 1 298 ? 3.776 38.002 7.426 1.00 124.09 1348 GLU D C 1
ATOM 10251 O O . GLU D 1 298 ? 3.410 36.929 6.919 1.00 123.43 1348 GLU D O 1
ATOM 10257 N N . ASN D 1 299 ? 2.930 38.913 7.912 1.00 125.00 1349 ASN D N 1
ATOM 10258 C CA . ASN D 1 299 ? 1.476 38.720 7.895 1.00 127.08 1349 ASN D CA 1
ATOM 10259 C C . ASN D 1 299 ? 1.100 37.385 8.531 1.00 126.39 1349 ASN D C 1
ATOM 10260 O O . ASN D 1 299 ? 0.425 36.544 7.904 1.00 126.62 1349 ASN D O 1
ATOM 10265 N N . ALA D 1 300 ? 1.551 37.195 9.771 1.00 124.45 1350 ALA D N 1
ATOM 10266 C CA . ALA D 1 300 ? 1.266 35.970 10.505 1.00 122.87 1350 ALA D CA 1
ATOM 10267 C C . ALA D 1 300 ? 1.687 36.126 11.954 1.00 121.30 1350 ALA D C 1
ATOM 10268 O O . ALA D 1 300 ? 2.564 36.939 12.288 1.00 121.03 1350 ALA D O 1
ATOM 10270 N N . ILE D 1 301 ? 1.037 35.349 12.811 1.00 120.35 1351 ILE D N 1
ATOM 10271 C CA . ILE D 1 301 ? 1.354 35.370 14.219 1.00 119.78 1351 ILE D CA 1
ATOM 10272 C C . ILE D 1 301 ? 2.198 34.137 14.469 1.00 118.37 1351 ILE D C 1
ATOM 10273 O O . ILE D 1 301 ? 1.844 33.020 14.065 1.00 117.44 1351 ILE D O 1
ATOM 10278 N N . VAL D 1 302 ? 3.338 34.356 15.109 1.00 118.26 1352 VAL D N 1
ATOM 10279 C CA . VAL D 1 302 ? 4.250 33.268 15.399 1.00 118.87 1352 VAL D CA 1
ATOM 10280 C C . VAL D 1 302 ? 4.118 32.851 16.862 1.00 117.70 1352 VAL D C 1
ATOM 10281 O O . VAL D 1 302 ? 4.264 33.672 17.772 1.00 117.72 1352 VAL D O 1
ATOM 10285 N N . TRP D 1 303 ? 3.824 31.570 17.077 1.00 117.02 1353 TRP D N 1
ATOM 10286 C CA . TRP D 1 303 ? 3.672 31.038 18.424 1.00 116.01 1353 TRP D CA 1
ATOM 10287 C C . TRP D 1 303 ? 4.786 30.056 18.732 1.00 115.03 1353 TRP D C 1
ATOM 10288 O O . TRP D 1 303 ? 4.878 29.000 18.107 1.00 113.98 1353 TRP D O 1
ATOM 10299 N N . LYS D 1 304 ? 5.630 30.407 19.694 1.00 114.23 1354 LYS D N 1
ATOM 10300 C CA . LYS D 1 304 ? 6.736 29.539 20.069 1.00 114.35 1354 LYS D CA 1
ATOM 10301 C C . LYS D 1 304 ? 6.539 28.912 21.455 1.00 114.32 1354 LYS D C 1
ATOM 10302 O O . LYS D 1 304 ? 6.319 29.610 22.446 1.00 114.64 1354 LYS D O 1
ATOM 10308 N N . ILE D 1 305 ? 6.626 27.584 21.509 1.00 114.30 1355 ILE D N 1
ATOM 10309 C CA . ILE D 1 305 ? 6.445 26.834 22.751 1.00 113.59 1355 ILE D CA 1
ATOM 10310 C C . ILE D 1 305 ? 7.705 26.028 23.098 1.00 113.63 1355 ILE D C 1
ATOM 10311 O O . ILE D 1 305 ? 8.054 25.082 22.378 1.00 114.39 1355 ILE D O 1
ATOM 10316 N N . LYS D 1 306 ? 8.372 26.399 24.195 1.00 113.59 1356 LYS D N 1
ATOM 10317 C CA . LYS D 1 306 ? 9.595 25.720 24.654 1.00 113.80 1356 LYS D CA 1
ATOM 10318 C C . LYS D 1 306 ? 9.594 24.196 24.417 1.00 114.03 1356 LYS D C 1
ATOM 10319 O O . LYS D 1 306 ? 10.539 23.643 23.843 1.00 114.90 1356 LYS D O 1
ATOM 10325 N N . ARG D 1 307 ? 8.544 23.519 24.875 1.00 114.20 1357 ARG D N 1
ATOM 10326 C CA . ARG D 1 307 ? 8.408 22.071 24.700 1.00 114.09 1357 ARG D CA 1
ATOM 10327 C C . ARG D 1 307 ? 7.023 21.653 25.136 1.00 112.47 1357 ARG D C 1
ATOM 10328 O O . ARG D 1 307 ? 6.339 22.397 25.823 1.00 112.45 1357 ARG D O 1
ATOM 10336 N N . MET D 1 308 ? 6.596 20.468 24.736 1.00 111.29 1358 MET D N 1
ATOM 10337 C CA . MET D 1 308 ? 5.269 20.015 25.116 1.00 110.92 1358 MET D CA 1
ATOM 10338 C C . MET D 1 308 ? 5.200 18.507 25.252 1.00 111.48 1358 MET D C 1
ATOM 10339 O O . MET D 1 308 ? 5.693 17.766 24.397 1.00 111.69 1358 MET D O 1
ATOM 10344 N N . ALA D 1 309 ? 4.567 18.059 26.329 1.00 111.29 1359 ALA D N 1
ATOM 10345 C CA . ALA D 1 309 ? 4.441 16.635 26.604 1.00 111.47 1359 ALA D CA 1
ATOM 10346 C C . ALA D 1 309 ? 3.484 15.955 25.656 1.00 111.15 1359 ALA D C 1
ATOM 10347 O O . ALA D 1 309 ? 2.919 16.586 24.769 1.00 110.50 1359 ALA D O 1
ATOM 10349 N N . GLY D 1 310 ? 3.304 14.658 25.854 1.00 110.84 1360 GLY D N 1
ATOM 10350 C CA . GLY D 1 310 ? 2.402 13.915 25.001 1.00 112.33 1360 GLY D CA 1
ATOM 10351 C C . GLY D 1 310 ? 0.989 14.004 25.524 1.00 112.91 1360 GLY D C 1
ATOM 10352 O O . GLY D 1 310 ? 0.781 14.489 26.637 1.00 113.73 1360 GLY D O 1
ATOM 10353 N N . MET D 1 311 ? 0.025 13.541 24.730 1.00 112.56 1361 MET D N 1
ATOM 10354 C CA . MET D 1 311 ? -1.377 13.569 25.134 1.00 112.32 1361 MET D CA 1
ATOM 10355 C C . MET D 1 311 ? -1.676 14.827 25.935 1.00 112.45 1361 MET D C 1
ATOM 10356 O O . MET D 1 311 ? -1.801 14.786 27.159 1.00 113.31 1361 MET D O 1
ATOM 10361 N N . LYS D 1 312 ? -1.786 15.947 25.238 1.00 112.52 1362 LYS D N 1
ATOM 10362 C CA . LYS D 1 312 ? -2.046 17.218 25.891 1.00 112.74 1362 LYS D CA 1
ATOM 10363 C C . LYS D 1 312 ? -2.537 18.188 24.831 1.00 112.40 1362 LYS D C 1
ATOM 10364 O O . LYS D 1 312 ? -2.305 17.984 23.645 1.00 112.94 1362 LYS D O 1
ATOM 10370 N N . GLU D 1 313 ? -3.229 19.238 25.256 1.00 112.41 1363 GLU D N 1
ATOM 10371 C CA . GLU D 1 313 ? -3.721 20.234 24.326 1.00 112.28 1363 GLU D CA 1
ATOM 10372 C C . GLU D 1 313 ? -3.261 21.578 24.818 1.00 112.46 1363 GLU D C 1
ATOM 10373 O O . GLU D 1 313 ? -2.944 21.757 25.989 1.00 112.82 1363 GLU D O 1
ATOM 10379 N N . SER D 1 314 ? -3.221 22.529 23.908 1.00 112.86 1364 SER D N 1
ATOM 10380 C CA . SER D 1 314 ? -2.835 23.880 24.252 1.00 113.92 1364 SER D CA 1
ATOM 10381 C C . SER D 1 314 ? -3.599 24.772 23.299 1.00 114.21 1364 SER D C 1
ATOM 10382 O O . SER D 1 314 ? -3.926 24.367 22.178 1.00 113.77 1364 SER D O 1
ATOM 10385 N N . GLN D 1 315 ? -3.897 25.985 23.745 1.00 114.19 1365 GLN D N 1
ATOM 10386 C CA . GLN D 1 315 ? -4.675 26.893 22.925 1.00 113.99 1365 GLN D CA 1
ATOM 10387 C C . GLN D 1 315 ? -4.099 28.294 22.831 1.00 113.55 1365 GLN D C 1
ATOM 10388 O O . GLN D 1 315 ? -3.392 28.779 23.729 1.00 112.85 1365 GLN D O 1
ATOM 10394 N N . ILE D 1 316 ? -4.406 28.922 21.706 1.00 114.54 1366 ILE D N 1
ATOM 10395 C CA . ILE D 1 316 ? -3.992 30.281 21.431 1.00 116.11 1366 ILE D CA 1
ATOM 10396 C C . ILE D 1 316 ? -5.162 30.893 20.683 1.00 116.33 1366 ILE D C 1
ATOM 10397 O O . ILE D 1 316 ? -5.721 30.281 19.757 1.00 115.02 1366 ILE D O 1
ATOM 10402 N N . SER D 1 317 ? -5.546 32.090 21.108 1.00 117.20 1367 SER D N 1
ATOM 10403 C CA . SER D 1 317 ? -6.648 32.790 20.476 1.00 118.09 1367 SER D CA 1
ATOM 10404 C C . SER D 1 317 ? -6.264 34.235 20.252 1.00 118.04 1367 SER D C 1
ATOM 10405 O O . SER D 1 317 ? -5.437 34.782 20.986 1.00 117.01 1367 SER D O 1
ATOM 10408 N N . ALA D 1 318 ? -6.859 34.845 19.229 1.00 118.87 1368 ALA D N 1
ATOM 10409 C CA . ALA D 1 318 ? -6.568 36.237 18.913 1.00 119.59 1368 ALA D CA 1
ATOM 10410 C C . ALA D 1 318 ? -7.652 36.911 18.077 1.00 120.72 1368 ALA D C 1
ATOM 10411 O O . ALA D 1 318 ? -8.342 36.262 17.266 1.00 120.34 1368 ALA D O 1
ATOM 10413 N N . GLU D 1 319 ? -7.801 38.219 18.298 1.00 121.76 1369 GLU D N 1
ATOM 10414 C CA . GLU D 1 319 ? -8.766 39.017 17.551 1.00 123.13 1369 GLU D CA 1
ATOM 10415 C C . GLU D 1 319 ? -7.977 39.886 16.570 1.00 122.88 1369 GLU D C 1
ATOM 10416 O O . GLU D 1 319 ? -7.032 40.592 16.958 1.00 121.96 1369 GLU D O 1
ATOM 10422 N N . ILE D 1 320 ? -8.358 39.803 15.295 1.00 123.44 1370 ILE D N 1
ATOM 10423 C CA . ILE D 1 320 ? -7.711 40.577 14.237 1.00 123.66 1370 ILE D CA 1
ATOM 10424 C C . ILE D 1 320 ? -8.590 41.707 13.689 1.00 125.13 1370 ILE D C 1
ATOM 10425 O O . ILE D 1 320 ? -9.722 41.482 13.221 1.00 125.24 1370 ILE D O 1
ATOM 10430 N N . GLU D 1 321 ? -8.051 42.925 13.774 1.00 126.09 1371 GLU D N 1
ATOM 10431 C CA . GLU D 1 321 ? -8.719 44.133 13.297 1.00 127.08 1371 GLU D CA 1
ATOM 10432 C C . GLU D 1 321 ? -8.464 44.286 11.793 1.00 126.80 1371 GLU D C 1
ATOM 10433 O O . GLU D 1 321 ? -7.342 44.063 11.303 1.00 125.86 1371 GLU D O 1
ATOM 10439 N N . LEU D 1 322 ? -9.509 44.666 11.062 1.00 124.90 1372 LEU D N 1
ATOM 10440 C CA . LEU D 1 322 ? -9.384 44.822 9.620 1.00 123.42 1372 LEU D CA 1
ATOM 10441 C C . LEU D 1 322 ? -9.855 46.199 9.115 1.00 124.59 1372 LEU D C 1
ATOM 10442 O O . LEU D 1 322 ? -10.884 46.729 9.559 1.00 124.16 1372 LEU D O 1
ATOM 10447 N N . LEU D 1 323 ? -9.070 46.778 8.204 1.00 126.13 1373 LEU D N 1
ATOM 10448 C CA . LEU D 1 323 ? -9.387 48.067 7.594 1.00 127.44 1373 LEU D CA 1
ATOM 10449 C C . LEU D 1 323 ? -10.219 47.726 6.362 1.00 130.02 1373 LEU D C 1
ATOM 10450 O O . LEU D 1 323 ? -9.837 46.847 5.577 1.00 130.15 1373 LEU D O 1
ATOM 10455 N N . PRO D 1 324 ? -11.385 48.389 6.195 1.00 132.86 1374 PRO D N 1
ATOM 10456 C CA . PRO D 1 324 ? -12.284 48.159 5.053 1.00 132.97 1374 PRO D CA 1
ATOM 10457 C C . PRO D 1 324 ? -11.685 47.827 3.676 1.00 134.40 1374 PRO D C 1
ATOM 10458 O O . PRO D 1 324 ? -10.752 48.504 3.175 1.00 133.64 1374 PRO D O 1
ATOM 10462 N N . THR D 1 325 ? -12.275 46.761 3.103 1.00 135.02 1375 THR D N 1
ATOM 10463 C CA . THR D 1 325 ? -11.940 46.181 1.789 1.00 136.00 1375 THR D CA 1
ATOM 10464 C C . THR D 1 325 ? -12.593 46.894 0.611 1.00 137.18 1375 THR D C 1
ATOM 10465 O O . THR D 1 325 ? -13.610 47.593 0.762 1.00 137.11 1375 THR D O 1
ATOM 10469 N N . TRP D 1 331 ? -9.545 37.086 0.793 1.00 126.85 1381 TRP D N 1
ATOM 10470 C CA . TRP D 1 331 ? -8.160 36.762 1.117 1.00 127.00 1381 TRP D CA 1
ATOM 10471 C C . TRP D 1 331 ? -8.005 35.285 1.462 1.00 128.92 1381 TRP D C 1
ATOM 10472 O O . TRP D 1 331 ? -7.986 34.911 2.635 1.00 129.77 1381 TRP D O 1
ATOM 10483 N N . ALA D 1 332 ? -7.876 34.458 0.429 1.00 129.69 1382 ALA D N 1
ATOM 10484 C CA . ALA D 1 332 ? -7.648 33.032 0.611 1.00 129.09 1382 ALA D CA 1
ATOM 10485 C C . ALA D 1 332 ? -6.626 32.808 1.718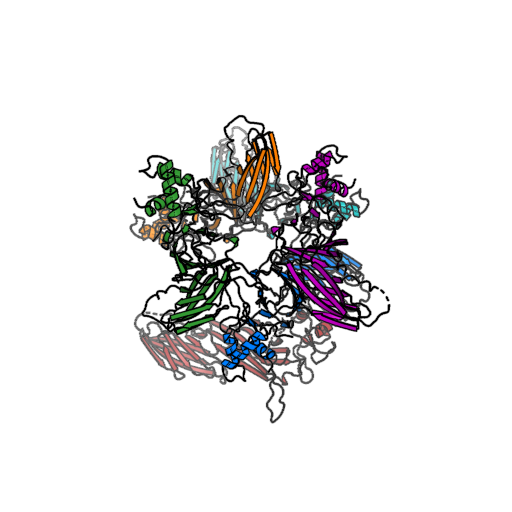 1.00 129.19 1382 ALA D C 1
ATOM 10486 O O . ALA D 1 332 ? -5.498 33.295 1.645 1.00 129.34 1382 ALA D O 1
ATOM 10488 N N . ARG D 1 333 ? -7.033 32.071 2.744 1.00 128.17 1383 ARG D N 1
ATOM 10489 C CA . ARG D 1 333 ? -6.186 31.828 3.904 1.00 127.44 1383 ARG D CA 1
ATOM 10490 C C . ARG D 1 333 ? -5.029 30.809 3.762 1.00 127.61 1383 ARG D C 1
ATOM 10491 O O . ARG D 1 333 ? -5.255 29.601 3.543 1.00 126.98 1383 ARG D O 1
ATOM 10499 N N . PRO D 1 334 ? -3.770 31.295 3.869 1.00 127.28 1384 PRO D N 1
ATOM 10500 C CA . PRO D 1 334 ? -2.604 30.405 3.764 1.00 126.26 1384 PRO D CA 1
ATOM 10501 C C . PRO D 1 334 ? -2.693 29.403 4.931 1.00 126.79 1384 PRO D C 1
ATOM 10502 O O . PRO D 1 334 ? -2.969 29.805 6.074 1.00 126.70 1384 PRO D O 1
ATOM 10506 N N . PRO D 1 335 ? -2.496 28.091 4.666 1.00 126.36 1385 PRO D N 1
ATOM 10507 C CA . PRO D 1 335 ? -2.576 27.132 5.781 1.00 124.75 1385 PRO D CA 1
ATOM 10508 C C . PRO D 1 335 ? -1.641 27.457 6.959 1.00 124.17 1385 PRO D C 1
ATOM 10509 O O . PRO D 1 335 ? -0.610 28.135 6.796 1.00 124.57 1385 PRO D O 1
ATOM 10513 N N . ILE D 1 336 ? -2.017 26.987 8.147 1.00 121.60 1386 ILE D N 1
ATOM 10514 C CA . ILE D 1 336 ? -1.220 27.236 9.338 1.00 119.36 1386 ILE D CA 1
ATOM 10515 C C . ILE D 1 336 ? -0.081 26.227 9.404 1.00 118.44 1386 ILE D C 1
ATOM 10516 O O . ILE D 1 336 ? -0.306 25.017 9.540 1.00 117.03 1386 ILE D O 1
ATOM 10521 N N . SER D 1 337 ? 1.142 26.737 9.282 1.00 118.25 1387 SER D N 1
ATOM 10522 C CA . SER D 1 337 ? 2.328 25.890 9.304 1.00 117.55 1387 SER D CA 1
ATOM 10523 C C . SER D 1 337 ? 2.704 25.547 10.732 1.00 117.23 1387 SER D C 1
ATOM 10524 O O . SER D 1 337 ? 2.249 26.192 11.681 1.00 117.00 1387 SER D O 1
ATOM 10527 N N . MET D 1 338 ? 3.549 24.531 10.871 1.00 118.16 1388 MET D N 1
ATOM 10528 C CA . MET D 1 338 ? 3.980 24.067 12.182 1.00 118.73 1388 MET D CA 1
ATOM 10529 C C . MET D 1 338 ? 5.346 23.385 12.076 1.00 118.71 1388 MET D C 1
ATOM 10530 O O . MET D 1 338 ? 5.603 22.623 11.133 1.00 118.57 1388 MET D O 1
ATOM 10535 N N . ASN D 1 339 ? 6.221 23.680 13.035 1.00 118.49 1389 ASN D N 1
ATOM 10536 C CA . ASN D 1 339 ? 7.546 23.083 13.062 1.00 118.90 1389 ASN D CA 1
ATOM 10537 C C . ASN D 1 339 ? 7.824 22.551 14.453 1.00 116.83 1389 ASN D C 1
ATOM 10538 O O . ASN D 1 339 ? 7.335 23.096 15.446 1.00 117.12 1389 ASN D O 1
ATOM 10543 N N . PHE D 1 340 ? 8.596 21.473 14.526 1.00 115.24 1390 PHE D N 1
ATOM 10544 C CA . PHE D 1 340 ? 8.899 20.871 15.813 1.00 113.72 1390 PHE D CA 1
ATOM 10545 C C . PHE D 1 340 ? 10.019 19.856 15.754 1.00 113.70 1390 PHE D C 1
ATOM 10546 O O . PHE D 1 340 ? 10.880 19.914 14.873 1.00 114.14 1390 PHE D O 1
ATOM 10554 N N . GLU D 1 341 ? 9.988 18.919 16.700 1.00 113.50 1391 GLU D N 1
ATOM 10555 C CA . GLU D 1 341 ? 11.000 17.874 16.811 1.00 112.95 1391 GLU D CA 1
ATOM 10556 C C . GLU D 1 341 ? 10.540 16.889 17.874 1.00 111.42 1391 GLU D C 1
ATOM 10557 O O . GLU D 1 341 ? 10.392 17.236 19.038 1.00 111.31 1391 GLU D O 1
ATOM 10563 N N . VAL D 1 342 ? 10.297 15.659 17.466 1.00 110.07 1392 VAL D N 1
ATOM 10564 C CA . VAL D 1 342 ? 9.858 14.655 18.405 1.00 110.80 1392 VAL D CA 1
ATOM 10565 C C . VAL D 1 342 ? 10.871 13.527 18.479 1.00 110.45 1392 VAL D C 1
ATOM 10566 O O . VAL D 1 342 ? 11.378 13.070 17.460 1.00 110.84 1392 VAL D O 1
ATOM 10570 N N . PRO D 1 343 ? 11.172 13.057 19.696 1.00 110.73 1393 PRO D N 1
ATOM 10571 C CA . PRO D 1 343 ? 12.125 11.984 19.969 1.00 111.23 1393 PRO D CA 1
ATOM 10572 C C . PRO D 1 343 ? 11.706 10.587 19.544 1.00 110.58 1393 PRO D C 1
ATOM 10573 O O . PRO D 1 343 ? 12.067 9.611 20.197 1.00 110.33 1393 PRO D O 1
ATOM 10577 N N . PHE D 1 344 ? 10.939 10.477 18.470 1.00 110.76 1394 PHE D N 1
ATOM 10578 C CA . PHE D 1 344 ? 10.559 9.160 18.005 1.00 111.88 1394 PHE D CA 1
ATOM 10579 C C . PHE D 1 344 ? 10.417 9.095 16.497 1.00 111.62 1394 PHE D C 1
ATOM 10580 O O . PHE D 1 344 ? 10.502 10.117 15.811 1.00 112.19 1394 PHE D O 1
ATOM 10588 N N . ALA D 1 345 ? 10.218 7.882 15.986 1.00 111.69 1395 ALA D N 1
ATOM 10589 C CA . ALA D 1 345 ? 10.092 7.656 14.547 1.00 112.02 1395 ALA D CA 1
ATOM 10590 C C . ALA D 1 345 ? 8.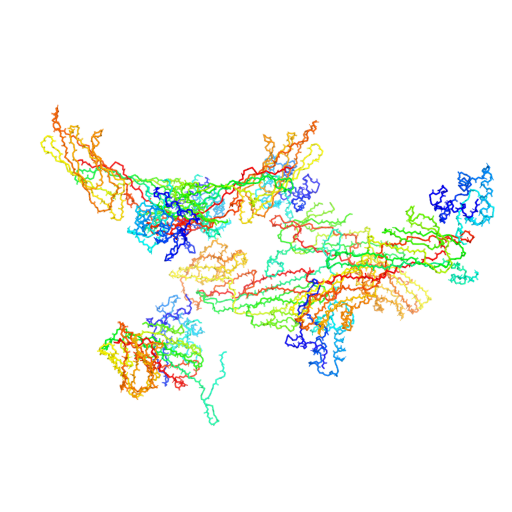670 7.880 14.048 1.00 111.74 1395 ALA D C 1
ATOM 10591 O O . ALA D 1 345 ? 7.821 6.997 14.159 1.00 112.42 1395 ALA D O 1
ATOM 10593 N N . PRO D 1 346 ? 8.399 9.061 13.466 1.00 111.74 1396 PRO D N 1
ATOM 10594 C CA . PRO D 1 346 ? 7.058 9.362 12.964 1.00 111.07 1396 PRO D CA 1
ATOM 10595 C C . PRO D 1 346 ? 6.486 8.300 12.047 1.00 110.34 1396 PRO D C 1
ATOM 10596 O O . PRO D 1 346 ? 5.283 8.253 11.837 1.00 111.22 1396 PRO D O 1
ATOM 10600 N N . SER D 1 347 ? 7.342 7.448 11.504 1.00 109.66 1397 SER D N 1
ATOM 10601 C CA . SER D 1 347 ? 6.887 6.400 10.601 1.00 109.62 1397 SER D CA 1
ATOM 10602 C C . SER D 1 347 ? 6.443 5.141 11.350 1.00 109.47 1397 SER D C 1
ATOM 10603 O O . SER D 1 347 ? 5.694 4.311 10.828 1.00 108.61 1397 SER D O 1
ATOM 10606 N N . GLY D 1 348 ? 6.901 5.007 12.584 1.00 108.96 1398 GLY D N 1
ATOM 10607 C CA . GLY D 1 348 ? 6.555 3.832 13.353 1.00 108.33 1398 GLY D CA 1
ATOM 10608 C C . GLY D 1 348 ? 7.733 2.875 13.370 1.00 108.97 1398 GLY D C 1
ATOM 10609 O O . GLY D 1 348 ? 7.710 1.844 14.042 1.00 108.78 1398 GLY D O 1
ATOM 10610 N N . LEU D 1 349 ? 8.775 3.220 12.620 1.00 109.93 1399 LEU D N 1
ATOM 10611 C CA . LEU D 1 349 ? 9.972 2.393 12.557 1.00 109.96 1399 LEU D CA 1
ATOM 10612 C C . LEU D 1 349 ? 10.689 2.420 13.896 1.00 109.70 1399 LEU D C 1
ATOM 10613 O O . LEU D 1 349 ? 10.890 3.482 14.486 1.00 109.66 1399 LEU D O 1
ATOM 10618 N N . LYS D 1 350 ? 11.068 1.244 14.373 1.00 109.19 1400 LYS D N 1
ATOM 10619 C CA . LYS D 1 350 ? 11.786 1.128 15.632 1.00 109.70 1400 LYS D CA 1
ATOM 10620 C C . LYS D 1 350 ? 12.906 0.118 15.395 1.00 108.98 1400 LYS D C 1
ATOM 10621 O O . LYS D 1 350 ? 12.696 -0.888 14.720 1.00 108.52 1400 LYS D O 1
ATOM 10627 N N . VAL D 1 351 ? 14.093 0.395 15.929 1.00 108.65 1401 VAL D N 1
ATOM 10628 C CA . VAL D 1 351 ? 15.226 -0.507 15.766 1.00 108.12 1401 VAL D CA 1
ATOM 10629 C C . VAL D 1 351 ? 15.150 -1.617 16.784 1.00 109.19 1401 VAL D C 1
ATOM 10630 O O . VAL D 1 351 ? 15.097 -1.359 17.987 1.00 110.02 1401 VAL D O 1
ATOM 10634 N N . ARG D 1 352 ? 15.168 -2.853 16.298 1.00 110.95 1402 ARG D N 1
ATOM 10635 C CA . ARG D 1 352 ? 15.074 -4.007 17.175 1.00 113.89 1402 ARG D CA 1
ATOM 10636 C C . ARG D 1 352 ? 16.414 -4.557 17.612 1.00 113.22 1402 ARG D C 1
ATOM 10637 O O . ARG D 1 352 ? 16.532 -5.088 18.717 1.00 112.86 1402 ARG D O 1
ATOM 10645 N N . TYR D 1 353 ? 17.425 -4.445 16.757 1.00 111.73 1403 TYR D N 1
ATOM 10646 C CA . TYR D 1 353 ? 18.728 -4.977 17.116 1.00 110.99 1403 TYR D CA 1
ATOM 10647 C C . TYR D 1 353 ? 19.772 -4.751 16.045 1.00 110.58 1403 TYR D C 1
ATOM 10648 O O . TYR D 1 353 ? 19.450 -4.563 14.877 1.00 110.86 1403 TYR D O 1
ATOM 10657 N N . LEU D 1 354 ? 21.032 -4.773 16.456 1.00 110.73 1404 LEU D N 1
ATOM 10658 C CA . LEU D 1 354 ? 22.149 -4.623 15.530 1.00 110.56 1404 LEU D CA 1
ATOM 10659 C C . LEU D 1 354 ? 23.289 -5.547 15.974 1.00 110.59 1404 LEU D C 1
ATOM 10660 O O . LEU D 1 354 ? 24.174 -5.156 16.736 1.00 111.14 1404 LEU D O 1
ATOM 10665 N N . LYS D 1 355 ? 23.240 -6.786 15.501 1.00 109.28 1405 LYS D N 1
ATOM 10666 C CA . LYS D 1 355 ? 24.235 -7.782 15.844 1.00 109.76 1405 LYS D CA 1
ATOM 10667 C C . LYS D 1 355 ? 25.569 -7.428 15.214 1.00 109.34 1405 LYS D C 1
ATOM 10668 O O . LYS D 1 355 ? 25.620 -6.983 14.072 1.00 109.68 1405 LYS D O 1
ATOM 10674 N N . VAL D 1 356 ? 26.643 -7.624 15.974 1.00 109.38 1406 VAL D N 1
ATOM 10675 C CA . VAL D 1 356 ? 28.005 -7.350 15.519 1.00 108.46 1406 VAL D CA 1
ATOM 10676 C C . VAL D 1 356 ? 28.879 -8.558 15.825 1.00 108.50 1406 VAL D C 1
ATOM 10677 O O . VAL D 1 356 ? 28.894 -9.049 16.957 1.00 108.46 1406 VAL D O 1
ATOM 10681 N N . PHE D 1 357 ? 29.607 -9.036 14.820 1.00 108.65 1407 PHE D N 1
ATOM 10682 C CA . PHE D 1 357 ? 30.473 -10.195 15.011 1.00 110.19 1407 PHE D CA 1
ATOM 10683 C C . PHE D 1 357 ? 31.778 -10.099 14.238 1.00 111.28 1407 PHE D C 1
ATOM 10684 O O . PHE D 1 357 ? 31.774 -9.921 13.025 1.00 110.95 1407 PHE D O 1
ATOM 10692 N N . GLU D 1 358 ? 32.890 -10.197 14.960 1.00 112.99 1408 GLU D N 1
ATOM 10693 C CA . GLU D 1 358 ? 34.214 -10.173 14.353 1.00 114.68 1408 GLU D CA 1
ATOM 10694 C C . GLU D 1 358 ? 34.784 -11.583 14.363 1.00 115.66 1408 GLU D C 1
ATOM 10695 O O . GLU D 1 358 ? 34.942 -12.190 15.423 1.00 117.42 1408 GLU D O 1
ATOM 10701 N N . PRO D 1 359 ? 35.084 -12.106 13.180 1.00 116.42 1409 PRO D N 1
ATOM 10702 C CA . PRO D 1 359 ? 35.522 -13.501 13.057 1.00 117.52 1409 PRO D CA 1
ATOM 10703 C C . PRO D 1 359 ? 37.006 -13.650 13.355 1.00 117.99 1409 PRO D C 1
ATOM 10704 O O . PRO D 1 359 ? 37.437 -14.651 13.927 1.00 118.08 1409 PRO D O 1
ATOM 10708 N N . LYS D 1 360 ? 37.773 -12.643 12.961 1.00 118.85 1410 LYS D N 1
ATOM 10709 C CA . LYS D 1 360 ? 39.213 -12.624 13.178 1.00 119.50 1410 LYS D CA 1
ATOM 10710 C C . LYS D 1 360 ? 39.502 -12.318 14.637 1.00 119.56 1410 LYS D C 1
ATOM 10711 O O . LYS D 1 360 ? 40.074 -13.141 15.351 1.00 120.69 1410 LYS D O 1
ATOM 10717 N N . LEU D 1 361 ? 39.097 -11.133 15.081 1.00 118.92 1411 LEU D N 1
ATOM 10718 C CA . LEU D 1 361 ? 39.243 -10.780 16.494 1.00 118.32 1411 LEU D CA 1
ATOM 10719 C C . LEU D 1 361 ? 38.177 -11.515 17.299 1.00 120.28 1411 LEU D C 1
ATOM 10720 O O . LEU D 1 361 ? 37.206 -12.004 16.721 1.00 121.82 1411 LEU D O 1
ATOM 10725 N N . ASN D 1 362 ? 38.301 -11.515 18.622 1.00 122.16 1412 ASN D N 1
ATOM 10726 C CA . ASN D 1 362 ? 37.395 -12.279 19.483 1.00 123.99 1412 ASN D CA 1
ATOM 10727 C C . ASN D 1 362 ? 35.985 -11.726 19.775 1.00 123.09 1412 ASN D C 1
ATOM 10728 O O . ASN D 1 362 ? 35.075 -12.505 20.058 1.00 123.02 1412 ASN D O 1
ATOM 10733 N N . TYR D 1 363 ? 35.793 -10.408 19.730 1.00 120.63 1413 TYR D N 1
ATOM 10734 C CA . TYR D 1 363 ? 34.539 -9.830 20.203 1.00 118.28 1413 TYR D CA 1
ATOM 10735 C C . TYR D 1 363 ? 33.243 -10.177 19.478 1.00 118.94 1413 TYR D C 1
ATOM 10736 O O . TYR D 1 363 ? 33.200 -10.367 18.257 1.00 119.06 1413 TYR D O 1
ATOM 10745 N N . SER D 1 364 ? 32.195 -10.259 20.292 1.00 120.07 1414 SER D N 1
ATOM 10746 C CA . SER D 1 364 ? 30.832 -10.545 19.879 1.00 120.58 1414 SER D CA 1
ATOM 10747 C C . SER D 1 364 ? 30.019 -9.397 20.460 1.00 121.02 1414 SER D C 1
ATOM 10748 O O . SER D 1 364 ? 30.564 -8.515 21.133 1.00 120.70 1414 SER D O 1
ATOM 10751 N N . ASP D 1 365 ? 28.719 -9.407 20.209 1.00 122.41 1415 ASP D N 1
ATOM 10752 C CA . ASP D 1 365 ? 27.848 -8.358 20.728 1.00 124.66 1415 ASP D CA 1
ATOM 10753 C C . ASP D 1 365 ? 28.214 -7.973 22.161 1.00 124.12 1415 ASP D C 1
ATOM 10754 O O . ASP D 1 365 ? 28.433 -6.801 22.464 1.00 123.53 1415 ASP D O 1
ATOM 10759 N N . HIS D 1 366 ? 28.279 -8.973 23.032 1.00 123.23 1416 HIS D N 1
ATOM 10760 C CA . HIS D 1 366 ? 28.573 -8.764 24.437 1.00 122.47 1416 HIS D CA 1
ATOM 10761 C C . HIS D 1 366 ? 29.670 -7.761 24.691 1.00 120.90 1416 HIS D C 1
ATOM 10762 O O . HIS D 1 366 ? 29.687 -7.100 25.725 1.00 121.34 1416 HIS D O 1
ATOM 10769 N N . ASP D 1 367 ? 30.563 -7.612 23.725 1.00 118.87 1417 ASP D N 1
ATOM 10770 C CA . ASP D 1 367 ? 31.676 -6.687 23.867 1.00 116.44 1417 ASP D CA 1
ATOM 10771 C C . ASP D 1 367 ? 31.431 -5.298 23.255 1.00 115.41 1417 ASP D C 1
ATOM 10772 O O . ASP D 1 367 ? 32.216 -4.364 23.463 1.00 115.50 1417 ASP D O 1
ATOM 10777 N N . VAL D 1 368 ? 30.332 -5.154 22.525 1.00 112.92 1418 VAL D N 1
ATOM 10778 C CA . VAL D 1 368 ? 30.025 -3.890 21.873 1.00 110.53 1418 VAL D CA 1
ATOM 10779 C C . VAL D 1 368 ? 28.984 -3.036 22.596 1.00 109.80 1418 VAL D C 1
ATOM 10780 O O . VAL D 1 368 ? 27.977 -3.542 23.101 1.00 109.73 1418 VAL D O 1
ATOM 10784 N N . ILE D 1 369 ? 29.248 -1.732 22.638 1.00 109.07 1419 ILE D N 1
ATOM 10785 C CA . ILE D 1 369 ? 28.358 -0.755 23.269 1.00 107.84 1419 ILE D CA 1
ATOM 10786 C C . ILE D 1 369 ? 27.521 -0.133 22.175 1.00 108.21 1419 ILE D C 1
ATOM 10787 O O . ILE D 1 369 ? 28.057 0.531 21.292 1.00 108.86 1419 ILE D O 1
ATOM 10792 N N . LYS D 1 370 ? 26.210 -0.316 22.238 1.00 107.17 1420 LYS D N 1
ATOM 10793 C CA . LYS D 1 370 ? 25.349 0.216 21.193 1.00 106.33 1420 LYS D CA 1
ATOM 10794 C C . LYS D 1 370 ? 24.453 1.366 21.628 1.00 105.83 1420 LYS D C 1
ATOM 10795 O O . LYS D 1 370 ? 23.712 1.238 22.595 1.00 106.71 1420 LYS D O 1
ATOM 10801 N N . TRP D 1 371 ? 24.517 2.480 20.900 1.00 104.38 1421 TRP D N 1
ATOM 10802 C CA . TRP D 1 371 ? 23.707 3.663 21.197 1.00 103.75 1421 TRP D CA 1
ATOM 10803 C C . TRP D 1 371 ? 22.735 4.027 20.065 1.00 103.13 1421 TRP D C 1
ATOM 10804 O O . TRP D 1 371 ? 23.145 4.156 18.914 1.00 104.91 1421 TRP D O 1
ATOM 10815 N N . VAL D 1 372 ? 21.461 4.222 20.393 1.00 101.68 1422 VAL D N 1
ATOM 10816 C CA . VAL D 1 372 ? 20.456 4.568 19.392 1.00 99.21 1422 VAL D CA 1
ATOM 10817 C C . VAL D 1 372 ? 19.885 5.933 19.701 1.00 99.33 1422 VAL D C 1
ATOM 10818 O O . VAL D 1 372 ? 20.165 6.494 20.751 1.00 101.01 1422 VAL D O 1
ATOM 10822 N N . ARG D 1 373 ? 19.080 6.465 18.793 1.00 100.28 1423 ARG D N 1
ATOM 10823 C CA . ARG D 1 373 ? 18.464 7.770 18.990 1.00 101.80 1423 ARG D CA 1
ATOM 10824 C C . ARG D 1 373 ? 17.556 8.132 17.827 1.00 102.47 1423 ARG D C 1
ATOM 10825 O O . ARG D 1 373 ? 18.003 8.191 16.686 1.00 104.37 1423 ARG D O 1
ATOM 10833 N N . TYR D 1 374 ? 16.284 8.378 18.101 1.00 101.73 1424 TYR D N 1
ATOM 10834 C CA . TYR D 1 374 ? 15.380 8.746 17.034 1.00 101.28 1424 TYR D CA 1
ATOM 10835 C C . TYR D 1 374 ? 15.168 10.254 17.095 1.00 102.35 1424 TYR D C 1
ATOM 10836 O O . TYR D 1 374 ? 14.947 10.808 18.169 1.00 104.02 1424 TYR D O 1
ATOM 10845 N N . ILE D 1 375 ? 15.265 10.920 15.948 1.00 102.83 1425 ILE D N 1
ATOM 10846 C CA . ILE D 1 375 ? 15.076 12.363 15.882 1.00 103.73 1425 ILE D CA 1
ATOM 10847 C C . ILE D 1 375 ? 14.144 12.741 14.740 1.00 105.59 1425 ILE D C 1
ATOM 10848 O O . ILE D 1 375 ? 14.602 13.072 13.643 1.00 106.89 1425 ILE D O 1
ATOM 10853 N N . GLY D 1 376 ? 12.837 12.678 15.008 1.00 107.31 1426 GLY D N 1
ATOM 10854 C CA . GLY D 1 376 ? 11.835 13.012 14.011 1.00 108.77 1426 GLY D CA 1
ATOM 10855 C C . GLY D 1 376 ? 11.566 14.504 13.988 1.00 110.43 1426 GLY D C 1
ATOM 10856 O O . GLY D 1 376 ? 11.076 15.062 14.969 1.00 110.68 1426 GLY D O 1
ATOM 10857 N N . ARG D 1 377 ? 11.898 15.150 12.870 1.00 112.26 1427 ARG D N 1
ATOM 10858 C CA . ARG D 1 377 ? 11.703 16.589 12.694 1.00 114.48 1427 ARG D CA 1
ATOM 10859 C C . ARG D 1 377 ? 10.467 16.808 11.818 1.00 114.35 1427 ARG D C 1
ATOM 10860 O O . ARG D 1 377 ? 9.826 15.848 11.382 1.00 114.02 1427 ARG D O 1
ATOM 10868 N N . SER D 1 378 ? 10.122 18.064 11.560 1.00 115.33 1428 SER D N 1
ATOM 10869 C CA . SER D 1 378 ? 8.953 18.349 10.733 1.00 115.50 1428 SER D CA 1
ATOM 10870 C C . SER D 1 378 ? 9.310 19.215 9.548 1.00 116.39 1428 SER D C 1
ATOM 10871 O O . SER D 1 378 ? 10.093 20.162 9.668 1.00 115.80 1428 SER D O 1
ATOM 10874 N N . GLY D 1 379 ? 8.721 18.887 8.405 1.00 115.85 1429 GLY D N 1
ATOM 10875 C CA . GLY D 1 379 ? 8.965 19.660 7.204 1.00 117.05 1429 GLY D CA 1
ATOM 10876 C C . GLY D 1 379 ? 7.724 20.465 6.852 1.00 117.53 1429 GLY D C 1
ATOM 10877 O O . GLY D 1 379 ? 7.366 21.422 7.546 1.00 117.69 1429 GLY D O 1
ATOM 10878 N N . ILE D 1 380 ? 7.062 20.072 5.770 1.00 117.43 1430 ILE D N 1
ATOM 10879 C CA . ILE D 1 380 ? 5.846 20.733 5.309 1.00 118.61 1430 ILE D CA 1
ATOM 10880 C C . ILE D 1 380 ? 4.683 20.203 6.145 1.00 117.60 1430 ILE D C 1
ATOM 10881 O O . ILE D 1 380 ? 3.964 19.300 5.698 1.00 117.80 1430 ILE D O 1
ATOM 10886 N N . TYR D 1 381 ? 4.508 20.751 7.351 1.00 116.33 1431 TYR D N 1
ATOM 10887 C CA . TYR D 1 381 ? 3.424 20.336 8.253 1.00 114.79 1431 TYR D CA 1
ATOM 10888 C C . TYR D 1 381 ? 2.469 21.499 8.356 1.00 115.30 1431 TYR D C 1
ATOM 10889 O O . TYR D 1 381 ? 2.672 22.400 9.174 1.00 115.08 1431 TYR D O 1
ATOM 10898 N N . GLU D 1 382 ? 1.426 21.470 7.532 1.00 116.79 1432 GLU D N 1
ATOM 10899 C CA . GLU D 1 382 ? 0.443 22.548 7.505 1.00 117.94 1432 GLU D CA 1
ATOM 10900 C C . GLU D 1 382 ? -1.009 22.082 7.594 1.00 118.60 1432 GLU D C 1
ATOM 10901 O O . GLU D 1 382 ? -1.387 21.044 7.043 1.00 117.88 1432 GLU D O 1
ATOM 10907 N N . THR D 1 383 ? -1.824 22.860 8.288 1.00 118.75 1433 THR D N 1
ATOM 10908 C CA . THR D 1 383 ? -3.226 22.524 8.409 1.00 120.18 1433 THR D CA 1
ATOM 10909 C C . THR D 1 383 ? -4.046 23.607 7.744 1.00 120.49 1433 THR D C 1
ATOM 10910 O O . THR D 1 383 ? -3.861 24.798 8.012 1.00 119.68 1433 THR D O 1
ATOM 10914 N N . ARG D 1 384 ? -4.942 23.182 6.860 1.00 123.74 1434 ARG D N 1
ATOM 10915 C CA . ARG D 1 384 ? -5.814 24.101 6.136 1.00 126.33 1434 ARG D CA 1
ATOM 10916 C C . ARG D 1 384 ? -6.565 24.949 7.138 1.00 128.01 1434 ARG D C 1
ATOM 10917 O O . ARG D 1 384 ? -7.271 24.413 8.001 1.00 128.97 1434 ARG D O 1
ATOM 10925 N N . CYS D 1 385 ? -6.407 26.266 7.022 1.00 129.94 1435 CYS D N 1
ATOM 10926 C CA . CYS D 1 385 ? -7.084 27.200 7.917 1.00 130.68 1435 CYS D CA 1
ATOM 10927 C C . CYS D 1 385 ? -8.598 26.984 7.802 1.00 131.70 1435 CYS D C 1
ATOM 10928 O O . CYS D 1 385 ? -9.337 27.972 7.613 1.00 133.48 1435 CYS D O 1
ATOM 10931 N N . MET E 1 7 ? 73.827 -12.674 -66.253 1.00 133.77 421 MET E N 1
ATOM 10932 C CA . MET E 1 7 ? 74.548 -12.413 -64.955 1.00 134.70 421 MET E CA 1
ATOM 10933 C C . MET E 1 7 ? 73.530 -12.043 -63.867 1.00 135.76 421 MET E C 1
ATOM 10934 O O . MET E 1 7 ? 72.331 -11.949 -64.157 1.00 135.70 421 MET E O 1
ATOM 10939 N N . ASP E 1 8 ? 73.994 -11.852 -62.627 1.00 135.68 422 ASP E N 1
ATOM 10940 C CA . ASP E 1 8 ? 73.101 -11.491 -61.509 1.00 136.58 422 ASP E CA 1
ATOM 10941 C C . ASP E 1 8 ? 72.860 -9.976 -61.455 1.00 134.89 422 ASP E C 1
ATOM 10942 O O . ASP E 1 8 ? 73.723 -9.191 -61.878 1.00 134.45 422 ASP E O 1
ATOM 10947 N N . MET E 1 9 ? 71.695 -9.576 -60.925 1.00 132.30 423 MET E N 1
ATOM 10948 C CA . MET E 1 9 ? 71.339 -8.153 -60.797 1.00 129.52 423 MET E CA 1
ATOM 10949 C C . MET E 1 9 ? 72.409 -7.391 -59.993 1.00 128.12 423 MET E C 1
ATOM 10950 O O . MET E 1 9 ? 72.903 -6.342 -60.431 1.00 127.46 423 MET E O 1
ATOM 10955 N N . ALA E 1 10 ? 72.743 -7.925 -58.814 1.00 126.26 424 ALA E N 1
ATOM 10956 C CA . ALA E 1 10 ? 73.734 -7.320 -57.934 1.00 124.48 424 ALA E CA 1
ATOM 10957 C C . ALA E 1 10 ? 75.017 -6.961 -58.678 1.00 124.04 424 ALA E C 1
ATOM 10958 O O . ALA E 1 10 ? 75.513 -5.842 -58.575 1.00 123.50 424 ALA E O 1
ATOM 10960 N N . SER E 1 11 ? 75.545 -7.905 -59.439 1.00 123.10 425 SER E N 1
ATOM 10961 C CA . SER E 1 11 ? 76.774 -7.666 -60.172 1.00 122.80 425 SER E CA 1
ATOM 10962 C C . SER E 1 11 ? 76.597 -6.575 -61.225 1.00 122.81 425 SER E C 1
ATOM 10963 O O . SER E 1 11 ? 77.488 -5.738 -61.429 1.00 121.58 425 SER E O 1
ATOM 10966 N N . VAL E 1 12 ? 75.442 -6.582 -61.886 1.00 121.94 426 VAL E N 1
ATOM 10967 C CA . VAL E 1 12 ? 75.161 -5.596 -62.931 1.00 122.09 426 VAL E CA 1
ATOM 10968 C C . VAL E 1 12 ? 75.294 -4.165 -62.395 1.00 120.35 426 VAL E C 1
ATOM 10969 O O . VAL E 1 12 ? 76.033 -3.342 -62.945 1.00 118.45 426 VAL E O 1
ATOM 10973 N N . THR E 1 13 ? 74.561 -3.881 -61.321 1.00 116.91 427 THR E N 1
ATOM 10974 C CA . THR E 1 13 ? 74.583 -2.565 -60.716 1.00 113.52 427 THR E CA 1
ATOM 10975 C C . THR E 1 13 ? 76.016 -2.240 -60.333 1.00 113.31 427 THR E C 1
ATOM 10976 O O . THR E 1 13 ? 76.514 -1.155 -60.616 1.00 113.16 427 THR E O 1
ATOM 10980 N N . LYS E 1 14 ? 76.678 -3.207 -59.709 1.00 114.05 428 LYS E N 1
ATOM 10981 C CA . LYS E 1 14 ? 78.062 -3.063 -59.268 1.00 114.85 428 LYS E CA 1
ATOM 10982 C C . LYS E 1 14 ? 78.933 -2.585 -60.419 1.00 114.74 428 LYS E C 1
ATOM 10983 O O . LYS E 1 14 ? 80.023 -2.054 -60.211 1.00 114.38 428 LYS E O 1
ATOM 10989 N N . ALA E 1 15 ? 78.442 -2.782 -61.636 1.00 114.53 429 ALA E N 1
ATOM 10990 C CA . ALA E 1 15 ? 79.167 -2.369 -62.829 1.00 116.27 429 ALA E CA 1
ATOM 10991 C C . ALA E 1 15 ? 79.138 -0.849 -62.968 1.00 116.63 429 ALA E C 1
ATOM 10992 O O . ALA E 1 15 ? 80.174 -0.210 -63.182 1.00 116.86 429 ALA E O 1
ATOM 10994 N N . MET E 1 16 ? 77.941 -0.279 -62.858 1.00 116.78 430 MET E N 1
ATOM 10995 C CA . MET E 1 16 ? 77.763 1.166 -62.959 1.00 116.93 430 MET E CA 1
ATOM 10996 C C . MET E 1 16 ? 78.579 1.785 -61.839 1.00 117.89 430 MET E C 1
ATOM 10997 O O . MET E 1 16 ? 79.126 2.879 -61.983 1.00 118.38 430 MET E O 1
ATOM 11002 N N . ALA E 1 17 ? 78.639 1.057 -60.723 1.00 119.19 431 ALA E N 1
ATOM 11003 C CA . ALA E 1 17 ? 79.361 1.464 -59.523 1.00 120.65 431 ALA E CA 1
ATOM 11004 C C . ALA E 1 17 ? 80.770 1.995 -59.798 1.00 121.82 431 ALA E C 1
ATOM 11005 O O . ALA E 1 17 ? 81.096 3.109 -59.384 1.00 121.50 431 ALA E O 1
ATOM 11007 N N . ALA E 1 18 ? 81.605 1.203 -60.476 1.00 123.20 432 ALA E N 1
ATOM 11008 C CA . ALA E 1 18 ? 82.971 1.629 -60.801 1.00 125.33 432 ALA E CA 1
ATOM 11009 C C . ALA E 1 18 ? 82.901 3.082 -61.273 1.00 127.40 432 ALA E C 1
ATOM 11010 O O . ALA E 1 18 ? 82.172 3.395 -62.217 1.00 126.76 432 ALA E O 1
ATOM 11012 N N . PRO E 1 19 ? 83.658 3.988 -60.620 1.00 128.25 433 PRO E N 1
ATOM 11013 C CA . PRO E 1 19 ? 83.680 5.419 -60.967 1.00 129.73 433 PRO E CA 1
ATOM 11014 C C . PRO E 1 19 ? 84.066 5.694 -62.415 1.00 129.97 433 PRO E C 1
ATOM 11015 O O . PRO E 1 19 ? 83.838 6.791 -62.932 1.00 129.84 433 PRO E O 1
ATOM 11019 N N . GLU E 1 20 ? 84.645 4.683 -63.058 1.00 131.21 434 GLU E N 1
ATOM 11020 C CA . GLU E 1 20 ? 85.070 4.779 -64.453 1.00 132.37 434 GLU E CA 1
ATOM 11021 C C . GLU E 1 20 ? 83.958 4.355 -65.431 1.00 131.28 434 GLU E C 1
ATOM 11022 O O . GLU E 1 20 ? 83.951 4.777 -66.595 1.00 129.53 434 GLU E O 1
ATOM 11028 N N . SER E 1 21 ? 83.026 3.529 -64.952 1.00 129.24 435 SER E N 1
ATOM 11029 C CA . SER E 1 21 ? 81.896 3.067 -65.760 1.00 128.39 435 SER E CA 1
ATOM 11030 C C . SER E 1 21 ? 81.197 4.238 -66.471 1.00 128.75 435 SER E C 1
ATOM 11031 O O . SER E 1 21 ? 81.429 5.413 -66.150 1.00 127.72 435 SER E O 1
ATOM 11034 N N . GLY E 1 22 ? 80.344 3.906 -67.439 1.00 129.06 436 GLY E N 1
ATOM 11035 C CA . GLY E 1 22 ? 79.632 4.923 -68.199 1.00 128.09 436 GLY E CA 1
ATOM 11036 C C . GLY E 1 22 ? 78.741 5.850 -67.388 1.00 126.96 436 GLY E C 1
ATOM 11037 O O . GLY E 1 22 ? 78.894 7.083 -67.460 1.00 127.03 436 GLY E O 1
ATOM 11038 N N . LEU E 1 23 ? 77.827 5.256 -66.611 1.00 126.22 437 LEU E N 1
ATOM 11039 C CA . LEU E 1 23 ? 76.865 6.000 -65.788 1.00 125.40 437 LEU E CA 1
ATOM 11040 C C . LEU E 1 23 ? 77.417 7.194 -65.024 1.00 124.85 437 LEU E C 1
ATOM 11041 O O . LEU E 1 23 ? 78.324 7.033 -64.204 1.00 125.40 437 LEU E O 1
ATOM 11046 N N . GLU E 1 24 ? 76.859 8.380 -65.286 1.00 123.47 438 GLU E N 1
ATOM 11047 C CA . GLU E 1 24 ? 77.296 9.582 -64.586 1.00 122.77 438 GLU E CA 1
ATOM 11048 C C . GLU E 1 24 ? 76.608 9.626 -63.221 1.00 122.23 438 GLU E C 1
ATOM 11049 O O . GLU E 1 24 ? 75.378 9.507 -63.133 1.00 123.31 438 GLU E O 1
ATOM 11055 N N . VAL E 1 25 ? 77.399 9.805 -62.165 1.00 119.66 439 VAL E N 1
ATOM 11056 C CA . VAL E 1 25 ? 76.878 9.854 -60.803 1.00 117.79 439 VAL E CA 1
ATOM 11057 C C . VAL E 1 25 ? 77.534 10.987 -60.023 1.00 117.15 439 VAL E C 1
ATOM 11058 O O . VAL E 1 25 ? 78.718 10.907 -59.696 1.00 117.79 439 VAL E O 1
ATOM 11062 N N . ARG E 1 26 ? 76.772 12.039 -59.730 1.00 117.45 440 ARG E N 1
ATOM 11063 C CA . ARG E 1 26 ? 77.312 13.166 -58.976 1.00 118.37 440 ARG E CA 1
ATOM 11064 C C . ARG E 1 26 ? 76.333 13.707 -57.945 1.00 117.68 440 ARG E C 1
ATOM 11065 O O . ARG E 1 26 ? 75.167 13.303 -57.901 1.00 117.14 440 ARG E O 1
ATOM 11073 N N . ASP E 1 27 ? 76.825 14.617 -57.109 1.00 117.21 441 ASP E N 1
ATOM 11074 C CA . ASP E 1 27 ? 75.999 15.239 -56.082 1.00 116.30 441 ASP E CA 1
ATOM 11075 C C . ASP E 1 27 ? 75.056 16.234 -56.752 1.00 115.79 441 ASP E C 1
ATOM 11076 O O . ASP E 1 27 ? 75.498 17.193 -57.389 1.00 115.61 441 ASP E O 1
ATOM 11081 N N . ARG E 1 28 ? 73.757 16.001 -56.613 1.00 114.80 442 ARG E N 1
ATOM 11082 C CA . ARG E 1 28 ? 72.772 16.891 -57.204 1.00 113.81 442 ARG E CA 1
ATOM 11083 C C . ARG E 1 28 ? 72.101 17.675 -56.083 1.00 112.68 442 ARG E C 1
ATOM 11084 O O . ARG E 1 28 ? 72.057 17.221 -54.944 1.00 112.25 442 ARG E O 1
ATOM 11092 N N . MET E 1 29 ? 71.555 18.838 -56.407 1.00 111.15 443 MET E N 1
ATOM 11093 C CA . MET E 1 29 ? 70.920 19.675 -55.397 1.00 110.87 443 MET E CA 1
ATOM 11094 C C . MET E 1 29 ? 69.434 19.929 -55.702 1.00 109.25 443 MET E C 1
ATOM 11095 O O . MET E 1 29 ? 69.101 20.585 -56.691 1.00 108.13 443 MET E O 1
ATOM 11100 N N . TRP E 1 30 ? 68.554 19.412 -54.842 1.00 107.98 444 TRP E N 1
ATOM 11101 C CA . TRP E 1 30 ? 67.107 19.561 -55.000 1.00 106.69 444 TRP E CA 1
ATOM 11102 C C . TRP E 1 30 ? 66.560 20.390 -53.853 1.00 107.11 444 TRP E C 1
ATOM 11103 O O . TRP E 1 30 ? 66.758 20.059 -52.690 1.00 106.30 444 TRP E O 1
ATOM 11114 N N . LEU E 1 31 ? 65.856 21.464 -54.181 1.00 108.84 445 LEU E N 1
ATOM 11115 C CA . LEU E 1 31 ? 65.327 22.341 -53.155 1.00 110.93 445 LEU E CA 1
ATOM 11116 C C . LEU E 1 31 ? 66.522 22.823 -52.340 1.00 112.95 445 LEU E C 1
ATOM 11117 O O . LEU E 1 31 ? 67.544 23.207 -52.904 1.00 112.09 445 LEU E O 1
ATOM 11122 N N . LYS E 1 32 ? 66.406 22.807 -51.019 1.00 116.49 446 LYS E N 1
ATOM 11123 C CA . LYS E 1 32 ? 67.513 23.243 -50.178 1.00 119.20 446 LYS E CA 1
ATOM 11124 C C . LYS E 1 32 ? 68.534 22.112 -50.092 1.00 118.80 446 LYS E C 1
ATOM 11125 O O . LYS E 1 32 ? 69.740 22.338 -50.179 1.00 118.52 446 LYS E O 1
ATOM 11131 N N . ILE E 1 33 ? 68.030 20.890 -49.945 1.00 117.76 447 ILE E N 1
ATOM 11132 C CA . ILE E 1 33 ? 68.871 19.705 -49.816 1.00 115.95 447 ILE E CA 1
ATOM 11133 C C . ILE E 1 33 ? 69.888 19.543 -50.949 1.00 114.75 447 ILE E C 1
ATOM 11134 O O . ILE E 1 33 ? 69.874 20.289 -51.933 1.00 113.93 447 ILE E O 1
ATOM 11139 N N . THR E 1 34 ? 70.776 18.567 -50.778 1.00 113.15 448 THR E N 1
ATOM 11140 C CA . THR E 1 34 ? 71.821 18.264 -51.748 1.00 111.74 448 THR E CA 1
ATOM 11141 C C . THR E 1 34 ? 72.046 16.755 -51.736 1.00 110.91 448 THR E C 1
ATOM 11142 O O . THR E 1 34 ? 72.775 16.246 -50.892 1.00 109.91 448 THR E O 1
ATOM 11146 N N . ILE E 1 35 ? 71.421 16.045 -52.675 1.00 110.16 449 ILE E N 1
ATOM 11147 C CA . ILE E 1 35 ? 71.539 14.587 -52.750 1.00 108.99 449 ILE E CA 1
ATOM 11148 C C . ILE E 1 35 ? 72.934 14.131 -53.162 1.00 109.16 449 ILE E C 1
ATOM 11149 O O . ILE E 1 35 ? 73.446 14.527 -54.212 1.00 109.10 449 ILE E O 1
ATOM 11154 N N . PRO E 1 36 ? 73.544 13.250 -52.357 1.00 109.70 450 PRO E N 1
ATOM 11155 C CA . PRO E 1 36 ? 74.881 12.698 -52.558 1.00 110.82 450 PRO E CA 1
ATOM 11156 C C . PRO E 1 36 ? 74.923 11.581 -53.578 1.00 111.94 450 PRO E C 1
ATOM 11157 O O . PRO E 1 36 ? 74.087 10.684 -53.555 1.00 111.72 450 PRO E O 1
ATOM 11161 N N . ASN E 1 37 ? 75.916 11.635 -54.458 1.00 114.29 451 ASN E N 1
ATOM 11162 C CA . ASN E 1 37 ? 76.101 10.625 -55.487 1.00 116.02 451 ASN E CA 1
ATOM 11163 C C . ASN E 1 37 ? 74.777 10.085 -56.013 1.00 116.60 451 ASN E C 1
ATOM 11164 O O . ASN E 1 37 ? 74.365 8.958 -55.713 1.00 116.24 451 ASN E O 1
ATOM 11169 N N . ALA E 1 38 ? 74.119 10.918 -56.806 1.00 117.90 452 ALA E N 1
ATOM 11170 C CA . ALA E 1 38 ? 72.840 10.580 -57.405 1.00 118.05 452 ALA E CA 1
ATOM 11171 C C . ALA E 1 38 ? 72.930 10.667 -58.928 1.00 118.69 452 ALA E C 1
ATOM 11172 O O . ALA E 1 38 ? 73.726 11.437 -59.483 1.00 118.51 452 ALA E O 1
ATOM 11174 N N . PHE E 1 39 ? 72.092 9.886 -59.596 1.00 118.11 453 PHE E N 1
ATOM 11175 C CA . PHE E 1 39 ? 72.072 9.844 -61.052 1.00 117.61 453 PHE E CA 1
ATOM 11176 C C . PHE E 1 39 ? 70.638 9.905 -61.557 1.00 118.66 453 PHE E C 1
ATOM 11177 O O . PHE E 1 39 ? 69.702 9.573 -60.828 1.00 119.38 453 PHE E O 1
ATOM 11185 N N . LEU E 1 40 ? 70.464 10.324 -62.806 1.00 119.58 454 LEU E N 1
ATOM 11186 C CA . LEU E 1 40 ? 69.125 10.417 -63.388 1.00 120.74 454 LEU E CA 1
ATOM 11187 C C . LEU E 1 40 ? 68.591 9.043 -63.815 1.00 121.08 454 LEU E C 1
ATOM 11188 O O . LEU E 1 40 ? 69.330 8.212 -64.348 1.00 121.58 454 LEU E O 1
ATOM 11193 N N . GLY E 1 41 ? 67.301 8.815 -63.575 1.00 121.50 455 GLY E N 1
ATOM 11194 C CA . GLY E 1 41 ? 66.674 7.548 -63.921 1.00 120.84 455 GLY E CA 1
ATOM 11195 C C . GLY E 1 41 ? 66.735 7.196 -65.395 1.00 120.39 455 GLY E C 1
ATOM 11196 O O . GLY E 1 41 ? 66.402 6.076 -65.789 1.00 120.71 455 GLY E O 1
ATOM 11197 N N . SER E 1 42 ? 67.153 8.161 -66.209 1.00 120.17 456 SER E N 1
ATOM 11198 C CA . SER E 1 42 ? 67.273 7.967 -67.650 1.00 119.02 456 SER E CA 1
ATOM 11199 C C . SER E 1 42 ? 68.621 7.340 -67.958 1.00 118.32 456 SER E C 1
ATOM 11200 O O . SER E 1 42 ? 68.693 6.273 -68.568 1.00 118.66 456 SER E O 1
ATOM 11203 N N . ASP E 1 43 ? 69.682 8.016 -67.526 1.00 117.59 457 ASP E N 1
ATOM 11204 C CA . ASP E 1 43 ? 71.049 7.560 -67.739 1.00 117.32 457 ASP E CA 1
ATOM 11205 C C . ASP E 1 43 ? 71.214 6.108 -67.342 1.00 117.06 457 ASP E C 1
ATOM 11206 O O . ASP E 1 43 ? 72.140 5.439 -67.802 1.00 117.11 457 ASP E O 1
ATOM 11211 N N . VAL E 1 44 ? 70.314 5.626 -66.489 1.00 115.81 458 VAL E N 1
ATOM 11212 C CA . VAL E 1 44 ? 70.348 4.239 -66.036 1.00 115.16 458 VAL E CA 1
ATOM 11213 C C . VAL E 1 44 ? 69.869 3.307 -67.151 1.00 115.84 458 VAL E C 1
ATOM 11214 O O . VAL E 1 44 ? 70.464 2.259 -67.402 1.00 114.78 458 VAL E O 1
ATOM 11218 N N . VAL E 1 45 ? 68.786 3.694 -67.816 1.00 117.45 459 VAL E N 1
ATOM 11219 C CA . VAL E 1 45 ? 68.248 2.902 -68.908 1.00 119.08 459 VAL E CA 1
ATOM 11220 C C . VAL E 1 45 ? 69.226 2.975 -70.080 1.00 119.67 459 VAL E C 1
ATOM 11221 O O . VAL E 1 45 ? 69.397 2.002 -70.814 1.00 119.51 459 VAL E O 1
ATOM 11225 N N . ASP E 1 46 ? 69.874 4.128 -70.242 1.00 119.90 460 ASP E N 1
ATOM 11226 C CA . ASP E 1 46 ? 70.859 4.309 -71.309 1.00 119.84 460 ASP E CA 1
ATOM 11227 C C . ASP E 1 46 ? 71.976 3.305 -71.097 1.00 120.84 460 ASP E C 1
ATOM 11228 O O . ASP E 1 46 ? 72.098 2.332 -71.837 1.00 121.24 460 ASP E O 1
ATOM 11233 N N . TRP E 1 47 ? 72.786 3.562 -70.074 1.00 122.40 461 TRP E N 1
ATOM 11234 C CA . TRP E 1 47 ? 73.899 2.693 -69.710 1.00 123.90 461 TRP E CA 1
ATOM 11235 C C . TRP E 1 47 ? 73.465 1.221 -69.553 1.00 125.50 461 TRP E C 1
ATOM 11236 O O . TRP E 1 47 ? 74.281 0.314 -69.740 1.00 125.55 461 TRP E O 1
ATOM 11247 N N . LEU E 1 48 ? 72.213 1.057 -69.128 1.00 126.59 462 LEU E N 1
ATOM 11248 C CA . LEU E 1 48 ? 71.620 -0.238 -68.854 1.00 129.33 462 LEU E CA 1
ATOM 11249 C C . LEU E 1 48 ? 71.488 -0.986 -70.158 1.00 132.41 462 LEU E C 1
ATOM 11250 O O . LEU E 1 48 ? 71.920 -2.133 -70.266 1.00 133.17 462 LEU E O 1
ATOM 11255 N N . TYR E 1 49 ? 70.996 -0.312 -71.193 1.00 134.77 463 TYR E N 1
ATOM 11256 C CA . TYR E 1 49 ? 70.879 -0.926 -72.518 1.00 137.00 463 TYR E CA 1
ATOM 11257 C C . TYR E 1 49 ? 72.168 -0.910 -73.361 1.00 136.77 463 TYR E C 1
ATOM 11258 O O . TYR E 1 49 ? 72.442 -1.858 -74.097 1.00 137.22 463 TYR E O 1
ATOM 11267 N N . HIS E 1 50 ? 72.945 0.166 -73.259 1.00 137.61 464 HIS E N 1
ATOM 11268 C CA . HIS E 1 50 ? 74.123 0.372 -74.093 1.00 137.42 464 HIS E CA 1
ATOM 11269 C C . HIS E 1 50 ? 75.238 -0.616 -73.778 1.00 136.75 464 HIS E C 1
ATOM 11270 O O . HIS E 1 50 ? 75.664 -1.385 -74.640 1.00 137.28 464 HIS E O 1
ATOM 11277 N N . HIS E 1 51 ? 75.711 -0.577 -72.537 1.00 136.15 465 HIS E N 1
ATOM 11278 C CA . HIS E 1 51 ? 76.818 -1.421 -72.108 1.00 136.05 465 HIS E CA 1
ATOM 11279 C C . HIS E 1 51 ? 76.349 -2.800 -71.662 1.00 135.78 465 HIS E C 1
ATOM 11280 O O . HIS E 1 51 ? 77.118 -3.761 -71.693 1.00 136.11 465 HIS E O 1
ATOM 11287 N N . VAL E 1 52 ? 75.090 -2.901 -71.245 1.00 134.58 466 VAL E N 1
ATOM 11288 C CA . VAL E 1 52 ? 74.568 -4.184 -70.777 1.00 134.47 466 VAL E CA 1
ATOM 11289 C C . VAL E 1 52 ? 73.910 -4.911 -71.942 1.00 134.54 466 VAL E C 1
ATOM 11290 O O . VAL E 1 52 ? 72.915 -4.422 -72.513 1.00 134.44 466 VAL E O 1
ATOM 11294 N N . GLU E 1 53 ? 74.462 -6.080 -72.291 1.00 135.51 467 GLU E N 1
ATOM 11295 C CA . GLU E 1 53 ? 73.927 -6.865 -73.404 1.00 136.30 467 GLU E CA 1
ATOM 11296 C C . GLU E 1 53 ? 72.950 -7.956 -72.954 1.00 135.79 467 GLU E C 1
ATOM 11297 O O . GLU E 1 53 ? 73.045 -8.512 -71.836 1.00 135.32 467 GLU E O 1
ATOM 11303 N N . GLY E 1 54 ? 72.010 -8.238 -73.856 1.00 135.75 468 GLY E N 1
ATOM 11304 C CA . GLY E 1 54 ? 70.968 -9.219 -73.610 1.00 134.95 468 GLY E CA 1
ATOM 11305 C C . GLY E 1 54 ? 69.649 -8.468 -73.680 1.00 133.25 468 GLY E C 1
ATOM 11306 O O . GLY E 1 54 ? 68.581 -9.000 -73.329 1.00 131.81 468 GLY E O 1
ATOM 11307 N N . PHE E 1 55 ? 69.748 -7.217 -74.145 1.00 131.20 469 PHE E N 1
ATOM 11308 C CA . PHE E 1 55 ? 68.602 -6.315 -74.273 1.00 130.69 469 PHE E CA 1
ATOM 11309 C C . PHE E 1 55 ? 68.187 -6.086 -75.728 1.00 131.03 469 PHE E C 1
ATOM 11310 O O . PHE E 1 55 ? 68.966 -5.558 -76.530 1.00 130.01 469 PHE E O 1
ATOM 11318 N N . PRO E 1 56 ? 66.944 -6.483 -76.083 1.00 131.42 470 PRO E N 1
ATOM 11319 C CA . PRO E 1 56 ? 66.458 -6.303 -77.457 1.00 131.87 470 PRO E CA 1
ATOM 11320 C C . PRO E 1 56 ? 66.271 -4.812 -77.773 1.00 132.14 470 PRO E C 1
ATOM 11321 O O . PRO E 1 56 ? 66.907 -4.262 -78.681 1.00 132.40 470 PRO E O 1
ATOM 11325 N N . GLU E 1 57 ? 65.411 -4.161 -76.995 1.00 132.96 471 GLU E N 1
ATOM 11326 C CA . GLU E 1 57 ? 65.117 -2.744 -77.180 1.00 133.47 471 GLU E CA 1
ATOM 11327 C C . GLU E 1 57 ? 65.352 -1.952 -75.871 1.00 133.17 471 GLU E C 1
ATOM 11328 O O . GLU E 1 57 ? 65.561 -2.542 -74.792 1.00 132.43 471 GLU E O 1
ATOM 11334 N N . ARG E 1 58 ? 65.331 -0.621 -75.982 1.00 131.78 472 ARG E N 1
ATOM 11335 C CA . ARG E 1 58 ? 65.518 0.270 -74.833 1.00 130.75 472 ARG E CA 1
ATOM 11336 C C . ARG E 1 58 ? 64.276 0.184 -73.924 1.00 130.19 472 ARG E C 1
ATOM 11337 O O . ARG E 1 58 ? 64.257 0.722 -72.811 1.00 129.92 472 ARG E O 1
ATOM 11345 N N . ARG E 1 59 ? 63.245 -0.501 -74.416 1.00 129.52 473 ARG E N 1
ATOM 11346 C CA . ARG E 1 59 ? 61.997 -0.698 -73.677 1.00 128.87 473 ARG E CA 1
ATOM 11347 C C . ARG E 1 59 ? 62.232 -1.858 -72.689 1.00 128.90 473 ARG E C 1
ATOM 11348 O O . ARG E 1 59 ? 61.499 -2.025 -71.709 1.00 128.21 473 ARG E O 1
ATOM 11356 N N . GLU E 1 60 ? 63.266 -2.651 -72.957 1.00 128.25 474 GLU E N 1
ATOM 11357 C CA . GLU E 1 60 ? 63.617 -3.783 -72.105 1.00 129.17 474 GLU E CA 1
ATOM 11358 C C . GLU E 1 60 ? 64.653 -3.373 -71.066 1.00 128.40 474 GLU E C 1
ATOM 11359 O O . GLU E 1 60 ? 64.683 -3.910 -69.943 1.00 127.86 474 GLU E O 1
ATOM 11365 N N . ALA E 1 61 ? 65.506 -2.426 -71.462 1.00 127.81 475 ALA E N 1
ATOM 11366 C CA . ALA E 1 61 ? 66.559 -1.898 -70.593 1.00 127.86 475 ALA E CA 1
ATOM 11367 C C . ALA E 1 61 ? 65.914 -1.101 -69.448 1.00 128.45 475 ALA E C 1
ATOM 11368 O O . ALA E 1 61 ? 66.495 -0.947 -68.361 1.00 128.20 475 ALA E O 1
ATOM 11370 N N . ARG E 1 62 ? 64.707 -0.598 -69.709 1.00 128.52 476 ARG E N 1
ATOM 11371 C CA . ARG E 1 62 ? 63.958 0.170 -68.727 1.00 127.53 476 ARG E CA 1
ATOM 11372 C C . ARG E 1 62 ? 63.163 -0.779 -67.830 1.00 127.29 476 ARG E C 1
ATOM 11373 O O . ARG E 1 62 ? 62.969 -0.506 -66.642 1.00 127.30 476 ARG E O 1
ATOM 11381 N N . LYS E 1 63 ? 62.698 -1.890 -68.402 1.00 127.90 477 LYS E N 1
ATOM 11382 C CA . LYS E 1 63 ? 61.939 -2.854 -67.620 1.00 128.65 477 LYS E CA 1
ATOM 11383 C C . LYS E 1 63 ? 62.858 -3.454 -66.570 1.00 128.42 477 LYS E C 1
ATOM 11384 O O . LYS E 1 63 ? 62.430 -3.770 -65.451 1.00 128.15 477 LYS E O 1
ATOM 11390 N N . TYR E 1 64 ? 64.127 -3.608 -66.944 1.00 126.94 478 TYR E N 1
ATOM 11391 C CA . TYR E 1 64 ? 65.116 -4.146 -66.023 1.00 126.90 478 TYR E CA 1
ATOM 11392 C C . TYR E 1 64 ? 65.389 -3.108 -64.930 1.00 127.98 478 TYR E C 1
ATOM 11393 O O . TYR E 1 64 ? 65.407 -3.436 -63.728 1.00 128.34 478 TYR E O 1
ATOM 11402 N N . ALA E 1 65 ? 65.603 -1.859 -65.350 1.00 126.19 479 ALA E N 1
ATOM 11403 C CA . ALA E 1 65 ? 65.863 -0.779 -64.402 1.00 125.41 479 ALA E CA 1
ATOM 11404 C C . ALA E 1 65 ? 64.749 -0.766 -63.343 1.00 123.46 479 ALA E C 1
ATOM 11405 O O . ALA E 1 65 ? 65.026 -0.650 -62.152 1.00 123.50 479 ALA E O 1
ATOM 11407 N N . SER E 1 66 ? 63.498 -0.916 -63.777 1.00 122.45 480 SER E N 1
ATOM 11408 C CA . SER E 1 66 ? 62.380 -0.934 -62.849 1.00 120.64 480 SER E CA 1
ATOM 11409 C C . SER E 1 66 ? 62.510 -2.128 -61.918 1.00 119.96 480 SER E C 1
ATOM 11410 O O . SER E 1 66 ? 62.001 -2.109 -60.798 1.00 119.28 480 SER E O 1
ATOM 11413 N N . GLY E 1 67 ? 63.187 -3.169 -62.395 1.00 118.76 481 GLY E N 1
ATOM 11414 C CA . GLY E 1 67 ? 63.392 -4.358 -61.586 1.00 118.71 481 GLY E CA 1
ATOM 11415 C C . GLY E 1 67 ? 64.375 -4.081 -60.460 1.00 119.01 481 GLY E C 1
ATOM 11416 O O . GLY E 1 67 ? 64.191 -4.548 -59.326 1.00 119.15 481 GLY E O 1
ATOM 11417 N N . LEU E 1 68 ? 65.424 -3.317 -60.777 1.00 118.08 482 LEU E N 1
ATOM 11418 C CA . LEU E 1 68 ? 66.445 -2.942 -59.797 1.00 118.17 482 LEU E CA 1
ATOM 11419 C C . LEU E 1 68 ? 65.855 -2.052 -58.693 1.00 118.38 482 LEU E C 1
ATOM 11420 O O . LEU E 1 68 ? 66.302 -2.096 -57.545 1.00 118.50 482 LEU E O 1
ATOM 11425 N N . LEU E 1 69 ? 64.850 -1.249 -59.047 1.00 119.50 483 LEU E N 1
ATOM 11426 C CA . LEU E 1 69 ? 64.197 -0.356 -58.091 1.00 118.02 483 LEU E CA 1
ATOM 11427 C C . LEU E 1 69 ? 63.402 -1.174 -57.094 1.00 118.76 483 LEU E C 1
ATOM 11428 O O . LEU E 1 69 ? 63.425 -0.893 -55.903 1.00 119.39 483 LEU E O 1
ATOM 11433 N N . LYS E 1 70 ? 62.687 -2.182 -57.580 1.00 120.03 484 LYS E N 1
ATOM 11434 C CA . LYS E 1 70 ? 61.909 -3.017 -56.682 1.00 120.79 484 LYS E CA 1
ATOM 11435 C C . LYS E 1 70 ? 62.896 -3.919 -55.957 1.00 120.39 484 LYS E C 1
ATOM 11436 O O . LYS E 1 70 ? 62.662 -4.335 -54.818 1.00 119.25 484 LYS E O 1
ATOM 11442 N N . ALA E 1 71 ? 64.012 -4.192 -56.628 1.00 118.99 485 ALA E N 1
ATOM 11443 C CA . ALA E 1 71 ? 65.067 -5.046 -56.088 1.00 120.33 485 ALA E CA 1
ATOM 11444 C C . ALA E 1 71 ? 65.807 -4.400 -54.917 1.00 120.72 485 ALA E C 1
ATOM 11445 O O . ALA E 1 71 ? 66.269 -5.086 -53.994 1.00 120.28 485 ALA E O 1
ATOM 11447 N N . GLY E 1 72 ? 65.928 -3.078 -54.967 1.00 119.84 486 GLY E N 1
ATOM 11448 C CA . GLY E 1 72 ? 66.608 -2.370 -53.904 1.00 119.69 486 GLY E CA 1
ATOM 11449 C C . GLY E 1 72 ? 67.990 -1.916 -54.302 1.00 119.51 486 GLY E C 1
ATOM 11450 O O . GLY E 1 72 ? 68.526 -0.984 -53.715 1.00 120.45 486 GLY E O 1
ATOM 11451 N N . LEU E 1 73 ? 68.572 -2.560 -55.303 1.00 119.29 487 LEU E N 1
ATOM 11452 C CA . LEU E 1 73 ? 69.909 -2.184 -55.745 1.00 118.84 487 LEU E CA 1
ATOM 11453 C C . LEU E 1 73 ? 69.957 -0.692 -56.077 1.00 116.22 487 LEU E C 1
ATOM 11454 O O . LEU E 1 73 ? 71.021 -0.075 -56.091 1.00 117.12 487 LEU E O 1
ATOM 11459 N N . ILE E 1 74 ? 68.790 -0.119 -56.333 1.00 113.23 488 ILE E N 1
ATOM 11460 C CA . ILE E 1 74 ? 68.676 1.297 -56.645 1.00 110.84 488 ILE E CA 1
ATOM 11461 C C . ILE E 1 74 ? 67.504 1.878 -55.863 1.00 110.84 488 ILE E C 1
ATOM 11462 O O . ILE E 1 74 ? 66.370 1.415 -55.990 1.00 110.87 488 ILE E O 1
ATOM 11467 N N . ARG E 1 75 ? 67.778 2.890 -55.048 1.00 109.82 489 ARG E N 1
ATOM 11468 C CA . ARG E 1 75 ? 66.729 3.491 -54.252 1.00 109.59 489 ARG E CA 1
ATOM 11469 C C . ARG E 1 75 ? 66.217 4.806 -54.772 1.00 108.94 489 ARG E C 1
ATOM 11470 O O . ARG E 1 75 ? 66.956 5.614 -55.321 1.00 107.10 489 ARG E O 1
ATOM 11478 N N . HIS E 1 76 ? 64.926 5.003 -54.581 1.00 110.47 490 HIS E N 1
ATOM 11479 C CA . HIS E 1 76 ? 64.271 6.199 -55.041 1.00 113.01 490 HIS E CA 1
ATOM 11480 C C . HIS E 1 76 ? 64.586 7.363 -54.123 1.00 111.95 490 HIS E C 1
ATOM 11481 O O . HIS E 1 76 ? 64.332 7.290 -52.927 1.00 111.86 490 HIS E O 1
ATOM 11488 N N . THR E 1 77 ? 65.133 8.439 -54.687 1.00 111.37 491 THR E N 1
ATOM 11489 C CA . THR E 1 77 ? 65.495 9.625 -53.911 1.00 110.51 491 THR E CA 1
ATOM 11490 C C . THR E 1 77 ? 64.381 10.090 -52.998 1.00 111.47 491 THR E C 1
ATOM 11491 O O . THR E 1 77 ? 64.593 10.292 -51.799 1.00 111.18 491 THR E O 1
ATOM 11495 N N . VAL E 1 78 ? 63.197 10.267 -53.568 1.00 113.13 492 VAL E N 1
ATOM 11496 C CA . VAL E 1 78 ? 62.050 10.714 -52.793 1.00 115.67 492 VAL E CA 1
ATOM 11497 C C . VAL E 1 78 ? 60.942 9.681 -52.923 1.00 117.32 492 VAL E C 1
ATOM 11498 O O . VAL E 1 78 ? 60.632 9.250 -54.028 1.00 117.59 492 VAL E O 1
ATOM 11502 N N . ASN E 1 79 ? 60.349 9.302 -51.794 1.00 119.33 493 ASN E N 1
ATOM 11503 C CA . ASN E 1 79 ? 59.285 8.300 -51.742 1.00 120.98 493 ASN E CA 1
ATOM 11504 C C . ASN E 1 79 ? 58.351 8.207 -52.948 1.00 120.48 493 ASN E C 1
ATOM 11505 O O . ASN E 1 79 ? 57.481 9.050 -53.140 1.00 121.45 493 ASN E O 1
ATOM 11510 N N . LYS E 1 80 ? 58.538 7.164 -53.750 1.00 119.77 494 LYS E N 1
ATOM 11511 C CA . LYS E 1 80 ? 57.715 6.927 -54.929 1.00 118.81 494 LYS E CA 1
ATOM 11512 C C . LYS E 1 80 ? 57.815 5.443 -55.248 1.00 118.76 494 LYS E C 1
ATOM 11513 O O . LYS E 1 80 ? 58.900 4.851 -55.210 1.00 118.77 494 LYS E O 1
ATOM 11519 N N . ILE E 1 81 ? 56.671 4.849 -55.560 1.00 118.31 495 ILE E N 1
ATOM 11520 C CA . ILE E 1 81 ? 56.597 3.426 -55.848 1.00 117.61 495 ILE E CA 1
ATOM 11521 C C . ILE E 1 81 ? 56.996 3.047 -57.270 1.00 115.92 495 ILE E C 1
ATOM 11522 O O . ILE E 1 81 ? 57.835 2.159 -57.476 1.00 115.24 495 ILE E O 1
ATOM 11527 N N . THR E 1 82 ? 56.393 3.734 -58.240 1.00 114.41 496 THR E N 1
ATOM 11528 C CA . THR E 1 82 ? 56.635 3.487 -59.660 1.00 112.54 496 THR E CA 1
ATOM 11529 C C . THR E 1 82 ? 58.000 4.005 -60.115 1.00 111.43 496 THR E C 1
ATOM 11530 O O . THR E 1 82 ? 58.441 5.065 -59.675 1.00 111.53 496 THR E O 1
ATOM 11534 N N . PHE E 1 83 ? 58.658 3.264 -61.001 1.00 110.01 497 PHE E N 1
ATOM 11535 C CA . PHE E 1 83 ? 59.969 3.665 -61.493 1.00 109.27 497 PHE E CA 1
ATOM 11536 C C . PHE E 1 83 ? 59.881 4.739 -62.565 1.00 110.48 497 PHE E C 1
ATOM 11537 O O . PHE E 1 83 ? 59.567 4.432 -63.708 1.00 112.17 497 PHE E O 1
ATOM 11545 N N . SER E 1 84 ? 60.161 5.991 -62.200 1.00 111.16 498 SER E N 1
ATOM 11546 C CA . SER E 1 84 ? 60.124 7.093 -63.166 1.00 112.43 498 SER E CA 1
ATOM 11547 C C . SER E 1 84 ? 61.479 7.183 -63.823 1.00 112.66 498 SER E C 1
ATOM 11548 O O . SER E 1 84 ? 62.428 6.556 -63.380 1.00 113.02 498 SER E O 1
ATOM 11551 N N . GLU E 1 85 ? 61.583 7.964 -64.881 1.00 112.82 499 GLU E N 1
ATOM 11552 C CA . GLU E 1 85 ? 62.866 8.077 -65.536 1.00 114.06 499 GLU E CA 1
ATOM 11553 C C . GLU E 1 85 ? 63.360 9.508 -65.472 1.00 114.93 499 GLU E C 1
ATOM 11554 O O . GLU E 1 85 ? 64.497 9.793 -65.844 1.00 115.08 499 GLU E O 1
ATOM 11560 N N . GLN E 1 86 ? 62.513 10.411 -64.986 1.00 114.66 500 GLN E N 1
ATOM 11561 C CA . GLN E 1 86 ? 62.902 11.809 -64.908 1.00 114.47 500 GLN E CA 1
ATOM 11562 C C . GLN E 1 86 ? 63.119 12.268 -63.487 1.00 114.88 500 GLN E C 1
ATOM 11563 O O . GLN E 1 86 ? 62.890 13.428 -63.157 1.00 115.67 500 GLN E O 1
ATOM 11569 N N . CYS E 1 87 ? 63.573 11.342 -62.654 1.00 116.12 501 CYS E N 1
ATOM 11570 C CA . CYS E 1 87 ? 63.858 11.621 -61.250 1.00 118.29 501 CYS E CA 1
ATOM 11571 C C . CYS E 1 87 ? 65.180 10.960 -60.836 1.00 117.47 501 CYS E C 1
ATOM 11572 O O . CYS E 1 87 ? 65.536 9.897 -61.353 1.00 118.03 501 CYS E O 1
ATOM 11575 N N . TYR E 1 88 ? 65.900 11.590 -59.906 1.00 115.90 502 TYR E N 1
ATOM 11576 C CA . TYR E 1 88 ? 67.184 11.081 -59.430 1.00 113.49 502 TYR E CA 1
ATOM 11577 C C . TYR E 1 88 ? 67.081 9.827 -58.557 1.00 112.73 502 TYR E C 1
ATOM 11578 O O . TYR E 1 88 ? 66.053 9.572 -57.926 1.00 113.61 502 TYR E O 1
ATOM 11587 N N . TYR E 1 89 ? 68.169 9.060 -58.521 1.00 112.02 503 TYR E N 1
ATOM 11588 C CA . TYR E 1 89 ? 68.256 7.831 -57.732 1.00 110.98 503 TYR E CA 1
ATOM 11589 C C . TYR E 1 89 ? 69.638 7.693 -57.081 1.00 111.12 503 TYR E C 1
ATOM 11590 O O . TYR E 1 89 ? 70.618 8.322 -57.509 1.00 111.59 503 TYR E O 1
ATOM 11599 N N . VAL E 1 90 ? 69.711 6.861 -56.046 1.00 110.83 504 VAL E N 1
ATOM 11600 C CA . VAL E 1 90 ? 70.964 6.612 -55.347 1.00 110.86 504 VAL E CA 1
ATOM 11601 C C . VAL E 1 90 ? 71.064 5.122 -55.096 1.00 110.26 504 VAL E C 1
ATOM 11602 O O . VAL E 1 90 ? 70.052 4.456 -54.872 1.00 111.53 504 VAL E O 1
ATOM 11606 N N . PHE E 1 91 ? 72.283 4.599 -55.134 1.00 110.52 505 PHE E N 1
ATOM 11607 C CA . PHE E 1 91 ? 72.513 3.175 -54.928 1.00 110.99 505 PHE E CA 1
ATOM 11608 C C . PHE E 1 91 ? 72.048 2.635 -53.581 1.00 112.37 505 PHE E C 1
ATOM 11609 O O . PHE E 1 91 ? 71.815 3.377 -52.631 1.00 113.09 505 PHE E O 1
ATOM 11617 N N . GLY E 1 92 ? 71.907 1.319 -53.516 1.00 113.20 506 GLY E N 1
ATOM 11618 C CA . GLY E 1 92 ? 71.510 0.671 -52.281 1.00 115.65 506 GLY E CA 1
ATOM 11619 C C . GLY E 1 92 ? 72.710 -0.112 -51.761 1.00 118.04 506 GLY E C 1
ATOM 11620 O O . GLY E 1 92 ? 73.846 0.166 -52.163 1.00 118.18 506 GLY E O 1
ATOM 11621 N N . ASP E 1 93 ? 72.492 -1.086 -50.876 1.00 119.34 507 ASP E N 1
ATOM 11622 C CA . ASP E 1 93 ? 73.620 -1.866 -50.369 1.00 122.11 507 ASP E CA 1
ATOM 11623 C C . ASP E 1 93 ? 74.051 -2.907 -51.394 1.00 122.98 507 ASP E C 1
ATOM 11624 O O . ASP E 1 93 ? 73.409 -3.955 -51.558 1.00 123.03 507 ASP E O 1
ATOM 11629 N N . LEU E 1 94 ? 75.148 -2.613 -52.081 1.00 122.84 508 LEU E N 1
ATOM 11630 C CA . LEU E 1 94 ? 75.654 -3.516 -53.101 1.00 123.72 508 LEU E CA 1
ATOM 11631 C C . LEU E 1 94 ? 76.501 -4.640 -52.500 1.00 124.15 508 LEU E C 1
ATOM 11632 O O . LEU E 1 94 ? 76.835 -5.615 -53.187 1.00 124.37 508 LEU E O 1
ATOM 11637 N N . SER E 1 95 ? 76.851 -4.500 -51.221 1.00 125.21 509 SER E N 1
ATOM 11638 C CA . SER E 1 95 ? 77.640 -5.521 -50.532 1.00 126.06 509 SER E CA 1
ATOM 11639 C C . SER E 1 95 ? 76.733 -6.667 -50.064 1.00 126.98 509 SER E C 1
ATOM 11640 O O . SER E 1 95 ? 75.572 -6.775 -50.492 1.00 127.27 509 SER E O 1
ATOM 11643 N N . GLY E 1 96 ? 77.262 -7.520 -49.190 1.00 127.63 510 GLY E N 1
ATOM 11644 C CA . GLY E 1 96 ? 76.490 -8.645 -48.689 1.00 128.05 510 GLY E CA 1
ATOM 11645 C C . GLY E 1 96 ? 75.396 -8.185 -47.759 1.00 128.55 510 GLY E C 1
ATOM 11646 O O . GLY E 1 96 ? 74.209 -8.503 -48.016 1.00 128.33 510 GLY E O 1
ATOM 11647 N N . PRO E 1 105 ? 65.696 -0.986 -31.990 1.00 119.74 1155 PRO E N 1
ATOM 11648 C CA . PRO E 1 105 ? 65.892 -0.236 -30.711 1.00 119.63 1155 PRO E CA 1
ATOM 11649 C C . PRO E 1 105 ? 65.148 1.114 -30.636 1.00 118.93 1155 PRO E C 1
ATOM 11650 O O . PRO E 1 105 ? 65.429 2.010 -31.424 1.00 119.33 1155 PRO E O 1
ATOM 11654 N N . PRO E 1 106 ? 64.192 1.272 -29.691 1.00 117.99 1156 PRO E N 1
ATOM 11655 C CA . PRO E 1 106 ? 63.414 2.518 -29.519 1.00 118.36 1156 PRO E CA 1
ATOM 11656 C C . PRO E 1 106 ? 64.278 3.793 -29.483 1.00 116.80 1156 PRO E C 1
ATOM 11657 O O . PRO E 1 106 ? 65.113 3.972 -28.599 1.00 116.90 1156 PRO E O 1
ATOM 11661 N N . PRO E 1 107 ? 64.054 4.710 -30.437 1.00 114.10 1157 PRO E N 1
ATOM 11662 C CA . PRO E 1 107 ? 64.752 5.986 -30.630 1.00 113.05 1157 PRO E CA 1
ATOM 11663 C C . PRO E 1 107 ? 64.632 7.011 -29.526 1.00 110.45 1157 PRO E C 1
ATOM 11664 O O . PRO E 1 107 ? 63.701 6.964 -28.729 1.00 110.43 1157 PRO E O 1
ATOM 11668 N N . TYR E 1 108 ? 65.589 7.941 -29.507 1.00 108.39 1158 TYR E N 1
ATOM 11669 C CA . TYR E 1 108 ? 65.621 9.026 -28.531 1.00 106.36 1158 TYR E CA 1
ATOM 11670 C C . TYR E 1 108 ? 64.746 10.152 -29.019 1.00 107.14 1158 TYR E C 1
ATOM 11671 O O . TYR E 1 108 ? 63.995 9.993 -29.972 1.00 108.09 1158 TYR E O 1
ATOM 11680 N N . HIS E 1 109 ? 64.860 11.299 -28.369 1.00 106.86 1159 HIS E N 1
ATOM 11681 C CA . HIS E 1 109 ? 64.067 12.458 -28.733 1.00 107.85 1159 HIS E CA 1
ATOM 11682 C C . HIS E 1 109 ? 64.654 13.695 -28.084 1.00 107.99 1159 HIS E C 1
ATOM 11683 O O . HIS E 1 109 ? 65.163 13.633 -26.973 1.00 107.95 1159 HIS E O 1
ATOM 11690 N N . GLU E 1 110 ? 64.576 14.824 -28.772 1.00 108.58 1160 GLU E N 1
ATOM 11691 C CA . GLU E 1 110 ? 65.103 16.064 -28.229 1.00 109.48 1160 GLU E CA 1
ATOM 11692 C C . GLU E 1 110 ? 64.262 16.456 -27.036 1.00 109.24 1160 GLU E C 1
ATOM 11693 O O . GLU E 1 110 ? 63.037 16.480 -27.127 1.00 109.36 1160 GLU E O 1
ATOM 11699 N N . LEU E 1 111 ? 64.914 16.766 -25.922 1.00 108.91 1161 LEU E N 1
ATOM 11700 C CA . LEU E 1 111 ? 64.189 17.149 -24.725 1.00 109.80 1161 LEU E CA 1
ATOM 11701 C C . LEU E 1 111 ? 63.587 18.537 -24.850 1.00 113.58 1161 LEU E C 1
ATOM 11702 O O . LEU E 1 111 ? 64.304 19.524 -25.007 1.00 114.50 1161 LEU E O 1
ATOM 11707 N N . GLU E 1 112 ? 62.262 18.599 -24.801 1.00 118.50 1162 GLU E N 1
ATOM 11708 C CA . GLU E 1 112 ? 61.544 19.862 -24.858 1.00 123.85 1162 GLU E CA 1
ATOM 11709 C C . GLU E 1 112 ? 60.747 20.024 -23.574 1.00 125.42 1162 GLU E C 1
ATOM 11710 O O . GLU E 1 112 ? 60.677 19.102 -22.762 1.00 125.89 1162 GLU E O 1
ATOM 11716 N N . PHE E 1 113 ? 60.147 21.194 -23.385 1.00 127.07 1163 PHE E N 1
ATOM 11717 C CA . PHE E 1 113 ? 59.383 21.441 -22.171 1.00 128.64 1163 PHE E CA 1
ATOM 11718 C C . PHE E 1 113 ? 58.013 20.828 -22.343 1.00 129.87 1163 PHE E C 1
ATOM 11719 O O . PHE E 1 113 ? 57.046 21.534 -22.631 1.00 130.65 1163 PHE E O 1
ATOM 11727 N N . GLY E 1 114 ? 57.918 19.511 -22.189 1.00 130.03 1164 GLY E N 1
ATOM 11728 C CA . GLY E 1 114 ? 56.671 18.866 -22.560 1.00 131.07 1164 GLY E CA 1
ATOM 11729 C C . GLY E 1 114 ? 56.446 18.941 -24.064 1.00 131.21 1164 GLY E C 1
ATOM 11730 O O . GLY E 1 114 ? 55.480 19.559 -24.529 1.00 131.63 1164 GLY E O 1
ATOM 11731 N N . GLY E 1 115 ? 57.341 18.318 -24.829 1.00 130.57 1165 GLY E N 1
ATOM 11732 C CA . GLY E 1 115 ? 57.214 18.335 -26.277 1.00 131.00 1165 GLY E CA 1
ATOM 11733 C C . GLY E 1 115 ? 58.010 17.247 -26.977 1.00 130.07 1165 GLY E C 1
ATOM 11734 O O . GLY E 1 115 ? 58.974 16.707 -26.423 1.00 129.67 1165 GLY E O 1
ATOM 11735 N N . SER E 1 116 ? 57.611 16.929 -28.207 1.00 128.54 1166 SER E N 1
ATOM 11736 C CA . SER E 1 116 ? 58.288 15.895 -28.983 1.00 127.06 1166 SER E CA 1
ATOM 11737 C C . SER E 1 116 ? 59.394 16.466 -29.869 1.00 125.42 1166 SER E C 1
ATOM 11738 O O . SER E 1 116 ? 59.144 16.906 -30.993 1.00 125.90 1166 SER E O 1
ATOM 11741 N N . GLY E 1 117 ? 60.615 16.470 -29.344 1.00 123.13 1167 GLY E N 1
ATOM 11742 C CA . GLY E 1 117 ? 61.767 16.937 -30.093 1.00 121.70 1167 GLY E CA 1
ATOM 11743 C C . GLY E 1 117 ? 62.138 15.916 -31.148 1.00 119.29 1167 GLY E C 1
ATOM 11744 O O . GLY E 1 117 ? 62.081 14.712 -30.898 1.00 119.52 1167 GLY E O 1
ATOM 11745 N N . GLY E 1 118 ? 62.512 16.388 -32.332 1.00 117.53 1168 GLY E N 1
ATOM 11746 C CA . GLY E 1 118 ? 62.799 15.480 -33.432 1.00 115.81 1168 GLY E CA 1
ATOM 11747 C C . GLY E 1 118 ? 63.642 14.284 -33.030 1.00 113.75 1168 GLY E C 1
ATOM 11748 O O . GLY E 1 118 ? 64.550 14.421 -32.210 1.00 113.44 1168 GLY E O 1
ATOM 11749 N N . SER E 1 119 ? 63.369 13.120 -33.611 1.00 112.05 1169 SER E N 1
ATOM 11750 C CA . SER E 1 119 ? 64.154 11.926 -33.313 1.00 110.55 1169 SER E CA 1
ATOM 11751 C C . SER E 1 119 ? 65.653 12.200 -33.447 1.00 109.01 1169 SER E C 1
ATOM 11752 O O . SER E 1 119 ? 66.070 13.022 -34.263 1.00 109.58 1169 SER E O 1
ATOM 11755 N N . ARG E 1 120 ? 66.457 11.510 -32.642 1.00 106.83 1170 ARG E N 1
ATOM 11756 C CA . ARG E 1 120 ? 67.904 11.681 -32.672 1.00 104.91 1170 ARG E CA 1
ATOM 11757 C C . ARG E 1 120 ? 68.509 11.066 -33.930 1.00 105.47 1170 ARG E C 1
ATOM 11758 O O . ARG E 1 120 ? 68.064 10.029 -34.091 1.00 106.51 1170 ARG E O 1
ATOM 11766 N N . ASN E 1 121 ? 69.502 11.666 -34.591 1.00 105.92 1171 ASN E N 1
ATOM 11767 C CA . ASN E 1 121 ? 70.271 11.038 -35.663 1.00 107.38 1171 ASN E CA 1
ATOM 11768 C C . ASN E 1 121 ? 71.679 11.648 -35.816 1.00 107.49 1171 ASN E C 1
ATOM 11769 O O . ASN E 1 121 ? 71.960 12.332 -36.799 1.00 109.16 1171 ASN E O 1
ATOM 11774 N N . GLU E 1 122 ? 72.547 11.381 -34.845 1.00 106.66 1172 GLU E N 1
ATOM 11775 C CA . GLU E 1 122 ? 73.913 11.892 -34.876 1.00 105.04 1172 GLU E CA 1
ATOM 11776 C C . GLU E 1 122 ? 74.917 10.793 -35.212 1.00 104.00 1172 GLU E C 1
ATOM 11777 O O . GLU E 1 122 ? 74.550 9.627 -35.361 1.00 104.37 1172 GLU E O 1
ATOM 11783 N N . LEU E 1 123 ? 76.185 11.174 -35.329 1.00 102.47 1173 LEU E N 1
ATOM 11784 C CA . LEU E 1 123 ? 77.246 10.234 -35.643 1.00 101.99 1173 LEU E CA 1
ATOM 11785 C C . LEU E 1 123 ? 78.566 10.728 -35.087 1.00 102.34 1173 LEU E C 1
ATOM 11786 O O . LEU E 1 123 ? 78.745 11.916 -34.890 1.00 103.27 1173 LEU E O 1
ATOM 11791 N N . PHE E 1 124 ? 79.502 9.823 -34.851 1.00 101.36 1174 PHE E N 1
ATOM 11792 C CA . PHE E 1 124 ? 80.787 10.226 -34.318 1.00 101.62 1174 PHE E CA 1
ATOM 11793 C C . PHE E 1 124 ? 81.909 9.744 -35.196 1.00 102.23 1174 PHE E C 1
ATOM 11794 O O . PHE E 1 124 ? 81.930 8.593 -35.593 1.00 104.27 1174 PHE E O 1
ATOM 11802 N N . LEU E 1 125 ? 82.856 10.622 -35.478 1.00 102.04 1175 LEU E N 1
ATOM 11803 C CA . LEU E 1 125 ? 84.002 10.275 -36.294 1.00 101.47 1175 LEU E CA 1
ATOM 11804 C C . LEU E 1 125 ? 85.262 10.394 -35.482 1.00 103.46 1175 LEU E C 1
ATOM 11805 O O . LEU E 1 125 ? 85.543 11.451 -34.931 1.00 104.76 1175 LEU E O 1
ATOM 11810 N N . ASP E 1 126 ? 86.027 9.315 -35.408 1.00 104.86 1176 ASP E N 1
ATOM 11811 C CA . ASP E 1 126 ? 87.284 9.331 -34.669 1.00 106.31 1176 ASP E CA 1
ATOM 11812 C C . ASP E 1 126 ? 88.454 8.994 -35.598 1.00 105.96 1176 ASP E C 1
ATOM 11813 O O . ASP E 1 126 ? 88.441 7.969 -36.277 1.00 106.63 1176 ASP E O 1
ATOM 11818 N N . VAL E 1 127 ? 89.451 9.869 -35.643 1.00 104.17 1177 VAL E N 1
ATOM 11819 C CA . VAL E 1 127 ? 90.620 9.637 -36.467 1.00 103.55 1177 VAL E CA 1
ATOM 11820 C C . VAL E 1 127 ? 91.739 9.293 -35.504 1.00 104.13 1177 VAL E C 1
ATOM 11821 O O . VAL E 1 127 ? 92.216 10.162 -34.783 1.00 105.39 1177 VAL E O 1
ATOM 11825 N N . LEU E 1 128 ? 92.156 8.030 -35.482 1.00 104.49 1178 LEU E N 1
ATOM 11826 C CA . LEU E 1 128 ? 93.209 7.581 -34.572 1.00 105.62 1178 LEU E CA 1
ATOM 11827 C C . LEU E 1 128 ? 94.503 7.189 -35.260 1.00 107.77 1178 LEU E C 1
ATOM 11828 O O . LEU E 1 128 ? 94.612 6.093 -35.799 1.00 109.13 1178 LEU E O 1
ATOM 11833 N N . GLU E 1 129 ? 95.495 8.065 -35.224 1.00 109.18 1179 GLU E N 1
ATOM 11834 C CA . GLU E 1 129 ? 96.769 7.750 -35.851 1.00 111.11 1179 GLU E CA 1
ATOM 11835 C C . GLU E 1 129 ? 97.834 7.567 -34.785 1.00 112.92 1179 GLU E C 1
ATOM 11836 O O . GLU E 1 129 ? 97.651 8.006 -33.652 1.00 114.78 1179 GLU E O 1
ATOM 11842 N N . SER E 1 130 ? 98.933 6.904 -35.146 1.00 113.74 1180 SER E N 1
ATOM 11843 C CA . SER E 1 130 ? 100.062 6.677 -34.234 1.00 113.65 1180 SER E CA 1
ATOM 11844 C C . SER E 1 130 ? 101.341 6.971 -35.025 1.00 113.52 1180 SER E C 1
ATOM 11845 O O . SER E 1 130 ? 101.621 6.329 -36.045 1.00 113.93 1180 SER E O 1
ATOM 11848 N N . VAL E 1 131 ? 102.106 7.955 -34.562 1.00 113.78 1181 VAL E N 1
ATOM 11849 C CA . VAL E 1 131 ? 103.331 8.348 -35.247 1.00 114.05 1181 VAL E CA 1
ATOM 11850 C C . VAL E 1 131 ? 104.540 7.575 -34.709 1.00 114.27 1181 VAL E C 1
ATOM 11851 O O . VAL E 1 131 ? 104.688 7.369 -33.491 1.00 114.55 1181 VAL E O 1
ATOM 11855 N N . ASN E 1 132 ? 105.390 7.139 -35.637 1.00 114.13 1182 ASN E N 1
ATOM 11856 C CA . ASN E 1 132 ? 106.591 6.390 -35.306 1.00 115.45 1182 ASN E CA 1
ATOM 11857 C C . ASN E 1 132 ? 107.774 7.014 -36.019 1.00 115.00 1182 ASN E C 1
ATOM 11858 O O . ASN E 1 132 ? 107.794 7.112 -37.255 1.00 115.68 1182 ASN E O 1
ATOM 11863 N N . LEU E 1 133 ? 108.760 7.435 -35.232 1.00 115.76 1183 LEU E N 1
ATOM 11864 C CA . LEU E 1 133 ? 109.943 8.070 -35.783 1.00 115.91 1183 LEU E CA 1
ATOM 11865 C C . LEU E 1 133 ? 111.201 7.518 -35.148 1.00 115.71 1183 LEU E C 1
ATOM 11866 O O . LEU E 1 133 ? 111.153 6.841 -34.119 1.00 114.67 1183 LEU E O 1
ATOM 11871 N N . LEU E 1 134 ? 112.323 7.818 -35.787 1.00 116.77 1184 LEU E N 1
ATOM 11872 C CA . LEU E 1 134 ? 113.645 7.408 -35.328 1.00 118.28 1184 LEU E CA 1
ATOM 11873 C C . LEU E 1 134 ? 114.606 8.437 -35.900 1.00 118.66 1184 LEU E C 1
ATOM 11874 O O . LEU E 1 134 ? 115.346 8.167 -36.843 1.00 118.20 1184 LEU E O 1
ATOM 11879 N N . MET E 1 135 ? 114.566 9.630 -35.324 1.00 119.65 1185 MET E N 1
ATOM 11880 C CA . MET E 1 135 ? 115.405 10.726 -35.766 1.00 120.39 1185 MET E CA 1
ATOM 11881 C C . MET E 1 135 ? 116.843 10.537 -35.278 1.00 120.74 1185 MET E C 1
ATOM 11882 O O . MET E 1 135 ? 117.070 9.879 -34.254 1.00 121.05 1185 MET E O 1
ATOM 11887 N N . SER E 1 136 ? 117.805 11.106 -36.015 1.00 121.30 1186 SER E N 1
ATOM 11888 C CA . SER E 1 136 ? 119.231 11.016 -35.656 1.00 122.09 1186 SER E CA 1
ATOM 11889 C C . SER E 1 136 ? 119.613 12.175 -34.731 1.00 122.72 1186 SER E C 1
ATOM 11890 O O . SER E 1 136 ? 118.862 13.146 -34.593 1.00 122.58 1186 SER E O 1
ATOM 11893 N N . PRO E 1 137 ? 120.799 12.100 -34.105 1.00 122.72 1187 PRO E N 1
ATOM 11894 C CA . PRO E 1 137 ? 121.265 13.148 -33.192 1.00 124.07 1187 PRO E CA 1
ATOM 11895 C C . PRO E 1 137 ? 121.104 14.607 -33.668 1.00 124.68 1187 PRO E C 1
ATOM 11896 O O . PRO E 1 137 ? 120.847 15.502 -32.851 1.00 125.26 1187 PRO E O 1
ATOM 11900 N N . GLN E 1 138 ? 121.243 14.851 -34.973 1.00 124.48 1188 GLN E N 1
ATOM 11901 C CA . GLN E 1 138 ? 121.132 16.216 -35.502 1.00 125.08 1188 GLN E CA 1
ATOM 11902 C C . GLN E 1 138 ? 119.813 16.592 -36.176 1.00 125.46 1188 GLN E C 1
ATOM 11903 O O . GLN E 1 138 ? 119.701 17.679 -36.748 1.00 124.87 1188 GLN E O 1
ATOM 11909 N N . GLY E 1 139 ? 118.826 15.704 -36.124 1.00 125.59 1189 GLY E N 1
ATOM 11910 C CA . GLY E 1 139 ? 117.542 15.994 -36.747 1.00 125.74 1189 GLY E CA 1
ATOM 11911 C C . GLY E 1 139 ? 117.264 15.127 -37.962 1.00 126.09 1189 GLY E C 1
ATOM 11912 O O . GLY E 1 139 ? 116.117 15.035 -38.422 1.00 126.01 1189 GLY E O 1
ATOM 11913 N N . GLN E 1 140 ? 118.322 14.490 -38.473 1.00 127.08 1190 GLN E N 1
ATOM 11914 C CA . GLN E 1 140 ? 118.236 13.609 -39.646 1.00 127.51 1190 GLN E CA 1
ATOM 11915 C C . GLN E 1 140 ? 117.247 12.477 -39.389 1.00 126.06 1190 GLN E C 1
ATOM 11916 O O . GLN E 1 140 ? 117.572 11.475 -38.743 1.00 125.42 1190 GLN E O 1
ATOM 11922 N N . VAL E 1 141 ? 116.031 12.648 -39.888 1.00 124.46 1191 VAL E N 1
ATOM 11923 C CA . VAL E 1 141 ? 115.009 11.638 -39.700 1.00 123.14 1191 VAL E CA 1
ATOM 11924 C C . VAL E 1 141 ? 115.378 10.397 -40.485 1.00 122.51 1191 VAL E C 1
ATOM 11925 O O . VAL E 1 141 ? 115.669 10.466 -41.681 1.00 121.76 1191 VAL E O 1
ATOM 11929 N N . LEU E 1 142 ? 115.370 9.263 -39.797 1.00 121.60 1192 LEU E N 1
ATOM 11930 C CA . LEU E 1 142 ? 115.702 7.985 -40.418 1.00 121.34 1192 LEU E CA 1
ATOM 11931 C C . LEU E 1 142 ? 114.416 7.195 -40.684 1.00 121.11 1192 LEU E C 1
ATOM 11932 O O . LEU E 1 142 ? 114.009 7.028 -41.834 1.00 119.96 1192 LEU E O 1
ATOM 11937 N N . SER E 1 143 ? 113.778 6.714 -39.620 1.00 121.18 1193 SER E N 1
ATOM 11938 C CA . SER E 1 143 ? 112.524 5.978 -39.754 1.00 121.83 1193 SER E CA 1
ATOM 11939 C C . SER E 1 143 ? 111.387 7.000 -39.668 1.00 122.23 1193 SER E C 1
ATOM 11940 O O . SER E 1 143 ? 111.566 8.074 -39.086 1.00 123.37 1193 SER E O 1
ATOM 11943 N N . ALA E 1 144 ? 110.229 6.680 -40.242 1.00 121.86 1194 ALA E N 1
ATOM 11944 C CA . ALA E 1 144 ? 109.100 7.609 -40.207 1.00 121.24 1194 ALA E CA 1
ATOM 11945 C C . ALA E 1 144 ? 107.855 7.088 -40.922 1.00 120.65 1194 ALA E C 1
ATOM 11946 O O . ALA E 1 144 ? 107.880 6.839 -42.128 1.00 120.74 1194 ALA E O 1
ATOM 11948 N N . HIS E 1 145 ? 106.766 6.935 -40.176 1.00 119.88 1195 HIS E N 1
ATOM 11949 C CA . HIS E 1 145 ? 105.503 6.468 -40.746 1.00 119.50 1195 HIS E CA 1
ATOM 11950 C C . HIS E 1 145 ? 104.375 6.584 -39.726 1.00 117.94 1195 HIS E C 1
ATOM 11951 O O . HIS E 1 145 ? 104.617 6.523 -38.513 1.00 117.95 1195 HIS E O 1
ATOM 11958 N N . VAL E 1 146 ? 103.148 6.749 -40.224 1.00 116.54 1196 VAL E N 1
ATOM 11959 C CA . VAL E 1 146 ? 101.966 6.878 -39.371 1.00 115.51 1196 VAL E CA 1
ATOM 11960 C C . VAL E 1 146 ? 101.000 5.741 -39.635 1.00 115.27 1196 VAL E C 1
ATOM 11961 O O . VAL E 1 146 ? 100.664 5.471 -40.781 1.00 115.61 1196 VAL E O 1
ATOM 11965 N N . SER E 1 147 ? 100.545 5.084 -38.579 1.00 115.66 1197 SER E N 1
ATOM 11966 C CA . SER E 1 147 ? 99.607 3.983 -38.733 1.00 115.84 1197 SER E CA 1
ATOM 11967 C C . SER E 1 147 ? 98.259 4.466 -38.223 1.00 115.89 1197 SER E C 1
ATOM 11968 O O . SER E 1 147 ? 98.046 4.546 -37.018 1.00 116.04 1197 SER E O 1
ATOM 11971 N N . GLY E 1 148 ? 97.348 4.782 -39.140 1.00 115.56 1198 GLY E N 1
ATOM 11972 C CA . GLY E 1 148 ? 96.038 5.276 -38.740 1.00 114.59 1198 GLY E CA 1
ATOM 11973 C C . GLY E 1 148 ? 94.807 4.449 -39.088 1.00 114.01 1198 GLY E C 1
ATOM 11974 O O . GLY E 1 148 ? 94.866 3.486 -39.854 1.00 114.76 1198 GLY E O 1
ATOM 11975 N N . ARG E 1 149 ? 93.673 4.858 -38.529 1.00 112.42 1199 ARG E N 1
ATOM 11976 C CA . ARG E 1 149 ? 92.401 4.181 -38.730 1.00 110.36 1199 ARG E CA 1
ATOM 11977 C C . ARG E 1 149 ? 91.279 5.152 -38.390 1.00 108.94 1199 ARG E C 1
ATOM 11978 O O . ARG E 1 149 ? 91.386 5.908 -37.437 1.00 110.79 1199 ARG E O 1
ATOM 11986 N N . VAL E 1 150 ? 90.206 5.138 -39.168 1.00 107.20 1200 VAL E N 1
ATOM 11987 C CA . VAL E 1 150 ? 89.083 6.037 -38.932 1.00 104.41 1200 VAL E CA 1
ATOM 11988 C C . VAL E 1 150 ? 87.911 5.219 -38.407 1.00 103.74 1200 VAL E C 1
ATOM 11989 O O . VAL E 1 150 ? 87.341 4.417 -39.128 1.00 104.12 1200 VAL E O 1
ATOM 11993 N N . VAL E 1 151 ? 87.555 5.412 -37.149 1.00 102.26 1201 VAL E N 1
ATOM 11994 C CA . VAL E 1 151 ? 86.453 4.672 -36.568 1.00 101.67 1201 VAL E CA 1
ATOM 11995 C C . VAL E 1 151 ? 85.198 5.501 -36.617 1.00 101.12 1201 VAL E C 1
ATOM 11996 O O . VAL E 1 151 ? 85.271 6.716 -36.644 1.00 102.27 1201 VAL E O 1
ATOM 12000 N N . MET E 1 152 ? 84.041 4.853 -36.610 1.00 100.76 1202 MET E N 1
ATOM 12001 C CA . MET E 1 152 ? 82.787 5.588 -36.647 1.00 100.65 1202 MET E CA 1
ATOM 12002 C C . MET E 1 152 ? 81.635 4.968 -35.856 1.00 101.55 1202 MET E C 1
ATOM 12003 O O . MET E 1 152 ? 81.348 3.781 -35.978 1.00 101.11 1202 MET E O 1
ATOM 12008 N N . LYS E 1 153 ? 80.986 5.784 -35.034 1.00 101.98 1203 LYS E N 1
ATOM 12009 C CA . LYS E 1 153 ? 79.841 5.338 -34.262 1.00 103.57 1203 LYS E CA 1
ATOM 12010 C C . LYS E 1 153 ? 78.669 5.880 -35.055 1.00 103.52 1203 LYS E C 1
ATOM 12011 O O . LYS E 1 153 ? 78.581 7.082 -35.258 1.00 104.82 1203 LYS E O 1
ATOM 12017 N N . SER E 1 154 ? 77.779 5.013 -35.518 1.00 103.78 1204 SER E N 1
ATOM 12018 C CA . SER E 1 154 ? 76.633 5.479 -36.277 1.00 103.89 1204 SER E CA 1
ATOM 12019 C C . SER E 1 154 ? 75.341 5.361 -35.509 1.00 105.37 1204 SER E C 1
ATOM 12020 O O . SER E 1 154 ? 74.992 4.298 -35.008 1.00 106.08 1204 SER E O 1
ATOM 12023 N N . TYR E 1 155 ? 74.635 6.473 -35.411 1.00 106.77 1205 TYR E N 1
ATOM 12024 C CA . TYR E 1 155 ? 73.366 6.502 -34.727 1.00 108.44 1205 TYR E CA 1
ATOM 12025 C C . TYR E 1 155 ? 72.423 7.197 -35.692 1.00 108.18 1205 TYR E C 1
ATOM 12026 O O . TYR E 1 155 ? 71.841 8.235 -35.392 1.00 108.10 1205 TYR E O 1
ATOM 12035 N N . LEU E 1 156 ? 72.310 6.616 -36.880 1.00 108.61 1206 LEU E N 1
ATOM 12036 C CA . LEU E 1 156 ? 71.437 7.143 -37.920 1.00 108.80 1206 LEU E CA 1
ATOM 12037 C C . LEU E 1 156 ? 70.279 6.170 -38.156 1.00 109.61 1206 LEU E C 1
ATOM 12038 O O . LEU E 1 156 ? 70.469 4.953 -38.220 1.00 108.89 1206 LEU E O 1
ATOM 12043 N N . SER E 1 157 ? 69.076 6.716 -38.276 1.00 110.39 1207 SER E N 1
ATOM 12044 C CA . SER E 1 157 ? 67.876 5.914 -38.457 1.00 112.06 1207 SER E CA 1
ATOM 12045 C C . SER E 1 157 ? 67.691 5.328 -39.846 1.00 113.02 1207 SER E C 1
ATOM 12046 O O . SER E 1 157 ? 67.645 6.058 -40.836 1.00 113.84 1207 SER E O 1
ATOM 12049 N N . GLY E 1 158 ? 67.572 4.004 -39.915 1.00 114.05 1208 GLY E N 1
ATOM 12050 C CA . GLY E 1 158 ? 67.369 3.341 -41.195 1.00 114.68 1208 GLY E CA 1
ATOM 12051 C C . GLY E 1 158 ? 68.637 2.927 -41.920 1.00 115.08 1208 GLY E C 1
ATOM 12052 O O . GLY E 1 158 ? 69.475 2.212 -41.363 1.00 115.52 1208 GLY E O 1
ATOM 12053 N N . MET E 1 159 ? 68.766 3.368 -43.173 1.00 115.43 1209 MET E N 1
ATOM 12054 C CA . MET E 1 159 ? 69.934 3.066 -43.998 1.00 115.12 1209 MET E CA 1
ATOM 12055 C C . MET E 1 159 ? 70.282 4.238 -44.896 1.00 113.79 1209 MET E C 1
ATOM 12056 O O . MET E 1 159 ? 70.262 4.126 -46.117 1.00 114.33 1209 MET E O 1
ATOM 12061 N N . PRO E 1 160 ? 70.602 5.384 -44.300 1.00 113.17 1210 PRO E N 1
ATOM 12062 C CA . PRO E 1 160 ? 70.953 6.569 -45.074 1.00 111.93 1210 PRO E CA 1
ATOM 12063 C C . PRO E 1 160 ? 72.253 6.391 -45.837 1.00 112.13 1210 PRO E C 1
ATOM 12064 O O . PRO E 1 160 ? 73.206 5.808 -45.336 1.00 111.87 1210 PRO E O 1
ATOM 12068 N N . GLU E 1 161 ? 72.279 6.891 -47.061 1.00 113.22 1211 GLU E N 1
ATOM 12069 C CA . GLU E 1 161 ? 73.470 6.809 -47.886 1.00 113.06 1211 GLU E CA 1
ATOM 12070 C C . GLU E 1 161 ? 74.388 7.951 -47.472 1.00 112.35 1211 GLU E C 1
ATOM 12071 O O . GLU E 1 161 ? 73.947 9.090 -47.366 1.00 112.09 1211 GLU E O 1
ATOM 12077 N N . CYS E 1 162 ? 75.660 7.645 -47.238 1.00 111.10 1212 CYS E N 1
ATOM 12078 C CA . CYS E 1 162 ? 76.621 8.655 -46.807 1.00 111.05 1212 CYS E CA 1
ATOM 12079 C C . CYS E 1 162 ? 77.835 8.798 -47.706 1.00 111.50 1212 CYS E C 1
ATOM 12080 O O . CYS E 1 162 ? 78.266 7.832 -48.334 1.00 112.18 1212 CYS E O 1
ATOM 12083 N N . LYS E 1 163 ? 78.388 10.009 -47.753 1.00 111.12 1213 LYS E N 1
ATOM 12084 C CA . LYS E 1 163 ? 79.574 10.297 -48.556 1.00 111.46 1213 LYS E CA 1
ATOM 12085 C C . LYS E 1 163 ? 80.616 10.974 -47.674 1.00 111.54 1213 LYS E C 1
ATOM 12086 O O . LYS E 1 163 ? 80.432 12.111 -47.256 1.00 112.50 1213 LYS E O 1
ATOM 12092 N N . PHE E 1 164 ? 81.704 10.265 -47.393 1.00 111.65 1214 PHE E N 1
ATOM 12093 C CA . PHE E 1 164 ? 82.792 10.766 -46.550 1.00 111.42 1214 PHE E CA 1
ATOM 12094 C C . PHE E 1 164 ? 83.848 11.407 -47.431 1.00 112.26 1214 PHE E C 1
ATOM 12095 O O . PHE E 1 164 ? 84.261 10.824 -48.432 1.00 113.20 1214 PHE E O 1
ATOM 12103 N N . GLY E 1 165 ? 84.285 12.606 -47.056 1.00 113.18 1215 GLY E N 1
ATOM 12104 C CA . GLY E 1 165 ? 85.303 13.299 -47.831 1.00 114.76 1215 GLY E CA 1
ATOM 12105 C C . GLY E 1 165 ? 86.388 13.978 -47.007 1.00 116.07 1215 GLY E C 1
ATOM 12106 O O . GLY E 1 165 ? 86.121 14.567 -45.952 1.00 115.70 1215 GLY E O 1
ATOM 12107 N N . MET E 1 166 ? 87.622 13.910 -47.487 1.00 115.86 1216 MET E N 1
ATOM 12108 C CA . MET E 1 166 ? 88.714 14.532 -46.771 1.00 117.94 1216 MET E CA 1
ATOM 12109 C C . MET E 1 166 ? 89.611 15.317 -47.693 1.00 119.62 1216 MET E C 1
ATOM 12110 O O . MET E 1 166 ? 89.328 15.473 -48.884 1.00 119.75 1216 MET E O 1
ATOM 12115 N N . ASN E 1 167 ? 90.693 15.816 -47.112 1.00 121.72 1217 ASN E N 1
ATOM 12116 C CA . ASN E 1 167 ? 91.689 16.568 -47.843 1.00 123.93 1217 ASN E CA 1
ATOM 12117 C C . ASN E 1 167 ? 92.656 15.545 -48.434 1.00 125.62 1217 ASN E C 1
ATOM 12118 O O . ASN E 1 167 ? 93.044 14.585 -47.758 1.00 125.99 1217 ASN E O 1
ATOM 12123 N N . ASP E 1 168 ? 92.998 15.733 -49.709 1.00 128.25 1218 ASP E N 1
ATOM 12124 C CA . ASP E 1 168 ? 93.930 14.850 -50.427 1.00 130.34 1218 ASP E CA 1
ATOM 12125 C C . ASP E 1 168 ? 94.889 15.716 -51.261 1.00 131.42 1218 ASP E C 1
ATOM 12126 O O . ASP E 1 168 ? 96.131 15.574 -51.092 1.00 132.47 1218 ASP E O 1
ATOM 12131 N N . ASP E 1 195 ? 98.680 3.003 -49.167 1.00 132.02 1245 ASP E N 1
ATOM 12132 C CA . ASP E 1 195 ? 97.736 1.895 -49.276 1.00 132.72 1245 ASP E CA 1
ATOM 12133 C C . ASP E 1 195 ? 96.671 2.078 -48.189 1.00 130.70 1245 ASP E C 1
ATOM 12134 O O . ASP E 1 195 ? 96.792 2.961 -47.328 1.00 131.14 1245 ASP E O 1
ATOM 12139 N N . CYS E 1 196 ? 95.636 1.243 -48.230 1.00 127.74 1246 CYS E N 1
ATOM 12140 C CA . CYS E 1 196 ? 94.555 1.316 -47.254 1.00 125.04 1246 CYS E CA 1
ATOM 12141 C C . CYS E 1 196 ? 93.439 0.337 -47.567 1.00 123.26 1246 CYS E C 1
ATOM 12142 O O . CYS E 1 196 ? 93.243 -0.058 -48.715 1.00 123.77 1246 CYS E O 1
ATOM 12145 N N . THR E 1 197 ? 92.708 -0.045 -46.531 1.00 121.60 1247 THR E N 1
ATOM 12146 C CA . THR E 1 197 ? 91.600 -0.977 -46.668 1.00 119.50 1247 THR E CA 1
ATOM 12147 C C . THR E 1 197 ? 90.295 -0.209 -46.403 1.00 118.48 1247 THR E C 1
ATOM 12148 O O . THR E 1 197 ? 90.341 0.959 -46.019 1.00 118.62 1247 THR E O 1
ATOM 12152 N N . PHE E 1 198 ? 89.144 -0.841 -46.630 1.00 117.30 1248 PHE E N 1
ATOM 12153 C CA . PHE E 1 198 ? 87.852 -0.195 -46.394 1.00 116.46 1248 PHE E CA 1
ATOM 12154 C C . PHE E 1 198 ? 86.829 -1.201 -45.898 1.00 116.35 1248 PHE E C 1
ATOM 12155 O O . PHE E 1 198 ? 86.848 -2.354 -46.321 1.00 117.36 1248 PHE E O 1
ATOM 12163 N N . HIS E 1 199 ? 85.933 -0.776 -45.011 1.00 116.99 1249 HIS E N 1
ATOM 12164 C CA . HIS E 1 199 ? 84.892 -1.677 -44.506 1.00 118.03 1249 HIS E CA 1
ATOM 12165 C C . HIS E 1 199 ? 84.029 -2.103 -45.700 1.00 119.42 1249 HIS E C 1
ATOM 12166 O O . HIS E 1 199 ? 83.673 -1.281 -46.555 1.00 119.57 1249 HIS E O 1
ATOM 12173 N N . GLN E 1 200 ? 83.703 -3.391 -45.753 1.00 121.03 1250 GLN E N 1
ATOM 12174 C CA . GLN E 1 200 ? 82.900 -3.954 -46.842 1.00 122.82 1250 GLN E CA 1
ATOM 12175 C C . GLN E 1 200 ? 81.827 -3.013 -47.388 1.00 122.18 1250 GLN E C 1
ATOM 12176 O O . GLN E 1 200 ? 81.756 -2.775 -48.594 1.00 122.51 1250 GLN E O 1
ATOM 12182 N N . CYS E 1 201 ? 81.007 -2.474 -46.490 1.00 121.57 1251 CYS E N 1
ATOM 12183 C CA . CYS E 1 201 ? 79.913 -1.581 -46.867 1.00 121.15 1251 CYS E CA 1
ATOM 12184 C C . CYS E 1 201 ? 80.335 -0.348 -47.681 1.00 120.57 1251 CYS E C 1
ATOM 12185 O O . CYS E 1 201 ? 79.489 0.472 -48.042 1.00 119.91 1251 CYS E O 1
ATOM 12188 N N . VAL E 1 202 ? 81.625 -0.208 -47.967 1.00 118.44 1252 VAL E N 1
ATOM 12189 C CA . VAL E 1 202 ? 82.084 0.935 -48.743 1.00 117.92 1252 VAL E CA 1
ATOM 12190 C C . VAL E 1 202 ? 82.027 0.679 -50.240 1.00 117.83 1252 VAL E C 1
ATOM 12191 O O . VAL E 1 202 ? 82.650 -0.256 -50.737 1.00 118.21 1252 VAL E O 1
ATOM 12195 N N . ARG E 1 203 ? 81.278 1.516 -50.955 1.00 118.89 1253 ARG E N 1
ATOM 12196 C CA . ARG E 1 203 ? 81.149 1.384 -52.408 1.00 119.38 1253 ARG E CA 1
ATOM 12197 C C . ARG E 1 203 ? 82.496 1.844 -52.959 1.00 120.34 1253 ARG E C 1
ATOM 12198 O O . ARG E 1 203 ? 82.993 2.887 -52.554 1.00 121.14 1253 ARG E O 1
ATOM 12206 N N . LEU E 1 204 ? 83.108 1.097 -53.868 1.00 120.93 1254 LEU E N 1
ATOM 12207 C CA . LEU E 1 204 ? 84.428 1.516 -54.351 1.00 121.62 1254 LEU E CA 1
ATOM 12208 C C . LEU E 1 204 ? 84.450 2.535 -55.505 1.00 121.70 1254 LEU E C 1
ATOM 12209 O O . LEU E 1 204 ? 83.979 2.249 -56.612 1.00 121.62 1254 LEU E O 1
ATOM 12214 N N . SER E 1 205 ? 85.008 3.722 -55.223 1.00 121.71 1255 SER E N 1
ATOM 12215 C CA . SER E 1 205 ? 85.109 4.828 -56.192 1.00 121.65 1255 SER E CA 1
ATOM 12216 C C . SER E 1 205 ? 86.201 5.854 -55.828 1.00 121.78 1255 SER E C 1
ATOM 12217 O O . SER E 1 205 ? 85.838 6.991 -55.447 1.00 122.39 1255 SER E O 1
ATOM 12220 N N . GLU E 1 210 ? 88.870 9.379 -55.538 1.00 126.77 1260 GLU E N 1
ATOM 12221 C CA . GLU E 1 210 ? 87.914 10.434 -56.003 1.00 127.39 1260 GLU E CA 1
ATOM 12222 C C . GLU E 1 210 ? 87.938 11.654 -55.058 1.00 127.58 1260 GLU E C 1
ATOM 12223 O O . GLU E 1 210 ? 87.203 12.639 -55.257 1.00 128.18 1260 GLU E O 1
ATOM 12229 N N . ARG E 1 211 ? 88.810 11.580 -54.049 1.00 126.62 1261 ARG E N 1
ATOM 12230 C CA . ARG E 1 211 ? 88.951 12.610 -53.021 1.00 124.11 1261 ARG E CA 1
ATOM 12231 C C . ARG E 1 211 ? 87.791 12.402 -52.047 1.00 123.13 1261 ARG E C 1
ATOM 12232 O O . ARG E 1 211 ? 87.538 13.256 -51.200 1.00 123.75 1261 ARG E O 1
ATOM 12234 N N . SER E 1 212 ? 87.106 11.255 -52.170 1.00 121.46 1262 SER E N 1
ATOM 12235 C CA . SER E 1 212 ? 85.951 10.909 -51.326 1.00 118.28 1262 SER E CA 1
ATOM 12236 C C . SER E 1 212 ? 85.453 9.476 -51.543 1.00 116.41 1262 SER E C 1
ATOM 12237 O O . SER E 1 212 ? 85.684 8.897 -52.606 1.00 117.11 1262 SER E O 1
ATOM 12240 N N . ILE E 1 213 ? 84.755 8.918 -50.546 1.00 114.70 1263 ILE E N 1
ATOM 12241 C CA . ILE E 1 213 ? 84.194 7.563 -50.657 1.00 113.64 1263 ILE E CA 1
ATOM 12242 C C . ILE E 1 213 ? 82.715 7.530 -50.237 1.00 114.28 1263 ILE E C 1
ATOM 12243 O O . ILE E 1 213 ? 82.288 8.323 -49.401 1.00 114.72 1263 ILE E O 1
ATOM 12248 N N . SER E 1 214 ? 81.937 6.618 -50.816 1.00 114.04 1264 SER E N 1
ATOM 12249 C CA . SER E 1 214 ? 80.516 6.505 -50.487 1.00 113.71 1264 SER E CA 1
ATOM 12250 C C . SER E 1 214 ? 80.256 5.205 -49.759 1.00 113.09 1264 SER E C 1
ATOM 12251 O O . SER E 1 214 ? 81.094 4.308 -49.788 1.00 113.15 1264 SER E O 1
ATOM 12254 N N . PHE E 1 215 ? 79.096 5.100 -49.112 1.00 113.04 1265 PHE E N 1
ATOM 12255 C CA . PHE E 1 215 ? 78.751 3.882 -48.378 1.00 112.54 1265 PHE E CA 1
ATOM 12256 C C . PHE E 1 215 ? 77.458 3.932 -47.572 1.00 111.62 1265 PHE E C 1
ATOM 12257 O O . PHE E 1 215 ? 76.910 4.996 -47.317 1.00 110.41 1265 PHE E O 1
ATOM 12265 N N . ILE E 1 216 ? 76.980 2.757 -47.179 1.00 111.30 1266 ILE E N 1
ATOM 12266 C CA . ILE E 1 216 ? 75.788 2.651 -46.352 1.00 111.85 1266 ILE E CA 1
ATOM 12267 C C . ILE E 1 216 ? 76.314 2.094 -45.043 1.00 111.87 1266 ILE E C 1
ATOM 12268 O O . ILE E 1 216 ? 76.596 0.904 -44.927 1.00 112.93 1266 ILE E O 1
ATOM 12273 N N . PRO E 1 217 ? 76.454 2.963 -44.038 1.00 112.35 1267 PRO E N 1
ATOM 12274 C CA . PRO E 1 217 ? 76.951 2.677 -42.697 1.00 112.62 1267 PRO E CA 1
ATOM 12275 C C . PRO E 1 217 ? 76.221 1.620 -41.903 1.00 113.25 1267 PRO E C 1
ATOM 12276 O O . PRO E 1 217 ? 75.024 1.735 -41.651 1.00 112.28 1267 PRO E O 1
ATOM 12280 N N . PRO E 1 218 ? 76.943 0.566 -41.493 1.00 114.66 1268 PRO E N 1
ATOM 12281 C CA . PRO E 1 218 ? 76.314 -0.496 -40.706 1.00 115.69 1268 PRO E CA 1
ATOM 12282 C C . PRO E 1 218 ? 75.997 0.204 -39.402 1.00 116.80 1268 PRO E C 1
ATOM 12283 O O . PRO E 1 218 ? 76.646 1.192 -39.067 1.00 116.65 1268 PRO E O 1
ATOM 12287 N N . ASP E 1 219 ? 75.013 -0.283 -38.664 1.00 118.39 1269 ASP E N 1
ATOM 12288 C CA . ASP E 1 219 ? 74.658 0.360 -37.400 1.00 119.48 1269 ASP E CA 1
ATOM 12289 C C . ASP E 1 219 ? 75.696 0.036 -36.315 1.00 119.32 1269 ASP E C 1
ATOM 12290 O O . ASP E 1 219 ? 76.314 -1.030 -36.316 1.00 119.99 1269 ASP E O 1
ATOM 12295 N N . GLY E 1 220 ? 75.894 0.963 -35.392 1.00 117.67 1270 GLY E N 1
ATOM 12296 C CA . GLY E 1 220 ? 76.857 0.723 -34.343 1.00 116.44 1270 GLY E CA 1
ATOM 12297 C C . GLY E 1 220 ? 78.204 1.330 -34.668 1.00 115.95 1270 GLY E C 1
ATOM 12298 O O . GLY E 1 220 ? 78.288 2.374 -35.311 1.00 115.70 1270 GLY E O 1
ATOM 12299 N N . GLU E 1 221 ? 79.264 0.662 -34.236 1.00 115.51 1271 GLU E N 1
ATOM 12300 C CA . GLU E 1 221 ? 80.609 1.151 -34.456 1.00 115.50 1271 GLU E CA 1
ATOM 12301 C C . GLU E 1 221 ? 81.399 0.236 -35.366 1.00 114.31 1271 GLU E C 1
ATOM 12302 O O . GLU E 1 221 ? 81.275 -0.983 -35.282 1.00 115.20 1271 GLU E O 1
ATOM 12308 N N . PHE E 1 222 ? 82.218 0.821 -36.230 1.00 113.41 1272 PHE E N 1
ATOM 12309 C CA . PHE E 1 222 ? 83.026 0.030 -37.151 1.00 113.12 1272 PHE E CA 1
ATOM 12310 C C . PHE E 1 222 ? 84.221 0.808 -37.657 1.00 113.37 1272 PHE E C 1
ATOM 12311 O O . PHE E 1 222 ? 84.262 2.031 -37.551 1.00 113.07 1272 PHE E O 1
ATOM 12319 N N . GLU E 1 223 ? 85.193 0.098 -38.216 1.00 112.92 1273 GLU E N 1
ATOM 12320 C CA . GLU E 1 223 ? 86.367 0.752 -38.758 1.00 113.41 1273 GLU E CA 1
ATOM 12321 C C . GLU E 1 223 ? 86.101 1.081 -40.213 1.00 112.87 1273 GLU E C 1
ATOM 12322 O O . GLU E 1 223 ? 86.333 0.246 -41.088 1.00 113.66 1273 GLU E O 1
ATOM 12328 N N . LEU E 1 224 ? 85.609 2.294 -40.466 1.00 112.85 1274 LEU E N 1
ATOM 12329 C CA . LEU E 1 224 ? 85.305 2.730 -41.829 1.00 112.16 1274 LEU E CA 1
ATOM 12330 C C . LEU E 1 224 ? 86.465 2.432 -42.760 1.00 112.40 1274 LEU E C 1
ATOM 12331 O O . LEU E 1 224 ? 86.287 1.858 -43.838 1.00 113.01 1274 LEU E O 1
ATOM 12336 N N . MET E 1 225 ? 87.658 2.832 -42.348 1.00 111.79 1275 MET E N 1
ATOM 12337 C CA . MET E 1 225 ? 88.816 2.596 -43.177 1.00 112.93 1275 MET E CA 1
ATOM 12338 C C . MET E 1 225 ? 90.083 2.589 -42.360 1.00 113.16 1275 MET E C 1
ATOM 12339 O O . MET E 1 225 ? 90.093 2.999 -41.206 1.00 113.92 1275 MET E O 1
ATOM 12344 N N . ARG E 1 226 ? 91.151 2.113 -42.983 1.00 114.35 1276 ARG E N 1
ATOM 12345 C CA . ARG E 1 226 ? 92.464 2.042 -42.371 1.00 114.41 1276 ARG E CA 1
ATOM 12346 C C . ARG E 1 226 ? 93.420 2.619 -43.392 1.00 114.97 1276 ARG E C 1
ATOM 12347 O O . ARG E 1 226 ? 93.061 2.764 -44.558 1.00 116.10 1276 ARG E O 1
ATOM 12355 N N . TYR E 1 227 ? 94.625 2.966 -42.965 1.00 114.45 1277 TYR E N 1
ATOM 12356 C CA . TYR E 1 227 ? 95.603 3.515 -43.891 1.00 114.85 1277 TYR E CA 1
ATOM 12357 C C . TYR E 1 227 ? 96.954 3.647 -43.214 1.00 114.95 1277 TYR E C 1
ATOM 12358 O O . TYR E 1 227 ? 97.096 3.369 -42.024 1.00 115.00 1277 TYR E O 1
ATOM 12367 N N . ARG E 1 228 ? 97.945 4.069 -43.989 1.00 115.43 1278 ARG E N 1
ATOM 12368 C CA . ARG E 1 228 ? 99.304 4.240 -43.493 1.00 116.22 1278 ARG E CA 1
ATOM 12369 C C . ARG E 1 228 ? 100.037 5.188 -44.450 1.00 116.44 1278 ARG E C 1
ATOM 12370 O O . ARG E 1 228 ? 100.051 4.962 -45.668 1.00 117.20 1278 ARG E O 1
ATOM 12378 N N . THR E 1 229 ? 100.612 6.264 -43.912 1.00 116.57 1279 THR E N 1
ATOM 12379 C CA . THR E 1 229 ? 101.346 7.212 -44.751 1.00 117.53 1279 THR E CA 1
ATOM 12380 C C . THR E 1 229 ? 102.773 7.365 -44.266 1.00 118.37 1279 THR E C 1
ATOM 12381 O O . THR E 1 229 ? 103.118 6.960 -43.145 1.00 117.64 1279 THR E O 1
ATOM 12385 N N . THR E 1 230 ? 103.595 7.961 -45.122 1.00 118.37 1280 THR E N 1
ATOM 12386 C CA . THR E 1 230 ? 105.000 8.157 -44.817 1.00 118.52 1280 THR E CA 1
ATOM 12387 C C . THR E 1 230 ? 105.495 9.505 -45.306 1.00 118.69 1280 THR E C 1
ATOM 12388 O O . THR E 1 230 ? 106.530 9.988 -44.860 1.00 119.09 1280 THR E O 1
ATOM 12392 N N . LYS E 1 231 ? 104.757 10.111 -46.227 1.00 118.34 1281 LYS E N 1
ATOM 12393 C CA . LYS E 1 231 ? 105.160 11.401 -46.765 1.00 118.37 1281 LYS E CA 1
ATOM 12394 C C . LYS E 1 231 ? 104.518 12.583 -46.041 1.00 119.05 1281 LYS E C 1
ATOM 12395 O O . LYS E 1 231 ? 103.380 12.501 -45.575 1.00 120.18 1281 LYS E O 1
ATOM 12401 N N . ASP E 1 232 ? 105.277 13.670 -45.930 1.00 118.77 1282 ASP E N 1
ATOM 12402 C CA . ASP E 1 232 ? 104.809 14.913 -45.318 1.00 118.50 1282 ASP E CA 1
ATOM 12403 C C . ASP E 1 232 ? 104.262 14.813 -43.912 1.00 116.76 1282 ASP E C 1
ATOM 12404 O O . ASP E 1 232 ? 103.432 15.632 -43.527 1.00 117.30 1282 ASP E O 1
ATOM 12409 N N . ILE E 1 233 ? 104.723 13.831 -43.143 1.00 115.17 1283 ILE E N 1
ATOM 12410 C CA . ILE E 1 233 ? 104.241 13.663 -41.774 1.00 113.56 1283 ILE E CA 1
ATOM 12411 C C . ILE E 1 233 ? 104.647 14.818 -40.854 1.00 113.12 1283 ILE E C 1
ATOM 12412 O O . ILE E 1 233 ? 105.761 15.336 -40.951 1.00 113.94 1283 ILE E O 1
ATOM 12417 N N . ILE E 1 234 ? 103.731 15.224 -39.975 1.00 112.37 1284 ILE E N 1
ATOM 12418 C CA . ILE E 1 234 ? 103.986 16.309 -39.029 1.00 111.84 1284 ILE E CA 1
ATOM 12419 C C . ILE E 1 234 ? 104.588 15.665 -37.798 1.00 110.61 1284 ILE E C 1
ATOM 12420 O O . ILE E 1 234 ? 103.995 14.754 -37.223 1.00 110.36 1284 ILE E O 1
ATOM 12425 N N . LEU E 1 235 ? 105.763 16.126 -37.396 1.00 110.52 1285 LEU E N 1
ATOM 12426 C CA . LEU E 1 235 ? 106.400 15.571 -36.213 1.00 110.89 1285 LEU E CA 1
ATOM 12427 C C . LEU E 1 235 ? 106.047 16.465 -35.032 1.00 110.59 1285 LEU E C 1
ATOM 12428 O O . LEU E 1 235 ? 106.568 17.573 -34.903 1.00 110.84 1285 LEU E O 1
ATOM 12433 N N . PRO E 1 236 ? 105.167 15.984 -34.144 1.00 110.26 1286 PRO E N 1
ATOM 12434 C CA . PRO E 1 236 ? 104.741 16.754 -32.972 1.00 111.19 1286 PRO E CA 1
ATOM 12435 C C . PRO E 1 236 ? 105.908 17.448 -32.273 1.00 110.41 1286 PRO E C 1
ATOM 12436 O O . PRO E 1 236 ? 106.014 18.673 -32.282 1.00 110.78 1286 PRO E O 1
ATOM 12440 N N . PHE E 1 237 ? 106.786 16.655 -31.674 1.00 110.76 1287 PHE E N 1
ATOM 12441 C CA . PHE E 1 237 ? 107.941 17.190 -30.970 1.00 111.54 1287 PHE E CA 1
ATOM 12442 C C . PHE E 1 237 ? 109.231 16.904 -31.726 1.00 112.49 1287 PHE E C 1
ATOM 12443 O O . PHE E 1 237 ? 109.284 16.029 -32.588 1.00 112.86 1287 PHE E O 1
ATOM 12451 N N . ARG E 1 238 ? 110.268 17.665 -31.401 1.00 114.22 1288 ARG E N 1
ATOM 12452 C CA . ARG E 1 238 ? 111.597 17.484 -31.980 1.00 115.21 1288 ARG E CA 1
ATOM 12453 C C . ARG E 1 238 ? 112.483 17.414 -30.749 1.00 114.50 1288 ARG E C 1
ATOM 12454 O O . ARG E 1 238 ? 112.300 18.193 -29.814 1.00 114.89 1288 ARG E O 1
ATOM 12462 N N . VAL E 1 239 ? 113.424 16.484 -30.718 1.00 113.30 1289 VAL E N 1
ATOM 12463 C CA . VAL E 1 239 ? 114.276 16.391 -29.543 1.00 112.10 1289 VAL E CA 1
ATOM 12464 C C . VAL E 1 239 ? 115.721 16.771 -29.840 1.00 112.66 1289 VAL E C 1
ATOM 12465 O O . VAL E 1 239 ? 116.353 16.222 -30.757 1.00 112.35 1289 VAL E O 1
ATOM 12469 N N . ILE E 1 240 ? 116.222 17.740 -29.074 1.00 112.28 1290 ILE E N 1
ATOM 12470 C CA . ILE E 1 240 ? 117.594 18.210 -29.200 1.00 113.69 1290 ILE E CA 1
ATOM 12471 C C . ILE E 1 240 ? 118.367 17.614 -28.017 1.00 115.65 1290 ILE E C 1
ATOM 12472 O O . ILE E 1 240 ? 118.379 18.177 -26.919 1.00 116.13 1290 ILE E O 1
ATOM 12477 N N . PRO E 1 241 ? 119.020 16.454 -28.231 1.00 117.49 1291 PRO E N 1
ATOM 12478 C CA . PRO E 1 241 ? 119.790 15.773 -27.191 1.00 118.10 1291 PRO E CA 1
ATOM 12479 C C . PRO E 1 241 ? 121.247 16.221 -27.183 1.00 117.96 1291 PRO E C 1
ATOM 12480 O O . PRO E 1 241 ? 121.890 16.292 -28.236 1.00 117.66 1291 PRO E O 1
ATOM 12484 N N . LEU E 1 242 ? 121.757 16.524 -25.994 1.00 117.70 1292 LEU E N 1
ATOM 12485 C CA . LEU E 1 242 ? 123.148 16.930 -25.843 1.00 118.41 1292 LEU E CA 1
ATOM 12486 C C . LEU E 1 242 ? 123.796 16.292 -24.608 1.00 118.91 1292 LEU E C 1
ATOM 12487 O O . LEU E 1 242 ? 123.557 16.714 -23.474 1.00 119.12 1292 LEU E O 1
ATOM 12492 N N . VAL E 1 243 ? 124.604 15.260 -24.846 1.00 119.88 1293 VAL E N 1
ATOM 12493 C CA . VAL E 1 243 ? 125.302 14.540 -23.783 1.00 120.29 1293 VAL E CA 1
ATOM 12494 C C . VAL E 1 243 ? 126.810 14.733 -23.915 1.00 121.54 1293 VAL E C 1
ATOM 12495 O O . VAL E 1 243 ? 127.390 14.495 -24.980 1.00 121.62 1293 VAL E O 1
ATOM 12499 N N . ARG E 1 244 ? 127.443 15.167 -22.829 1.00 123.24 1294 ARG E N 1
ATOM 12500 C CA . ARG E 1 244 ? 128.885 15.391 -22.833 1.00 125.10 1294 ARG E CA 1
ATOM 12501 C C . ARG E 1 244 ? 129.565 14.559 -21.738 1.00 126.70 1294 ARG E C 1
ATOM 12502 O O . ARG E 1 244 ? 128.942 14.218 -20.712 1.00 126.39 1294 ARG E O 1
ATOM 12510 N N . GLU E 1 245 ? 130.837 14.227 -21.972 1.00 127.58 1295 GLU E N 1
ATOM 12511 C CA . GLU E 1 245 ? 131.621 13.443 -21.020 1.00 127.98 1295 GLU E CA 1
ATOM 12512 C C . GLU E 1 245 ? 132.699 14.282 -20.338 1.00 128.89 1295 GLU E C 1
ATOM 12513 O O . GLU E 1 245 ? 133.485 14.969 -20.993 1.00 128.96 1295 GLU E O 1
ATOM 12519 N N . VAL E 1 246 ? 132.706 14.234 -19.010 1.00 130.60 1296 VAL E N 1
ATOM 12520 C CA . VAL E 1 246 ? 133.678 14.976 -18.207 1.00 131.86 1296 VAL E CA 1
ATOM 12521 C C . VAL E 1 246 ? 134.446 13.967 -17.324 1.00 131.71 1296 VAL E C 1
ATOM 12522 O O . VAL E 1 246 ? 134.068 13.719 -16.162 1.00 131.56 1296 VAL E O 1
ATOM 12526 N N . GLY E 1 247 ? 135.516 13.391 -17.890 1.00 130.90 1297 GLY E N 1
ATOM 12527 C CA . GLY E 1 247 ? 136.306 12.394 -17.175 1.00 131.01 1297 GLY E CA 1
ATOM 12528 C C . GLY E 1 247 ? 135.591 11.047 -17.201 1.00 131.09 1297 GLY E C 1
ATOM 12529 O O . GLY E 1 247 ? 135.070 10.631 -18.244 1.00 130.57 1297 GLY E O 1
ATOM 12530 N N . ARG E 1 248 ? 135.558 10.357 -16.066 1.00 130.31 1298 ARG E N 1
ATOM 12531 C CA . ARG E 1 248 ? 134.860 9.087 -16.029 1.00 129.57 1298 ARG E CA 1
ATOM 12532 C C . ARG E 1 248 ? 133.623 9.162 -15.129 1.00 129.56 1298 ARG E C 1
ATOM 12533 O O . ARG E 1 248 ? 132.549 8.677 -15.506 1.00 129.90 1298 ARG E O 1
ATOM 12541 N N . THR E 1 249 ? 133.766 9.780 -13.952 1.00 129.03 1299 THR E N 1
ATOM 12542 C CA . THR E 1 249 ? 132.639 9.916 -13.007 1.00 129.35 1299 THR E CA 1
ATOM 12543 C C . THR E 1 249 ? 131.528 10.864 -13.499 1.00 128.17 1299 THR E C 1
ATOM 12544 O O . THR E 1 249 ? 130.342 10.666 -13.191 1.00 127.34 1299 THR E O 1
ATOM 12548 N N . LYS E 1 250 ? 131.918 11.891 -14.258 1.00 127.00 1300 LYS E N 1
ATOM 12549 C CA . LYS E 1 250 ? 130.964 12.872 -14.772 1.00 125.40 1300 LYS E CA 1
ATOM 12550 C C . LYS E 1 250 ? 130.498 12.616 -16.204 1.00 124.43 1300 LYS E C 1
ATOM 12551 O O . LYS E 1 250 ? 131.266 12.225 -17.098 1.00 123.69 1300 LYS E O 1
ATOM 12557 N N . LEU E 1 251 ? 129.202 12.847 -16.381 1.00 125.00 1301 LEU E N 1
ATOM 12558 C CA . LEU E 1 251 ? 128.498 12.685 -17.644 1.00 123.88 1301 LEU E CA 1
ATOM 12559 C C . LEU E 1 251 ? 127.347 13.690 -17.622 1.00 123.88 1301 LEU E C 1
ATOM 12560 O O . LEU E 1 251 ? 126.352 13.494 -16.904 1.00 122.60 1301 LEU E O 1
ATOM 12565 N N . GLU E 1 252 ? 127.495 14.768 -18.393 1.00 123.12 1302 GLU E N 1
ATOM 12566 C CA . GLU E 1 252 ? 126.479 15.820 -18.449 1.00 123.97 1302 GLU E CA 1
ATOM 12567 C C . GLU E 1 252 ? 125.398 15.537 -19.506 1.00 123.60 1302 GLU E C 1
ATOM 12568 O O . GLU E 1 252 ? 125.675 14.927 -20.553 1.00 124.04 1302 GLU E O 1
ATOM 12574 N N . VAL E 1 253 ? 124.167 15.978 -19.228 1.00 121.72 1303 VAL E N 1
ATOM 12575 C CA . VAL E 1 253 ? 123.056 15.766 -20.153 1.00 119.75 1303 VAL E CA 1
ATOM 12576 C C . VAL E 1 253 ? 122.072 16.929 -20.154 1.00 118.00 1303 VAL E C 1
ATOM 12577 O O . VAL E 1 253 ? 121.578 17.346 -19.101 1.00 118.15 1303 VAL E O 1
ATOM 12581 N N . LYS E 1 254 ? 121.787 17.443 -21.342 1.00 116.56 1304 LYS E N 1
ATOM 12582 C CA . LYS E 1 254 ? 120.837 18.533 -21.487 1.00 114.91 1304 LYS E CA 1
ATOM 12583 C C . LYS E 1 254 ? 119.980 18.238 -22.712 1.00 115.05 1304 LYS E C 1
ATOM 12584 O O . LYS E 1 254 ? 120.452 18.313 -23.854 1.00 114.16 1304 LYS E O 1
ATOM 12590 N N . VAL E 1 255 ? 118.725 17.875 -22.470 1.00 114.02 1305 VAL E N 1
ATOM 12591 C CA . VAL E 1 255 ? 117.804 17.580 -23.554 1.00 113.05 1305 VAL E CA 1
ATOM 12592 C C . VAL E 1 255 ? 116.698 18.606 -23.569 1.00 111.89 1305 VAL E C 1
ATOM 12593 O O . VAL E 1 255 ? 116.144 18.956 -22.527 1.00 112.01 1305 VAL E O 1
ATOM 12597 N N . VAL E 1 256 ? 116.394 19.091 -24.765 1.00 111.80 1306 VAL E N 1
ATOM 12598 C CA . VAL E 1 256 ? 115.354 20.091 -24.966 1.00 111.36 1306 VAL E CA 1
ATOM 12599 C C . VAL E 1 256 ? 114.365 19.599 -26.010 1.00 110.74 1306 VAL E C 1
ATOM 12600 O O . VAL E 1 256 ? 114.762 19.097 -27.066 1.00 111.12 1306 VAL E O 1
ATOM 12604 N N . ILE E 1 257 ? 113.078 19.743 -25.707 1.00 108.48 1307 ILE E N 1
ATOM 12605 C CA . ILE E 1 257 ? 112.033 19.328 -26.623 1.00 107.49 1307 ILE E CA 1
ATOM 12606 C C . ILE E 1 257 ? 111.298 20.556 -27.134 1.00 107.74 1307 ILE E C 1
ATOM 12607 O O . ILE E 1 257 ? 111.016 21.483 -26.379 1.00 108.02 1307 ILE E O 1
ATOM 12612 N N . LYS E 1 258 ? 111.007 20.565 -28.426 1.00 109.06 1308 LYS E N 1
ATOM 12613 C CA . LYS E 1 258 ? 110.291 21.670 -29.034 1.00 110.51 1308 LYS E CA 1
ATOM 12614 C C . LYS E 1 258 ? 108.924 21.194 -29.532 1.00 111.35 1308 LYS E C 1
ATOM 12615 O O . LYS E 1 258 ? 108.841 20.276 -30.351 1.00 112.76 1308 LYS E O 1
ATOM 12621 N N . SER E 1 259 ? 107.853 21.795 -29.010 1.00 111.86 1309 SER E N 1
ATOM 12622 C CA . SER E 1 259 ? 106.501 21.441 -29.427 1.00 111.91 1309 SER E CA 1
ATOM 12623 C C . SER E 1 259 ? 106.316 22.018 -30.819 1.00 111.94 1309 SER E C 1
ATOM 12624 O O . SER E 1 259 ? 106.690 23.157 -31.084 1.00 112.28 1309 SER E O 1
ATOM 12627 N N . ASN E 1 260 ? 105.735 21.237 -31.715 1.00 113.11 1310 ASN E N 1
ATOM 12628 C CA . ASN E 1 260 ? 105.570 21.699 -33.079 1.00 113.84 1310 ASN E CA 1
ATOM 12629 C C . ASN E 1 260 ? 104.143 21.581 -33.614 1.00 113.55 1310 ASN E C 1
ATOM 12630 O O . ASN E 1 260 ? 103.776 20.583 -34.228 1.00 114.99 1310 ASN E O 1
ATOM 12635 N N . PHE E 1 261 ? 103.341 22.610 -33.358 1.00 112.41 1311 PHE E N 1
ATOM 12636 C CA . PHE E 1 261 ? 101.955 22.681 -33.825 1.00 110.89 1311 PHE E CA 1
ATOM 12637 C C . PHE E 1 261 ? 101.281 23.973 -33.350 1.00 111.79 1311 PHE E C 1
ATOM 12638 O O . PHE E 1 261 ? 101.802 24.668 -32.475 1.00 111.10 1311 PHE E O 1
ATOM 12646 N N . LYS E 1 262 ? 100.145 24.311 -33.954 1.00 113.09 1312 LYS E N 1
ATOM 12647 C CA . LYS E 1 262 ? 99.430 25.527 -33.584 1.00 114.39 1312 LYS E CA 1
ATOM 12648 C C . LYS E 1 262 ? 99.498 25.723 -32.070 1.00 114.36 1312 LYS E C 1
ATOM 12649 O O . LYS E 1 262 ? 99.159 24.817 -31.305 1.00 114.32 1312 LYS E O 1
ATOM 12655 N N . PRO E 1 263 ? 99.924 26.916 -31.623 1.00 114.10 1313 PRO E N 1
ATOM 12656 C CA . PRO E 1 263 ? 100.042 27.252 -30.201 1.00 113.12 1313 PRO E CA 1
ATOM 12657 C C . PRO E 1 263 ? 98.747 26.998 -29.430 1.00 112.35 1313 PRO E C 1
ATOM 12658 O O . PRO E 1 263 ? 98.761 26.792 -28.217 1.00 112.29 1313 PRO E O 1
ATOM 12662 N N . SER E 1 264 ? 97.629 27.014 -30.144 1.00 110.69 1314 SER E N 1
ATOM 12663 C CA . SER E 1 264 ? 96.327 26.812 -29.536 1.00 109.70 1314 SER E CA 1
ATOM 12664 C C . SER E 1 264 ? 96.064 25.395 -29.045 1.00 108.97 1314 SER E C 1
ATOM 12665 O O . SER E 1 264 ? 95.281 25.204 -28.121 1.00 109.60 1314 SER E O 1
ATOM 12668 N N . LEU E 1 265 ? 96.717 24.406 -29.651 1.00 108.67 1315 LEU E N 1
ATOM 12669 C CA . LEU E 1 265 ? 96.518 23.006 -29.271 1.00 107.10 1315 LEU E CA 1
ATOM 12670 C C . LEU E 1 265 ? 97.515 22.526 -28.233 1.00 107.32 1315 LEU E C 1
ATOM 12671 O O . LEU E 1 265 ? 98.704 22.809 -28.328 1.00 107.72 1315 LEU E O 1
ATOM 12676 N N . LEU E 1 266 ? 97.032 21.775 -27.253 1.00 107.21 1316 LEU E N 1
ATOM 12677 C CA . LEU E 1 266 ? 97.904 21.282 -26.198 1.00 108.29 1316 LEU E CA 1
ATOM 12678 C C . LEU E 1 266 ? 98.026 19.770 -26.235 1.00 109.08 1316 LEU E C 1
ATOM 12679 O O . LEU E 1 266 ? 97.028 19.064 -26.207 1.00 108.54 1316 LEU E O 1
ATOM 12684 N N . ALA E 1 267 ? 99.250 19.271 -26.303 1.00 109.18 1317 ALA E N 1
ATOM 12685 C CA . ALA E 1 267 ? 99.460 17.837 -26.296 1.00 108.83 1317 ALA E CA 1
ATOM 12686 C C . ALA E 1 267 ? 99.570 17.453 -24.829 1.00 109.65 1317 ALA E C 1
ATOM 12687 O O . ALA E 1 267 ? 100.281 18.109 -24.073 1.00 109.88 1317 ALA E O 1
ATOM 12689 N N . GLN E 1 268 ? 98.859 16.416 -24.408 1.00 110.63 1318 GLN E N 1
ATOM 12690 C CA . GLN E 1 268 ? 98.948 16.010 -23.017 1.00 112.90 1318 GLN E CA 1
ATOM 12691 C C . GLN E 1 268 ? 99.585 14.639 -22.849 1.00 112.34 1318 GLN E C 1
ATOM 12692 O O . GLN E 1 268 ? 100.039 14.040 -23.822 1.00 111.91 1318 GLN E O 1
ATOM 12698 N N . LYS E 1 269 ? 99.618 14.156 -21.607 1.00 111.58 1319 LYS E N 1
ATOM 12699 C CA . LYS E 1 269 ? 100.213 12.859 -21.289 1.00 109.85 1319 LYS E CA 1
ATOM 12700 C C . LYS E 1 269 ? 101.529 12.752 -22.041 1.00 109.28 1319 LYS E C 1
ATOM 12701 O O . LYS E 1 269 ? 101.641 11.993 -22.996 1.00 109.64 1319 LYS E O 1
ATOM 12707 N N . ILE E 1 270 ? 102.518 13.533 -21.627 1.00 109.81 1320 ILE E N 1
ATOM 12708 C CA . ILE E 1 270 ? 103.821 13.498 -22.278 1.00 110.37 1320 ILE E CA 1
ATOM 12709 C C . ILE E 1 270 ? 104.797 12.722 -21.416 1.00 111.81 1320 ILE E C 1
ATOM 12710 O O . ILE E 1 270 ? 104.762 12.817 -20.188 1.00 111.65 1320 ILE E O 1
ATOM 12715 N N . GLU E 1 271 ? 105.666 11.949 -22.060 1.00 113.09 1321 GLU E N 1
ATOM 12716 C CA . GLU E 1 271 ? 106.658 11.160 -21.337 1.00 113.92 1321 GLU E CA 1
ATOM 12717 C C . GLU E 1 271 ? 107.968 11.098 -22.105 1.00 113.35 1321 GLU E C 1
ATOM 12718 O O . GLU E 1 271 ? 107.995 10.757 -23.290 1.00 114.17 1321 GLU E O 1
ATOM 12724 N N . VAL E 1 272 ? 109.050 11.448 -21.422 1.00 113.23 1322 VAL E N 1
ATOM 12725 C CA . VAL E 1 272 ? 110.374 11.422 -22.019 1.00 113.29 1322 VAL E CA 1
ATOM 12726 C C . VAL E 1 272 ? 111.207 10.405 -21.254 1.00 114.28 1322 VAL E C 1
ATOM 12727 O O . VAL E 1 272 ? 111.197 10.384 -20.016 1.00 114.40 1322 VAL E O 1
ATOM 12731 N N . ARG E 1 273 ? 111.911 9.550 -21.995 1.00 115.17 1323 ARG E N 1
ATOM 12732 C CA . ARG E 1 273 ? 112.740 8.524 -21.381 1.00 116.23 1323 ARG E CA 1
ATOM 12733 C C . ARG E 1 273 ? 114.200 8.669 -21.813 1.00 115.68 1323 ARG E C 1
ATOM 12734 O O . ARG E 1 273 ? 114.550 8.411 -22.973 1.00 116.51 1323 ARG E O 1
ATOM 12742 N N . ILE E 1 274 ? 115.043 9.090 -20.871 1.00 115.13 1324 ILE E N 1
ATOM 12743 C CA . ILE E 1 274 ? 116.467 9.272 -21.130 1.00 115.47 1324 ILE E CA 1
ATOM 12744 C C . ILE E 1 274 ? 117.247 8.129 -20.456 1.00 116.91 1324 ILE E C 1
ATOM 12745 O O . ILE E 1 274 ? 117.232 7.996 -19.223 1.00 116.08 1324 ILE E O 1
ATOM 12750 N N . PRO E 1 275 ? 117.929 7.283 -21.267 1.00 117.79 1325 PRO E N 1
ATOM 12751 C CA . PRO E 1 275 ? 118.734 6.117 -20.851 1.00 119.10 1325 PRO E CA 1
ATOM 12752 C C . PRO E 1 275 ? 120.082 6.411 -20.170 1.00 120.20 1325 PRO E C 1
ATOM 12753 O O . PRO E 1 275 ? 120.975 7.014 -20.777 1.00 120.24 1325 PRO E O 1
ATOM 12757 N N . THR E 1 276 ? 120.235 5.963 -18.924 1.00 120.42 1326 THR E N 1
ATOM 12758 C CA . THR E 1 276 ? 121.474 6.193 -18.187 1.00 122.44 1326 THR E CA 1
ATOM 12759 C C . THR E 1 276 ? 122.406 4.990 -18.329 1.00 123.75 1326 THR E C 1
ATOM 12760 O O . THR E 1 276 ? 121.941 3.855 -18.509 1.00 122.51 1326 THR E O 1
ATOM 12764 N N . PRO E 1 277 ? 123.739 5.224 -18.296 1.00 125.80 1327 PRO E N 1
ATOM 12765 C CA . PRO E 1 277 ? 124.672 4.092 -18.413 1.00 124.48 1327 PRO E CA 1
ATOM 12766 C C . PRO E 1 277 ? 124.374 3.068 -17.304 1.00 124.59 1327 PRO E C 1
ATOM 12767 O O . PRO E 1 277 ? 123.594 3.343 -16.371 1.00 123.63 1327 PRO E O 1
ATOM 12771 N N . LEU E 1 278 ? 124.987 1.892 -17.402 1.00 123.36 1328 LEU E N 1
ATOM 12772 C CA . LEU E 1 278 ? 124.761 0.850 -16.404 1.00 123.46 1328 LEU E CA 1
ATOM 12773 C C . LEU E 1 278 ? 125.580 1.145 -15.134 1.00 123.40 1328 LEU E C 1
ATOM 12774 O O . LEU E 1 278 ? 125.133 0.866 -14.004 1.00 122.83 1328 LEU E O 1
ATOM 12779 N N . ASN E 1 279 ? 126.769 1.725 -15.342 1.00 124.56 1329 ASN E N 1
ATOM 12780 C CA . ASN E 1 279 ? 127.700 2.089 -14.264 1.00 125.70 1329 ASN E CA 1
ATOM 12781 C C . ASN E 1 279 ? 127.304 3.379 -13.523 1.00 125.93 1329 ASN E C 1
ATOM 12782 O O . ASN E 1 279 ? 128.139 4.036 -12.886 1.00 125.31 1329 ASN E O 1
ATOM 12787 N N . THR E 1 280 ? 126.022 3.730 -13.610 1.00 126.00 1330 THR E N 1
ATOM 12788 C CA . THR E 1 280 ? 125.501 4.922 -12.949 1.00 126.04 1330 THR E CA 1
ATOM 12789 C C . THR E 1 280 ? 125.567 4.740 -11.427 1.00 125.61 1330 THR E C 1
ATOM 12790 O O . THR E 1 280 ? 125.054 3.761 -10.874 1.00 125.19 1330 THR E O 1
ATOM 12794 N N . SER E 1 281 ? 126.224 5.683 -10.761 1.00 125.24 1331 SER E N 1
ATOM 12795 C CA . SER E 1 281 ? 126.352 5.642 -9.311 1.00 125.31 1331 SER E CA 1
ATOM 12796 C C . SER E 1 281 ? 125.350 6.612 -8.664 1.00 125.32 1331 SER E C 1
ATOM 12797 O O . SER E 1 281 ? 124.697 6.276 -7.668 1.00 125.19 1331 SER E O 1
ATOM 12800 N N . GLY E 1 282 ? 125.229 7.806 -9.243 1.00 124.48 1332 GLY E N 1
ATOM 12801 C CA . GLY E 1 282 ? 124.305 8.807 -8.731 1.00 123.85 1332 GLY E CA 1
ATOM 12802 C C . GLY E 1 282 ? 123.872 9.740 -9.846 1.00 123.59 1332 GLY E C 1
ATOM 12803 O O . GLY E 1 282 ? 124.673 10.066 -10.727 1.00 123.08 1332 GLY E O 1
ATOM 12804 N N . VAL E 1 283 ? 122.610 10.164 -9.828 1.00 123.22 1333 VAL E N 1
ATOM 12805 C CA . VAL E 1 283 ? 122.112 11.068 -10.863 1.00 122.38 1333 VAL E CA 1
ATOM 12806 C C . VAL E 1 283 ? 121.308 12.238 -10.297 1.00 122.75 1333 VAL E C 1
ATOM 12807 O O . VAL E 1 283 ? 120.441 12.046 -9.440 1.00 122.69 1333 VAL E O 1
ATOM 12811 N N . GLN E 1 284 ? 121.618 13.445 -10.780 1.00 122.72 1334 GLN E N 1
ATOM 12812 C CA . GLN E 1 284 ? 120.946 14.670 -10.350 1.00 122.98 1334 GLN E CA 1
ATOM 12813 C C . GLN E 1 284 ? 120.240 15.310 -11.535 1.00 121.78 1334 GLN E C 1
ATOM 12814 O O . GLN E 1 284 ? 120.882 15.600 -12.544 1.00 121.41 1334 GLN E O 1
ATOM 12820 N N . VAL E 1 285 ? 118.931 15.542 -11.403 1.00 120.07 1335 VAL E N 1
ATOM 12821 C CA . VAL E 1 285 ? 118.136 16.152 -12.470 1.00 117.95 1335 VAL E CA 1
ATOM 12822 C C . VAL E 1 285 ? 117.547 17.519 -12.135 1.00 117.43 1335 VAL E C 1
ATOM 12823 O O . VAL E 1 285 ? 117.281 17.850 -10.973 1.00 117.55 1335 VAL E O 1
ATOM 12827 N N . ILE E 1 286 ? 117.328 18.300 -13.184 1.00 117.10 1336 ILE E N 1
ATOM 12828 C CA . ILE E 1 286 ? 116.762 19.633 -13.060 1.00 116.40 1336 ILE E CA 1
ATOM 12829 C C . ILE E 1 286 ? 115.802 19.886 -14.222 1.00 117.89 1336 ILE E C 1
ATOM 12830 O O . ILE E 1 286 ? 116.132 19.632 -15.391 1.00 117.90 1336 ILE E O 1
ATOM 12835 N N . CYS E 1 287 ? 114.608 20.370 -13.889 1.00 117.41 1337 CYS E N 1
ATOM 12836 C CA . CYS E 1 287 ? 113.584 20.661 -14.884 1.00 117.45 1337 CYS E CA 1
ATOM 12837 C C . CYS E 1 287 ? 112.626 21.692 -14.306 1.00 117.84 1337 CYS E C 1
ATOM 12838 O O . CYS E 1 287 ? 112.164 21.559 -13.174 1.00 117.84 1337 CYS E O 1
ATOM 12841 N N . MET E 1 288 ? 112.325 22.722 -15.085 1.00 118.93 1338 MET E N 1
ATOM 12842 C CA . MET E 1 288 ? 111.433 23.768 -14.620 1.00 119.26 1338 MET E CA 1
ATOM 12843 C C . MET E 1 288 ? 109.978 23.374 -14.778 1.00 118.30 1338 MET E C 1
ATOM 12844 O O . MET E 1 288 ? 109.130 23.811 -14.003 1.00 118.45 1338 MET E O 1
ATOM 12849 N N . LYS E 1 289 ? 109.704 22.534 -15.773 1.00 117.59 1339 LYS E N 1
ATOM 12850 C CA . LYS E 1 289 ? 108.343 22.093 -16.068 1.00 117.07 1339 LYS E CA 1
ATOM 12851 C C . LYS E 1 289 ? 108.138 20.606 -15.839 1.00 117.91 1339 LYS E C 1
ATOM 12852 O O . LYS E 1 289 ? 109.034 19.803 -16.105 1.00 117.44 1339 LYS E O 1
ATOM 12858 N N . GLY E 1 290 ? 106.946 20.247 -15.360 1.00 118.16 1340 GLY E N 1
ATOM 12859 C CA . GLY E 1 290 ? 106.644 18.852 -15.088 1.00 118.95 1340 GLY E CA 1
ATOM 12860 C C . GLY E 1 290 ? 107.535 18.302 -13.982 1.00 119.25 1340 GLY E C 1
ATOM 12861 O O . GLY E 1 290 ? 108.071 19.073 -13.182 1.00 119.32 1340 GLY E O 1
ATOM 12862 N N . LYS E 1 291 ? 107.694 16.976 -13.930 1.00 119.25 1341 LYS E N 1
ATOM 12863 C CA . LYS E 1 291 ? 108.534 16.325 -12.915 1.00 119.25 1341 LYS E CA 1
ATOM 12864 C C . LYS E 1 291 ? 109.319 15.177 -13.558 1.00 119.73 1341 LYS E C 1
ATOM 12865 O O . LYS E 1 291 ? 108.841 14.539 -14.500 1.00 120.60 1341 LYS E O 1
ATOM 12871 N N . ALA E 1 292 ? 110.521 14.914 -13.047 1.00 119.96 1342 ALA E N 1
ATOM 12872 C CA . ALA E 1 292 ? 111.363 13.851 -13.594 1.00 120.57 1342 ALA E CA 1
ATOM 12873 C C . ALA E 1 292 ? 112.123 13.068 -12.527 1.00 120.55 1342 ALA E C 1
ATOM 12874 O O . ALA E 1 292 ? 112.887 13.644 -11.747 1.00 120.49 1342 ALA E O 1
ATOM 12876 N N . LYS E 1 293 ? 111.912 11.750 -12.518 1.00 120.80 1343 LYS E N 1
ATOM 12877 C CA . LYS E 1 293 ? 112.558 10.839 -11.568 1.00 121.02 1343 LYS E CA 1
ATOM 12878 C C . LYS E 1 293 ? 113.586 9.975 -12.311 1.00 122.60 1343 LYS E C 1
ATOM 12879 O O . LYS E 1 293 ? 113.549 9.862 -13.549 1.00 122.50 1343 LYS E O 1
ATOM 12885 N N . TYR E 1 294 ? 114.510 9.380 -11.556 1.00 123.42 1344 TYR E N 1
ATOM 12886 C CA . TYR E 1 294 ? 115.509 8.494 -12.151 1.00 124.20 1344 TYR E CA 1
ATOM 12887 C C . TYR E 1 294 ? 115.240 7.081 -11.680 1.00 124.25 1344 TYR E C 1
ATOM 12888 O O . TYR E 1 294 ? 115.749 6.664 -10.637 1.00 124.05 1344 TYR E O 1
ATOM 12897 N N . LYS E 1 295 ? 114.427 6.351 -12.436 1.00 124.21 1345 LYS E N 1
ATOM 12898 C CA . LYS E 1 295 ? 114.145 4.977 -12.077 1.00 124.87 1345 LYS E CA 1
ATOM 12899 C C . LYS E 1 295 ? 115.337 4.165 -12.572 1.00 124.34 1345 LYS E C 1
ATOM 12900 O O . LYS E 1 295 ? 115.456 3.875 -13.770 1.00 124.37 1345 LYS E O 1
ATOM 12906 N N . ALA E 1 296 ? 116.238 3.847 -11.635 1.00 124.02 1346 ALA E N 1
ATOM 12907 C CA . ALA E 1 296 ? 117.456 3.081 -11.926 1.00 123.87 1346 ALA E CA 1
ATOM 12908 C C . ALA E 1 296 ? 117.104 1.638 -12.300 1.00 123.78 1346 ALA E C 1
ATOM 12909 O O . ALA E 1 296 ? 117.810 0.987 -13.089 1.00 123.84 1346 ALA E O 1
ATOM 12911 N N . SER E 1 297 ? 116.001 1.157 -11.724 1.00 123.64 1347 SER E N 1
ATOM 12912 C CA . SER E 1 297 ? 115.500 -0.188 -11.973 1.00 123.01 1347 SER E CA 1
ATOM 12913 C C . SER E 1 297 ? 115.318 -0.378 -13.473 1.00 123.10 1347 SER E C 1
ATOM 12914 O O . SER E 1 297 ? 115.174 -1.508 -13.948 1.00 122.34 1347 SER E O 1
ATOM 12917 N N . GLU E 1 298 ? 115.333 0.737 -14.205 1.00 124.04 1348 GLU E N 1
ATOM 12918 C CA . GLU E 1 298 ? 115.156 0.735 -15.656 1.00 124.97 1348 GLU E CA 1
ATOM 12919 C C . GLU E 1 298 ? 116.317 1.422 -16.371 1.00 125.34 1348 GLU E C 1
ATOM 12920 O O . GLU E 1 298 ? 116.331 1.507 -17.603 1.00 124.90 1348 GLU E O 1
ATOM 12926 N N . ASN E 1 299 ? 117.282 1.909 -15.594 1.00 125.64 1349 ASN E N 1
ATOM 12927 C CA . ASN E 1 299 ? 118.449 2.603 -16.145 1.00 126.43 1349 ASN E CA 1
ATOM 12928 C C . ASN E 1 299 ? 118.028 3.725 -17.098 1.00 125.09 1349 ASN E C 1
ATOM 12929 O O . ASN E 1 299 ? 118.452 3.783 -18.261 1.00 124.15 1349 ASN E O 1
ATOM 12934 N N . ALA E 1 300 ? 117.191 4.616 -16.584 1.00 123.62 1350 ALA E N 1
ATOM 12935 C CA . ALA E 1 300 ? 116.702 5.732 -17.368 1.00 122.00 1350 ALA E CA 1
ATOM 12936 C C . ALA E 1 300 ? 115.974 6.725 -16.466 1.00 120.74 1350 ALA E C 1
ATOM 12937 O O . ALA E 1 300 ? 115.440 6.359 -15.401 1.00 121.06 1350 ALA E O 1
ATOM 12939 N N . ILE E 1 301 ? 115.971 7.985 -16.896 1.00 119.32 1351 ILE E N 1
ATOM 12940 C CA . ILE E 1 301 ? 115.294 9.038 -16.159 1.00 118.29 1351 ILE E CA 1
ATOM 12941 C C . ILE E 1 301 ? 113.963 9.257 -16.866 1.00 116.92 1351 ILE E C 1
ATOM 12942 O O . ILE E 1 301 ? 113.912 9.419 -18.090 1.00 116.31 1351 ILE E O 1
ATOM 12947 N N . VAL E 1 302 ? 112.886 9.231 -16.095 1.00 116.92 1352 VAL E N 1
ATOM 12948 C CA . VAL E 1 302 ? 111.554 9.401 -16.658 1.00 117.74 1352 VAL E CA 1
ATOM 12949 C C . VAL E 1 302 ? 111.089 10.828 -16.406 1.00 115.78 1352 VAL E C 1
ATOM 12950 O O . VAL E 1 302 ? 111.046 11.272 -15.257 1.00 116.92 1352 VAL E O 1
ATOM 12954 N N . TRP E 1 303 ? 110.741 11.539 -17.477 1.00 114.54 1353 TRP E N 1
ATOM 12955 C CA . TRP E 1 303 ? 110.273 12.916 -17.361 1.00 113.19 1353 TRP E CA 1
ATOM 12956 C C . TRP E 1 303 ? 108.804 12.974 -17.757 1.00 113.17 1353 TRP E C 1
ATOM 12957 O O . TRP E 1 303 ? 108.461 12.686 -18.895 1.00 113.67 1353 TRP E O 1
ATOM 12968 N N . LYS E 1 304 ? 107.938 13.335 -16.819 1.00 112.96 1354 LYS E N 1
ATOM 12969 C CA . LYS E 1 304 ? 106.517 13.401 -17.114 1.00 113.02 1354 LYS E CA 1
ATOM 12970 C C . LYS E 1 304 ? 106.004 14.839 -17.068 1.00 113.01 1354 LYS E C 1
ATOM 12971 O O . LYS E 1 304 ? 106.214 15.554 -16.092 1.00 113.56 1354 LYS E O 1
ATOM 12977 N N . ILE E 1 305 ? 105.343 15.260 -18.144 1.00 113.34 1355 ILE E N 1
ATOM 12978 C CA . ILE E 1 305 ? 104.798 16.609 -18.245 1.00 113.25 1355 ILE E CA 1
ATOM 12979 C C . ILE E 1 305 ? 103.297 16.622 -18.474 1.00 112.63 1355 ILE E C 1
ATOM 12980 O O . ILE E 1 305 ? 102.819 16.197 -19.522 1.00 113.01 1355 ILE E O 1
ATOM 12985 N N . LYS E 1 306 ? 102.561 17.126 -17.490 1.00 112.63 1356 LYS E N 1
ATOM 12986 C CA . LYS E 1 306 ? 101.102 17.187 -17.554 1.00 112.71 1356 LYS E CA 1
ATOM 12987 C C . LYS E 1 306 ? 100.540 17.468 -18.952 1.00 112.31 1356 LYS E C 1
ATOM 12988 O O . LYS E 1 306 ? 99.689 16.728 -19.447 1.00 111.58 1356 LYS E O 1
ATOM 12994 N N . ARG E 1 307 ? 101.006 18.546 -19.573 1.00 112.18 1357 ARG E N 1
ATOM 12995 C CA . ARG E 1 307 ? 100.573 18.933 -20.912 1.00 112.01 1357 ARG E CA 1
ATOM 12996 C C . ARG E 1 307 ? 101.451 20.048 -21.436 1.00 111.22 1357 ARG E C 1
ATOM 12997 O O . ARG E 1 307 ? 102.114 20.727 -20.662 1.00 112.22 1357 ARG E O 1
ATOM 13005 N N . MET E 1 308 ? 101.472 20.241 -22.747 1.00 110.49 1358 MET E N 1
ATOM 13006 C CA . MET E 1 308 ? 102.313 21.283 -23.317 1.00 110.13 1358 MET E CA 1
ATOM 13007 C C . MET E 1 308 ? 101.699 21.916 -24.548 1.00 109.73 1358 MET E C 1
ATOM 13008 O O . MET E 1 308 ? 101.216 21.229 -25.446 1.00 109.16 1358 MET E O 1
ATOM 13013 N N . ALA E 1 309 ? 101.735 23.239 -24.589 1.00 109.63 1359 ALA E N 1
ATOM 13014 C CA . ALA E 1 309 ? 101.170 23.977 -25.700 1.00 110.83 1359 ALA E CA 1
ATOM 13015 C C . ALA E 1 309 ? 101.999 23.812 -26.958 1.00 111.82 1359 ALA E C 1
ATOM 13016 O O . ALA E 1 309 ? 102.997 23.095 -26.967 1.00 112.77 1359 ALA E O 1
ATOM 13018 N N . GLY E 1 310 ? 101.573 24.487 -28.020 1.00 112.56 1360 GLY E N 1
ATOM 13019 C CA . GLY E 1 310 ? 102.280 24.418 -29.286 1.00 112.57 1360 GLY E CA 1
ATOM 13020 C C . GLY E 1 310 ? 103.376 25.456 -29.340 1.00 112.68 1360 GLY E C 1
ATOM 13021 O O . GLY E 1 310 ? 103.430 26.333 -28.483 1.00 113.89 1360 GLY E O 1
ATOM 13022 N N . MET E 1 311 ? 104.248 25.359 -30.338 1.00 113.11 1361 MET E N 1
ATOM 13023 C CA . MET E 1 311 ? 105.351 26.300 -30.488 1.00 113.48 1361 MET E CA 1
ATOM 13024 C C . MET E 1 311 ? 105.891 26.721 -29.130 1.00 113.36 1361 MET E C 1
ATOM 13025 O O . MET E 1 311 ? 105.638 27.825 -28.661 1.00 113.09 1361 MET E O 1
ATOM 13030 N N . LYS E 1 312 ? 106.628 25.822 -28.498 1.00 113.48 1362 LYS E N 1
ATOM 13031 C CA . LYS E 1 312 ? 107.208 26.074 -27.190 1.00 114.16 1362 LYS E CA 1
ATOM 13032 C C . LYS E 1 312 ? 108.335 25.091 -26.966 1.00 114.12 1362 LYS E C 1
ATOM 13033 O O . LYS E 1 312 ? 108.395 24.049 -27.611 1.00 115.41 1362 LYS E O 1
ATOM 13039 N N . GLU E 1 313 ? 109.238 25.416 -26.055 1.00 114.46 1363 GLU E N 1
ATOM 13040 C CA . GLU E 1 313 ? 110.336 24.516 -25.767 1.00 115.34 1363 GLU E CA 1
ATOM 13041 C C . GLU E 1 313 ? 110.375 24.316 -24.276 1.00 114.44 1363 GLU E C 1
ATOM 13042 O O . GLU E 1 313 ? 109.849 25.121 -23.518 1.00 113.54 1363 GLU E O 1
ATOM 13048 N N . SER E 1 314 ? 110.992 23.224 -23.864 1.00 113.71 1364 SER E N 1
ATOM 13049 C CA . SER E 1 314 ? 111.131 22.902 -22.460 1.00 113.45 1364 SER E CA 1
ATOM 13050 C C . SER E 1 314 ? 112.444 22.167 -22.328 1.00 113.89 1364 SER E C 1
ATOM 13051 O O . SER E 1 314 ? 112.877 21.484 -23.254 1.00 114.41 1364 SER E O 1
ATOM 13054 N N . GLN E 1 315 ? 113.080 22.300 -21.177 1.00 113.68 1365 GLN E N 1
ATOM 13055 C CA . GLN E 1 315 ? 114.379 21.687 -20.984 1.00 113.66 1365 GLN E CA 1
ATOM 13056 C C . GLN E 1 315 ? 114.491 20.895 -19.698 1.00 113.43 1365 GLN E C 1
ATOM 13057 O O . GLN E 1 315 ? 113.806 21.166 -18.713 1.00 112.77 1365 GLN E O 1
ATOM 13063 N N . ILE E 1 316 ? 115.350 19.890 -19.735 1.00 113.21 1366 ILE E N 1
ATOM 13064 C CA . ILE E 1 316 ? 115.622 19.067 -18.580 1.00 113.21 1366 ILE E CA 1
ATOM 13065 C C . ILE E 1 316 ? 117.096 18.763 -18.696 1.00 114.65 1366 ILE E C 1
ATOM 13066 O O . ILE E 1 316 ? 117.580 18.438 -19.785 1.00 115.90 1366 ILE E O 1
ATOM 13071 N N . SER E 1 317 ? 117.816 18.911 -17.588 1.00 115.99 1367 SER E N 1
ATOM 13072 C CA . SER E 1 317 ? 119.255 18.648 -17.567 1.00 117.07 1367 SER E CA 1
ATOM 13073 C C . SER E 1 317 ? 119.601 17.814 -16.339 1.00 117.84 1367 SER E C 1
ATOM 13074 O O . SER E 1 317 ? 118.890 17.863 -15.328 1.00 117.06 1367 SER E O 1
ATOM 13077 N N . ALA E 1 318 ? 120.680 17.041 -16.429 1.00 118.37 1368 ALA E N 1
ATOM 13078 C CA . ALA E 1 318 ? 121.079 16.205 -15.309 1.00 119.46 1368 ALA E CA 1
ATOM 13079 C C . ALA E 1 318 ? 122.528 15.767 -15.381 1.00 121.15 1368 ALA E C 1
ATOM 13080 O O . ALA E 1 318 ? 123.079 15.581 -16.472 1.00 121.40 1368 ALA E O 1
ATOM 13082 N N . GLU E 1 319 ? 123.139 15.612 -14.206 1.00 123.45 1369 GLU E N 1
ATOM 13083 C CA . GLU E 1 319 ? 124.522 15.148 -14.120 1.00 124.51 1369 GLU E CA 1
ATOM 13084 C C . GLU E 1 319 ? 124.506 13.695 -13.635 1.00 124.05 1369 GLU E C 1
ATOM 13085 O O . GLU E 1 319 ? 123.882 13.379 -12.612 1.00 123.34 1369 GLU E O 1
ATOM 13091 N N . ILE E 1 320 ? 125.186 12.824 -14.383 1.00 124.10 1370 ILE E N 1
ATOM 13092 C CA . ILE E 1 320 ? 125.256 11.402 -14.056 1.00 124.61 1370 ILE E CA 1
ATOM 13093 C C . ILE E 1 320 ? 126.643 10.997 -13.541 1.00 125.43 1370 ILE E C 1
ATOM 13094 O O . ILE E 1 320 ? 127.669 11.218 -14.214 1.00 125.25 1370 ILE E O 1
ATOM 13099 N N . GLU E 1 321 ? 126.657 10.416 -12.336 1.00 126.37 1371 GLU E N 1
ATOM 13100 C CA . GLU E 1 321 ? 127.888 9.940 -11.699 1.00 127.72 1371 GLU E CA 1
ATOM 13101 C C . GLU E 1 321 ? 128.166 8.510 -12.189 1.00 126.86 1371 GLU E C 1
ATOM 13102 O O . GLU E 1 321 ? 127.251 7.681 -12.315 1.00 126.96 1371 GLU E O 1
ATOM 13108 N N . LEU E 1 322 ? 129.432 8.221 -12.462 1.00 126.04 1372 LEU E N 1
ATOM 13109 C CA . LEU E 1 322 ? 129.798 6.901 -12.946 1.00 126.21 1372 LEU E CA 1
ATOM 13110 C C . LEU E 1 322 ? 130.918 6.256 -12.116 1.00 126.73 1372 LEU E C 1
ATOM 13111 O O . LEU E 1 322 ? 131.884 6.924 -11.703 1.00 126.45 1372 LEU E O 1
ATOM 13116 N N . LEU E 1 323 ? 130.759 4.957 -11.849 1.00 128.22 1373 LEU E N 1
ATOM 13117 C CA . LEU E 1 323 ? 131.757 4.174 -11.107 1.00 130.31 1373 LEU E CA 1
ATOM 13118 C C . LEU E 1 323 ? 132.706 3.639 -12.180 1.00 132.43 1373 LEU E C 1
ATOM 13119 O O . LEU E 1 323 ? 132.256 3.143 -13.228 1.00 132.47 1373 LEU E O 1
ATOM 13124 N N . PRO E 1 324 ? 134.029 3.711 -11.922 1.00 134.20 1374 PRO E N 1
ATOM 13125 C CA . PRO E 1 324 ? 135.054 3.251 -12.879 1.00 135.55 1374 PRO E CA 1
ATOM 13126 C C . PRO E 1 324 ? 134.746 1.916 -13.582 1.00 136.16 1374 PRO E C 1
ATOM 13127 O O . PRO E 1 324 ? 134.423 0.913 -12.936 1.00 135.84 1374 PRO E O 1
ATOM 13131 N N . THR E 1 325 ? 134.815 1.897 -14.907 1.00 137.64 1375 THR E N 1
ATOM 13132 C CA . THR E 1 325 ? 134.561 0.646 -15.610 1.00 138.52 1375 THR E CA 1
ATOM 13133 C C . THR E 1 325 ? 135.601 0.389 -16.696 1.00 138.38 1375 THR E C 1
ATOM 13134 O O . THR E 1 325 ? 136.104 1.318 -17.374 1.00 137.45 1375 THR E O 1
ATOM 13138 N N . ASN E 1 326 ? 135.943 -0.891 -16.814 1.00 136.87 1376 ASN E N 1
ATOM 13139 C CA . ASN E 1 326 ? 136.913 -1.340 -17.793 1.00 136.20 1376 ASN E CA 1
ATOM 13140 C C . ASN E 1 326 ? 136.225 -1.617 -19.118 1.00 136.88 1376 ASN E C 1
ATOM 13141 O O . ASN E 1 326 ? 136.881 -2.032 -20.091 1.00 137.59 1376 ASN E O 1
ATOM 13146 N N . LYS E 1 330 ? 132.348 1.520 -26.293 1.00 135.11 1380 LYS E N 1
ATOM 13147 C CA . LYS E 1 330 ? 131.815 2.452 -25.307 1.00 134.93 1380 LYS E CA 1
ATOM 13148 C C . LYS E 1 330 ? 130.376 2.106 -24.942 1.00 136.11 1380 LYS E C 1
ATOM 13149 O O . LYS E 1 330 ? 129.827 1.112 -25.417 1.00 136.37 1380 LYS E O 1
ATOM 13155 N N . TRP E 1 331 ? 129.770 2.933 -24.097 1.00 135.57 1381 TRP E N 1
ATOM 13156 C CA . TRP E 1 331 ? 128.394 2.715 -23.666 1.00 135.13 1381 TRP E CA 1
ATOM 13157 C C . TRP E 1 331 ? 127.405 3.086 -24.767 1.00 134.28 1381 TRP E C 1
ATOM 13158 O O . TRP E 1 331 ? 126.997 4.241 -24.885 1.00 134.93 1381 TRP E O 1
ATOM 13169 N N . ALA E 1 332 ? 127.025 2.098 -25.571 1.00 134.18 1382 ALA E N 1
ATOM 13170 C CA . ALA E 1 332 ? 126.081 2.318 -26.664 1.00 131.86 1382 ALA E CA 1
ATOM 13171 C C . ALA E 1 332 ? 124.917 2.997 -25.978 1.00 130.63 1382 ALA E C 1
ATOM 13172 O O . ALA E 1 332 ? 124.364 2.492 -24.983 1.00 129.87 1382 ALA E O 1
ATOM 13174 N N . ARG E 1 333 ? 124.570 4.167 -26.496 1.00 129.10 1383 ARG E N 1
ATOM 13175 C CA . ARG E 1 333 ? 123.476 4.937 -25.926 1.00 127.38 1383 ARG E CA 1
ATOM 13176 C C . ARG E 1 333 ? 122.099 4.637 -26.550 1.00 126.22 1383 ARG E C 1
ATOM 13177 O O . ARG E 1 333 ? 121.837 4.982 -27.717 1.00 125.07 1383 ARG E O 1
ATOM 13185 N N . PRO E 1 334 ? 121.203 3.981 -25.768 1.00 126.56 1384 PRO E N 1
ATOM 13186 C CA . PRO E 1 334 ? 119.860 3.652 -26.264 1.00 124.89 1384 PRO E CA 1
ATOM 13187 C C . PRO E 1 334 ? 119.193 4.982 -26.621 1.00 124.88 1384 PRO E C 1
ATOM 13188 O O . PRO E 1 334 ? 119.307 5.949 -25.867 1.00 126.23 1384 PRO E O 1
ATOM 13192 N N . PRO E 1 335 ? 118.495 5.058 -27.770 1.00 125.79 1385 PRO E N 1
ATOM 13193 C CA . PRO E 1 335 ? 117.853 6.330 -28.123 1.00 123.34 1385 PRO E CA 1
ATOM 13194 C C . PRO E 1 335 ? 116.859 6.815 -27.053 1.00 122.36 1385 PRO E C 1
ATOM 13195 O O . PRO E 1 335 ? 116.318 6.020 -26.268 1.00 121.80 1385 PRO E O 1
ATOM 13199 N N . ILE E 1 336 ? 116.632 8.125 -27.027 1.00 120.89 1386 ILE E N 1
ATOM 13200 C CA . ILE E 1 336 ? 115.717 8.727 -26.066 1.00 119.83 1386 ILE E CA 1
ATOM 13201 C C . ILE E 1 336 ? 114.285 8.584 -26.577 1.00 118.33 1386 ILE E C 1
ATOM 13202 O O . ILE E 1 336 ? 113.909 9.198 -27.584 1.00 117.76 1386 ILE E O 1
ATOM 13207 N N . SER E 1 337 ? 113.498 7.763 -25.881 1.00 117.62 1387 SER E N 1
ATOM 13208 C CA . SER E 1 337 ? 112.107 7.522 -26.255 1.00 116.55 1387 SER E CA 1
ATOM 13209 C C . SER E 1 337 ? 111.208 8.662 -25.793 1.00 116.04 1387 SER E C 1
ATOM 13210 O O . SER E 1 337 ? 111.587 9.456 -24.934 1.00 115.50 1387 SER E O 1
ATOM 13213 N N . MET E 1 338 ? 110.013 8.732 -26.368 1.00 115.74 1388 MET E N 1
ATOM 13214 C CA . MET E 1 338 ? 109.063 9.773 -26.028 1.00 114.96 1388 MET E CA 1
ATOM 13215 C C . MET E 1 338 ? 107.645 9.297 -26.294 1.00 114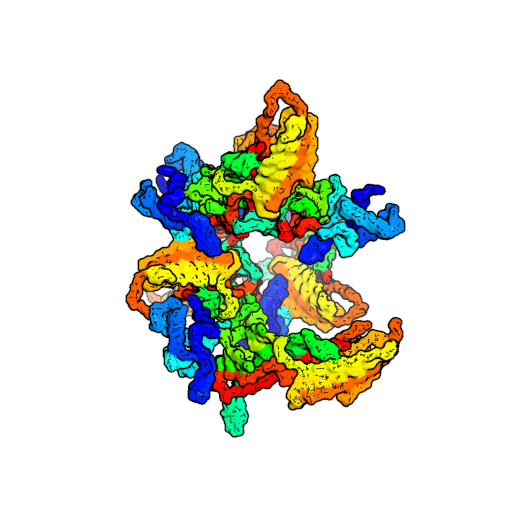.99 1388 MET E C 1
ATOM 13216 O O . MET E 1 338 ? 107.374 8.658 -27.307 1.00 114.85 1388 MET E O 1
ATOM 13221 N N . ASN E 1 339 ? 106.747 9.595 -25.363 1.00 115.51 1389 ASN E N 1
ATOM 13222 C CA . ASN E 1 339 ? 105.342 9.224 -25.495 1.00 116.32 1389 ASN E CA 1
ATOM 13223 C C . ASN E 1 339 ? 104.473 10.453 -25.272 1.00 115.77 1389 ASN E C 1
ATOM 13224 O O . ASN E 1 339 ? 104.821 11.334 -24.482 1.00 115.99 1389 ASN E O 1
ATOM 13229 N N . PHE E 1 340 ? 103.335 10.506 -25.956 1.00 113.87 1390 PHE E N 1
ATOM 13230 C CA . PHE E 1 340 ? 102.441 11.641 -25.816 1.00 112.16 1390 PHE E CA 1
ATOM 13231 C C . PHE E 1 340 ? 101.053 11.410 -26.395 1.00 112.02 1390 PHE E C 1
ATOM 13232 O O . PHE E 1 340 ? 100.590 10.277 -26.488 1.00 112.56 1390 PHE E O 1
ATOM 13240 N N . GLU E 1 341 ? 100.395 12.502 -26.770 1.00 112.36 1391 GLU E N 1
ATOM 13241 C CA . GLU E 1 341 ? 99.056 12.465 -27.343 1.00 112.83 1391 GLU E CA 1
ATOM 13242 C C . GLU E 1 341 ? 98.703 13.866 -27.811 1.00 111.63 1391 GLU E C 1
ATOM 13243 O O . GLU E 1 341 ? 98.593 14.787 -27.014 1.00 113.13 1391 GLU E O 1
ATOM 13249 N N . VAL E 1 342 ? 98.532 14.031 -29.109 1.00 109.82 1392 VAL E N 1
ATOM 13250 C CA . VAL E 1 342 ? 98.208 15.332 -29.642 1.00 108.85 1392 VAL E CA 1
ATOM 13251 C C . VAL E 1 342 ? 96.841 15.299 -30.286 1.00 109.13 1392 VAL E C 1
ATOM 13252 O O . VAL E 1 342 ? 96.496 14.359 -30.997 1.00 109.53 1392 VAL E O 1
ATOM 13256 N N . PRO E 1 343 ? 96.039 16.334 -30.041 1.00 109.53 1393 PRO E N 1
ATOM 13257 C CA . PRO E 1 343 ? 94.685 16.488 -30.567 1.00 109.46 1393 PRO E CA 1
ATOM 13258 C C . PRO E 1 343 ? 94.563 16.753 -32.058 1.00 109.68 1393 PRO E C 1
ATOM 13259 O O . PRO E 1 343 ? 93.655 17.458 -32.488 1.00 110.04 1393 PRO E O 1
ATOM 13263 N N . PHE E 1 344 ? 95.462 16.198 -32.856 1.00 110.56 1394 PHE E N 1
ATOM 13264 C CA . PHE E 1 344 ? 95.375 16.406 -34.297 1.00 111.33 1394 PHE E CA 1
ATOM 13265 C C . PHE E 1 344 ? 95.896 15.206 -35.081 1.00 111.54 1394 PHE E C 1
ATOM 13266 O O . PHE E 1 344 ? 96.453 14.269 -34.501 1.00 111.16 1394 PHE E O 1
ATOM 13274 N N . ALA E 1 345 ? 95.713 15.245 -36.398 1.00 111.00 1395 ALA E N 1
ATOM 13275 C CA . ALA E 1 345 ? 96.147 14.161 -37.271 1.00 110.58 1395 ALA E CA 1
ATOM 13276 C C . ALA E 1 345 ? 97.602 14.314 -37.692 1.00 110.48 1395 ALA E C 1
ATOM 13277 O O . ALA E 1 345 ? 97.909 15.073 -38.606 1.00 111.47 1395 ALA E O 1
ATOM 13279 N N . PRO E 1 346 ? 98.517 13.581 -37.043 1.00 110.18 1396 PRO E N 1
ATOM 13280 C CA . PRO E 1 346 ? 99.945 13.659 -37.373 1.00 110.72 1396 PRO E CA 1
ATOM 13281 C C . PRO E 1 346 ? 100.266 13.452 -38.847 1.00 109.66 1396 PRO E C 1
ATOM 13282 O O . PRO E 1 346 ? 101.357 13.795 -39.299 1.00 110.12 1396 PRO E O 1
ATOM 13286 N N . SER E 1 347 ? 99.319 12.894 -39.592 1.00 107.88 1397 SER E N 1
ATOM 13287 C CA . SER E 1 347 ? 99.527 12.650 -41.008 1.00 106.73 1397 SER E CA 1
ATOM 13288 C C . SER E 1 347 ? 99.143 13.864 -41.841 1.00 106.22 1397 SER E C 1
ATOM 13289 O O . SER E 1 347 ? 99.583 14.014 -42.973 1.00 106.56 1397 SER E O 1
ATOM 13292 N N . GLY E 1 348 ? 98.327 14.738 -41.272 1.00 106.54 1398 GLY E N 1
ATOM 13293 C CA . GLY E 1 348 ? 97.893 15.913 -42.003 1.00 107.49 1398 GLY E CA 1
ATOM 13294 C C . GLY E 1 348 ? 96.468 15.716 -42.496 1.00 107.58 1398 GLY E C 1
ATOM 13295 O O . GLY E 1 348 ? 95.850 16.620 -43.066 1.00 107.47 1398 GLY E O 1
ATOM 13296 N N . LEU E 1 349 ? 95.944 14.518 -42.267 1.00 107.22 1399 LEU E N 1
ATOM 13297 C CA . LEU E 1 349 ? 94.594 14.181 -42.681 1.00 107.27 1399 LEU E CA 1
ATOM 13298 C C . LEU E 1 349 ? 93.602 14.976 -41.859 1.00 107.90 1399 LEU E C 1
ATOM 13299 O O . LEU E 1 349 ? 93.707 15.048 -40.639 1.00 108.65 1399 LEU E O 1
ATOM 13304 N N . LYS E 1 350 ? 92.637 15.577 -42.537 1.00 108.34 1400 LYS E N 1
ATOM 13305 C CA . LYS E 1 350 ? 91.608 16.355 -41.872 1.00 108.72 1400 LYS E CA 1
ATOM 13306 C C . LYS E 1 350 ? 90.276 15.978 -42.535 1.00 108.04 1400 LYS E C 1
ATOM 13307 O O . LYS E 1 350 ? 90.208 15.820 -43.753 1.00 108.78 1400 LYS E O 1
ATOM 13313 N N . VAL E 1 351 ? 89.224 15.810 -41.741 1.00 107.42 1401 VAL E N 1
ATOM 13314 C CA . VAL E 1 351 ? 87.924 15.455 -42.291 1.00 107.51 1401 VAL E CA 1
ATOM 13315 C C . VAL E 1 351 ? 87.212 16.690 -42.791 1.00 108.96 1401 VAL E C 1
ATOM 13316 O O . VAL E 1 351 ? 87.011 17.645 -42.040 1.00 109.01 1401 VAL E O 1
ATOM 13320 N N . ARG E 1 352 ? 86.819 16.664 -44.059 1.00 110.02 1402 ARG E N 1
ATOM 13321 C CA . ARG E 1 352 ? 86.141 17.805 -44.659 1.00 111.52 1402 ARG E CA 1
ATOM 13322 C C . ARG E 1 352 ? 84.627 17.756 -44.573 1.00 111.21 1402 ARG E C 1
ATOM 13323 O O . ARG E 1 352 ? 83.973 18.791 -44.486 1.00 111.11 1402 ARG E O 1
ATOM 13331 N N . TYR E 1 353 ? 84.059 16.560 -44.591 1.00 110.77 1403 TYR E N 1
ATOM 13332 C CA . TYR E 1 353 ? 82.609 16.451 -44.524 1.00 110.26 1403 TYR E CA 1
ATOM 13333 C C . TYR E 1 353 ? 82.115 15.010 -44.549 1.00 110.45 1403 TYR E C 1
ATOM 13334 O O . TYR E 1 353 ? 82.803 14.113 -45.030 1.00 110.92 1403 TYR E O 1
ATOM 13343 N N . LEU E 1 354 ? 80.907 14.801 -44.039 1.00 109.11 1404 LEU E N 1
ATOM 13344 C CA . LEU E 1 354 ? 80.295 13.485 -44.035 1.00 108.50 1404 LEU E CA 1
ATOM 13345 C C . LEU E 1 354 ? 78.808 13.638 -44.301 1.00 107.91 1404 LEU E C 1
ATOM 13346 O O . LEU E 1 354 ? 78.000 13.739 -43.382 1.00 108.10 1404 LEU E O 1
ATOM 13351 N N . LYS E 1 355 ? 78.465 13.657 -45.580 1.00 108.21 1405 LYS E N 1
ATOM 13352 C CA . LYS E 1 355 ? 77.091 13.813 -46.012 1.00 109.01 1405 LYS E CA 1
ATOM 13353 C C . LYS E 1 355 ? 76.272 12.583 -45.651 1.00 108.97 1405 LYS E C 1
ATOM 13354 O O . LYS E 1 355 ? 76.739 11.462 -45.786 1.00 109.89 1405 LYS E O 1
ATOM 13360 N N . VAL E 1 356 ? 75.050 12.811 -45.185 1.00 108.15 1406 VAL E N 1
ATOM 13361 C CA . VAL E 1 356 ? 74.142 11.748 -44.790 1.00 107.66 1406 VAL E CA 1
ATOM 13362 C C . VAL E 1 356 ? 72.798 11.983 -45.443 1.00 108.95 1406 VAL E C 1
ATOM 13363 O O . VAL E 1 356 ? 72.253 13.079 -45.359 1.00 109.00 1406 VAL E O 1
ATOM 13367 N N . PHE E 1 357 ? 72.257 10.959 -46.089 1.00 110.73 1407 PHE E N 1
ATOM 13368 C CA . PHE E 1 357 ? 70.958 11.096 -46.739 1.00 112.41 1407 PHE E CA 1
ATOM 13369 C C . PHE E 1 357 ? 70.093 9.843 -46.671 1.00 113.13 1407 PHE E C 1
ATOM 13370 O O . PHE E 1 357 ? 70.513 8.764 -47.078 1.00 112.87 1407 PHE E O 1
ATOM 13378 N N . GLU E 1 358 ? 68.877 9.998 -46.160 1.00 114.37 1408 GLU E N 1
ATOM 13379 C CA . GLU E 1 358 ? 67.952 8.880 -46.050 1.00 117.32 1408 GLU E CA 1
ATOM 13380 C C . GLU E 1 358 ? 66.797 9.051 -47.024 1.00 119.04 1408 GLU E C 1
ATOM 13381 O O . GLU E 1 358 ? 65.967 9.960 -47.129 1.00 118.58 1408 GLU E O 1
ATOM 13387 N N . PRO E 1 359 ? 66.788 8.103 -47.952 1.00 120.59 1409 PRO E N 1
ATOM 13388 C CA . PRO E 1 359 ? 65.851 8.192 -49.082 1.00 120.28 1409 PRO E CA 1
ATOM 13389 C C . PRO E 1 359 ? 64.417 7.957 -48.630 1.00 120.32 1409 PRO E C 1
ATOM 13390 O O . PRO E 1 359 ? 63.505 8.736 -48.907 1.00 119.49 1409 PRO E O 1
ATOM 13394 N N . LYS E 1 360 ? 64.255 6.852 -47.922 1.00 120.04 1410 LYS E N 1
ATOM 13395 C CA . LYS E 1 360 ? 62.994 6.394 -47.341 1.00 120.49 1410 LYS E CA 1
ATOM 13396 C C . LYS E 1 360 ? 62.465 7.428 -46.364 1.00 120.63 1410 LYS E C 1
ATOM 13397 O O . LYS E 1 360 ? 61.419 8.041 -46.607 1.00 121.45 1410 LYS E O 1
ATOM 13403 N N . LEU E 1 361 ? 63.176 7.608 -45.257 1.00 120.71 1411 LEU E N 1
ATOM 13404 C CA . LEU E 1 361 ? 62.803 8.612 -44.275 1.00 120.85 1411 LEU E CA 1
ATOM 13405 C C . LEU E 1 361 ? 62.918 9.985 -44.915 1.00 121.28 1411 LEU E C 1
ATOM 13406 O O . LEU E 1 361 ? 63.179 10.099 -46.113 1.00 121.71 1411 LEU E O 1
ATOM 13411 N N . ASN E 1 362 ? 62.725 11.029 -44.119 1.00 121.49 1412 ASN E N 1
ATOM 13412 C CA . ASN E 1 362 ? 62.828 12.398 -44.633 1.00 122.27 1412 ASN E CA 1
ATOM 13413 C C . ASN E 1 362 ? 64.138 13.175 -44.386 1.00 121.69 1412 ASN E C 1
ATOM 13414 O O . ASN E 1 362 ? 64.419 14.139 -45.098 1.00 121.54 1412 ASN E O 1
ATOM 13419 N N . TYR E 1 363 ? 64.929 12.779 -43.389 1.00 120.53 1413 TYR E N 1
ATOM 13420 C CA . TYR E 1 363 ? 66.112 13.546 -43.016 1.00 118.80 1413 TYR E CA 1
ATOM 13421 C C . TYR E 1 363 ? 67.288 13.618 -43.983 1.00 119.31 1413 TYR E C 1
ATOM 13422 O O . TYR E 1 363 ? 67.597 12.671 -44.722 1.00 118.97 1413 TYR E O 1
ATOM 13431 N N . SER E 1 364 ? 67.916 14.793 -43.956 1.00 119.64 1414 SER E N 1
ATOM 13432 C CA . SER E 1 364 ? 69.084 15.139 -44.755 1.00 120.08 1414 SER E CA 1
ATOM 13433 C C . SER E 1 364 ? 70.100 15.636 -43.735 1.00 120.35 1414 SER E C 1
ATOM 13434 O O . SER E 1 364 ? 69.810 15.675 -42.539 1.00 119.94 1414 SER E O 1
ATOM 13437 N N . ASP E 1 365 ? 71.280 16.018 -44.204 1.00 120.55 1415 ASP E N 1
ATOM 13438 C CA . ASP E 1 365 ? 72.314 16.514 -43.313 1.00 120.34 1415 ASP E CA 1
ATOM 13439 C C . ASP E 1 365 ? 71.770 17.448 -42.251 1.00 120.71 1415 ASP E C 1
ATOM 13440 O O . ASP E 1 365 ? 72.020 17.274 -41.057 1.00 120.86 1415 ASP E O 1
ATOM 13445 N N . HIS E 1 366 ? 71.018 18.443 -42.693 1.00 121.32 1416 HIS E N 1
ATOM 13446 C CA . HIS E 1 366 ? 70.471 19.416 -41.774 1.00 122.82 1416 HIS E CA 1
ATOM 13447 C C . HIS E 1 366 ? 69.886 18.831 -40.486 1.00 121.60 1416 HIS E C 1
ATOM 13448 O O . HIS E 1 366 ? 69.864 19.487 -39.444 1.00 121.99 1416 HIS E O 1
ATOM 13455 N N . ASP E 1 367 ? 69.439 17.584 -40.555 1.00 119.50 1417 ASP E N 1
ATOM 13456 C CA . ASP E 1 367 ? 68.836 16.927 -39.403 1.00 116.70 1417 ASP E CA 1
ATOM 13457 C C . ASP E 1 367 ? 69.818 16.106 -38.580 1.00 114.07 1417 ASP E C 1
ATOM 13458 O O . ASP E 1 367 ? 69.485 15.652 -37.488 1.00 114.40 1417 ASP E O 1
ATOM 13463 N N . VAL E 1 368 ? 71.025 15.919 -39.097 1.00 112.17 1418 VAL E N 1
ATOM 13464 C CA . VAL E 1 368 ? 72.026 15.111 -38.412 1.00 110.44 1418 VAL E CA 1
ATOM 13465 C C . VAL E 1 368 ? 73.062 15.911 -37.628 1.00 109.22 1418 VAL E C 1
ATOM 13466 O O . VAL E 1 368 ? 73.544 16.942 -38.092 1.00 109.99 1418 VAL E O 1
ATOM 13470 N N . ILE E 1 369 ? 73.392 15.414 -36.438 1.00 106.85 1419 ILE E N 1
ATOM 13471 C CA . ILE E 1 369 ? 74.369 16.026 -35.546 1.00 105.19 1419 ILE E CA 1
ATOM 13472 C C . ILE E 1 369 ? 75.674 15.291 -35.759 1.00 104.63 1419 ILE E C 1
ATOM 13473 O O . ILE E 1 369 ? 75.754 14.110 -35.471 1.00 105.59 1419 ILE E O 1
ATOM 13478 N N . LYS E 1 370 ? 76.701 15.981 -36.234 1.00 104.19 1420 LYS E N 1
ATOM 13479 C CA . LYS E 1 370 ? 77.974 15.329 -36.503 1.00 104.33 1420 LYS E CA 1
ATOM 13480 C C . LYS E 1 370 ? 79.118 15.732 -35.573 1.00 104.50 1420 LYS E C 1
ATOM 13481 O O . LYS E 1 370 ? 79.418 16.907 -35.421 1.00 105.41 1420 LYS E O 1
ATOM 13487 N N . TRP E 1 371 ? 79.762 14.740 -34.965 1.00 102.81 1421 TRP E N 1
ATOM 13488 C CA . TRP E 1 371 ? 80.865 14.971 -34.037 1.00 101.00 1421 TRP E CA 1
ATOM 13489 C C . TRP E 1 371 ? 82.169 14.347 -34.524 1.00 100.27 1421 TRP E C 1
ATOM 13490 O O . TRP E 1 371 ? 82.195 13.178 -34.877 1.00 101.31 1421 TRP E O 1
ATOM 13501 N N . VAL E 1 372 ? 83.255 15.109 -34.516 1.00 99.79 1422 VAL E N 1
ATOM 13502 C CA . VAL E 1 372 ? 84.553 14.600 -34.947 1.00 99.47 1422 VAL E CA 1
ATOM 13503 C C . VAL E 1 372 ? 85.532 14.685 -33.792 1.00 100.40 1422 VAL E C 1
ATOM 13504 O O . VAL E 1 372 ? 85.216 15.259 -32.760 1.00 102.38 1422 VAL E O 1
ATOM 13508 N N . ARG E 1 373 ? 86.715 14.107 -33.959 1.00 100.67 1423 ARG E N 1
ATOM 13509 C CA . ARG E 1 373 ? 87.747 14.144 -32.927 1.00 101.86 1423 ARG E CA 1
ATOM 13510 C C . ARG E 1 373 ? 89.014 13.464 -33.383 1.00 102.33 1423 ARG E C 1
ATOM 13511 O O . ARG E 1 373 ? 88.988 12.293 -33.719 1.00 103.68 1423 ARG E O 1
ATOM 13519 N N . TYR E 1 374 ? 90.128 14.182 -33.393 1.00 102.97 1424 TYR E N 1
ATOM 13520 C CA . TYR E 1 374 ? 91.383 13.567 -33.794 1.00 103.75 1424 TYR E CA 1
ATOM 13521 C C . TYR E 1 374 ? 92.171 13.240 -32.548 1.00 104.29 1424 TYR E C 1
ATOM 13522 O O . TYR E 1 374 ? 92.276 14.058 -31.639 1.00 104.97 1424 TYR E O 1
ATOM 13531 N N . ILE E 1 375 ? 92.729 12.040 -32.503 1.00 104.29 1425 ILE E N 1
ATOM 13532 C CA . ILE E 1 375 ? 93.508 11.629 -31.354 1.00 105.71 1425 ILE E CA 1
ATOM 13533 C C . ILE E 1 375 ? 94.798 10.962 -31.790 1.00 106.25 1425 ILE E C 1
ATOM 13534 O O . ILE E 1 375 ? 94.882 9.736 -31.894 1.00 106.19 1425 ILE E O 1
ATOM 13539 N N . GLY E 1 376 ? 95.802 11.789 -32.052 1.00 107.41 1426 GLY E N 1
ATOM 13540 C CA . GLY E 1 376 ? 97.086 11.281 -32.481 1.00 109.04 1426 GLY E CA 1
ATOM 13541 C C . GLY E 1 376 ? 97.957 10.916 -31.304 1.00 110.72 1426 GLY E C 1
ATOM 13542 O O . GLY E 1 376 ? 98.324 11.781 -30.516 1.00 111.51 1426 GLY E O 1
ATOM 13543 N N . ARG E 1 377 ? 98.280 9.630 -31.184 1.00 113.08 1427 ARG E N 1
ATOM 13544 C CA . ARG E 1 377 ? 99.124 9.116 -30.105 1.00 114.88 1427 ARG E CA 1
ATOM 13545 C C . ARG E 1 377 ? 100.535 8.846 -30.644 1.00 114.21 1427 ARG E C 1
ATOM 13546 O O . ARG E 1 377 ? 100.803 9.047 -31.823 1.00 114.39 1427 ARG E O 1
ATOM 13554 N N . SER E 1 378 ? 101.443 8.395 -29.790 1.00 114.31 1428 SER E N 1
ATOM 13555 C CA . SER E 1 378 ? 102.798 8.131 -30.245 1.00 114.41 1428 SER E CA 1
ATOM 13556 C C . SER E 1 378 ? 103.209 6.701 -29.953 1.00 115.25 1428 SER E C 1
ATOM 13557 O O . SER E 1 378 ? 102.912 6.157 -28.882 1.00 115.65 1428 SER E O 1
ATOM 13560 N N . GLY E 1 379 ? 103.900 6.096 -30.912 1.00 115.90 1429 GLY E N 1
ATOM 13561 C CA . GLY E 1 379 ? 104.374 4.737 -30.732 1.00 116.07 1429 GLY E CA 1
ATOM 13562 C C . GLY E 1 379 ? 105.886 4.741 -30.550 1.00 117.04 1429 GLY E C 1
ATOM 13563 O O . GLY E 1 379 ? 106.396 5.180 -29.513 1.00 117.42 1429 GLY E O 1
ATOM 13564 N N . ILE E 1 380 ? 106.606 4.255 -31.558 1.00 117.28 1430 ILE E N 1
ATOM 13565 C CA . ILE E 1 380 ? 108.065 4.216 -31.521 1.00 118.14 1430 ILE E CA 1
ATOM 13566 C C . ILE E 1 380 ? 108.581 5.597 -31.923 1.00 117.56 1430 ILE E C 1
ATOM 13567 O O . ILE E 1 380 ? 108.921 5.833 -33.089 1.00 117.03 1430 ILE E O 1
ATOM 13572 N N . TYR E 1 381 ? 108.620 6.506 -30.953 1.00 117.46 1431 TYR E N 1
ATOM 13573 C CA . TYR E 1 381 ? 109.099 7.869 -31.180 1.00 117.63 1431 TYR E CA 1
ATOM 13574 C C . TYR E 1 381 ? 110.399 8.013 -30.393 1.00 117.93 1431 TYR E C 1
ATOM 13575 O O . TYR E 1 381 ? 110.381 8.323 -29.191 1.00 118.06 1431 TYR E O 1
ATOM 13584 N N . GLU E 1 382 ? 111.524 7.785 -31.072 1.00 118.62 1432 GLU E N 1
ATOM 13585 C CA . GLU E 1 382 ? 112.827 7.872 -30.420 1.00 119.44 1432 GLU E CA 1
ATOM 13586 C C . GLU E 1 382 ? 113.848 8.734 -31.167 1.00 118.96 1432 GLU E C 1
ATOM 13587 O O . GLU E 1 382 ? 113.908 8.734 -32.406 1.00 117.83 1432 GLU E O 1
ATOM 13593 N N . THR E 1 383 ? 114.648 9.474 -30.403 1.00 119.67 1433 THR E N 1
ATOM 13594 C CA . THR E 1 383 ? 115.681 10.302 -31.002 1.00 120.92 1433 THR E CA 1
ATOM 13595 C C . THR E 1 383 ? 117.055 9.765 -30.596 1.00 122.55 1433 THR E C 1
ATOM 13596 O O . THR E 1 383 ? 117.329 9.554 -29.403 1.00 121.49 1433 THR E O 1
ATOM 13600 N N . ARG E 1 384 ? 117.901 9.530 -31.604 1.00 124.80 1434 ARG E N 1
ATOM 13601 C CA . ARG E 1 384 ? 119.257 9.026 -31.390 1.00 126.77 1434 ARG E CA 1
ATOM 13602 C C . ARG E 1 384 ? 119.966 9.950 -30.423 1.00 128.12 1434 ARG E C 1
ATOM 13603 O O . ARG E 1 384 ? 120.092 11.153 -30.688 1.00 128.66 1434 ARG E O 1
ATOM 13611 N N . CYS E 1 385 ? 120.426 9.379 -29.313 1.00 130.52 1435 CYS E N 1
ATOM 13612 C CA . CYS E 1 385 ? 121.141 10.133 -28.292 1.00 132.71 1435 CYS E CA 1
ATOM 13613 C C . CYS E 1 385 ? 122.355 10.890 -28.867 1.00 134.12 1435 CYS E C 1
ATOM 13614 O O . CYS E 1 385 ? 123.500 10.645 -28.412 1.00 135.48 1435 CYS E O 1
ATOM 13617 N N . MET F 1 7 ? 43.382 -21.889 -66.534 1.00 131.34 421 MET F N 1
ATOM 13618 C CA . MET F 1 7 ? 42.188 -20.986 -66.639 1.00 131.33 421 MET F CA 1
ATOM 13619 C C . MET F 1 7 ? 42.593 -19.619 -66.074 1.00 131.54 421 MET F C 1
ATOM 13620 O O . MET F 1 7 ? 43.700 -19.481 -65.541 1.00 131.74 421 MET F O 1
ATOM 13625 N N . ASP F 1 8 ? 41.716 -18.617 -66.193 1.00 131.27 422 ASP F N 1
ATOM 13626 C CA . ASP F 1 8 ? 42.000 -17.253 -65.694 1.00 131.13 422 ASP F CA 1
ATOM 13627 C C . ASP F 1 8 ? 41.669 -17.143 -64.188 1.00 130.71 422 ASP F C 1
ATOM 13628 O O . ASP F 1 8 ? 40.799 -17.875 -63.682 1.00 130.42 422 ASP F O 1
ATOM 13633 N N . MET F 1 9 ? 42.356 -16.230 -63.487 1.00 128.56 423 MET F N 1
ATOM 13634 C CA . MET F 1 9 ? 42.133 -16.016 -62.053 1.00 127.33 423 MET F CA 1
ATOM 13635 C C . MET F 1 9 ? 40.686 -15.652 -61.753 1.00 127.24 423 MET F C 1
ATOM 13636 O O . MET F 1 9 ? 40.058 -16.234 -60.864 1.00 127.51 423 MET F O 1
ATOM 13641 N N . ALA F 1 10 ? 40.168 -14.687 -62.505 1.00 127.08 424 ALA F N 1
ATOM 13642 C CA . ALA F 1 10 ? 38.793 -14.228 -62.347 1.00 127.08 424 ALA F CA 1
ATOM 13643 C C . ALA F 1 10 ? 37.781 -15.376 -62.346 1.00 126.24 424 ALA F C 1
ATOM 13644 O O . ALA F 1 10 ? 36.902 -15.445 -61.477 1.00 126.38 424 ALA F O 1
ATOM 13646 N N . SER F 1 11 ? 37.902 -16.272 -63.323 1.00 125.16 425 SER F N 1
ATOM 13647 C CA . SER F 1 11 ? 36.993 -17.413 -63.425 1.00 124.37 425 SER F CA 1
ATOM 13648 C C . SER F 1 11 ? 37.130 -18.356 -62.223 1.00 122.92 425 SER F C 1
ATOM 13649 O O . SER F 1 11 ? 36.127 -18.850 -61.692 1.00 122.15 425 SER F O 1
ATOM 13652 N N . VAL F 1 12 ? 38.372 -18.581 -61.792 1.00 120.46 426 VAL F N 1
ATOM 13653 C CA . VAL F 1 12 ? 38.651 -19.463 -60.665 1.00 118.41 426 VAL F CA 1
ATOM 13654 C C . VAL F 1 12 ? 37.849 -19.039 -59.439 1.00 119.01 426 VAL F C 1
ATOM 13655 O O . VAL F 1 12 ? 37.090 -19.828 -58.866 1.00 118.28 426 VAL F O 1
ATOM 13659 N N . THR F 1 13 ? 38.028 -17.786 -59.035 1.00 119.52 427 THR F N 1
ATOM 13660 C CA . THR F 1 13 ? 37.326 -17.254 -57.876 1.00 120.44 427 THR F CA 1
ATOM 13661 C C . THR F 1 13 ? 35.816 -17.379 -58.084 1.00 119.72 427 THR F C 1
ATOM 13662 O O . THR F 1 13 ? 35.084 -17.813 -57.192 1.00 118.65 427 THR F O 1
ATOM 13666 N N . LYS F 1 14 ? 35.371 -17.017 -59.281 1.00 119.40 428 LYS F N 1
ATOM 13667 C CA . LYS F 1 14 ? 33.970 -17.091 -59.641 1.00 119.31 428 LYS F CA 1
ATOM 13668 C C . LYS F 1 14 ? 33.437 -18.489 -59.367 1.00 119.55 428 LYS F C 1
ATOM 13669 O O . LYS F 1 14 ? 32.229 -18.680 -59.233 1.00 119.56 428 LYS F O 1
ATOM 13675 N N . ALA F 1 15 ? 34.346 -19.461 -59.270 1.00 119.84 429 ALA F N 1
ATOM 13676 C CA . ALA F 1 15 ? 33.977 -20.850 -58.999 1.00 119.29 429 ALA F CA 1
ATOM 13677 C C . ALA F 1 15 ? 33.524 -20.996 -57.557 1.00 120.30 429 ALA F C 1
ATOM 13678 O O . ALA F 1 15 ? 32.467 -21.575 -57.280 1.00 120.66 429 ALA F O 1
ATOM 13680 N N . MET F 1 16 ? 34.334 -20.473 -56.640 1.00 120.92 430 MET F N 1
ATOM 13681 C CA . MET F 1 16 ? 34.008 -20.526 -55.219 1.00 123.32 430 MET F CA 1
ATOM 13682 C C . MET F 1 16 ? 32.697 -19.782 -55.022 1.00 123.30 430 MET F C 1
ATOM 13683 O O . MET F 1 16 ? 31.877 -20.134 -54.168 1.00 122.58 430 MET F O 1
ATOM 13688 N N . ALA F 1 17 ? 32.526 -18.745 -55.836 1.00 122.62 431 ALA F N 1
ATOM 13689 C CA . ALA F 1 17 ? 31.350 -17.894 -55.812 1.00 122.90 431 ALA F CA 1
ATOM 13690 C C . ALA F 1 17 ? 30.022 -18.662 -55.741 1.00 123.81 431 ALA F C 1
ATOM 13691 O O . ALA F 1 17 ? 29.205 -18.412 -54.843 1.00 123.32 431 ALA F O 1
ATOM 13693 N N . ALA F 1 18 ? 29.799 -19.577 -56.688 1.00 124.68 432 ALA F N 1
ATOM 13694 C CA . ALA F 1 18 ? 28.568 -20.370 -56.708 1.00 125.81 432 ALA F CA 1
ATOM 13695 C C . ALA F 1 18 ? 28.281 -20.806 -55.277 1.00 126.14 432 ALA F C 1
ATOM 13696 O O . ALA F 1 18 ? 29.131 -21.421 -54.630 1.00 126.15 432 ALA F O 1
ATOM 13698 N N . PRO F 1 19 ? 27.082 -20.483 -54.762 1.00 127.24 433 PRO F N 1
ATOM 13699 C CA . PRO F 1 19 ? 26.687 -20.841 -53.392 1.00 128.68 433 PRO F CA 1
ATOM 13700 C C . PRO F 1 19 ? 26.759 -22.349 -53.107 1.00 129.00 433 PRO F C 1
ATOM 13701 O O . PRO F 1 19 ? 26.778 -22.781 -51.942 1.00 129.24 433 PRO F O 1
ATOM 13705 N N . GLU F 1 20 ? 26.803 -23.140 -54.181 1.00 130.15 434 GLU F N 1
ATOM 13706 C CA . GLU F 1 20 ? 26.876 -24.596 -54.081 1.00 129.60 434 GLU F CA 1
ATOM 13707 C C . GLU F 1 20 ? 28.314 -25.096 -53.996 1.00 129.47 434 GLU F C 1
ATOM 13708 O O . GLU F 1 20 ? 28.552 -26.184 -53.458 1.00 130.51 434 GLU F O 1
ATOM 13714 N N . SER F 1 21 ? 29.262 -24.308 -54.522 1.00 129.11 435 SER F N 1
ATOM 13715 C CA . SER F 1 21 ? 30.683 -24.674 -54.495 1.00 129.42 435 SER F CA 1
ATOM 13716 C C . SER F 1 21 ? 31.151 -25.106 -53.087 1.00 129.87 435 SER F C 1
ATOM 13717 O O . SER F 1 21 ? 30.435 -24.913 -52.085 1.00 128.74 435 SER F O 1
ATOM 13720 N N . GLY F 1 22 ? 32.349 -25.690 -53.021 1.00 128.81 436 GLY F N 1
ATOM 13721 C CA . GLY F 1 22 ? 32.878 -26.166 -51.752 1.00 128.90 436 GLY F CA 1
ATOM 13722 C C . GLY F 1 22 ? 33.046 -25.117 -50.665 1.00 128.82 436 GLY F C 1
ATOM 13723 O O . GLY F 1 22 ? 32.500 -25.255 -49.558 1.00 128.19 436 GLY F O 1
ATOM 13724 N N . LEU F 1 23 ? 33.800 -24.067 -50.986 1.00 127.91 437 LEU F N 1
ATOM 13725 C CA . LEU F 1 23 ? 34.092 -22.977 -50.049 1.00 127.29 437 LEU F CA 1
ATOM 13726 C C . LEU F 1 23 ? 32.927 -22.469 -49.197 1.00 126.94 437 LEU F C 1
ATOM 13727 O O . LEU F 1 23 ? 31.906 -22.023 -49.729 1.00 126.58 437 LEU F O 1
ATOM 13732 N N . GLU F 1 24 ? 33.094 -22.520 -47.874 1.00 126.76 438 GLU F N 1
ATOM 13733 C CA . GLU F 1 24 ? 32.050 -22.036 -46.974 1.00 125.45 438 GLU F CA 1
ATOM 13734 C C . GLU F 1 24 ? 32.172 -20.531 -46.853 1.00 124.89 438 GLU F C 1
ATOM 13735 O O . GLU F 1 24 ? 33.256 -20.007 -46.579 1.00 125.02 438 GLU F O 1
ATOM 13741 N N . VAL F 1 25 ? 31.053 -19.841 -47.053 1.00 123.87 439 VAL F N 1
ATOM 13742 C CA . VAL F 1 25 ? 31.026 -18.389 -46.970 1.00 122.12 439 VAL F CA 1
ATOM 13743 C C . VAL F 1 25 ? 29.781 -17.912 -46.220 1.00 120.91 439 VAL F C 1
ATOM 13744 O O . VAL F 1 25 ? 28.662 -18.029 -46.722 1.00 120.02 439 VAL F O 1
ATOM 13748 N N . ARG F 1 26 ? 29.983 -17.373 -45.021 1.00 118.21 440 ARG F N 1
ATOM 13749 C CA . ARG F 1 26 ? 28.867 -16.900 -44.217 1.00 116.04 440 ARG F CA 1
ATOM 13750 C C . ARG F 1 26 ? 29.189 -15.594 -43.504 1.00 115.21 440 ARG F C 1
ATOM 13751 O O . ARG F 1 26 ? 30.330 -15.133 -43.525 1.00 115.82 440 ARG F O 1
ATOM 13759 N N . ASP F 1 27 ? 28.165 -15.002 -42.885 1.00 113.85 441 ASP F N 1
ATOM 13760 C CA . ASP F 1 27 ? 28.308 -13.758 -42.133 1.00 112.39 441 ASP F CA 1
ATOM 13761 C C . ASP F 1 27 ? 29.009 -14.068 -40.816 1.00 111.20 441 ASP F C 1
ATOM 13762 O O . ASP F 1 27 ? 28.494 -14.823 -39.999 1.00 111.80 441 ASP F O 1
ATOM 13767 N N . ARG F 1 28 ? 30.185 -13.487 -40.614 1.00 111.20 442 ARG F N 1
ATOM 13768 C CA . ARG F 1 28 ? 30.933 -13.705 -39.390 1.00 110.65 442 ARG F CA 1
ATOM 13769 C C . ARG F 1 28 ? 30.890 -12.436 -38.553 1.00 111.02 442 ARG F C 1
ATOM 13770 O O . ARG F 1 28 ? 30.720 -11.340 -39.088 1.00 111.99 442 ARG F O 1
ATOM 13778 N N . MET F 1 29 ? 31.044 -12.574 -37.241 1.00 111.52 443 MET F N 1
ATOM 13779 C CA . MET F 1 29 ? 31.006 -11.413 -36.367 1.00 111.59 443 MET F CA 1
ATOM 13780 C C . MET F 1 29 ? 32.308 -11.183 -35.606 1.00 111.29 443 MET F C 1
ATOM 13781 O O . MET F 1 29 ? 32.702 -11.995 -34.777 1.00 111.93 443 MET F O 1
ATOM 13786 N N . TRP F 1 30 ? 32.964 -10.062 -35.893 1.00 111.45 444 TRP F N 1
ATOM 13787 C CA . TRP F 1 30 ? 34.229 -9.703 -35.252 1.00 112.13 444 TRP F CA 1
ATOM 13788 C C . TRP F 1 30 ? 34.038 -8.433 -34.417 1.00 112.08 444 TRP F C 1
ATOM 13789 O O . TRP F 1 30 ? 33.590 -7.409 -34.927 1.00 111.67 444 TRP F O 1
ATOM 13800 N N . LEU F 1 31 ? 34.385 -8.500 -33.134 1.00 112.08 445 LEU F N 1
ATOM 13801 C CA . LEU F 1 31 ? 34.208 -7.360 -32.247 1.00 112.41 445 LEU F CA 1
ATOM 13802 C C . LEU F 1 31 ? 32.719 -7.037 -32.263 1.00 114.73 445 LEU F C 1
ATOM 13803 O O . LEU F 1 31 ? 31.891 -7.936 -32.168 1.00 114.83 445 LEU F O 1
ATOM 13808 N N . LYS F 1 32 ? 32.370 -5.764 -32.388 1.00 117.69 446 LYS F N 1
ATOM 13809 C CA . LYS F 1 32 ? 30.962 -5.392 -32.423 1.00 120.61 446 LYS F CA 1
ATOM 13810 C C . LYS F 1 32 ? 30.421 -5.643 -33.825 1.00 120.25 446 LYS F C 1
ATOM 13811 O O . LYS F 1 32 ? 29.299 -6.121 -33.989 1.00 120.07 446 LYS F O 1
ATOM 13817 N N . ILE F 1 33 ? 31.244 -5.332 -34.827 1.00 120.73 447 ILE F N 1
ATOM 13818 C CA . ILE F 1 33 ? 30.885 -5.486 -36.248 1.00 120.49 447 ILE F CA 1
ATOM 13819 C C . ILE F 1 33 ? 30.430 -6.906 -36.627 1.00 117.79 447 ILE F C 1
ATOM 13820 O O . ILE F 1 33 ? 30.538 -7.846 -35.828 1.00 117.02 447 ILE F O 1
ATOM 13825 N N . THR F 1 34 ? 29.931 -7.039 -37.858 1.00 113.83 448 THR F N 1
ATOM 13826 C CA . THR F 1 34 ? 29.445 -8.303 -38.400 1.00 109.84 448 THR F CA 1
ATOM 13827 C C . THR F 1 34 ? 29.794 -8.349 -39.873 1.00 108.23 448 THR F C 1
ATOM 13828 O O . THR F 1 34 ? 29.058 -7.821 -40.679 1.00 109.06 448 THR F O 1
ATOM 13832 N N . ILE F 1 35 ? 30.907 -8.979 -40.224 1.00 108.35 449 ILE F N 1
ATOM 13833 C CA . ILE F 1 35 ? 31.333 -9.050 -41.620 1.00 108.33 449 ILE F CA 1
ATOM 13834 C C . ILE F 1 35 ? 30.410 -9.905 -42.464 1.00 109.33 449 ILE F C 1
ATOM 13835 O O . ILE F 1 35 ? 30.177 -11.063 -42.156 1.00 112.28 449 ILE F O 1
ATOM 13840 N N . PRO F 1 36 ? 29.914 -9.357 -43.573 1.00 110.65 450 PRO F N 1
ATOM 13841 C CA . PRO F 1 36 ? 29.004 -10.024 -44.506 1.00 111.54 450 PRO F CA 1
ATOM 13842 C C . PRO F 1 36 ? 29.696 -10.981 -45.469 1.00 113.01 450 PRO F C 1
ATOM 13843 O O . PRO F 1 36 ? 30.736 -10.649 -46.039 1.00 113.36 450 PRO F O 1
ATOM 13847 N N . ASN F 1 37 ? 29.107 -12.161 -45.646 1.00 114.83 451 ASN F N 1
ATOM 13848 C CA . ASN F 1 37 ? 29.624 -13.169 -46.563 1.00 115.23 451 ASN F CA 1
ATOM 13849 C C . ASN F 1 37 ? 31.146 -13.188 -46.580 1.00 113.79 451 ASN F C 1
ATOM 13850 O O . ASN F 1 37 ? 31.791 -12.741 -47.532 1.00 114.57 451 ASN F O 1
ATOM 13855 N N . ALA F 1 38 ? 31.705 -13.715 -45.501 1.00 113.12 452 ALA F N 1
ATOM 13856 C CA . ALA F 1 38 ? 33.145 -13.808 -45.336 1.00 112.38 452 ALA F CA 1
ATOM 13857 C C . ALA F 1 38 ? 33.554 -15.257 -45.135 1.00 111.04 452 ALA F C 1
ATOM 13858 O O . ALA F 1 38 ? 32.779 -16.074 -44.642 1.00 110.29 452 ALA F O 1
ATOM 13860 N N . PHE F 1 39 ? 34.788 -15.563 -45.500 1.00 109.73 453 PHE F N 1
ATOM 13861 C CA . PHE F 1 39 ? 35.307 -16.913 -45.374 1.00 110.04 453 PHE F CA 1
ATOM 13862 C C . PHE F 1 39 ? 36.714 -16.887 -44.802 1.00 110.84 453 PHE F C 1
ATOM 13863 O O . PHE F 1 39 ? 37.404 -15.874 -44.896 1.00 111.67 453 PHE F O 1
ATOM 13871 N N . LEU F 1 40 ? 37.144 -17.996 -44.212 1.00 110.86 454 LEU F N 1
ATOM 13872 C CA . LEU F 1 40 ? 38.476 -18.046 -43.629 1.00 111.57 454 LEU F CA 1
ATOM 13873 C C . LEU F 1 40 ? 39.559 -18.215 -44.696 1.00 112.40 454 LEU F C 1
ATOM 13874 O O . LEU F 1 40 ? 39.360 -18.912 -45.685 1.00 112.07 454 LEU F O 1
ATOM 13879 N N . GLY F 1 41 ? 40.703 -17.567 -44.481 1.00 114.86 455 GLY F N 1
ATOM 13880 C CA . GLY F 1 41 ? 41.811 -17.630 -45.423 1.00 116.23 455 GLY F CA 1
ATOM 13881 C C . GLY F 1 41 ? 42.381 -19.016 -45.633 1.00 117.32 455 GLY F C 1
ATOM 13882 O O . GLY F 1 41 ? 43.182 -19.238 -46.550 1.00 117.14 455 GLY F O 1
ATOM 13883 N N . SER F 1 42 ? 41.969 -19.948 -44.772 1.00 119.99 456 SER F N 1
ATOM 13884 C CA . SER F 1 42 ? 42.409 -21.346 -44.843 1.00 121.34 456 SER F CA 1
ATOM 13885 C C . SER F 1 42 ? 41.542 -22.103 -45.851 1.00 121.33 456 SER F C 1
ATOM 13886 O O . SER F 1 42 ? 42.050 -22.667 -46.827 1.00 120.75 456 SER F O 1
ATOM 13889 N N . ASP F 1 43 ? 40.233 -22.103 -45.599 1.00 121.14 457 ASP F N 1
ATOM 13890 C CA . ASP F 1 43 ? 39.266 -22.767 -46.461 1.00 122.05 457 ASP F CA 1
ATOM 13891 C C . ASP F 1 43 ? 39.510 -22.425 -47.921 1.00 123.08 457 ASP F C 1
ATOM 13892 O O . ASP F 1 43 ? 39.101 -23.169 -48.806 1.00 123.71 457 ASP F O 1
ATOM 13897 N N . VAL F 1 44 ? 40.166 -21.294 -48.167 1.00 123.14 458 VAL F N 1
ATOM 13898 C CA . VAL F 1 44 ? 40.474 -20.855 -49.523 1.00 123.22 458 VAL F CA 1
ATOM 13899 C C . VAL F 1 44 ? 41.599 -21.694 -50.112 1.00 123.02 458 VAL F C 1
ATOM 13900 O O . VAL F 1 44 ? 41.534 -22.106 -51.272 1.00 123.65 458 VAL F O 1
ATOM 13904 N N . VAL F 1 45 ? 42.635 -21.937 -49.315 1.00 123.21 459 VAL F N 1
ATOM 13905 C CA . VAL F 1 45 ? 43.755 -22.751 -49.776 1.00 123.27 459 VAL F CA 1
ATOM 13906 C C . VAL F 1 45 ? 43.261 -24.201 -49.907 1.00 122.60 459 VAL F C 1
ATOM 13907 O O . VAL F 1 45 ? 43.698 -24.931 -50.802 1.00 122.75 459 VAL F O 1
ATOM 13911 N N . ASP F 1 46 ? 42.347 -24.605 -49.021 1.00 120.44 460 ASP F N 1
ATOM 13912 C CA . ASP F 1 46 ? 41.769 -25.945 -49.074 1.00 119.90 460 ASP F CA 1
ATOM 13913 C C . ASP F 1 46 ? 41.086 -26.105 -50.425 1.00 121.36 460 ASP F C 1
ATOM 13914 O O . ASP F 1 46 ? 41.596 -26.779 -51.330 1.00 123.32 460 ASP F O 1
ATOM 13919 N N . TRP F 1 47 ? 39.922 -25.474 -50.550 1.00 121.99 461 TRP F N 1
ATOM 13920 C CA . TRP F 1 47 ? 39.135 -25.510 -51.779 1.00 122.64 461 TRP F CA 1
ATOM 13921 C C . TRP F 1 47 ? 39.979 -25.188 -53.020 1.00 123.02 461 TRP F C 1
ATOM 13922 O O . TRP F 1 47 ? 39.650 -25.637 -54.113 1.00 123.69 461 TRP F O 1
ATOM 13933 N N . LEU F 1 48 ? 41.034 -24.406 -52.812 1.00 124.48 462 LEU F N 1
ATOM 13934 C CA . LEU F 1 48 ? 41.936 -24.006 -53.878 1.00 125.83 462 LEU F CA 1
ATOM 13935 C C . LEU F 1 48 ? 42.681 -25.214 -54.422 1.00 127.52 462 LEU F C 1
ATOM 13936 O O . LEU F 1 48 ? 42.834 -25.358 -55.635 1.00 127.69 462 LEU F O 1
ATOM 13941 N N . TYR F 1 49 ? 43.144 -26.086 -53.531 1.00 129.67 463 TYR F N 1
ATOM 13942 C CA . TYR F 1 49 ? 43.840 -27.284 -53.996 1.00 132.50 463 TYR F CA 1
ATOM 13943 C C . TYR F 1 49 ? 42.880 -28.443 -54.264 1.00 132.34 463 TYR F C 1
ATOM 13944 O O . TYR F 1 49 ? 42.960 -29.103 -55.300 1.00 131.83 463 TYR F O 1
ATOM 13953 N N . HIS F 1 50 ? 41.977 -28.683 -53.319 1.00 131.44 464 HIS F N 1
ATOM 13954 C CA . HIS F 1 50 ? 41.013 -29.782 -53.407 1.00 132.26 464 HIS F CA 1
ATOM 13955 C C . HIS F 1 50 ? 40.260 -29.845 -54.745 1.00 131.53 464 HIS F C 1
ATOM 13956 O O . HIS F 1 50 ? 40.242 -30.880 -55.410 1.00 132.43 464 HIS F O 1
ATOM 13963 N N . HIS F 1 51 ? 39.637 -28.731 -55.116 1.00 130.49 465 HIS F N 1
ATOM 13964 C CA . HIS F 1 51 ? 38.821 -28.677 -56.321 1.00 130.52 465 HIS F CA 1
ATOM 13965 C C . HIS F 1 51 ? 39.564 -28.071 -57.507 1.00 130.79 465 HIS F C 1
ATOM 13966 O O . HIS F 1 51 ? 39.208 -28.321 -58.659 1.00 131.32 465 HIS F O 1
ATOM 13973 N N . VAL F 1 52 ? 40.590 -27.272 -57.231 1.00 130.84 466 VAL F N 1
ATOM 13974 C CA . VAL F 1 52 ? 41.334 -26.620 -58.312 1.00 130.35 466 VAL F CA 1
ATOM 13975 C C . VAL F 1 52 ? 42.549 -27.452 -58.662 1.00 130.50 466 VAL F C 1
ATOM 13976 O O . VAL F 1 52 ? 43.446 -27.639 -57.828 1.00 130.13 466 VAL F O 1
ATOM 13980 N N . GLU F 1 53 ? 42.584 -27.942 -59.901 1.00 130.55 467 GLU F N 1
ATOM 13981 C CA . GLU F 1 53 ? 43.701 -28.772 -60.332 1.00 130.63 467 GLU F CA 1
ATOM 13982 C C . GLU F 1 53 ? 44.794 -27.994 -61.088 1.00 130.30 467 GLU F C 1
ATOM 13983 O O . GLU F 1 53 ? 44.530 -26.981 -61.760 1.00 130.22 467 GLU F O 1
ATOM 13989 N N . GLY F 1 54 ? 46.023 -28.489 -60.947 1.00 130.47 468 GLY F N 1
ATOM 13990 C CA . GLY F 1 54 ? 47.182 -27.871 -61.561 1.00 130.52 468 GLY F CA 1
ATOM 13991 C C . GLY F 1 54 ? 48.097 -27.490 -60.419 1.00 130.99 468 GLY F C 1
ATOM 13992 O O . GLY F 1 54 ? 49.098 -26.801 -60.607 1.00 129.60 468 GLY F O 1
ATOM 13993 N N . PHE F 1 55 ? 47.727 -27.952 -59.225 1.00 132.33 469 PHE F N 1
ATOM 13994 C CA . PHE F 1 55 ? 48.469 -27.690 -57.987 1.00 132.41 469 PHE F CA 1
ATOM 13995 C C . PHE F 1 55 ? 49.249 -28.909 -57.481 1.00 133.42 469 PHE F C 1
ATOM 13996 O O . PHE F 1 55 ? 48.663 -29.957 -57.165 1.00 132.96 469 PHE F O 1
ATOM 14004 N N . PRO F 1 56 ? 50.568 -28.768 -57.404 1.00 134.33 470 PRO F N 1
ATOM 14005 C CA . PRO F 1 56 ? 51.432 -29.854 -56.930 1.00 135.18 470 PRO F CA 1
ATOM 14006 C C . PRO F 1 56 ? 51.234 -30.125 -55.442 1.00 135.79 470 PRO F C 1
ATOM 14007 O O . PRO F 1 56 ? 50.954 -31.259 -55.054 1.00 135.32 470 PRO F O 1
ATOM 14011 N N . GLU F 1 57 ? 51.378 -29.088 -54.623 1.00 135.56 471 GLU F N 1
ATOM 14012 C CA . GLU F 1 57 ? 51.209 -29.220 -53.181 1.00 134.95 471 GLU F CA 1
ATOM 14013 C C . GLU F 1 57 ? 50.320 -28.111 -52.630 1.00 135.96 471 GLU F C 1
ATOM 14014 O O . GLU F 1 57 ? 50.012 -27.145 -53.328 1.00 136.67 471 GLU F O 1
ATOM 14020 N N . ARG F 1 58 ? 49.909 -28.256 -51.374 1.00 135.87 472 ARG F N 1
ATOM 14021 C CA . ARG F 1 58 ? 49.047 -27.259 -50.727 1.00 134.97 472 ARG F CA 1
ATOM 14022 C C . ARG F 1 58 ? 49.850 -25.975 -50.511 1.00 133.49 472 ARG F C 1
ATOM 14023 O O . ARG F 1 58 ? 49.297 -24.935 -50.144 1.00 133.71 472 ARG F O 1
ATOM 14031 N N . ARG F 1 59 ? 51.158 -26.071 -50.737 1.00 132.25 473 ARG F N 1
ATOM 14032 C CA . ARG F 1 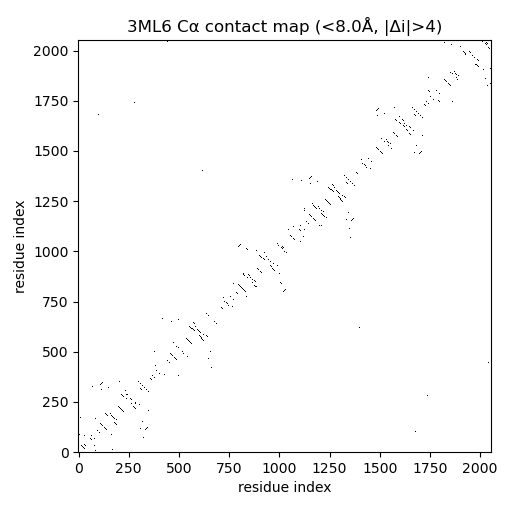59 ? 52.064 -24.940 -50.600 1.00 130.70 473 ARG F CA 1
ATOM 14033 C C . ARG F 1 59 ? 51.936 -24.084 -51.852 1.00 129.68 473 ARG F C 1
ATOM 14034 O O . ARG F 1 59 ? 52.329 -22.914 -51.861 1.00 128.70 473 ARG F O 1
ATOM 14042 N N . GLU F 1 60 ? 51.390 -24.678 -52.910 1.00 127.59 474 GLU F N 1
ATOM 14043 C CA . GLU F 1 60 ? 51.186 -23.959 -54.162 1.00 126.26 474 GLU F CA 1
ATOM 14044 C C . GLU F 1 60 ? 49.778 -23.397 -54.241 1.00 125.14 474 GLU F C 1
ATOM 14045 O O . GLU F 1 60 ? 49.540 -22.374 -54.885 1.00 124.89 474 GLU F O 1
ATOM 14051 N N . ALA F 1 61 ? 48.850 -24.075 -53.576 1.00 124.90 475 ALA F N 1
ATOM 14052 C CA . ALA F 1 61 ? 47.458 -23.646 -53.541 1.00 125.19 475 ALA F CA 1
ATOM 14053 C C . ALA F 1 61 ? 47.356 -22.355 -52.713 1.00 125.43 475 ALA F C 1
ATOM 14054 O O . ALA F 1 61 ? 46.443 -21.540 -52.896 1.00 124.46 475 ALA F O 1
ATOM 14056 N N . ARG F 1 62 ? 48.316 -22.182 -51.810 1.00 124.96 476 ARG F N 1
ATOM 14057 C CA . ARG F 1 62 ? 48.376 -21.019 -50.934 1.00 124.23 476 ARG F CA 1
ATOM 14058 C C . ARG F 1 62 ? 49.081 -19.864 -51.664 1.00 123.87 476 ARG F C 1
ATOM 14059 O O . ARG F 1 62 ? 48.712 -18.699 -51.509 1.00 123.33 476 ARG F O 1
ATOM 14067 N N . LYS F 1 63 ? 50.096 -20.195 -52.459 1.00 124.21 477 LYS F N 1
ATOM 14068 C CA . LYS F 1 63 ? 50.841 -19.185 -53.216 1.00 124.25 477 LYS F CA 1
ATOM 14069 C C . LYS F 1 63 ? 49.876 -18.510 -54.186 1.00 125.07 477 LYS F C 1
ATOM 14070 O O . LYS F 1 63 ? 49.992 -17.313 -54.467 1.00 124.35 477 LYS F O 1
ATOM 14076 N N . TYR F 1 64 ? 48.926 -19.293 -54.694 1.00 125.41 478 TYR F N 1
ATOM 14077 C CA . TYR F 1 64 ? 47.937 -18.769 -55.624 1.00 126.39 478 TYR F CA 1
ATOM 14078 C C . TYR F 1 64 ? 46.962 -17.885 -54.863 1.00 127.37 478 TYR F C 1
ATOM 14079 O O . TYR F 1 64 ? 46.626 -16.781 -55.311 1.00 127.06 478 TYR F O 1
ATOM 14088 N N . ALA F 1 65 ? 46.501 -18.375 -53.715 1.00 127.02 479 ALA F N 1
ATOM 14089 C CA . ALA F 1 65 ? 45.560 -17.613 -52.904 1.00 127.37 479 ALA F CA 1
ATOM 14090 C C . ALA F 1 65 ? 46.159 -16.240 -52.638 1.00 126.98 479 ALA F C 1
ATOM 14091 O O . ALA F 1 65 ? 45.465 -15.232 -52.725 1.00 127.15 479 ALA F O 1
ATOM 14093 N N . SER F 1 66 ? 47.454 -16.205 -52.333 1.00 126.91 480 SER F N 1
ATOM 14094 C CA . SER F 1 66 ? 48.134 -14.938 -52.074 1.00 127.07 480 SER F CA 1
ATOM 14095 C C . SER F 1 66 ? 48.111 -14.074 -53.338 1.00 126.75 480 SER F C 1
ATOM 14096 O O . SER F 1 66 ? 48.133 -12.838 -53.272 1.00 126.15 480 SER F O 1
ATOM 14099 N N . GLY F 1 67 ? 48.068 -14.737 -54.490 1.00 125.65 481 GLY F N 1
ATOM 14100 C CA . GLY F 1 67 ? 48.021 -14.022 -55.751 1.00 125.03 481 GLY F CA 1
ATOM 14101 C C . GLY F 1 67 ? 46.677 -13.342 -55.935 1.00 124.23 481 GLY F C 1
ATOM 14102 O O . GLY F 1 67 ? 46.600 -12.228 -56.444 1.00 123.50 481 GLY F O 1
ATOM 14103 N N . LEU F 1 68 ? 45.615 -14.020 -55.516 1.00 123.51 482 LEU F N 1
ATOM 14104 C CA . LEU F 1 68 ? 44.264 -13.485 -55.618 1.00 122.88 482 LEU F CA 1
ATOM 14105 C C . LEU F 1 68 ? 44.104 -12.277 -54.694 1.00 122.32 482 LEU F C 1
ATOM 14106 O O . LEU F 1 68 ? 43.318 -11.374 -54.987 1.00 123.10 482 LEU F O 1
ATOM 14111 N N . LEU F 1 69 ? 44.835 -12.272 -53.576 1.00 121.69 483 LEU F N 1
ATOM 14112 C CA . LEU F 1 69 ? 44.775 -11.166 -52.620 1.00 121.46 483 LEU F CA 1
ATOM 14113 C C . LEU F 1 69 ? 45.410 -9.931 -53.231 1.00 122.00 483 LEU F C 1
ATOM 14114 O O . LEU F 1 69 ? 44.875 -8.831 -53.114 1.00 122.70 483 LEU F O 1
ATOM 14119 N N . LYS F 1 70 ? 46.559 -10.103 -53.873 1.00 121.69 484 LYS F N 1
ATOM 14120 C CA . LYS F 1 70 ? 47.209 -8.963 -54.495 1.00 122.55 484 LYS F CA 1
ATOM 14121 C C . LYS F 1 70 ? 46.409 -8.604 -55.753 1.00 122.39 484 LYS F C 1
ATOM 14122 O O . LYS F 1 70 ? 46.376 -7.440 -56.177 1.00 122.25 484 LYS F O 1
ATOM 14128 N N . ALA F 1 71 ? 45.747 -9.615 -56.321 1.00 122.19 485 ALA F N 1
ATOM 14129 C CA . ALA F 1 71 ? 44.932 -9.471 -57.536 1.00 122.27 485 ALA F CA 1
ATOM 14130 C C . ALA F 1 71 ? 43.665 -8.653 -57.304 1.00 122.35 485 ALA F C 1
ATOM 14131 O O . ALA F 1 71 ? 43.197 -7.941 -58.195 1.00 122.14 485 ALA F O 1
ATOM 14133 N N . GLY F 1 72 ? 43.108 -8.765 -56.104 1.00 123.42 486 GLY F N 1
ATOM 14134 C CA . GLY F 1 72 ? 41.900 -8.025 -55.789 1.00 123.66 486 GLY F CA 1
ATOM 14135 C C . GLY F 1 72 ? 40.659 -8.897 -55.775 1.00 123.05 486 GLY F C 1
ATOM 14136 O O . GLY F 1 72 ? 39.651 -8.546 -55.154 1.00 122.56 486 GLY F O 1
ATOM 14137 N N . LEU F 1 73 ? 40.719 -10.034 -56.462 1.00 122.92 487 LEU F N 1
ATOM 14138 C CA . LEU F 1 73 ? 39.577 -10.945 -56.497 1.00 122.96 487 LEU F CA 1
ATOM 14139 C C . LEU F 1 73 ? 39.125 -11.284 -55.071 1.00 121.97 487 LEU F C 1
ATOM 14140 O O . LEU F 1 73 ? 37.975 -11.668 -54.843 1.00 122.32 487 LEU F O 1
ATOM 14145 N N . ILE F 1 74 ? 40.046 -11.144 -54.119 1.00 120.66 488 ILE F N 1
ATOM 14146 C CA . ILE F 1 74 ? 39.771 -11.418 -52.715 1.00 119.07 488 ILE F CA 1
ATOM 14147 C C . ILE F 1 74 ? 40.342 -10.283 -51.874 1.00 117.63 488 ILE F C 1
ATOM 14148 O O . ILE F 1 74 ? 41.549 -10.010 -51.916 1.00 117.17 488 ILE F O 1
ATOM 14153 N N . ARG F 1 75 ? 39.473 -9.623 -51.112 1.00 116.19 489 ARG F N 1
ATOM 14154 C CA . ARG F 1 75 ? 39.895 -8.502 -50.282 1.00 114.69 489 ARG F CA 1
ATOM 14155 C C . ARG F 1 75 ? 40.078 -8.857 -48.823 1.00 113.73 489 ARG F C 1
ATOM 14156 O O . ARG F 1 75 ? 39.336 -9.662 -48.261 1.00 112.67 489 ARG F O 1
ATOM 14164 N N . HIS F 1 76 ? 41.074 -8.230 -48.219 1.00 112.81 490 HIS F N 1
ATOM 14165 C CA . HIS F 1 76 ? 41.390 -8.450 -46.827 1.00 114.05 490 HIS F CA 1
ATOM 14166 C C . HIS F 1 76 ? 40.386 -7.729 -45.928 1.00 113.62 490 HIS F C 1
ATOM 14167 O O . HIS F 1 76 ? 40.224 -6.519 -46.030 1.00 114.20 490 HIS F O 1
ATOM 14174 N N . THR F 1 77 ? 39.719 -8.473 -45.047 1.00 112.31 491 THR F N 1
ATOM 14175 C CA . THR F 1 77 ? 38.732 -7.897 -44.141 1.00 112.23 491 THR F CA 1
ATOM 14176 C C . THR F 1 77 ? 39.229 -6.655 -43.433 1.00 112.60 491 THR F C 1
ATOM 14177 O O . THR F 1 77 ? 38.562 -5.623 -43.433 1.00 113.76 491 THR F O 1
ATOM 14181 N N . VAL F 1 78 ? 40.391 -6.760 -42.807 1.00 113.77 492 VAL F N 1
ATOM 14182 C CA . VAL F 1 78 ? 40.961 -5.620 -42.112 1.00 114.87 492 VAL F CA 1
ATOM 14183 C C . VAL F 1 78 ? 42.342 -5.347 -42.690 1.00 116.96 492 VAL F C 1
ATOM 14184 O O . VAL F 1 78 ? 43.144 -6.267 -42.867 1.00 117.17 492 VAL F O 1
ATOM 14188 N N . ASN F 1 79 ? 42.602 -4.080 -42.991 1.00 119.21 493 ASN F N 1
ATOM 14189 C CA . ASN F 1 79 ? 43.873 -3.649 -43.573 1.00 122.55 493 ASN F CA 1
ATOM 14190 C C . ASN F 1 79 ? 45.111 -4.473 -43.215 1.00 123.67 493 ASN F C 1
ATOM 14191 O O . ASN F 1 79 ? 45.627 -4.396 -42.092 1.00 124.05 493 ASN F O 1
ATOM 14196 N N . LYS F 1 80 ? 45.587 -5.252 -44.183 1.00 123.85 494 LYS F N 1
ATOM 14197 C CA . LYS F 1 80 ? 46.782 -6.064 -44.002 1.00 124.40 494 LYS F CA 1
ATOM 14198 C C . LYS F 1 80 ? 47.324 -6.358 -45.386 1.00 124.38 494 LYS F C 1
ATOM 14199 O O . LYS F 1 80 ? 46.577 -6.689 -46.305 1.00 123.75 494 LYS F O 1
ATOM 14205 N N . ILE F 1 81 ? 48.632 -6.218 -45.525 1.00 124.34 495 ILE F N 1
ATOM 14206 C CA . ILE F 1 81 ? 49.303 -6.419 -46.799 1.00 124.20 495 ILE F CA 1
ATOM 14207 C C . ILE F 1 81 ? 49.566 -7.892 -47.157 1.00 125.58 495 ILE F C 1
ATOM 14208 O O . ILE F 1 81 ? 49.206 -8.371 -48.245 1.00 124.21 495 ILE F O 1
ATOM 14213 N N . THR F 1 82 ? 50.192 -8.601 -46.223 1.00 126.93 496 THR F N 1
ATOM 14214 C CA . THR F 1 82 ? 50.537 -10.010 -46.393 1.00 127.46 496 THR F CA 1
ATOM 14215 C C . THR F 1 82 ? 49.309 -10.916 -46.312 1.00 127.22 496 THR F C 1
ATOM 14216 O O . THR F 1 82 ? 48.393 -10.665 -45.527 1.00 126.75 496 THR F O 1
ATOM 14220 N N . PHE F 1 83 ? 49.290 -11.966 -47.126 1.00 126.64 497 PHE F N 1
ATOM 14221 C CA . PHE F 1 83 ? 48.174 -12.919 -47.110 1.00 126.24 497 PHE F CA 1
ATOM 14222 C C . PHE F 1 83 ? 48.248 -13.916 -45.938 1.00 125.80 497 PHE F C 1
ATOM 14223 O O . PHE F 1 83 ? 49.003 -14.887 -45.982 1.00 125.36 497 PHE F O 1
ATOM 14231 N N . SER F 1 84 ? 47.459 -13.685 -44.895 1.00 125.54 498 SER F N 1
ATOM 14232 C CA . SER F 1 84 ? 47.454 -14.591 -43.753 1.00 124.63 498 SER F CA 1
ATOM 14233 C C . SER F 1 84 ? 46.456 -15.688 -44.061 1.00 124.82 498 SER F C 1
ATOM 14234 O O . SER F 1 84 ? 45.695 -15.593 -45.027 1.00 125.01 498 SER F O 1
ATOM 14237 N N . GLU F 1 85 ? 46.449 -16.733 -43.248 1.00 124.90 499 GLU F N 1
ATOM 14238 C CA . GLU F 1 85 ? 45.508 -17.810 -43.496 1.00 125.52 499 GLU F CA 1
ATOM 14239 C C . GLU F 1 85 ? 44.539 -17.957 -42.329 1.00 125.05 499 GLU F C 1
ATOM 14240 O O . GLU F 1 85 ? 43.557 -18.705 -42.411 1.00 124.82 499 GLU F O 1
ATOM 14246 N N . GLN F 1 86 ? 44.809 -17.232 -41.248 1.00 123.38 500 GLN F N 1
ATOM 14247 C CA . GLN F 1 86 ? 43.956 -17.314 -40.073 1.00 122.88 500 GLN F CA 1
ATOM 14248 C C . GLN F 1 86 ? 43.114 -16.066 -39.875 1.00 122.87 500 GLN F C 1
ATOM 14249 O O . GLN F 1 86 ? 42.781 -15.707 -38.744 1.00 123.99 500 GLN F O 1
ATOM 14255 N N . CYS F 1 87 ? 42.757 -15.424 -40.985 1.00 120.81 501 CYS F N 1
ATOM 14256 C CA . CYS F 1 87 ? 41.944 -14.211 -40.963 1.00 119.75 501 CYS F CA 1
ATOM 14257 C C . CYS F 1 87 ? 40.878 -14.283 -42.060 1.00 117.74 501 CYS F C 1
ATOM 14258 O O . CYS F 1 87 ? 41.117 -14.860 -43.117 1.00 119.05 501 CYS F O 1
ATOM 14261 N N . TYR F 1 88 ? 39.710 -13.691 -41.809 1.00 115.56 502 TYR F N 1
ATOM 14262 C CA . TYR F 1 88 ? 38.607 -13.703 -42.764 1.00 112.60 502 TYR F CA 1
ATOM 14263 C C . TYR F 1 88 ? 38.838 -12.824 -43.986 1.00 112.56 502 TYR F C 1
ATOM 14264 O O . TYR F 1 88 ? 39.613 -11.872 -43.939 1.00 114.60 502 TYR F O 1
ATOM 14273 N N . TYR F 1 89 ? 38.140 -13.148 -45.074 1.00 112.09 503 TYR F N 1
ATOM 14274 C CA . TYR F 1 89 ? 38.232 -12.402 -46.332 1.00 111.29 503 TYR F CA 1
ATOM 14275 C C . TYR F 1 89 ? 36.849 -12.274 -46.984 1.00 111.89 503 TYR F C 1
ATOM 14276 O O . TYR F 1 89 ? 35.922 -13.027 -46.663 1.00 112.21 503 TYR F O 1
ATOM 14285 N N . VAL F 1 90 ? 36.713 -11.318 -47.896 1.00 112.54 504 VAL F N 1
ATOM 14286 C CA . VAL F 1 90 ? 35.457 -11.124 -48.612 1.00 114.57 504 VAL F CA 1
ATOM 14287 C C . VAL F 1 90 ? 35.801 -10.889 -50.076 1.00 115.97 504 VAL F C 1
ATOM 14288 O O . VAL F 1 90 ? 36.848 -10.313 -50.392 1.00 116.39 504 VAL F O 1
ATOM 14292 N N . PHE F 1 91 ? 34.923 -11.338 -50.967 1.00 116.55 505 PHE F N 1
ATOM 14293 C CA . PHE F 1 91 ? 35.152 -11.206 -52.404 1.00 117.72 505 PHE F CA 1
ATOM 14294 C C . PHE F 1 91 ? 35.293 -9.777 -52.912 1.00 118.62 505 PHE F C 1
ATOM 14295 O O . PHE F 1 91 ? 34.893 -8.827 -52.240 1.00 119.70 505 PHE F O 1
ATOM 14303 N N . GLY F 1 92 ? 35.877 -9.647 -54.102 1.00 119.95 506 GLY F N 1
ATOM 14304 C CA . GLY F 1 92 ? 36.052 -8.352 -54.733 1.00 121.02 506 GLY F CA 1
ATOM 14305 C C . GLY F 1 92 ? 35.089 -8.274 -55.906 1.00 122.47 506 GLY F C 1
ATOM 14306 O O . GLY F 1 92 ? 34.124 -9.041 -55.964 1.00 123.14 506 GLY F O 1
ATOM 14307 N N . ASP F 1 93 ? 35.331 -7.358 -56.839 1.00 123.01 507 ASP F N 1
ATOM 14308 C CA . ASP F 1 93 ? 34.456 -7.220 -58.002 1.00 124.34 507 ASP F CA 1
ATOM 14309 C C . ASP F 1 93 ? 34.777 -8.320 -59.003 1.00 124.36 507 ASP F C 1
ATOM 14310 O O . ASP F 1 93 ? 35.763 -8.241 -59.738 1.00 124.38 507 ASP F O 1
ATOM 14315 N N . LEU F 1 94 ? 33.944 -9.355 -59.021 1.00 124.32 508 LEU F N 1
ATOM 14316 C CA . LEU F 1 94 ? 34.158 -10.471 -59.930 1.00 125.21 508 LEU F CA 1
ATOM 14317 C C . LEU F 1 94 ? 33.595 -10.193 -61.325 1.00 127.16 508 LEU F C 1
ATOM 14318 O O . LEU F 1 94 ? 33.874 -10.932 -62.276 1.00 127.12 508 LEU F O 1
ATOM 14323 N N . SER F 1 95 ? 32.805 -9.128 -61.448 1.00 130.05 509 SER F N 1
ATOM 14324 C CA . SER F 1 95 ? 32.229 -8.764 -62.747 1.00 133.14 509 SER F CA 1
ATOM 14325 C C . SER F 1 95 ? 33.264 -7.970 -63.566 1.00 135.27 509 SER F C 1
ATOM 14326 O O . SER F 1 95 ? 34.463 -7.987 -63.247 1.00 135.24 509 SER F O 1
ATOM 14329 N N . GLY F 1 96 ? 32.803 -7.290 -64.620 1.00 137.72 510 GLY F N 1
ATOM 14330 C CA . GLY F 1 96 ? 33.699 -6.494 -65.456 1.00 139.11 510 GLY F CA 1
ATOM 14331 C C . GLY F 1 96 ? 34.204 -5.212 -64.785 1.00 139.95 510 GLY F C 1
ATOM 14332 O O . GLY F 1 96 ? 35.445 -5.055 -64.664 1.00 140.02 510 GLY F O 1
ATOM 14333 N N . PRO F 1 105 ? 35.523 12.524 -57.322 1.00 121.56 1155 PRO F N 1
ATOM 14334 C CA . PRO F 1 105 ? 34.334 13.319 -56.894 1.00 121.61 1155 PRO F CA 1
ATOM 14335 C C . PRO F 1 105 ? 34.519 13.853 -55.462 1.00 121.29 1155 PRO F C 1
ATOM 14336 O O . PRO F 1 105 ? 34.184 13.162 -54.496 1.00 121.25 1155 PRO F O 1
ATOM 14340 N N . PRO F 1 106 ? 35.028 15.097 -55.306 1.00 119.61 1156 PRO F N 1
ATOM 14341 C CA . PRO F 1 106 ? 35.223 15.620 -53.939 1.00 119.11 1156 PRO F CA 1
ATOM 14342 C C . PRO F 1 106 ? 33.988 15.412 -53.053 1.00 116.43 1156 PRO F C 1
ATOM 14343 O O . PRO F 1 106 ? 32.920 15.955 -53.335 1.00 117.10 1156 PRO F O 1
ATOM 14347 N N . PRO F 1 107 ? 34.140 14.647 -51.954 1.00 113.79 1157 PRO F N 1
ATOM 14348 C CA . PRO F 1 107 ? 33.113 14.288 -50.966 1.00 112.54 1157 PRO F CA 1
ATOM 14349 C C . PRO F 1 107 ? 32.501 15.425 -50.174 1.00 110.24 1157 PRO F C 1
ATOM 14350 O O . PRO F 1 107 ? 33.097 16.481 -50.040 1.00 111.17 1157 PRO F O 1
ATOM 14354 N N . TYR F 1 108 ? 31.308 15.184 -49.639 1.00 108.38 1158 TYR F N 1
ATOM 14355 C CA . TYR F 1 108 ? 30.603 16.170 -48.833 1.00 106.13 1158 TYR F CA 1
ATOM 14356 C C . TYR F 1 108 ? 31.099 16.063 -47.411 1.00 106.58 1158 TYR F C 1
ATOM 14357 O O . TYR F 1 108 ? 32.095 15.405 -47.146 1.00 107.54 1158 TYR F O 1
ATOM 14366 N N . HIS F 1 109 ? 30.387 16.704 -46.498 1.00 107.33 1159 HIS F N 1
ATOM 14367 C CA . HIS F 1 109 ? 30.754 16.697 -45.094 1.00 109.32 1159 HIS F CA 1
ATOM 14368 C C . HIS F 1 109 ? 29.582 17.181 -44.255 1.00 110.16 1159 HIS F C 1
ATOM 14369 O O . HIS F 1 109 ? 28.822 18.048 -44.675 1.00 110.27 1159 HIS F O 1
ATOM 14376 N N . GLU F 1 110 ? 29.435 16.618 -43.066 1.00 110.97 1160 GLU F N 1
ATOM 14377 C CA . GLU F 1 110 ? 28.356 17.013 -42.183 1.00 112.69 1160 GLU F CA 1
ATOM 14378 C C . GLU F 1 110 ? 28.598 18.445 -41.744 1.00 111.66 1160 GLU F C 1
ATOM 14379 O O . GLU F 1 110 ? 29.695 18.783 -41.303 1.00 111.20 1160 GLU F O 1
ATOM 14385 N N . LEU F 1 111 ? 27.579 19.289 -41.865 1.00 111.49 1161 LEU F N 1
ATOM 14386 C CA . LEU F 1 111 ? 27.722 20.688 -41.478 1.00 112.70 1161 LEU F CA 1
ATOM 14387 C C . LEU F 1 111 ? 27.768 20.855 -39.974 1.00 115.90 1161 LEU F C 1
ATOM 14388 O O . LEU F 1 111 ? 26.826 20.510 -39.276 1.00 116.50 1161 LEU F O 1
ATOM 14393 N N . GLU F 1 112 ? 28.892 21.361 -39.481 1.00 120.69 1162 GLU F N 1
ATOM 14394 C CA . GLU F 1 112 ? 29.066 21.610 -38.059 1.00 125.17 1162 GLU F CA 1
ATOM 14395 C C . GLU F 1 112 ? 29.293 23.098 -37.856 1.00 127.51 1162 GLU F C 1
ATOM 14396 O O . GLU F 1 112 ? 29.345 23.859 -38.822 1.00 127.63 1162 GLU F O 1
ATOM 14402 N N . PHE F 1 113 ? 29.376 23.544 -36.611 1.00 129.02 1163 PHE F N 1
ATOM 14403 C CA . PHE F 1 113 ? 29.598 24.963 -36.365 1.00 131.14 1163 PHE F CA 1
ATOM 14404 C C . PHE F 1 113 ? 31.090 25.231 -36.454 1.00 131.38 1163 PHE F C 1
ATOM 14405 O O . PHE F 1 113 ? 31.767 25.310 -35.429 1.00 131.53 1163 PHE F O 1
ATOM 14413 N N . GLY F 1 114 ? 31.618 25.352 -37.671 1.00 131.92 1164 GLY F N 1
ATOM 14414 C CA . GLY F 1 114 ? 33.066 25.390 -37.797 1.00 131.99 1164 GLY F CA 1
ATOM 14415 C C . GLY F 1 114 ? 33.683 24.051 -37.393 1.00 132.83 1164 GLY F C 1
ATOM 14416 O O . GLY F 1 114 ? 34.442 23.976 -36.419 1.00 133.03 1164 GLY F O 1
ATOM 14417 N N . GLY F 1 115 ? 33.356 22.988 -38.132 1.00 132.04 1165 GLY F N 1
ATOM 14418 C CA . GLY F 1 115 ? 33.886 21.673 -37.812 1.00 130.56 1165 GLY F CA 1
ATOM 14419 C C . GLY F 1 115 ? 33.784 20.692 -38.964 1.00 129.69 1165 GLY F C 1
ATOM 14420 O O . GLY F 1 115 ? 32.968 20.866 -39.881 1.00 129.05 1165 GLY F O 1
ATOM 14421 N N . SER F 1 116 ? 34.624 19.655 -38.909 1.00 129.19 1166 SER F N 1
ATOM 14422 C CA . SER F 1 116 ? 34.658 18.616 -39.946 1.00 128.84 1166 SER F CA 1
ATOM 14423 C C . SER F 1 116 ? 33.744 17.425 -39.618 1.00 127.23 1166 SER F C 1
ATOM 14424 O O . SER F 1 116 ? 34.154 16.479 -38.929 1.00 127.83 1166 SER F O 1
ATOM 14427 N N . GLY F 1 117 ? 32.506 17.502 -40.096 1.00 125.04 1167 GLY F N 1
ATOM 14428 C CA . GLY F 1 117 ? 31.544 16.435 -39.914 1.00 121.90 1167 GLY F CA 1
ATOM 14429 C C . GLY F 1 117 ? 31.923 15.264 -40.794 1.00 120.74 1167 GLY F C 1
ATOM 14430 O O . GLY F 1 117 ? 32.445 15.450 -41.893 1.00 119.78 1167 GLY F O 1
ATOM 14431 N N . GLY F 1 118 ? 31.703 14.045 -40.313 1.00 119.49 1168 GLY F N 1
ATOM 14432 C CA . GLY F 1 118 ? 32.114 12.860 -41.051 1.00 116.22 1168 GLY F CA 1
ATOM 14433 C C . GLY F 1 118 ? 31.690 12.868 -42.510 1.00 115.81 1168 GLY F C 1
ATOM 14434 O O . GLY F 1 118 ? 30.587 13.308 -42.832 1.00 115.60 1168 GLY F O 1
ATOM 14435 N N . SER F 1 119 ? 32.558 12.381 -43.396 1.00 115.33 1169 SER F N 1
ATOM 14436 C CA . SER F 1 119 ? 32.214 12.314 -44.817 1.00 114.63 1169 SER F CA 1
ATOM 14437 C C . SER F 1 119 ? 30.830 11.689 -45.015 1.00 114.26 1169 SER F C 1
ATOM 14438 O O . SER F 1 119 ? 30.419 10.826 -44.239 1.00 113.13 1169 SER F O 1
ATOM 14441 N N . ARG F 1 120 ? 30.113 12.123 -46.051 1.00 114.10 1170 ARG F N 1
ATOM 14442 C CA . ARG F 1 120 ? 28.779 11.601 -46.321 1.00 114.18 1170 ARG F CA 1
ATOM 14443 C C . ARG F 1 120 ? 28.838 10.199 -46.921 1.00 115.40 1170 ARG F C 1
ATOM 14444 O O . ARG F 1 120 ? 29.622 9.934 -47.832 1.00 117.36 1170 ARG F O 1
ATOM 14452 N N . ASN F 1 121 ? 28.001 9.306 -46.404 1.00 114.37 1171 ASN F N 1
ATOM 14453 C CA . ASN F 1 121 ? 27.950 7.932 -46.890 1.00 113.29 1171 ASN F CA 1
ATOM 14454 C C . ASN F 1 121 ? 26.552 7.337 -46.771 1.00 111.70 1171 ASN F C 1
ATOM 14455 O O . ASN F 1 121 ? 26.308 6.461 -45.942 1.00 113.48 1171 ASN F O 1
ATOM 14460 N N . GLU F 1 122 ? 25.636 7.821 -47.604 1.00 108.44 1172 GLU F N 1
ATOM 14461 C CA . GLU F 1 122 ? 24.257 7.349 -47.582 1.00 105.91 1172 GLU F CA 1
ATOM 14462 C C . GLU F 1 122 ? 23.889 6.634 -48.879 1.00 105.79 1172 GLU F C 1
ATOM 14463 O O . GLU F 1 122 ? 24.683 6.579 -49.817 1.00 106.65 1172 GLU F O 1
ATOM 14469 N N . LEU F 1 123 ? 22.678 6.089 -48.920 1.00 104.70 1173 LEU F N 1
ATOM 14470 C CA . LEU F 1 123 ? 22.191 5.375 -50.097 1.00 103.96 1173 LEU F CA 1
ATOM 14471 C C . LEU F 1 123 ? 20.686 5.479 -50.187 1.00 103.90 1173 LEU F C 1
ATOM 14472 O O . LEU F 1 123 ? 20.027 5.695 -49.184 1.00 104.63 1173 LEU F O 1
ATOM 14477 N N . PHE F 1 124 ? 20.140 5.330 -51.385 1.00 102.97 1174 PHE F N 1
ATOM 14478 C CA . PHE F 1 124 ? 18.702 5.417 -51.555 1.00 102.52 1174 PHE F CA 1
ATOM 14479 C C . PHE F 1 124 ? 18.148 4.195 -52.247 1.00 103.30 1174 PHE F C 1
ATOM 14480 O O . PHE F 1 124 ? 18.664 3.759 -53.272 1.00 104.93 1174 PHE F O 1
ATOM 14488 N N . LEU F 1 125 ? 17.087 3.644 -51.678 1.00 103.34 1175 LEU F N 1
ATOM 14489 C CA . LEU F 1 125 ? 16.444 2.468 -52.237 1.00 103.87 1175 LEU F CA 1
ATOM 14490 C C . LEU F 1 125 ? 15.046 2.797 -52.704 1.00 105.21 1175 LEU F C 1
ATOM 14491 O O . LEU F 1 125 ? 14.222 3.274 -51.927 1.00 106.90 1175 LEU F O 1
ATOM 14496 N N . ASP F 1 126 ? 14.777 2.540 -53.974 1.00 105.94 1176 ASP F N 1
ATOM 14497 C CA . ASP F 1 126 ? 13.462 2.798 -54.523 1.00 107.42 1176 ASP F CA 1
ATOM 14498 C C . ASP F 1 126 ? 12.859 1.509 -55.065 1.00 107.16 1176 ASP F C 1
ATOM 14499 O O . ASP F 1 126 ? 13.467 0.818 -55.883 1.00 107.55 1176 ASP F O 1
ATOM 14504 N N . VAL F 1 127 ? 11.664 1.185 -54.585 1.00 107.51 1177 VAL F N 1
ATOM 14505 C CA . VAL F 1 127 ? 10.934 -0.001 -55.024 1.00 107.90 1177 VAL F CA 1
ATOM 14506 C C . VAL F 1 127 ? 9.789 0.497 -55.908 1.00 108.01 1177 VAL F C 1
ATOM 14507 O O . VAL F 1 127 ? 8.801 1.039 -55.406 1.00 108.01 1177 VAL F O 1
ATOM 14511 N N . LEU F 1 128 ? 9.932 0.317 -57.221 1.00 108.63 1178 LEU F N 1
ATOM 14512 C CA . LEU F 1 128 ? 8.927 0.765 -58.187 1.00 110.90 1178 LEU F CA 1
ATOM 14513 C C . LEU F 1 128 ? 8.132 -0.356 -58.859 1.00 111.75 1178 LEU F C 1
ATOM 14514 O O . LEU F 1 128 ? 8.614 -0.981 -59.812 1.00 111.36 1178 LEU F O 1
ATOM 14519 N N . GLU F 1 129 ? 6.911 -0.594 -58.387 1.00 112.20 1179 GLU F N 1
ATOM 14520 C CA . GLU F 1 129 ? 6.079 -1.639 -58.971 1.00 113.15 1179 GLU F CA 1
ATOM 14521 C C . GLU F 1 129 ? 4.902 -1.010 -59.694 1.00 113.18 1179 GLU F C 1
ATOM 14522 O O . GLU F 1 129 ? 4.536 0.134 -59.414 1.00 113.54 1179 GLU F O 1
ATOM 14528 N N . SER F 1 130 ? 4.318 -1.767 -60.620 1.00 113.83 1180 SER F N 1
ATOM 14529 C CA . SER F 1 130 ? 3.146 -1.324 -61.366 1.00 114.00 1180 SER F CA 1
ATOM 14530 C C . SER F 1 130 ? 2.138 -2.474 -61.388 1.00 113.74 1180 SER F C 1
ATOM 14531 O O . SER F 1 130 ? 2.431 -3.559 -61.897 1.00 113.79 1180 SER F O 1
ATOM 14534 N N . VAL F 1 131 ? 0.958 -2.244 -60.822 1.00 112.96 1181 VAL F N 1
ATOM 14535 C CA . VAL F 1 131 ? -0.062 -3.279 -60.785 1.00 113.55 1181 VAL F CA 1
ATOM 14536 C C . VAL F 1 131 ? -0.969 -3.236 -62.005 1.00 113.67 1181 VAL F C 1
ATOM 14537 O O . VAL F 1 131 ? -1.376 -2.156 -62.467 1.00 113.93 1181 VAL F O 1
ATOM 14541 N N . ASN F 1 132 ? -1.272 -4.427 -62.522 1.00 114.24 1182 ASN F N 1
ATOM 14542 C CA . ASN F 1 132 ? -2.144 -4.593 -63.686 1.00 114.43 1182 ASN F CA 1
ATOM 14543 C C . ASN F 1 132 ? -3.220 -5.622 -63.373 1.00 113.71 1182 ASN F C 1
ATOM 14544 O O . ASN F 1 132 ? -2.915 -6.782 -63.089 1.00 112.99 1182 ASN F O 1
ATOM 14549 N N . LEU F 1 133 ? -4.474 -5.188 -63.435 1.00 113.01 1183 LEU F N 1
ATOM 14550 C CA . LEU F 1 133 ? -5.606 -6.050 -63.146 1.00 113.85 1183 LEU F CA 1
ATOM 14551 C C . LEU F 1 133 ? -6.686 -5.911 -64.200 1.00 115.23 1183 LEU F C 1
ATOM 14552 O O . LEU F 1 133 ? -6.681 -4.973 -64.999 1.00 116.26 1183 LEU F O 1
ATOM 14557 N N . LEU F 1 134 ? -7.606 -6.868 -64.189 1.00 117.29 1184 LEU F N 1
ATOM 14558 C CA . LEU F 1 134 ? -8.733 -6.913 -65.104 1.00 118.87 1184 LEU F CA 1
ATOM 14559 C C . LEU F 1 134 ? -9.802 -7.710 -64.383 1.00 118.30 1184 LEU F C 1
ATOM 14560 O O . LEU F 1 134 ? -10.074 -8.860 -64.715 1.00 117.99 1184 LEU F O 1
ATOM 14565 N N . MET F 1 135 ? -10.383 -7.086 -63.373 1.00 118.84 1185 MET F N 1
ATOM 14566 C CA . MET F 1 135 ? -11.413 -7.706 -62.564 1.00 119.98 1185 MET F CA 1
ATOM 14567 C C . MET F 1 135 ? -12.738 -7.765 -63.336 1.00 120.35 1185 MET F C 1
ATOM 14568 O O . MET F 1 135 ? -12.969 -6.951 -64.224 1.00 120.96 1185 MET F O 1
ATOM 14573 N N . SER F 1 136 ? -13.592 -8.738 -63.006 1.00 120.77 1186 SER F N 1
ATOM 14574 C CA . SER F 1 136 ? -14.904 -8.895 -63.654 1.00 120.80 1186 SER F CA 1
ATOM 14575 C C . SER F 1 136 ? -15.946 -8.098 -62.863 1.00 120.93 1186 SER F C 1
ATOM 14576 O O . SER F 1 136 ? -15.696 -7.674 -61.736 1.00 120.69 1186 SER F O 1
ATOM 14579 N N . PRO F 1 137 ? -17.137 -7.898 -63.441 1.00 121.79 1187 PRO F N 1
ATOM 14580 C CA . PRO F 1 137 ? -18.210 -7.140 -62.782 1.00 122.66 1187 PRO F CA 1
ATOM 14581 C C . PRO F 1 137 ? -18.488 -7.442 -61.302 1.00 122.95 1187 PRO F C 1
ATOM 14582 O O . PRO F 1 137 ? -18.844 -6.533 -60.543 1.00 123.05 1187 PRO F O 1
ATOM 14586 N N . GLN F 1 138 ? -18.312 -8.698 -60.889 1.00 123.52 1188 GLN F N 1
ATOM 14587 C CA . GLN F 1 138 ? -18.595 -9.096 -59.499 1.00 124.54 1188 GLN F CA 1
ATOM 14588 C C . GLN F 1 138 ? -17.387 -9.267 -58.571 1.00 124.82 1188 GLN F C 1
ATOM 14589 O O . GLN F 1 138 ? -17.537 -9.690 -57.415 1.00 123.88 1188 GLN F O 1
ATOM 14595 N N . GLY F 1 139 ? -16.199 -8.949 -59.072 1.00 125.19 1189 GLY F N 1
ATOM 14596 C CA . GLY F 1 139 ? -15.001 -9.079 -58.258 1.00 124.68 1189 GLY F CA 1
ATOM 14597 C C . GLY F 1 139 ? -14.071 -10.171 -58.758 1.00 125.31 1189 GLY F C 1
ATOM 14598 O O . GLY F 1 139 ? -12.884 -10.212 -58.408 1.00 125.07 1189 GLY F O 1
ATOM 14599 N N . GLN F 1 140 ? -14.618 -11.052 -59.590 1.00 126.19 1190 GLN F N 1
ATOM 14600 C CA . GLN F 1 140 ? -13.861 -12.163 -60.148 1.00 126.36 1190 GLN F CA 1
ATOM 14601 C C . GLN F 1 140 ? -12.632 -11.662 -60.896 1.00 125.26 1190 GLN F C 1
ATOM 14602 O O . GLN F 1 140 ? -12.721 -11.242 -62.049 1.00 125.14 1190 GLN F O 1
ATOM 14608 N N . VAL F 1 141 ? -11.483 -11.704 -60.238 1.00 124.49 1191 VAL F N 1
ATOM 14609 C CA . VAL F 1 141 ? -10.268 -11.249 -60.883 1.00 123.86 1191 VAL F CA 1
ATOM 14610 C C . VAL F 1 141 ? -9.858 -12.189 -62.003 1.00 122.94 1191 VAL F C 1
ATOM 14611 O O . VAL F 1 141 ? -9.748 -13.410 -61.821 1.00 122.17 1191 VAL F O 1
ATOM 14615 N N . LEU F 1 142 ? -9.642 -11.600 -63.171 1.00 122.60 1192 LEU F N 1
ATOM 14616 C CA . LEU F 1 142 ? -9.255 -12.362 -64.344 1.00 122.93 1192 LEU F CA 1
ATOM 14617 C C . LEU F 1 142 ? -7.750 -12.218 -64.552 1.00 122.59 1192 LEU F C 1
ATOM 14618 O O . LEU F 1 142 ? -6.990 -13.165 -64.309 1.00 122.26 1192 LEU F O 1
ATOM 14623 N N . SER F 1 143 ? -7.322 -11.042 -64.999 1.00 122.92 1193 SER F N 1
ATOM 14624 C CA . SER F 1 143 ? -5.905 -10.779 -65.222 1.00 123.48 1193 SER F CA 1
ATOM 14625 C C . SER F 1 143 ? -5.291 -10.071 -64.020 1.00 123.20 1193 SER F C 1
ATOM 14626 O O . SER F 1 143 ? -5.907 -9.181 -63.434 1.00 123.92 1193 SER F O 1
ATOM 14629 N N . ALA F 1 144 ? -4.076 -10.469 -63.654 1.00 122.75 1194 ALA F N 1
ATOM 14630 C CA . ALA F 1 144 ? -3.399 -9.874 -62.508 1.00 121.58 1194 ALA F CA 1
ATOM 14631 C C . ALA F 1 144 ? -1.903 -10.181 -62.486 1.00 122.06 1194 ALA F C 1
ATOM 14632 O O . ALA F 1 144 ? -1.490 -11.332 -62.625 1.00 123.24 1194 ALA F O 1
ATOM 14634 N N . HIS F 1 145 ? -1.101 -9.137 -62.306 1.00 121.64 1195 HIS F N 1
ATOM 14635 C CA . HIS F 1 145 ? 0.347 -9.273 -62.198 1.00 121.10 1195 HIS F CA 1
ATOM 14636 C C . HIS F 1 145 ? 0.994 -7.920 -61.919 1.00 119.35 1195 HIS F C 1
ATOM 14637 O O . HIS F 1 145 ? 0.458 -6.868 -62.297 1.00 118.69 1195 HIS F O 1
ATOM 14644 N N . VAL F 1 146 ? 2.151 -7.964 -61.259 1.00 117.39 1196 VAL F N 1
ATOM 14645 C CA . VAL F 1 146 ? 2.910 -6.766 -60.923 1.00 116.15 1196 VAL F CA 1
ATOM 14646 C C . VAL F 1 146 ? 4.281 -6.765 -61.578 1.00 115.83 1196 VAL F C 1
ATOM 14647 O O . VAL F 1 146 ? 5.023 -7.740 -61.491 1.00 115.18 1196 VAL F O 1
ATOM 14651 N N . SER F 1 147 ? 4.617 -5.660 -62.227 1.00 116.01 1197 SER F N 1
ATOM 14652 C CA . SER F 1 147 ? 5.905 -5.548 -62.881 1.00 116.28 1197 SER F CA 1
ATOM 14653 C C . SER F 1 147 ? 6.732 -4.566 -62.078 1.00 116.67 1197 SER F C 1
ATOM 14654 O O . SER F 1 147 ? 6.509 -3.355 -62.143 1.00 117.25 1197 SER F O 1
ATOM 14657 N N . GLY F 1 148 ? 7.687 -5.093 -61.319 1.00 116.41 1198 GLY F N 1
ATOM 14658 C CA . GLY F 1 148 ? 8.529 -4.243 -60.487 1.00 115.69 1198 GLY F CA 1
ATOM 14659 C C . GLY F 1 148 ? 10.029 -4.191 -60.778 1.00 115.31 1198 GLY F C 1
ATOM 14660 O O . GLY F 1 148 ? 10.576 -4.949 -61.585 1.00 115.51 1198 GLY F O 1
ATOM 14661 N N . ARG F 1 149 ? 10.703 -3.293 -60.076 1.00 114.04 1199 ARG F N 1
ATOM 14662 C CA . ARG F 1 149 ? 12.127 -3.091 -60.251 1.00 112.90 1199 ARG F CA 1
ATOM 14663 C C . ARG F 1 149 ? 12.636 -2.309 -59.042 1.00 111.64 1199 ARG F C 1
ATOM 14664 O O . ARG F 1 149 ? 11.973 -1.382 -58.574 1.00 112.53 1199 ARG F O 1
ATOM 14672 N N . VAL F 1 150 ? 13.806 -2.684 -58.534 1.00 110.40 1200 VAL F N 1
ATOM 14673 C CA . VAL F 1 150 ? 14.389 -2.007 -57.378 1.00 108.29 1200 VAL F CA 1
ATOM 14674 C C . VAL F 1 150 ? 15.575 -1.172 -57.839 1.00 107.08 1200 VAL F C 1
ATOM 14675 O O . VAL F 1 150 ? 16.599 -1.708 -58.258 1.00 106.16 1200 VAL F O 1
ATOM 14679 N N . VAL F 1 151 ? 15.439 0.143 -57.769 1.00 107.07 1201 VAL F N 1
ATOM 14680 C CA . VAL F 1 151 ? 16.524 1.010 -58.194 1.00 107.81 1201 VAL F CA 1
ATOM 14681 C C . VAL F 1 151 ? 17.314 1.466 -56.983 1.00 107.10 1201 VAL F C 1
ATOM 14682 O O . VAL F 1 151 ? 16.780 1.498 -55.874 1.00 108.79 1201 VAL F O 1
ATOM 14686 N N . MET F 1 152 ? 18.578 1.829 -57.183 1.00 105.94 1202 MET F N 1
ATOM 14687 C CA . MET F 1 152 ? 19.406 2.260 -56.060 1.00 104.91 1202 MET F CA 1
ATOM 14688 C C . MET F 1 152 ? 20.406 3.362 -56.388 1.00 105.00 1202 MET F C 1
ATOM 14689 O O . MET F 1 152 ? 21.134 3.276 -57.376 1.00 104.94 1202 MET F O 1
ATOM 14694 N N . LYS F 1 153 ? 20.421 4.403 -55.561 1.00 104.77 1203 LYS F N 1
ATOM 14695 C CA . LYS F 1 153 ? 21.371 5.490 -55.722 1.00 106.11 1203 LYS F CA 1
ATOM 14696 C C . LYS F 1 153 ? 22.438 5.199 -54.676 1.00 106.71 1203 LYS F C 1
ATOM 14697 O O . LYS F 1 153 ? 22.137 5.143 -53.493 1.00 107.17 1203 LYS F O 1
ATOM 14703 N N . SER F 1 154 ? 23.677 5.000 -55.099 1.00 107.85 1204 SER F N 1
ATOM 14704 C CA . SER F 1 154 ? 24.741 4.718 -54.149 1.00 108.03 1204 SER F CA 1
ATOM 14705 C C . SER F 1 154 ? 25.689 5.871 -53.956 1.00 108.33 1204 SER F C 1
ATOM 14706 O O . SER F 1 154 ? 26.266 6.380 -54.905 1.00 108.99 1204 SER F O 1
ATOM 14709 N N . TYR F 1 155 ? 25.857 6.270 -52.712 1.00 108.68 1205 TYR F N 1
ATOM 14710 C CA . TYR F 1 155 ? 26.771 7.336 -52.383 1.00 109.67 1205 TYR F CA 1
ATOM 14711 C C . TYR F 1 155 ? 27.608 6.790 -51.250 1.00 109.37 1205 TYR F C 1
ATOM 14712 O O . TYR F 1 155 ? 27.630 7.328 -50.142 1.00 109.03 1205 TYR F O 1
ATOM 14721 N N . LEU F 1 156 ? 28.280 5.684 -51.535 1.00 109.40 1206 LEU F N 1
ATOM 14722 C CA . LEU F 1 156 ? 29.133 5.030 -50.554 1.00 109.34 1206 LEU F CA 1
ATOM 14723 C C . LEU F 1 156 ? 30.588 5.151 -51.016 1.00 109.88 1206 LEU F C 1
ATOM 14724 O O . LEU F 1 156 ? 30.900 4.976 -52.201 1.00 109.80 1206 LEU F O 1
ATOM 14729 N N . SER F 1 157 ? 31.470 5.452 -50.071 1.00 110.22 1207 SER F N 1
ATOM 14730 C CA . SER F 1 157 ? 32.884 5.643 -50.361 1.00 110.22 1207 SER F CA 1
ATOM 14731 C C . SER F 1 157 ? 33.672 4.366 -50.593 1.00 111.14 1207 SER F C 1
ATOM 14732 O O . SER F 1 157 ? 33.728 3.501 -49.736 1.00 110.04 1207 SER F O 1
ATOM 14735 N N . GLY F 1 158 ? 34.292 4.263 -51.761 1.00 112.01 1208 GLY F N 1
ATOM 14736 C CA . GLY F 1 158 ? 35.095 3.097 -52.068 1.00 113.14 1208 GLY F CA 1
ATOM 14737 C C . GLY F 1 158 ? 34.355 1.973 -52.759 1.00 114.76 1208 GLY F C 1
ATOM 14738 O O . GLY F 1 158 ? 33.738 2.171 -53.809 1.00 115.13 1208 GLY F O 1
ATOM 14739 N N . MET F 1 159 ? 34.440 0.782 -52.170 1.00 114.79 1209 MET F N 1
ATOM 14740 C CA . MET F 1 159 ? 33.777 -0.404 -52.699 1.00 114.09 1209 MET F CA 1
ATOM 14741 C C . MET F 1 159 ? 33.300 -1.284 -51.559 1.00 113.10 1209 MET F C 1
ATOM 14742 O O . MET F 1 159 ? 33.722 -2.433 -51.425 1.00 114.01 1209 MET F O 1
ATOM 14747 N N . PRO F 1 160 ? 32.395 -0.765 -50.732 1.00 111.86 1210 PRO F N 1
ATOM 14748 C CA . PRO F 1 160 ? 31.881 -1.535 -49.604 1.00 111.60 1210 PRO F CA 1
ATOM 14749 C C . PRO F 1 160 ? 31.054 -2.718 -50.075 1.00 112.36 1210 PRO F C 1
ATOM 14750 O O . PRO F 1 160 ? 30.293 -2.600 -51.032 1.00 112.76 1210 PRO F O 1
ATOM 14754 N N . GLU F 1 161 ? 31.206 -3.858 -49.409 1.00 113.89 1211 GLU F N 1
ATOM 14755 C CA . GLU F 1 161 ? 30.421 -5.025 -49.768 1.00 114.08 1211 GLU F CA 1
ATOM 14756 C C . GLU F 1 161 ? 29.062 -4.895 -49.081 1.00 113.54 1211 GLU F C 1
ATOM 14757 O O . GLU F 1 161 ? 28.986 -4.572 -47.893 1.00 113.54 1211 GLU F O 1
ATOM 14763 N N . CYS F 1 162 ? 27.991 -5.146 -49.825 1.00 112.85 1212 CYS F N 1
ATOM 14764 C CA . CYS F 1 162 ? 26.649 -5.002 -49.279 1.00 113.11 1212 CYS F CA 1
ATOM 14765 C C . CYS F 1 162 ? 25.786 -6.251 -49.392 1.00 113.20 1212 CYS F C 1
ATOM 14766 O O . CYS F 1 162 ? 25.963 -7.057 -50.303 1.00 113.22 1212 CYS F O 1
ATOM 14769 N N . LYS F 1 163 ? 24.852 -6.404 -48.456 1.00 112.92 1213 LYS F N 1
ATOM 14770 C CA . LYS F 1 163 ? 23.935 -7.538 -48.450 1.00 113.32 1213 LYS F CA 1
ATOM 14771 C C . LYS F 1 163 ? 22.503 -7.022 -48.354 1.00 112.51 1213 LYS F C 1
ATOM 14772 O O . LYS F 1 163 ? 22.105 -6.494 -47.317 1.00 113.47 1213 LYS F O 1
ATOM 14778 N N . PHE F 1 164 ? 21.737 -7.163 -49.437 1.00 112.12 1214 PHE F N 1
ATOM 14779 C CA . PHE F 1 164 ? 20.344 -6.712 -49.466 1.00 111.42 1214 PHE F CA 1
ATOM 14780 C C . PHE F 1 164 ? 19.418 -7.864 -49.081 1.00 112.31 1214 PHE F C 1
ATOM 14781 O O . PHE F 1 164 ? 19.549 -8.968 -49.597 1.00 112.90 1214 PHE F O 1
ATOM 14789 N N . GLY F 1 165 ? 18.476 -7.602 -48.180 1.00 113.33 1215 GLY F N 1
ATOM 14790 C CA . GLY F 1 165 ? 17.546 -8.639 -47.764 1.00 114.79 1215 GLY F CA 1
ATOM 14791 C C . GLY F 1 165 ? 16.099 -8.186 -47.661 1.00 116.41 1215 GLY F C 1
ATOM 14792 O O . GLY F 1 165 ? 15.807 -7.074 -47.213 1.00 116.37 1215 GLY F O 1
ATOM 14793 N N . MET F 1 166 ? 15.180 -9.050 -48.070 1.00 117.33 1216 MET F N 1
ATOM 14794 C CA . MET F 1 166 ? 13.771 -8.705 -48.012 1.00 120.09 1216 MET F CA 1
ATOM 14795 C C . MET F 1 166 ? 12.952 -9.800 -47.379 1.00 120.98 1216 MET F C 1
ATOM 14796 O O . MET F 1 166 ? 13.481 -10.852 -46.999 1.00 122.15 1216 MET F O 1
ATOM 14801 N N . ASN F 1 167 ? 11.660 -9.509 -47.239 1.00 122.09 1217 ASN F N 1
ATOM 14802 C CA . ASN F 1 167 ? 10.705 -10.431 -46.644 1.00 123.36 1217 ASN F CA 1
ATOM 14803 C C . ASN F 1 167 ? 10.649 -11.677 -47.509 1.00 125.48 1217 ASN F C 1
ATOM 14804 O O . ASN F 1 167 ? 10.454 -11.580 -48.728 1.00 125.93 1217 ASN F O 1
ATOM 14809 N N . ASP F 1 168 ? 10.838 -12.836 -46.871 1.00 128.43 1218 ASP F N 1
ATOM 14810 C CA . ASP F 1 168 ? 10.825 -14.146 -47.544 1.00 130.92 1218 ASP F CA 1
ATOM 14811 C C . ASP F 1 168 ? 11.468 -14.113 -48.948 1.00 131.60 1218 ASP F C 1
ATOM 14812 O O . ASP F 1 168 ? 10.718 -14.216 -49.956 1.00 132.01 1218 ASP F O 1
ATOM 14817 N N . ASP F 1 195 ? 9.844 -15.067 -61.444 1.00 133.09 1245 ASP F N 1
ATOM 14818 C CA . ASP F 1 195 ? 11.110 -14.898 -62.156 1.00 134.10 1245 ASP F CA 1
ATOM 14819 C C . ASP F 1 195 ? 11.660 -13.520 -61.811 1.00 132.86 1245 ASP F C 1
ATOM 14820 O O . ASP F 1 195 ? 10.972 -12.718 -61.161 1.00 133.45 1245 ASP F O 1
ATOM 14825 N N . CYS F 1 196 ? 12.887 -13.247 -62.254 1.00 129.11 1246 CYS F N 1
ATOM 14826 C CA . CYS F 1 196 ? 13.537 -11.967 -61.988 1.00 126.69 1246 CYS F CA 1
ATOM 14827 C C . CYS F 1 196 ? 14.972 -11.932 -62.476 1.00 124.70 1246 CYS F C 1
ATOM 14828 O O . CYS F 1 196 ? 15.625 -12.962 -62.599 1.00 124.67 1246 CYS F O 1
ATOM 14831 N N . THR F 1 197 ? 15.456 -10.727 -62.745 1.00 123.10 1247 THR F N 1
ATOM 14832 C CA . THR F 1 197 ? 16.816 -10.524 -63.227 1.00 121.51 1247 THR F CA 1
ATOM 14833 C C . THR F 1 197 ? 17.593 -9.808 -62.121 1.00 119.64 1247 THR F C 1
ATOM 14834 O O . THR F 1 197 ? 17.004 -9.411 -61.117 1.00 119.32 1247 THR F O 1
ATOM 14838 N N . PHE F 1 198 ? 18.903 -9.650 -62.299 1.00 117.65 1248 PHE F N 1
ATOM 14839 C CA . PHE F 1 198 ? 19.742 -8.972 -61.306 1.00 115.63 1248 PHE F CA 1
ATOM 14840 C C . PHE F 1 198 ? 20.881 -8.214 -61.976 1.00 115.77 1248 PHE F C 1
ATOM 14841 O O . PHE F 1 198 ? 21.430 -8.667 -62.976 1.00 115.70 1248 PHE F O 1
ATOM 14849 N N . HIS F 1 199 ? 21.240 -7.059 -61.432 1.00 115.16 1249 HIS F N 1
ATOM 14850 C CA . HIS F 1 199 ? 22.329 -6.294 -62.017 1.00 114.85 1249 HIS F CA 1
ATOM 14851 C C . HIS F 1 199 ? 23.599 -7.138 -61.974 1.00 116.76 1249 HIS F C 1
ATOM 14852 O O . HIS F 1 199 ? 23.866 -7.810 -60.978 1.00 117.23 1249 HIS F O 1
ATOM 14859 N N . GLN F 1 200 ? 24.379 -7.101 -63.050 1.00 118.82 1250 GLN F N 1
ATOM 14860 C CA . GLN F 1 200 ? 25.611 -7.892 -63.143 1.00 121.25 1250 GLN F CA 1
ATOM 14861 C C . GLN F 1 200 ? 26.401 -8.005 -61.832 1.00 120.97 1250 GLN F C 1
ATOM 14862 O O . GLN F 1 200 ? 26.772 -9.105 -61.414 1.00 121.50 1250 GLN F O 1
ATOM 14868 N N . CYS F 1 201 ? 26.651 -6.866 -61.191 1.00 119.74 1251 CYS F N 1
ATOM 14869 C CA . CYS F 1 201 ? 27.411 -6.825 -59.947 1.00 118.75 1251 CYS F CA 1
ATOM 14870 C C . CYS F 1 201 ? 26.851 -7.699 -58.818 1.00 118.26 1251 CYS F C 1
ATOM 14871 O O . CYS F 1 201 ? 27.424 -7.762 -57.734 1.00 117.52 1251 CYS F O 1
ATOM 14874 N N . VAL F 1 202 ? 25.737 -8.373 -59.063 1.00 117.20 1252 VAL F N 1
ATOM 14875 C CA . VAL F 1 202 ? 25.155 -9.222 -58.036 1.00 117.00 1252 VAL F CA 1
ATOM 14876 C C . VAL F 1 202 ? 25.758 -10.619 -58.033 1.00 118.77 1252 VAL F C 1
ATOM 14877 O O . VAL F 1 202 ? 25.730 -11.329 -59.037 1.00 119.16 1252 VAL F O 1
ATOM 14881 N N . ARG F 1 203 ? 26.307 -11.012 -56.894 1.00 120.33 1253 ARG F N 1
ATOM 14882 C CA . ARG F 1 203 ? 26.893 -12.336 -56.750 1.00 121.76 1253 ARG F CA 1
ATOM 14883 C C . ARG F 1 203 ? 25.729 -13.317 -56.651 1.00 123.11 1253 ARG F C 1
ATOM 14884 O O . ARG F 1 203 ? 24.757 -13.067 -55.926 1.00 122.73 1253 ARG F O 1
ATOM 14892 N N . LEU F 1 204 ? 25.805 -14.419 -57.394 1.00 125.66 1254 LEU F N 1
ATOM 14893 C CA . LEU F 1 204 ? 24.732 -15.426 -57.378 1.00 128.26 1254 LEU F CA 1
ATOM 14894 C C . LEU F 1 204 ? 24.570 -16.090 -55.980 1.00 130.05 1254 LEU F C 1
ATOM 14895 O O . LEU F 1 204 ? 25.477 -16.802 -55.531 1.00 130.40 1254 LEU F O 1
ATOM 14900 N N . SER F 1 205 ? 23.437 -15.849 -55.298 1.00 131.24 1255 SER F N 1
ATOM 14901 C CA . SER F 1 205 ? 23.178 -16.435 -53.959 1.00 132.93 1255 SER F CA 1
ATOM 14902 C C . SER F 1 205 ? 21.758 -16.227 -53.377 1.00 133.36 1255 SER F C 1
ATOM 14903 O O . SER F 1 205 ? 20.815 -15.934 -54.152 1.00 133.42 1255 SER F O 1
ATOM 14906 N N . ARG F 1 211 ? 15.566 -14.664 -47.411 1.00 127.70 1261 ARG F N 1
ATOM 14907 C CA . ARG F 1 211 ? 16.850 -14.804 -48.168 1.00 127.68 1261 ARG F CA 1
ATOM 14908 C C . ARG F 1 211 ? 17.440 -13.422 -48.429 1.00 127.12 1261 ARG F C 1
ATOM 14909 O O . ARG F 1 211 ? 16.790 -12.410 -48.160 1.00 127.38 1261 ARG F O 1
ATOM 14911 N N . SER F 1 212 ? 18.662 -13.381 -48.960 1.00 125.68 1262 SER F N 1
ATOM 14912 C CA . SER F 1 212 ? 19.338 -12.109 -49.233 1.00 124.38 1262 SER F CA 1
ATOM 14913 C C . SER F 1 212 ? 20.436 -12.203 -50.298 1.00 122.79 1262 SER F C 1
ATOM 14914 O O . SER F 1 212 ? 21.173 -13.192 -50.357 1.00 123.43 1262 SER F O 1
ATOM 14917 N N . ILE F 1 213 ? 20.563 -11.156 -51.113 1.00 120.08 1263 ILE F N 1
ATOM 14918 C CA . ILE F 1 213 ? 21.577 -11.127 -52.164 1.00 118.50 1263 ILE F CA 1
ATOM 14919 C C . ILE F 1 213 ? 22.754 -10.231 -51.761 1.00 117.54 1263 ILE F C 1
ATOM 14920 O O . ILE F 1 213 ? 22.575 -9.264 -51.022 1.00 116.96 1263 ILE F O 1
ATOM 14925 N N . SER F 1 214 ? 23.954 -10.556 -52.237 1.00 116.73 1264 SER F N 1
ATOM 14926 C CA . SER F 1 214 ? 25.144 -9.765 -51.928 1.00 116.23 1264 SER F CA 1
ATOM 14927 C C . SER F 1 214 ? 25.656 -9.067 -53.179 1.00 115.63 1264 SER F C 1
ATOM 14928 O O . SER F 1 214 ? 25.301 -9.456 -54.284 1.00 116.27 1264 SER F O 1
ATOM 14931 N N . PHE F 1 215 ? 26.497 -8.045 -53.005 1.00 114.90 1265 PHE F N 1
ATOM 14932 C CA . PHE F 1 215 ? 27.041 -7.310 -54.145 1.00 113.45 1265 PHE F CA 1
ATOM 14933 C C . PHE F 1 215 ? 27.917 -6.108 -53.792 1.00 112.03 1265 PHE F C 1
ATOM 14934 O O . PHE F 1 215 ? 27.913 -5.632 -52.661 1.00 111.76 1265 PHE F O 1
ATOM 14942 N N . ILE F 1 216 ? 28.667 -5.632 -54.782 1.00 110.62 1266 ILE F N 1
ATOM 14943 C CA . ILE F 1 216 ? 29.512 -4.450 -54.641 1.00 109.68 1266 ILE F CA 1
ATOM 14944 C C . ILE F 1 216 ? 28.850 -3.424 -55.562 1.00 110.66 1266 ILE F C 1
ATOM 14945 O O . ILE F 1 216 ? 29.020 -3.460 -56.776 1.00 109.95 1266 ILE F O 1
ATOM 14950 N N . PRO F 1 217 ? 28.085 -2.490 -54.981 1.00 111.65 1267 PRO F N 1
ATOM 14951 C CA . PRO F 1 217 ? 27.344 -1.426 -55.657 1.00 111.80 1267 PRO F CA 1
ATOM 14952 C C . PRO F 1 217 ? 28.148 -0.492 -56.523 1.00 113.22 1267 PRO F C 1
ATOM 14953 O O . PRO F 1 217 ? 29.068 0.167 -56.047 1.00 112.83 1267 PRO F O 1
ATOM 14957 N N . PRO F 1 218 ? 27.799 -0.413 -57.814 1.00 115.33 1268 PRO F N 1
ATOM 14958 C CA . PRO F 1 218 ? 28.518 0.477 -58.728 1.00 116.51 1268 PRO F CA 1
ATOM 14959 C C . PRO F 1 218 ? 28.150 1.851 -58.201 1.00 118.12 1268 PRO F C 1
ATOM 14960 O O . PRO F 1 218 ? 27.124 1.983 -57.528 1.00 118.99 1268 PRO F O 1
ATOM 14964 N N . ASP F 1 219 ? 28.953 2.871 -58.474 1.00 119.69 1269 ASP F N 1
ATOM 14965 C CA . ASP F 1 219 ? 28.594 4.184 -57.966 1.00 120.67 1269 ASP F CA 1
ATOM 14966 C C . ASP F 1 219 ? 27.527 4.835 -58.818 1.00 119.10 1269 ASP F C 1
ATOM 14967 O O . ASP F 1 219 ? 27.421 4.575 -60.019 1.00 119.05 1269 ASP F O 1
ATOM 14972 N N . GLY F 1 220 ? 26.711 5.663 -58.185 1.00 117.71 1270 GLY F N 1
ATOM 14973 C CA . GLY F 1 220 ? 25.649 6.317 -58.917 1.00 117.07 1270 GLY F CA 1
ATOM 14974 C C . GLY F 1 220 ? 24.333 5.590 -58.749 1.00 115.86 1270 GLY F C 1
ATOM 14975 O O . GLY F 1 220 ? 24.054 5.029 -57.689 1.00 115.96 1270 GLY F O 1
ATOM 14976 N N . GLU F 1 221 ? 23.526 5.592 -59.803 1.00 115.49 1271 GLU F N 1
ATOM 14977 C CA . GLU F 1 221 ? 22.214 4.954 -59.777 1.00 114.80 1271 GLU F CA 1
ATOM 14978 C C . GLU F 1 221 ? 22.154 3.766 -60.732 1.00 114.95 1271 GLU F C 1
ATOM 14979 O O . GLU F 1 221 ? 22.706 3.820 -61.830 1.00 115.35 1271 GLU F O 1
ATOM 14985 N N . PHE F 1 222 ? 21.486 2.693 -60.315 1.00 114.71 1272 PHE F N 1
ATOM 14986 C CA . PHE F 1 222 ? 21.357 1.509 -61.159 1.00 115.38 1272 PHE F CA 1
ATOM 14987 C C . PHE F 1 222 ? 20.178 0.663 -60.738 1.00 114.93 1272 PHE F C 1
ATOM 14988 O O . PHE F 1 222 ? 19.648 0.824 -59.635 1.00 114.69 1272 PHE F O 1
ATOM 14996 N N . GLU F 1 223 ? 19.764 -0.240 -61.620 1.00 114.65 1273 GLU F N 1
ATOM 14997 C CA . GLU F 1 223 ? 18.641 -1.113 -61.308 1.00 114.84 1273 GLU F CA 1
ATOM 14998 C C . GLU F 1 223 ? 19.210 -2.352 -60.656 1.00 114.46 1273 GLU F C 1
ATOM 14999 O O . GLU F 1 223 ? 19.642 -3.274 -61.339 1.00 114.84 1273 GLU F O 1
ATOM 15005 N N . LEU F 1 224 ? 19.227 -2.362 -59.330 1.00 113.58 1274 LEU F N 1
ATOM 15006 C CA . LEU F 1 224 ? 19.756 -3.498 -58.582 1.00 112.60 1274 LEU F CA 1
ATOM 15007 C C . LEU F 1 224 ? 19.149 -4.789 -59.092 1.00 112.69 1274 LEU F C 1
ATOM 15008 O O . LEU F 1 224 ? 19.860 -5.745 -59.407 1.00 112.04 1274 LEU F O 1
ATOM 15013 N N . MET F 1 225 ? 17.825 -4.811 -59.172 1.00 113.38 1275 MET F N 1
ATOM 15014 C CA . MET F 1 225 ? 17.137 -5.994 -59.646 1.00 114.86 1275 MET F CA 1
ATOM 15015 C C . MET F 1 225 ? 15.769 -5.679 -60.226 1.00 115.43 1275 MET F C 1
ATOM 15016 O O . MET F 1 225 ? 15.220 -4.595 -60.021 1.00 116.44 1275 MET F O 1
ATOM 15021 N N . ARG F 1 226 ? 15.227 -6.651 -60.948 1.00 115.73 1276 ARG F N 1
ATOM 15022 C CA . ARG F 1 226 ? 13.922 -6.539 -61.565 1.00 116.61 1276 ARG F CA 1
ATOM 15023 C C . ARG F 1 226 ? 13.190 -7.804 -61.170 1.00 115.97 1276 ARG F C 1
ATOM 15024 O O . ARG F 1 226 ? 13.809 -8.758 -60.710 1.00 115.51 1276 ARG F O 1
ATOM 15032 N N . TYR F 1 227 ? 11.877 -7.816 -61.341 1.00 116.17 1277 TYR F N 1
ATOM 15033 C CA . TYR F 1 227 ? 11.092 -8.994 -61.004 1.00 116.22 1277 TYR F CA 1
ATOM 15034 C C . TYR F 1 227 ? 9.648 -8.829 -61.446 1.00 116.51 1277 TYR F C 1
ATOM 15035 O O . TYR F 1 227 ? 9.253 -7.775 -61.954 1.00 116.87 1277 TYR F O 1
ATOM 15044 N N . ARG F 1 228 ? 8.865 -9.882 -61.254 1.00 116.68 1278 ARG F N 1
ATOM 15045 C CA . ARG F 1 228 ? 7.461 -9.869 -61.632 1.00 117.42 1278 ARG F CA 1
ATOM 15046 C C . ARG F 1 228 ? 6.746 -10.953 -60.843 1.00 117.12 1278 ARG F C 1
ATOM 15047 O O . ARG F 1 228 ? 7.186 -12.102 -60.838 1.00 115.67 1278 ARG F O 1
ATOM 15055 N N . THR F 1 229 ? 5.660 -10.582 -60.166 1.00 116.10 1279 THR F N 1
ATOM 15056 C CA . THR F 1 229 ? 4.901 -11.545 -59.373 1.00 117.55 1279 THR F CA 1
ATOM 15057 C C . THR F 1 229 ? 3.450 -11.575 -59.802 1.00 118.07 1279 THR F C 1
ATOM 15058 O O . THR F 1 229 ? 2.963 -10.658 -60.465 1.00 117.90 1279 THR F O 1
ATOM 15062 N N . THR F 1 230 ? 2.762 -12.635 -59.391 1.00 119.89 1280 THR F N 1
ATOM 15063 C CA . THR F 1 230 ? 1.357 -12.830 -59.728 1.00 121.27 1280 THR F CA 1
ATOM 15064 C C . THR F 1 230 ? 0.575 -13.404 -58.552 1.00 120.21 1280 THR F C 1
ATOM 15065 O O . THR F 1 230 ? -0.652 -13.328 -58.523 1.00 119.99 1280 THR F O 1
ATOM 15069 N N . LYS F 1 231 ? 1.283 -13.986 -57.591 1.00 119.03 1281 LYS F N 1
ATOM 15070 C CA . LYS F 1 231 ? 0.626 -14.566 -56.428 1.00 118.70 1281 LYS F CA 1
ATOM 15071 C C . LYS F 1 231 ? 0.501 -13.592 -55.255 1.00 119.36 1281 LYS F C 1
ATOM 15072 O O . LYS F 1 231 ? 1.376 -12.756 -55.030 1.00 119.59 1281 LYS F O 1
ATOM 15078 N N . ASP F 1 232 ? -0.599 -13.706 -54.515 1.00 119.28 1282 ASP F N 1
ATOM 15079 C CA . ASP F 1 232 ? -0.827 -12.888 -53.322 1.00 119.54 1282 ASP F CA 1
ATOM 15080 C C . ASP F 1 232 ? -0.762 -11.378 -53.483 1.00 117.98 1282 ASP F C 1
ATOM 15081 O O . ASP F 1 232 ? -0.484 -10.666 -52.513 1.00 118.27 1282 ASP F O 1
ATOM 15086 N N . ILE F 1 233 ? -1.012 -10.882 -54.685 1.00 116.08 1283 ILE F N 1
ATOM 15087 C CA . ILE F 1 233 ? -0.954 -9.449 -54.909 1.00 114.30 1283 ILE F CA 1
ATOM 15088 C C . ILE F 1 233 ? -2.031 -8.685 -54.141 1.00 113.03 1283 ILE F C 1
ATOM 15089 O O . ILE F 1 233 ? -3.164 -9.153 -53.998 1.00 113.09 1283 ILE F O 1
ATOM 15094 N N . ILE F 1 234 ? -1.656 -7.516 -53.624 1.00 112.40 1284 ILE F N 1
ATOM 15095 C CA . ILE F 1 234 ? -2.589 -6.668 -52.897 1.00 111.26 1284 ILE F CA 1
ATOM 15096 C C . ILE F 1 234 ? -3.217 -5.728 -53.907 1.00 111.15 1284 ILE F C 1
ATOM 15097 O O . ILE F 1 234 ? -2.509 -5.026 -54.636 1.00 110.89 1284 ILE F O 1
ATOM 15102 N N . LEU F 1 235 ? -4.544 -5.732 -53.967 1.00 110.72 1285 LEU F N 1
ATOM 15103 C CA . LEU F 1 235 ? -5.256 -4.861 -54.892 1.00 111.22 1285 LEU F CA 1
ATOM 15104 C C . LEU F 1 235 ? -5.645 -3.585 -54.150 1.00 110.72 1285 LEU F C 1
ATOM 15105 O O . LEU F 1 235 ? -6.550 -3.598 -53.315 1.00 110.73 1285 LEU F O 1
ATOM 15110 N N . PRO F 1 236 ? -4.965 -2.464 -54.451 1.00 110.19 1286 PRO F N 1
ATOM 15111 C CA . PRO F 1 236 ? -5.242 -1.185 -53.797 1.00 109.76 1286 PRO F CA 1
ATOM 15112 C C . PRO F 1 236 ? -6.731 -0.909 -53.678 1.00 109.43 1286 PRO F C 1
ATOM 15113 O O . PRO F 1 236 ? -7.293 -0.885 -52.585 1.00 108.40 1286 PRO F O 1
ATOM 15117 N N . PHE F 1 237 ? -7.371 -0.702 -54.818 1.00 110.81 1287 PHE F N 1
ATOM 15118 C CA . PHE F 1 237 ? -8.804 -0.424 -54.843 1.00 112.90 1287 PHE F CA 1
ATOM 15119 C C . PHE F 1 237 ? -9.601 -1.597 -55.411 1.00 113.93 1287 PHE F C 1
ATOM 15120 O O . PHE F 1 237 ? -9.055 -2.476 -56.083 1.00 114.50 1287 PHE F O 1
ATOM 15128 N N . ARG F 1 238 ? -10.898 -1.597 -55.130 1.00 115.15 1288 ARG F N 1
ATOM 15129 C CA . ARG F 1 238 ? -11.819 -2.621 -55.608 1.00 116.23 1288 ARG F CA 1
ATOM 15130 C C . ARG F 1 238 ? -12.941 -1.778 -56.185 1.00 115.00 1288 ARG F C 1
ATOM 15131 O O . ARG F 1 238 ? -13.363 -0.805 -55.555 1.00 114.15 1288 ARG F O 1
ATOM 15139 N N . VAL F 1 239 ? -13.405 -2.113 -57.384 1.00 114.50 1289 VAL F N 1
ATOM 15140 C CA . VAL F 1 239 ? -14.480 -1.335 -57.997 1.00 114.28 1289 VAL F CA 1
ATOM 15141 C C . VAL F 1 239 ? -15.810 -2.089 -58.086 1.00 114.82 1289 VAL F C 1
ATOM 15142 O O . VAL F 1 239 ? -15.900 -3.180 -58.658 1.00 114.85 1289 VAL F O 1
ATOM 15146 N N . ILE F 1 240 ? -16.839 -1.497 -57.494 1.00 114.60 1290 ILE F N 1
ATOM 15147 C CA . ILE F 1 240 ? -18.167 -2.078 -57.508 1.00 115.03 1290 ILE F CA 1
ATOM 15148 C C . ILE F 1 240 ? -18.977 -1.272 -58.522 1.00 116.91 1290 ILE F C 1
ATOM 15149 O O . ILE F 1 240 ? -19.547 -0.229 -58.191 1.00 117.36 1290 ILE F O 1
ATOM 15154 N N . PRO F 1 241 ? -19.015 -1.735 -59.785 1.00 118.86 1291 PRO F N 1
ATOM 15155 C CA . PRO F 1 241 ? -19.750 -1.061 -60.861 1.00 119.13 1291 PRO F CA 1
ATOM 15156 C C . PRO F 1 241 ? -21.197 -1.531 -60.948 1.00 119.27 1291 PRO F C 1
ATOM 15157 O O . PRO F 1 241 ? -21.471 -2.735 -60.918 1.00 120.21 1291 PRO F O 1
ATOM 15161 N N . LEU F 1 242 ? -22.122 -0.581 -61.053 1.00 120.22 1292 LEU F N 1
ATOM 15162 C CA . LEU F 1 242 ? -23.542 -0.912 -61.166 1.00 120.31 1292 LEU F CA 1
ATOM 15163 C C . LEU F 1 242 ? -24.245 -0.022 -62.199 1.00 120.73 1292 LEU F C 1
ATOM 15164 O O . LEU F 1 242 ? -24.529 1.154 -61.943 1.00 120.56 1292 LEU F O 1
ATOM 15169 N N . VAL F 1 243 ? -24.510 -0.595 -63.370 1.00 121.07 1293 VAL F N 1
ATOM 15170 C CA . VAL F 1 243 ? -25.165 0.120 -64.455 1.00 122.00 1293 VAL F CA 1
ATOM 15171 C C . VAL F 1 243 ? -26.515 -0.505 -64.758 1.00 122.72 1293 VAL F C 1
ATOM 15172 O O . VAL F 1 243 ? -26.614 -1.716 -64.967 1.00 123.09 1293 VAL F O 1
ATOM 15176 N N . ARG F 1 244 ? -27.553 0.323 -64.773 1.00 124.23 1294 ARG F N 1
ATOM 15177 C CA . ARG F 1 244 ? -28.901 -0.147 -65.053 1.00 125.81 1294 ARG F CA 1
ATOM 15178 C C . ARG F 1 244 ? -29.495 0.578 -66.262 1.00 127.82 1294 ARG F C 1
ATOM 15179 O O . ARG F 1 244 ? -29.106 1.713 -66.581 1.00 128.36 1294 ARG F O 1
ATOM 15187 N N . GLU F 1 245 ? -30.420 -0.101 -66.945 1.00 129.84 1295 GLU F N 1
ATOM 15188 C CA . GLU F 1 245 ? -31.102 0.455 -68.120 1.00 131.22 1295 GLU F CA 1
ATOM 15189 C C . GLU F 1 245 ? -32.578 0.782 -67.838 1.00 131.23 1295 GLU F C 1
ATOM 15190 O O . GLU F 1 245 ? -33.343 -0.081 -67.371 1.00 131.37 1295 GLU F O 1
ATOM 15196 N N . VAL F 1 246 ? -32.963 2.034 -68.110 1.00 130.79 1296 VAL F N 1
ATOM 15197 C CA . VAL F 1 246 ? -34.345 2.481 -67.913 1.00 130.63 1296 VAL F CA 1
ATOM 15198 C C . VAL F 1 246 ? -34.889 2.993 -69.258 1.00 130.49 1296 VAL F C 1
ATOM 15199 O O . VAL F 1 246 ? -34.803 4.191 -69.574 1.00 130.14 1296 VAL F O 1
ATOM 15203 N N . GLY F 1 247 ? -35.444 2.071 -70.048 1.00 130.41 1297 GLY F N 1
ATOM 15204 C CA . GLY F 1 247 ? -35.970 2.430 -71.356 1.00 130.08 1297 GLY F CA 1
ATOM 15205 C C . GLY F 1 247 ? -34.820 2.573 -72.341 1.00 130.61 1297 GLY F C 1
ATOM 15206 O O . GLY F 1 247 ? -33.887 1.755 -72.351 1.00 130.71 1297 GLY F O 1
ATOM 15207 N N . ARG F 1 248 ? -34.872 3.605 -73.175 1.00 129.59 1298 ARG F N 1
ATOM 15208 C CA . ARG F 1 248 ? -33.799 3.819 -74.136 1.00 129.37 1298 ARG F CA 1
ATOM 15209 C C . ARG F 1 248 ? -33.020 5.086 -73.805 1.00 129.87 1298 ARG F C 1
ATOM 15210 O O . ARG F 1 248 ? -31.784 5.075 -73.818 1.00 129.82 1298 ARG F O 1
ATOM 15218 N N . THR F 1 249 ? -33.737 6.169 -73.489 1.00 129.37 1299 THR F N 1
ATOM 15219 C CA . THR F 1 249 ? -33.099 7.451 -73.147 1.00 129.06 1299 THR F CA 1
ATOM 15220 C C . THR F 1 249 ? -32.342 7.429 -71.812 1.00 128.08 1299 THR F C 1
ATOM 15221 O O . THR F 1 249 ? -31.321 8.116 -71.659 1.00 127.82 1299 THR F O 1
ATOM 15225 N N . LYS F 1 250 ? -32.846 6.647 -70.852 1.00 127.40 1300 LYS F N 1
ATOM 15226 C CA . LYS F 1 250 ? -32.210 6.550 -69.536 1.00 126.16 1300 LYS F CA 1
ATOM 15227 C C . LYS F 1 250 ? -31.265 5.341 -69.342 1.00 125.45 1300 LYS F C 1
ATOM 15228 O O . LYS F 1 250 ? -31.524 4.209 -69.802 1.00 124.79 1300 LYS F O 1
ATOM 15234 N N . LEU F 1 251 ? -30.156 5.635 -68.661 1.00 124.34 1301 LEU F N 1
ATOM 15235 C CA . LEU F 1 251 ? -29.097 4.684 -68.338 1.00 123.18 1301 LEU F CA 1
ATOM 15236 C C . LEU F 1 251 ? -28.477 5.177 -67.034 1.00 123.20 1301 LEU F C 1
ATOM 15237 O O . LEU F 1 251 ? -27.761 6.190 -67.017 1.00 123.25 1301 LEU F O 1
ATOM 15242 N N . GLU F 1 252 ? -28.772 4.467 -65.943 1.00 124.44 1302 GLU F N 1
ATOM 15243 C CA . GLU F 1 252 ? -28.263 4.820 -64.605 1.00 124.92 1302 GLU F CA 1
ATOM 15244 C C . GLU F 1 252 ? -26.895 4.188 -64.318 1.00 123.86 1302 GLU F C 1
ATOM 15245 O O . GLU F 1 252 ? -26.580 3.087 -64.798 1.00 123.36 1302 GLU F O 1
ATOM 15251 N N . VAL F 1 253 ? -26.083 4.882 -63.532 1.00 120.84 1303 VAL F N 1
ATOM 15252 C CA . VAL F 1 253 ? -24.771 4.363 -63.195 1.00 119.59 1303 VAL F CA 1
ATOM 15253 C C . VAL F 1 253 ? -24.347 4.773 -61.806 1.00 118.59 1303 VAL F C 1
ATOM 15254 O O . VAL F 1 253 ? -24.387 5.947 -61.447 1.00 118.70 1303 VAL F O 1
ATOM 15258 N N . LYS F 1 254 ? -23.932 3.789 -61.026 1.00 117.90 1304 LYS F N 1
ATOM 15259 C CA . LYS F 1 254 ? -23.474 4.041 -59.673 1.00 116.94 1304 LYS F CA 1
ATOM 15260 C C . LYS F 1 254 ? -22.234 3.193 -59.432 1.00 116.65 1304 LYS F C 1
ATOM 15261 O O . LYS F 1 254 ? -22.329 1.970 -59.291 1.00 116.93 1304 LYS F O 1
ATOM 15267 N N . VAL F 1 255 ? -21.070 3.837 -59.402 1.00 115.82 1305 VAL F N 1
ATOM 15268 C CA . VAL F 1 255 ? -19.831 3.118 -59.166 1.00 115.58 1305 VAL F CA 1
ATOM 15269 C C . VAL F 1 255 ? -19.239 3.536 -57.832 1.00 114.20 1305 VAL F C 1
ATOM 15270 O O . VAL F 1 255 ? -19.195 4.722 -57.498 1.00 114.22 1305 VAL F O 1
ATOM 15274 N N . VAL F 1 256 ? -18.798 2.544 -57.069 1.00 114.50 1306 VAL F N 1
ATOM 15275 C CA . VAL F 1 256 ? -18.219 2.784 -55.755 1.00 114.58 1306 VAL F CA 1
ATOM 15276 C C . VAL F 1 256 ? -16.848 2.123 -55.684 1.00 113.85 1306 VAL F C 1
ATOM 15277 O O . VAL F 1 256 ? -16.681 0.973 -56.095 1.00 114.19 1306 VAL F O 1
ATOM 15281 N N . ILE F 1 257 ? -15.869 2.852 -55.164 1.00 112.81 1307 ILE F N 1
ATOM 15282 C CA . ILE F 1 257 ? -14.522 2.325 -55.040 1.00 113.02 1307 ILE F CA 1
ATOM 15283 C C . ILE F 1 257 ? -14.180 2.169 -53.572 1.00 112.01 1307 ILE F C 1
ATOM 15284 O O . ILE F 1 257 ? -14.515 3.026 -52.750 1.00 112.11 1307 ILE F O 1
ATOM 15289 N N . LYS F 1 258 ? -13.528 1.061 -53.243 1.00 112.59 1308 LYS F N 1
ATOM 15290 C CA . LYS F 1 258 ? -13.133 0.804 -51.868 1.00 113.47 1308 LYS F CA 1
ATOM 15291 C C . LYS F 1 258 ? -11.606 0.791 -51.753 1.00 113.43 1308 LYS F C 1
ATOM 15292 O O . LYS F 1 258 ? -10.925 0.017 -52.430 1.00 113.05 1308 LYS F O 1
ATOM 15298 N N . SER F 1 259 ? -11.071 1.682 -50.922 1.00 114.71 1309 SER F N 1
ATOM 15299 C CA . SER F 1 259 ? -9.629 1.749 -50.710 1.00 115.14 1309 SER F CA 1
ATOM 15300 C C . SER F 1 259 ? -9.270 0.534 -49.866 1.00 115.50 1309 SER F C 1
ATOM 15301 O O . SER F 1 259 ? -9.956 0.217 -48.885 1.00 116.23 1309 SER F O 1
ATOM 15304 N N . ASN F 1 260 ? -8.193 -0.144 -50.233 1.00 116.44 1310 ASN F N 1
ATOM 15305 C CA . ASN F 1 260 ? -7.807 -1.343 -49.505 1.00 115.96 1310 ASN F CA 1
ATOM 15306 C C . ASN F 1 260 ? -6.352 -1.360 -49.016 1.00 114.78 1310 ASN F C 1
ATOM 15307 O O . ASN F 1 260 ? -5.459 -1.881 -49.693 1.00 115.99 1310 ASN F O 1
ATOM 15312 N N . PHE F 1 261 ? -6.126 -0.788 -47.834 1.00 113.26 1311 PHE F N 1
ATOM 15313 C CA . PHE F 1 261 ? -4.796 -0.739 -47.232 1.00 112.29 1311 PHE F CA 1
ATOM 15314 C C . PHE F 1 261 ? -4.856 0.008 -45.899 1.00 112.67 1311 PHE F C 1
ATOM 15315 O O . PHE F 1 261 ? -5.856 0.675 -45.596 1.00 111.90 1311 PHE F O 1
ATOM 15323 N N . LYS F 1 262 ? -3.796 -0.114 -45.101 1.00 114.44 1312 LYS F N 1
ATOM 15324 C CA . LYS F 1 262 ? -3.763 0.537 -43.799 1.00 115.33 1312 LYS F CA 1
ATOM 15325 C C . LYS F 1 262 ? -4.332 1.933 -43.912 1.00 115.06 1312 LYS F C 1
ATOM 15326 O O . LYS F 1 262 ? -3.914 2.715 -44.761 1.00 115.82 1312 LYS F O 1
ATOM 15332 N N . PRO F 1 263 ? -5.297 2.264 -43.048 1.00 115.60 1313 PRO F N 1
ATOM 15333 C CA . PRO F 1 263 ? -5.961 3.573 -43.027 1.00 114.95 1313 PRO F CA 1
ATOM 15334 C C . PRO F 1 263 ? -4.982 4.747 -42.955 1.00 115.01 1313 PRO F C 1
ATOM 15335 O O . PRO F 1 263 ? -5.299 5.865 -43.366 1.00 114.18 1313 PRO F O 1
ATOM 15339 N N . SER F 1 264 ? -3.795 4.475 -42.426 1.00 114.32 1314 SER F N 1
ATOM 15340 C CA . SER F 1 264 ? -2.762 5.488 -42.271 1.00 113.12 1314 SER F CA 1
ATOM 15341 C C . SER F 1 264 ? -2.136 5.954 -43.583 1.00 111.76 1314 SER F C 1
ATOM 15342 O O . SER F 1 264 ? -1.643 7.078 -43.669 1.00 112.16 1314 SER F O 1
ATOM 15345 N N . LEU F 1 265 ? -2.154 5.098 -44.600 1.00 110.95 1315 LEU F N 1
ATOM 15346 C CA . LEU F 1 265 ? -1.560 5.438 -45.887 1.00 109.90 1315 LEU F CA 1
ATOM 15347 C C . LEU F 1 265 ? -2.577 6.035 -46.860 1.00 109.73 1315 LEU F C 1
ATOM 15348 O O . LEU F 1 265 ? -3.706 5.552 -46.973 1.00 109.08 1315 LEU F O 1
ATOM 15353 N N . LEU F 1 266 ? -2.167 7.089 -47.561 1.00 109.62 1316 LEU F N 1
ATOM 15354 C CA . LEU F 1 266 ? -3.045 7.754 -48.514 1.00 110.66 1316 LEU F CA 1
ATOM 15355 C C . LEU F 1 266 ? -2.552 7.598 -49.947 1.00 110.45 1316 LEU F C 1
ATOM 15356 O O . LEU F 1 266 ? -1.407 7.929 -50.265 1.00 110.72 1316 LEU F O 1
ATOM 15361 N N . ALA F 1 267 ? -3.419 7.099 -50.816 1.00 110.37 1317 ALA F N 1
ATOM 15362 C CA . ALA F 1 267 ? -3.052 6.942 -52.209 1.00 110.75 1317 ALA F CA 1
ATOM 15363 C C . ALA F 1 267 ? -3.455 8.249 -52.846 1.00 111.02 1317 ALA F C 1
ATOM 15364 O O . ALA F 1 267 ? -4.560 8.729 -52.602 1.00 110.36 1317 ALA F O 1
ATOM 15366 N N . GLN F 1 268 ? -2.567 8.840 -53.640 1.00 111.83 1318 GLN F N 1
ATOM 15367 C CA . GLN F 1 268 ? -2.897 10.101 -54.294 1.00 112.78 1318 GLN F CA 1
ATOM 15368 C C . GLN F 1 268 ? -2.995 9.942 -55.802 1.00 111.94 1318 GLN F C 1
ATOM 15369 O O . GLN F 1 268 ? -2.870 8.844 -56.340 1.00 112.01 1318 GLN F O 1
ATOM 15375 N N . LYS F 1 269 ? -3.184 11.067 -56.478 1.00 111.30 1319 LYS F N 1
ATOM 15376 C CA . LYS F 1 269 ? -3.325 11.071 -57.924 1.00 110.62 1319 LYS F CA 1
ATOM 15377 C C . LYS F 1 269 ? -4.210 9.906 -58.338 1.00 110.90 1319 LYS F C 1
ATOM 15378 O O . LYS F 1 269 ? -3.723 8.928 -58.889 1.00 110.51 1319 LYS F O 1
ATOM 15384 N N . ILE F 1 270 ? -5.505 10.005 -58.052 1.00 111.07 1320 ILE F N 1
ATOM 15385 C CA . ILE F 1 270 ? -6.449 8.951 -58.408 1.00 111.84 1320 ILE F CA 1
ATOM 15386 C C . ILE F 1 270 ? -7.259 9.371 -59.607 1.00 112.40 1320 ILE F C 1
ATOM 15387 O O . ILE F 1 270 ? -7.644 10.532 -59.723 1.00 113.17 1320 ILE F O 1
ATOM 15392 N N . GLU F 1 271 ? -7.530 8.417 -60.490 1.00 114.20 1321 GLU F N 1
ATOM 15393 C CA . GLU F 1 271 ? -8.289 8.698 -61.698 1.00 115.63 1321 GLU F CA 1
ATOM 15394 C C . GLU F 1 271 ? -9.187 7.518 -62.041 1.00 114.70 1321 GLU F C 1
ATOM 15395 O O . GLU F 1 271 ? -8.717 6.381 -62.153 1.00 114.15 1321 GLU F O 1
ATOM 15401 N N . VAL F 1 272 ? -10.477 7.803 -62.200 1.00 114.08 1322 VAL F N 1
ATOM 15402 C CA . VAL F 1 272 ? -11.458 6.792 -62.566 1.00 114.67 1322 VAL F CA 1
ATOM 15403 C C . VAL F 1 272 ? -12.037 7.155 -63.939 1.00 115.86 1322 VAL F C 1
ATOM 15404 O O . VAL F 1 272 ? -12.415 8.305 -64.180 1.00 116.71 1322 VAL F O 1
ATOM 15408 N N . ARG F 1 273 ? -12.083 6.178 -64.842 1.00 117.30 1323 ARG F N 1
ATOM 15409 C CA . ARG F 1 273 ? -12.610 6.395 -66.183 1.00 118.24 1323 ARG F CA 1
ATOM 15410 C C . ARG F 1 273 ? -13.817 5.502 -66.480 1.00 118.39 1323 ARG F C 1
ATOM 15411 O O . ARG F 1 273 ? -13.681 4.287 -66.675 1.00 117.15 1323 ARG F O 1
ATOM 15419 N N . ILE F 1 274 ? -14.995 6.120 -66.513 1.00 118.39 1324 ILE F N 1
ATOM 15420 C CA . ILE F 1 274 ? -16.234 5.412 -66.804 1.00 117.69 1324 ILE F CA 1
ATOM 15421 C C . ILE F 1 274 ? -16.696 5.721 -68.246 1.00 119.91 1324 ILE F C 1
ATOM 15422 O O . ILE F 1 274 ? -17.038 6.867 -68.579 1.00 119.15 1324 ILE F O 1
ATOM 15427 N N . PRO F 1 275 ? -16.703 4.687 -69.121 1.00 122.44 1325 PRO F N 1
ATOM 15428 C CA . PRO F 1 275 ? -17.094 4.738 -70.545 1.00 121.78 1325 PRO F CA 1
ATOM 15429 C C . PRO F 1 275 ? -18.590 4.911 -70.839 1.00 122.30 1325 PRO F C 1
ATOM 15430 O O . PRO F 1 275 ? -19.410 4.056 -70.467 1.00 123.78 1325 PRO F O 1
ATOM 15434 N N . THR F 1 276 ? -18.934 6.002 -71.528 1.00 123.78 1326 THR F N 1
ATOM 15435 C CA . THR F 1 276 ? -20.330 6.293 -71.889 1.00 125.94 1326 THR F CA 1
ATOM 15436 C C . THR F 1 276 ? -20.662 5.765 -73.292 1.00 124.14 1326 THR F C 1
ATOM 15437 O O . THR F 1 276 ? -19.790 5.718 -74.168 1.00 123.91 1326 THR F O 1
ATOM 15441 N N . PRO F 1 277 ? -21.921 5.341 -73.517 1.00 124.13 1327 PRO F N 1
ATOM 15442 C CA . PRO F 1 277 ? -22.278 4.842 -74.850 1.00 126.82 1327 PRO F CA 1
ATOM 15443 C C . PRO F 1 277 ? -21.949 5.920 -75.882 1.00 124.67 1327 PRO F C 1
ATOM 15444 O O . PRO F 1 277 ? -21.636 7.062 -75.518 1.00 125.64 1327 PRO F O 1
ATOM 15448 N N . LEU F 1 278 ? -22.016 5.565 -77.160 1.00 124.83 1328 LEU F N 1
ATOM 15449 C CA . LEU F 1 278 ? -21.719 6.525 -78.226 1.00 125.10 1328 LEU F CA 1
ATOM 15450 C C . LEU F 1 278 ? -22.939 7.452 -78.461 1.00 123.94 1328 LEU F C 1
ATOM 15451 O O . LEU F 1 278 ? -22.795 8.650 -78.761 1.00 122.51 1328 LEU F O 1
ATOM 15456 N N . ASN F 1 279 ? -24.130 6.879 -78.283 1.00 124.38 1329 ASN F N 1
ATOM 15457 C CA . ASN F 1 279 ? -25.405 7.572 -78.462 1.00 125.80 1329 ASN F CA 1
ATOM 15458 C C . ASN F 1 279 ? -25.750 8.485 -77.276 1.00 126.32 1329 ASN F C 1
ATOM 15459 O O . ASN F 1 279 ? -26.920 8.843 -77.056 1.00 126.32 1329 ASN F O 1
ATOM 15464 N N . THR F 1 280 ? -24.730 8.853 -76.510 1.00 127.63 1330 THR F N 1
ATOM 15465 C CA . THR F 1 280 ? -24.928 9.719 -75.357 1.00 128.37 1330 THR F CA 1
ATOM 15466 C C . THR F 1 280 ? -25.404 11.094 -75.815 1.00 127.57 1330 THR F C 1
ATOM 15467 O O . THR F 1 280 ? -24.756 11.734 -76.655 1.00 126.96 1330 THR F O 1
ATOM 15471 N N . SER F 1 281 ? -26.536 11.536 -75.267 1.00 127.31 1331 SER F N 1
ATOM 15472 C CA . SER F 1 281 ? -27.099 12.846 -75.600 1.00 127.60 1331 SER F CA 1
ATOM 15473 C C . SER F 1 281 ? -26.799 13.855 -74.478 1.00 127.54 1331 SER F C 1
ATOM 15474 O O . SER F 1 281 ? -26.414 15.000 -74.741 1.00 127.61 1331 SER F O 1
ATOM 15477 N N . GLY F 1 282 ? -26.981 13.420 -73.232 1.00 126.97 1332 GLY F N 1
ATOM 15478 C CA . GLY F 1 282 ? -26.716 14.272 -72.083 1.00 126.22 1332 GLY F CA 1
ATOM 15479 C C . GLY F 1 282 ? -26.347 13.435 -70.867 1.00 125.56 1332 GLY F C 1
ATOM 15480 O O . GLY F 1 282 ? -26.933 12.378 -70.643 1.00 125.08 1332 GLY F O 1
ATOM 15481 N N . VAL F 1 283 ? -25.380 13.895 -70.076 1.00 125.22 1333 VAL F N 1
ATOM 15482 C CA . VAL F 1 283 ? -24.961 13.147 -68.888 1.00 124.98 1333 VAL F CA 1
ATOM 15483 C C . VAL F 1 283 ? -24.877 14.035 -67.635 1.00 125.00 1333 VAL F C 1
ATOM 15484 O O . VAL F 1 283 ? -24.295 15.136 -67.670 1.00 124.60 1333 VAL F O 1
ATOM 15488 N N . GLN F 1 284 ? -25.459 13.537 -66.537 1.00 124.74 1334 GLN F N 1
ATOM 15489 C CA . GLN F 1 284 ? -25.478 14.242 -65.247 1.00 124.53 1334 GLN F CA 1
ATOM 15490 C C . GLN F 1 284 ? -24.749 13.432 -64.178 1.00 122.95 1334 GLN F C 1
ATOM 15491 O O . GLN F 1 284 ? -25.111 12.293 -63.921 1.00 122.75 1334 GLN F O 1
ATOM 15497 N N . VAL F 1 285 ? -23.728 14.019 -63.555 1.00 121.67 1335 VAL F N 1
ATOM 15498 C CA . VAL F 1 285 ? -22.943 13.309 -62.543 1.00 120.94 1335 VAL F CA 1
ATOM 15499 C C . VAL F 1 285 ? -23.061 13.875 -61.146 1.00 119.65 1335 VAL F C 1
ATOM 15500 O O . VAL F 1 285 ? -23.332 15.063 -60.955 1.00 119.31 1335 VAL F O 1
ATOM 15504 N N . ILE F 1 286 ? -22.820 13.007 -60.171 1.00 118.71 1336 ILE F N 1
ATOM 15505 C CA . ILE F 1 286 ? -22.884 13.377 -58.769 1.00 118.60 1336 ILE F CA 1
ATOM 15506 C C . ILE F 1 286 ? -21.766 12.661 -58.021 1.00 118.35 1336 ILE F C 1
ATOM 15507 O O . ILE F 1 286 ? -21.586 11.458 -58.174 1.00 118.01 1336 ILE F O 1
ATOM 15512 N N . CYS F 1 287 ? -21.021 13.408 -57.216 1.00 117.96 1337 CYS F N 1
ATOM 15513 C CA . CYS F 1 287 ? -19.939 12.844 -56.424 1.00 118.81 1337 CYS F CA 1
ATOM 15514 C C . CYS F 1 287 ? -19.659 13.789 -55.254 1.00 118.77 1337 CYS F C 1
ATOM 15515 O O . CYS F 1 287 ? -19.555 15.005 -55.434 1.00 119.29 1337 CYS F O 1
ATOM 15518 N N . MET F 1 288 ? -19.549 13.226 -54.053 1.00 118.94 1338 MET F N 1
ATOM 15519 C CA . MET F 1 288 ? -19.306 14.026 -52.854 1.00 118.31 1338 MET F CA 1
ATOM 15520 C C . MET F 1 288 ? -17.829 14.355 -52.696 1.00 117.93 1338 MET F C 1
ATOM 15521 O O . MET F 1 288 ? -17.473 15.383 -52.121 1.00 117.80 1338 MET F O 1
ATOM 15526 N N . LYS F 1 289 ? -16.980 13.476 -53.217 1.00 117.83 1339 LYS F N 1
ATOM 15527 C CA . LYS F 1 289 ? -15.537 13.645 -53.116 1.00 118.62 1339 LYS F CA 1
ATOM 15528 C C . LYS F 1 289 ? -14.859 13.868 -54.461 1.00 119.12 1339 LYS F C 1
ATOM 15529 O O . LYS F 1 289 ? -15.272 13.295 -55.466 1.00 119.30 1339 LYS F O 1
ATOM 15535 N N . GLY F 1 290 ? -13.809 14.690 -54.473 1.00 119.91 1340 GLY F N 1
ATOM 15536 C CA . GLY F 1 290 ? -13.100 14.970 -55.712 1.00 119.92 1340 GLY F CA 1
ATOM 15537 C C . GLY F 1 290 ? -14.014 15.655 -56.715 1.00 121.09 1340 GLY F C 1
ATOM 15538 O O . GLY F 1 290 ? -15.029 16.256 -56.335 1.00 120.79 1340 GLY F O 1
ATOM 15539 N N . LYS F 1 291 ? -13.660 15.577 -57.995 1.00 121.04 1341 LYS F N 1
ATOM 15540 C CA . LYS F 1 291 ? -14.469 16.195 -59.043 1.00 121.41 1341 LYS F CA 1
ATOM 15541 C C . LYS F 1 291 ? -14.511 15.274 -60.250 1.00 121.23 1341 LYS F C 1
ATOM 15542 O O . LYS F 1 291 ? -13.558 14.533 -60.501 1.00 121.08 1341 LYS F O 1
ATOM 15548 N N . ALA F 1 292 ? -15.613 15.330 -60.998 1.00 121.84 1342 ALA F N 1
ATOM 15549 C CA . ALA F 1 292 ? -15.778 14.483 -62.178 1.00 122.49 1342 ALA F CA 1
ATOM 15550 C C . ALA F 1 292 ? -16.470 15.180 -63.354 1.00 122.46 1342 ALA F C 1
ATOM 15551 O O . ALA F 1 292 ? -17.591 15.681 -63.225 1.00 122.52 1342 ALA F O 1
ATOM 15553 N N . LYS F 1 293 ? -15.796 15.191 -64.501 1.00 122.66 1343 LYS F N 1
ATOM 15554 C CA . LYS F 1 293 ? -16.337 15.805 -65.710 1.00 123.36 1343 LYS F CA 1
ATOM 15555 C C . LYS F 1 293 ? -16.671 14.728 -66.743 1.00 123.65 1343 LYS F C 1
ATOM 15556 O O . LYS F 1 293 ? -16.215 13.590 -66.625 1.00 123.81 1343 LYS F O 1
ATOM 15562 N N . TYR F 1 294 ? -17.488 15.070 -67.737 1.00 124.08 1344 TYR F N 1
ATOM 15563 C CA . TYR F 1 294 ? -17.819 14.107 -68.783 1.00 124.47 1344 TYR F CA 1
ATOM 15564 C C . TYR F 1 294 ? -17.188 14.568 -70.082 1.00 124.45 1344 TYR F C 1
ATOM 15565 O O . TYR F 1 294 ? -17.799 15.331 -70.832 1.00 125.51 1344 TYR F O 1
ATOM 15574 N N . LYS F 1 295 ? -15.958 14.126 -70.339 1.00 124.29 1345 LYS F N 1
ATOM 15575 C CA . LYS F 1 295 ? -15.283 14.491 -71.587 1.00 123.52 1345 LYS F CA 1
ATOM 15576 C C . LYS F 1 295 ? -15.904 13.582 -72.669 1.00 123.91 1345 LYS F C 1
ATOM 15577 O O . LYS F 1 295 ? -15.532 12.404 -72.792 1.00 123.39 1345 LYS F O 1
ATOM 15583 N N . ALA F 1 296 ? -16.859 14.124 -73.426 1.00 123.24 1346 ALA F N 1
ATOM 15584 C CA . ALA F 1 296 ? -17.538 13.370 -74.482 1.00 122.90 1346 ALA F CA 1
ATOM 15585 C C . ALA F 1 296 ? -16.567 13.076 -75.625 1.00 122.77 1346 ALA F C 1
ATOM 15586 O O . ALA F 1 296 ? -16.708 12.071 -76.335 1.00 122.13 1346 ALA F O 1
ATOM 15588 N N . SER F 1 297 ? -15.583 13.963 -75.785 1.00 122.46 1347 SER F N 1
ATOM 15589 C CA . SER F 1 297 ? -14.566 13.830 -76.818 1.00 121.70 1347 SER F CA 1
ATOM 15590 C C . SER F 1 297 ? -13.876 12.469 -76.676 1.00 122.16 1347 SER F C 1
ATOM 15591 O O . SER F 1 297 ? -13.183 12.003 -77.583 1.00 122.23 1347 SER F O 1
ATOM 15594 N N . GLU F 1 298 ? -14.092 11.830 -75.531 1.00 123.72 1348 GLU F N 1
ATOM 15595 C CA . GLU F 1 298 ? -13.496 10.531 -75.231 1.00 125.23 1348 GLU F CA 1
ATOM 15596 C C . GLU F 1 298 ? -14.559 9.486 -74.866 1.00 125.34 1348 GLU F C 1
ATOM 15597 O O . GLU F 1 298 ? -14.239 8.322 -74.614 1.00 124.41 1348 GLU F O 1
ATOM 15603 N N . ASN F 1 299 ? -15.820 9.913 -74.848 1.00 125.31 1349 ASN F N 1
ATOM 15604 C CA . ASN F 1 299 ? -16.942 9.042 -74.503 1.00 125.70 1349 ASN F CA 1
ATOM 15605 C C . ASN F 1 299 ? -16.715 8.364 -73.164 1.00 124.60 1349 ASN F C 1
ATOM 15606 O O . ASN F 1 299 ? -16.750 7.136 -73.049 1.00 123.92 1349 ASN F O 1
ATOM 15611 N N . ALA F 1 300 ? -16.480 9.179 -72.148 1.00 123.32 1350 ALA F N 1
ATOM 15612 C CA . ALA F 1 300 ? -16.241 8.663 -70.815 1.00 122.69 1350 ALA F CA 1
ATOM 15613 C C . ALA F 1 300 ? -16.244 9.797 -69.807 1.00 121.61 1350 ALA F C 1
ATOM 15614 O O . ALA F 1 300 ? -15.941 10.949 -70.139 1.00 121.53 1350 ALA F O 1
ATOM 15616 N N . ILE F 1 301 ? -16.599 9.462 -68.574 1.00 119.62 1351 ILE F N 1
ATOM 15617 C CA . ILE F 1 301 ? -16.610 10.436 -67.503 1.00 118.38 1351 ILE F CA 1
ATOM 15618 C C . ILE F 1 301 ? -15.325 10.243 -66.715 1.00 117.63 1351 ILE F C 1
ATOM 15619 O O . ILE F 1 301 ? -14.993 9.129 -66.310 1.00 116.87 1351 ILE F O 1
ATOM 15624 N N . VAL F 1 302 ? -14.592 11.336 -66.530 1.00 117.75 1352 VAL F N 1
ATOM 15625 C CA . VAL F 1 302 ? -13.337 11.305 -65.798 1.00 117.81 1352 VAL F CA 1
ATOM 15626 C C . VAL F 1 302 ? -13.529 11.815 -64.373 1.00 116.81 1352 VAL F C 1
ATOM 15627 O O . VAL F 1 302 ? -13.979 12.938 -64.154 1.00 116.70 1352 VAL F O 1
ATOM 15631 N N . TRP F 1 303 ? -13.183 10.971 -63.409 1.00 116.43 1353 TRP F N 1
ATOM 15632 C CA . TRP F 1 303 ? -13.322 11.302 -62.000 1.00 116.56 1353 TRP F CA 1
ATOM 15633 C C . TRP F 1 303 ? -11.949 11.431 -61.373 1.00 116.01 1353 TRP F C 1
ATOM 15634 O O . TRP F 1 303 ? -11.204 10.457 -61.289 1.00 115.38 1353 TRP F O 1
ATOM 15645 N N . LYS F 1 304 ? -11.614 12.637 -60.932 1.00 115.58 1354 LYS F N 1
ATOM 15646 C CA . LYS F 1 304 ? -10.312 12.872 -60.327 1.00 115.75 1354 LYS F CA 1
ATOM 15647 C C . LYS F 1 304 ? -10.444 13.157 -58.826 1.00 115.32 1354 LYS F C 1
ATOM 15648 O O . LYS F 1 304 ? -11.202 14.046 -58.411 1.00 115.46 1354 LYS F O 1
ATOM 15654 N N . ILE F 1 305 ? -9.704 12.389 -58.022 1.00 114.82 1355 ILE F N 1
ATOM 15655 C CA . ILE F 1 305 ? -9.721 12.525 -56.565 1.00 115.23 1355 ILE F CA 1
ATOM 15656 C C . ILE F 1 305 ? -8.327 12.857 -56.029 1.00 114.41 1355 ILE F C 1
ATOM 15657 O O . ILE F 1 305 ? -7.416 12.034 -56.118 1.00 114.44 1355 ILE F O 1
ATOM 15662 N N . LYS F 1 306 ? -8.176 14.052 -55.462 1.00 115.48 1356 LYS F N 1
ATOM 15663 C CA . LYS F 1 306 ? -6.898 14.520 -54.905 1.00 115.53 1356 LYS F CA 1
ATOM 15664 C C . LYS F 1 306 ? -6.079 13.419 -54.212 1.00 114.81 1356 LYS F C 1
ATOM 15665 O O . LYS F 1 306 ? -4.898 13.213 -54.512 1.00 113.40 1356 LYS F O 1
ATOM 15671 N N . ARG F 1 307 ? -6.710 12.731 -53.269 1.00 114.20 1357 ARG F N 1
ATOM 15672 C CA . ARG F 1 307 ? -6.065 11.638 -52.552 1.00 114.25 1357 ARG F CA 1
ATOM 15673 C C . ARG F 1 307 ? -7.115 10.901 -51.729 1.00 113.47 1357 ARG F C 1
ATOM 15674 O O . ARG F 1 307 ? -8.207 11.429 -51.493 1.00 113.30 1357 ARG F O 1
ATOM 15682 N N . MET F 1 308 ? -6.799 9.681 -51.306 1.00 112.66 1358 MET F N 1
ATOM 15683 C CA . MET F 1 308 ? -7.749 8.916 -50.522 1.00 111.95 1358 MET F CA 1
ATOM 15684 C C . MET F 1 308 ? -7.065 8.017 -49.518 1.00 111.63 1358 MET F C 1
ATOM 15685 O O . MET F 1 308 ? -6.089 7.334 -49.841 1.00 111.31 1358 MET F O 1
ATOM 15690 N N . ALA F 1 309 ? -7.596 8.022 -48.297 1.00 112.46 1359 ALA F N 1
ATOM 15691 C CA . ALA F 1 309 ? -7.050 7.219 -47.210 1.00 113.80 1359 ALA F CA 1
ATOM 15692 C C . ALA F 1 309 ? -7.319 5.731 -47.407 1.00 114.29 1359 ALA F C 1
ATOM 15693 O O . ALA F 1 309 ? -7.925 5.323 -48.407 1.00 115.04 1359 ALA F O 1
ATOM 15695 N N . GLY F 1 310 ? -6.862 4.927 -46.446 1.00 114.65 1360 GLY F N 1
ATOM 15696 C CA . GLY F 1 310 ? -7.079 3.494 -46.513 1.00 115.37 1360 GLY F CA 1
ATOM 15697 C C . GLY F 1 310 ? -8.431 3.124 -45.936 1.00 116.66 1360 GLY F C 1
ATOM 15698 O O . GLY F 1 310 ? -9.084 3.956 -45.296 1.00 116.94 1360 GLY F O 1
ATOM 15699 N N . MET F 1 311 ? -8.859 1.885 -46.162 1.00 116.99 1361 MET F N 1
ATOM 15700 C CA . MET F 1 311 ? -10.142 1.425 -45.646 1.00 116.48 1361 MET F CA 1
ATOM 15701 C C . MET F 1 311 ? -11.184 2.529 -45.684 1.00 115.50 1361 MET F C 1
ATOM 15702 O O . MET F 1 311 ? -11.525 3.122 -44.671 1.00 115.16 1361 MET F O 1
ATOM 15707 N N . LYS F 1 312 ? -11.674 2.805 -46.877 1.00 115.37 1362 LYS F N 1
ATOM 15708 C CA . LYS F 1 312 ? -12.670 3.838 -47.067 1.00 115.44 1362 LYS F CA 1
ATOM 15709 C C . LYS F 1 312 ? -13.361 3.599 -48.401 1.00 115.70 1362 LYS F C 1
ATOM 15710 O O . LYS F 1 312 ? -12.832 2.915 -49.276 1.00 115.80 1362 LYS F O 1
ATOM 15716 N N . GLU F 1 313 ? -14.551 4.153 -48.556 1.00 115.50 1363 GLU F N 1
ATOM 15717 C CA . GLU F 1 313 ? -15.265 3.998 -49.802 1.00 116.55 1363 GLU F CA 1
ATOM 15718 C C . GLU F 1 313 ? -15.666 5.379 -50.278 1.00 115.65 1363 GLU F C 1
ATOM 15719 O O . GLU F 1 313 ? -15.746 6.321 -49.492 1.00 116.40 1363 GLU F O 1
ATOM 15725 N N . SER F 1 314 ? -15.900 5.494 -51.577 1.00 115.68 1364 SER F N 1
ATOM 15726 C CA . SER F 1 314 ? -16.317 6.749 -52.183 1.00 115.57 1364 SER F CA 1
ATOM 15727 C C . SER F 1 314 ? -17.233 6.372 -53.329 1.00 114.83 1364 SER F C 1
ATOM 15728 O O . SER F 1 314 ? -17.076 5.316 -53.944 1.00 114.46 1364 SER F O 1
ATOM 15731 N N . GLN F 1 315 ? -18.185 7.239 -53.628 1.00 114.70 1365 GLN F N 1
ATOM 15732 C CA . GLN F 1 315 ? -19.140 6.924 -54.670 1.00 114.99 1365 GLN F CA 1
ATOM 15733 C C . GLN F 1 315 ? -19.320 8.058 -55.659 1.00 115.18 1365 GLN F C 1
ATOM 15734 O O . GLN F 1 315 ? -19.109 9.238 -55.338 1.00 115.11 1365 GLN F O 1
ATOM 15740 N N . ILE F 1 316 ? -19.686 7.667 -56.874 1.00 114.50 1366 ILE F N 1
ATOM 15741 C CA . ILE F 1 316 ? -19.963 8.594 -57.955 1.00 114.13 1366 ILE F CA 1
ATOM 15742 C C . ILE F 1 316 ? -21.115 7.960 -58.718 1.00 114.56 1366 ILE F C 1
ATOM 15743 O O . ILE F 1 316 ? -21.087 6.765 -59.019 1.00 113.78 1366 ILE F O 1
ATOM 15748 N N . SER F 1 317 ? -22.132 8.761 -59.013 1.00 115.82 1367 SER F N 1
ATOM 15749 C CA . SER F 1 317 ? -23.301 8.274 -59.731 1.00 116.95 1367 SER F CA 1
ATOM 15750 C C . SER F 1 317 ? -23.658 9.262 -60.837 1.00 117.43 1367 SER F C 1
ATOM 15751 O O . SER F 1 317 ? -23.387 10.463 -60.717 1.00 116.89 1367 SER F O 1
ATOM 15754 N N . ALA F 1 318 ? -24.266 8.757 -61.907 1.00 117.71 1368 ALA F N 1
ATOM 15755 C CA . ALA F 1 318 ? -24.643 9.605 -63.021 1.00 119.03 1368 ALA F CA 1
ATOM 15756 C C . ALA F 1 318 ? -25.731 9.005 -63.897 1.00 119.93 1368 ALA F C 1
ATOM 15757 O O . ALA F 1 318 ? -25.821 7.791 -64.052 1.00 119.53 1368 ALA F O 1
ATOM 15759 N N . GLU F 1 319 ? -26.557 9.879 -64.466 1.00 122.23 1369 GLU F N 1
ATOM 15760 C CA . GLU F 1 319 ? -27.639 9.479 -65.364 1.00 124.16 1369 GLU F CA 1
ATOM 15761 C C . GLU F 1 319 ? -27.224 9.869 -66.783 1.00 123.91 1369 GLU F C 1
ATOM 15762 O O . GLU F 1 319 ? -26.874 11.032 -67.057 1.00 123.42 1369 GLU F O 1
ATOM 15768 N N . ILE F 1 320 ? -27.259 8.881 -67.675 1.00 124.46 1370 ILE F N 1
ATOM 15769 C CA . ILE F 1 320 ? -26.883 9.084 -69.072 1.00 125.69 1370 ILE F CA 1
ATOM 15770 C C . ILE F 1 320 ? -28.097 9.082 -70.011 1.00 125.52 1370 ILE F C 1
ATOM 15771 O O . ILE F 1 320 ? -28.875 8.121 -70.042 1.00 125.10 1370 ILE F O 1
ATOM 15776 N N . GLU F 1 321 ? -28.244 10.176 -70.764 1.00 126.39 1371 GLU F N 1
ATOM 15777 C CA . GLU F 1 321 ? -29.319 10.340 -71.744 1.00 127.91 1371 GLU F CA 1
ATOM 15778 C C . GLU F 1 321 ? -28.880 9.703 -73.071 1.00 127.05 1371 GLU F C 1
ATOM 15779 O O . GLU F 1 321 ? -27.724 9.859 -73.508 1.00 127.32 1371 GLU F O 1
ATOM 15785 N N . LEU F 1 322 ? -29.802 8.992 -73.714 1.00 126.55 1372 LEU F N 1
ATOM 15786 C CA . LEU F 1 322 ? -29.475 8.323 -74.967 1.00 126.77 1372 LEU F CA 1
ATOM 15787 C C . LEU F 1 322 ? -30.454 8.687 -76.096 1.00 126.90 1372 LEU F C 1
ATOM 15788 O O . LEU F 1 322 ? -31.679 8.783 -75.883 1.00 126.58 1372 LEU F O 1
ATOM 15793 N N . LEU F 1 323 ? -29.895 8.919 -77.286 1.00 127.66 1373 LEU F N 1
ATOM 15794 C CA . LEU F 1 323 ? -30.693 9.230 -78.476 1.00 128.77 1373 LEU F CA 1
ATOM 15795 C C . LEU F 1 323 ? -31.004 7.859 -79.097 1.00 130.67 1373 LEU F C 1
ATOM 15796 O O . LEU F 1 323 ? -30.103 7.019 -79.226 1.00 130.21 1373 LEU F O 1
ATOM 15801 N N . PRO F 1 324 ? -32.271 7.625 -79.506 1.00 132.07 1374 PRO F N 1
ATOM 15802 C CA . PRO F 1 324 ? -32.707 6.350 -80.114 1.00 134.87 1374 PRO F CA 1
ATOM 15803 C C . PRO F 1 324 ? -31.745 5.720 -81.148 1.00 134.66 1374 PRO F C 1
ATOM 15804 O O . PRO F 1 324 ? -31.207 6.412 -82.028 1.00 134.50 1374 PRO F O 1
ATOM 15808 N N . THR F 1 325 ? -31.569 4.398 -81.077 1.00 135.50 1375 THR F N 1
ATOM 15809 C CA . THR F 1 325 ? -30.654 3.719 -81.999 1.00 135.75 1375 THR F CA 1
ATOM 15810 C C . THR F 1 325 ? -31.241 3.325 -83.360 1.00 135.38 1375 THR F C 1
ATOM 15811 O O . THR F 1 325 ? -32.425 2.948 -83.477 1.00 134.71 1375 THR F O 1
ATOM 15815 N N . ASN F 1 326 ? -30.380 3.447 -84.376 1.00 134.89 1376 ASN F N 1
ATOM 15816 C CA . ASN F 1 326 ? -30.683 3.104 -85.774 1.00 135.03 1376 ASN F CA 1
ATOM 15817 C C . ASN F 1 326 ? -29.935 1.801 -86.201 1.00 135.21 1376 ASN F C 1
ATOM 15818 O O . ASN F 1 326 ? -29.665 1.562 -87.394 1.00 134.67 1376 ASN F O 1
ATOM 15823 N N . ASP F 1 327 ? -29.609 0.977 -85.195 1.00 134.67 1377 ASP F N 1
ATOM 15824 C CA . ASP F 1 327 ? -28.952 -0.328 -85.350 1.00 133.29 1377 ASP F CA 1
ATOM 15825 C C . ASP F 1 327 ? -29.475 -1.198 -84.187 1.00 132.63 1377 ASP F C 1
ATOM 15826 O O . ASP F 1 327 ? -30.625 -1.042 -83.755 1.00 132.36 1377 ASP F O 1
ATOM 15831 N N . LYS F 1 328 ? -28.651 -2.114 -83.688 1.00 133.49 1378 LYS F N 1
ATOM 15832 C CA . LYS F 1 328 ? -29.048 -2.965 -82.559 1.00 132.60 1378 LYS F CA 1
ATOM 15833 C C . LYS F 1 328 ? -29.143 -2.133 -81.253 1.00 131.95 1378 LYS F C 1
ATOM 15834 O O . LYS F 1 328 ? -28.281 -1.283 -80.967 1.00 131.31 1378 LYS F O 1
ATOM 15840 N N . LYS F 1 329 ? -30.199 -2.373 -80.475 1.00 131.64 1379 LYS F N 1
ATOM 15841 C CA . LYS F 1 329 ? -30.388 -1.687 -79.197 1.00 131.40 1379 LYS F CA 1
ATOM 15842 C C . LYS F 1 329 ? -29.369 -2.317 -78.215 1.00 132.48 1379 LYS F C 1
ATOM 15843 O O . LYS F 1 329 ? -29.756 -2.849 -77.166 1.00 132.84 1379 LYS F O 1
ATOM 15849 N N . LYS F 1 330 ? -28.077 -2.261 -78.582 1.00 132.14 1380 LYS F N 1
ATOM 15850 C CA . LYS F 1 330 ? -26.959 -2.825 -77.790 1.00 131.82 1380 LYS F CA 1
ATOM 15851 C C . LYS F 1 330 ? -25.689 -1.938 -77.756 1.00 131.60 1380 LYS F C 1
ATOM 15852 O O . LYS F 1 330 ? -25.365 -1.246 -78.738 1.00 131.32 1380 LYS F O 1
ATOM 15858 N N . TRP F 1 331 ? -24.982 -1.975 -76.620 1.00 130.92 1381 TRP F N 1
ATOM 15859 C CA . TRP F 1 331 ? -23.715 -1.244 -76.430 1.00 130.49 1381 TRP F CA 1
ATOM 15860 C C . TRP F 1 331 ? -22.706 -2.109 -75.632 1.00 130.89 1381 TRP F C 1
ATOM 15861 O O . TRP F 1 331 ? -22.863 -2.343 -74.416 1.00 129.82 1381 TRP F O 1
ATOM 15872 N N . ALA F 1 332 ? -21.693 -2.608 -76.347 1.00 130.83 1382 ALA F N 1
ATOM 15873 C CA . ALA F 1 332 ? -20.627 -3.401 -75.743 1.00 130.23 1382 ALA F CA 1
ATOM 15874 C C . ALA F 1 332 ? -19.955 -2.403 -74.808 1.00 129.69 1382 ALA F C 1
ATOM 15875 O O . ALA F 1 332 ? -19.635 -1.279 -75.215 1.00 130.13 1382 ALA F O 1
ATOM 15877 N N . ARG F 1 333 ? -19.726 -2.803 -73.563 1.00 129.40 1383 ARG F N 1
ATOM 15878 C CA . ARG F 1 333 ? -19.149 -1.880 -72.590 1.00 128.25 1383 ARG F CA 1
ATOM 15879 C C . ARG F 1 333 ? -17.647 -2.003 -72.294 1.00 127.15 1383 ARG F C 1
ATOM 15880 O O . ARG F 1 333 ? -17.193 -2.991 -71.697 1.00 126.78 1383 ARG F O 1
ATOM 15888 N N . PRO F 1 334 ? -16.856 -0.989 -72.717 1.00 126.92 1384 PRO F N 1
ATOM 15889 C CA . PRO F 1 334 ? -15.404 -1.008 -72.480 1.00 126.49 1384 PRO F CA 1
ATOM 15890 C C . PRO F 1 334 ? -15.199 -1.029 -70.962 1.00 125.97 1384 PRO F C 1
ATOM 15891 O O . PRO F 1 334 ? -15.873 -0.279 -70.253 1.00 127.60 1384 PRO F O 1
ATOM 15895 N N . PRO F 1 335 ? -14.296 -1.892 -70.437 1.00 126.13 1385 PRO F N 1
ATOM 15896 C CA . PRO F 1 335 ? -14.108 -1.900 -68.973 1.00 125.12 1385 PRO F CA 1
ATOM 15897 C C . PRO F 1 335 ? -13.749 -0.526 -68.364 1.00 123.54 1385 PRO F C 1
ATOM 15898 O O . PRO F 1 335 ? -13.188 0.349 -69.041 1.00 122.93 1385 PRO F O 1
ATOM 15902 N N . ILE F 1 336 ? -14.087 -0.342 -67.089 1.00 121.73 1386 ILE F N 1
ATOM 15903 C CA . ILE F 1 336 ? -13.805 0.912 -66.396 1.00 121.14 1386 ILE F CA 1
ATOM 15904 C C . ILE F 1 336 ? -12.340 0.933 -65.950 1.00 119.30 1386 ILE F C 1
ATOM 15905 O O . ILE F 1 336 ? -11.938 0.165 -65.063 1.00 118.67 1386 ILE F O 1
ATOM 15910 N N . SER F 1 337 ? -11.547 1.807 -66.567 1.00 118.84 1387 SER F N 1
ATOM 15911 C CA . SER F 1 337 ? -10.132 1.911 -66.229 1.00 118.66 1387 SER F CA 1
ATOM 15912 C C . SER F 1 337 ? -9.935 2.716 -64.951 1.00 117.52 1387 SER F C 1
ATOM 15913 O O . SER F 1 337 ? -10.850 3.408 -64.493 1.00 117.68 1387 SER F O 1
ATOM 15916 N N . MET F 1 338 ? -8.738 2.615 -64.376 1.00 117.74 1388 MET F N 1
ATOM 15917 C CA . MET F 1 338 ? -8.413 3.338 -63.160 1.00 117.40 1388 MET F CA 1
ATOM 15918 C C . MET F 1 338 ? -6.923 3.560 -63.060 1.00 117.34 1388 MET F C 1
ATOM 15919 O O . MET F 1 338 ? -6.128 2.678 -63.391 1.00 117.67 1388 MET F O 1
ATOM 15924 N N . ASN F 1 339 ? -6.549 4.753 -62.618 1.00 117.67 1389 ASN F N 1
ATOM 15925 C CA . ASN F 1 339 ? -5.144 5.078 -62.444 1.00 118.13 1389 ASN F CA 1
ATOM 15926 C C . ASN F 1 339 ? -4.915 5.688 -61.075 1.00 117.10 1389 ASN F C 1
ATOM 15927 O O . ASN F 1 339 ? -5.805 6.341 -60.531 1.00 116.75 1389 ASN F O 1
ATOM 15932 N N . PHE F 1 340 ? -3.733 5.452 -60.508 1.00 115.07 1390 PHE F N 1
ATOM 15933 C CA . PHE F 1 340 ? -3.425 5.962 -59.178 1.00 113.63 1390 PHE F CA 1
ATOM 15934 C C . PHE F 1 340 ? -1.949 5.884 -58.812 1.00 113.22 1390 PHE F C 1
ATOM 15935 O O . PHE F 1 340 ? -1.070 5.889 -59.672 1.00 113.42 1390 PHE F O 1
ATOM 15943 N N . GLU F 1 341 ? -1.699 5.814 -57.511 1.00 113.40 1391 GLU F N 1
ATOM 15944 C CA . GLU F 1 341 ? -0.353 5.713 -56.980 1.00 114.43 1391 GLU F CA 1
ATOM 15945 C C . GLU F 1 341 ? -0.448 5.488 -55.482 1.00 112.33 1391 GLU F C 1
ATOM 15946 O O . GLU F 1 341 ? -0.956 6.328 -54.748 1.00 112.74 1391 GLU F O 1
ATOM 15952 N N . VAL F 1 342 ? 0.033 4.339 -55.031 1.00 111.42 1392 VAL F N 1
ATOM 15953 C CA . VAL F 1 342 ? -0.003 4.008 -53.615 1.00 110.65 1392 VAL F CA 1
ATOM 15954 C C . VAL F 1 342 ? 1.415 3.887 -53.066 1.00 109.81 1392 VAL F C 1
ATOM 15955 O O . VAL F 1 342 ? 2.298 3.291 -53.690 1.00 110.84 1392 VAL F O 1
ATOM 15959 N N . PRO F 1 343 ? 1.638 4.432 -51.870 1.00 109.56 1393 PRO F N 1
ATOM 15960 C CA . PRO F 1 343 ? 2.925 4.436 -51.187 1.00 110.36 1393 PRO F CA 1
ATOM 15961 C C . PRO F 1 343 ? 3.380 3.103 -50.647 1.00 110.14 1393 PRO F C 1
ATOM 15962 O O . PRO F 1 343 ? 4.023 3.062 -49.608 1.00 110.40 1393 PRO F O 1
ATOM 15966 N N . PHE F 1 344 ? 3.054 2.014 -51.328 1.00 111.21 1394 PHE F N 1
ATOM 15967 C CA . PHE F 1 344 ? 3.483 0.706 -50.844 1.00 111.88 1394 PHE F CA 1
ATOM 15968 C C . PHE F 1 344 ? 3.740 -0.258 -51.985 1.00 111.49 1394 PHE F C 1
ATOM 15969 O O . PHE F 1 344 ? 3.447 0.051 -53.140 1.00 111.56 1394 PHE F O 1
ATOM 15977 N N . ALA F 1 345 ? 4.260 -1.436 -51.642 1.00 111.28 1395 ALA F N 1
ATOM 15978 C CA . ALA F 1 345 ? 4.568 -2.476 -52.623 1.00 111.49 1395 ALA F CA 1
ATOM 15979 C C . ALA F 1 345 ? 3.362 -3.365 -52.899 1.00 111.85 1395 ALA F C 1
ATOM 15980 O O . ALA F 1 345 ? 3.070 -4.273 -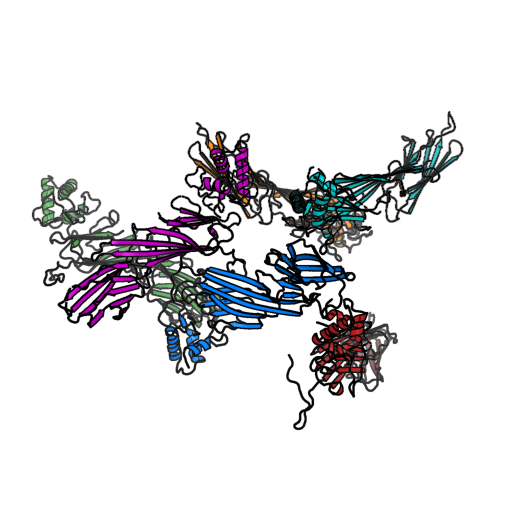52.125 1.00 111.22 1395 ALA F O 1
ATOM 15982 N N . PRO F 1 346 ? 2.658 -3.129 -54.020 1.00 112.14 1396 PRO F N 1
ATOM 15983 C CA . PRO F 1 346 ? 1.479 -3.921 -54.374 1.00 112.08 1396 PRO F CA 1
ATOM 15984 C C . PRO F 1 346 ? 1.725 -5.420 -54.411 1.00 110.84 1396 PRO F C 1
ATOM 15985 O O . PRO F 1 346 ? 0.780 -6.205 -54.380 1.00 111.58 1396 PRO F O 1
ATOM 15989 N N . SER F 1 347 ? 2.988 -5.819 -54.477 1.00 109.44 1397 SER F N 1
ATOM 15990 C CA . SER F 1 347 ? 3.321 -7.234 -54.514 1.00 109.56 1397 SER F CA 1
ATOM 15991 C C . SER F 1 347 ? 3.447 -7.817 -53.114 1.00 108.59 1397 SER F C 1
ATOM 15992 O O . SER F 1 347 ? 3.361 -9.026 -52.928 1.00 109.14 1397 SER F O 1
ATOM 15995 N N . GLY F 1 348 ? 3.652 -6.954 -52.128 1.00 108.98 1398 GLY F N 1
ATOM 15996 C CA . GLY F 1 348 ? 3.797 -7.421 -50.759 1.00 107.84 1398 GLY F CA 1
ATOM 15997 C C . GLY F 1 348 ? 5.259 -7.389 -50.357 1.00 108.07 1398 GLY F C 1
ATOM 15998 O O . GLY F 1 348 ? 5.615 -7.640 -49.199 1.00 108.44 1398 GLY F O 1
ATOM 15999 N N . LEU F 1 349 ? 6.112 -7.074 -51.326 1.00 107.47 1399 LEU F N 1
ATOM 16000 C CA . LEU F 1 349 ? 7.542 -7.004 -51.087 1.00 106.35 1399 LEU F CA 1
ATOM 16001 C C . LEU F 1 349 ? 7.852 -5.836 -50.159 1.00 107.11 1399 LEU F C 1
ATOM 16002 O O . LEU F 1 349 ? 7.365 -4.722 -50.350 1.00 107.89 1399 LEU F O 1
ATOM 16007 N N . LYS F 1 350 ? 8.659 -6.101 -49.145 1.00 107.63 1400 LYS F N 1
ATOM 16008 C CA . LYS F 1 350 ? 9.056 -5.076 -48.199 1.00 108.52 1400 LYS F CA 1
ATOM 16009 C C . LYS F 1 350 ? 10.555 -5.257 -47.971 1.00 107.95 1400 LYS F C 1
ATOM 16010 O O . LYS F 1 350 ? 11.031 -6.388 -47.881 1.00 108.93 1400 LYS F O 1
ATOM 16016 N N . VAL F 1 351 ? 11.299 -4.153 -47.903 1.00 108.66 1401 VAL F N 1
ATOM 16017 C CA . VAL F 1 351 ? 12.742 -4.221 -47.685 1.00 109.45 1401 VAL F CA 1
ATOM 16018 C C . VAL F 1 351 ? 13.031 -4.378 -46.213 1.00 109.91 1401 VAL F C 1
ATOM 16019 O O . VAL F 1 351 ? 12.595 -3.571 -45.400 1.00 109.89 1401 VAL F O 1
ATOM 16023 N N . ARG F 1 352 ? 13.792 -5.406 -45.877 1.00 111.73 1402 ARG F N 1
ATOM 16024 C CA . ARG F 1 352 ? 14.099 -5.673 -44.486 1.00 113.88 1402 ARG F CA 1
ATOM 16025 C C . ARG F 1 352 ? 15.419 -5.085 -44.034 1.00 112.79 1402 ARG F C 1
ATOM 16026 O O . ARG F 1 352 ? 15.574 -4.726 -42.864 1.00 112.38 1402 ARG F O 1
ATOM 16034 N N . TYR F 1 353 ? 16.368 -4.962 -44.950 1.00 111.68 1403 TYR F N 1
ATOM 16035 C CA . TYR F 1 353 ? 17.649 -4.419 -44.556 1.00 111.11 1403 TYR F CA 1
ATOM 16036 C C . TYR F 1 353 ? 18.649 -4.348 -45.695 1.00 110.61 1403 TYR F C 1
ATOM 16037 O O . TYR F 1 353 ? 18.548 -5.098 -46.664 1.00 111.34 1403 TYR F O 1
ATOM 16046 N N . LEU F 1 354 ? 19.617 -3.443 -45.574 1.00 109.63 1404 LEU F N 1
ATOM 16047 C CA . LEU F 1 354 ? 20.675 -3.329 -46.566 1.00 109.10 1404 LEU F CA 1
ATOM 16048 C C . LEU F 1 354 ? 21.983 -3.054 -45.845 1.00 109.06 1404 LEU F C 1
ATOM 16049 O O . LEU F 1 354 ? 22.349 -1.902 -45.616 1.00 110.01 1404 LEU F O 1
ATOM 16054 N N . LYS F 1 355 ? 22.679 -4.128 -45.490 1.00 110.36 1405 LYS F N 1
ATOM 16055 C CA . LYS F 1 355 ? 23.956 -4.036 -44.793 1.00 112.04 1405 LYS F CA 1
ATOM 16056 C C . LYS F 1 355 ? 25.036 -3.478 -45.721 1.00 111.45 1405 LYS F C 1
ATOM 16057 O O . LYS F 1 355 ? 25.102 -3.843 -46.902 1.00 111.84 1405 LYS F O 1
ATOM 16063 N N . VAL F 1 356 ? 25.869 -2.590 -45.181 1.00 110.40 1406 VAL F N 1
ATOM 16064 C CA . VAL F 1 356 ? 26.957 -1.971 -45.930 1.00 109.69 1406 VAL F CA 1
ATOM 16065 C C . VAL F 1 356 ? 28.231 -2.120 -45.121 1.00 109.32 1406 VAL F C 1
ATOM 16066 O O . VAL F 1 356 ? 28.254 -1.811 -43.934 1.00 110.11 1406 VAL F O 1
ATOM 16070 N N . PHE F 1 357 ? 29.297 -2.577 -45.761 1.00 109.47 1407 PHE F N 1
ATOM 16071 C CA . PHE F 1 357 ? 30.553 -2.775 -45.056 1.00 110.74 1407 PHE F CA 1
ATOM 16072 C C . PHE F 1 357 ? 31.773 -2.477 -45.923 1.00 112.60 1407 PHE F C 1
ATOM 16073 O O . PHE F 1 357 ? 31.941 -3.064 -46.981 1.00 112.21 1407 PHE F O 1
ATOM 16081 N N . GLU F 1 358 ? 32.594 -1.535 -45.471 1.00 114.86 1408 GLU F N 1
ATOM 16082 C CA . GLU F 1 358 ? 33.810 -1.161 -46.179 1.00 116.34 1408 GLU F CA 1
ATOM 16083 C C . GLU F 1 358 ? 35.005 -1.762 -45.458 1.00 115.78 1408 GLU F C 1
ATOM 16084 O O . GLU F 1 358 ? 35.236 -1.483 -44.282 1.00 116.33 1408 GLU F O 1
ATOM 16090 N N . PRO F 1 359 ? 35.760 -2.597 -46.163 1.00 115.86 1409 PRO F N 1
ATOM 16091 C CA . PRO F 1 359 ? 36.866 -3.330 -45.534 1.00 117.83 1409 PRO F CA 1
ATOM 16092 C C . PRO F 1 359 ? 38.077 -2.432 -45.365 1.00 118.29 1409 PRO F C 1
ATOM 16093 O O . PRO F 1 359 ? 38.685 -2.348 -44.298 1.00 119.23 1409 PRO F O 1
ATOM 16097 N N . LYS F 1 360 ? 38.406 -1.760 -46.456 1.00 119.58 1410 LYS F N 1
ATOM 16098 C CA . LYS F 1 360 ? 39.500 -0.793 -46.530 1.00 119.29 1410 LYS F CA 1
ATOM 16099 C C . LYS F 1 360 ? 39.267 0.369 -45.594 1.00 118.92 1410 LYS F C 1
ATOM 16100 O O . LYS F 1 360 ? 40.008 0.541 -44.625 1.00 118.71 1410 LYS F O 1
ATOM 16106 N N . LEU F 1 361 ? 38.246 1.165 -45.888 1.00 118.82 1411 LEU F N 1
ATOM 16107 C CA . LEU F 1 361 ? 37.877 2.275 -45.027 1.00 119.75 1411 LEU F CA 1
ATOM 16108 C C . LEU F 1 361 ? 37.362 1.724 -43.706 1.00 121.14 1411 LEU F C 1
ATOM 16109 O O . LEU F 1 361 ? 37.259 0.511 -43.528 1.00 121.53 1411 LEU F O 1
ATOM 16114 N N . ASN F 1 362 ? 37.038 2.619 -42.781 1.00 121.76 1412 ASN F N 1
ATOM 16115 C CA . ASN F 1 362 ? 36.537 2.207 -41.462 1.00 121.98 1412 ASN F CA 1
ATOM 16116 C C . ASN F 1 362 ? 35.017 1.970 -41.253 1.00 121.40 1412 ASN F C 1
ATOM 16117 O O . ASN F 1 362 ? 34.638 1.223 -40.350 1.00 122.14 1412 ASN F O 1
ATOM 16122 N N . TYR F 1 363 ? 34.155 2.600 -42.053 1.00 120.57 1413 TYR F N 1
ATOM 16123 C CA . TYR F 1 363 ? 32.721 2.583 -41.805 1.00 119.86 1413 TYR F CA 1
ATOM 16124 C C . TYR F 1 363 ? 31.971 1.260 -41.959 1.00 120.59 1413 TYR F C 1
ATOM 16125 O O . TYR F 1 363 ? 32.301 0.400 -42.801 1.00 120.37 1413 TYR F O 1
ATOM 16134 N N . SER F 1 364 ? 30.960 1.135 -41.096 1.00 122.03 1414 SER F N 1
ATOM 16135 C CA . SER F 1 364 ? 30.050 -0.003 -41.028 1.00 122.34 1414 SER F CA 1
ATOM 16136 C C . SER F 1 364 ? 28.660 0.623 -41.093 1.00 121.78 1414 SER F C 1
ATOM 16137 O O . SER F 1 364 ? 28.523 1.847 -41.122 1.00 120.86 1414 SER F O 1
ATOM 16140 N N . ASP F 1 365 ? 27.633 -0.211 -41.097 1.00 122.68 1415 ASP F N 1
ATOM 16141 C CA . ASP F 1 365 ? 26.275 0.295 -41.160 1.00 124.19 1415 ASP F CA 1
ATOM 16142 C C . ASP F 1 365 ? 26.083 1.540 -40.297 1.00 124.82 1415 ASP F C 1
ATOM 16143 O O . ASP F 1 365 ? 25.608 2.576 -40.777 1.00 124.87 1415 ASP F O 1
ATOM 16148 N N . HIS F 1 366 ? 26.472 1.438 -39.029 1.00 125.38 1416 HIS F N 1
ATOM 16149 C CA . HIS F 1 366 ? 26.320 2.537 -38.077 1.00 125.59 1416 HIS F CA 1
ATOM 16150 C C . HIS F 1 366 ? 26.646 3.903 -38.679 1.00 123.01 1416 HIS F C 1
ATOM 16151 O O . HIS F 1 366 ? 26.101 4.925 -38.259 1.00 122.82 1416 HIS F O 1
ATOM 16158 N N . ASP F 1 367 ? 27.542 3.916 -39.656 1.00 120.35 1417 ASP F N 1
ATOM 16159 C CA . ASP F 1 367 ? 27.958 5.163 -40.277 1.00 117.69 1417 ASP F CA 1
ATOM 16160 C C . ASP F 1 367 ? 27.164 5.547 -41.521 1.00 115.75 1417 ASP F C 1
ATOM 16161 O O . ASP F 1 367 ? 27.304 6.666 -42.019 1.00 116.35 1417 ASP F O 1
ATOM 16166 N N . VAL F 1 368 ? 26.333 4.634 -42.018 1.00 112.85 1418 VAL F N 1
ATOM 16167 C CA . VAL F 1 368 ? 25.561 4.886 -43.228 1.00 109.22 1418 VAL F CA 1
ATOM 16168 C C . VAL F 1 368 ? 24.114 5.303 -43.006 1.00 107.44 1418 VAL F C 1
ATOM 16169 O O . VAL F 1 368 ? 23.428 4.763 -42.153 1.00 107.99 1418 VAL F O 1
ATOM 16173 N N . ILE F 1 369 ? 23.669 6.279 -43.788 1.00 105.12 1419 ILE F N 1
ATOM 16174 C CA . ILE F 1 369 ? 22.312 6.791 -43.718 1.00 104.14 1419 ILE F CA 1
ATOM 16175 C C . ILE F 1 369 ? 21.522 6.127 -44.825 1.00 105.27 1419 ILE F C 1
ATOM 16176 O O . ILE F 1 369 ? 21.807 6.327 -45.999 1.00 105.94 1419 ILE F O 1
ATOM 16181 N N . LYS F 1 370 ? 20.511 5.355 -44.463 1.00 105.31 1420 LYS F N 1
ATOM 16182 C CA . LYS F 1 370 ? 19.734 4.651 -45.470 1.00 103.90 1420 LYS F CA 1
ATOM 16183 C C . LYS F 1 370 ? 18.307 5.155 -45.641 1.00 103.85 1420 LYS F C 1
ATOM 16184 O O . LYS F 1 370 ? 17.556 5.262 -44.679 1.00 104.35 1420 LYS F O 1
ATOM 16190 N N . TRP F 1 371 ? 17.939 5.456 -46.880 1.00 103.03 1421 TRP F N 1
ATOM 16191 C CA . TRP F 1 371 ? 16.594 5.947 -47.205 1.00 104.12 1421 TRP F CA 1
ATOM 16192 C C . TRP F 1 371 ? 15.832 5.015 -48.164 1.00 104.51 1421 TRP F C 1
ATOM 16193 O O . TRP F 1 371 ? 16.354 4.644 -49.221 1.00 105.77 1421 TRP F O 1
ATOM 16204 N N . VAL F 1 372 ? 14.596 4.656 -47.817 1.00 103.50 1422 VAL F N 1
ATOM 16205 C CA . VAL F 1 372 ? 13.794 3.779 -48.668 1.00 102.50 1422 VAL F CA 1
ATOM 16206 C C . VAL F 1 372 ? 12.547 4.513 -49.104 1.00 101.48 1422 VAL F C 1
ATOM 16207 O O . VAL F 1 372 ? 12.269 5.602 -48.621 1.00 102.85 1422 VAL F O 1
ATOM 16211 N N . ARG F 1 373 ? 11.806 3.921 -50.029 1.00 102.72 1423 ARG F N 1
ATOM 16212 C CA . ARG F 1 373 ? 10.572 4.515 -50.520 1.00 104.16 1423 ARG F CA 1
ATOM 16213 C C . ARG F 1 373 ? 9.879 3.615 -51.517 1.00 104.27 1423 ARG F C 1
ATOM 16214 O O . ARG F 1 373 ? 10.457 3.254 -52.533 1.00 103.92 1423 ARG F O 1
ATOM 16222 N N . TYR F 1 374 ? 8.635 3.261 -51.235 1.00 103.37 1424 TYR F N 1
ATOM 16223 C CA . TYR F 1 374 ? 7.895 2.412 -52.144 1.00 104.20 1424 TYR F CA 1
ATOM 16224 C C . TYR F 1 374 ? 6.941 3.277 -52.944 1.00 104.98 1424 TYR F C 1
ATOM 16225 O O . TYR F 1 374 ? 6.245 4.118 -52.384 1.00 105.31 1424 TYR F O 1
ATOM 16234 N N . ILE F 1 375 ? 6.920 3.076 -54.256 1.00 106.39 1425 ILE F N 1
ATOM 16235 C CA . ILE F 1 375 ? 6.045 3.844 -55.136 1.00 109.01 1425 ILE F CA 1
ATOM 16236 C C . ILE F 1 375 ? 5.310 2.944 -56.119 1.00 108.84 1425 ILE F C 1
ATOM 16237 O O . ILE F 1 375 ? 5.741 2.738 -57.261 1.00 108.87 1425 ILE F O 1
ATOM 16242 N N . GLY F 1 376 ? 4.191 2.401 -55.655 1.00 109.49 1426 GLY F N 1
ATOM 16243 C CA . GLY F 1 376 ? 3.404 1.522 -56.489 1.00 110.76 1426 GLY F CA 1
ATOM 16244 C C . GLY F 1 376 ? 2.439 2.313 -57.339 1.00 111.94 1426 GLY F C 1
ATOM 16245 O O . GLY F 1 376 ? 1.564 2.997 -56.817 1.00 111.55 1426 GLY F O 1
ATOM 16246 N N . ARG F 1 377 ? 2.607 2.224 -58.652 1.00 114.17 1427 ARG F N 1
ATOM 16247 C CA . ARG F 1 377 ? 1.742 2.925 -59.594 1.00 116.18 1427 ARG F CA 1
ATOM 16248 C C . ARG F 1 377 ? 0.783 1.916 -60.225 1.00 115.46 1427 ARG F C 1
ATOM 16249 O O . ARG F 1 377 ? 0.831 0.737 -59.909 1.00 115.23 1427 ARG F O 1
ATOM 16257 N N . SER F 1 378 ? -0.088 2.368 -61.112 1.00 115.55 1428 SER F N 1
ATOM 16258 C CA . SER F 1 378 ? -1.021 1.451 -61.736 1.00 115.12 1428 SER F CA 1
ATOM 16259 C C . SER F 1 378 ? -0.912 1.499 -63.240 1.00 115.76 1428 SER F C 1
ATOM 16260 O O . SER F 1 378 ? -0.732 2.570 -63.826 1.00 115.47 1428 SER F O 1
ATOM 16263 N N . GLY F 1 379 ? -1.022 0.330 -63.858 1.00 115.67 1429 GLY F N 1
ATOM 16264 C CA . GLY F 1 379 ? -0.969 0.256 -65.305 1.00 117.57 1429 GLY F CA 1
ATOM 16265 C C . GLY F 1 379 ? -2.347 -0.085 -65.855 1.00 118.09 1429 GLY F C 1
ATOM 16266 O O . GLY F 1 379 ? -3.285 0.726 -65.815 1.00 118.81 1429 GLY F O 1
ATOM 16267 N N . ILE F 1 380 ? -2.476 -1.299 -66.372 1.00 117.84 1430 ILE F N 1
ATOM 16268 C CA . ILE F 1 380 ? -3.744 -1.758 -66.916 1.00 118.55 1430 ILE F CA 1
ATOM 16269 C C . ILE F 1 380 ? -4.608 -2.246 -65.760 1.00 116.86 1430 ILE F C 1
ATOM 16270 O O . ILE F 1 380 ? -4.645 -3.442 -65.464 1.00 116.68 1430 ILE F O 1
ATOM 16275 N N . TYR F 1 381 ? -5.290 -1.306 -65.109 1.00 116.14 1431 TYR F N 1
ATOM 16276 C CA . TYR F 1 381 ? -6.161 -1.608 -63.973 1.00 115.22 1431 TYR F CA 1
ATOM 16277 C C . TYR F 1 381 ? -7.588 -1.348 -64.423 1.00 116.00 1431 TYR F C 1
ATOM 16278 O O . TYR F 1 381 ? -8.064 -0.220 -64.343 1.00 116.74 1431 TYR F O 1
ATOM 16287 N N . GLU F 1 382 ? -8.273 -2.387 -64.888 1.00 117.16 1432 GLU F N 1
ATOM 16288 C CA . GLU F 1 382 ? -9.634 -2.221 -65.374 1.00 119.02 1432 GLU F CA 1
ATOM 16289 C C . GLU F 1 382 ? -10.618 -3.217 -64.799 1.00 118.30 1432 GLU F C 1
ATOM 16290 O O . GLU F 1 382 ? -10.291 -4.380 -64.585 1.00 116.77 1432 GLU F O 1
ATOM 16296 N N . THR F 1 383 ? -11.834 -2.748 -64.558 1.00 118.05 1433 THR F N 1
ATOM 16297 C CA . THR F 1 383 ? -12.886 -3.597 -64.034 1.00 118.85 1433 THR F CA 1
ATOM 16298 C C . THR F 1 383 ? -13.982 -3.732 -65.078 1.00 120.81 1433 THR F C 1
ATOM 16299 O O . THR F 1 383 ? -14.490 -2.730 -65.585 1.00 120.81 1433 THR F O 1
ATOM 16303 N N . ARG F 1 384 ? -14.332 -4.978 -65.395 1.00 124.01 1434 ARG F N 1
ATOM 16304 C CA . ARG F 1 384 ? -15.379 -5.279 -66.374 1.00 126.71 1434 ARG F CA 1
ATOM 16305 C C . ARG F 1 384 ? -16.654 -4.570 -65.939 1.00 128.01 1434 ARG F C 1
ATOM 16306 O O . ARG F 1 384 ? -17.140 -4.776 -64.817 1.00 127.86 1434 ARG F O 1
ATOM 16314 N N . CYS F 1 385 ? -17.184 -3.737 -66.833 1.00 129.51 1435 CYS F N 1
ATOM 16315 C CA . CYS F 1 385 ? -18.408 -2.979 -66.565 1.00 130.87 1435 CYS F CA 1
ATOM 16316 C C . CYS F 1 385 ? -19.575 -3.890 -66.150 1.00 132.23 1435 CYS F C 1
ATOM 16317 O O . CYS F 1 385 ? -20.607 -3.881 -66.867 1.00 133.26 1435 CYS F O 1
#

Organism: Rattus norvegicus (NCBI:txid10116)

InterPro domains:
  IPR001392 Clathrin adaptor, mu subunit [PIRSF005992] (1-434)
  IPR001392 Clathrin adaptor, mu subunit [PR00314] (12-32)
  IPR001392 Clathrin adaptor, mu subunit [PR00314] (98-125)
  IPR001392 Clathrin adaptor, mu subunit [PR00314] (161-189)
  IPR001392 Clathrin adaptor, mu subunit [PR00314] (243-270)
  IPR001392 Clathrin adaptor, mu subunit [PR00314] (312-327)
  IPR001392 Clathrin adaptor, mu subunit [PR00314] (352-363)
  IPR011012 Longin-like domain superfamily [SSF64356] (1-140)
  IPR018240 Clathrin adaptor, mu subunit, conserved site [PS00990] (159-179)
  IPR018240 Clathrin adaptor, mu subunit, conserved site [PS00991] (263-277)
  IPR022775 AP complex, mu/sigma subunit [PF01217] (2-125)
  IPR028565 Mu homology domain [PF00928] (160-435)
  IPR028565 Mu homology domain [PS51072] (170-434)
  IPR036168 AP-2 complex subunit mu, C-terminal superfamily [SSF49447] (159-434)
  IPR043512 Mu2, C-terminal domain [cd09251] (168-434)
  IPR043532 AP-2 complex subunit mu, N-terminal [cd14836] (1-140)
  IPR050431 Adaptor complexes medium subunit [PTHR10529] (1-434)

CATH classification: 1.10.10.10

Solvent-accessible surface area: 106790 Å² total; per-residue (Å²): 202,108,84,50,67,20,0,97,43,4,21,24,67,136,29,53,10,81,51,133,41,25,130,17,61,184,40,49,4,0,25,0,0,19,0,24,48,4,0,54,20,4,57,128,106,18,128,71,47,111,98,79,157,52,0,82,155,46,4,37,30,3,26,200,43,32,28,6,36,16,3,45,126,47,166,93,10,19,41,40,0,16,0,0,8,4,79,18,43,125,174,117,96,41,76,16,69,74,18,91,153,54,43,101,6,57,58,24,10,0,0,7,0,9,1,30,0,19,1,17,2,51,4,5,16,104,19,110,61,92,44,34,34,1,45,2,75,0,12,0,58,2,84,12,36,60,106,0,1,0,31,0,1,14,33,92,65,56,59,66,86,51,77,66,50,145,13,21,34,117,30,94,48,144,84,51,24,6,1,4,0,14,8,50,107,25,115,19,49,0,6,94,5,92,5,52,140,132,26,62,50,0,2,67,6,50,13,102,55,136,103,54,72,100,55,88,22,44,11,83,1,12,0,84,3,74,18,130,85,92,54,81,0,64,123,5,49,1,67,8,34,7,34,90,16,22,57,21,22,105,24,28,1,2,56,10,137,4,148,54,77,58,97,85,38,8,6,15,2,113,10,165,150,12,18,1,120,104,72,3,4,9,23,9,63,2,39,21,104,105,37,146,136,75,134,161,78,57,139,81,44,4,32,6,76,9,17,0,50,18,4,0,11,26,3,73,5,81,59,1,49,0,8,4,9,162,75,131,22,8,39,121,81,14,43,31,6,10,52,38,29,0,87,13,38,114,8,50,7,71,19,175,91,80,30,61,10,0,100,42,3,27,45,97,158,28,47,13,81,51,134,38,20,118,140,142,173,44,63,6,1,28,0,0,55,0,34,48,3,0,56,16,1,90,135,84,12,160,75,31,99,93,108,154,66,0,72,102,59,3,33,31,2,25,192,50,32,21,5,46,18,8,79,103,87,159,85,21,26,43,165,29,56,0,0,13,1,77,16,46,114,160,31,84,17,72,71,28,69,143,66,43,100,2,55,51,34,16,1,0,6,2,9,2,53,3,27,0,20,3,45,9,14,57,132,17,110,70,90,50,34,43,1,44,0,89,1,14,0,58,2,95,14,36,60,120,2,1,0,26,4,0,40,125,142,51,87,94,44,123,8,11,25,147,85,104,42,17,11,0,15,10,43,118,29,114,18,61,2,14,92,27,107,37,69,159,134,29,65,30,0,0,61,3,63,21,96,38,121,129,59,68,141,61,58,7,34,10,65,0,12,0,100,5,65,21,150,87,90,41,89,1,47,119,5,48,1,74,13,16,5,5,156,48,26,73,32,26,124,21,26,1,2,72,10,92,2,113,56,88,52,106,84,57,3,6,6,1,107,8,148,143,13,15,1,129,116,53,2,4,7,24,11,89,2,72,25,118,79,64,150,87,193,176,189,88,89,76,66,43,4,37,8,69,5,15,0,57,22,5,0,19,40,27,76,3,70,57,1,53,5,10,6,9,141,79,132,12,11,40,151,68,17,46,30,13,12,57,31,25,0,126,1,33,112,3,42,1,98,25,208,79,78,45,57,14,1,112,43,2,22,44,58,128,29,50,12,90,42,136,45,18,135,145,153,176,48,53,9,1,14,0,0,60,0,32,41,1,0,52,21,1,63,119,106,21,135,77,42,109,86,75,173,61,0,88,140,39,0,44,28,0,29,198,45,30,26,0,19,20,8,86,116,98,164,87,26,18,34,166,22,56,1,0,11,1,81,18,49,121,196,142,105,121,82,159,101,118,171,89,211,86,43,101,2,58,52,84,6,31,2,51,6,16,2,38,1,8,0,23,3,38,4,10,55,117,18,105,68,100,53,35,39,2,44,4,83,0,11,1,56,4,101,10,47,66,79,1,2,1,20,0,2,15,71,75,52,56,78,87,39,82,61,57,145,13,12,25,139,32,46,67,129,74,71,33,4,3,6,0,17,15,46,116,33,112,19,55,0,0,94,6,110,6,58,137,108,30,69,46,0,0,86,3,52,13,106,36,157,123,66,66,189,62,71,5,43,13,76,0,16,0,80,4,71,19,139,83,96,44,78,0,67,134,4,45,1,70,9,14,4,3,117,42,22,52,31,28,115,21,32,0,6,55,6,136,4,123,54,71,53,115,101,50,5,2,6,0,121,2,134,102,3,22,1,124,92,83,6,5,2,17,7,96,6,62,20,92,93,59,149,128,128,169,191,54,87,83,71,40,3,23,4,66,13,50,0,61,10,4,0,7,30,8,92,28,159,60,6,44,1,11,3,5,78,79,137,20,6,26,138,71,13,75,87,139,68,128,42,59,1,108,10,33,111,4,41,2,107,26,162,8,50,38,39,15,0,98,43,9,14,39,102,172,29,47,14,94,49,138,36,21,128,137,150,187,41,36,0,1,16,0,0,58,0,26,48,8,0,50,17,1,87,126,109,18,140,40,40,91,108,84,205,27,0,80,68,38,3,43,28,6,26,188,47,31,26,8,30,17,10,80,120,105,162,79,22,24,38,166,27,51,1,0,10,2,69,14,46,100,178,156,111,125,87,157,113,117,167,77,214,87,42,108,1,60,57,77,8,28,0,68,2,6,1,29,1,15,3,15,4,45,6,11,60,167,32,120,63,94,38,37,47,3,40,5,86,0,16,0,49,3,97,14,40,48,98,1,1,1,24,0,0,34,94,137,55,88,88,56,128,14,16,20,130,59,104,37,14,1,0,16,13,47,125,31,118,16,49,0,8,125,30,114,44,69,164,130,25,62,41,0,0,87,3,62,10,88,53,165,148,73,74,63,52,68,20,59,15,90,10,27,4,67,2,51,18,117,86,87,36,85,0,89,159,1,29,9,62,16,20,4,2,123,32,28,54,31,36,110,50,121,34,171,81,38,168,19,124,45,71,54,107,83,64,5,7,10,2,106,7,165,112,7,23,1,122,82,96,7,82,11,32,11,50,8,63,11,111,113,143,112,99,130,63,51,3,34,2,58,13,64,0,67,23,5,0,18,37,21,92,26,155,80,9,43,2,9,5,6,155,81,146,13,12,34,141,75,12,89,81,139,67,117,34,52,0,76,17,33,100,5,46,3,89,14,217,62,98,33,31,21,0,102,45,4,22,46,82,169,28,49,14,87,44,133,47,33,139,21,56,190,69,72,3,1,18,0,0,23,0,26,33,4,0,61,18,2,76,144,93,23,156,77,42,94,86,108,182,79,0,89,128,50,4,23,34,3,27,156,50,29,29,7,27,18,4,36,138,58,123,81,20,22,45,40,0,22,1,0,14,2,76,19,45,109,158,22,80,8,76,69,30,76,157,51,42,101,1,56,51,26,10,0,0,11,0,14,2,36,0,19,1,15,6,65,6,6,60,137,19,93,66,94,45,35,36,1,40,4,84,0,9,3,63,5,81,10,38,56,106,2,1,2,19,3,0,29,39,151,142,64,80,65,51,135,8,9,24,130,44,126,60,13,27,9,0,17,11,45,110,34,108,16,43,0,14,111,22,113,50,78,158,132,27,66,45,0,2,82,6,42,11,99,43,144,112,70,74,101,55,84,12,40,16,87,5,21,2,76,5,63,19,146,85,85,51,82,0,36,104,6,59,7,67,16,20,5,5,142,34,23,55,15,28,82,47,116,34,171,84,38,141,16,90,56,65,59,110,85,46,4,6,2,4,68,11,176,154,14,12,0,122,116,113,4,88,10,31,12,46,3,60,18,104,90,91,208,245,62,89,109,65,54,4,28,4,72,13,22,0,57,8,1,0,18,30,18,79,4,76,50,1,56,2,14,1,5,115,84,138,10,12,41,180,71,13,40,38,9,9,44,35,22,0,80,20,37,103,6,44,6,127,24,185,103,90,40,51,13,0,101,44,2,32,40,84,153,31,52,13,96,51,118,36,32,134,16,48,180,70,46,2,2,28,0,0,31,0,24,45,4,0,55,15,0,76,114,112,17,121,77,32,98,92,85,187,70,0,120,144,44,3,43,29,0,26,192,54,31,21,7,27,8,3,37,90,45,160,75,29,10,38,38,0,28,1,0,12,3,72,26,43,105,160,32,86,8,60,85,26,70,157,36,34,96,0,51,58,26,15,0,0,10,0,16,2,33,0,24,2,18,5,38,2,8,55,109,18,107,66,90,52,35,45,1,38,1,77,3,17,1,70,2,93,7,39,52,99,1,0,0,35,11,0,30,37,168,144,70,75,91,54,118,16,13,34,139,89,108,21,23,6,0,18,9,48,104,32,116,19,56,7,20,90,19,123,41,92,167,136,31,63,43,0,4,86,7,56,16,95,38,133,103,62,62,80,62,87,8,22,15,85,0,16,2,88,1,68,21,127,82,72,55,84,0,87,111,3,50,1,64,16,18,2,4,145,36,23,65,24,20,123,52,108,31,158,82,40,129,11,126,54,84,56,124,84,58,2,4,1,1,102,7,153,130,13,17,1,114,113,104,4,84,10,24,16,74,3,67,13,86,102,31,154,105,166,124,180,65,96,112,71,42,5,26,3,70,13,10,0,48,23,6,0,17,38,26,130,6,81,58,0,64,3,15,7,7,122,80,144,12,20,49,176,80,15,42,26,8,11,46,44,19,0,78,14,32,112,9,51,8,83,20

Nearest PDB structures (foldseek):
  3ml6-assembly6_F  TM=1.003E+00  e=1.336E-71  Mus musculus
  3ml6-assembly2_B  TM=9.954E-01  e=5.911E-69  Mus musculus
  3ml6-assembly3_C  TM=9.880E-01  e=1.257E-68  Mus musculus
  3ml6-assembly1_A  TM=9.852E-01  e=1.191E-68  Mus musculus
  6qh5-assembly1_M  TM=9.382E-01  e=2.435E-43  Rattus norvegicus

Foldseek 3Di:
DDPLVLLLQCLAPPQDFDFAWDDDDPFIRGRKGFLQSQLVSQPVVPPPDDDSVRSNVVSQVVPVVQQKDFQADDNGRDRGGIIDGGQSFDDDDDFDADDDPPDGHDTAFAKEKEKEKAWAWEAELVRRTDATKIWIFIKMAGDHPDWWKKKWAWDDFDFDDWDADRQWTNDDCNPGSITIGGDDHGMDTGMTGMGGPPFADQKTKNWDWDDDDAFKIKIKIKIFGADDQPWKWAFKKKKFAADLQFDDKDKDWPAADWAQPVVRRIIIGTHGMGGHGDMTMMIMITTGDPDDDDDDDDGDFIFMWTKTFDDRSPIDTDDMWTGDSHDHDTVVNYDYYYTYIYIYDNYTYHD/DDPLVVLLQCLEPPQDFDFAWDDDDPFIRGRKGFLQSQLCSQVVVPPPDDDSVRSNVVSQVCPVVQQKDFLADDNGRDRGGIIDGGQSFDDDFDADDDPPDGHDTAFEKEKEKEKAWAWEAELVRRTDDTKIWIFIKMAGDHPDWWKKKWDWPVKDADRQWRPYVITIGGDDHGMDTGMTDMGGPPFADQKDKNWDWDDDPAFKIKIKIKIWGADDQPWKWAFKKKKFAAFLQFDDKDKDWPAADWAQPNVRRIIIGTHGMGGHGDMTMMIMITTGDDDDDDPPDPTDFMFMWIKTFDDRRPMDTDDMWTGDSHDPDTVVNYHYYYTYIYIYDNYTYRD/DDPLVLLLQCLAQPQDFDFAWDADDPFIRGRKGFLQSQLVSQPVVNPPDPDSVRSNVVSQVCDVVQQKDFQADDNGRDRGGIIDGGQSFDDDDPFDADDDPPDGHDTAWEKEKEKEKAWAWEAEQVRRTDDTKIWIFIKMAGDHPDWWKKKWAWDQDWDDKDADRQWGDDDCPVGVITIGGDDHGMDTGMITMGGPPFADQKDKNWDWDDDDAFKIKIKMKIFGADDQPWKWAFKKKKFAAFLQFDDKDKDWPAADWAQPNVRRIIIGTHGMGGHGDMTMMIMITTGDDDPDDDDGQGDFMFMWIKTFDDRRPIDTDDMWTGDRPDDDTVVNYDYYYTYIYIYDNYTYRD/DDPLVVLLQCLAQPQDFDFAWDDDDPFIRGRKGFLASQLVSLPPPPPPAPDSVRSNVVSQVVDVVQQKDFQADDNGRDRGGIIDGGQSFDDDDDFDADDDPPDGHDTAWEKEKEKEKAWAWEAEQVRRTDDTKIWIFIKMAGDGPDFWKKKWDWVVKDADRQWGNHVITIGGDDHGMDTGMTDMDGPPFADQKTKNWDWDDDDAFKIKTKMKIFGADDQPWKWAFKKKKFAAALQFDDKDKDWPAADWAQPNVRRIIIGTHGMGGHGDMTMMIMITTGDPDHQTDFMFMWIKTFDDRRPMDTDDMWTGDSHDDDTVVNYHYHYTYIYIYDNYTYHD/DDPLVLLLQCLAQPQDFDFAWDADDPFIRGRKGFLQSQLVSQDPVPPPDDDSVRSNVVSQVVDVVQQKDFQADDNGRDRGGIIDGGQSFDDDFDADDDPPDGHDTAWAKEKEKEKAWAWEAEQVRRTDDTKIWIFIKMAGDHPDWWKKKWAWPDPKDADRQWRDYPNITIGTDDHGMDTGMIDMDGPPFADQKDKNWDWDDDDAFKIKIKIKIFGADDQPWKWAFKKKKFAAFLQFDDKDKDWPAADWAQPNVRRIIIGTHGMGGHGDMTMMIMITTGDDDPPRQTDFMFMWIKTFDDRRPMDTDDMWTGDRPDDDTVVNYHYHYTYIYIYDNYTYHD/DDPLVLLLQCLAPPQDFDFAWDDDDPRIRGRKGFLQSQLVSQPVVPPPDPDSVVSNVVSQVVDVVFQKDFLADDNGRDRGGIIDGGQSFDDDFDADDDPPDGHDTAWAKEKEKEKAWAWEAEQVRRTDDTKIWIFIKMAGDHPDFWKKKWDWDDPKDADRQWRPCVITIGGDDHGMDTGMIDMDGPPFADQKTKNWDWDDDDQFKIKIKIKIWGADDQPWKWAFKKKKFAAFLQFDDKDKDWPAADWAQPNVRRIIIGTHGMGGHGDMTMMIMITTGDDDPDDSDGQGDFMFMWTKTFDDRRPMDTDDMWTGDSHDDDTVVNYDYYYTYIYIYDNYTYHD